Protein AF-0000000077734224 (afdb_homodimer)

Radius of gyration: 49.21 Å; Cα contacts (8 Å, |Δi|>4): 2728; chains: 2; bounding box: 134×152×150 Å

Foldseek 3Di:
DVVPVVPPVPPPVVPVCVVPPQKFKEWEAAPPPPPFIAIEIEHALPDQLVVVVCCVCPVVVQDQFLAEEEEAAFQDADDFDPVRLCQLLPQVLVLCQLGQYEYEDQQFPEHNCQSNLQSLLVVQVVDPDPRRHYAYEHEHELVQADPSVQVVPDHHHYYTYDHADPDRDDDHTHGHRSHRYYYYYYYPDPPDPDSRLVSVLSNLLVQQPAFDPPPDDDRAGRAYEYEYAAHELVCLVSLLSNVVSLHAYEQEAPNAHVSVVLVVCLVPVVPLDLVVQVVVNCVRPVPDDDDSVSSVVSSVSSNSNSVPVLRYDYDYPVPQDDDRPLLSRLVNRLSSQVVPDLELLSCLSSLLSCLSVLPLVCCVVRVLVVSHQDEQVSCLVVLLVCLLVLNQSVNVVSVVRHHDLQQNDFLLSLLVSLLSADCPFPSVVQLVVLVVVVVVVVCVVVVDPPPPPVPVRDRGHVVSVLVSLCVQQVQQSVQPQFQPPPPDDPDDDPDPPDDDGDHHDRGDGDPFRLLSSLVSCLSRLSLVNNVVSLLVGFPNLQSLLSSLSNLVVVLVVDPDPVVSVSSVPRPSLVVNLLLLVLVCVVPLLLSLCQQFEQDDNRNGDGSVRSCVSSVSLVNLLRPSNLVSLLCLQLFQWDSPQDVVLLVVCVVPVVCLPPVSIDGNPPPPPPPPCPDCPPCPDPVVLVCQSPVDPDDVPPVPDDPDPCPPVNVVVVVVVVSVCRSLLRLNSLLVQQLVVLVVLLVLLVCCLPPQPFAAPPRDDDPSVVVNVLLVVLVVVQLVCQQPVDPDPDDSVVSNVVQVVDVLSVLVVVLNVLLVVLVVQCNDNVRNVVSSVSSVVSSVSSVVSSLLSCLLPLVSVLVVVLVVVLVVVVVVLVVVLVVLLQVLQVVLCCQWFVLAPDPVVSCCSSHVQLVVVLVVPHPCCRLPVVNDDPDPADCDSVCCVPVVGHHGTDNPCSVVSVVSSVVSNCCRNPPSVVVSVVVSVVSCVVSVVCSSSSSSVSNVVSSLVSSPQDSHHPPVCVVVVVVQVVCVVVVVCPVPPSVSHDHGDPVVVVVSRVVSSVSSVVSVVVVVVVVCPDPVNVVVVVVVVVSVVVVVVVVVVVVVVVVVVVVVVVD/DVVPVVVVVPPPVVVVCVPPPQKFKEWEDAPPVPPFIAIEMEHALPDALVVVVCCVCPVVVDDQFLAEEEEAAQQDADDFDPVRLCQLLPQVLVLCQLGQYEYEDQQFCEHSCLSNLQSLLVVQVVDPDPRRHYAYEHEHELVQADPSVQVVPDHHHDYTYAHADPDHDDDHTHGRSSHRYYYYYYYPDPPDPDSRLVSVLSNLLVQQPAFDCPPDDDRDGRAYEYEYAAHELVCLVSLLSNVVSLHAYEQEDPSAHVSVLLVVCLVPVVPLDLVVQVVRNCVRPVPDDDDSVSSVVSSVSSNSSSVSVLRYDYDYCVPLPDDRPLVSRLVNRLSSQVVPDLELLSCVSSLLSCLSVVPVVCCVVRVPVVSHQDEQVSCLVVLLVNLLVLNQSVVVVSVVRHHDLQQNAFLLSLLVSLQSADCPFPSNVQLVVLVVVVVVVVCVPPVDPPPPPVPPRDRGHVVSVLVSLCVQQVQLSPQPQFAPPPPDDPDDDPDPPDDDGDHRDRGDGDPFRLLSSLVSCLSRLSLVNNVVSLLVGFPNLQSLLSSLRNLVVSLVVDPDPVSSVSSVPNPSLVVNQLLLVLVCVVPLLLSLCQQFEQDDNRNGDGSVRSCVSSVSLVNLLRPSNLVSLLCLQLFQWDSPQDVVLLVVCVVPVVCLPPPNIDGNPPPPPPPPVPDPPDCPDPVVLNCQSPVDPDPVPPVPDDPPPCPPVVVVVVVVVVSVCRSLLRLNSLLVQQLVVLVVLLVLLVCCLPPQPDAAPPVDDDPSVVVNVLQVVLVVVQLVCQQPVPPDPDDSVVSNVVQVVDPLSVLNVVLNVLLVVLVVQCNDRVRVVVSSVSSVVSSVSSVVSSLLSCLLPLVSNLVVVLVVVLVVLVVVLVVVLVVLLQVLQVVLCCQWFVLAPDPVVSCCRSHVQLVVVLVPPHPCCRLQVVNDDPDPADCDSVCCVPVVGHHGTDPPCSVVNVVSSVVSNCCSNPPSVVVSVVVSVVSCVVSVVVSSSSSSVSNVVSSLVSSPQDSHHPPVCVVVVVVQVVCVVVVVCPVPPSVSHDHRDPVSVVVSRVVSSVSSVVSVVVVVVVVCPDPVNVVVVVVVVVSVVVVVVVVVVVVVVVVVVVVVVVD

Secondary structure (DSSP, 8-state):
--SSTTTTTTTTHHHH-----SSEEEEEEESTTSS-EEEEEEEETT--HHHHHHIIIIIS-PPPPS-EEEEESTTS-----HHHHHIIIIIIHHHHHHHT-EEEE--BS-TTHHHHHHHHHHHHHH---SSS--EEEEEEEGGGBTTHHHHHTPPTTEEEEE-------SSSBPBPTT-SEEEEEEPSSTTS---HHHHHHHHHHHHHT-EE--SSSS-EE--EEEEE-S--TTHHHHHHHHHHTT--EEEETTS-HHHHHHHHHHH-GGG--HHHHHHHHHHH-TT----HHHHHHHHHHHHHHHHTGGGEEEE-TTTS-S--HHHHHHHHHHHHHHTT---GGGGHHHHHHHHHHT-HHHIIIIISSSSS---GGGGHHHHHHHHHTT-HHHHHHHHHTT--HHHH-BHHHHHHHHHT--TTSHHHHHHHHHHHHHHHHHHHHH---------SS----HHHHHHHHHHHHGGGGTTTT-B-TT---------------BPP-TTSBPS-HHHHHHHHHHHTT-HHHHHHHHHHSS-HHHHHHHHHHHHHHHHHH---HHHHHHHHH--HHHHHHHHHHHHHHH-HHHHHHHHHBPPTTTTT--HHHHHHHHT-HHHHTSHHHHHHHHHHHHTTB-TT--HHHHHHHHH-GGGGGTTTS-B-----------S---TTSHHHHHHHHH------TTTTS--S---HHHHHHHHHHHHHHHHHHSHHHHHHHHHHHHHHHHHHHHHHHHT--PPSTTT---HHHHHHHHHHHHHHHHHHHHHH---S---HHHHHHHHHTSHHHHHHHHHHHHHHHHHHHHTSSTTHHHHHHHHHHHHHHHHHGGGGGGGGSTTHHHHHHHHHHHHHHHHHHHHHHHHHHHHHHHHHHHHH-TT---HHHHHIIIIIHHHHHHTT---HHHH-TTT------B--HHHHHHH-PPBPPP-TTHHHHHHHHHHHHIIIIIIIHHHHHHHHHHHHHHHHHTHHHHHHHHHHHHHHHHHHS-SSPTTTHHHHHHHHHHHHHTT-------TT-B---HHHHHHHHHHHHHHHHHHHHHHHHHHHTSHHHHHHHHHHHHHHHHHHHHHHHHHHHHHHHHHHHH-/--STHHHHHHHHHHHH-----SSEEEEEEESTTSS-EEEEEEEETT--HHHHHHIIIIIS-PPPPS-EEEEESTTS-----HHHHHIIIIIIHHHHHHHT-EEEE--BS-TTHHHHHHHHHHHHHH---SSS--EEEEEEEGGGBTTHHHHHTPPTT-EEEE-------SSSBPBPTT-SEEEEEEPSSTTS---HHHHHHHHHHHHHH-EE--SSSS-EE--EEEEE-S--TTHHHHHHHHHHTT--EEEETTS-HHHHHHHHHHH-GGG--HHHHHHHHHHH-TT----HHHHHHHHHHHHHHHHTGGGEEEE-TTTS-S--HHHHHHHHHHHHHHTT---GGGGHHHHHHHHHHT-HHHIIIIISSSSSPPPGGGGHHHHHHHHHTT-HHHHHHHHHTT--HHHH-BHHHHHHHHHT--TTSHHHHHHHHHHHHHHHHHHHHH---------SS----HHHHHHHHHHHHGGGGTTTT-B-TT---------------BPP-TTSBPS-HHHHHHHHHHHTT-HHHHHHHHHHSS-HHHHHHHHHHHHHHHHHH---HHHHHHHHH--HHHHHHHHHHHHHHH-HHHHHHHHHBPPTTTTT--HHHHHHHHT-HHHHTSHHHHHHHHHHHHTTB-TT--HHHHHHHHH-GGGGGTTTS-B-----------S---TTSHHHHHHHHH------TTTTS--S---HHHHHHHHHHHHHHHHHHSHHHHHHHHHHHHHHHHHHHHHHHHT--PPSTTT---HHHHHHHHHHHHHHHHHHHHHH---S---HHHHHHHHHHSHHHHHHHHHHHHHHHHHHHHTSSTTHHHHHHHHHHHHHHHHHGGGGGGGGSTTHHHHHHHHHHHHHHHHHHHHHHHHHHHHHHHHHHHHH-TT---HHHHHIIIIIHHHHHHTT---HHHH-GGG------B--HHHHHHH-PPBPPP-TTHHHHHHHHHHHHIIIIIIIHHHHHHHHHHHHHHHHHTHHHHHHHHHHHHHHHHHHS-SSPTTTHHHHHHHHHHHHHTT-------TT-B---HHHHHHHHHHHHHHHHHHHHHHHHHHHTSHHHHHHHHHHHHHHHHHHHHHHHHHHHHHHHHHHHH-

pLDDT: mean 80.67, std 15.71, range [24.08, 97.19]

Nearest PDB structures (foldseek):
  7mbt-assembly1_A  TM=9.286E-01  e=2.823E-103  Danio rerio
  7mbp-assembly1_A  TM=9.260E-01  e=1.071E-102  Danio rerio
  8sl8-assembly1_B  TM=8.717E-01  e=1.552E-66  Rattus norvegicus
  6bqr-assembly1_A  TM=7.357E-01  e=4.841E-68  Homo sapiens
  8e6v-assembly1_A  TM=8.894E-01  e=6.600E-24  Homo sapiens

Solvent-accessible surface area (backbone atoms only — not comparable to full-atom values): 121397 Å² total; per-residue (Å²): 118,81,77,62,65,72,59,65,70,61,59,62,62,58,59,66,63,56,61,70,64,80,51,40,41,34,36,37,37,36,67,75,79,54,95,53,68,20,41,37,34,40,32,47,50,82,58,62,45,67,58,56,53,46,41,43,40,67,73,66,56,44,78,81,50,60,32,34,42,35,60,41,37,42,76,53,84,60,89,75,50,67,69,58,50,50,44,46,39,52,32,47,43,51,50,24,43,66,55,12,17,36,36,40,40,62,38,39,47,35,50,58,44,47,55,38,36,46,44,45,41,53,50,46,71,63,49,84,52,87,82,46,50,46,44,47,37,15,44,38,47,49,82,42,34,52,74,37,66,67,64,71,72,56,59,74,73,36,80,38,81,42,80,62,60,90,56,76,68,73,88,42,33,22,61,37,76,53,42,50,34,37,39,36,31,40,72,93,54,92,86,56,75,84,38,54,63,58,40,51,53,48,34,50,51,51,49,38,70,36,58,47,61,77,85,56,88,64,69,35,55,24,53,50,40,36,38,38,40,20,30,55,81,75,46,55,60,52,50,49,55,41,48,75,65,70,44,28,33,40,32,33,40,81,62,34,45,42,25,34,52,48,50,58,36,66,80,36,65,87,59,76,40,55,70,52,51,48,52,51,48,48,67,60,38,67,90,60,87,79,57,71,67,55,42,51,51,48,45,53,49,50,52,56,48,55,71,46,49,60,34,53,34,81,45,42,66,84,77,52,56,94,71,55,53,54,59,53,52,52,51,35,53,49,46,38,44,62,78,73,48,74,51,50,79,74,46,46,51,59,48,50,49,30,61,63,70,66,37,62,68,55,43,49,63,68,62,61,60,71,80,43,76,56,54,40,80,74,45,47,61,58,46,53,50,28,60,74,68,69,36,49,69,53,50,50,51,42,44,62,55,49,38,49,59,60,76,63,36,21,45,47,55,52,31,50,54,66,46,64,56,57,79,84,37,70,55,43,53,55,48,48,51,45,50,51,52,49,47,50,55,47,40,67,67,61,67,59,79,73,76,80,66,79,66,87,76,74,79,57,55,58,64,50,51,39,52,55,44,31,72,60,50,46,66,40,41,56,61,57,81,46,38,74,71,74,72,67,79,79,84,73,84,79,72,84,71,78,79,72,67,50,85,60,64,46,83,39,59,44,92,53,39,40,57,55,50,23,53,54,25,55,64,66,71,36,60,73,47,21,51,53,29,47,72,72,28,78,61,53,50,50,51,25,32,51,50,37,28,44,40,54,54,47,36,71,68,43,81,53,64,70,61,24,50,53,42,66,64,53,59,34,57,55,51,24,41,54,51,48,49,54,39,36,72,74,36,58,68,61,39,54,47,56,40,22,29,51,33,82,85,36,50,54,38,26,40,54,58,42,32,59,74,36,65,43,53,72,52,46,48,32,59,65,52,44,53,47,48,51,46,57,36,35,44,51,38,48,84,83,62,57,70,68,60,52,53,48,27,67,80,39,62,73,46,59,82,38,83,79,57,56,57,66,73,73,76,69,64,74,68,62,78,62,79,83,64,65,76,80,39,72,67,50,46,53,45,61,73,63,51,67,83,66,77,71,72,75,68,77,62,76,83,59,79,70,50,74,65,51,54,49,49,49,50,53,50,48,52,51,49,46,52,43,64,11,27,53,47,26,49,52,44,40,51,56,38,48,54,50,49,54,51,51,52,51,45,30,57,43,68,49,66,56,59,41,67,86,82,18,72,39,74,69,47,51,52,49,54,49,36,53,50,36,50,52,52,51,54,50,45,68,46,62,66,59,82,65,92,58,57,70,66,58,36,49,51,58,46,57,67,38,69,68,49,46,53,50,51,51,42,53,52,36,42,54,53,15,55,60,27,29,59,34,82,89,34,30,72,58,9,53,52,36,40,33,52,28,50,29,53,56,46,60,54,54,60,64,70,43,37,70,38,86,74,50,16,38,50,52,55,47,52,56,56,43,50,57,54,48,53,56,48,48,54,58,49,48,54,54,41,49,55,50,14,52,52,49,40,56,55,31,40,69,62,65,81,53,64,70,59,48,49,40,51,22,49,52,44,54,55,41,38,71,55,65,51,64,62,51,54,79,65,36,69,90,60,38,71,94,65,90,48,45,82,48,49,69,50,32,72,73,66,67,43,50,71,45,71,44,64,86,60,35,70,56,47,54,50,48,50,54,51,48,47,47,46,50,62,54,46,49,45,46,50,49,39,53,52,41,34,51,54,44,52,60,48,60,75,47,30,68,43,54,31,39,48,48,38,50,55,52,49,57,52,39,61,72,44,69,52,51,33,62,53,58,31,51,58,58,52,52,50,51,53,49,34,54,72,67,69,57,63,64,72,73,66,59,85,75,54,41,84,66,56,69,72,59,42,53,44,52,51,45,28,51,50,53,47,48,51,52,51,51,51,51,52,51,50,52,49,57,66,29,69,69,48,42,51,50,53,44,49,52,50,50,50,53,48,50,54,49,53,54,50,51,52,52,48,52,52,49,48,52,52,48,54,60,68,75,101,124,78,78,64,60,64,62,62,64,56,60,61,59,57,58,66,58,58,59,69,68,77,53,40,44,33,35,38,37,35,65,74,82,46,97,47,69,22,43,35,37,38,32,46,52,80,59,62,45,69,58,55,55,46,40,43,39,67,73,65,57,45,78,84,51,60,31,35,40,36,59,40,39,44,76,52,82,61,87,76,51,58,68,57,50,47,42,45,41,50,31,47,42,51,50,23,46,70,56,14,18,35,36,40,40,61,38,39,47,34,48,58,44,46,56,38,36,45,42,43,42,51,49,46,65,42,46,84,51,89,79,50,54,48,43,46,37,15,46,38,46,51,83,44,34,52,72,36,66,66,65,68,72,56,57,73,70,36,80,40,81,43,80,60,58,88,58,74,68,72,88,46,32,24,60,36,77,52,41,50,35,37,40,36,32,42,73,93,51,90,86,54,76,85,40,56,65,58,42,52,52,46,34,50,52,52,48,38,70,36,59,49,62,79,87,62,90,64,71,37,59,25,52,48,39,36,38,37,39,20,29,54,80,73,47,55,60,52,51,48,56,39,49,73,67,69,43,29,33,41,33,32,36,78,63,34,44,43,25,34,53,50,50,58,35,66,78,37,67,87,60,74,40,55,68,50,52,49,52,50,48,46,68,60,36,68,89,59,86,80,58,71,69,57,42,51,50,47,44,53,49,50,52,55,48,55,70,45,50,60,34,52,34,80,46,40,59,84,78,52,60,90,71,54,55,56,58,53,52,52,50,35,52,51,46,39,42,62,78,74,49,75,53,51,78,74,46,47,54,59,48,50,50,31,59,68,67,67,37,59,67,54,43,50,63,67,61,62,60,73,81,47,76,58,53,40,80,75,43,48,66,58,47,52,50,29,60,74,66,69,36,49,69,54,51,53,50,41,44,75,56,50,38,49,60,61,76,62,35,21,43,48,54,53,31,49,55,65,46,63,55,56,80,86,39,68,57,43,54,56,48,48,53,48,50,49,52,50,46,51,54,48,41,69,68,59,69,57,78,71,75,77,68,79,67,89,74,76,81,55,54,57,64,52,49,36,51,56,42,30,72,64,49,45,65,40,40,55,64,56,79,46,39,74,72,78,68,66,80,79,84,73,83,77,74,83,70,82,79,73,66,51,84,61,63,44,84,38,60,44,92,54,40,41,57,55,51,22,51,55,25,55,64,67,69,36,60,72,47,19,51,52,28,47,71,73,27,80,61,54,51,51,51,24,29,49,50,35,27,46,39,55,55,48,35,69,68,43,83,49,59,68,63,25,50,54,44,65,65,53,58,34,53,55,49,24,41,53,50,47,49,52,40,35,72,74,35,60,69,62,39,53,47,54,40,22,28,48,33,81,88,36,50,55,37,23,39,55,58,39,32,60,74,34,64,41,48,71,51,45,48,32,66,66,52,43,51,48,48,51,45,56,37,35,42,52,36,47,81,81,64,57,69,69,59,52,53,50,28,69,79,38,63,73,46,61,81,38,86,79,56,55,58,65,71,70,71,70,67,75,70,64,81,63,73,87,69,63,82,80,42,75,67,53,48,51,47,61,74,64,50,66,82,64,77,70,71,77,63,80,61,78,86,57,78,69,51,73,63,52,53,46,47,48,51,53,50,48,53,51,48,48,53,45,64,13,24,53,48,23,47,51,44,40,52,54,37,47,54,50,49,54,50,51,54,51,44,29,72,75,73,49,67,56,58,40,67,86,83,19,70,37,73,70,46,51,50,49,53,49,36,52,49,37,50,52,50,51,53,51,44,68,44,62,66,54,82,64,90,58,57,69,66,56,36,49,51,57,45,57,67,39,69,69,48,45,52,49,52,50,39,52,52,36,42,55,52,13,57,61,28,30,57,33,81,94,35,30,70,58,10,53,54,37,39,52,52,27,50,54,51,56,58,59,55,53,60,66,70,43,36,68,39,84,77,51,15,37,52,52,55,46,51,57,57,44,51,57,54,49,53,54,49,50,51,57,48,50,51,53,42,49,26,51,13,52,31,48,40,39,54,33,40,49,59,56,71,54,63,72,60,46,50,41,52,22,52,51,46,54,56,40,36,70,77,44,53,63,64,52,54,78,64,36,70,90,60,36,68,94,64,90,49,44,83,46,47,67,50,33,72,74,68,65,43,52,68,42,71,42,67,84,62,36,72,56,49,55,52,49,50,55,50,49,48,45,47,51,59,52,48,48,46,32,50,48,49,27,53,44,53,52,53,45,51,61,48,59,74,47,30,69,42,52,29,39,46,46,36,49,54,51,50,57,53,36,60,71,43,69,53,52,34,64,53,60,28,50,57,57,51,53,49,51,52,50,33,54,72,67,68,56,62,65,71,73,68,61,82,74,53,41,84,65,56,70,71,59,43,53,48,52,48,51,51,52,50,54,46,46,51,52,50,52,52,50,52,51,52,54,50,59,68,28,69,68,49,45,51,51,55,50,44,51,52,49,52,52,50,50,54,52,48,53,53,49,52,54,51,48,52,50,48,54,53,52,51,62,70,72,104

InterPro domains:
  IPR041491 TRPM, SLOG domain [PF18139] (39-266)
  IPR050927 Transient receptor potential cation channel M [PTHR13800] (25-1109)
  IPR056336 Calcium channel YVC1-like, C-terminal transmembrane domain [PF23317] (740-1031)
  IPR057366 TRPM-like domain [PF25508] (366-622)

Sequence (2222 aa):
MEEMEIKLCSTNKEEAFKRELPYCIGEIDFTASGKKRGKFIKVPSTTHPGIIFEVMLNKWKLPAPNLVVSLVGEEENFQMKPWLRDTLKKGLTKAAQSTGAWIFTSALRVGITRHLVQAVRDHALASTSSKVRVIAIGITSLRKIQHREILDNTKNESLVQYQSDDNIQGPLYSLDHNHSHFILVDHITPDEPDGTTKLRLTLEKHISEQRTGYGGTGSIEIPVLCLLVNGGPGTLERICSGLENSAPWLILAGSGGTADILAAFMNDPQLVMPEAVEKQFKEKFPAESFLWKDILQWTATIQNIISHQHLLTLHNFEQDGSEELDTVILKALVKACKSHSQEAQEYLDELKLAVAWNRVDIAKSEIFNGDVEWKSCDLEEVMMDALVNDKPEFVKLFIDNGANISEFLTYSRLQRLYCSISQKCLLYELLLKKHEESKLTLAGLTGQQHKEQKEICPLFTLSEVSRVLKDFLHDACKGFYQDLRYGGKKKSDKMNTKRLPGPLDMNQKSENPWRDLFVWAVLQNRHKMANYFWAMGPEGVASALAACKILKEMSRLETETEVAHLMKEAKYEQLAVELFSECYHNSEERAFALLVRKNQYWSKTTCLQLATEADAKSFFAHDGVQAFLTKIWWGDMSTNTRILKLICGFWCPFLIYTNLIAFSEEKQSKIEPEPFRELDSLDTERTLFFSKEEDRGNSKLEKQNPSENTAWATFMFTRWRKFWSAPVTVFMGNVIMYFAFLFLFTYVLLLDFKPPPPEGPSAKEIILYFWVFTLVLEEIRQSFYTDEDTNLMKKFKLYVEDNWNKCDMVTIFLFVIGVTCRMLNSTFQAGRTILAIDFMVFTLRLIHIFAIHKQLGPKIIIVERMMKDVFFFLFFLSVWLIAYGVTTQALLHPNDSRVEWIFRRVLYRPYLQIFGQIPLDEIDTSRMYPRNCTFNPLQIMQENLPSCPNSYANWLIILLLVIFLLVTNVLLMNLLIAMFSYTFQVVQGNADIFWKIQRYNLIVEYHGRPALAPPFIIINHITLVLRRIFNKTEHKKEHLERDLPVGLDQKIITWELVQKENYLVNVEQERKESNEERLKATSNKVDNLSKYLSGLKEQERRFKVMEAQVSMEEMEIKLCSTNKEEAFKRELPYCIGEIDFTASGKKRGKFIKVPSTTHPGIIFEVMLNKWKLPAPNLVVSLVGEEENFQMKPWLRDTLKKGLTKAAQSTGAWIFTSALRVGITRHLVQAVRDHALASTSSKVRVIAIGITSLRKIQHREILDNTKNESLVQYQSDDNIQGPLYSLDHNHSHFILVDHITPDEPDGTTKLRLTLEKHISEQRTGYGGTGSIEIPVLCLLVNGGPGTLERICSGLENSAPWLILAGSGGTADILAAFMNDPQLVMPEAVEKQFKEKFPAESFLWKDILQWTATIQNIISHQHLLTLHNFEQDGSEELDTVILKALVKACKSHSQEAQEYLDELKLAVAWNRVDIAKSEIFNGDVEWKSCDLEEVMMDALVNDKPEFVKLFIDNGANISEFLTYSRLQRLYCSISQKCLLYELLLKKHEESKLTLAGLTGQQHKEQKEICPLFTLSEVSRVLKDFLHDACKGFYQDLRYGGKKKSDKMNTKRLPGPLDMNQKSENPWRDLFVWAVLQNRHKMANYFWAMGPEGVASALAACKILKEMSRLETETEVAHLMKEAKYEQLAVELFSECYHNSEERAFALLVRKNQYWSKTTCLQLATEADAKSFFAHDGVQAFLTKIWWGDMSTNTRILKLICGFWCPFLIYTNLIAFSEEKQSKIEPEPFRELDSLDTERTLFFSKEEDRGNSKLEKQNPSENTAWATFMFTRWRKFWSAPVTVFMGNVIMYFAFLFLFTYVLLLDFKPPPPEGPSAKEIILYFWVFTLVLEEIRQSFYTDEDTNLMKKFKLYVEDNWNKCDMVTIFLFVIGVTCRMLNSTFQAGRTILAIDFMVFTLRLIHIFAIHKQLGPKIIIVERMMKDVFFFLFFLSVWLIAYGVTTQALLHPNDSRVEWIFRRVLYRPYLQIFGQIPLDEIDTSRMYPRNCTFNPLQIMQENLPSCPNSYANWLIILLLVIFLLVTNVLLMNLLIAMFSYTFQVVQGNADIFWKIQRYNLIVEYHGRPALAPPFIIINHITLVLRRIFNKTEHKKEHLERDLPVGLDQKIITWELVQKENYLVNVEQERKESNEERLKATSNKVDNLSKYLSGLKEQERRFKVMEAQVS

Structure (mmCIF, N/CA/C/O backbone):
data_AF-0000000077734224-model_v1
#
loop_
_entity.id
_entity.type
_entity.pdbx_description
1 polymer 'TRPM5 protein'
#
loop_
_atom_site.group_PDB
_atom_site.id
_atom_site.type_symbol
_atom_site.label_atom_id
_atom_site.label_alt_id
_atom_site.label_comp_id
_atom_site.label_asym_id
_atom_site.label_entity_id
_atom_site.label_seq_id
_atom_site.pdbx_PDB_ins_code
_atom_site.Cartn_x
_atom_site.Cartn_y
_atom_site.Cartn_z
_atom_site.occupancy
_atom_site.B_iso_or_equiv
_atom_site.auth_seq_id
_atom_site.auth_comp_id
_atom_site.auth_asym_id
_atom_site.auth_atom_id
_atom_site.pdbx_PDB_model_num
ATOM 1 N N . MET A 1 1 ? -67.375 -71.688 -18.953 1 24.08 1 MET A N 1
ATOM 2 C CA . MET A 1 1 ? -66.562 -72.938 -18.844 1 24.08 1 MET A CA 1
ATOM 3 C C . MET A 1 1 ? -65.125 -72.562 -19 1 24.08 1 MET A C 1
ATOM 5 O O . MET A 1 1 ? -64.25 -73.188 -18.344 1 24.08 1 MET A O 1
ATOM 9 N N . GLU A 1 2 ? -64.812 -71.812 -20.234 1 26.12 2 GLU A N 1
ATOM 10 C CA . GLU A 1 2 ? -63.406 -71.625 -20.578 1 26.12 2 GLU A CA 1
ATOM 11 C C . GLU A 1 2 ? -62.719 -70.75 -19.547 1 26.12 2 GLU A C 1
ATOM 13 O O . GLU A 1 2 ? -61.5 -70.688 -19.5 1 26.12 2 GLU A O 1
ATOM 18 N N . GLU A 1 3 ? -63.5 -69.688 -18.891 1 30.58 3 GLU A N 1
ATOM 19 C CA . GLU A 1 3 ? -63.031 -68.75 -17.922 1 30.58 3 GLU A CA 1
ATOM 20 C C . GLU A 1 3 ? -62.406 -69.375 -16.703 1 30.58 3 GLU A C 1
ATOM 22 O O . GLU A 1 3 ? -61.625 -68.812 -15.984 1 30.58 3 GLU A O 1
ATOM 27 N N . MET A 1 4 ? -63.031 -70.625 -16.375 1 29.48 4 MET A N 1
ATOM 28 C CA . MET A 1 4 ? -62.781 -71.25 -15.102 1 29.48 4 MET A CA 1
ATOM 29 C C . MET A 1 4 ? -61.344 -71.812 -15.023 1 29.48 4 MET A C 1
ATOM 31 O O . MET A 1 4 ? -60.844 -72.062 -13.938 1 29.48 4 MET A O 1
ATOM 35 N N . GLU A 1 5 ? -60.844 -72.375 -16.25 1 29.69 5 GLU A N 1
ATOM 36 C CA . GLU A 1 5 ? -59.625 -73.188 -16.188 1 29.69 5 GLU A CA 1
ATOM 37 C C . GLU A 1 5 ? -58.406 -72.375 -15.859 1 29.69 5 GLU A C 1
ATOM 39 O O . GLU A 1 5 ? -57.312 -72.938 -15.656 1 29.69 5 GLU A O 1
ATOM 44 N N . ILE A 1 6 ? -58.469 -70.938 -16.188 1 32.41 6 ILE A N 1
ATOM 45 C CA . ILE A 1 6 ? -57.281 -70.062 -16.016 1 32.41 6 ILE A CA 1
ATOM 46 C C . ILE A 1 6 ? -56.938 -70 -14.531 1 32.41 6 ILE A C 1
ATOM 48 O O . ILE A 1 6 ? -55.938 -69.375 -14.164 1 32.41 6 ILE A O 1
ATOM 52 N N . LYS A 1 7 ? -58 -70.25 -13.617 1 33.09 7 LYS A N 1
ATOM 53 C CA . LYS A 1 7 ? -57.875 -70.062 -12.18 1 33.09 7 LYS A CA 1
ATOM 54 C C . LYS A 1 7 ? -56.812 -71 -11.578 1 33.09 7 LYS A C 1
ATOM 56 O O . LYS A 1 7 ? -56.125 -70.625 -10.641 1 33.09 7 LYS A O 1
ATOM 61 N N . LEU A 1 8 ? -57 -72.312 -11.938 1 30.09 8 LEU A N 1
ATOM 62 C CA . LEU A 1 8 ? -56.438 -73.375 -11.062 1 30.09 8 LEU A CA 1
ATOM 63 C C . LEU A 1 8 ? -54.906 -73.375 -11.195 1 30.09 8 LEU A C 1
ATOM 65 O O . LEU A 1 8 ? -54.219 -73.938 -10.32 1 30.09 8 LEU A O 1
ATOM 69 N N . CYS A 1 9 ? -54.438 -73.25 -12.531 1 29.77 9 CYS A N 1
ATOM 70 C CA . CYS A 1 9 ? -53 -73.5 -12.703 1 29.77 9 CYS A CA 1
ATOM 71 C C . CYS A 1 9 ? -52.188 -72.5 -11.961 1 29.77 9 CYS A C 1
ATOM 73 O O . CYS A 1 9 ? -50.938 -72.5 -12.016 1 29.77 9 CYS A O 1
ATOM 75 N N . SER A 1 10 ? -52.75 -71.25 -11.688 1 31.38 10 SER A N 1
ATOM 76 C CA . SER A 1 10 ? -51.938 -70.188 -11.125 1 31.38 10 SER A CA 1
ATOM 77 C C . SER A 1 10 ? -51.531 -70.5 -9.695 1 31.38 10 SER A C 1
ATOM 79 O O . SER A 1 10 ? -50.625 -69.875 -9.156 1 31.38 10 SER A O 1
ATOM 81 N N . THR A 1 11 ? -52.438 -71.188 -8.922 1 33.22 11 THR A N 1
ATOM 82 C CA . THR A 1 11 ? -52.188 -71.188 -7.484 1 33.22 11 THR A CA 1
ATOM 83 C C . THR A 1 11 ? -51.031 -72.125 -7.137 1 33.22 11 THR A C 1
ATOM 85 O O . THR A 1 11 ? -50.344 -71.875 -6.137 1 33.22 11 THR A O 1
ATOM 88 N N . ASN A 1 12 ? -51.125 -73.375 -7.73 1 31.89 12 ASN A N 1
ATOM 89 C CA . ASN A 1 12 ? -50.25 -74.438 -7.137 1 31.89 12 ASN A CA 1
ATOM 90 C C . ASN A 1 12 ? -48.781 -74.125 -7.418 1 31.89 12 ASN A C 1
ATOM 92 O O . ASN A 1 12 ? -47.906 -74.875 -6.934 1 31.89 12 ASN A O 1
ATOM 96 N N . LYS A 1 13 ? -48.5 -73.688 -8.641 1 31.52 13 LYS A N 1
ATOM 97 C CA . LYS A 1 13 ? -47.062 -73.562 -8.984 1 31.52 13 LYS A CA 1
ATOM 98 C C . LYS A 1 13 ? -46.406 -72.5 -8.094 1 31.52 13 LYS A C 1
ATOM 100 O O . LYS A 1 13 ? -45.219 -72.188 -8.25 1 31.52 13 LYS A O 1
ATOM 105 N N . GLU A 1 14 ? -47.25 -71.688 -7.504 1 33.75 14 GLU A N 1
ATOM 106 C CA . GLU A 1 14 ? -46.594 -70.75 -6.613 1 33.75 14 GLU A CA 1
ATOM 107 C C . GLU A 1 14 ? -45.969 -71.438 -5.422 1 33.75 14 GLU A C 1
ATOM 109 O O . GLU A 1 14 ? -45.031 -70.938 -4.789 1 33.75 14 GLU A O 1
ATOM 114 N N . GLU A 1 15 ? -46.625 -72.562 -4.93 1 33.56 15 GLU A N 1
ATOM 115 C CA . GLU A 1 15 ? -46.062 -73.188 -3.73 1 33.56 15 GLU A CA 1
ATOM 116 C C . GLU A 1 15 ? -44.719 -73.875 -4.027 1 33.56 15 GLU A C 1
ATOM 118 O O . GLU A 1 15 ? -43.938 -74.062 -3.121 1 33.56 15 GLU A O 1
ATOM 123 N N . ALA A 1 16 ? -44.656 -74.75 -5.07 1 32.38 16 ALA A N 1
ATOM 124 C CA . ALA A 1 16 ? -43.469 -75.562 -5.285 1 32.38 16 ALA A CA 1
ATOM 125 C C . ALA A 1 16 ? -42.219 -74.75 -5.359 1 32.38 16 ALA A C 1
ATOM 127 O O . ALA A 1 16 ? -41.125 -75.25 -5.129 1 32.38 16 ALA A O 1
ATOM 128 N N . PHE A 1 17 ? -42.406 -73.75 -6.281 1 31.45 17 PHE A N 1
ATOM 129 C CA . PHE A 1 17 ? -41.156 -73 -6.355 1 31.45 17 PHE A CA 1
ATOM 130 C C . PHE A 1 17 ? -40.812 -72.375 -5.008 1 31.45 17 PHE A C 1
ATOM 132 O O . PHE A 1 17 ? -40.844 -71.188 -4.855 1 31.45 17 PHE A O 1
ATOM 139 N N . LYS A 1 18 ? -41.562 -72.75 -3.975 1 36.44 18 LYS A N 1
ATOM 140 C CA . LYS A 1 18 ? -40.781 -72.312 -2.812 1 36.44 18 LYS A CA 1
ATOM 141 C C . LYS A 1 18 ? -39.344 -72.875 -2.891 1 36.44 18 LYS A C 1
ATOM 143 O O . LYS A 1 18 ? -39.094 -74 -2.562 1 36.44 18 LYS A O 1
ATOM 148 N N . ARG A 1 19 ? -38.812 -72.625 -3.996 1 37.75 19 ARG A N 1
ATOM 149 C CA . ARG A 1 19 ? -37.375 -72.812 -4.219 1 37.75 19 ARG A CA 1
ATOM 150 C C . ARG A 1 19 ? -36.594 -72.562 -2.941 1 37.75 19 ARG A C 1
ATOM 152 O O . ARG A 1 19 ? -36.688 -71.5 -2.328 1 37.75 19 ARG A O 1
ATOM 159 N N . GLU A 1 20 ? -36.375 -73.5 -2.156 1 44.47 20 GLU A N 1
ATOM 160 C CA . GLU A 1 20 ? -35.406 -73.5 -1.066 1 44.47 20 GLU A CA 1
ATOM 161 C C . GLU A 1 20 ? -34.25 -72.562 -1.397 1 44.47 20 GLU A C 1
ATOM 163 O O . GLU A 1 20 ? -33.656 -72.625 -2.475 1 44.47 20 GLU A O 1
ATOM 168 N N . LEU A 1 21 ? -34.375 -71.312 -1.033 1 55.47 21 LEU A N 1
ATOM 169 C CA . LEU A 1 21 ? -33.281 -70.438 -1.272 1 55.47 21 LEU A CA 1
ATOM 170 C C . LEU A 1 21 ? -31.938 -71.125 -1.108 1 55.47 21 LEU A C 1
ATOM 172 O O . LEU A 1 21 ? -31.703 -71.812 -0.102 1 55.47 21 LEU A O 1
ATOM 176 N N . PRO A 1 22 ? -31.312 -71.438 -2.152 1 68.81 22 PRO A N 1
ATOM 177 C CA . PRO A 1 22 ? -30.047 -72.188 -2.143 1 68.81 22 PRO A CA 1
ATOM 178 C C . PRO A 1 22 ? -29.016 -71.625 -1.189 1 68.81 22 PRO A C 1
ATOM 180 O O . PRO A 1 22 ? -27.828 -72 -1.244 1 68.81 22 PRO A O 1
ATOM 183 N N . TYR A 1 23 ? -29.344 -70.625 -0.447 1 82.25 23 TYR A N 1
ATOM 184 C CA . TYR A 1 23 ? -28.406 -70.062 0.524 1 82.25 23 TYR A CA 1
ATOM 185 C C . TYR A 1 23 ? -29.062 -69.875 1.886 1 82.25 23 TYR A C 1
ATOM 187 O O . TYR A 1 23 ? -30.297 -69.875 1.991 1 82.25 23 TYR A O 1
ATOM 195 N N . CYS A 1 24 ? -28.453 -70.062 3.006 1 85.88 24 CYS A N 1
ATOM 196 C CA . CYS A 1 24 ? -28.891 -69.812 4.379 1 85.88 24 CYS A CA 1
ATOM 197 C C . CYS A 1 24 ? -28.297 -68.5 4.934 1 85.88 24 CYS A C 1
ATOM 199 O O . CYS A 1 24 ? -27.094 -68.25 4.785 1 85.88 24 CYS A O 1
ATOM 201 N N . ILE A 1 25 ? -29.156 -67.625 5.383 1 88.19 25 ILE A N 1
ATOM 202 C CA . ILE A 1 25 ? -28.703 -66.375 5.957 1 88.19 25 ILE A CA 1
ATOM 203 C C . ILE A 1 25 ? -28.875 -66.375 7.473 1 88.19 25 ILE A C 1
ATOM 205 O O . ILE A 1 25 ? -29.797 -67 7.988 1 88.19 25 ILE A O 1
ATOM 209 N N . GLY A 1 26 ? -27.969 -65.812 8.211 1 86.94 26 GLY A N 1
ATOM 210 C CA . GLY A 1 26 ? -28.078 -65.75 9.656 1 86.94 26 GLY A CA 1
ATOM 211 C C . GLY A 1 26 ? -27.172 -64.688 10.258 1 86.94 26 GLY A C 1
ATOM 212 O O . GLY A 1 26 ? -26.578 -63.875 9.539 1 86.94 26 GLY A O 1
ATOM 213 N N . GLU A 1 27 ? -27.219 -64.562 11.602 1 89.56 27 GLU A N 1
ATOM 214 C CA . GLU A 1 27 ? -26.375 -63.656 12.359 1 89.56 27 GLU A CA 1
ATOM 215 C C . GLU A 1 27 ? -25.5 -64.438 13.367 1 89.56 27 GLU A C 1
ATOM 217 O O . GLU A 1 27 ? -25.938 -65.438 13.914 1 89.56 27 GLU A O 1
ATOM 222 N N . ILE A 1 28 ? -24.297 -63.906 13.398 1 87.75 28 ILE A N 1
ATOM 223 C CA . ILE A 1 28 ? -23.359 -64.562 14.328 1 87.75 28 ILE A CA 1
ATOM 224 C C . ILE A 1 28 ? -23.141 -63.625 15.531 1 87.75 28 ILE A C 1
ATOM 226 O O . ILE A 1 28 ? -22.859 -62.438 15.383 1 87.75 28 ILE A O 1
ATOM 230 N N . ASP A 1 29 ? -23.359 -64.062 16.734 1 86.5 29 ASP A N 1
ATOM 231 C CA . ASP A 1 29 ? -23.047 -63.375 17.969 1 86.5 29 ASP A CA 1
ATOM 232 C C . ASP A 1 29 ? -21.75 -63.906 18.578 1 86.5 29 ASP A C 1
ATOM 234 O O . ASP A 1 29 ? -21.656 -65.062 18.969 1 86.5 29 ASP A O 1
ATOM 238 N N . PHE A 1 30 ? -20.75 -63.062 18.594 1 83.81 30 PHE A N 1
ATOM 239 C CA . PHE A 1 30 ? -19.453 -63.438 19.141 1 83.81 30 PHE A CA 1
ATOM 240 C C . PHE A 1 30 ? -19.438 -63.281 20.656 1 83.81 30 PHE A C 1
ATOM 242 O O . PHE A 1 30 ? -19.547 -62.156 21.172 1 83.81 30 PHE A O 1
ATOM 249 N N . THR A 1 31 ? -19.516 -64.188 21.562 1 72.81 31 THR A N 1
ATOM 250 C CA . THR A 1 31 ? -19.672 -64.188 23.016 1 72.81 31 THR A CA 1
ATOM 251 C C . THR A 1 31 ? -18.484 -63.5 23.688 1 72.81 31 THR A C 1
ATOM 253 O O . THR A 1 31 ? -18.625 -62.875 24.734 1 72.81 31 THR A O 1
ATOM 256 N N . ALA A 1 32 ? -17.281 -63.844 23.375 1 59.34 32 ALA A N 1
ATOM 257 C CA . ALA A 1 32 ? -16.125 -63.312 24.125 1 59.34 32 ALA A CA 1
ATOM 258 C C . ALA A 1 32 ? -16 -61.812 23.984 1 59.34 32 ALA A C 1
ATOM 260 O O . ALA A 1 32 ? -15.445 -61.156 24.859 1 59.34 32 ALA A O 1
ATOM 261 N N . SER A 1 33 ? -16.062 -61.312 22.891 1 57.66 33 SER A N 1
ATOM 262 C CA . SER A 1 33 ? -15.602 -59.938 22.719 1 57.66 33 SER A CA 1
ATOM 263 C C . SER A 1 33 ? -16.75 -58.938 22.844 1 57.66 33 SER A C 1
ATOM 265 O O . SER A 1 33 ? -16.609 -57.75 22.547 1 57.66 33 SER A O 1
ATOM 267 N N . GLY A 1 34 ? -17.594 -59.125 23.906 1 52.72 34 GLY A N 1
ATOM 268 C CA . GLY A 1 34 ? -18.766 -58.281 24.094 1 52.72 34 GLY A CA 1
ATOM 269 C C . GLY A 1 34 ? -19.641 -58.188 22.859 1 52.72 34 GLY A C 1
ATOM 270 O O . GLY A 1 34 ? -19.438 -58.906 21.891 1 52.72 34 GLY A O 1
ATOM 271 N N . LYS A 1 35 ? -20.516 -56.906 22.391 1 53.44 35 LYS A N 1
ATOM 272 C CA . LYS A 1 35 ? -21.703 -56.5 21.641 1 53.44 35 LYS A CA 1
ATOM 273 C C . LYS A 1 35 ? -21.484 -56.656 20.141 1 53.44 35 LYS A C 1
ATOM 275 O O . LYS A 1 35 ? -22.234 -56.094 19.344 1 53.44 35 LYS A O 1
ATOM 280 N N . LYS A 1 36 ? -20.578 -57.438 19.422 1 68.12 36 LYS A N 1
ATOM 281 C CA . LYS A 1 36 ? -20.578 -57.125 18 1 68.12 36 LYS A CA 1
ATOM 282 C C . LYS A 1 36 ? -21.234 -58.25 17.203 1 68.12 36 LYS A C 1
ATOM 284 O O . LYS A 1 36 ? -20.938 -59.438 17.406 1 68.12 36 LYS A O 1
ATOM 289 N N . ARG A 1 37 ? -22.359 -58.125 16.594 1 79.44 37 ARG A N 1
ATOM 290 C CA . ARG A 1 37 ? -23.094 -59.031 15.719 1 79.44 37 ARG A CA 1
ATOM 291 C C . ARG A 1 37 ? -22.625 -58.906 14.273 1 79.44 37 ARG A C 1
ATOM 293 O O . ARG A 1 37 ? -22.328 -57.781 13.812 1 79.44 37 ARG A O 1
ATOM 300 N N . GLY A 1 38 ? -22.219 -60.094 13.695 1 86.94 38 GLY A N 1
ATOM 301 C CA . GLY A 1 38 ? -21.906 -60.125 12.281 1 86.94 38 GLY A CA 1
ATOM 302 C C . GLY A 1 38 ? -22.938 -60.875 11.461 1 86.94 38 GLY A C 1
ATOM 303 O O . GLY A 1 38 ? -23.547 -61.844 11.961 1 86.94 38 GLY A O 1
ATOM 304 N N . LYS A 1 39 ? -23.234 -60.438 10.266 1 90.62 39 LYS A N 1
ATOM 305 C CA . LYS A 1 39 ? -24.156 -61.125 9.367 1 90.62 39 LYS A CA 1
ATOM 306 C C . LYS A 1 39 ? -23.422 -62.125 8.5 1 90.62 39 LYS A C 1
ATOM 308 O O . LYS A 1 39 ? -22.266 -61.938 8.133 1 90.62 39 LYS A O 1
ATOM 313 N N . PHE A 1 40 ? -24.047 -63.281 8.242 1 91.12 40 PHE A N 1
ATOM 314 C CA . PHE A 1 40 ? -23.391 -64.312 7.406 1 91.12 40 PHE A CA 1
ATOM 315 C C . PHE A 1 40 ? -24.375 -64.938 6.422 1 91.12 40 PHE A C 1
ATOM 317 O O . PHE A 1 40 ? -25.578 -64.875 6.637 1 91.12 40 PHE A O 1
ATOM 324 N N . ILE A 1 41 ? -23.844 -65.375 5.336 1 90.69 41 ILE A N 1
ATOM 325 C CA . ILE A 1 41 ? -24.578 -66.188 4.324 1 90.69 41 ILE A CA 1
ATOM 326 C C . ILE A 1 41 ? -23.844 -67.438 4.012 1 90.69 41 ILE A C 1
ATOM 328 O O . ILE A 1 41 ? -22.609 -67.438 3.908 1 90.69 41 ILE A O 1
ATOM 332 N N . LYS A 1 42 ? -24.484 -68.5 4.055 1 89.19 42 LYS A N 1
ATOM 333 C CA . LYS A 1 42 ? -23.922 -69.812 3.701 1 89.19 42 LYS A CA 1
ATOM 334 C C . LYS A 1 42 ? -24.359 -70.25 2.297 1 89.19 42 LYS A C 1
ATOM 336 O O . LYS A 1 42 ? -25.547 -70.312 2 1 89.19 42 LYS A O 1
ATOM 341 N N . VAL A 1 43 ? -23.391 -70.438 1.44 1 89.25 43 VAL A N 1
ATOM 342 C CA . VAL A 1 43 ? -23.672 -70.75 0.044 1 89.25 43 VAL A CA 1
ATOM 343 C C . VAL A 1 43 ? -22.859 -71.938 -0.397 1 89.25 43 VAL A C 1
ATOM 345 O O . VAL A 1 43 ? -21.719 -72.125 0.054 1 89.25 43 VAL A O 1
ATOM 348 N N . PRO A 1 44 ? -23.469 -72.75 -1.252 1 85.25 44 PRO A N 1
ATOM 349 C CA . PRO A 1 44 ? -22.656 -73.812 -1.842 1 85.25 44 PRO A CA 1
ATOM 350 C C . PRO A 1 44 ? -21.609 -73.312 -2.822 1 85.25 44 PRO A C 1
ATOM 352 O O . PRO A 1 44 ? -21.719 -72.125 -3.312 1 85.25 44 PRO A O 1
ATOM 355 N N . SER A 1 45 ? -20.531 -73.938 -3.055 1 84.06 45 SER A N 1
ATOM 356 C CA . SER A 1 45 ? -19.391 -73.562 -3.887 1 84.06 45 SER A CA 1
ATOM 357 C C . SER A 1 45 ? -19.828 -73.312 -5.328 1 84.06 45 SER A C 1
ATOM 359 O O . SER A 1 45 ? -19.172 -72.562 -6.074 1 84.06 45 SER A O 1
ATOM 361 N N . THR A 1 46 ? -21 -73.75 -5.816 1 81.38 46 THR A N 1
ATOM 362 C CA . THR A 1 46 ? -21.422 -73.688 -7.207 1 81.38 46 THR A CA 1
ATOM 363 C C . THR A 1 46 ? -22.484 -72.562 -7.375 1 81.38 46 THR A C 1
ATOM 365 O O . THR A 1 46 ? -23.062 -72.438 -8.453 1 81.38 46 THR A O 1
ATOM 368 N N . THR A 1 47 ? -22.656 -71.812 -6.387 1 87.12 47 THR A N 1
ATOM 369 C CA . THR A 1 47 ? -23.672 -70.75 -6.465 1 87.12 47 THR A CA 1
ATOM 370 C C . THR A 1 47 ? -23.234 -69.688 -7.434 1 87.12 47 THR A C 1
ATOM 372 O O . THR A 1 47 ? -22.047 -69.375 -7.531 1 87.12 47 THR A O 1
ATOM 375 N N . HIS A 1 48 ? -24.109 -69.25 -8.203 1 88.88 48 HIS A N 1
ATOM 376 C CA . HIS A 1 48 ? -23.844 -68.125 -9.109 1 88.88 48 HIS A CA 1
ATOM 377 C C . HIS A 1 48 ? -23.547 -66.812 -8.336 1 88.88 48 HIS A C 1
ATOM 379 O O . HIS A 1 48 ? -24.266 -66.5 -7.402 1 88.88 48 HIS A O 1
ATOM 385 N N . PRO A 1 49 ? -22.453 -66.125 -8.656 1 91.12 49 PRO A N 1
ATOM 386 C CA . PRO A 1 49 ? -22.031 -64.938 -7.93 1 91.12 49 PRO A CA 1
ATOM 387 C C . PRO A 1 49 ? -23.094 -63.844 -7.918 1 91.12 49 PRO A C 1
ATOM 389 O O . PRO A 1 49 ? -23.141 -63.031 -6.992 1 91.12 49 PRO A O 1
ATOM 392 N N . GLY A 1 50 ? -23.938 -63.719 -8.867 1 89.06 50 GLY A N 1
ATOM 393 C CA . GLY A 1 50 ? -25 -62.719 -8.906 1 89.06 50 GLY A CA 1
ATOM 394 C C . GLY A 1 50 ? -25.953 -62.812 -7.73 1 89.06 50 GLY A C 1
ATOM 395 O O . GLY A 1 50 ? -26.438 -61.812 -7.238 1 89.06 50 GLY A O 1
ATOM 396 N N . ILE A 1 51 ? -26.156 -64 -7.25 1 88.12 51 ILE A N 1
ATOM 397 C CA . ILE A 1 51 ? -27.031 -64.188 -6.109 1 88.12 51 ILE A CA 1
ATOM 398 C C . ILE A 1 51 ? -26.406 -63.625 -4.844 1 88.12 51 ILE A C 1
ATOM 400 O O . ILE A 1 51 ? -27.078 -62.969 -4.047 1 88.12 51 ILE A O 1
ATOM 404 N N . ILE A 1 52 ? -25.203 -63.875 -4.73 1 91 52 ILE A N 1
ATOM 405 C CA . ILE A 1 52 ? -24.484 -63.375 -3.564 1 91 52 ILE A CA 1
ATOM 406 C C . ILE A 1 52 ? -24.484 -61.844 -3.584 1 91 52 ILE A C 1
ATOM 408 O O . ILE A 1 52 ? -24.75 -61.219 -2.562 1 91 52 ILE A O 1
ATOM 412 N N . PHE A 1 53 ? -24.219 -61.281 -4.715 1 91.25 53 PHE A N 1
ATOM 413 C CA . PHE A 1 53 ? -24.156 -59.812 -4.855 1 91.25 53 PHE A CA 1
ATOM 414 C C . PHE A 1 53 ? -25.516 -59.188 -4.562 1 91.25 53 PHE A C 1
ATOM 416 O O . PHE A 1 53 ? -25.594 -58.156 -3.932 1 91.25 53 PHE A O 1
ATOM 423 N N . GLU A 1 54 ? -26.531 -59.844 -4.988 1 87.88 54 GLU A N 1
ATOM 424 C CA . GLU A 1 54 ? -27.891 -59.344 -4.738 1 87.88 54 GLU A CA 1
ATOM 425 C C . GLU A 1 54 ? -28.234 -59.406 -3.25 1 87.88 54 GLU A C 1
ATOM 427 O O . GLU A 1 54 ? -28.891 -58.5 -2.725 1 87.88 54 GLU A O 1
ATOM 432 N N . VAL A 1 55 ? -27.781 -60.406 -2.615 1 88.31 55 VAL A N 1
ATOM 433 C CA . VAL A 1 55 ? -28.016 -60.531 -1.179 1 88.31 55 VAL A CA 1
ATOM 434 C C . VAL A 1 55 ? -27.266 -59.406 -0.439 1 88.31 55 VAL A C 1
ATOM 436 O O . VAL A 1 55 ? -27.797 -58.844 0.514 1 88.31 55 VAL A O 1
ATOM 439 N N . MET A 1 56 ? -26.172 -59.156 -0.865 1 89.25 56 MET A N 1
ATOM 440 C CA . MET A 1 56 ? -25.359 -58.156 -0.215 1 89.25 56 MET A CA 1
ATOM 441 C C . MET A 1 56 ? -26 -56.781 -0.358 1 89.25 56 MET A C 1
ATOM 443 O O . MET A 1 56 ? -26 -55.969 0.587 1 89.25 56 MET A O 1
ATOM 447 N N . LEU A 1 57 ? -26.547 -56.438 -1.482 1 87.5 57 LEU A N 1
ATOM 448 C CA . LEU A 1 57 ? -27.109 -55.125 -1.738 1 87.5 57 LEU A CA 1
ATOM 449 C C . LEU A 1 57 ? -28.516 -55 -1.156 1 87.5 57 LEU A C 1
ATOM 451 O O . LEU A 1 57 ? -28.844 -54 -0.521 1 87.5 57 LEU A O 1
ATOM 455 N N . ASN A 1 58 ? -29.312 -56 -1.419 1 83.94 58 ASN A N 1
ATOM 456 C CA . ASN A 1 58 ? -30.734 -55.875 -1.109 1 83.94 58 ASN A CA 1
ATOM 457 C C . ASN A 1 58 ? -31.047 -56.406 0.288 1 83.94 58 ASN A C 1
ATOM 459 O O . ASN A 1 58 ? -31.812 -55.781 1.032 1 83.94 58 ASN A O 1
ATOM 463 N N . LYS A 1 59 ? -30.531 -57.562 0.668 1 83.38 59 LYS A N 1
ATOM 464 C CA . LYS A 1 59 ? -30.844 -58.125 1.969 1 83.38 59 LYS A CA 1
ATOM 465 C C . LYS A 1 59 ? -30.031 -57.5 3.08 1 83.38 59 LYS A C 1
ATOM 467 O O . LYS A 1 59 ? -30.578 -57.094 4.109 1 83.38 59 LYS A O 1
ATOM 472 N N . TRP A 1 60 ? -28.734 -57.375 2.818 1 87.69 60 TRP A N 1
ATOM 473 C CA . TRP A 1 60 ? -27.859 -56.719 3.809 1 87.69 60 TRP A CA 1
ATOM 474 C C . TRP A 1 60 ? -27.922 -55.219 3.689 1 87.69 60 TRP A C 1
ATOM 476 O O . TRP A 1 60 ? -27.469 -54.5 4.59 1 87.69 60 TRP A O 1
ATOM 486 N N . LYS A 1 61 ? -28.406 -54.656 2.59 1 82.44 61 LYS A N 1
ATOM 487 C CA . LYS A 1 61 ? -28.578 -53.219 2.34 1 82.44 61 LYS A CA 1
ATOM 488 C C . LYS A 1 61 ? -27.234 -52.5 2.398 1 82.44 61 LYS A C 1
ATOM 490 O O . LYS A 1 61 ? -27.125 -51.469 3.039 1 82.44 61 LYS A O 1
ATOM 495 N N . LEU A 1 62 ? -26.266 -53.156 1.873 1 85.06 62 LEU A N 1
ATOM 496 C CA . LEU A 1 62 ? -24.969 -52.5 1.773 1 85.06 62 LEU A CA 1
ATOM 497 C C . LEU A 1 62 ? -24.953 -51.531 0.597 1 85.06 62 LEU A C 1
ATOM 499 O O . LEU A 1 62 ? -25.5 -51.812 -0.465 1 85.06 62 LEU A O 1
ATOM 503 N N . PRO A 1 63 ? -24.469 -50.312 0.868 1 80.94 63 PRO A N 1
ATOM 504 C CA . PRO A 1 63 ? -24.344 -49.406 -0.274 1 80.94 63 PRO A CA 1
ATOM 505 C C . PRO A 1 63 ? -23.375 -49.938 -1.335 1 80.94 63 PRO A C 1
ATOM 507 O O . PRO A 1 63 ? -22.406 -50.625 -1.006 1 80.94 63 PRO A O 1
ATOM 510 N N . ALA A 1 64 ? -23.625 -49.656 -2.531 1 78.31 64 ALA A N 1
ATOM 511 C CA . ALA A 1 64 ? -22.75 -50.062 -3.615 1 78.31 64 ALA A CA 1
ATOM 512 C C . ALA A 1 64 ? -21.359 -49.469 -3.455 1 78.31 64 ALA A C 1
ATOM 514 O O . ALA A 1 64 ? -21.219 -48.281 -3.168 1 78.31 64 ALA A O 1
ATOM 515 N N . PRO A 1 65 ? -20.328 -50.281 -3.549 1 83.75 65 PRO A N 1
ATOM 516 C CA . PRO A 1 65 ? -18.953 -49.781 -3.361 1 83.75 65 PRO A CA 1
ATOM 517 C C . PRO A 1 65 ? -18.438 -49.031 -4.57 1 83.75 65 PRO A C 1
ATOM 519 O O . PRO A 1 65 ? -18.875 -49.25 -5.699 1 83.75 65 PRO A O 1
ATOM 522 N N . ASN A 1 66 ? -17.531 -48.125 -4.367 1 79.88 66 ASN A N 1
ATOM 523 C CA . ASN A 1 66 ? -16.844 -47.406 -5.434 1 79.88 66 ASN A CA 1
ATOM 524 C C . ASN A 1 66 ? -15.523 -48.062 -5.793 1 79.88 66 ASN A C 1
ATOM 526 O O . ASN A 1 66 ? -14.961 -47.812 -6.859 1 79.88 66 ASN A O 1
ATOM 530 N N . LEU A 1 67 ? -15.086 -48.875 -4.863 1 87.44 67 LEU A N 1
ATOM 531 C CA . LEU A 1 67 ? -13.844 -49.625 -5.035 1 87.44 67 LEU A CA 1
ATOM 532 C C . LEU A 1 67 ? -13.859 -50.906 -4.215 1 87.44 67 LEU A C 1
ATOM 534 O O . LEU A 1 67 ? -14.375 -50.906 -3.096 1 87.44 67 LEU A O 1
ATOM 538 N N . VAL A 1 68 ? -13.422 -51.969 -4.832 1 90.94 68 VAL A N 1
ATOM 539 C CA . VAL A 1 68 ? -13.297 -53.219 -4.109 1 90.94 68 VAL A CA 1
ATOM 540 C C . VAL A 1 68 ? -11.836 -53.656 -4.074 1 90.94 68 VAL A C 1
ATOM 542 O O . VAL A 1 68 ? -11.172 -53.719 -5.113 1 90.94 68 VAL A O 1
ATOM 545 N N . VAL A 1 69 ? -11.383 -53.875 -2.936 1 91.62 69 VAL A N 1
ATOM 546 C CA . VAL A 1 69 ? -10.016 -54.344 -2.768 1 91.62 69 VAL A CA 1
ATOM 547 C C . VAL A 1 69 ? -10.031 -55.75 -2.215 1 91.62 69 VAL A C 1
ATOM 549 O O . VAL A 1 69 ? -10.586 -56 -1.142 1 91.62 69 VAL A O 1
ATOM 552 N N . SER A 1 70 ? -9.492 -56.625 -2.934 1 92.62 70 SER A N 1
ATOM 553 C CA . SER A 1 70 ? -9.398 -58.031 -2.506 1 92.62 70 SER A CA 1
ATOM 554 C C . SER A 1 70 ? -7.988 -58.375 -2.039 1 92.62 70 SER A C 1
ATOM 556 O O . SER A 1 70 ? -7.035 -58.312 -2.818 1 92.62 70 SER A O 1
ATOM 558 N N . LEU A 1 71 ? -7.84 -58.812 -0.862 1 91.06 71 LEU A N 1
ATOM 559 C CA . LEU A 1 71 ? -6.539 -59.156 -0.292 1 91.06 71 LEU A CA 1
ATOM 560 C C . LEU A 1 71 ? -6.203 -60.625 -0.538 1 91.06 71 LEU A C 1
ATOM 562 O O . LEU A 1 71 ? -7.027 -61.5 -0.284 1 91.06 71 LEU A O 1
ATOM 566 N N . VAL A 1 72 ? -4.961 -60.844 -1.033 1 89.62 72 VAL A N 1
ATOM 567 C CA . VAL A 1 72 ? -4.5 -62.219 -1.305 1 89.62 72 VAL A CA 1
ATOM 568 C C . VAL A 1 72 ? -3.201 -62.469 -0.548 1 89.62 72 VAL A C 1
ATOM 570 O O . VAL A 1 72 ? -2.334 -61.594 -0.468 1 89.62 72 VAL A O 1
ATOM 573 N N . GLY A 1 73 ? -3.012 -63.594 0.056 1 80.44 73 GLY A N 1
ATOM 574 C CA . GLY A 1 73 ? -1.823 -64 0.787 1 80.44 73 GLY A CA 1
ATOM 575 C C . GLY A 1 73 ? -1.907 -63.719 2.273 1 80.44 73 GLY A C 1
ATOM 576 O O . GLY A 1 73 ? -0.883 -63.625 2.955 1 80.44 73 GLY A O 1
ATOM 577 N N . GLU A 1 74 ? -3.012 -63.594 2.838 1 75.88 74 GLU A N 1
ATOM 578 C CA . GLU A 1 74 ? -3.195 -63.156 4.215 1 75.88 74 GLU A CA 1
ATOM 579 C C . GLU A 1 74 ? -3.146 -64.312 5.191 1 75.88 74 GLU A C 1
ATOM 581 O O . GLU A 1 74 ? -2.914 -64.125 6.387 1 75.88 74 GLU A O 1
ATOM 586 N N . GLU A 1 75 ? -3.297 -65.5 4.664 1 71.06 75 GLU A N 1
ATOM 587 C CA . GLU A 1 75 ? -3.443 -66.688 5.551 1 71.06 75 GLU A CA 1
ATOM 588 C C . GLU A 1 75 ? -2.088 -67.125 6.062 1 71.06 75 GLU A C 1
ATOM 590 O O . GLU A 1 75 ? -2.016 -67.938 7.027 1 71.06 75 GLU A O 1
ATOM 595 N N . GLU A 1 76 ? -1.059 -66.625 5.492 1 69 76 GLU A N 1
ATOM 596 C CA . GLU A 1 76 ? 0.254 -67.125 5.891 1 69 76 GLU A CA 1
ATOM 597 C C . GLU A 1 76 ? 0.741 -66.438 7.168 1 69 76 GLU A C 1
ATOM 599 O O . GLU A 1 76 ? 0.472 -65.25 7.387 1 69 76 GLU A O 1
ATOM 604 N N . ASN A 1 77 ? 1.16 -67.312 8.086 1 65.94 77 ASN A N 1
ATOM 605 C CA . ASN A 1 77 ? 1.671 -66.75 9.344 1 65.94 77 ASN A CA 1
ATOM 606 C C . ASN A 1 77 ? 3.104 -66.25 9.211 1 65.94 77 ASN A C 1
ATOM 608 O O . ASN A 1 77 ? 4.039 -67.062 9.094 1 65.94 77 ASN A O 1
ATOM 612 N N . PHE A 1 78 ? 3.273 -65.062 8.773 1 71.19 78 PHE A N 1
ATOM 613 C CA . PHE A 1 78 ? 4.621 -64.562 8.68 1 71.19 78 PHE A CA 1
ATOM 614 C C . PHE A 1 78 ? 4.789 -63.344 9.625 1 71.19 78 PHE A C 1
ATOM 616 O O . PHE A 1 78 ? 3.801 -62.812 10.117 1 71.19 78 PHE A O 1
ATOM 623 N N . GLN A 1 79 ? 6.031 -63.156 9.984 1 71.06 79 GLN A N 1
ATOM 624 C CA . GLN A 1 79 ? 6.348 -61.969 10.805 1 71.06 79 GLN A CA 1
ATOM 625 C C . GLN A 1 79 ? 6.215 -60.688 10 1 71.06 79 GLN A C 1
ATOM 627 O O . GLN A 1 79 ? 6.93 -60.5 9.016 1 71.06 79 GLN A O 1
ATOM 632 N N . MET A 1 80 ? 5.242 -60 10.336 1 76.06 80 MET A N 1
ATOM 633 C CA . MET A 1 80 ? 4.93 -58.781 9.609 1 76.06 80 MET A CA 1
ATOM 634 C C . MET A 1 80 ? 5.953 -57.688 9.914 1 76.06 80 MET A C 1
ATOM 636 O O . MET A 1 80 ? 6.262 -57.406 11.078 1 76.06 80 MET A O 1
ATOM 640 N N . LYS A 1 81 ? 6.508 -57.188 8.891 1 80 81 LYS A N 1
ATOM 641 C CA . LYS A 1 81 ? 7.383 -56.031 9.047 1 80 81 LYS A CA 1
ATOM 642 C C . LYS A 1 81 ? 6.59 -54.812 9.438 1 80 81 LYS A C 1
ATOM 644 O O . LYS A 1 81 ? 5.434 -54.656 9.039 1 80 81 LYS A O 1
ATOM 649 N N . PRO A 1 82 ? 7.117 -54 10.156 1 79.75 82 PRO A N 1
ATOM 650 C CA . PRO A 1 82 ? 6.398 -52.844 10.656 1 79.75 82 PRO A CA 1
ATOM 651 C C . PRO A 1 82 ? 5.891 -51.938 9.531 1 79.75 82 PRO A C 1
ATOM 653 O O . PRO A 1 82 ? 4.785 -51.406 9.617 1 79.75 82 PRO A O 1
ATOM 656 N N . TRP A 1 83 ? 6.633 -51.719 8.461 1 82.12 83 TRP A N 1
ATOM 657 C CA . TRP A 1 83 ? 6.188 -50.844 7.383 1 82.12 83 TRP A CA 1
ATOM 658 C C . TRP A 1 83 ? 4.926 -51.406 6.719 1 82.12 83 TRP A C 1
ATOM 660 O O . TRP A 1 83 ? 4.059 -50.625 6.293 1 82.12 83 TRP A O 1
ATOM 670 N N . LEU A 1 84 ? 4.891 -52.625 6.656 1 82.56 84 LEU A N 1
ATOM 671 C CA . LEU A 1 84 ? 3.74 -53.281 6.039 1 82.56 84 LEU A CA 1
ATOM 672 C C . LEU A 1 84 ? 2.498 -53.125 6.91 1 82.56 84 LEU A C 1
ATOM 674 O O . LEU A 1 84 ? 1.403 -52.875 6.395 1 82.56 84 LEU A O 1
ATOM 678 N N . ARG A 1 85 ? 2.719 -53.25 8.133 1 80.81 85 ARG A N 1
ATOM 679 C CA . ARG A 1 85 ? 1.61 -53.062 9.062 1 80.81 85 ARG A CA 1
ATOM 680 C C . ARG A 1 85 ? 1.051 -51.656 8.977 1 80.81 85 ARG A C 1
ATOM 682 O O . ARG A 1 85 ? -0.166 -51.438 8.922 1 80.81 85 ARG A O 1
ATOM 689 N N . ASP A 1 86 ? 1.938 -50.75 8.93 1 80.81 86 ASP A N 1
ATOM 690 C CA . ASP A 1 86 ? 1.521 -49.344 8.891 1 80.81 86 ASP A CA 1
ATOM 691 C C . ASP A 1 86 ? 0.843 -49.031 7.562 1 80.81 86 ASP A C 1
ATOM 693 O O . ASP A 1 86 ? -0.126 -48.25 7.523 1 80.81 86 ASP A O 1
ATOM 697 N N . THR A 1 87 ? 1.315 -49.5 6.488 1 82.31 87 THR A N 1
ATOM 698 C CA . THR A 1 87 ? 0.756 -49.219 5.164 1 82.31 87 THR A CA 1
ATOM 699 C C . THR A 1 87 ? -0.646 -49.812 5.047 1 82.31 87 THR A C 1
ATOM 701 O O . THR A 1 87 ? -1.539 -49.219 4.465 1 82.31 87 THR A O 1
ATOM 704 N N . LEU A 1 88 ? -0.807 -50.875 5.625 1 82.56 88 LEU A N 1
ATOM 705 C CA . LEU A 1 88 ? -2.105 -51.531 5.492 1 82.56 88 LEU A CA 1
ATOM 706 C C . LEU A 1 88 ? -3.102 -50.969 6.504 1 82.56 88 LEU A C 1
ATOM 708 O O . LEU A 1 88 ? -4.273 -50.75 6.18 1 82.56 88 LEU A O 1
ATOM 712 N N . LYS A 1 89 ? -2.613 -50.75 7.629 1 80.69 89 LYS A N 1
ATOM 713 C CA . LYS A 1 89 ? -3.504 -50.25 8.664 1 80.69 89 LYS A CA 1
ATOM 714 C C . LYS A 1 89 ? -3.914 -48.812 8.367 1 80.69 89 LYS A C 1
ATOM 716 O O . LYS A 1 89 ? -5.102 -48.469 8.375 1 80.69 89 LYS A O 1
ATOM 721 N N . LYS A 1 90 ? -2.965 -48.094 8.055 1 80.44 90 LYS A N 1
ATOM 722 C CA . LYS A 1 90 ? -3.256 -46.656 7.867 1 80.44 90 LYS A CA 1
ATOM 723 C C . LYS A 1 90 ? -3.547 -46.344 6.402 1 80.44 90 LYS A C 1
ATOM 725 O O . LYS A 1 90 ? -4.516 -45.656 6.09 1 80.44 90 LYS A O 1
ATOM 730 N N . GLY A 1 91 ? -2.758 -46.812 5.52 1 81.06 91 GLY A N 1
ATOM 731 C CA . GLY A 1 91 ? -2.873 -46.469 4.105 1 81.06 91 GLY A CA 1
ATOM 732 C C . GLY A 1 91 ? -4.129 -47.062 3.465 1 81.06 91 GLY A C 1
ATOM 733 O O . GLY A 1 91 ? -4.883 -46.312 2.82 1 81.06 91 GLY A O 1
ATOM 734 N N . LEU A 1 92 ? -4.395 -48.188 3.701 1 82.19 92 LEU A N 1
ATOM 735 C CA . LEU A 1 92 ? -5.543 -48.844 3.076 1 82.19 92 LEU A CA 1
ATOM 736 C C . LEU A 1 92 ? -6.848 -48.344 3.693 1 82.19 92 LEU A C 1
ATOM 738 O O . LEU A 1 92 ? -7.84 -48.156 2.99 1 82.19 92 LEU A O 1
ATOM 742 N N . THR A 1 93 ? -6.824 -48.125 4.902 1 81.31 93 THR A N 1
ATOM 743 C CA . THR A 1 93 ? -8.039 -47.656 5.559 1 81.31 93 THR A CA 1
ATOM 744 C C . THR A 1 93 ? -8.391 -46.219 5.109 1 81.31 93 THR A C 1
ATOM 746 O O . THR A 1 93 ? -9.562 -45.906 4.906 1 81.31 93 THR A O 1
ATOM 749 N N . LYS A 1 94 ? -7.391 -45.531 5.004 1 79.38 94 LYS A N 1
ATOM 750 C CA . LYS A 1 94 ? -7.625 -44.156 4.535 1 79.38 94 LYS A CA 1
ATOM 751 C C . LYS A 1 94 ? -8.188 -44.156 3.115 1 79.38 94 LYS A C 1
ATOM 753 O O . LYS A 1 94 ? -9.109 -43.406 2.812 1 79.38 94 LYS A O 1
ATOM 758 N N . ALA A 1 95 ? -7.641 -44.906 2.295 1 79.62 95 ALA A N 1
ATOM 759 C CA . ALA A 1 95 ? -8.102 -45 0.914 1 79.62 95 ALA A CA 1
ATOM 760 C C . ALA A 1 95 ? -9.531 -45.531 0.853 1 79.62 95 ALA A C 1
ATOM 762 O O . ALA A 1 95 ? -10.336 -45.094 0.03 1 79.62 95 ALA A O 1
ATOM 763 N N . ALA A 1 96 ? -9.828 -46.375 1.752 1 81.5 96 ALA A N 1
ATOM 764 C CA . ALA A 1 96 ? -11.148 -47.031 1.766 1 81.5 96 ALA A CA 1
ATOM 765 C C . ALA A 1 96 ? -12.203 -46.094 2.359 1 81.5 96 ALA A C 1
ATOM 767 O O . ALA A 1 96 ? -13.352 -46.062 1.913 1 81.5 96 ALA A O 1
ATOM 768 N N . GLN A 1 97 ? -11.828 -45.344 3.277 1 76.25 97 GLN A N 1
ATOM 769 C CA . GLN A 1 97 ? -12.773 -44.469 3.949 1 76.25 97 GLN A CA 1
ATOM 770 C C . GLN A 1 97 ? -13.195 -43.312 3.039 1 76.25 97 GLN A C 1
ATOM 772 O O . GLN A 1 97 ? -14.359 -42.906 3.039 1 76.25 97 GLN A O 1
ATOM 777 N N . SER A 1 98 ? -12.297 -42.781 2.332 1 74.5 98 SER A N 1
ATOM 778 C CA . SER A 1 98 ? -12.594 -41.625 1.489 1 74.5 98 SER A CA 1
ATOM 779 C C . SER A 1 98 ? -13.477 -42 0.312 1 74.5 98 SER A C 1
ATOM 781 O O . SER A 1 98 ? -14.219 -41.188 -0.217 1 74.5 98 SER A O 1
ATOM 783 N N . THR A 1 99 ? -13.523 -43.281 -0.12 1 74.25 99 THR A N 1
ATOM 784 C CA . THR A 1 99 ? -14.281 -43.719 -1.287 1 74.25 99 THR A CA 1
ATOM 785 C C . THR A 1 99 ? -15.414 -44.656 -0.878 1 74.25 99 THR A C 1
ATOM 787 O O . THR A 1 99 ? -16.359 -44.844 -1.641 1 74.25 99 THR A O 1
ATOM 790 N N . GLY A 1 100 ? -15.578 -45.125 0.314 1 78.62 100 GLY A N 1
ATOM 791 C CA . GLY A 1 100 ? -16.516 -46.156 0.637 1 78.62 100 GLY A CA 1
ATOM 792 C C . GLY A 1 100 ? -16.219 -47.469 -0.081 1 78.62 100 GLY A C 1
ATOM 793 O O . GLY A 1 100 ? -17.062 -47.969 -0.84 1 78.62 100 GLY A O 1
ATOM 794 N N . ALA A 1 101 ? -15.172 -48.094 0.255 1 86.69 101 ALA A N 1
ATOM 795 C CA . ALA A 1 101 ? -14.688 -49.281 -0.435 1 86.69 101 ALA A CA 1
ATOM 796 C C . ALA A 1 101 ? -15.062 -50.531 0.335 1 86.69 101 ALA A C 1
ATOM 798 O O . ALA A 1 101 ? -15.383 -50.469 1.524 1 86.69 101 ALA A O 1
ATOM 799 N N . TRP A 1 102 ? -15.242 -51.688 -0.396 1 90.62 102 TRP A N 1
ATOM 800 C CA . TRP A 1 102 ? -15.352 -53.031 0.188 1 90.62 102 TRP A CA 1
ATOM 801 C C . TRP A 1 102 ? -14 -53.719 0.225 1 90.62 102 TRP A C 1
ATOM 803 O O . TRP A 1 102 ? -13.25 -53.688 -0.751 1 90.62 102 TRP A O 1
ATOM 813 N N . ILE A 1 103 ? -13.727 -54.281 1.325 1 91.19 103 ILE A N 1
ATOM 814 C CA . ILE A 1 103 ? -12.484 -55.031 1.447 1 91.19 103 ILE A CA 1
ATOM 815 C C . ILE A 1 103 ? -12.805 -56.5 1.618 1 91.19 103 ILE A C 1
ATOM 817 O O . ILE A 1 103 ? -13.516 -56.906 2.545 1 91.19 103 ILE A O 1
ATOM 821 N N . PHE A 1 104 ? -12.32 -57.344 0.731 1 92.12 104 PHE A N 1
ATOM 822 C CA . PHE A 1 104 ? -12.477 -58.781 0.816 1 92.12 104 PHE A CA 1
ATOM 823 C C . PHE A 1 104 ? -11.281 -59.438 1.511 1 92.12 104 PHE A C 1
ATOM 825 O O . PHE A 1 104 ? -10.133 -59.156 1.142 1 92.12 104 PHE A O 1
ATOM 832 N N . THR A 1 105 ? -11.562 -60.156 2.508 1 91.19 105 THR A N 1
ATOM 833 C CA . THR A 1 105 ? -10.523 -60.875 3.252 1 91.19 105 THR A CA 1
ATOM 834 C C . THR A 1 105 ? -10.922 -62.312 3.508 1 91.19 105 THR A C 1
ATOM 836 O O . THR A 1 105 ? -11.984 -62.75 3.082 1 91.19 105 THR A O 1
ATOM 839 N N . SER A 1 106 ? -10.016 -63.281 4.117 1 85.25 106 SER A N 1
ATOM 840 C CA . SER A 1 106 ? -10.281 -64.688 4.434 1 85.25 106 SER A CA 1
ATOM 841 C C . SER A 1 106 ? -11.172 -64.812 5.672 1 85.25 106 SER A C 1
ATOM 843 O O . SER A 1 106 ? -11.695 -65.875 5.953 1 85.25 106 SER A O 1
ATOM 845 N N . ALA A 1 107 ? -11.656 -63.844 6.398 1 86.69 107 ALA A N 1
ATOM 846 C CA . ALA A 1 107 ? -12.562 -63.812 7.547 1 86.69 107 ALA A CA 1
ATOM 847 C C . ALA A 1 107 ? -11.906 -64.438 8.781 1 86.69 107 ALA A C 1
ATOM 849 O O . ALA A 1 107 ? -12.438 -64.312 9.891 1 86.69 107 ALA A O 1
ATOM 850 N N . LEU A 1 108 ? -10.75 -65.062 8.586 1 84.19 108 LEU A N 1
ATOM 851 C CA . LEU A 1 108 ? -10.102 -65.812 9.656 1 84.19 108 LEU A CA 1
ATOM 852 C C . LEU A 1 108 ? -9.148 -64.938 10.445 1 84.19 108 LEU A C 1
ATOM 854 O O . LEU A 1 108 ? -8.641 -63.938 9.914 1 84.19 108 LEU A O 1
ATOM 858 N N . ARG A 1 109 ? -9.102 -65.312 11.656 1 81.38 109 ARG A N 1
ATOM 859 C CA . ARG A 1 109 ? -8.195 -64.562 12.516 1 81.38 109 ARG A CA 1
ATOM 860 C C . ARG A 1 109 ? -6.762 -65.062 12.383 1 81.38 109 ARG A C 1
ATOM 862 O O . ARG A 1 109 ? -6.238 -65.688 13.297 1 81.38 109 ARG A O 1
ATOM 869 N N . VAL A 1 110 ? -6.215 -64.812 11.219 1 77.94 110 VAL A N 1
ATOM 870 C CA . VAL A 1 110 ? -4.859 -65.312 10.961 1 77.94 110 VAL A CA 1
ATOM 871 C C . VAL A 1 110 ? -4.059 -64.188 10.242 1 77.94 110 VAL A C 1
ATOM 873 O O . VAL A 1 110 ? -4.609 -63.438 9.453 1 77.94 110 VAL A O 1
ATOM 876 N N . GLY A 1 111 ? -2.811 -64.062 10.695 1 75.88 111 GLY A N 1
ATOM 877 C CA . GLY A 1 111 ? -1.854 -63.25 9.961 1 75.88 111 GLY A CA 1
ATOM 878 C C . GLY A 1 111 ? -2.166 -61.75 10.023 1 75.88 111 GLY A C 1
ATOM 879 O O . GLY A 1 111 ? -2.455 -61.219 11.102 1 75.88 111 GLY A O 1
ATOM 880 N N . ILE A 1 112 ? -2.227 -61.125 8.773 1 79.5 112 ILE A N 1
ATOM 881 C CA . ILE A 1 112 ? -2.334 -59.688 8.641 1 79.5 112 ILE A CA 1
ATOM 882 C C . ILE A 1 112 ? -3.799 -59.25 8.719 1 79.5 112 ILE A C 1
ATOM 884 O O . ILE A 1 112 ? -4.105 -58.094 9.039 1 79.5 112 ILE A O 1
ATOM 888 N N . THR A 1 113 ? -4.695 -60.094 8.5 1 81.56 113 THR A N 1
ATOM 889 C CA . THR A 1 113 ? -6.121 -59.812 8.453 1 81.56 113 THR A CA 1
ATOM 890 C C . THR A 1 113 ? -6.621 -59.312 9.812 1 81.56 113 THR A C 1
ATOM 892 O O . THR A 1 113 ? -7.496 -58.438 9.883 1 81.56 113 THR A O 1
ATOM 895 N N . ARG A 1 114 ? -5.988 -59.812 10.82 1 78.31 114 ARG A N 1
ATOM 896 C CA . ARG A 1 114 ? -6.422 -59.406 12.164 1 78.31 114 ARG A CA 1
ATOM 897 C C . ARG A 1 114 ? -6.219 -57.938 12.391 1 78.31 114 ARG A C 1
ATOM 899 O O . ARG A 1 114 ? -7.109 -57.25 12.906 1 78.31 114 ARG A O 1
ATOM 906 N N . HIS A 1 115 ? -5.18 -57.531 11.922 1 78.38 115 HIS A N 1
ATOM 907 C CA . HIS A 1 115 ? -4.855 -56.125 12.141 1 78.38 115 HIS A CA 1
ATOM 908 C C . HIS A 1 115 ? -5.637 -55.219 11.195 1 78.38 115 HIS A C 1
ATOM 910 O O . HIS A 1 115 ? -6.055 -54.125 11.578 1 78.38 115 HIS A O 1
ATOM 916 N N . LEU A 1 116 ? -5.812 -55.594 10.07 1 85.69 116 LEU A N 1
ATOM 917 C CA . LEU A 1 116 ? -6.512 -54.781 9.07 1 85.69 116 LEU A CA 1
ATOM 918 C C . LEU A 1 116 ? -7.992 -54.656 9.422 1 85.69 116 LEU A C 1
ATOM 920 O O . LEU A 1 116 ? -8.539 -53.531 9.367 1 85.69 116 LEU A O 1
ATOM 924 N N . VAL A 1 117 ? -8.594 -55.656 9.766 1 85.75 117 VAL A N 1
ATOM 925 C CA . VAL A 1 117 ? -10.031 -55.625 10.008 1 85.75 117 VAL A CA 1
ATOM 926 C C . VAL A 1 117 ? -10.328 -54.875 11.305 1 85.75 117 VAL A C 1
ATOM 928 O O . VAL A 1 117 ? -11.367 -54.219 11.438 1 85.75 117 VAL A O 1
ATOM 931 N N . GLN A 1 118 ? -9.422 -55 12.164 1 82.94 118 GLN A N 1
ATOM 932 C CA . GLN A 1 118 ? -9.586 -54.188 13.367 1 82.94 118 GLN A CA 1
ATOM 933 C C . GLN A 1 118 ? -9.562 -52.719 13.047 1 82.94 118 GLN A C 1
ATOM 935 O O . GLN A 1 118 ? -10.352 -51.938 13.586 1 82.94 118 GLN A O 1
ATOM 940 N N . ALA A 1 119 ? -8.672 -52.375 12.211 1 84.12 119 ALA A N 1
ATOM 941 C CA . ALA A 1 119 ? -8.578 -50.969 11.805 1 84.12 119 ALA A CA 1
ATOM 942 C C . ALA A 1 119 ? -9.828 -50.531 11.047 1 84.12 119 ALA A C 1
ATOM 944 O O . ALA A 1 119 ? -10.305 -49.406 11.219 1 84.12 119 ALA A O 1
ATOM 945 N N . VAL A 1 120 ? -10.352 -51.312 10.273 1 85.44 120 VAL A N 1
ATOM 946 C CA . VAL A 1 120 ? -11.547 -51 9.492 1 85.44 120 VAL A CA 1
ATOM 947 C C . VAL A 1 120 ? -12.742 -50.844 10.43 1 85.44 120 VAL A C 1
ATOM 949 O O . VAL A 1 120 ? -13.57 -49.938 10.242 1 85.44 120 VAL A O 1
ATOM 952 N N . ARG A 1 121 ? -12.797 -51.625 11.375 1 81.5 121 ARG A N 1
ATOM 953 C CA . ARG A 1 121 ? -13.891 -51.531 12.344 1 81.5 121 ARG A CA 1
ATOM 954 C C . ARG A 1 121 ? -13.812 -50.25 13.141 1 81.5 121 ARG A C 1
ATOM 956 O O . ARG A 1 121 ? -14.828 -49.562 13.359 1 81.5 121 ARG A O 1
ATOM 963 N N . ASP A 1 122 ? -12.727 -49.969 13.516 1 79.75 122 ASP A N 1
ATOM 964 C CA . ASP A 1 122 ? -12.555 -48.719 14.273 1 79.75 122 ASP A CA 1
ATOM 965 C C . ASP A 1 122 ? -12.938 -47.5 13.438 1 79.75 122 ASP A C 1
ATOM 967 O O . ASP A 1 122 ? -13.57 -46.562 13.938 1 79.75 122 ASP A O 1
ATOM 971 N N . HIS A 1 123 ? -12.609 -47.469 12.273 1 79.19 123 HIS A N 1
ATOM 972 C CA . HIS A 1 123 ? -12.938 -46.344 11.398 1 79.19 123 HIS A CA 1
ATOM 973 C C . HIS A 1 123 ? -14.422 -46.312 11.07 1 79.19 123 HIS A C 1
ATOM 975 O O . HIS A 1 123 ? -15 -45.25 10.883 1 79.19 123 HIS A O 1
ATOM 981 N N . ALA A 1 124 ? -15.023 -47.406 10.93 1 75.69 124 ALA A N 1
ATOM 982 C CA . ALA A 1 124 ? -16.453 -47.5 10.656 1 75.69 124 ALA A CA 1
ATOM 983 C C . ALA A 1 124 ? -17.266 -46.969 11.836 1 75.69 124 ALA A C 1
ATOM 985 O O . ALA A 1 124 ? -18.297 -46.312 11.656 1 75.69 124 ALA A O 1
ATOM 986 N N . LEU A 1 125 ? -16.766 -47.188 12.953 1 74.62 125 LEU A N 1
ATOM 987 C CA . LEU A 1 125 ? -17.453 -46.719 14.148 1 74.62 125 LEU A CA 1
ATOM 988 C C . LEU A 1 125 ? -17.266 -45.188 14.312 1 74.62 125 LEU A C 1
ATOM 990 O O . LEU A 1 125 ? -18.141 -44.5 14.852 1 74.62 125 LEU A O 1
ATOM 994 N N . ALA A 1 126 ? -16.219 -44.75 13.766 1 73.62 126 ALA A N 1
ATOM 995 C CA . ALA A 1 126 ? -15.898 -43.344 13.914 1 73.62 126 ALA A CA 1
ATOM 996 C C . ALA A 1 126 ? -16.531 -42.531 12.805 1 73.62 126 ALA A C 1
ATOM 998 O O . ALA A 1 126 ? -16.672 -41.312 12.93 1 73.62 126 ALA A O 1
ATOM 999 N N . SER A 1 127 ? -16.797 -43.125 11.695 1 73 127 SER A N 1
ATOM 1000 C CA . SER A 1 127 ? -17.328 -42.375 10.562 1 73 127 SER A CA 1
ATOM 1001 C C . SER A 1 127 ? -18.734 -41.844 10.867 1 73 127 SER A C 1
ATOM 1003 O O . SER A 1 127 ? -19.562 -42.531 11.453 1 73 127 SER A O 1
ATOM 1005 N N . THR A 1 128 ? -18.891 -40.562 10.773 1 63.19 128 THR A N 1
ATOM 1006 C CA . THR A 1 128 ? -20.172 -39.906 11.031 1 63.19 128 THR A CA 1
ATOM 1007 C C . THR A 1 128 ? -21.016 -39.875 9.766 1 63.19 128 THR A C 1
ATOM 1009 O O . THR A 1 128 ? -22.203 -39.531 9.82 1 63.19 128 THR A O 1
ATOM 1012 N N . SER A 1 129 ? -20.359 -40.219 8.625 1 62.84 129 SER A N 1
ATOM 1013 C CA . SER A 1 129 ? -21.141 -40.125 7.391 1 62.84 129 SER A CA 1
ATOM 1014 C C . SER A 1 129 ? -21.812 -41.438 7.066 1 62.84 129 SER A C 1
ATOM 1016 O O . SER A 1 129 ? -21.203 -42.5 7.168 1 62.84 129 SER A O 1
ATOM 1018 N N . SER A 1 130 ? -23.141 -41.469 6.977 1 59.84 130 SER A N 1
ATOM 1019 C CA . SER A 1 130 ? -23.891 -42.688 6.664 1 59.84 130 SER A CA 1
ATOM 1020 C C . SER A 1 130 ? -23.703 -43.062 5.203 1 59.84 130 SER A C 1
ATOM 1022 O O . SER A 1 130 ? -23.938 -44.219 4.836 1 59.84 130 SER A O 1
ATOM 1024 N N . LYS A 1 131 ? -23.109 -42.156 4.406 1 60.06 131 LYS A N 1
ATOM 1025 C CA . LYS A 1 131 ? -23.094 -42.5 2.982 1 60.06 131 LYS A CA 1
ATOM 1026 C C . LYS A 1 131 ? -21.781 -43.156 2.586 1 60.06 131 LYS A C 1
ATOM 1028 O O . LYS A 1 131 ? -21.766 -44.062 1.728 1 60.06 131 LYS A O 1
ATOM 1033 N N . VAL A 1 132 ? -20.672 -42.75 3.242 1 65.94 132 VAL A N 1
ATOM 1034 C CA . VAL A 1 132 ? -19.391 -43.312 2.854 1 65.94 132 VAL A CA 1
ATOM 1035 C C . VAL A 1 132 ? -18.828 -44.156 3.99 1 65.94 132 VAL A C 1
ATOM 1037 O O . VAL A 1 132 ? -18.328 -43.625 4.984 1 65.94 132 VAL A O 1
ATOM 1040 N N . ARG A 1 133 ? -19.203 -45.562 3.93 1 75.12 133 ARG A N 1
ATOM 1041 C CA . ARG A 1 133 ? -18.734 -46.5 4.953 1 75.12 133 ARG A CA 1
ATOM 1042 C C . ARG A 1 133 ? -17.844 -47.562 4.348 1 75.12 133 ARG A C 1
ATOM 1044 O O . ARG A 1 133 ? -18.109 -48.062 3.246 1 75.12 133 ARG A O 1
ATOM 1051 N N . VAL A 1 134 ? -16.781 -47.844 5.027 1 84.75 134 VAL A N 1
ATOM 1052 C CA . VAL A 1 134 ? -15.914 -48.938 4.648 1 84.75 134 VAL A CA 1
ATOM 1053 C C . VAL A 1 134 ? -16.469 -50.25 5.227 1 84.75 134 VAL A C 1
ATOM 1055 O O . VAL A 1 134 ? -16.891 -50.281 6.383 1 84.75 134 VAL A O 1
ATOM 1058 N N . ILE A 1 135 ? -16.594 -51.281 4.379 1 86.75 135 ILE A N 1
ATOM 1059 C CA . ILE A 1 135 ? -17.156 -52.562 4.805 1 86.75 135 ILE A CA 1
ATOM 1060 C C . ILE A 1 135 ? -16.141 -53.688 4.57 1 86.75 135 ILE A C 1
ATOM 1062 O O . ILE A 1 135 ? -15.555 -53.781 3.49 1 86.75 135 ILE A O 1
ATOM 1066 N N . ALA A 1 136 ? -15.883 -54.438 5.57 1 90.06 136 ALA A N 1
ATOM 1067 C CA . ALA A 1 136 ? -15.016 -55.594 5.445 1 90.06 136 ALA A CA 1
ATOM 1068 C C . ALA A 1 136 ? -15.844 -56.875 5.324 1 90.06 136 ALA A C 1
ATOM 1070 O O . ALA A 1 136 ? -16.656 -57.188 6.203 1 90.06 136 ALA A O 1
ATOM 1071 N N . ILE A 1 137 ? -15.648 -57.625 4.281 1 91.88 137 ILE A N 1
ATOM 1072 C CA . ILE A 1 137 ? -16.375 -58.875 4.023 1 91.88 137 ILE A CA 1
ATOM 1073 C C . ILE A 1 137 ? -15.422 -60.062 4.055 1 91.88 137 ILE A C 1
ATOM 1075 O O . ILE A 1 137 ? -14.406 -60.062 3.352 1 91.88 137 ILE A O 1
ATOM 1079 N N . GLY A 1 138 ? -15.734 -60.969 4.871 1 91.81 138 GLY A N 1
ATOM 1080 C CA . GLY A 1 138 ? -14.922 -62.156 4.965 1 91.81 138 GLY A CA 1
ATOM 1081 C C . GLY A 1 138 ? -15.5 -63.312 4.18 1 91.81 138 GLY A C 1
ATOM 1082 O O . GLY A 1 138 ? -16.688 -63.625 4.297 1 91.81 138 GLY A O 1
ATOM 1083 N N . ILE A 1 139 ? -14.641 -63.969 3.395 1 92.06 139 ILE A N 1
ATOM 1084 C CA . ILE A 1 139 ? -15.039 -65.125 2.611 1 92.06 139 ILE A CA 1
ATOM 1085 C C . ILE A 1 139 ? -14.172 -66.312 2.994 1 92.06 139 ILE A C 1
ATOM 1087 O O . ILE A 1 139 ? -12.945 -66.25 2.92 1 92.06 139 ILE A O 1
ATOM 1091 N N . THR A 1 140 ? -14.734 -67.312 3.443 1 89.31 140 THR A N 1
ATOM 1092 C CA . THR A 1 140 ? -13.977 -68.5 3.83 1 89.31 140 THR A CA 1
ATOM 1093 C C . THR A 1 140 ? -14.812 -69.812 3.66 1 89.31 140 THR A C 1
ATOM 1095 O O . THR A 1 140 ? -16.016 -69.688 3.441 1 89.31 140 THR A O 1
ATOM 1098 N N . SER A 1 141 ? -14.07 -70.938 3.666 1 89 141 SER A N 1
ATOM 1099 C CA . SER A 1 141 ? -14.734 -72.25 3.619 1 89 141 SER A CA 1
ATOM 1100 C C . SER A 1 141 ? -15.117 -72.688 5.016 1 89 141 SER A C 1
ATOM 1102 O O . SER A 1 141 ? -14.406 -72.438 5.988 1 89 141 SER A O 1
ATOM 1104 N N . LEU A 1 142 ? -16.188 -73.438 5.145 1 86.75 142 LEU A N 1
ATOM 1105 C CA . LEU A 1 142 ? -16.641 -74 6.418 1 86.75 142 LEU A CA 1
ATOM 1106 C C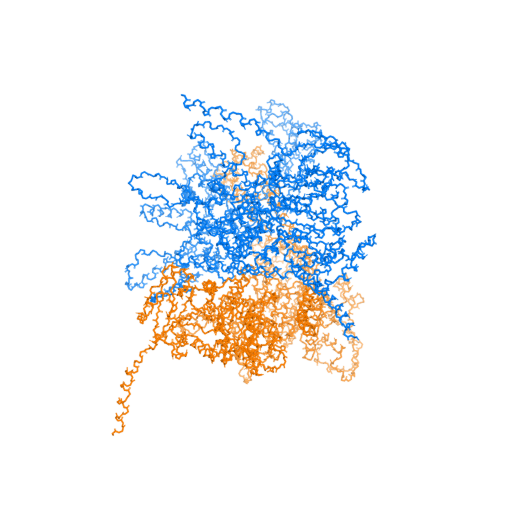 . LEU A 1 142 ? -15.664 -75.062 6.949 1 86.75 142 LEU A C 1
ATOM 1108 O O . LEU A 1 142 ? -15.555 -75.25 8.164 1 86.75 142 LEU A O 1
ATOM 1112 N N . ARG A 1 143 ? -14.852 -75.5 6.027 1 82.44 143 ARG A N 1
ATOM 1113 C CA . ARG A 1 143 ? -13.914 -76.562 6.387 1 82.44 143 ARG A CA 1
ATOM 1114 C C . ARG A 1 143 ? -12.727 -76 7.168 1 82.44 143 ARG A C 1
ATOM 1116 O O . ARG A 1 143 ? -12.055 -76.688 7.887 1 82.44 143 ARG A O 1
ATOM 1123 N N . LYS A 1 144 ? -12.531 -74.75 7.055 1 83.88 144 LYS A N 1
ATOM 1124 C CA . LYS A 1 144 ? -11.344 -74.125 7.672 1 83.88 144 LYS A CA 1
ATOM 1125 C C . LYS A 1 144 ? -11.695 -73.5 9 1 83.88 144 LYS A C 1
ATOM 1127 O O . LYS A 1 144 ? -10.812 -72.938 9.688 1 83.88 144 LYS A O 1
ATOM 1132 N N . ILE A 1 145 ? -12.922 -73.562 9.453 1 87.88 145 ILE A N 1
ATOM 1133 C CA . ILE A 1 145 ? -13.367 -72.875 10.641 1 87.88 145 ILE A CA 1
ATOM 1134 C C . ILE A 1 145 ? -13.375 -73.812 11.844 1 87.88 145 ILE A C 1
ATOM 1136 O O . ILE A 1 145 ? -13.773 -74.938 11.727 1 87.88 145 ILE A O 1
ATOM 1140 N N . GLN A 1 146 ? -12.945 -73.188 12.836 1 85.81 146 GLN A N 1
ATOM 1141 C CA . GLN A 1 146 ? -13.023 -73.875 14.086 1 85.81 146 GLN A CA 1
ATOM 1142 C C . GLN A 1 146 ? -14.461 -74 14.602 1 85.81 146 GLN A C 1
ATOM 1144 O O . GLN A 1 146 ? -15.203 -73 14.516 1 85.81 146 GLN A O 1
ATOM 1149 N N . HIS A 1 147 ? -14.898 -75.062 15.07 1 81.12 147 HIS A N 1
ATOM 1150 C CA . HIS A 1 147 ? -16.25 -75.312 15.562 1 81.12 147 HIS A CA 1
ATOM 1151 C C . HIS A 1 147 ? -17.281 -75.125 14.453 1 81.12 147 HIS A C 1
ATOM 1153 O O . HIS A 1 147 ? -18.281 -74.375 14.625 1 81.12 147 HIS A O 1
ATOM 1159 N N . ARG A 1 148 ? -16.984 -75.688 13.328 1 82.12 148 ARG A N 1
ATOM 1160 C CA . ARG A 1 148 ? -17.797 -75.562 12.125 1 82.12 148 ARG A CA 1
ATOM 1161 C C . ARG A 1 148 ? -19.188 -76.125 12.328 1 82.12 148 ARG A C 1
ATOM 1163 O O . ARG A 1 148 ? -20.141 -75.75 11.664 1 82.12 148 ARG A O 1
ATOM 1170 N N . GLU A 1 149 ? -19.328 -77.062 13.266 1 81.56 149 GLU A N 1
ATOM 1171 C CA . GLU A 1 149 ? -20.594 -77.75 13.477 1 81.56 149 GLU A CA 1
ATOM 1172 C C . GLU A 1 149 ? -21.703 -76.812 13.891 1 81.56 149 GLU A C 1
ATOM 1174 O O . GLU A 1 149 ? -22.875 -77 13.531 1 81.56 149 GLU A O 1
ATOM 1179 N N . ILE A 1 150 ? -21.172 -75.75 14.539 1 82 150 ILE A N 1
ATOM 1180 C CA . ILE A 1 150 ? -22.156 -74.812 15 1 82 150 ILE A CA 1
ATOM 1181 C C . ILE A 1 150 ? -22.75 -74.062 13.805 1 82 150 ILE A C 1
ATOM 1183 O O . ILE A 1 150 ? -23.922 -73.688 13.812 1 82 150 ILE A O 1
ATOM 1187 N N . LEU A 1 151 ? -21.984 -73.875 12.875 1 83.62 151 LEU A N 1
ATOM 1188 C CA . LEU A 1 151 ? -22.406 -73.125 11.719 1 83.62 151 LEU A CA 1
ATOM 1189 C C . LEU A 1 151 ? -23.031 -74 10.664 1 83.62 151 LEU A C 1
ATOM 1191 O O . LEU A 1 151 ? -23.875 -73.562 9.883 1 83.62 151 LEU A O 1
ATOM 1195 N N . ASP A 1 152 ? -22.703 -75.312 10.602 1 77.06 152 ASP A N 1
ATOM 1196 C CA . ASP A 1 152 ? -23.219 -76.25 9.609 1 77.06 152 ASP A CA 1
ATOM 1197 C C . ASP A 1 152 ? -24.703 -76.562 9.836 1 77.06 152 ASP A C 1
ATOM 1199 O O . ASP A 1 152 ? -25.469 -76.688 8.883 1 77.06 152 ASP A O 1
ATOM 1203 N N . ASN A 1 153 ? -25.062 -76.625 11.18 1 73.69 153 ASN A N 1
ATOM 1204 C CA . ASN A 1 153 ? -26.422 -77.062 11.508 1 73.69 153 ASN A CA 1
ATOM 1205 C C . ASN A 1 153 ? -27.359 -75.875 11.719 1 73.69 153 ASN A C 1
ATOM 1207 O O . ASN A 1 153 ? -28.422 -76.062 12.312 1 73.69 153 ASN A O 1
ATOM 1211 N N . THR A 1 154 ? -26.953 -74.688 11.141 1 74.62 154 THR A N 1
ATOM 1212 C CA . THR A 1 154 ? -27.766 -73.562 11.422 1 74.62 154 THR A CA 1
ATOM 1213 C C . THR A 1 154 ? -28.953 -73.438 10.461 1 74.62 154 THR A C 1
ATOM 1215 O O . THR A 1 154 ? -28.828 -73.75 9.273 1 74.62 154 THR A O 1
ATOM 1218 N N . LYS A 1 155 ? -30.172 -73.188 11.047 1 72.06 155 LYS A N 1
ATOM 1219 C CA . LYS A 1 155 ? -31.406 -73 10.289 1 72.06 155 LYS A CA 1
ATOM 1220 C C . LYS A 1 155 ? -31.484 -71.562 9.766 1 72.06 155 LYS A C 1
ATOM 1222 O O . LYS A 1 155 ? -30.734 -70.688 10.227 1 72.06 155 LYS A O 1
ATOM 1227 N N . ASN A 1 156 ? -32.188 -71.312 8.719 1 77.5 156 ASN A N 1
ATOM 1228 C CA . ASN A 1 156 ? -32.344 -70.062 8.055 1 77.5 156 ASN A CA 1
ATOM 1229 C C . ASN A 1 156 ? -32.812 -68.938 9.031 1 77.5 156 ASN A C 1
ATOM 1231 O O . ASN A 1 156 ? -33.719 -69.188 9.828 1 77.5 156 ASN A O 1
ATOM 1235 N N . GLU A 1 157 ? -32.094 -67.812 9.148 1 77.06 157 GLU A N 1
ATOM 1236 C CA . GLU A 1 157 ? -32.406 -66.562 9.906 1 77.06 157 GLU A CA 1
ATOM 1237 C C . GLU A 1 157 ? -32.219 -66.812 11.398 1 77.06 157 GLU A C 1
ATOM 1239 O O . GLU A 1 157 ? -32.938 -66.188 12.211 1 77.06 157 GLU A O 1
ATOM 1244 N N . SER A 1 158 ? -31.234 -67.625 11.773 1 79.19 158 SER A N 1
ATOM 1245 C CA . SER A 1 158 ? -31.031 -67.938 13.195 1 79.19 158 SER A CA 1
ATOM 1246 C C . SER A 1 158 ? -29.812 -67.188 13.727 1 79.19 158 SER A C 1
ATOM 1248 O O . SER A 1 158 ? -28.953 -66.812 12.961 1 79.19 158 SER A O 1
ATOM 1250 N N . LEU A 1 159 ? -29.812 -66.875 14.953 1 85.56 159 LEU A N 1
ATOM 1251 C CA . LEU A 1 159 ? -28.688 -66.312 15.695 1 85.56 159 LEU A CA 1
ATOM 1252 C C . LEU A 1 159 ? -27.781 -67.438 16.219 1 85.56 159 LEU A C 1
ATOM 1254 O O . LEU A 1 159 ? -28.25 -68.375 16.938 1 85.56 159 LEU A O 1
ATOM 1258 N N . VAL A 1 160 ? -26.609 -67.438 15.703 1 86.31 160 VAL A N 1
ATOM 1259 C CA . VAL A 1 160 ? -25.656 -68.438 16.109 1 86.31 160 VAL A CA 1
ATOM 1260 C C . VAL A 1 160 ? -24.641 -67.875 17.094 1 86.31 160 VAL A C 1
ATOM 1262 O O . VAL A 1 160 ? -24.125 -66.812 16.875 1 86.31 160 VAL A O 1
ATOM 1265 N N . GLN A 1 161 ? -24.469 -68.5 18.219 1 84.06 161 GLN A N 1
ATOM 1266 C CA . GLN A 1 161 ? -23.453 -68.062 19.188 1 84.06 161 GLN A CA 1
ATOM 1267 C C . GLN A 1 161 ? -22.109 -68.75 18.891 1 84.06 161 GLN A C 1
ATOM 1269 O O . GLN A 1 161 ? -22 -69.938 18.891 1 84.06 161 GLN A O 1
ATOM 1274 N N . TYR A 1 162 ? -21.172 -67.938 18.469 1 85.31 162 TYR A N 1
ATOM 1275 C CA . TYR A 1 162 ? -19.859 -68.438 18.094 1 85.31 162 TYR A CA 1
ATOM 1276 C C . TYR A 1 162 ? -18.781 -67.938 19.062 1 85.31 162 TYR A C 1
ATOM 1278 O O . TYR A 1 162 ? -18.719 -66.75 19.391 1 85.31 162 TYR A O 1
ATOM 1286 N N . GLN A 1 163 ? -18.047 -68.875 19.672 1 78 163 GLN A N 1
ATOM 1287 C CA . GLN A 1 163 ? -16.938 -68.562 20.562 1 78 163 GLN A CA 1
ATOM 1288 C C . GLN A 1 163 ? -15.625 -68.5 19.797 1 78 163 GLN A C 1
ATOM 1290 O O . GLN A 1 163 ? -15.188 -69.5 19.219 1 78 163 GLN A O 1
ATOM 1295 N N . SER A 1 164 ? -15.094 -67.25 19.609 1 76.88 164 SER A N 1
ATOM 1296 C CA . SER A 1 164 ? -13.836 -67.062 18.891 1 76.88 164 SER A CA 1
ATOM 1297 C C . SER A 1 164 ? -12.633 -67.312 19.781 1 76.88 164 SER A C 1
ATOM 1299 O O . SER A 1 164 ? -12.555 -66.75 20.891 1 76.88 164 SER A O 1
ATOM 1301 N N . ASP A 1 165 ? -11.82 -68.312 19.641 1 70.69 165 ASP A N 1
ATOM 1302 C CA . ASP A 1 165 ? -10.602 -68.625 20.406 1 70.69 165 ASP A CA 1
ATOM 1303 C C . ASP A 1 165 ? -9.383 -67.938 19.75 1 70.69 165 ASP A C 1
ATOM 1305 O O . ASP A 1 165 ? -9.344 -67.75 18.531 1 70.69 165 ASP A O 1
ATOM 1309 N N . ASP A 1 166 ? -8.539 -67.312 20.5 1 65.38 166 ASP A N 1
ATOM 1310 C CA . ASP A 1 166 ? -7.32 -66.688 20 1 65.38 166 ASP A CA 1
ATOM 1311 C C . ASP A 1 166 ? -6.273 -67.75 19.609 1 65.38 166 ASP A C 1
ATOM 1313 O O . ASP A 1 166 ? -5.078 -67.438 19.578 1 65.38 166 ASP A O 1
ATOM 1317 N N . ASN A 1 167 ? -6.602 -68.875 19.25 1 62.84 167 ASN A N 1
ATOM 1318 C CA . ASN A 1 167 ? -5.578 -69.875 18.891 1 62.84 167 ASN A CA 1
ATOM 1319 C C . ASN A 1 167 ? -5.043 -69.625 17.484 1 62.84 167 ASN A C 1
ATOM 1321 O O . ASN A 1 167 ? -5.797 -69.625 16.516 1 62.84 167 ASN A O 1
ATOM 1325 N N . ILE A 1 168 ? -3.869 -69.188 17.328 1 62.69 168 ILE A N 1
ATOM 1326 C CA . ILE A 1 168 ? -3.17 -68.75 16.109 1 62.69 168 ILE A CA 1
ATOM 1327 C C . ILE A 1 168 ? -2.633 -70 15.414 1 62.69 168 ILE A C 1
ATOM 1329 O O . ILE A 1 168 ? -2.223 -69.938 14.25 1 62.69 168 ILE A O 1
ATOM 1333 N N . GLN A 1 169 ? -2.523 -71.25 16.141 1 64.19 169 GLN A N 1
ATOM 1334 C CA . GLN A 1 169 ? -1.85 -72.438 15.539 1 64.19 169 GLN A CA 1
ATOM 1335 C C . GLN A 1 169 ? -2.838 -73.312 14.789 1 64.19 169 GLN A C 1
ATOM 1337 O O . GLN A 1 169 ? -3.928 -73.562 15.297 1 64.19 169 GLN A O 1
ATOM 1342 N N . GLY A 1 170 ? -2.844 -73.5 13.406 1 62.69 170 GLY A N 1
ATOM 1343 C CA . GLY A 1 170 ? -3.664 -74.25 12.484 1 62.69 170 GLY A CA 1
ATOM 1344 C C . GLY A 1 170 ? -3.789 -75.688 12.875 1 62.69 170 GLY A C 1
ATOM 1345 O O . GLY A 1 170 ? -3.338 -76.125 13.945 1 62.69 170 GLY A O 1
ATOM 1346 N N . PRO A 1 171 ? -4.73 -76.5 12.125 1 72.12 171 PRO A N 1
ATOM 1347 C CA . PRO A 1 171 ? -5.176 -76.25 10.75 1 72.12 171 PRO A CA 1
ATOM 1348 C C . PRO A 1 171 ? -6.5 -75.5 10.68 1 72.12 171 PRO A C 1
ATOM 1350 O O . PRO A 1 171 ? -6.855 -75 9.625 1 72.12 171 PRO A O 1
ATOM 1353 N N . LEU A 1 172 ? -7.227 -75.438 11.727 1 81.31 172 LEU A N 1
ATOM 1354 C CA . LEU A 1 172 ? -8.492 -74.75 11.742 1 81.31 172 LEU A CA 1
ATOM 1355 C C . LEU A 1 172 ? -8.359 -73.375 12.477 1 81.31 172 LEU A C 1
ATOM 1357 O O . LEU A 1 172 ? -7.645 -73.312 13.484 1 81.31 172 LEU A O 1
ATOM 1361 N N . TYR A 1 173 ? -8.93 -72.438 11.914 1 85.38 173 TYR A N 1
ATOM 1362 C CA . TYR A 1 173 ? -8.805 -71.125 12.492 1 85.38 173 TYR A CA 1
ATOM 1363 C C . TYR A 1 173 ? -10.164 -70.562 12.906 1 85.38 173 TYR A C 1
ATOM 1365 O O . TYR A 1 173 ? -11.195 -71 12.398 1 85.38 173 TYR A O 1
ATOM 1373 N N . SER A 1 174 ? -10.148 -69.625 13.82 1 86.44 174 SER A N 1
ATOM 1374 C CA . SER A 1 174 ? -11.383 -69 14.281 1 86.44 174 SER A CA 1
ATOM 1375 C C . SER A 1 174 ? -11.773 -67.812 13.406 1 86.44 174 SER A C 1
ATOM 1377 O O . SER A 1 174 ? -10.914 -67.188 12.727 1 86.44 174 SER A O 1
ATOM 1379 N N . LEU A 1 175 ? -13.023 -67.562 13.281 1 87 175 LEU A N 1
ATOM 1380 C CA . LEU A 1 175 ? -13.516 -66.375 12.578 1 87 175 LEU A CA 1
ATOM 1381 C C . LEU A 1 175 ? -13.156 -65.125 13.328 1 87 175 LEU A C 1
ATOM 1383 O O . LEU A 1 175 ? -13.164 -65.062 14.555 1 87 175 LEU A O 1
ATOM 1387 N N . ASP A 1 176 ? -12.742 -64.188 12.648 1 85.75 176 ASP A N 1
ATOM 1388 C CA . ASP A 1 176 ? -12.391 -62.906 13.25 1 85.75 176 ASP A CA 1
ATOM 1389 C C . ASP A 1 176 ? -13.641 -62.094 13.609 1 85.75 176 ASP A C 1
ATOM 1391 O O . ASP A 1 176 ? -14.469 -61.812 12.75 1 85.75 176 ASP A O 1
ATOM 1395 N N . HIS A 1 177 ? -13.805 -61.625 14.773 1 83.44 177 HIS A N 1
ATOM 1396 C CA . HIS A 1 177 ? -14.992 -60.969 15.289 1 83.44 177 HIS A CA 1
ATOM 1397 C C . HIS A 1 177 ? -15.078 -59.531 14.789 1 83.44 177 HIS A C 1
ATOM 1399 O O . HIS A 1 177 ? -16.094 -58.875 14.977 1 83.44 177 HIS A O 1
ATOM 1405 N N . ASN A 1 178 ? -14.109 -59.031 14.188 1 84.88 178 ASN A N 1
ATOM 1406 C CA . ASN A 1 178 ? -14.117 -57.656 13.758 1 84.88 178 ASN A CA 1
ATOM 1407 C C . ASN A 1 178 ? -14.773 -57.5 12.398 1 84.88 178 ASN A C 1
ATOM 1409 O O . ASN A 1 178 ? -15.094 -56.375 11.984 1 84.88 178 ASN A O 1
ATOM 1413 N N . HIS A 1 179 ? -14.992 -58.562 11.688 1 86.94 179 HIS A N 1
ATOM 1414 C CA . HIS A 1 179 ? -15.703 -58.5 10.422 1 86.94 179 HIS A CA 1
ATOM 1415 C C . HIS A 1 179 ? -17.188 -58.219 10.633 1 86.94 179 HIS A C 1
ATOM 1417 O O . HIS A 1 179 ? -17.766 -58.625 11.625 1 86.94 179 HIS A O 1
ATOM 1423 N N . SER A 1 180 ? -17.766 -57.5 9.742 1 85.88 180 SER A N 1
ATOM 1424 C CA . SER A 1 180 ? -19.188 -57.219 9.82 1 85.88 180 SER A CA 1
ATOM 1425 C C . SER A 1 180 ? -20.016 -58.219 9.039 1 85.88 180 SER A C 1
ATOM 1427 O O . SER A 1 180 ? -21.156 -58.531 9.398 1 85.88 180 SER A O 1
ATOM 1429 N N . HIS A 1 181 ? -19.484 -58.688 7.938 1 91.19 181 HIS A N 1
ATOM 1430 C CA . HIS A 1 181 ? -20.203 -59.625 7.074 1 91.19 181 HIS A CA 1
ATOM 1431 C C . HIS A 1 181 ? -19.344 -60.844 6.715 1 91.19 181 HIS A C 1
ATOM 1433 O O . HIS A 1 181 ? -18.141 -60.688 6.523 1 91.19 181 HIS A O 1
ATOM 1439 N N . PHE A 1 182 ? -20.031 -62 6.598 1 91.75 182 PHE A N 1
ATOM 1440 C CA . PHE A 1 182 ? -19.312 -63.25 6.312 1 91.75 182 PHE A CA 1
ATOM 1441 C C . PHE A 1 182 ? -20.016 -64 5.207 1 91.75 182 PHE A C 1
ATOM 1443 O O . PHE A 1 182 ? -21.25 -64.062 5.168 1 91.75 182 PHE A O 1
ATOM 1450 N N . ILE A 1 183 ? -19.219 -64.5 4.336 1 93 183 ILE A N 1
ATOM 1451 C CA . ILE A 1 183 ? -19.688 -65.438 3.322 1 93 183 ILE A CA 1
ATOM 1452 C C . ILE A 1 183 ? -19.062 -66.812 3.551 1 93 183 ILE A C 1
ATOM 1454 O O . ILE A 1 183 ? -17.859 -66.938 3.357 1 93 183 ILE A O 1
ATOM 1458 N N . LEU A 1 184 ? -19.844 -67.75 3.924 1 90.94 184 LEU A N 1
ATOM 1459 C CA . LEU A 1 184 ? -19.359 -69.062 4.227 1 90.94 184 LEU A CA 1
ATOM 1460 C C . LEU A 1 184 ? -19.703 -70.062 3.094 1 90.94 184 LEU A C 1
ATOM 1462 O O . LEU A 1 184 ? -20.875 -70.188 2.746 1 90.94 184 LEU A O 1
ATOM 1466 N N . VAL A 1 185 ? -18.672 -70.688 2.6 1 90.31 185 VAL A N 1
ATOM 1467 C CA . VAL A 1 185 ? -18.844 -71.562 1.464 1 90.31 185 VAL A CA 1
ATOM 1468 C C . VAL A 1 185 ? -18.953 -73 1.957 1 90.31 185 VAL A C 1
ATOM 1470 O O . VAL A 1 185 ? -18.094 -73.5 2.688 1 90.31 185 VAL A O 1
ATOM 1473 N N . ASP A 1 186 ? -20.047 -73.625 1.521 1 85 186 ASP A N 1
ATOM 1474 C CA . ASP A 1 186 ? -20.328 -75 1.919 1 85 186 ASP A CA 1
ATOM 1475 C C . ASP A 1 186 ? -20.016 -76 0.781 1 85 186 ASP A C 1
ATOM 1477 O O . ASP A 1 186 ? -20.344 -75.688 -0.377 1 85 186 ASP A O 1
ATOM 1481 N N . HIS A 1 187 ? -19.188 -77 1.105 1 79.19 187 HIS A N 1
ATOM 1482 C CA . HIS A 1 187 ? -18.891 -78.062 0.139 1 79.19 187 HIS A CA 1
ATOM 1483 C C . HIS A 1 187 ? -19.766 -79.25 0.372 1 79.19 187 HIS A C 1
ATOM 1485 O O . HIS A 1 187 ? -19.891 -79.75 1.502 1 79.19 187 HIS A O 1
ATOM 1491 N N . ILE A 1 188 ? -20.594 -79.75 -0.548 1 68.19 188 ILE A N 1
ATOM 1492 C CA . ILE A 1 188 ? -21.562 -80.812 -0.447 1 68.19 188 ILE A CA 1
ATOM 1493 C C . ILE A 1 188 ? -20.844 -82.125 -0.208 1 68.19 188 ILE A C 1
ATOM 1495 O O . ILE A 1 188 ? -21.266 -82.938 0.641 1 68.19 188 ILE A O 1
ATOM 1499 N N . THR A 1 189 ? -19.703 -82.375 -1.024 1 69.88 189 THR A N 1
ATOM 1500 C CA . THR A 1 189 ? -19 -83.688 -0.86 1 69.88 189 THR A CA 1
ATOM 1501 C C . THR A 1 189 ? -17.625 -83.438 -0.228 1 69.88 189 THR A C 1
ATOM 1503 O O . THR A 1 189 ? -16.953 -82.438 -0.525 1 69.88 189 THR A O 1
ATOM 1506 N N . PRO A 1 190 ? -17.281 -84.125 0.843 1 62.59 190 PRO A N 1
ATOM 1507 C CA . PRO A 1 190 ? -15.992 -83.938 1.524 1 62.59 190 PRO A CA 1
ATOM 1508 C C . PRO A 1 190 ? -14.797 -84.062 0.572 1 62.59 190 PRO A C 1
ATOM 1510 O O . PRO A 1 190 ? -13.742 -83.438 0.836 1 62.59 190 PRO A O 1
ATOM 1513 N N . ASP A 1 191 ? -14.812 -84.75 -0.569 1 64.38 191 ASP A N 1
ATOM 1514 C CA . ASP A 1 191 ? -13.672 -85 -1.443 1 64.38 191 ASP A CA 1
ATOM 1515 C C . ASP A 1 191 ? -13.594 -83.938 -2.543 1 64.38 191 ASP A C 1
ATOM 1517 O O . ASP A 1 191 ? -12.719 -84 -3.41 1 64.38 191 ASP A O 1
ATOM 1521 N N . GLU A 1 192 ? -14.453 -82.938 -2.473 1 65.75 192 GLU A N 1
ATOM 1522 C CA . GLU A 1 192 ? -14.445 -81.938 -3.514 1 65.75 192 GLU A CA 1
ATOM 1523 C C . GLU A 1 192 ? -13.359 -80.875 -3.26 1 65.75 192 GLU A C 1
ATOM 1525 O O . GLU A 1 192 ? -13.117 -80.5 -2.115 1 65.75 192 GLU A O 1
ATOM 1530 N N . PRO A 1 193 ? -12.562 -80.625 -4.348 1 67 193 PRO A N 1
ATOM 1531 C CA . PRO A 1 193 ? -11.531 -79.562 -4.156 1 67 193 PRO A CA 1
ATOM 1532 C C . PRO A 1 193 ? -12.102 -78.25 -3.695 1 67 193 PRO A C 1
ATOM 1534 O O . PRO A 1 193 ? -13.266 -77.938 -3.969 1 67 193 PRO A O 1
ATOM 1537 N N . ASP A 1 194 ? -11.414 -77.562 -2.818 1 73 194 ASP A N 1
ATOM 1538 C CA . ASP A 1 194 ? -11.836 -76.312 -2.221 1 73 194 ASP A CA 1
ATOM 1539 C C . ASP A 1 194 ? -12.203 -75.25 -3.293 1 73 194 ASP A C 1
ATOM 1541 O O . ASP A 1 194 ? -11.336 -74.812 -4.039 1 73 194 ASP A O 1
ATOM 1545 N N . GLY A 1 195 ? -13.492 -75.062 -3.545 1 79 195 GLY A N 1
ATOM 1546 C CA . GLY A 1 195 ? -14.016 -74.125 -4.555 1 79 195 GLY A CA 1
ATOM 1547 C C . GLY A 1 195 ? -14.156 -72.688 -4.059 1 79 195 GLY A C 1
ATOM 1548 O O . GLY A 1 195 ? -14.766 -71.875 -4.727 1 79 195 GLY A O 1
ATOM 1549 N N . THR A 1 196 ? -13.594 -72.438 -2.914 1 85.44 196 THR A N 1
ATOM 1550 C CA . THR A 1 196 ? -13.734 -71.062 -2.348 1 85.44 196 THR A CA 1
ATOM 1551 C C . THR A 1 196 ? -12.984 -70.062 -3.197 1 85.44 196 THR A C 1
ATOM 1553 O O . THR A 1 196 ? -13.484 -68.938 -3.43 1 85.44 196 THR A O 1
ATOM 1556 N N . THR A 1 197 ? -11.844 -70.375 -3.621 1 86.44 197 THR A N 1
ATOM 1557 C CA . THR A 1 197 ? -11.047 -69.5 -4.445 1 86.44 197 THR A CA 1
ATOM 1558 C C . THR A 1 197 ? -11.742 -69.188 -5.777 1 86.44 197 THR A C 1
ATOM 1560 O O . THR A 1 197 ? -11.75 -68.062 -6.258 1 86.44 197 THR A O 1
ATOM 1563 N N . LYS A 1 198 ? -12.32 -70.25 -6.32 1 87.69 198 LYS A N 1
ATOM 1564 C CA . LYS A 1 198 ? -13.039 -70.062 -7.578 1 87.69 198 LYS A CA 1
ATOM 1565 C C . LYS A 1 198 ? -14.266 -69.188 -7.387 1 87.69 198 LYS A C 1
ATOM 1567 O O . LYS A 1 198 ? -14.562 -68.312 -8.234 1 87.69 198 LYS A O 1
ATOM 1572 N N . LEU A 1 199 ? -14.93 -69.375 -6.316 1 89.62 199 LEU A N 1
ATOM 1573 C CA . LEU A 1 199 ? -16.094 -68.562 -6.031 1 89.62 199 LEU A CA 1
ATOM 1574 C C . LEU A 1 199 ? -15.672 -67.125 -5.832 1 89.62 199 LEU A C 1
ATOM 1576 O O . LEU A 1 199 ? -16.359 -66.188 -6.305 1 89.62 199 LEU A O 1
ATOM 1580 N N . ARG A 1 200 ? -14.68 -66.875 -5.117 1 90.44 200 ARG A N 1
ATOM 1581 C CA . ARG A 1 200 ? -14.18 -65.5 -4.887 1 90.44 200 ARG A CA 1
ATOM 1582 C C . ARG A 1 200 ? -13.812 -64.875 -6.199 1 90.44 200 ARG A C 1
ATOM 1584 O O . ARG A 1 200 ? -14.156 -63.688 -6.426 1 90.44 200 ARG A O 1
ATOM 1591 N N . LEU A 1 201 ? -13.172 -65.5 -7.055 1 90.88 201 LEU A N 1
ATOM 1592 C CA . LEU A 1 201 ? -12.75 -64.938 -8.344 1 90.88 201 LEU A CA 1
ATOM 1593 C C . LEU A 1 201 ? -13.953 -64.625 -9.219 1 90.88 201 LEU A C 1
ATOM 1595 O O . LEU A 1 201 ? -13.992 -63.594 -9.883 1 90.88 201 LEU A O 1
ATOM 1599 N N . THR A 1 202 ? -14.906 -65.5 -9.18 1 90.25 202 THR A N 1
ATOM 1600 C CA . THR A 1 202 ? -16.094 -65.25 -9.984 1 90.25 202 THR A CA 1
ATOM 1601 C C . THR A 1 202 ? -16.922 -64.062 -9.414 1 90.25 202 THR A C 1
ATOM 1603 O O . THR A 1 202 ? -17.547 -63.344 -10.156 1 90.25 202 THR A O 1
ATOM 1606 N N . LEU A 1 203 ? -16.906 -64.062 -8.141 1 91.94 203 LEU A N 1
ATOM 1607 C CA . LEU A 1 203 ? -17.594 -62.938 -7.504 1 91.94 203 LEU A CA 1
ATOM 1608 C C . LEU A 1 203 ? -16.922 -61.625 -7.848 1 91.94 203 LEU A C 1
ATOM 1610 O O . LEU A 1 203 ? -17.609 -60.656 -8.164 1 91.94 203 LEU A O 1
ATOM 1614 N N . GLU A 1 204 ? -15.633 -61.531 -7.746 1 92.19 204 GLU A N 1
ATOM 1615 C CA . GLU A 1 204 ? -14.883 -60.312 -8.109 1 92.19 204 GLU A CA 1
ATOM 1616 C C . GLU A 1 204 ? -15.133 -59.938 -9.562 1 92.19 204 GLU A C 1
ATOM 1618 O O . GLU A 1 204 ? -15.297 -58.75 -9.875 1 92.19 204 GLU A O 1
ATOM 1623 N N . LYS A 1 205 ? -15.133 -60.812 -10.398 1 90.19 205 LYS A N 1
ATOM 1624 C CA . LYS A 1 205 ? -15.398 -60.562 -11.812 1 90.19 205 LYS A CA 1
ATOM 1625 C C . LYS A 1 205 ? -16.828 -60.031 -12.008 1 90.19 205 LYS A C 1
ATOM 1627 O O . LYS A 1 205 ? -17.031 -59.094 -12.766 1 90.19 205 LYS A O 1
ATOM 1632 N N . HIS A 1 206 ? -17.734 -60.625 -11.359 1 88.94 206 HIS A N 1
ATOM 1633 C CA . HIS A 1 206 ? -19.109 -60.156 -11.469 1 88.94 206 HIS A CA 1
ATOM 1634 C C . HIS A 1 206 ? -19.266 -58.75 -10.969 1 88.94 206 HIS A C 1
ATOM 1636 O O . HIS A 1 206 ? -19.984 -57.938 -11.586 1 88.94 206 HIS A O 1
ATOM 1642 N N . ILE A 1 207 ? -18.688 -58.5 -9.961 1 89 207 ILE A N 1
ATOM 1643 C CA . ILE A 1 207 ? -18.766 -57.156 -9.383 1 89 207 ILE A CA 1
ATOM 1644 C C . ILE A 1 207 ? -18.141 -56.125 -10.328 1 89 207 ILE A C 1
ATOM 1646 O O . ILE A 1 207 ? -18.641 -55.031 -10.484 1 89 207 ILE A O 1
ATOM 1650 N N . SER A 1 208 ? -17.047 -56.406 -10.922 1 85.12 208 SER A N 1
ATOM 1651 C CA . SER A 1 208 ? -16.359 -55.531 -11.844 1 85.12 208 SER A CA 1
ATOM 1652 C C . SER A 1 208 ? -17.234 -55.188 -13.047 1 85.12 208 SER A C 1
ATOM 1654 O O . SER A 1 208 ? -17.047 -54.156 -13.68 1 85.12 208 SER A O 1
ATOM 1656 N N . GLU A 1 209 ? -18.188 -56.031 -13.297 1 81.62 209 GLU A N 1
ATOM 1657 C CA . GLU A 1 209 ? -19.047 -55.812 -14.461 1 81.62 209 GLU A CA 1
ATOM 1658 C C . GLU A 1 209 ? -20.328 -55.094 -14.078 1 81.62 209 GLU A C 1
ATOM 1660 O O . GLU A 1 209 ? -21.109 -54.719 -14.953 1 81.62 209 GLU A O 1
ATOM 1665 N N . GLN A 1 210 ? -20.484 -54.906 -12.805 1 79.69 210 GLN A N 1
ATOM 1666 C CA . GLN A 1 210 ? -21.703 -54.219 -12.359 1 79.69 210 GLN A CA 1
ATOM 1667 C C . GLN A 1 210 ? -21.547 -52.719 -12.453 1 79.69 210 GLN A C 1
ATOM 1669 O O . GLN A 1 210 ? -20.453 -52.188 -12.289 1 79.69 210 GLN A O 1
ATOM 1674 N N . ARG A 1 211 ? -22.547 -52.094 -12.898 1 68.31 211 ARG A N 1
ATOM 1675 C CA . ARG A 1 211 ? -22.562 -50.625 -13.023 1 68.31 211 ARG A CA 1
ATOM 1676 C C . ARG A 1 211 ? -23.375 -50 -11.898 1 68.31 211 ARG A C 1
ATOM 1678 O O . ARG A 1 211 ? -24.438 -50.531 -11.523 1 68.31 211 ARG A O 1
ATOM 1685 N N . THR A 1 212 ? -22.766 -49.438 -10.953 1 58.94 212 THR A N 1
ATOM 1686 C CA . THR A 1 212 ? -23.5 -48.781 -9.867 1 58.94 212 THR A CA 1
ATOM 1687 C C . THR A 1 212 ? -23.75 -47.312 -10.172 1 58.94 212 THR A C 1
ATOM 1689 O O . THR A 1 212 ? -22.938 -46.688 -10.852 1 58.94 212 THR A O 1
ATOM 1692 N N . GLY A 1 213 ? -24.859 -46.812 -10.336 1 46.66 213 GLY A N 1
ATOM 1693 C CA . GLY A 1 213 ? -25.297 -45.438 -10.523 1 46.66 213 GLY A CA 1
ATOM 1694 C C . GLY A 1 213 ? -24.891 -44.531 -9.391 1 46.66 213 GLY A C 1
ATOM 1695 O O . GLY A 1 213 ? -25.75 -44 -8.68 1 46.66 213 GLY A O 1
ATOM 1696 N N . TYR A 1 214 ? -23.875 -44.781 -8.68 1 37.75 214 TYR A N 1
ATOM 1697 C CA . TYR A 1 214 ? -23.641 -43.812 -7.609 1 37.75 214 TYR A CA 1
ATOM 1698 C C . TYR A 1 214 ? -23.406 -42.438 -8.18 1 37.75 214 TYR A C 1
ATOM 1700 O O . TYR A 1 214 ? -22.516 -42.25 -9.023 1 37.75 214 TYR A O 1
ATOM 1708 N N . GLY A 1 215 ? -24.312 -41.344 -7.684 1 40.56 215 GLY A N 1
ATOM 1709 C CA . GLY A 1 215 ? -24.75 -39.969 -7.824 1 40.56 215 GLY A CA 1
ATOM 1710 C C . GLY A 1 215 ? -25.234 -39.625 -9.219 1 40.56 215 GLY A C 1
ATOM 1711 O O . GLY A 1 215 ? -26.344 -39.125 -9.391 1 40.56 215 GLY A O 1
ATOM 1712 N N . GLY A 1 216 ? -24.328 -39.094 -10.117 1 36.53 216 GLY A N 1
ATOM 1713 C CA . GLY A 1 216 ? -24.797 -38.562 -11.398 1 36.53 216 GLY A CA 1
ATOM 1714 C C . GLY A 1 216 ? -25.156 -39.656 -12.375 1 36.53 216 GLY A C 1
ATOM 1715 O O . GLY A 1 216 ? -25.094 -40.844 -12.047 1 36.53 216 GLY A O 1
ATOM 1716 N N . THR A 1 217 ? -25.797 -39.406 -13.516 1 38.34 217 THR A N 1
ATOM 1717 C CA . THR A 1 217 ? -26.359 -40.125 -14.641 1 38.34 217 THR A CA 1
ATOM 1718 C C . THR A 1 217 ? -25.484 -41.312 -15.039 1 38.34 217 THR A C 1
ATOM 1720 O O . THR A 1 217 ? -25.922 -42.219 -15.734 1 38.34 217 THR A O 1
ATOM 1723 N N . GLY A 1 218 ? -24.203 -41.25 -15.18 1 41.56 218 GLY A N 1
ATOM 1724 C CA . GLY A 1 218 ? -23.531 -42.25 -16 1 41.56 218 GLY A CA 1
ATOM 1725 C C . GLY A 1 218 ? -23.125 -43.469 -15.234 1 41.56 218 GLY A C 1
ATOM 1726 O O . GLY A 1 218 ? -22.906 -43.406 -14.016 1 41.56 218 GLY A O 1
ATOM 1727 N N . SER A 1 219 ? -23.656 -44.719 -15.523 1 49.44 219 SER A N 1
ATOM 1728 C CA . SER A 1 219 ? -23.391 -46.062 -15.094 1 49.44 219 SER A CA 1
ATOM 1729 C C . SER A 1 219 ? -21.891 -46.344 -15.031 1 49.44 219 SER A C 1
ATOM 1731 O O . SER A 1 219 ? -21.188 -46.188 -16.031 1 49.44 219 SER A O 1
ATOM 1733 N N . ILE A 1 220 ? -21.219 -46.125 -13.867 1 57.91 220 ILE A N 1
ATOM 1734 C CA . ILE A 1 220 ? -19.797 -46.344 -13.695 1 57.91 220 ILE A CA 1
ATOM 1735 C C . ILE A 1 220 ? -19.547 -47.75 -13.211 1 57.91 220 ILE A C 1
ATOM 1737 O O . ILE A 1 220 ? -20.297 -48.281 -12.391 1 57.91 220 ILE A O 1
ATOM 1741 N N . GLU A 1 221 ? -18.656 -48.469 -13.859 1 74.06 221 GLU A N 1
ATOM 1742 C CA . GLU A 1 221 ? -18.234 -49.781 -13.445 1 74.06 221 GLU A CA 1
ATOM 1743 C C . GLU A 1 221 ? -17.438 -49.75 -12.141 1 74.06 221 GLU A C 1
ATOM 1745 O O . GLU A 1 221 ? -16.828 -48.719 -11.828 1 74.06 221 GLU A O 1
ATOM 1750 N N . ILE A 1 222 ? -17.578 -50.688 -11.312 1 81.25 222 ILE A N 1
ATOM 1751 C CA . ILE A 1 222 ? -16.875 -50.75 -10.031 1 81.25 222 ILE A CA 1
ATOM 1752 C C . ILE A 1 222 ? -15.484 -51.344 -10.234 1 81.25 222 ILE A C 1
ATOM 1754 O O . ILE A 1 222 ? -15.344 -52.5 -10.648 1 81.25 222 ILE A O 1
ATOM 1758 N N . PRO A 1 223 ? -14.484 -50.562 -10.031 1 86.19 223 PRO A N 1
ATOM 1759 C CA . PRO A 1 223 ? -13.133 -51.125 -10.156 1 86.19 223 PRO A CA 1
ATOM 1760 C C . PRO A 1 223 ? -12.797 -52.125 -9.039 1 86.19 223 PRO A C 1
ATOM 1762 O O . PRO A 1 223 ? -13.172 -51.906 -7.887 1 86.19 223 PRO A O 1
ATOM 1765 N N . VAL A 1 224 ? -12.203 -53.25 -9.438 1 89.88 224 VAL A N 1
ATOM 1766 C CA . VAL A 1 224 ? -11.766 -54.281 -8.484 1 89.88 224 VAL A CA 1
ATOM 1767 C C . VAL A 1 224 ? -10.242 -54.406 -8.539 1 89.88 224 VAL A C 1
ATOM 1769 O O . VAL A 1 224 ? -9.656 -54.5 -9.617 1 89.88 224 VAL A O 1
ATOM 1772 N N . LEU A 1 225 ? -9.625 -54.25 -7.43 1 92.38 225 LEU A N 1
ATOM 1773 C CA . LEU A 1 225 ? -8.18 -54.344 -7.34 1 92.38 225 LEU A CA 1
ATOM 1774 C C . LEU A 1 225 ? -7.781 -55.5 -6.426 1 92.38 225 LEU A C 1
ATOM 1776 O O . LEU A 1 225 ? -8.367 -55.688 -5.352 1 92.38 225 LEU A O 1
ATOM 1780 N N . CYS A 1 226 ? -6.859 -56.344 -6.871 1 93.06 226 CYS A N 1
ATOM 1781 C CA . CYS A 1 226 ? -6.312 -57.406 -6.051 1 93.06 226 CYS A CA 1
ATOM 1782 C C . CYS A 1 226 ? -4.965 -57 -5.461 1 93.06 226 CYS A C 1
ATOM 1784 O O . CYS A 1 226 ? -4.055 -56.625 -6.195 1 93.06 226 CYS A O 1
ATOM 1786 N N . LEU A 1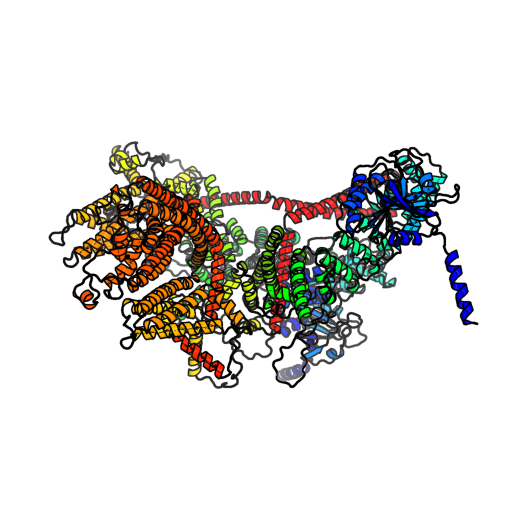 227 ? -4.883 -57.094 -4.215 1 92.75 227 LEU A N 1
ATOM 1787 C CA . LEU A 1 227 ? -3.664 -56.75 -3.494 1 92.75 227 LEU A CA 1
ATOM 1788 C C . LEU A 1 227 ? -2.951 -58 -2.986 1 92.75 227 LEU A C 1
ATOM 1790 O O . LEU A 1 227 ? -3.506 -58.75 -2.186 1 92.75 227 LEU A O 1
ATOM 1794 N N . LEU A 1 228 ? -1.709 -58.219 -3.467 1 92.31 228 LEU A N 1
ATOM 1795 C CA . LEU A 1 228 ? -0.942 -59.375 -3.059 1 92.31 228 LEU A CA 1
ATOM 1796 C C . LEU A 1 228 ? 0.068 -59.031 -1.976 1 92.31 228 LEU A C 1
ATOM 1798 O O . LEU A 1 228 ? 0.892 -58.125 -2.162 1 92.31 228 LEU A O 1
ATOM 1802 N N . VAL A 1 229 ? -0.073 -59.688 -0.891 1 88.75 229 VAL A N 1
ATOM 1803 C CA . VAL A 1 229 ? 0.866 -59.531 0.218 1 88.75 229 VAL A CA 1
ATOM 1804 C C . VAL A 1 229 ? 1.445 -60.906 0.581 1 88.75 229 VAL A C 1
ATOM 1806 O O . VAL A 1 229 ? 0.705 -61.844 0.918 1 88.75 229 VAL A O 1
ATOM 1809 N N . ASN A 1 230 ? 2.812 -61.031 0.463 1 86 230 ASN A N 1
ATOM 1810 C CA . ASN A 1 230 ? 3.51 -62.281 0.758 1 86 230 ASN A CA 1
ATOM 1811 C C . ASN A 1 230 ? 2.975 -63.438 -0.083 1 86 230 ASN A C 1
ATOM 1813 O O . ASN A 1 230 ? 3.246 -63.5 -1.282 1 86 230 ASN A O 1
ATOM 1817 N N . GLY A 1 231 ? 2.215 -64.375 0.276 1 85.38 231 GLY A N 1
ATOM 1818 C CA . GLY A 1 231 ? 1.56 -65.438 -0.444 1 85.38 231 GLY A CA 1
ATOM 1819 C C . GLY A 1 231 ? 2.41 -66.688 -0.543 1 85.38 231 GLY A C 1
ATOM 1820 O O . GLY A 1 231 ? 3.637 -66.625 -0.62 1 85.38 231 GLY A O 1
ATOM 1821 N N . GLY A 1 232 ? 1.842 -67.812 -0.576 1 82.44 232 GLY A N 1
ATOM 1822 C CA . GLY A 1 232 ? 2.488 -69.125 -0.751 1 82.44 232 GLY A CA 1
ATOM 1823 C C . GLY A 1 232 ? 2.592 -69.5 -2.203 1 82.44 232 GLY A C 1
ATOM 1824 O O . GLY A 1 232 ? 2.123 -68.812 -3.098 1 82.44 232 GLY A O 1
ATOM 1825 N N . PRO A 1 233 ? 3.215 -70.562 -2.539 1 83.81 233 PRO A N 1
ATOM 1826 C CA . PRO A 1 233 ? 3.381 -71.062 -3.916 1 83.81 233 PRO A CA 1
ATOM 1827 C C . PRO A 1 233 ? 2.049 -71.312 -4.609 1 83.81 233 PRO A C 1
ATOM 1829 O O . PRO A 1 233 ? 1.938 -71.188 -5.828 1 83.81 233 PRO A O 1
ATOM 1832 N N . GLY A 1 234 ? 1.028 -71.688 -3.863 1 80.38 234 GLY A N 1
ATOM 1833 C CA . GLY A 1 234 ? -0.281 -71.938 -4.438 1 80.38 234 GLY A CA 1
ATOM 1834 C C . GLY A 1 234 ? -0.974 -70.688 -4.941 1 80.38 234 GLY A C 1
ATOM 1835 O O . GLY A 1 234 ? -1.928 -70.75 -5.719 1 80.38 234 GLY A O 1
ATOM 1836 N N . THR A 1 235 ? -0.5 -69.562 -4.547 1 88.81 235 THR A N 1
ATOM 1837 C CA . THR A 1 235 ? -1.091 -68.312 -4.922 1 88.81 235 THR A CA 1
ATOM 1838 C C . THR A 1 235 ? -0.816 -68 -6.391 1 88.81 235 THR A C 1
ATOM 1840 O O . THR A 1 235 ? -1.534 -67.188 -7.008 1 88.81 235 THR A O 1
ATOM 1843 N N . LEU A 1 236 ? 0.143 -68.625 -7.02 1 90.81 236 LEU A N 1
ATOM 1844 C CA . LEU A 1 236 ? 0.498 -68.312 -8.414 1 90.81 236 LEU A CA 1
ATOM 1845 C C . LEU A 1 236 ? -0.635 -68.75 -9.352 1 90.81 236 LEU A C 1
ATOM 1847 O O . LEU A 1 236 ? -0.946 -68.062 -10.305 1 90.81 236 LEU A O 1
ATOM 1851 N N . GLU A 1 237 ? -1.232 -69.812 -9.023 1 87.12 237 GLU A N 1
ATOM 1852 C CA . GLU A 1 237 ? -2.354 -70.25 -9.852 1 87.12 237 GLU A CA 1
ATOM 1853 C C . GLU A 1 237 ? -3.541 -69.312 -9.719 1 87.12 237 GLU A C 1
ATOM 1855 O O . GLU A 1 237 ? -4.258 -69.062 -10.688 1 87.12 237 GLU A O 1
ATOM 1860 N N . ARG A 1 238 ? -3.705 -68.812 -8.562 1 87.94 238 ARG A N 1
ATOM 1861 C CA . ARG A 1 238 ? -4.773 -67.875 -8.328 1 87.94 238 ARG A CA 1
ATOM 1862 C C . ARG A 1 238 ? -4.539 -66.562 -9.125 1 87.94 238 ARG A C 1
ATOM 1864 O O . ARG A 1 238 ? -5.473 -66 -9.695 1 87.94 238 ARG A O 1
ATOM 1871 N N . ILE A 1 239 ? -3.375 -66.125 -9.117 1 91.81 239 ILE A N 1
ATOM 1872 C CA . ILE A 1 239 ? -3.027 -64.938 -9.852 1 91.81 239 ILE A CA 1
ATOM 1873 C C . ILE A 1 239 ? -3.264 -65.125 -11.344 1 91.81 239 ILE A C 1
ATOM 1875 O O . ILE A 1 239 ? -3.812 -64.25 -12.031 1 91.81 239 ILE A O 1
ATOM 1879 N N . CYS A 1 240 ? -2.877 -66.312 -11.812 1 90.38 240 CYS A N 1
ATOM 1880 C CA . CYS A 1 240 ? -3.057 -66.625 -13.227 1 90.38 240 CYS A CA 1
ATOM 1881 C C . CYS A 1 240 ? -4.535 -66.562 -13.602 1 90.38 240 CYS A C 1
ATOM 1883 O O . CYS A 1 240 ? -4.91 -66.062 -14.641 1 90.38 240 CYS A O 1
ATOM 1885 N N . SER A 1 241 ? -5.34 -67.125 -12.742 1 87.69 241 SER A N 1
ATOM 1886 C CA . SER A 1 241 ? -6.777 -67.125 -12.992 1 87.69 241 SER A CA 1
ATOM 1887 C C . SER A 1 241 ? -7.359 -65.75 -12.922 1 87.69 241 SER A C 1
ATOM 1889 O O . SER A 1 241 ? -8.273 -65.375 -13.672 1 87.69 241 SER A O 1
ATOM 1891 N N . GLY A 1 242 ? -6.887 -65.062 -12.023 1 88.81 242 GLY A N 1
ATOM 1892 C CA . GLY A 1 242 ? -7.336 -63.656 -11.898 1 88.81 242 GLY A CA 1
ATOM 1893 C C . GLY A 1 242 ? -6.973 -62.781 -13.094 1 88.81 242 GLY A C 1
ATOM 1894 O O . GLY A 1 242 ? -7.758 -61.938 -13.516 1 88.81 242 GLY A O 1
ATOM 1895 N N . LEU A 1 243 ? -5.836 -62.969 -13.609 1 89.94 243 LEU A N 1
ATOM 1896 C CA . LEU A 1 243 ? -5.363 -62.188 -14.758 1 89.94 243 LEU A CA 1
ATOM 1897 C C . LEU A 1 243 ? -6.156 -62.562 -16.016 1 89.94 243 LEU A C 1
ATOM 1899 O O . LEU A 1 243 ? -6.344 -61.719 -16.891 1 89.94 243 LEU A O 1
ATOM 1903 N N . GLU A 1 244 ? -6.578 -63.781 -16.062 1 85 244 GLU A N 1
ATOM 1904 C CA . GLU A 1 244 ? -7.422 -64.188 -17.188 1 85 244 GLU A CA 1
ATOM 1905 C C . GLU A 1 244 ? -8.758 -63.438 -17.172 1 85 244 GLU A C 1
ATOM 1907 O O . GLU A 1 244 ? -9.344 -63.188 -18.219 1 85 244 GLU A O 1
ATOM 1912 N N . ASN A 1 245 ? -9.117 -63.062 -15.984 1 85.44 245 ASN A N 1
ATOM 1913 C CA . ASN A 1 245 ? -10.328 -62.25 -15.844 1 85.44 245 ASN A CA 1
ATOM 1914 C C . ASN A 1 245 ? -10.047 -60.781 -15.984 1 85.44 245 ASN A C 1
ATOM 1916 O O . ASN A 1 245 ? -10.914 -59.938 -15.719 1 85.44 245 ASN A O 1
ATOM 1920 N N . SER A 1 246 ? -8.891 -60.344 -16.312 1 83.94 246 SER A N 1
ATOM 1921 C CA . SER A 1 246 ? -8.453 -58.969 -16.531 1 83.94 246 SER A CA 1
ATOM 1922 C C . SER A 1 246 ? -8.578 -58.125 -15.273 1 83.94 246 SER A C 1
ATOM 1924 O O . SER A 1 246 ? -9 -56.969 -15.336 1 83.94 246 SER A O 1
ATOM 1926 N N . ALA A 1 247 ? -8.383 -58.719 -14.188 1 88.31 247 ALA A N 1
ATOM 1927 C CA . ALA A 1 247 ? -8.367 -57.969 -12.938 1 88.31 247 ALA A CA 1
ATOM 1928 C C . ALA A 1 247 ? -6.984 -57.375 -12.664 1 88.31 247 ALA A C 1
ATOM 1930 O O . ALA A 1 247 ? -5.973 -58.094 -12.789 1 88.31 247 ALA A O 1
ATOM 1931 N N . PRO A 1 248 ? -6.926 -56.062 -12.32 1 92.25 248 PRO A N 1
ATOM 1932 C CA . PRO A 1 248 ? -5.625 -55.469 -12.008 1 92.25 248 PRO A CA 1
ATOM 1933 C C . PRO A 1 248 ? -5.059 -55.969 -10.68 1 92.25 248 PRO A C 1
ATOM 1935 O O . PRO A 1 248 ? -5.805 -56.156 -9.719 1 92.25 248 PRO A O 1
ATOM 1938 N N . TRP A 1 249 ? -3.693 -56.156 -10.609 1 92.44 249 TRP A N 1
ATOM 1939 C CA . TRP A 1 249 ? -3.02 -56.688 -9.422 1 92.44 249 TRP A CA 1
ATOM 1940 C C . TRP A 1 249 ? -1.958 -55.719 -8.93 1 92.44 249 TRP A C 1
ATOM 1942 O O . TRP A 1 249 ? -1.213 -55.125 -9.727 1 92.44 249 TRP A O 1
ATOM 1952 N N . LEU A 1 250 ? -1.996 -55.438 -7.723 1 92.75 250 LEU A N 1
ATOM 1953 C CA . LEU A 1 250 ? -0.954 -54.656 -7.059 1 92.75 250 LEU A CA 1
ATOM 1954 C C . LEU A 1 250 ? -0.096 -55.562 -6.168 1 92.75 250 LEU A C 1
ATOM 1956 O O . LEU A 1 250 ? -0.606 -56.188 -5.242 1 92.75 250 LEU A O 1
ATOM 1960 N N . ILE A 1 251 ? 1.175 -55.656 -6.469 1 92.12 251 ILE A N 1
ATOM 1961 C CA . ILE A 1 251 ? 2.094 -56.5 -5.738 1 92.12 251 ILE A CA 1
ATOM 1962 C C . ILE A 1 251 ? 2.994 -55.656 -4.84 1 92.12 251 ILE A C 1
ATOM 1964 O O . ILE A 1 251 ? 3.666 -54.75 -5.312 1 92.12 251 ILE A O 1
ATOM 1968 N N . LEU A 1 252 ? 2.996 -55.969 -3.621 1 89.25 252 LEU A N 1
ATOM 1969 C CA . LEU A 1 252 ? 3.842 -55.219 -2.674 1 89.25 252 LEU A CA 1
ATOM 1970 C C . LEU A 1 252 ? 5.188 -55.938 -2.512 1 89.25 252 LEU A C 1
ATOM 1972 O O . LEU A 1 252 ? 5.309 -56.906 -1.761 1 89.25 252 LEU A O 1
ATOM 1976 N N . ALA A 1 253 ? 6.109 -55.344 -3.143 1 87.19 253 ALA A N 1
ATOM 1977 C CA . ALA A 1 253 ? 7.453 -55.906 -3.051 1 87.19 253 ALA A CA 1
ATOM 1978 C C . ALA A 1 253 ? 8.039 -55.719 -1.656 1 87.19 253 ALA A C 1
ATOM 1980 O O . ALA A 1 253 ? 7.84 -54.688 -1.036 1 87.19 253 ALA A O 1
ATOM 1981 N N . GLY A 1 254 ? 8.727 -56.656 -1.063 1 82.75 254 GLY A N 1
ATOM 1982 C CA . GLY A 1 254 ? 9.336 -56.625 0.257 1 82.75 254 GLY A CA 1
ATOM 1983 C C . GLY A 1 254 ? 8.516 -57.344 1.319 1 82.75 254 GLY A C 1
ATOM 1984 O O . GLY A 1 254 ? 8.984 -57.5 2.445 1 82.75 254 GLY A O 1
ATOM 1985 N N . SER A 1 255 ? 7.234 -57.625 1.064 1 84 255 SER A N 1
ATOM 1986 C CA . SER A 1 255 ? 6.375 -58.312 2.023 1 84 255 SER A CA 1
ATOM 1987 C C . SER A 1 255 ? 6.785 -59.75 2.188 1 84 255 SER A C 1
ATOM 1989 O O . SER A 1 255 ? 6.395 -60.406 3.158 1 84 255 SER A O 1
ATOM 1991 N N . GLY A 1 256 ? 7.566 -60.375 1.169 1 82.31 256 GLY A N 1
ATOM 1992 C CA . GLY A 1 256 ? 8.07 -61.75 1.258 1 82.31 256 GLY A CA 1
ATOM 1993 C C . GLY A 1 256 ? 7.25 -62.719 0.455 1 82.31 256 GLY A C 1
ATOM 1994 O O . GLY A 1 256 ? 6.258 -62.344 -0.179 1 82.31 256 GLY A O 1
ATOM 1995 N N . GLY A 1 257 ? 7.703 -63.906 0.261 1 88.12 257 GLY A N 1
ATOM 1996 C CA . GLY A 1 257 ? 7 -65 -0.367 1 88.12 257 GLY A CA 1
ATOM 1997 C C . GLY A 1 257 ? 6.969 -64.938 -1.881 1 88.12 257 GLY A C 1
ATOM 1998 O O . GLY A 1 257 ? 7.988 -64.625 -2.512 1 88.12 257 GLY A O 1
ATOM 1999 N N . THR A 1 258 ? 5.727 -65.125 -2.34 1 89.44 258 THR A N 1
ATOM 2000 C CA . THR A 1 258 ? 5.535 -65.125 -3.785 1 89.44 258 THR A CA 1
ATOM 2001 C C . THR A 1 258 ? 5.594 -63.688 -4.34 1 89.44 258 THR A C 1
ATOM 2003 O O . THR A 1 258 ? 5.98 -63.469 -5.492 1 89.44 258 THR A O 1
ATOM 2006 N N . ALA A 1 259 ? 5.156 -62.688 -3.586 1 90.69 259 ALA A N 1
ATOM 2007 C CA . ALA A 1 259 ? 5.203 -61.312 -4.02 1 90.69 259 ALA A CA 1
ATOM 2008 C C . ALA A 1 259 ? 6.629 -60.906 -4.383 1 90.69 259 ALA A C 1
ATOM 2010 O O . ALA A 1 259 ? 6.852 -60.25 -5.41 1 90.69 259 ALA A O 1
ATOM 2011 N N . ASP A 1 260 ? 7.562 -61.281 -3.637 1 88.81 260 ASP A N 1
ATOM 2012 C CA . ASP A 1 260 ? 8.953 -60.938 -3.895 1 88.81 260 ASP A CA 1
ATOM 2013 C C . ASP A 1 260 ? 9.5 -61.719 -5.094 1 88.81 260 ASP A C 1
ATOM 2015 O O . ASP A 1 260 ? 10.352 -61.219 -5.828 1 88.81 260 ASP A O 1
ATOM 2019 N N . ILE A 1 261 ? 9.086 -63 -5.246 1 89.44 261 ILE A N 1
ATOM 2020 C CA . ILE A 1 261 ? 9.516 -63.781 -6.387 1 89.44 261 ILE A CA 1
ATOM 2021 C C . ILE A 1 261 ? 9.055 -63.125 -7.684 1 89.44 261 ILE A C 1
ATOM 2023 O O . ILE A 1 261 ? 9.836 -63 -8.633 1 89.44 261 ILE A O 1
ATOM 2027 N N . LEU A 1 262 ? 7.852 -62.75 -7.609 1 89.56 262 LEU A N 1
ATOM 2028 C CA . LEU A 1 262 ? 7.316 -62.094 -8.797 1 89.56 262 LEU A CA 1
ATOM 2029 C C . LEU A 1 262 ? 8.016 -60.75 -9.039 1 89.56 262 LEU A C 1
ATOM 2031 O O . LEU A 1 262 ? 8.266 -60.375 -10.188 1 89.56 262 LEU A O 1
ATOM 2035 N N . ALA A 1 263 ? 8.234 -60.062 -8.031 1 88.31 263 ALA A N 1
ATOM 2036 C CA . ALA A 1 263 ? 8.922 -58.75 -8.164 1 88.31 263 ALA A CA 1
ATOM 2037 C C . ALA A 1 263 ? 10.289 -58.938 -8.812 1 88.31 263 ALA A C 1
ATOM 2039 O O . ALA A 1 263 ? 10.719 -58.125 -9.617 1 88.31 263 ALA A O 1
ATOM 2040 N N . ALA A 1 264 ? 10.953 -59.938 -8.508 1 84.25 264 ALA A N 1
ATOM 2041 C CA . ALA A 1 264 ? 12.289 -60.219 -9.039 1 84.25 264 ALA A CA 1
ATOM 2042 C C . ALA A 1 264 ? 12.227 -60.5 -10.539 1 84.25 264 ALA A C 1
ATOM 2044 O O . ALA A 1 264 ? 13.109 -60.094 -11.297 1 84.25 264 ALA A O 1
ATOM 2045 N N . PHE A 1 265 ? 11.258 -61.188 -10.922 1 86.44 265 PHE A N 1
ATOM 2046 C CA . PHE A 1 265 ? 11.188 -61.625 -12.312 1 86.44 265 PHE A CA 1
ATOM 2047 C C . PHE A 1 265 ? 10.5 -60.562 -13.164 1 86.44 265 PHE A C 1
ATOM 2049 O O . PHE A 1 265 ? 10.688 -60.531 -14.383 1 86.44 265 PHE A O 1
ATOM 2056 N N . MET A 1 266 ? 9.672 -59.75 -12.625 1 85.56 266 MET A N 1
ATOM 2057 C CA . MET A 1 266 ? 9.008 -58.688 -13.375 1 85.56 266 MET A CA 1
ATOM 2058 C C . MET A 1 266 ? 10.016 -57.656 -13.852 1 85.56 266 MET A C 1
ATOM 2060 O O . MET A 1 266 ? 9.844 -57.062 -14.914 1 85.56 266 MET A O 1
ATOM 2064 N N . ASN A 1 267 ? 10.992 -57.438 -13.078 1 74.31 267 ASN A N 1
ATOM 2065 C CA . ASN A 1 267 ? 12.031 -56.469 -13.453 1 74.31 267 ASN A CA 1
ATOM 2066 C C . ASN A 1 267 ? 12.93 -57.031 -14.555 1 74.31 267 ASN A C 1
ATOM 2068 O O . ASN A 1 267 ? 13.477 -56.281 -15.352 1 74.31 267 ASN A O 1
ATOM 2072 N N . ASP A 1 268 ? 13.047 -58.438 -14.531 1 75.69 268 ASP A N 1
ATOM 2073 C CA . ASP A 1 268 ? 13.875 -59.125 -15.531 1 75.69 268 ASP A CA 1
ATOM 2074 C C . ASP A 1 268 ? 13.156 -60.312 -16.125 1 75.69 268 ASP A C 1
ATOM 2076 O O . ASP A 1 268 ? 13.445 -61.469 -15.773 1 75.69 268 ASP A O 1
ATOM 2080 N N . PRO A 1 269 ? 12.312 -60.062 -17.109 1 77.62 269 PRO A N 1
ATOM 2081 C CA . PRO A 1 269 ? 11.508 -61.156 -17.641 1 77.62 269 PRO A CA 1
ATOM 2082 C C . PRO A 1 269 ? 12.352 -62.219 -18.375 1 77.62 269 PRO A C 1
ATOM 2084 O O . PRO A 1 269 ? 11.938 -63.375 -18.484 1 77.62 269 PRO A O 1
ATOM 2087 N N . GLN A 1 270 ? 13.562 -61.844 -18.812 1 72.81 270 GLN A N 1
ATOM 2088 C CA . GLN A 1 270 ? 14.398 -62.781 -19.578 1 72.81 270 GLN A CA 1
ATOM 2089 C C . GLN A 1 270 ? 15.047 -63.812 -18.656 1 72.81 270 GLN A C 1
ATOM 2091 O O . GLN A 1 270 ? 15.469 -64.875 -19.109 1 72.81 270 GLN A O 1
ATOM 2096 N N . LEU A 1 271 ? 14.938 -63.562 -17.375 1 75.25 271 LEU A N 1
ATOM 2097 C CA . LEU A 1 271 ? 15.633 -64.438 -16.422 1 75.25 271 LEU A CA 1
ATOM 2098 C C . LEU A 1 271 ? 14.695 -65.5 -15.891 1 75.25 271 LEU A C 1
ATOM 2100 O O . LEU A 1 271 ? 15.078 -66.25 -15.008 1 75.25 271 LEU A O 1
ATOM 2104 N N . VAL A 1 272 ? 13.523 -65.625 -16.531 1 84.25 272 VAL A N 1
ATOM 2105 C CA . VAL A 1 272 ? 12.594 -66.625 -16.016 1 84.25 272 VAL A CA 1
ATOM 2106 C C . VAL A 1 272 ? 12.969 -68 -16.547 1 84.25 272 VAL A C 1
ATOM 2108 O O . VAL A 1 272 ? 12.43 -68.438 -17.562 1 84.25 272 VAL A O 1
ATOM 2111 N N . MET A 1 273 ? 14.016 -68.625 -15.953 1 85.44 273 MET A N 1
ATOM 2112 C CA . MET A 1 273 ? 14.469 -70 -16.25 1 85.44 273 MET A CA 1
ATOM 2113 C C . MET A 1 273 ? 14.234 -70.938 -15.047 1 85.44 273 MET A C 1
ATOM 2115 O O . MET A 1 273 ? 14.219 -70.438 -13.906 1 85.44 273 MET A O 1
ATOM 2119 N N . PRO A 1 274 ? 13.977 -72.125 -15.297 1 88.38 274 PRO A N 1
ATOM 2120 C CA . PRO A 1 274 ? 13.641 -73.062 -14.211 1 88.38 274 PRO A CA 1
ATOM 2121 C C . PRO A 1 274 ? 14.695 -73.062 -13.109 1 88.38 274 PRO A C 1
ATOM 2123 O O . PRO A 1 274 ? 14.352 -73.188 -11.93 1 88.38 274 PRO A O 1
ATOM 2126 N N . GLU A 1 275 ? 15.914 -72.938 -13.5 1 87 275 GLU A N 1
ATOM 2127 C CA . GLU A 1 275 ? 16.969 -72.938 -12.492 1 87 275 GLU A CA 1
ATOM 2128 C C . GLU A 1 275 ? 16.891 -71.688 -11.594 1 87 275 GLU A C 1
ATOM 2130 O O . GLU A 1 275 ? 17.094 -71.812 -10.383 1 87 275 GLU A O 1
ATOM 2135 N N . ALA A 1 276 ? 16.516 -70.625 -12.227 1 87.38 276 ALA A N 1
ATOM 2136 C CA . ALA A 1 276 ? 16.406 -69.375 -11.477 1 87.38 276 ALA A CA 1
ATOM 2137 C C . ALA A 1 276 ? 15.188 -69.375 -10.562 1 87.38 276 ALA A C 1
ATOM 2139 O O . ALA A 1 276 ? 15.234 -68.875 -9.445 1 87.38 276 ALA A O 1
ATOM 2140 N N . VAL A 1 277 ? 14.188 -69.938 -11 1 90.31 277 VAL A N 1
ATOM 2141 C CA . VAL A 1 277 ? 12.969 -70.062 -10.219 1 90.31 277 VAL A CA 1
ATOM 2142 C C . VAL A 1 277 ? 13.195 -70.938 -9.016 1 90.31 277 VAL A C 1
ATOM 2144 O O . VAL A 1 277 ? 12.734 -70.688 -7.91 1 90.31 277 VAL A O 1
ATOM 2147 N N . GLU A 1 278 ? 13.953 -72.062 -9.258 1 89.5 278 GLU A N 1
ATOM 2148 C CA . GLU A 1 278 ? 14.266 -72.938 -8.164 1 89.5 278 GLU A CA 1
ATOM 2149 C C . GLU A 1 278 ? 15.086 -72.25 -7.078 1 89.5 278 GLU A C 1
ATOM 2151 O O . GLU A 1 278 ? 14.812 -72.438 -5.887 1 89.5 278 GLU A O 1
ATOM 2156 N N . LYS A 1 279 ? 15.906 -71.5 -7.52 1 87.56 279 LYS A N 1
ATOM 2157 C CA . LYS A 1 279 ? 16.766 -70.812 -6.566 1 87.56 279 LYS A CA 1
ATOM 2158 C C . LYS A 1 279 ? 15.961 -69.812 -5.727 1 87.56 279 LYS A C 1
ATOM 2160 O O . LYS A 1 279 ? 16.172 -69.688 -4.516 1 87.56 279 LYS A O 1
ATOM 2165 N N . GLN A 1 280 ? 15.094 -69.062 -6.359 1 88.56 280 GLN A N 1
ATOM 2166 C CA . GLN A 1 280 ? 14.297 -68.125 -5.648 1 88.56 280 GLN A CA 1
ATOM 2167 C C . GLN A 1 280 ? 13.336 -68.75 -4.668 1 88.56 280 GLN A C 1
ATOM 2169 O O . GLN A 1 280 ? 13.133 -68.25 -3.555 1 88.56 280 GLN A O 1
ATOM 2174 N N . PHE A 1 281 ? 12.75 -69.812 -5 1 88.88 281 PHE A N 1
ATOM 2175 C CA . PHE A 1 281 ? 11.805 -70.5 -4.133 1 88.88 281 PHE A CA 1
ATOM 2176 C C . PHE A 1 281 ? 12.523 -71.125 -2.93 1 88.88 281 PHE A C 1
ATOM 2178 O O . PHE A 1 281 ? 11.969 -71.188 -1.828 1 88.88 281 PHE A O 1
ATOM 2185 N N . LYS A 1 282 ? 13.766 -71.562 -3.164 1 87.44 282 LYS A N 1
ATOM 2186 C CA . LYS A 1 282 ? 14.547 -72.125 -2.061 1 87.44 282 LYS A CA 1
ATOM 2187 C C . LYS A 1 282 ? 14.93 -71 -1.061 1 87.44 282 LYS A C 1
ATOM 2189 O O . LYS A 1 282 ? 14.977 -71.25 0.146 1 87.44 282 LYS A O 1
ATOM 2194 N N . GLU A 1 283 ? 15.102 -69.938 -1.575 1 86.56 283 GLU A N 1
ATOM 2195 C CA . GLU A 1 283 ? 15.508 -68.812 -0.718 1 86.56 283 GLU A CA 1
ATOM 2196 C C . GLU A 1 283 ? 14.328 -68.312 0.105 1 86.56 283 GLU A C 1
ATOM 2198 O O . GLU A 1 283 ? 14.477 -68 1.291 1 86.56 283 GLU A O 1
ATOM 2203 N N . LYS A 1 284 ? 13.203 -68.188 -0.483 1 86.75 284 LYS A N 1
ATOM 2204 C CA . LYS A 1 284 ? 12.062 -67.562 0.181 1 86.75 284 LYS A CA 1
ATOM 2205 C C . LYS A 1 284 ? 11.273 -68.562 1.001 1 86.75 284 LYS A C 1
ATOM 2207 O O . LYS A 1 284 ? 10.625 -68.25 1.985 1 86.75 284 LYS A O 1
ATOM 2212 N N . PHE A 1 285 ? 11.281 -69.875 0.54 1 86.31 285 PHE A N 1
ATOM 2213 C CA . PHE A 1 285 ? 10.609 -70.938 1.283 1 86.31 285 PHE A CA 1
ATOM 2214 C C . PHE A 1 285 ? 11.594 -72 1.689 1 86.31 285 PHE A C 1
ATOM 2216 O O . PHE A 1 285 ? 11.539 -73.125 1.182 1 86.31 285 PHE A O 1
ATOM 2223 N N . PRO A 1 286 ? 12.422 -71.75 2.656 1 82 286 PRO A N 1
ATOM 2224 C CA . PRO A 1 286 ? 13.477 -72.688 3.008 1 82 286 PRO A CA 1
ATOM 2225 C C . PRO A 1 286 ? 12.93 -73.938 3.654 1 82 286 PRO A C 1
ATOM 2227 O O . PRO A 1 286 ? 13.57 -75 3.6 1 82 286 PRO A O 1
ATOM 2230 N N . ALA A 1 287 ? 11.797 -73.875 4.273 1 77.81 287 ALA A N 1
ATOM 2231 C CA . ALA A 1 287 ? 11.266 -75 5.016 1 77.81 287 ALA A CA 1
ATOM 2232 C C . ALA A 1 287 ? 10.617 -76 4.078 1 77.81 287 ALA A C 1
ATOM 2234 O O . ALA A 1 287 ? 10.383 -77.188 4.461 1 77.81 287 ALA A O 1
ATOM 2235 N N . GLU A 1 288 ? 10.336 -75.75 2.82 1 77.62 288 GLU A N 1
ATOM 2236 C CA . GLU A 1 288 ? 9.594 -76.625 1.927 1 77.62 288 GLU A CA 1
ATOM 2237 C C . GLU A 1 288 ? 10.5 -77.188 0.838 1 77.62 288 GLU A C 1
ATOM 2239 O O . GLU A 1 288 ? 11.422 -76.5 0.378 1 77.62 288 GLU A O 1
ATOM 2244 N N . SER A 1 289 ? 10.523 -78.438 0.663 1 79.06 289 SER A N 1
ATOM 2245 C CA . SER A 1 289 ? 11.242 -79.062 -0.436 1 79.06 289 SER A CA 1
ATOM 2246 C C . SER A 1 289 ? 10.352 -79.25 -1.662 1 79.06 289 SER A C 1
ATOM 2248 O O . SER A 1 289 ? 9.203 -79.688 -1.548 1 79.06 289 SER A O 1
ATOM 2250 N N . PHE A 1 290 ? 10.742 -78.75 -2.783 1 84.75 290 PHE A N 1
ATOM 2251 C CA . PHE A 1 290 ? 9.914 -78.688 -3.98 1 84.75 290 PHE A CA 1
ATOM 2252 C C . PHE A 1 290 ? 10.422 -79.688 -5.02 1 84.75 290 PHE A C 1
ATOM 2254 O O . PHE A 1 290 ? 11.633 -79.875 -5.168 1 84.75 290 PHE A O 1
ATOM 2261 N N . LEU A 1 291 ? 9.461 -80.438 -5.668 1 86.31 291 LEU A N 1
ATOM 2262 C CA . LEU A 1 291 ? 9.773 -81.375 -6.762 1 86.31 291 LEU A CA 1
ATOM 2263 C C . LEU A 1 291 ? 10.078 -80.562 -8.039 1 86.31 291 LEU A C 1
ATOM 2265 O O . LEU A 1 291 ? 9.57 -79.5 -8.242 1 86.31 291 LEU A O 1
ATOM 2269 N N . TRP A 1 292 ? 10.883 -81.188 -8.891 1 87.56 292 TRP A N 1
ATOM 2270 C CA . TRP A 1 292 ? 11.289 -80.5 -10.133 1 87.56 292 TRP A CA 1
ATOM 2271 C C . TRP A 1 292 ? 10.102 -80.312 -11.062 1 87.56 292 TRP A C 1
ATOM 2273 O O . TRP A 1 292 ? 10.023 -79.312 -11.781 1 87.56 292 TRP A O 1
ATOM 2283 N N . LYS A 1 293 ? 9.109 -81.188 -10.984 1 88.5 293 LYS A N 1
ATOM 2284 C CA . LYS A 1 293 ? 7.914 -81.062 -11.805 1 88.5 293 LYS A CA 1
ATOM 2285 C C . LYS A 1 293 ? 7.117 -79.812 -11.43 1 88.5 293 LYS A C 1
ATOM 2287 O O . LYS A 1 293 ? 6.598 -79.125 -12.305 1 88.5 293 LYS A O 1
ATOM 2292 N N . ASP A 1 294 ? 7.109 -79.625 -10.195 1 88.06 294 ASP A N 1
ATOM 2293 C CA . ASP A 1 294 ? 6.395 -78.438 -9.719 1 88.06 294 ASP A CA 1
ATOM 2294 C C . ASP A 1 294 ? 7.113 -77.125 -10.141 1 88.06 294 ASP A C 1
ATOM 2296 O O . ASP A 1 294 ? 6.469 -76.125 -10.508 1 88.06 294 ASP A O 1
ATOM 2300 N N . ILE A 1 295 ? 8.422 -77.188 -10.172 1 90.5 295 ILE A N 1
ATOM 2301 C CA . ILE A 1 295 ? 9.219 -76 -10.547 1 90.5 295 ILE A CA 1
ATOM 2302 C C . ILE A 1 295 ? 8.992 -75.688 -12.023 1 90.5 295 ILE A C 1
ATOM 2304 O O . ILE A 1 295 ? 8.906 -74.5 -12.398 1 90.5 295 ILE A O 1
ATOM 2308 N N . LEU A 1 296 ? 8.898 -76.75 -12.82 1 89.5 296 LEU A N 1
ATOM 2309 C CA . LEU A 1 296 ? 8.648 -76.562 -14.242 1 89.5 296 LEU A CA 1
ATOM 2310 C C . LEU A 1 296 ? 7.262 -75.938 -14.469 1 89.5 296 LEU A C 1
ATOM 2312 O O . LEU A 1 296 ? 7.09 -75.062 -15.305 1 89.5 296 LEU A O 1
ATOM 2316 N N . GLN A 1 297 ? 6.375 -76.375 -13.75 1 90.25 297 GLN A N 1
ATOM 2317 C CA . GLN A 1 297 ? 5.02 -75.875 -13.875 1 90.25 297 GLN A CA 1
ATOM 2318 C C . GLN A 1 297 ? 4.945 -74.438 -13.406 1 90.25 297 GLN A C 1
ATOM 2320 O O . GLN A 1 297 ? 4.293 -73.562 -14.039 1 90.25 297 GLN A O 1
ATOM 2325 N N . TRP A 1 298 ? 5.578 -74.125 -12.32 1 90.88 298 TRP A N 1
ATOM 2326 C CA . TRP A 1 298 ? 5.574 -72.812 -11.789 1 90.88 298 TRP A CA 1
ATOM 2327 C C . TRP A 1 298 ? 6.309 -71.812 -12.727 1 90.88 298 TRP A C 1
ATOM 2329 O O . TRP A 1 298 ? 5.93 -70.688 -12.867 1 90.88 298 TRP A O 1
ATOM 2339 N N . THR A 1 299 ? 7.332 -72.25 -13.352 1 92.81 299 THR A N 1
ATOM 2340 C CA . THR A 1 299 ? 8.047 -71.438 -14.312 1 92.81 299 THR A CA 1
ATOM 2341 C C . THR A 1 299 ? 7.137 -71.062 -15.477 1 92.81 299 THR A C 1
ATOM 2343 O O . THR A 1 299 ? 7.133 -69.875 -15.922 1 92.81 299 THR A O 1
ATOM 2346 N N . ALA A 1 300 ? 6.402 -72.062 -15.883 1 90.94 300 ALA A N 1
ATOM 2347 C CA . ALA A 1 300 ? 5.461 -71.75 -16.969 1 90.94 300 ALA A CA 1
ATOM 2348 C C . ALA A 1 300 ? 4.383 -70.75 -16.5 1 90.94 300 ALA A C 1
ATOM 2350 O O . ALA A 1 300 ? 3.967 -69.875 -17.266 1 90.94 300 ALA A O 1
ATOM 2351 N N . THR A 1 301 ? 3.953 -70.938 -15.328 1 91.25 301 THR A N 1
ATOM 2352 C CA . THR A 1 301 ? 2.926 -70.062 -14.781 1 91.25 301 THR A CA 1
ATOM 2353 C C . THR A 1 301 ? 3.463 -68.625 -14.609 1 91.25 301 THR A C 1
ATOM 2355 O O . THR A 1 301 ? 2.762 -67.688 -14.898 1 91.25 301 THR A O 1
ATOM 2358 N N . ILE A 1 302 ? 4.602 -68.5 -14.156 1 92.44 302 ILE A N 1
ATOM 2359 C CA . ILE A 1 302 ? 5.211 -67.188 -13.953 1 92.44 302 ILE A CA 1
ATOM 2360 C C . ILE A 1 302 ? 5.414 -66.5 -15.297 1 92.44 302 ILE A C 1
ATOM 2362 O O . ILE A 1 302 ? 5.215 -65.25 -15.422 1 92.44 302 ILE A O 1
ATOM 2366 N N . GLN A 1 303 ? 5.781 -67.188 -16.297 1 91.06 303 GLN A N 1
ATOM 2367 C CA . GLN A 1 303 ? 5.93 -66.625 -17.625 1 91.06 303 GLN A CA 1
ATOM 2368 C C . GLN A 1 303 ? 4.594 -66.125 -18.156 1 91.06 303 GLN A C 1
ATOM 2370 O O . GLN A 1 303 ? 4.535 -65.062 -18.797 1 91.06 303 GLN A O 1
ATOM 2375 N N . ASN A 1 304 ? 3.621 -66.875 -17.859 1 89.88 304 ASN A N 1
ATOM 2376 C CA . ASN A 1 304 ? 2.291 -66.438 -18.266 1 89.88 304 ASN A CA 1
ATOM 2377 C C . ASN A 1 304 ? 1.877 -65.125 -17.516 1 89.88 304 ASN A C 1
ATOM 2379 O O . ASN A 1 304 ? 1.237 -64.25 -18.094 1 89.88 304 ASN A O 1
ATOM 2383 N N . ILE A 1 305 ? 2.166 -65.062 -16.312 1 91.38 305 ILE A N 1
ATOM 2384 C CA . ILE A 1 305 ? 1.835 -63.906 -15.5 1 91.38 305 ILE A CA 1
ATOM 2385 C C . ILE A 1 305 ? 2.574 -62.688 -16.031 1 91.38 305 ILE A C 1
ATOM 2387 O O . ILE A 1 305 ? 1.981 -61.625 -16.188 1 91.38 305 ILE A O 1
ATOM 2391 N N . ILE A 1 306 ? 3.771 -62.812 -16.312 1 88.69 306 ILE A N 1
ATOM 2392 C CA . ILE A 1 306 ? 4.605 -61.688 -16.734 1 88.69 306 ILE A CA 1
ATOM 2393 C C . ILE A 1 306 ? 4.176 -61.219 -18.125 1 88.69 306 ILE A C 1
ATOM 2395 O O . ILE A 1 306 ? 4.32 -60.062 -18.469 1 88.69 306 ILE A O 1
ATOM 2399 N N . SER A 1 307 ? 3.615 -62.156 -18.859 1 87.25 307 SER A N 1
ATOM 2400 C CA . SER A 1 307 ? 3.135 -61.75 -20.188 1 87.25 307 SER A CA 1
ATOM 2401 C C . SER A 1 307 ? 2.006 -60.75 -20.078 1 87.25 307 SER A C 1
ATOM 2403 O O . SER A 1 307 ? 1.771 -59.969 -21.016 1 87.25 307 SER A O 1
ATOM 2405 N N . HIS A 1 308 ? 1.306 -60.688 -18.969 1 87.06 308 HIS A N 1
ATOM 2406 C CA . HIS A 1 308 ? 0.276 -59.656 -18.719 1 87.06 308 HIS A CA 1
ATOM 2407 C C . HIS A 1 308 ? 0.825 -58.5 -17.906 1 87.06 308 HIS A C 1
ATOM 2409 O O . HIS A 1 308 ? 0.254 -58.125 -16.891 1 87.06 308 HIS A O 1
ATOM 2415 N N . GLN A 1 309 ? 1.75 -57.906 -18.359 1 84.56 309 GLN A N 1
ATOM 2416 C CA . GLN A 1 309 ? 2.451 -56.844 -17.625 1 84.56 309 GLN A CA 1
ATOM 2417 C C . GLN A 1 309 ? 1.573 -55.625 -17.453 1 84.56 309 GLN A C 1
ATOM 2419 O O . GLN A 1 309 ? 1.737 -54.875 -16.5 1 84.56 309 GLN A O 1
ATOM 2424 N N . HIS A 1 310 ? 0.64 -55.438 -18.234 1 85.19 310 HIS A N 1
ATOM 2425 C CA . HIS A 1 310 ? -0.198 -54.25 -18.188 1 85.19 310 HIS A CA 1
ATOM 2426 C C . HIS A 1 310 ? -1.169 -54.312 -17.016 1 85.19 310 HIS A C 1
ATOM 2428 O O . HIS A 1 310 ? -1.688 -53.281 -16.578 1 85.19 310 HIS A O 1
ATOM 2434 N N . LEU A 1 311 ? -1.372 -55.469 -16.438 1 90.06 311 LEU A N 1
ATOM 2435 C CA . LEU A 1 311 ? -2.297 -55.625 -15.312 1 90.06 311 LEU A CA 1
ATOM 2436 C C . LEU A 1 311 ? -1.541 -55.75 -13.992 1 90.06 311 LEU A C 1
ATOM 2438 O O . LEU A 1 311 ? -2.154 -55.812 -12.922 1 90.06 311 LEU A O 1
ATOM 2442 N N . LEU A 1 312 ? -0.221 -55.719 -14.109 1 90.75 312 LEU A N 1
ATOM 2443 C CA . LEU A 1 312 ? 0.592 -55.906 -12.914 1 90.75 312 LEU A CA 1
ATOM 2444 C C . LEU A 1 312 ? 1.331 -54.625 -12.547 1 90.75 312 LEU A C 1
ATOM 2446 O O . LEU A 1 312 ? 1.924 -53.969 -13.406 1 90.75 312 LEU A O 1
ATOM 2450 N N . THR A 1 313 ? 1.117 -54.188 -11.367 1 90.06 313 THR A N 1
ATOM 2451 C CA . THR A 1 313 ? 1.85 -53.031 -10.852 1 90.06 313 THR A CA 1
ATOM 2452 C C . THR A 1 313 ? 2.662 -53.438 -9.617 1 90.06 313 THR A C 1
ATOM 2454 O O . THR A 1 313 ? 2.135 -54.031 -8.688 1 90.06 313 THR A O 1
ATOM 2457 N N . LEU A 1 314 ? 3.953 -53.125 -9.703 1 88.5 314 LEU A N 1
ATOM 2458 C CA . LEU A 1 314 ? 4.871 -53.438 -8.617 1 88.5 314 LEU A CA 1
ATOM 2459 C C . LEU A 1 314 ? 5.246 -52.188 -7.84 1 88.5 314 LEU A C 1
ATOM 2461 O O . LEU A 1 314 ? 5.527 -51.156 -8.438 1 88.5 314 LEU A O 1
ATOM 2465 N N . HIS A 1 315 ? 5.086 -52.219 -6.555 1 84.81 315 HIS A N 1
ATOM 2466 C CA . HIS A 1 315 ? 5.488 -51.062 -5.75 1 84.81 315 HIS A CA 1
ATOM 2467 C C . HIS A 1 315 ? 6.25 -51.5 -4.504 1 84.81 315 HIS A C 1
ATOM 2469 O O . HIS A 1 315 ? 5.863 -52.469 -3.842 1 84.81 315 HIS A O 1
ATOM 2475 N N . ASN A 1 316 ? 7.383 -50.781 -4.305 1 79.38 316 ASN A N 1
ATOM 2476 C CA . ASN A 1 316 ? 8.195 -51.031 -3.115 1 79.38 316 ASN A CA 1
ATOM 2477 C C . ASN A 1 316 ? 8.164 -49.844 -2.166 1 79.38 316 ASN A C 1
ATOM 2479 O O . ASN A 1 316 ? 8.75 -48.781 -2.453 1 79.38 316 ASN A O 1
ATOM 2483 N N . PHE A 1 317 ? 7.551 -49.875 -1.065 1 73.06 317 PHE A N 1
ATOM 2484 C CA . PHE A 1 317 ? 7.379 -48.781 -0.131 1 73.06 317 PHE A CA 1
ATOM 2485 C C . PHE A 1 317 ? 8.68 -48.5 0.621 1 73.06 317 PHE A C 1
ATOM 2487 O O . PHE A 1 317 ? 8.883 -47.375 1.12 1 73.06 317 PHE A O 1
ATOM 2494 N N . GLU A 1 318 ? 9.547 -49.469 0.724 1 65.25 318 GLU A N 1
ATOM 2495 C CA . GLU A 1 318 ? 10.805 -49.25 1.425 1 65.25 318 GLU A CA 1
ATOM 2496 C C . GLU A 1 318 ? 11.719 -48.312 0.637 1 65.25 318 GLU A C 1
ATOM 2498 O O . GLU A 1 318 ? 12.367 -47.438 1.216 1 65.25 318 GLU A O 1
ATOM 2503 N N . GLN A 1 319 ? 11.75 -48.594 -0.689 1 60.94 319 GLN A N 1
ATOM 2504 C CA . GLN A 1 319 ? 12.672 -47.844 -1.534 1 60.94 319 GLN A CA 1
ATOM 2505 C C . GLN A 1 319 ? 12.023 -46.531 -2.043 1 60.94 319 GLN A C 1
ATOM 2507 O O . GLN A 1 319 ? 12.695 -45.531 -2.197 1 60.94 319 GLN A O 1
ATOM 2512 N N . ASP A 1 320 ? 10.805 -46.75 -2.42 1 60.19 320 ASP A N 1
ATOM 2513 C CA . ASP A 1 320 ? 10.18 -45.656 -3.145 1 60.19 320 ASP A CA 1
ATOM 2514 C C . ASP A 1 320 ? 9.539 -44.656 -2.18 1 60.19 320 ASP A C 1
ATOM 2516 O O . ASP A 1 320 ? 8.719 -45.031 -1.343 1 60.19 320 ASP A O 1
ATOM 2520 N N . GLY A 1 321 ? 10.258 -44.094 -1.289 1 57.16 321 GLY A N 1
ATOM 2521 C CA . GLY A 1 321 ? 9.938 -43.094 -0.293 1 57.16 321 GLY A CA 1
ATOM 2522 C C . GLY A 1 321 ? 8.445 -42.906 -0.083 1 57.16 321 GLY A C 1
ATOM 2523 O O . GLY A 1 321 ? 7.656 -43.781 -0.434 1 57.16 321 GLY A O 1
ATOM 2524 N N . SER A 1 322 ? 7.867 -41.594 -0.149 1 62.25 322 SER A N 1
ATOM 2525 C CA . SER A 1 322 ? 6.758 -40.906 0.516 1 62.25 322 SER A CA 1
ATOM 2526 C C . SER A 1 322 ? 5.473 -41.031 -0.291 1 62.25 322 SER A C 1
ATOM 2528 O O . SER A 1 322 ? 4.539 -40.25 -0.106 1 62.25 322 SER A O 1
ATOM 2530 N N . GLU A 1 323 ? 5.387 -42.094 -1.201 1 70.44 323 GLU A N 1
ATOM 2531 C CA . GLU A 1 323 ? 4.09 -42.094 -1.874 1 70.44 323 GLU A CA 1
ATOM 2532 C C . GLU A 1 323 ? 3.029 -42.781 -1.026 1 70.44 323 GLU A C 1
ATOM 2534 O O . GLU A 1 323 ? 3.312 -43.781 -0.363 1 70.44 323 GLU A O 1
ATOM 2539 N N . GLU A 1 324 ? 1.891 -42.25 -1.002 1 78.06 324 GLU A N 1
ATOM 2540 C CA . GLU A 1 324 ? 0.757 -42.812 -0.264 1 78.06 324 GLU A CA 1
ATOM 2541 C C . GLU A 1 324 ? 0.097 -43.938 -1.036 1 78.06 324 GLU A C 1
ATOM 2543 O O . GLU A 1 324 ? 0.226 -44.031 -2.26 1 78.06 324 GLU A O 1
ATOM 2548 N N . LEU A 1 325 ? -0.376 -44.969 -0.4 1 82.62 325 LEU A N 1
ATOM 2549 C CA . LEU A 1 325 ? -1 -46.156 -0.98 1 82.62 325 LEU A CA 1
ATOM 2550 C C . LEU A 1 325 ? -2.102 -45.75 -1.96 1 82.62 325 LEU A C 1
ATOM 2552 O O . LEU A 1 325 ? -2.326 -46.438 -2.955 1 82.62 325 LEU A O 1
ATOM 2556 N N . ASP A 1 326 ? -2.824 -44.719 -1.71 1 81.12 326 ASP A N 1
ATOM 2557 C CA . ASP A 1 326 ? -3.877 -44.281 -2.611 1 81.12 326 ASP A CA 1
ATOM 2558 C C . ASP A 1 326 ? -3.318 -43.969 -3.996 1 81.12 326 ASP A C 1
ATOM 2560 O O . ASP A 1 326 ? -3.939 -44.281 -5.012 1 81.12 326 ASP A O 1
ATOM 2564 N N . THR A 1 327 ? -2.221 -43.406 -3.99 1 85.25 327 THR A N 1
ATOM 2565 C CA . THR A 1 327 ? -1.589 -43.062 -5.258 1 85.25 327 THR A CA 1
ATOM 2566 C C . THR A 1 327 ? -1.197 -44.312 -6.035 1 85.25 327 THR A C 1
ATOM 2568 O O . THR A 1 327 ? -1.402 -44.375 -7.25 1 85.25 327 THR A O 1
ATOM 2571 N N . VAL A 1 328 ? -0.713 -45.312 -5.305 1 86.69 328 VAL A N 1
ATOM 2572 C CA . VAL A 1 328 ? -0.252 -46.531 -5.957 1 86.69 328 VAL A CA 1
ATOM 2573 C C . VAL A 1 328 ? -1.449 -47.312 -6.488 1 86.69 328 VAL A C 1
ATOM 2575 O O . VAL A 1 328 ? -1.382 -47.906 -7.57 1 86.69 328 VAL A O 1
ATOM 2578 N N . ILE A 1 329 ? -2.475 -47.312 -5.734 1 85.62 329 ILE A N 1
ATOM 2579 C CA . ILE A 1 329 ? -3.684 -48 -6.16 1 85.62 329 ILE A CA 1
ATOM 2580 C C . ILE A 1 329 ? -4.234 -47.344 -7.43 1 85.62 329 ILE A C 1
ATOM 2582 O O . ILE A 1 329 ? -4.582 -48.062 -8.383 1 85.62 329 ILE A O 1
ATOM 2586 N N . LEU A 1 330 ? -4.348 -46.062 -7.383 1 84.94 330 LEU A N 1
ATOM 2587 C CA . LEU A 1 330 ? -4.879 -45.344 -8.531 1 84.94 330 LEU A CA 1
ATOM 2588 C C . LEU A 1 330 ? -4 -45.562 -9.766 1 84.94 330 LEU A C 1
ATOM 2590 O O . LEU A 1 330 ? -4.512 -45.719 -10.875 1 84.94 330 LEU A O 1
ATOM 2594 N N . LYS A 1 331 ? -2.732 -45.625 -9.602 1 86.06 331 LYS A N 1
ATOM 2595 C CA . LYS A 1 331 ? -1.822 -45.875 -10.719 1 86.06 331 LYS A CA 1
ATOM 2596 C C . LYS A 1 331 ? -2.039 -47.25 -11.305 1 86.06 331 LYS A C 1
ATOM 2598 O O . LYS A 1 331 ? -1.977 -47.438 -12.523 1 86.06 331 LYS A O 1
ATOM 2603 N N . ALA A 1 332 ? -2.254 -48.188 -10.422 1 87.38 332 ALA A N 1
ATOM 2604 C CA . ALA A 1 332 ? -2.486 -49.562 -10.867 1 87.38 332 ALA A CA 1
ATOM 2605 C C . ALA A 1 332 ? -3.779 -49.656 -11.672 1 87.38 332 ALA A C 1
ATOM 2607 O O . ALA A 1 332 ? -3.828 -50.344 -12.688 1 87.38 332 ALA A O 1
ATOM 2608 N N . LEU A 1 333 ? -4.75 -48.969 -11.219 1 86.31 333 LEU A N 1
ATOM 2609 C CA . LEU A 1 333 ? -6.039 -49.031 -11.891 1 86.31 333 LEU A CA 1
ATOM 2610 C C . LEU A 1 333 ? -5.965 -48.344 -13.258 1 86.31 333 LEU A C 1
ATOM 2612 O O . LEU A 1 333 ? -6.527 -48.844 -14.234 1 86.31 333 LEU A O 1
ATOM 2616 N N . VAL A 1 334 ? -5.332 -47.25 -13.344 1 86.31 334 VAL A N 1
ATOM 2617 C CA . VAL A 1 334 ? -5.23 -46.5 -14.586 1 86.31 334 VAL A CA 1
ATOM 2618 C C . VAL A 1 334 ? -4.391 -47.281 -15.594 1 86.31 334 VAL A C 1
ATOM 2620 O O . VAL A 1 334 ? -4.699 -47.312 -16.781 1 86.31 334 VAL A O 1
ATOM 2623 N N . LYS A 1 335 ? -3.322 -47.875 -15.125 1 84.62 335 LYS A N 1
ATOM 2624 C CA . LYS A 1 335 ? -2.475 -48.688 -16 1 84.62 335 LYS A CA 1
ATOM 2625 C C . LYS A 1 335 ? -3.266 -49.844 -16.625 1 84.62 335 LYS A C 1
ATOM 2627 O O . LYS A 1 335 ? -3.068 -50.156 -17.797 1 84.62 335 LYS A O 1
ATOM 2632 N N . ALA A 1 336 ? -4.113 -50.375 -15.898 1 82.75 336 ALA A N 1
ATOM 2633 C CA . ALA A 1 336 ? -4.926 -51.5 -16.375 1 82.75 336 ALA A CA 1
ATOM 2634 C C . ALA A 1 336 ? -5.926 -51.031 -17.438 1 82.75 336 ALA A C 1
ATOM 2636 O O . ALA A 1 336 ? -6.25 -51.781 -18.359 1 82.75 336 ALA A O 1
ATOM 2637 N N . CYS A 1 337 ? -6.395 -49.844 -17.297 1 76.31 337 CYS A N 1
ATOM 2638 C CA . CYS A 1 337 ? -7.383 -49.312 -18.234 1 76.31 337 CYS A CA 1
ATOM 2639 C C . CYS A 1 337 ? -6.723 -48.875 -19.547 1 76.31 337 CYS A C 1
ATOM 2641 O O . CYS A 1 337 ? -7.336 -48.969 -20.609 1 76.31 337 CYS A O 1
ATOM 2643 N N . LYS A 1 338 ? -5.562 -48.281 -19.562 1 70.81 338 LYS A N 1
ATOM 2644 C CA . LYS A 1 338 ? -4.852 -47.75 -20.734 1 70.81 338 LYS A CA 1
ATOM 2645 C C . LYS A 1 338 ? -4.707 -48.844 -21.812 1 70.81 338 LYS A C 1
ATOM 2647 O O . LYS A 1 338 ? -4.797 -48.531 -23 1 70.81 338 LYS A O 1
ATOM 2652 N N . SER A 1 339 ? -4.492 -50.062 -21.422 1 62.5 339 SER A N 1
ATOM 2653 C CA . SER A 1 339 ? -4.227 -51.125 -22.375 1 62.5 339 SER A CA 1
ATOM 2654 C C . SER A 1 339 ? -5.5 -51.531 -23.109 1 62.5 339 SER A C 1
ATOM 2656 O O . SER A 1 339 ? -5.438 -52.062 -24.234 1 62.5 339 SER A O 1
ATOM 2658 N N . HIS A 1 340 ? -6.648 -51.188 -22.594 1 59.97 340 HIS A N 1
ATOM 2659 C CA . HIS A 1 340 ? -7.863 -51.75 -23.156 1 59.97 340 HIS A CA 1
ATOM 2660 C C . HIS A 1 340 ? -8.57 -50.75 -24.078 1 59.97 340 HIS A C 1
ATOM 2662 O O . HIS A 1 340 ? -9.141 -51.156 -25.094 1 59.97 340 HIS A O 1
ATOM 2668 N N . SER A 1 341 ? -8.703 -49.531 -23.609 1 63.28 341 SER A N 1
ATOM 2669 C CA . SER A 1 341 ? -9.547 -48.656 -24.406 1 63.28 341 SER A CA 1
ATOM 2670 C C . SER A 1 341 ? -8.984 -47.219 -24.422 1 63.28 341 SER A C 1
ATOM 2672 O O . SER A 1 341 ? -8.273 -46.812 -23.5 1 63.28 341 SER A O 1
ATOM 2674 N N . GLN A 1 342 ? -9.039 -46.688 -25.625 1 66.38 342 GLN A N 1
ATOM 2675 C CA . GLN A 1 342 ? -8.617 -45.281 -25.781 1 66.38 342 GLN A CA 1
ATOM 2676 C C . GLN A 1 342 ? -9.812 -44.344 -25.719 1 66.38 342 GLN A C 1
ATOM 2678 O O . GLN A 1 342 ? -9.672 -43.156 -25.969 1 66.38 342 GLN A O 1
ATOM 2683 N N . GLU A 1 343 ? -10.969 -44.906 -25.156 1 73.06 343 GLU A N 1
ATOM 2684 C CA . GLU A 1 343 ? -12.125 -44 -25.078 1 73.06 343 GLU A CA 1
ATOM 2685 C C . GLU A 1 343 ? -12.195 -43.312 -23.719 1 73.06 343 GLU A C 1
ATOM 2687 O O . GLU A 1 343 ? -11.875 -43.938 -22.688 1 73.06 343 GLU A O 1
ATOM 2692 N N . ALA A 1 344 ? -12.586 -42.094 -23.688 1 76.94 344 ALA A N 1
ATOM 2693 C CA . ALA A 1 344 ? -12.641 -41.281 -22.5 1 76.94 344 ALA A CA 1
ATOM 2694 C C . ALA A 1 344 ? -13.594 -41.875 -21.453 1 76.94 344 ALA A C 1
ATOM 2696 O O . ALA A 1 344 ? -13.336 -41.781 -20.25 1 76.94 344 ALA A O 1
ATOM 2697 N N . GLN A 1 345 ? -14.695 -42.531 -21.875 1 73.88 345 GLN A N 1
ATOM 2698 C CA . GLN A 1 345 ? -15.727 -43.031 -20.969 1 73.88 345 GLN A CA 1
ATOM 2699 C C . GLN A 1 345 ? -15.188 -44.156 -20.062 1 73.88 345 GLN A C 1
ATOM 2701 O O . GLN A 1 345 ? -15.695 -44.375 -18.969 1 73.88 345 GLN A O 1
ATOM 2706 N N . GLU A 1 346 ? -14.109 -44.719 -20.531 1 74.56 346 GLU A N 1
ATOM 2707 C CA . GLU A 1 346 ? -13.555 -45.812 -19.766 1 74.56 346 GLU A CA 1
ATOM 2708 C C . GLU A 1 346 ? -12.664 -45.312 -18.625 1 74.56 346 GLU A C 1
ATOM 2710 O O . GLU A 1 346 ? -12.43 -46.031 -17.656 1 74.56 346 GLU A O 1
ATOM 2715 N N . TYR A 1 347 ? -12.297 -44.062 -18.766 1 79.81 347 TYR A N 1
ATOM 2716 C CA . TYR A 1 347 ? -11.414 -43.531 -17.75 1 79.81 347 TYR A CA 1
ATOM 2717 C C . TYR A 1 347 ? -12.203 -42.719 -16.719 1 79.81 347 TYR A C 1
ATOM 2719 O O . TYR A 1 347 ? -11.625 -42.188 -15.766 1 79.81 347 TYR A O 1
ATOM 2727 N N . LEU A 1 348 ? -13.445 -42.625 -16.828 1 80.31 348 LEU A N 1
ATOM 2728 C CA . LEU A 1 348 ? -14.273 -41.781 -15.977 1 80.31 348 LEU A CA 1
ATOM 2729 C C . LEU A 1 348 ? -14.305 -42.312 -14.547 1 80.31 348 LEU A C 1
ATOM 2731 O O . LEU A 1 348 ? -14.344 -41.531 -13.594 1 80.31 348 LEU A O 1
ATOM 2735 N N . ASP A 1 349 ? -14.234 -43.562 -14.352 1 77.5 349 ASP A N 1
ATOM 2736 C CA . ASP A 1 349 ? -14.266 -44.125 -13.008 1 77.5 349 ASP A CA 1
ATOM 2737 C C . ASP A 1 349 ? -12.969 -43.812 -12.258 1 77.5 349 ASP A C 1
ATOM 2739 O O . ASP A 1 349 ? -13 -43.5 -11.062 1 77.5 349 ASP A O 1
ATOM 2743 N N . GLU A 1 350 ? -11.977 -44 -13.031 1 81.62 350 GLU A N 1
ATOM 2744 C CA . GLU A 1 350 ? -10.688 -43.688 -12.414 1 81.62 350 GLU A CA 1
ATOM 2745 C C . GLU A 1 350 ? -10.578 -42.188 -12.117 1 81.62 350 GLU A C 1
ATOM 2747 O O . GLU A 1 350 ? -9.984 -41.781 -11.117 1 81.62 350 GLU A O 1
ATOM 2752 N N . LEU A 1 351 ? -11.188 -41.438 -12.977 1 84.62 351 LEU A N 1
ATOM 2753 C CA . LEU A 1 351 ? -11.172 -40 -12.75 1 84.62 351 LEU A CA 1
ATOM 2754 C C . LEU A 1 351 ? -12.008 -39.656 -11.523 1 84.62 351 LEU A C 1
ATOM 2756 O O . LEU A 1 351 ? -11.633 -38.75 -10.758 1 84.62 351 LEU A O 1
ATOM 2760 N N . LYS A 1 352 ? -13.062 -40.25 -11.297 1 81.38 352 LYS A N 1
ATOM 2761 C CA . LYS A 1 352 ? -13.898 -40.031 -10.125 1 81.38 352 LYS A CA 1
ATOM 2762 C C . LYS A 1 352 ? -13.156 -40.406 -8.844 1 81.38 352 LYS A C 1
ATOM 2764 O O . LYS A 1 352 ? -13.297 -39.719 -7.82 1 81.38 352 LYS A O 1
ATOM 2769 N N . LEU A 1 353 ? -12.406 -41.438 -8.938 1 78.06 353 LEU A N 1
ATOM 2770 C CA . LEU A 1 353 ? -11.609 -41.844 -7.781 1 78.06 353 LEU A CA 1
ATOM 2771 C C . LEU A 1 353 ? -10.5 -40.844 -7.512 1 78.06 353 LEU A C 1
ATOM 2773 O O . LEU A 1 353 ? -10.188 -40.531 -6.355 1 78.06 353 LEU A O 1
ATOM 2777 N N . ALA A 1 354 ? -9.953 -40.375 -8.594 1 84.75 354 ALA A N 1
ATOM 2778 C CA . ALA A 1 354 ? -8.906 -39.375 -8.438 1 84.75 354 ALA A CA 1
ATOM 2779 C C . ALA A 1 354 ? -9.453 -38.125 -7.789 1 84.75 354 ALA A C 1
ATOM 2781 O O . ALA A 1 354 ? -8.766 -37.469 -6.98 1 84.75 354 ALA A O 1
ATOM 2782 N N . VAL A 1 355 ? -10.656 -37.719 -8.125 1 85.38 355 VAL A N 1
ATOM 2783 C CA . VAL A 1 355 ? -11.281 -36.531 -7.543 1 85.38 355 VAL A CA 1
ATOM 2784 C C . VAL A 1 355 ? -11.602 -36.781 -6.074 1 85.38 355 VAL A C 1
ATOM 2786 O O . VAL A 1 355 ? -11.375 -35.906 -5.223 1 85.38 355 VAL A O 1
ATOM 2789 N N . ALA A 1 356 ? -12.086 -37.906 -5.758 1 76.5 356 ALA A N 1
ATOM 2790 C CA . ALA A 1 356 ? -12.453 -38.25 -4.387 1 76.5 356 ALA A CA 1
ATOM 2791 C C . ALA A 1 356 ? -11.227 -38.25 -3.479 1 76.5 356 ALA A C 1
ATOM 2793 O O . ALA A 1 356 ? -11.297 -37.812 -2.328 1 76.5 356 ALA A O 1
ATOM 2794 N N . TRP A 1 357 ? -10.086 -38.75 -4.031 1 76.38 357 TRP A N 1
ATOM 2795 C CA . TRP A 1 357 ? -8.859 -38.844 -3.242 1 76.38 357 TRP A CA 1
ATOM 2796 C C . TRP A 1 357 ? -8.039 -37.562 -3.377 1 76.38 357 TRP A C 1
ATOM 2798 O O . TRP A 1 357 ? -7.004 -37.406 -2.717 1 76.38 357 TRP A O 1
ATOM 2808 N N . ASN A 1 358 ? -8.438 -36.531 -4.176 1 80.12 358 ASN A N 1
ATOM 2809 C CA . ASN A 1 358 ? -7.789 -35.25 -4.402 1 80.12 358 ASN A CA 1
ATOM 2810 C C . ASN A 1 358 ? -6.367 -35.438 -4.93 1 80.12 358 ASN A C 1
ATOM 2812 O O . ASN A 1 358 ? -5.43 -34.844 -4.395 1 80.12 358 ASN A O 1
ATOM 2816 N N . ARG A 1 359 ? -6.227 -36.406 -5.816 1 84.62 359 ARG A N 1
ATOM 2817 C CA . ARG A 1 359 ? -4.922 -36.656 -6.43 1 84.62 359 ARG A CA 1
ATOM 2818 C C . ARG A 1 359 ? -4.859 -36.031 -7.828 1 84.62 359 ARG A C 1
ATOM 2820 O O . ARG A 1 359 ? -5.004 -36.75 -8.828 1 84.62 359 ARG A O 1
ATOM 2827 N N . VAL A 1 360 ? -4.516 -34.781 -7.77 1 86.88 360 VAL A N 1
ATOM 2828 C CA . VAL A 1 360 ? -4.477 -34.031 -9.023 1 86.88 360 VAL A CA 1
ATOM 2829 C C . VAL A 1 360 ? -3.217 -34.406 -9.805 1 86.88 360 VAL A C 1
ATOM 2831 O O . VAL A 1 360 ? -3.207 -34.375 -11.031 1 86.88 360 VAL A O 1
ATOM 2834 N N . ASP A 1 361 ? -2.17 -34.844 -9.195 1 81.5 361 ASP A N 1
ATOM 2835 C CA . ASP A 1 361 ? -0.901 -35.188 -9.828 1 81.5 361 ASP A CA 1
ATOM 2836 C C . ASP A 1 361 ? -1.063 -36.406 -10.758 1 81.5 361 ASP A C 1
ATOM 2838 O O . ASP A 1 361 ? -0.6 -36.375 -11.898 1 81.5 361 ASP A O 1
ATOM 2842 N N . ILE A 1 362 ? -1.821 -37.406 -10.305 1 81.75 362 ILE A N 1
ATOM 2843 C CA . ILE A 1 362 ? -2.004 -38.625 -11.102 1 81.75 362 ILE A CA 1
ATOM 2844 C C . ILE A 1 362 ? -2.949 -38.344 -12.266 1 81.75 362 ILE A C 1
ATOM 2846 O O . ILE A 1 362 ? -2.768 -38.875 -13.359 1 81.75 362 ILE A O 1
ATOM 2850 N N . ALA A 1 363 ? -3.953 -37.5 -11.93 1 85.62 363 ALA A N 1
ATOM 2851 C CA . ALA A 1 363 ? -4.883 -37.156 -13.008 1 85.62 363 ALA A CA 1
ATOM 2852 C C . ALA A 1 363 ? -4.164 -36.406 -14.133 1 85.62 363 ALA A C 1
ATOM 2854 O O . ALA A 1 363 ? -4.426 -36.656 -15.312 1 85.62 363 ALA A O 1
ATOM 2855 N N . LYS A 1 364 ? -3.271 -35.656 -13.82 1 83.12 364 LYS A N 1
ATOM 2856 C CA . LYS A 1 364 ? -2.559 -34.844 -14.812 1 83.12 364 LYS A CA 1
ATOM 2857 C C . LYS A 1 364 ? -1.57 -35.688 -15.602 1 83.12 364 LYS A C 1
ATOM 2859 O O . LYS A 1 364 ? -1.477 -35.562 -16.828 1 83.12 364 LYS A O 1
ATOM 2864 N N . SER A 1 365 ? -0.889 -36.531 -14.898 1 78.19 365 SER A N 1
ATOM 2865 C CA . SER A 1 365 ? 0.199 -37.281 -15.531 1 78.19 365 SER A CA 1
ATOM 2866 C C . SER A 1 365 ? -0.317 -38.531 -16.234 1 78.19 365 SER A C 1
ATOM 2868 O O . SER A 1 365 ? 0.135 -38.875 -17.328 1 78.19 365 SER A O 1
ATOM 2870 N N . GLU A 1 366 ? -1.326 -39.188 -15.633 1 77.75 366 GLU A N 1
ATOM 2871 C CA . GLU A 1 366 ? -1.685 -40.5 -16.125 1 77.75 366 GLU A CA 1
ATOM 2872 C C . GLU A 1 366 ? -2.994 -40.469 -16.906 1 77.75 366 GLU A C 1
ATOM 2874 O O . GLU A 1 366 ? -3.188 -41.25 -17.844 1 77.75 366 GLU A O 1
ATOM 2879 N N . ILE A 1 367 ? -3.865 -39.625 -16.531 1 80.31 367 ILE A N 1
ATOM 2880 C CA . ILE A 1 367 ? -5.18 -39.656 -17.172 1 80.31 367 ILE A CA 1
ATOM 2881 C C . ILE A 1 367 ? -5.219 -38.656 -18.328 1 80.31 367 ILE A C 1
ATOM 2883 O O . ILE A 1 367 ? -5.598 -39 -19.438 1 80.31 367 ILE A O 1
ATOM 2887 N N . PHE A 1 368 ? -4.789 -37.438 -18.094 1 78.88 368 PHE A N 1
ATOM 2888 C CA . PHE A 1 368 ? -4.836 -36.406 -19.109 1 78.88 368 PHE A CA 1
ATOM 2889 C C . PHE A 1 368 ? -3.508 -36.312 -19.859 1 78.88 368 PHE A C 1
ATOM 2891 O O . PHE A 1 368 ? -2.863 -35.25 -19.875 1 78.88 368 PHE A O 1
ATOM 2898 N N . ASN A 1 369 ? -2.918 -37.375 -20.266 1 67.62 369 ASN A N 1
ATOM 2899 C CA . ASN A 1 369 ? -1.612 -37.438 -20.922 1 67.62 369 ASN A CA 1
ATOM 2900 C C . ASN A 1 369 ? -1.713 -37.125 -22.406 1 67.62 369 ASN A C 1
ATOM 2902 O O . ASN A 1 369 ? -0.709 -37.156 -23.125 1 67.62 369 ASN A O 1
ATOM 2906 N N . GLY A 1 370 ? -2.891 -36.625 -22.875 1 63.31 370 GLY A N 1
ATOM 2907 C CA . GLY A 1 370 ? -2.982 -36.219 -24.266 1 63.31 370 GLY A CA 1
ATOM 2908 C C . GLY A 1 370 ? -3.475 -37.312 -25.172 1 63.31 370 GLY A C 1
ATOM 2909 O O . GLY A 1 370 ? -3.834 -37.062 -26.328 1 63.31 370 GLY A O 1
ATOM 2910 N N . ASP A 1 371 ? -3.512 -38.625 -24.703 1 62.97 371 ASP A N 1
ATOM 2911 C CA . ASP A 1 371 ? -3.879 -39.75 -25.547 1 62.97 371 ASP A CA 1
ATOM 2912 C C . ASP A 1 371 ? -5.391 -39.844 -25.75 1 62.97 371 ASP A C 1
ATOM 2914 O O . ASP A 1 371 ? -5.867 -40.281 -26.797 1 62.97 371 ASP A O 1
ATOM 2918 N N . VAL A 1 372 ? -6.07 -39.375 -24.75 1 70.75 372 VAL A N 1
ATOM 2919 C CA . VAL A 1 372 ? -7.527 -39.469 -24.781 1 70.75 372 VAL A CA 1
ATOM 2920 C C . VAL A 1 372 ? -8.133 -38.094 -25.062 1 70.75 372 VAL A C 1
ATOM 2922 O O . VAL A 1 372 ? -7.676 -37.094 -24.531 1 70.75 372 VAL A O 1
ATOM 2925 N N . GLU A 1 373 ? -9.031 -38.031 -26.094 1 71 373 GLU A N 1
ATOM 2926 C CA . GLU A 1 373 ? -9.742 -36.781 -26.375 1 71 373 GLU A CA 1
ATOM 2927 C C . GLU A 1 373 ? -10.969 -36.625 -25.484 1 71 373 GLU A C 1
ATOM 2929 O O . GLU A 1 373 ? -11.867 -37.469 -25.5 1 71 373 GLU A O 1
ATOM 2934 N N . TRP A 1 374 ? -10.961 -35.719 -24.625 1 77.44 374 TRP A N 1
ATOM 2935 C CA . TRP A 1 374 ? -12.047 -35.438 -23.688 1 77.44 374 TRP A CA 1
ATOM 2936 C C . TRP A 1 374 ? -13.008 -34.406 -24.25 1 77.44 374 TRP A C 1
ATOM 2938 O O . TRP A 1 374 ? -12.578 -33.344 -24.719 1 77.44 374 TRP A O 1
ATOM 2948 N N . LYS A 1 375 ? -14.242 -34.812 -24.422 1 77.31 375 LYS A N 1
ATOM 2949 C CA . LYS A 1 375 ? -15.281 -33.844 -24.781 1 77.31 375 LYS A CA 1
ATOM 2950 C C . LYS A 1 375 ? -15.859 -33.156 -23.547 1 77.31 375 LYS A C 1
ATOM 2952 O O . LYS A 1 375 ? -15.75 -33.688 -22.438 1 77.31 375 LYS A O 1
ATOM 2957 N N . SER A 1 376 ? -16.438 -32.062 -23.719 1 83.62 376 SER A N 1
ATOM 2958 C CA . SER A 1 376 ? -16.984 -31.281 -22.609 1 83.62 376 SER A CA 1
ATOM 2959 C C . SER A 1 376 ? -18.125 -32.031 -21.922 1 83.62 376 SER A C 1
ATOM 2961 O O . SER A 1 376 ? -18.266 -31.984 -20.703 1 83.62 376 SER A O 1
ATOM 2963 N N . CYS A 1 377 ? -18.891 -32.719 -22.672 1 80.12 377 CYS A N 1
ATOM 2964 C CA . CYS A 1 377 ? -20.047 -33.438 -22.125 1 80.12 377 CYS A CA 1
ATOM 2965 C C . CYS A 1 377 ? -19.609 -34.594 -21.219 1 80.12 377 CYS A C 1
ATOM 2967 O O . CYS A 1 377 ? -20.344 -34.969 -20.312 1 80.12 377 CYS A O 1
ATOM 2969 N N . ASP A 1 378 ? -18.406 -35.125 -21.438 1 81.75 378 ASP A N 1
ATOM 2970 C CA . ASP A 1 378 ? -17.906 -36.219 -20.641 1 81.75 378 ASP A CA 1
ATOM 2971 C C . ASP A 1 378 ? -17.5 -35.781 -19.25 1 81.75 378 ASP A C 1
ATOM 2973 O O . ASP A 1 378 ? -17.547 -36.562 -18.297 1 81.75 378 ASP A O 1
ATOM 2977 N N . LEU A 1 379 ? -17.141 -34.562 -19.141 1 88.19 379 LEU A N 1
ATOM 2978 C CA . LEU A 1 379 ? -16.562 -34.094 -17.891 1 88.19 379 LEU A CA 1
ATOM 2979 C C . LEU A 1 379 ? -17.609 -33.375 -17.047 1 88.19 379 LEU A C 1
ATOM 2981 O O . LEU A 1 379 ? -17.297 -32.844 -15.969 1 88.19 379 LEU A O 1
ATOM 2985 N N . GLU A 1 380 ? -18.812 -33.344 -17.391 1 88.12 380 GLU A N 1
ATOM 2986 C CA . GLU A 1 380 ? -19.844 -32.562 -16.703 1 88.12 380 GLU A CA 1
ATOM 2987 C C . GLU A 1 380 ? -20.109 -33.125 -15.305 1 88.12 380 GLU A C 1
ATOM 2989 O O . GLU A 1 380 ? -20.203 -32.375 -14.336 1 88.12 380 GLU A O 1
ATOM 2994 N N . GLU A 1 381 ? -20.172 -34.375 -15.164 1 84.25 381 GLU A N 1
ATOM 2995 C CA . GLU A 1 381 ? -20.484 -34.969 -13.867 1 84.25 381 GLU A CA 1
ATOM 2996 C C . GLU A 1 381 ? -19.328 -34.812 -12.891 1 84.25 381 GLU A C 1
ATOM 2998 O O . GLU A 1 381 ? -19.531 -34.562 -11.711 1 84.25 381 GLU A O 1
ATOM 3003 N N . VAL A 1 382 ? -18.156 -35.094 -13.383 1 88.38 382 VAL A N 1
ATOM 3004 C CA . VAL A 1 382 ? -16.984 -34.969 -12.516 1 88.38 382 VAL A CA 1
ATOM 3005 C C . VAL A 1 382 ? -16.781 -33.5 -12.141 1 88.38 382 VAL A C 1
ATOM 3007 O O . VAL A 1 382 ? -16.312 -33.219 -11.039 1 88.38 382 VAL A O 1
ATOM 3010 N N . MET A 1 383 ? -17.188 -32.625 -13.016 1 92.31 383 MET A N 1
ATOM 3011 C CA . MET A 1 383 ? -17.094 -31.188 -12.711 1 92.31 383 MET A CA 1
ATOM 3012 C C . MET A 1 383 ? -18.047 -30.812 -11.57 1 92.31 383 MET A C 1
ATOM 3014 O O . MET A 1 383 ? -17.656 -30.078 -10.664 1 92.31 383 MET A O 1
ATOM 3018 N N . MET A 1 384 ? -19.219 -31.312 -11.609 1 90.88 384 MET A N 1
ATOM 3019 C CA . MET A 1 384 ? -20.188 -31.062 -10.547 1 90.88 384 MET A CA 1
ATOM 3020 C C . MET A 1 384 ? -19.672 -31.578 -9.211 1 90.88 384 MET A C 1
ATOM 3022 O O . MET A 1 384 ? -19.812 -30.906 -8.18 1 90.88 384 MET A O 1
ATOM 3026 N N . ASP A 1 385 ? -18.984 -32.719 -9.227 1 87.12 385 ASP A N 1
ATOM 3027 C CA . ASP A 1 385 ? -18.422 -33.281 -8.008 1 87.12 385 ASP A CA 1
ATOM 3028 C C . ASP A 1 385 ? -17.266 -32.469 -7.48 1 87.12 385 ASP A C 1
ATOM 3030 O O . ASP A 1 385 ? -17.109 -32.312 -6.266 1 87.12 385 ASP A O 1
ATOM 3034 N N . ALA A 1 386 ? -16.469 -32.062 -8.422 1 91.81 386 ALA A N 1
ATOM 3035 C CA . ALA A 1 386 ? -15.328 -31.234 -8.016 1 91.81 386 ALA A CA 1
ATOM 3036 C C . ALA A 1 386 ? -15.789 -29.906 -7.406 1 91.81 386 ALA A C 1
ATOM 3038 O O . ALA A 1 386 ? -15.188 -29.422 -6.445 1 91.81 386 ALA A O 1
ATOM 3039 N N . LEU A 1 387 ? -16.875 -29.312 -7.906 1 93.25 387 LEU A N 1
ATOM 3040 C CA . LEU A 1 387 ? -17.406 -28.047 -7.391 1 93.25 387 LEU A CA 1
ATOM 3041 C C . LEU A 1 387 ? -18.062 -28.25 -6.023 1 93.25 387 LEU A C 1
ATOM 3043 O O . LEU A 1 387 ? -17.797 -27.484 -5.09 1 93.25 387 LEU A O 1
ATOM 3047 N N . VAL A 1 388 ? -18.844 -29.281 -5.891 1 90.25 388 VAL A N 1
ATOM 3048 C CA . VAL A 1 388 ? -19.562 -29.547 -4.652 1 90.25 388 VAL A CA 1
ATOM 3049 C C . VAL A 1 388 ? -18.578 -29.875 -3.533 1 90.25 388 VAL A C 1
ATOM 3051 O O . VAL A 1 388 ? -18.781 -29.469 -2.387 1 90.25 388 VAL A O 1
ATOM 3054 N N . ASN A 1 389 ? -17.453 -30.547 -3.885 1 86.75 389 ASN A N 1
ATOM 3055 C CA . ASN A 1 389 ? -16.484 -30.969 -2.881 1 86.75 389 ASN A CA 1
ATOM 3056 C C . ASN A 1 389 ? -15.352 -29.953 -2.74 1 86.75 389 ASN A C 1
ATOM 3058 O O . ASN A 1 389 ? -14.367 -30.203 -2.031 1 86.75 389 ASN A O 1
ATOM 3062 N N . ASP A 1 390 ? -15.375 -28.812 -3.301 1 89.69 390 ASP A N 1
ATOM 3063 C CA . ASP A 1 390 ? -14.438 -27.688 -3.184 1 89.69 390 ASP A CA 1
ATOM 3064 C C . ASP A 1 390 ? -13.016 -28.125 -3.551 1 89.69 390 ASP A C 1
ATOM 3066 O O . ASP A 1 390 ? -12.094 -27.984 -2.742 1 89.69 390 ASP A O 1
ATOM 3070 N N . LYS A 1 391 ? -12.844 -28.688 -4.68 1 93 391 LYS A N 1
ATOM 3071 C CA . LYS A 1 391 ? -11.539 -29.047 -5.227 1 93 391 LYS A CA 1
ATOM 3072 C C . LYS A 1 391 ? -11.156 -28.141 -6.395 1 93 391 LYS A C 1
ATOM 3074 O O . LYS A 1 391 ? -11.352 -28.5 -7.555 1 93 391 LYS A O 1
ATOM 3079 N N . PRO A 1 392 ? -10.562 -27 -6.094 1 93.94 392 PRO A N 1
ATOM 3080 C CA . PRO A 1 392 ? -10.305 -26.016 -7.141 1 93.94 392 PRO A CA 1
ATOM 3081 C C . PRO A 1 392 ? -9.258 -26.484 -8.148 1 93.94 392 PRO A C 1
ATOM 3083 O O . PRO A 1 392 ? -9.352 -26.156 -9.336 1 93.94 392 PRO A O 1
ATOM 3086 N N . GLU A 1 393 ? -8.273 -27.328 -7.781 1 92.75 393 GLU A N 1
ATOM 3087 C CA . GLU A 1 393 ? -7.238 -27.781 -8.703 1 92.75 393 GLU A CA 1
ATOM 3088 C C . GLU A 1 393 ? -7.816 -28.688 -9.789 1 92.75 393 GLU A C 1
ATOM 3090 O O . GLU A 1 393 ? -7.371 -28.656 -10.938 1 92.75 393 GLU A O 1
ATOM 3095 N N . PHE A 1 394 ? -8.812 -29.469 -9.414 1 92.25 394 PHE A N 1
ATOM 3096 C CA . PHE A 1 394 ? -9.469 -30.312 -10.398 1 92.25 394 PHE A CA 1
ATOM 3097 C C . PHE A 1 394 ? -10.312 -29.484 -11.359 1 92.25 394 PHE A C 1
ATOM 3099 O O . PHE A 1 394 ? -10.383 -29.797 -12.555 1 92.25 394 PHE A O 1
ATOM 3106 N N . VAL A 1 395 ? -10.961 -28.5 -10.82 1 94 395 VAL A N 1
ATOM 3107 C CA . VAL A 1 395 ? -11.758 -27.641 -11.68 1 94 395 VAL A CA 1
ATOM 3108 C C . VAL A 1 395 ? -10.859 -26.984 -12.734 1 94 395 VAL A C 1
ATOM 3110 O O . VAL A 1 395 ? -11.211 -26.938 -13.914 1 94 395 VAL A O 1
ATOM 3113 N N . LYS A 1 396 ? -9.766 -26.562 -12.297 1 91.31 396 LYS A N 1
ATOM 3114 C CA . LYS A 1 396 ? -8.805 -25.969 -13.219 1 91.31 396 LYS A CA 1
ATOM 3115 C C . LYS A 1 396 ? -8.32 -26.984 -14.242 1 91.31 396 LYS A C 1
ATOM 3117 O O . LYS A 1 396 ? -8.203 -26.672 -15.43 1 91.31 396 LYS A O 1
ATOM 3122 N N . LEU A 1 397 ? -8.031 -28.172 -13.75 1 89.19 397 LEU A N 1
ATOM 3123 C CA . LEU A 1 397 ? -7.551 -29.234 -14.625 1 89.19 397 LEU A CA 1
ATOM 3124 C C . LEU A 1 397 ? -8.586 -29.562 -15.695 1 89.19 397 LEU A C 1
ATOM 3126 O O . LEU A 1 397 ? -8.234 -29.766 -16.859 1 89.19 397 LEU A O 1
ATOM 3130 N N . PHE A 1 398 ? -9.859 -29.594 -15.359 1 90.75 398 PHE A N 1
ATOM 3131 C CA . PHE A 1 398 ? -10.922 -29.938 -16.297 1 90.75 398 PHE A CA 1
ATOM 3132 C C . PHE A 1 398 ? -11.086 -28.844 -17.344 1 90.75 398 PHE A C 1
ATOM 3134 O O . PHE A 1 398 ? -11.281 -29.141 -18.531 1 90.75 398 PHE A O 1
ATOM 3141 N N . ILE A 1 399 ? -10.969 -27.641 -16.938 1 88.06 399 ILE A N 1
ATOM 3142 C CA . ILE A 1 399 ? -11.133 -26.531 -17.844 1 88.06 399 ILE A CA 1
ATOM 3143 C C . ILE A 1 399 ? -9.953 -26.484 -18.812 1 88.06 399 ILE A C 1
ATOM 3145 O O . ILE A 1 399 ? -10.125 -26.172 -20 1 88.06 399 ILE A O 1
ATOM 3149 N N . ASP A 1 400 ? -8.844 -26.828 -18.281 1 81.31 400 ASP A N 1
ATOM 3150 C CA . ASP A 1 400 ? -7.648 -26.828 -19.125 1 81.31 400 ASP A CA 1
ATOM 3151 C C . ASP A 1 400 ? -7.695 -27.969 -20.156 1 81.31 400 ASP A C 1
ATOM 3153 O O . ASP A 1 400 ? -7.047 -27.891 -21.203 1 81.31 400 ASP A O 1
ATOM 3157 N N . ASN A 1 401 ? -8.461 -28.953 -19.75 1 79.88 401 ASN A N 1
ATOM 3158 C CA . ASN A 1 401 ? -8.477 -30.125 -20.625 1 79.88 401 ASN A CA 1
ATOM 3159 C C . ASN A 1 401 ? -9.781 -30.219 -21.406 1 79.88 401 ASN A C 1
ATOM 3161 O O . ASN A 1 401 ? -10.258 -31.312 -21.703 1 79.88 401 ASN A O 1
ATOM 3165 N N . GLY A 1 402 ? -10.445 -29.078 -21.703 1 76.19 402 GLY A N 1
ATOM 3166 C CA . GLY A 1 402 ? -11.508 -29.062 -22.703 1 76.19 402 GLY A CA 1
ATOM 3167 C C . GLY A 1 402 ? -12.883 -28.797 -22.109 1 76.19 402 GLY A C 1
ATOM 3168 O O . GLY A 1 402 ? -13.859 -28.656 -22.844 1 76.19 402 GLY A O 1
ATOM 3169 N N . ALA A 1 403 ? -12.977 -28.734 -20.828 1 85.38 403 ALA A N 1
ATOM 3170 C CA . ALA A 1 403 ? -14.281 -28.422 -20.25 1 85.38 403 ALA A CA 1
ATOM 3171 C C . ALA A 1 403 ? -14.656 -26.969 -20.5 1 85.38 403 ALA A C 1
ATOM 3173 O O . ALA A 1 403 ? -13.836 -26.062 -20.312 1 85.38 403 ALA A O 1
ATOM 3174 N N . ASN A 1 404 ? -15.828 -26.781 -21.125 1 85.19 404 ASN A N 1
ATOM 3175 C CA . ASN A 1 404 ? -16.344 -25.438 -21.375 1 85.19 404 ASN A CA 1
ATOM 3176 C C . ASN A 1 404 ? -17.359 -25.031 -20.312 1 85.19 404 ASN A C 1
ATOM 3178 O O . ASN A 1 404 ? -18.438 -25.609 -20.234 1 85.19 404 ASN A O 1
ATOM 3182 N N . ILE A 1 405 ? -17.094 -24.016 -19.562 1 90.19 405 ILE A N 1
ATOM 3183 C CA . ILE A 1 405 ? -17.922 -23.594 -18.438 1 90.19 405 ILE A CA 1
ATOM 3184 C C . ILE A 1 405 ? -19.203 -22.953 -18.953 1 90.19 405 ILE A C 1
ATOM 3186 O O . ILE A 1 405 ? -20.25 -23.016 -18.297 1 90.19 405 ILE A O 1
ATOM 3190 N N . SER A 1 406 ? -19.203 -22.281 -20.125 1 86.69 406 SER A N 1
ATOM 3191 C CA . SER A 1 406 ? -20.391 -21.656 -20.672 1 86.69 406 SER A CA 1
ATOM 3192 C C . SER A 1 406 ? -21.438 -22.688 -21.078 1 86.69 406 SER A C 1
ATOM 3194 O O . SER A 1 406 ? -22.641 -22.438 -20.953 1 86.69 406 SER A O 1
ATOM 3196 N N . GLU A 1 407 ? -20.984 -23.797 -21.484 1 85.94 407 GLU A N 1
ATOM 3197 C CA . GLU A 1 407 ? -21.906 -24.891 -21.844 1 85.94 407 GLU A CA 1
ATOM 3198 C C . GLU A 1 407 ? -22.297 -25.703 -20.625 1 85.94 407 GLU A C 1
ATOM 3200 O O . GLU A 1 407 ? -23.406 -26.234 -20.562 1 85.94 407 GLU A O 1
ATOM 3205 N N . PHE A 1 408 ? -21.469 -25.812 -19.719 1 91.88 408 PHE A N 1
ATOM 3206 C CA . PHE A 1 408 ? -21.703 -26.609 -18.531 1 91.88 408 PHE A CA 1
ATOM 3207 C C . PHE A 1 408 ? -22.75 -25.969 -17.625 1 91.88 408 PHE A C 1
ATOM 3209 O O . PHE A 1 408 ? -23.656 -26.656 -17.141 1 91.88 408 PHE A O 1
ATOM 3216 N N . LEU A 1 409 ? -22.625 -24.625 -17.438 1 93.38 409 LEU A N 1
ATOM 3217 C CA . LEU A 1 409 ? -23.422 -24 -16.391 1 93.38 409 LEU A CA 1
ATOM 3218 C C . LEU A 1 409 ? -24.781 -23.578 -16.938 1 93.38 409 LEU A C 1
ATOM 3220 O O . LEU A 1 409 ? -24.906 -22.531 -17.594 1 93.38 409 LEU A O 1
ATOM 3224 N N . THR A 1 410 ? -25.797 -24.297 -16.734 1 91.44 410 THR A N 1
ATOM 3225 C CA . THR A 1 410 ? -27.188 -23.969 -16.969 1 91.44 410 THR A CA 1
ATOM 3226 C C . THR A 1 410 ? -27.859 -23.5 -15.672 1 91.44 410 THR A C 1
ATOM 3228 O O . THR A 1 410 ? -27.297 -23.656 -14.586 1 91.44 410 THR A O 1
ATOM 3231 N N . TYR A 1 411 ? -28.938 -22.906 -15.688 1 91.62 411 TYR A N 1
ATOM 3232 C CA . TYR A 1 411 ? -29.625 -22.406 -14.5 1 91.62 411 TYR A CA 1
ATOM 3233 C C . TYR A 1 411 ? -30.109 -23.578 -13.633 1 91.62 411 TYR A C 1
ATOM 3235 O O . TYR A 1 411 ? -30.141 -23.469 -12.406 1 91.62 411 TYR A O 1
ATOM 3243 N N . SER A 1 412 ? -30.375 -24.672 -14.242 1 90.31 412 SER A N 1
ATOM 3244 C CA . SER A 1 412 ? -30.766 -25.859 -13.477 1 90.31 412 SER A CA 1
ATOM 3245 C C . SER A 1 412 ? -29.594 -26.391 -12.664 1 90.31 412 SER A C 1
ATOM 3247 O O . SER A 1 412 ? -29.766 -26.766 -11.5 1 90.31 412 SER A O 1
ATOM 3249 N N . ARG A 1 413 ? -28.453 -26.422 -13.312 1 91.88 413 ARG A N 1
ATOM 3250 C CA . ARG A 1 413 ? -27.266 -26.906 -12.609 1 91.88 413 ARG A CA 1
ATOM 3251 C C . ARG A 1 413 ? -26.859 -25.922 -11.508 1 91.88 413 ARG A C 1
ATOM 3253 O O . ARG A 1 413 ? -26.359 -26.344 -10.461 1 91.88 413 ARG A O 1
ATOM 3260 N N . LEU A 1 414 ? -26.969 -24.641 -11.797 1 93.94 414 LEU A N 1
ATOM 3261 C CA . LEU A 1 414 ? -26.672 -23.625 -10.781 1 93.94 414 LEU A CA 1
ATOM 3262 C C . LEU A 1 414 ? -27.578 -23.797 -9.57 1 93.94 414 LEU A C 1
ATOM 3264 O O . LEU A 1 414 ? -27.141 -23.656 -8.43 1 93.94 414 LEU A O 1
ATOM 3268 N N . GLN A 1 415 ? -28.844 -24.062 -9.812 1 92.31 415 GLN A N 1
ATOM 3269 C CA . GLN A 1 415 ? -29.781 -24.297 -8.719 1 92.31 415 GLN A CA 1
ATOM 3270 C C . GLN A 1 415 ? -29.406 -25.547 -7.93 1 92.31 415 GLN A C 1
ATOM 3272 O O . GLN A 1 415 ? -29.531 -25.578 -6.707 1 92.31 415 GLN A O 1
ATOM 3277 N N . ARG A 1 416 ? -28.938 -26.547 -8.617 1 89.44 416 ARG A N 1
ATOM 3278 C CA . ARG A 1 416 ? -28.5 -27.766 -7.953 1 89.44 416 ARG A CA 1
ATOM 3279 C C . ARG A 1 416 ? -27.297 -27.5 -7.062 1 89.44 416 ARG A C 1
ATOM 3281 O O . ARG A 1 416 ? -27.156 -28.109 -6.004 1 89.44 416 ARG A O 1
ATOM 3288 N N . LEU A 1 417 ? -26.453 -26.672 -7.531 1 92.62 417 LEU A N 1
ATOM 3289 C CA . LEU A 1 417 ? -25.281 -26.297 -6.73 1 92.62 417 LEU A CA 1
ATOM 3290 C C . LEU A 1 417 ? -25.719 -25.625 -5.434 1 92.62 417 LEU A C 1
ATOM 3292 O O . LEU A 1 417 ? -25.156 -25.906 -4.367 1 92.62 417 LEU A O 1
ATOM 3296 N N . TYR A 1 418 ? -26.734 -24.75 -5.469 1 93.31 418 TYR A N 1
ATOM 3297 C CA . TYR A 1 418 ? -27.203 -24.062 -4.273 1 93.31 418 TYR A CA 1
ATOM 3298 C C . TYR A 1 418 ? -27.969 -25 -3.361 1 93.31 418 TYR A C 1
ATOM 3300 O O . TYR A 1 418 ? -28.078 -24.766 -2.156 1 93.31 418 TYR A O 1
ATOM 3308 N N . CYS A 1 419 ? -28.453 -26.031 -3.898 1 89 419 CYS A N 1
ATOM 3309 C CA . CYS A 1 419 ? -29.172 -27.016 -3.09 1 89 419 CYS A CA 1
ATOM 3310 C C . CYS A 1 419 ? -28.203 -27.984 -2.426 1 89 419 CYS A C 1
ATOM 3312 O O . CYS A 1 419 ? -28.547 -28.625 -1.433 1 89 419 CYS A O 1
ATOM 3314 N N . SER A 1 420 ? -26.984 -28.047 -2.977 1 87.06 420 SER A N 1
ATOM 3315 C CA . SER A 1 420 ? -26.016 -28.984 -2.439 1 87.06 420 SER A CA 1
ATOM 3316 C C . SER A 1 420 ? -25.172 -28.344 -1.346 1 87.06 420 SER A C 1
ATOM 3318 O O . SER A 1 420 ? -24.156 -28.906 -0.918 1 87.06 420 SER A O 1
ATOM 3320 N N . ILE A 1 421 ? -25.594 -27.297 -0.758 1 88.81 421 ILE A N 1
ATOM 3321 C CA . ILE A 1 421 ? -24.844 -26.578 0.271 1 88.81 421 ILE A CA 1
ATOM 3322 C C . ILE A 1 421 ? -25 -27.297 1.61 1 88.81 421 ILE A C 1
ATOM 3324 O O . ILE A 1 421 ? -26.047 -27.891 1.884 1 88.81 421 ILE A O 1
ATOM 3328 N N . SER A 1 422 ? -23.906 -27.266 2.361 1 84.38 422 SER A N 1
ATOM 3329 C CA . SER A 1 422 ? -23.906 -27.906 3.672 1 84.38 422 SER A CA 1
ATOM 3330 C C . SER A 1 422 ? -24.859 -27.188 4.629 1 84.38 422 SER A C 1
ATOM 3332 O O . SER A 1 422 ? -25 -25.969 4.578 1 84.38 422 SER A O 1
ATOM 3334 N N . GLN A 1 423 ? -25.453 -27.859 5.484 1 82.56 423 GLN A N 1
ATOM 3335 C CA . GLN A 1 423 ? -26.438 -27.328 6.422 1 82.56 423 GLN A CA 1
ATOM 3336 C C . GLN A 1 423 ? -25.766 -26.516 7.523 1 82.56 423 GLN A C 1
ATOM 3338 O O . GLN A 1 423 ? -26.406 -25.688 8.172 1 82.56 423 GLN A O 1
ATOM 3343 N N . LYS A 1 424 ? -24.516 -26.719 7.609 1 81.56 424 LYS A N 1
ATOM 3344 C CA . LYS A 1 424 ? -23.797 -26.016 8.68 1 81.56 424 LYS A CA 1
ATOM 3345 C C . LYS A 1 424 ? -23.344 -24.625 8.219 1 81.56 424 LYS A C 1
ATOM 3347 O O . LYS A 1 424 ? -22.969 -23.797 9.047 1 81.56 424 LYS A O 1
ATOM 3352 N N . CYS A 1 425 ? -23.625 -24.312 7.09 1 86.88 425 CYS A N 1
ATOM 3353 C CA . CYS A 1 425 ? -23.141 -23.062 6.543 1 86.88 425 CYS A CA 1
ATOM 3354 C C . CYS A 1 425 ? -24.172 -21.953 6.734 1 86.88 425 CYS A C 1
ATOM 3356 O O . CYS A 1 425 ? -25.375 -22.219 6.801 1 86.88 425 CYS A O 1
ATOM 3358 N N . LEU A 1 426 ? -23.75 -20.75 6.98 1 90.94 426 LEU A N 1
ATOM 3359 C CA . LEU A 1 426 ? -24.594 -19.578 7.172 1 90.94 426 LEU A CA 1
ATOM 3360 C C . LEU A 1 426 ? -25.531 -19.375 5.984 1 90.94 426 LEU A C 1
ATOM 3362 O O . LEU A 1 426 ? -26.688 -18.984 6.152 1 90.94 426 LEU A O 1
ATOM 3366 N N . LEU A 1 427 ? -25.062 -19.625 4.75 1 92.44 427 LEU A N 1
ATOM 3367 C CA . LEU A 1 427 ? -25.875 -19.438 3.553 1 92.44 427 LEU A CA 1
ATOM 3368 C C . LEU A 1 427 ? -27.125 -20.312 3.6 1 92.44 427 LEU A C 1
ATOM 3370 O O . LEU A 1 427 ? -28.188 -19.891 3.15 1 92.44 427 LEU A O 1
ATOM 3374 N N . TYR A 1 428 ? -26.953 -21.5 4.156 1 91 428 TYR A N 1
ATOM 3375 C CA . TYR A 1 428 ? -28.109 -22.391 4.273 1 91 428 TYR A CA 1
ATOM 3376 C C . TYR A 1 428 ? -29.188 -21.781 5.156 1 91 428 TYR A C 1
ATOM 3378 O O . TYR A 1 428 ? -30.375 -21.812 4.812 1 91 428 TYR A O 1
ATOM 3386 N N . GLU A 1 429 ? -28.781 -21.219 6.219 1 90.06 429 GLU A N 1
ATOM 3387 C CA . GLU A 1 429 ? -29.719 -20.578 7.141 1 90.06 429 GLU A CA 1
ATOM 3388 C C . GLU A 1 429 ? -30.406 -19.391 6.492 1 90.06 429 GLU A C 1
ATOM 3390 O O . GLU A 1 429 ? -31.609 -19.172 6.695 1 90.06 429 GLU A O 1
ATOM 3395 N N . LEU A 1 430 ? -29.703 -18.641 5.746 1 93.5 430 LEU A N 1
ATOM 3396 C CA . LEU A 1 430 ? -30.266 -17.453 5.094 1 93.5 430 LEU A CA 1
ATOM 3397 C C . LEU A 1 430 ? -31.266 -17.859 4.016 1 93.5 430 LEU A C 1
ATOM 3399 O O . LEU A 1 430 ? -32.312 -17.219 3.857 1 93.5 430 LEU A O 1
ATOM 3403 N N . LEU A 1 431 ? -30.906 -18.891 3.27 1 92.31 431 LEU A N 1
ATOM 3404 C CA . LEU A 1 431 ? -31.797 -19.359 2.217 1 92.31 431 LEU A CA 1
ATOM 3405 C C . LEU A 1 431 ? -33.031 -20.016 2.812 1 92.31 431 LEU A C 1
ATOM 3407 O O . LEU A 1 431 ? -34.156 -19.891 2.262 1 92.31 431 LEU A O 1
ATOM 3411 N N . LEU A 1 432 ? -32.844 -20.703 3.955 1 89.69 432 LEU A N 1
ATOM 3412 C CA . LEU A 1 432 ? -33.969 -21.312 4.633 1 89.69 432 LEU A CA 1
ATOM 3413 C C . LEU A 1 432 ? -34.969 -20.25 5.121 1 89.69 432 LEU A C 1
ATOM 3415 O O . LEU A 1 432 ? -36.188 -20.422 5.016 1 89.69 432 LEU A O 1
ATOM 3419 N N . LYS A 1 433 ? -34.406 -19.203 5.637 1 89.31 433 LYS A N 1
ATOM 3420 C CA . LYS A 1 433 ? -35.25 -18.125 6.109 1 89.31 433 LYS A CA 1
ATOM 3421 C C . LYS A 1 433 ? -36.062 -17.516 4.969 1 89.31 433 LYS A C 1
ATOM 3423 O O . LYS A 1 433 ? -37.281 -17.25 5.121 1 89.31 433 LYS A O 1
ATOM 3428 N N . LYS A 1 434 ? -35.438 -17.328 3.814 1 90.31 434 LYS A N 1
ATOM 3429 C CA . LYS A 1 434 ? -36.156 -16.766 2.666 1 90.31 434 LYS A CA 1
ATOM 3430 C C . LYS A 1 434 ? -37.156 -17.75 2.098 1 90.31 434 LYS A C 1
ATOM 3432 O O . LYS A 1 434 ? -38.219 -17.359 1.589 1 90.31 434 LYS A O 1
ATOM 3437 N N . HIS A 1 435 ? -36.781 -18.984 2.135 1 87 435 HIS A N 1
ATOM 3438 C CA . HIS A 1 435 ? -37.688 -20.031 1.675 1 87 435 HIS A CA 1
ATOM 3439 C C . HIS A 1 435 ? -38.938 -20.078 2.531 1 87 435 HIS A C 1
ATOM 3441 O O . HIS A 1 435 ? -40.031 -20.234 2.006 1 87 435 HIS A O 1
ATOM 3447 N N . GLU A 1 436 ? -38.781 -19.906 3.834 1 85.69 436 GLU A N 1
ATOM 3448 C CA . GLU A 1 436 ? -39.906 -19.891 4.75 1 85.69 436 GLU A CA 1
ATOM 3449 C C . GLU A 1 436 ? -40.781 -18.656 4.547 1 85.69 436 GLU A C 1
ATOM 3451 O O . GLU A 1 436 ? -42 -18.734 4.602 1 85.69 436 GLU A O 1
ATOM 3456 N N . GLU A 1 437 ? -40.125 -17.625 4.281 1 85.12 437 GLU A N 1
ATOM 3457 C CA . GLU A 1 437 ? -40.875 -16.391 4.012 1 85.12 437 GLU A CA 1
ATOM 3458 C C . GLU A 1 437 ? -41.719 -16.516 2.746 1 85.12 437 GLU A C 1
ATOM 3460 O O . GLU A 1 437 ? -42.844 -16.016 2.688 1 85.12 437 GLU A O 1
ATOM 3465 N N . SER A 1 438 ? -41.156 -17.125 1.734 1 79.75 438 SER A N 1
ATOM 3466 C CA . SER A 1 438 ? -41.875 -17.297 0.478 1 79.75 438 SER A CA 1
ATOM 3467 C C . SER A 1 438 ? -43.062 -18.266 0.642 1 79.75 438 SER A C 1
ATOM 3469 O O . SER A 1 438 ? -44.094 -18.094 0.018 1 79.75 438 SER A O 1
ATOM 3471 N N . LYS A 1 439 ? -42.875 -19.266 1.458 1 77.06 439 LYS A N 1
ATOM 3472 C CA . LYS A 1 439 ? -43.938 -20.219 1.727 1 77.06 439 LYS A CA 1
ATOM 3473 C C . LYS A 1 439 ? -45.094 -19.562 2.473 1 77.06 439 LYS A C 1
ATOM 3475 O O . LYS A 1 439 ? -46.281 -19.844 2.184 1 77.06 439 LYS A O 1
ATOM 3480 N N . LEU A 1 440 ? -44.656 -18.766 3.355 1 72 440 LEU A N 1
ATOM 3481 C CA . LEU A 1 440 ? -45.688 -18.062 4.121 1 72 440 LEU A CA 1
ATOM 3482 C C . LEU A 1 440 ? -46.469 -17.109 3.232 1 72 440 LEU A C 1
ATOM 3484 O O . LEU A 1 440 ? -47.688 -16.984 3.377 1 72 440 LEU A O 1
ATOM 3488 N N . THR A 1 441 ? -45.812 -16.5 2.299 1 68 441 THR A N 1
ATOM 3489 C CA . THR A 1 441 ? -46.5 -15.594 1.391 1 68 441 THR A CA 1
ATOM 3490 C C . THR A 1 441 ? -47.406 -16.359 0.439 1 68 441 THR A C 1
ATOM 3492 O O . THR A 1 441 ? -48.5 -15.906 0.127 1 68 441 THR A O 1
ATOM 3495 N N . LEU A 1 442 ? -46.906 -17.5 -0.016 1 62.81 442 LEU A N 1
ATOM 3496 C CA . LEU A 1 442 ? -47.719 -18.328 -0.913 1 62.81 442 LEU A CA 1
ATOM 3497 C C . LEU A 1 442 ? -48.875 -18.969 -0.16 1 62.81 442 LEU A C 1
ATOM 3499 O O . LEU A 1 442 ? -49.969 -19.094 -0.695 1 62.81 442 LEU A O 1
ATOM 3503 N N . ALA A 1 443 ? -48.594 -19.531 1.101 1 62.22 443 ALA A N 1
ATOM 3504 C CA . ALA A 1 443 ? -49.656 -20.094 1.931 1 62.22 443 ALA A CA 1
ATOM 3505 C C . ALA A 1 443 ? -50.719 -19.062 2.219 1 62.22 443 ALA A C 1
ATOM 3507 O O . ALA A 1 443 ? -51.906 -19.391 2.252 1 62.22 443 ALA A O 1
ATOM 3508 N N . GLY A 1 444 ? -50.281 -17.875 2.59 1 56.88 444 GLY A N 1
ATOM 3509 C CA . GLY A 1 444 ? -51.281 -16.859 2.793 1 56.88 444 GLY A CA 1
ATOM 3510 C C . GLY A 1 444 ? -52.125 -16.609 1.562 1 56.88 444 GLY A C 1
ATOM 3511 O O . GLY A 1 444 ? -53.312 -16.297 1.676 1 56.88 444 GLY A O 1
ATOM 3512 N N . LEU A 1 445 ? -51.531 -16.656 0.401 1 56.16 445 LEU A N 1
ATOM 3513 C CA . LEU A 1 445 ? -52.312 -16.391 -0.812 1 56.16 445 LEU A CA 1
ATOM 3514 C C . LEU A 1 445 ? -53.188 -17.578 -1.158 1 56.16 445 LEU A C 1
ATOM 3516 O O . LEU A 1 445 ? -54.312 -17.406 -1.662 1 56.16 445 LEU A O 1
ATOM 3520 N N . THR A 1 446 ? -52.594 -18.766 -1.171 1 51.88 446 THR A N 1
ATOM 3521 C CA . THR A 1 446 ? -53.438 -19.875 -1.617 1 51.88 446 THR A CA 1
ATOM 3522 C C . THR A 1 446 ? -54.219 -20.453 -0.45 1 51.88 446 THR A C 1
ATOM 3524 O O . THR A 1 446 ? -55.125 -21.281 -0.652 1 51.88 446 THR A O 1
ATOM 3527 N N . GLY A 1 447 ? -54.75 -19.984 0.638 1 49 447 GLY A N 1
ATOM 3528 C CA . GLY A 1 447 ? -55.562 -20.469 1.731 1 49 447 GLY A CA 1
ATOM 3529 C C . GLY A 1 447 ? -55.188 -21.859 2.191 1 49 447 GLY A C 1
ATOM 3530 O O . GLY A 1 447 ? -55.844 -22.422 3.078 1 49 447 GLY A O 1
ATOM 3531 N N . GLN A 1 448 ? -54.938 -22.906 1.326 1 44.91 448 GLN A N 1
ATOM 3532 C CA . GLN A 1 448 ? -54.844 -24.312 1.686 1 44.91 448 GLN A CA 1
ATOM 3533 C C . GLN A 1 448 ? -53.719 -24.547 2.664 1 44.91 448 GLN A C 1
ATOM 3535 O O . GLN A 1 448 ? -52.625 -23.969 2.521 1 44.91 448 GLN A O 1
ATOM 3540 N N . GLN A 1 449 ? -54.094 -25.016 3.926 1 42.59 449 GLN A N 1
ATOM 3541 C CA . GLN A 1 449 ? -53.25 -25.531 5 1 42.59 449 GLN A CA 1
ATOM 3542 C C . GLN A 1 449 ? -52.25 -26.531 4.469 1 42.59 449 GLN A C 1
ATOM 3544 O O . GLN A 1 449 ? -52.594 -27.656 4.137 1 42.59 449 GLN A O 1
ATOM 3549 N N . HIS A 1 450 ? -51.531 -26.406 3.553 1 37.78 450 HIS A N 1
ATOM 3550 C CA . HIS A 1 450 ? -50.562 -27.453 3.189 1 37.78 450 HIS A CA 1
ATOM 3551 C C . HIS A 1 450 ? -49.844 -27.969 4.418 1 37.78 450 HIS A C 1
ATOM 3553 O O . HIS A 1 450 ? -49.406 -27.188 5.273 1 37.78 450 HIS A O 1
ATOM 3559 N N . LYS A 1 451 ? -50.156 -29.266 4.973 1 39.59 451 LYS A N 1
ATOM 3560 C CA . LYS A 1 451 ? -49.5 -30.125 5.957 1 39.59 451 LYS A CA 1
ATOM 3561 C C . LYS A 1 451 ? -47.969 -29.906 5.945 1 39.59 451 LYS A C 1
ATOM 3563 O O . LYS A 1 451 ? -47.375 -29.719 4.887 1 39.59 451 LYS A O 1
ATOM 3568 N N . GLU A 1 452 ? -47.438 -29.609 7.102 1 43.25 452 GLU A N 1
ATOM 3569 C CA . GLU A 1 452 ? -46.062 -29.547 7.562 1 43.25 452 GLU A CA 1
ATOM 3570 C C . GLU A 1 452 ? -45.219 -30.656 6.941 1 43.25 452 GLU A C 1
ATOM 3572 O O . GLU A 1 452 ? -45.094 -31.734 7.523 1 43.25 452 GLU A O 1
ATOM 3577 N N . GLN A 1 453 ? -45.562 -31.328 5.898 1 36.84 453 GLN A N 1
ATOM 3578 C CA . GLN A 1 453 ? -44.531 -32.312 5.609 1 36.84 453 GLN A CA 1
ATOM 3579 C C . GLN A 1 453 ? -43.125 -31.719 5.754 1 36.84 453 GLN A C 1
ATOM 3581 O O . GLN A 1 453 ? -42.781 -30.75 5.086 1 36.84 453 GLN A O 1
ATOM 3586 N N . LYS A 1 454 ? -42.531 -31.938 6.898 1 43.78 454 LYS A N 1
ATOM 3587 C CA . LYS A 1 454 ? -41.094 -31.719 7.137 1 43.78 454 LYS A CA 1
ATOM 3588 C C . LYS A 1 454 ? -40.281 -32.062 5.895 1 43.78 454 LYS A C 1
ATOM 3590 O O . LYS A 1 454 ? -40.156 -33.219 5.531 1 43.78 454 LYS A O 1
ATOM 3595 N N . GLU A 1 455 ? -40.469 -31.422 4.848 1 48.53 455 GLU A N 1
ATOM 3596 C CA . GLU A 1 455 ? -39.625 -31.656 3.678 1 48.53 455 GLU A CA 1
ATOM 3597 C C . GLU A 1 455 ? -38.156 -31.766 4.07 1 48.53 455 GLU A C 1
ATOM 3599 O O . GLU A 1 455 ? -37.625 -30.891 4.77 1 48.53 455 GLU A O 1
ATOM 3604 N N . ILE A 1 456 ? -37.562 -32.906 4.195 1 52.56 456 ILE A N 1
ATOM 3605 C CA . ILE A 1 456 ? -36.219 -33.312 4.555 1 52.56 456 ILE A CA 1
ATOM 3606 C C . ILE A 1 456 ? -35.219 -32.344 3.941 1 52.56 456 ILE A C 1
ATOM 3608 O O . ILE A 1 456 ? -34.312 -31.859 4.629 1 52.56 456 ILE A O 1
ATOM 3612 N N . CYS A 1 457 ? -35.031 -32.25 2.543 1 60.53 457 CYS A N 1
ATOM 3613 C CA . CYS A 1 457 ? -34.062 -31.328 2.008 1 60.53 457 CYS A CA 1
ATOM 3614 C C . CYS A 1 457 ? -34.719 -30.266 1.15 1 60.53 457 CYS A C 1
ATOM 3616 O O . CYS A 1 457 ? -35.219 -30.547 0.063 1 60.53 457 CYS A O 1
ATOM 3618 N N . PRO A 1 458 ? -34.969 -28.953 1.724 1 74.06 458 PRO A N 1
ATOM 3619 C CA . PRO A 1 458 ? -35.625 -27.891 0.939 1 74.06 458 PRO A CA 1
ATOM 3620 C C . PRO A 1 458 ? -34.875 -27.594 -0.364 1 74.06 458 PRO A C 1
ATOM 3622 O O . PRO A 1 458 ? -33.656 -27.672 -0.41 1 74.06 458 PRO A O 1
ATOM 3625 N N . LEU A 1 459 ? -35.625 -27.734 -1.478 1 82.62 459 LEU A N 1
ATOM 3626 C CA . LEU A 1 459 ? -35.094 -27.312 -2.77 1 82.62 459 LEU A CA 1
ATOM 3627 C C . LEU A 1 459 ? -35.094 -25.781 -2.896 1 82.62 459 LEU A C 1
ATOM 3629 O O . LEU A 1 459 ? -36.156 -25.172 -2.885 1 82.62 459 LEU A O 1
ATOM 3633 N N . PHE A 1 460 ? -34.031 -25.172 -2.799 1 89.62 460 PHE A N 1
ATOM 3634 C CA . PHE A 1 460 ? -33.875 -23.719 -2.926 1 89.62 460 PHE A CA 1
ATOM 3635 C C . PHE A 1 460 ? -34 -23.297 -4.383 1 89.62 460 PHE A C 1
ATOM 3637 O O . PHE A 1 460 ? -33.5 -23.969 -5.281 1 89.62 460 PHE A O 1
ATOM 3644 N N . THR A 1 461 ? -34.719 -22.297 -4.645 1 87.81 461 THR A N 1
ATOM 3645 C CA . THR A 1 461 ? -34.844 -21.734 -5.984 1 87.81 461 THR A CA 1
ATOM 3646 C C . THR A 1 461 ? -33.906 -20.562 -6.184 1 87.81 461 THR A C 1
ATOM 3648 O O . THR A 1 461 ? -33.375 -20 -5.215 1 87.81 461 THR A O 1
ATOM 3651 N N . LEU A 1 462 ? -33.625 -20.172 -7.41 1 90.88 462 LEU A N 1
ATOM 3652 C CA . LEU A 1 462 ? -32.719 -19.078 -7.746 1 90.88 462 LEU A CA 1
ATOM 3653 C C . LEU A 1 462 ? -33.344 -17.734 -7.387 1 90.88 462 LEU A C 1
ATOM 3655 O O . LEU A 1 462 ? -32.625 -16.75 -7.16 1 90.88 462 LEU A O 1
ATOM 3659 N N . SER A 1 463 ? -34.594 -17.625 -7.336 1 86.06 463 SER A N 1
ATOM 3660 C CA . SER A 1 463 ? -35.25 -16.391 -6.918 1 86.06 463 SER A CA 1
ATOM 3661 C C . SER A 1 463 ? -34.969 -16.094 -5.445 1 86.06 463 SER A C 1
ATOM 3663 O O . SER A 1 463 ? -34.844 -14.93 -5.059 1 86.06 463 SER A O 1
ATOM 3665 N N . GLU A 1 464 ? -34.938 -17.156 -4.672 1 89.81 464 GLU A N 1
ATOM 3666 C CA . GLU A 1 464 ? -34.625 -16.984 -3.264 1 89.81 464 GLU A CA 1
ATOM 3667 C C . GLU A 1 464 ? -33.156 -16.516 -3.092 1 89.81 464 GLU A C 1
ATOM 3669 O O . GLU A 1 464 ? -32.875 -15.711 -2.205 1 89.81 464 GLU A O 1
ATOM 3674 N N . VAL A 1 465 ? -32.344 -17.047 -3.906 1 92 465 VAL A N 1
ATOM 3675 C CA . VAL A 1 465 ? -30.953 -16.625 -3.869 1 92 465 VAL A CA 1
ATOM 3676 C C . VAL A 1 465 ? -30.859 -15.141 -4.234 1 92 465 VAL A C 1
ATOM 3678 O O . VAL A 1 465 ? -30.078 -14.398 -3.633 1 92 465 VAL A O 1
ATOM 3681 N N . SER A 1 466 ? -31.578 -14.727 -5.227 1 90.06 466 SER A N 1
ATOM 3682 C CA . SER A 1 466 ? -31.562 -13.328 -5.645 1 90.06 466 SER A CA 1
ATOM 3683 C C . SER A 1 466 ? -32.062 -12.414 -4.527 1 90.06 466 SER A C 1
ATOM 3685 O O . SER A 1 466 ? -31.578 -11.297 -4.379 1 90.06 466 SER A O 1
ATOM 3687 N N . ARG A 1 467 ? -32.938 -12.852 -3.701 1 89 467 ARG A N 1
ATOM 3688 C CA . ARG A 1 467 ? -33.438 -12.062 -2.578 1 89 467 ARG A CA 1
ATOM 3689 C C . ARG A 1 467 ? -32.375 -11.914 -1.498 1 89 467 ARG A C 1
ATOM 3691 O O . ARG A 1 467 ? -32.281 -10.859 -0.863 1 89 467 ARG A O 1
ATOM 3698 N N . VAL A 1 468 ? -31.703 -12.945 -1.32 1 92.5 468 VAL A N 1
ATOM 3699 C CA . VAL A 1 468 ? -30.609 -12.867 -0.359 1 92.5 468 VAL A CA 1
ATOM 3700 C C . VAL A 1 468 ? -29.547 -11.891 -0.859 1 92.5 468 VAL A C 1
ATOM 3702 O O . VAL A 1 468 ? -29.016 -11.086 -0.085 1 92.5 468 VAL A O 1
ATOM 3705 N N . LEU A 1 469 ? -29.266 -11.961 -2.117 1 92.5 469 LEU A N 1
ATOM 3706 C CA . LEU A 1 469 ? -28.25 -11.086 -2.699 1 92.5 469 LEU A CA 1
ATOM 3707 C C . LEU A 1 469 ? -28.734 -9.633 -2.705 1 92.5 469 LEU A C 1
ATOM 3709 O O . LEU A 1 469 ? -27.922 -8.711 -2.592 1 92.5 469 LEU A O 1
ATOM 3713 N N . LYS A 1 470 ? -29.969 -9.422 -2.865 1 88 470 LYS A N 1
ATOM 3714 C CA . LYS A 1 470 ? -30.531 -8.078 -2.828 1 88 470 LYS A CA 1
ATOM 3715 C C . LYS A 1 470 ? -30.375 -7.449 -1.445 1 88 470 LYS A C 1
ATOM 3717 O O . LYS A 1 470 ? -30.156 -6.242 -1.325 1 88 470 LYS A O 1
ATOM 3722 N N . ASP A 1 471 ? -30.391 -8.258 -0.459 1 87.56 471 ASP A N 1
ATOM 3723 C CA . ASP A 1 471 ? -30.188 -7.766 0.899 1 87.56 471 ASP A CA 1
ATOM 3724 C C . ASP A 1 471 ? -28.734 -7.316 1.105 1 87.56 471 ASP A C 1
ATOM 3726 O O . ASP A 1 471 ? -28.484 -6.402 1.889 1 87.56 471 ASP A O 1
ATOM 3730 N N . PHE A 1 472 ? -27.891 -7.949 0.426 1 90.19 472 PHE A N 1
ATOM 3731 C CA . PHE A 1 472 ? -26.484 -7.629 0.607 1 90.19 472 PHE A CA 1
ATOM 3732 C C . PHE A 1 472 ? -26.047 -6.504 -0.332 1 90.19 472 PHE A C 1
ATOM 3734 O O . PHE A 1 472 ? -25.391 -5.551 0.09 1 90.19 472 PHE A O 1
ATOM 3741 N N . LEU A 1 473 ? -26.422 -6.59 -1.652 1 90.12 473 LEU A N 1
ATOM 3742 C CA . LEU A 1 473 ? -25.906 -5.695 -2.68 1 90.12 473 LEU A CA 1
ATOM 3743 C C . LEU A 1 473 ? -26.938 -4.637 -3.055 1 90.12 473 LEU A C 1
ATOM 3745 O O . LEU A 1 473 ? -26.625 -3.705 -3.805 1 90.12 473 LEU A O 1
ATOM 3749 N N . HIS A 1 474 ? -28.078 -4.68 -2.59 1 80.69 474 HIS A N 1
ATOM 3750 C CA . HIS A 1 474 ? -29.141 -3.715 -2.846 1 80.69 474 HIS A CA 1
ATOM 3751 C C . HIS A 1 474 ? -29.359 -3.518 -4.344 1 80.69 474 HIS A C 1
ATOM 3753 O O . HIS A 1 474 ? -29.672 -4.469 -5.059 1 80.69 474 HIS A O 1
ATOM 3759 N N . ASP A 1 475 ? -28.859 -2.438 -4.934 1 74.44 475 ASP A N 1
ATOM 3760 C CA . ASP A 1 475 ? -29.172 -2.09 -6.32 1 74.44 475 ASP A CA 1
ATOM 3761 C C . ASP A 1 475 ? -28.188 -2.77 -7.277 1 74.44 475 ASP A C 1
ATOM 3763 O O . ASP A 1 475 ? -28.469 -2.877 -8.477 1 74.44 475 ASP A O 1
ATOM 3767 N N . ALA A 1 476 ? -27.141 -3.23 -6.797 1 78.06 476 ALA A N 1
ATOM 3768 C CA . ALA A 1 476 ? -26.156 -3.844 -7.676 1 78.06 476 ALA A CA 1
ATOM 3769 C C . ALA A 1 476 ? -26.625 -5.211 -8.164 1 78.06 476 ALA A C 1
ATOM 3771 O O . ALA A 1 476 ? -26.078 -5.75 -9.133 1 78.06 476 ALA A O 1
ATOM 3772 N N . CYS A 1 477 ? -27.578 -5.777 -7.516 1 77 477 CYS A N 1
ATOM 3773 C CA . CYS A 1 477 ? -28.047 -7.102 -7.902 1 77 477 CYS A CA 1
ATOM 3774 C C . CYS A 1 477 ? -29.422 -7.027 -8.555 1 77 477 CYS A C 1
ATOM 3776 O O . CYS A 1 477 ? -30.094 -8.047 -8.734 1 77 477 CYS A O 1
ATOM 3778 N N . LYS A 1 478 ? -29.75 -5.871 -9.047 1 76.81 478 LYS A N 1
ATOM 3779 C CA . LYS A 1 478 ? -31.078 -5.77 -9.672 1 76.81 478 LYS A CA 1
ATOM 3780 C C . LYS A 1 478 ? -31.125 -6.555 -10.977 1 76.81 478 LYS A C 1
ATOM 3782 O O . LYS A 1 478 ? -30.266 -6.379 -11.852 1 76.81 478 LYS A O 1
ATOM 3787 N N . GLY A 1 479 ? -31.828 -7.637 -11 1 74.12 479 GLY A N 1
ATOM 3788 C CA . GLY A 1 479 ? -32 -8.359 -12.242 1 74.12 479 GLY A CA 1
ATOM 3789 C C . GLY A 1 479 ? -31.297 -9.695 -12.273 1 74.12 479 GLY A C 1
ATOM 3790 O O . GLY A 1 479 ? -31.344 -10.406 -13.281 1 74.12 479 GLY A O 1
ATOM 3791 N N . PHE A 1 480 ? -30.594 -9.984 -11.141 1 82.81 480 PHE A N 1
ATOM 3792 C CA . PHE A 1 480 ? -29.906 -11.266 -11.102 1 82.81 480 PHE A CA 1
ATOM 3793 C C . PHE A 1 480 ? -30.906 -12.414 -11.242 1 82.81 480 PHE A C 1
ATOM 3795 O O . PHE A 1 480 ? -31.906 -12.477 -10.516 1 82.81 480 PHE A O 1
ATOM 3802 N N . TYR A 1 481 ? -30.797 -13.242 -12.117 1 83.62 481 TYR A N 1
ATOM 3803 C CA . TYR A 1 481 ? -31.531 -14.484 -12.344 1 83.62 481 TYR A CA 1
ATOM 3804 C C . TYR A 1 481 ? -32.969 -14.203 -12.703 1 83.62 481 TYR A C 1
ATOM 3806 O O . TYR A 1 481 ? -33.875 -14.891 -12.242 1 83.62 481 TYR A O 1
ATOM 3814 N N . GLN A 1 482 ? -33.25 -13.023 -13.25 1 75.88 482 GLN A N 1
ATOM 3815 C CA . GLN A 1 482 ? -34.594 -12.688 -13.742 1 75.88 482 GLN A CA 1
ATOM 3816 C C . GLN A 1 482 ? -34.594 -12.477 -15.25 1 75.88 482 GLN A C 1
ATOM 3818 O O . GLN A 1 482 ? -33.594 -12.031 -15.82 1 75.88 482 GLN A O 1
ATOM 3823 N N . ASP A 1 483 ? -35.406 -13.25 -16.016 1 66.81 483 ASP A N 1
ATOM 3824 C CA . ASP A 1 483 ? -35.531 -13.078 -17.453 1 66.81 483 ASP A CA 1
ATOM 3825 C C . ASP A 1 483 ? -36.281 -11.797 -17.797 1 66.81 483 ASP A C 1
ATOM 3827 O O . ASP A 1 483 ? -37.469 -11.664 -17.469 1 66.81 483 ASP A O 1
ATOM 3831 N N . LEU A 1 484 ? -35.625 -10.758 -18.062 1 58.03 484 LEU A N 1
ATOM 3832 C CA . LEU A 1 484 ? -36.281 -9.5 -18.422 1 58.03 484 LEU A CA 1
ATOM 3833 C C . LEU A 1 484 ? -36.875 -9.594 -19.828 1 58.03 484 LEU A C 1
ATOM 3835 O O . LEU A 1 484 ? -37.625 -8.695 -20.25 1 58.03 484 LEU A O 1
ATOM 3839 N N . ARG A 1 485 ? -36.719 -10.492 -20.891 1 50.22 485 ARG A N 1
ATOM 3840 C CA . ARG A 1 485 ? -37.125 -10.484 -22.281 1 50.22 485 ARG A CA 1
ATOM 3841 C C . ARG A 1 485 ? -38.625 -10.703 -22.422 1 50.22 485 ARG A C 1
ATOM 3843 O O . ARG A 1 485 ? -39.219 -10.328 -23.438 1 50.22 485 ARG A O 1
ATOM 3850 N N . TYR A 1 486 ? -39.125 -11.578 -21.828 1 44.12 486 TYR A N 1
ATOM 3851 C CA . TYR A 1 486 ? -40.469 -11.922 -22.234 1 44.12 486 TYR A CA 1
ATOM 3852 C C . TYR A 1 486 ? -41.438 -10.773 -21.953 1 44.12 486 TYR A C 1
ATOM 3854 O O . TYR A 1 486 ? -42.656 -10.961 -21.984 1 44.12 486 TYR A O 1
ATOM 3862 N N . GLY A 1 487 ? -41.188 -9.656 -21.609 1 42.56 487 GLY A N 1
ATOM 3863 C CA . GLY A 1 487 ? -42.312 -8.75 -21.688 1 42.56 487 GLY A CA 1
ATOM 3864 C C . GLY A 1 487 ? -42.781 -8.461 -23.109 1 42.56 487 GLY A C 1
ATOM 3865 O O . GLY A 1 487 ? -42.188 -7.598 -23.781 1 42.56 487 GLY A O 1
ATOM 3866 N N . GLY A 1 488 ? -43.156 -9.461 -23.891 1 34.69 488 GLY A N 1
ATOM 3867 C CA . GLY A 1 488 ? -43.781 -9.102 -25.156 1 34.69 488 GLY A CA 1
ATOM 3868 C C . GLY A 1 488 ? -44.75 -7.941 -25.031 1 34.69 488 GLY A C 1
ATOM 3869 O O . GLY A 1 488 ? -45.188 -7.613 -23.922 1 34.69 488 GLY A O 1
ATOM 3870 N N . LYS A 1 489 ? -44.969 -7.324 -26.344 1 36.66 489 LYS A N 1
ATOM 3871 C CA . LYS A 1 489 ? -45.844 -6.266 -26.797 1 36.66 489 LYS A CA 1
ATOM 3872 C C . LYS A 1 489 ? -47.312 -6.598 -26.5 1 36.66 489 LYS A C 1
ATOM 3874 O O . LYS A 1 489 ? -48 -7.18 -27.328 1 36.66 489 LYS A O 1
ATOM 3879 N N . LYS A 1 490 ? -47.938 -7.254 -25.828 1 32.34 490 LYS A N 1
ATOM 3880 C CA . LYS A 1 490 ? -49.312 -6.898 -26.078 1 32.34 490 LYS A CA 1
ATOM 3881 C C . LYS A 1 490 ? -49.562 -5.402 -25.891 1 32.34 490 LYS A C 1
ATOM 3883 O O . LYS A 1 490 ? -49.031 -4.805 -24.938 1 32.34 490 LYS A O 1
ATOM 3888 N N . LYS A 1 491 ? -50.188 -4.711 -26.938 1 32.34 491 LYS A N 1
ATOM 3889 C CA . LYS A 1 491 ? -50.594 -3.322 -27.172 1 32.34 491 LYS A CA 1
ATOM 3890 C C . LYS A 1 491 ? -51.031 -2.65 -25.875 1 32.34 491 LYS A C 1
ATOM 3892 O O . LYS A 1 491 ? -50.562 -1.565 -25.547 1 32.34 491 LYS A O 1
ATOM 3897 N N . SER A 1 492 ? -52.562 -2.465 -25.953 1 29.05 492 SER A N 1
ATOM 3898 C CA . SER A 1 492 ? -53.344 -1.268 -25.688 1 29.05 492 SER A CA 1
ATOM 3899 C C . SER A 1 492 ? -53.344 -0.907 -24.219 1 29.05 492 SER A C 1
ATOM 3901 O O . SER A 1 492 ? -53.531 0.256 -23.844 1 29.05 492 SER A O 1
ATOM 3903 N N . ASP A 1 493 ? -54.031 -1.745 -23.344 1 31.48 493 ASP A N 1
ATOM 3904 C CA . ASP A 1 493 ? -54.625 -1.015 -22.234 1 31.48 493 ASP A CA 1
ATOM 3905 C C . ASP A 1 493 ? -53.531 -0.402 -21.344 1 31.48 493 ASP A C 1
ATOM 3907 O O . ASP A 1 493 ? -52.5 -1.021 -21.094 1 31.48 493 ASP A O 1
ATOM 3911 N N . LYS A 1 494 ? -53.469 0.923 -21.109 1 32.62 494 LYS A N 1
ATOM 3912 C CA . LYS A 1 494 ? -52.75 1.996 -20.422 1 32.62 494 LYS A CA 1
ATOM 3913 C C . LYS A 1 494 ? -52.281 1.54 -19.047 1 32.62 494 LYS A C 1
ATOM 3915 O O . LYS A 1 494 ? -51.594 2.279 -18.344 1 32.62 494 LYS A O 1
ATOM 3920 N N . MET A 1 495 ? -53.125 0.677 -18.391 1 31.08 495 MET A N 1
ATOM 3921 C CA . MET A 1 495 ? -52.875 0.798 -16.953 1 31.08 495 MET A CA 1
ATOM 3922 C C . MET A 1 495 ? -51.469 0.252 -16.609 1 31.08 495 MET A C 1
ATOM 3924 O O . MET A 1 495 ? -51.031 -0.71 -17.234 1 31.08 495 MET A O 1
ATOM 3928 N N . ASN A 1 496 ? -50.719 0.947 -15.75 1 33.16 496 ASN A N 1
ATOM 3929 C CA . ASN A 1 496 ? -49.375 0.956 -15.133 1 33.16 496 ASN A CA 1
ATOM 3930 C C . ASN A 1 496 ? -49 -0.433 -14.641 1 33.16 496 ASN A C 1
ATOM 3932 O O . ASN A 1 496 ? -48.938 -0.683 -13.438 1 33.16 496 ASN A O 1
ATOM 3936 N N . THR A 1 497 ? -49.5 -1.652 -15.117 1 34.97 497 THR A N 1
ATOM 3937 C CA . THR A 1 497 ? -49.156 -2.801 -14.297 1 34.97 497 THR A CA 1
ATOM 3938 C C . THR A 1 497 ? -47.656 -3.111 -14.43 1 34.97 497 THR A C 1
ATOM 3940 O O . THR A 1 497 ? -47.125 -3.154 -15.539 1 34.97 497 THR A O 1
ATOM 3943 N N . LYS A 1 498 ? -46.844 -2.965 -13.438 1 40.53 498 LYS A N 1
ATOM 3944 C CA . LYS A 1 498 ? -45.469 -3.416 -13.195 1 40.53 498 LYS A CA 1
ATOM 3945 C C . LYS A 1 498 ? -45.219 -4.789 -13.82 1 40.53 498 LYS A C 1
ATOM 3947 O O . LYS A 1 498 ? -46 -5.73 -13.57 1 40.53 498 LYS A O 1
ATOM 3952 N N . ARG A 1 499 ? -44.594 -4.875 -14.727 1 42.88 499 ARG A N 1
ATOM 3953 C CA . ARG A 1 499 ? -44.125 -6.039 -15.484 1 42.88 499 ARG A CA 1
ATOM 3954 C C . ARG A 1 499 ? -43.5 -7.074 -14.555 1 42.88 499 ARG A C 1
ATOM 3956 O O . ARG A 1 499 ? -42.5 -6.805 -13.906 1 42.88 499 ARG A O 1
ATOM 3963 N N . LEU A 1 500 ? -44.188 -8.062 -14.117 1 48.66 500 LEU A N 1
ATOM 3964 C CA . LEU A 1 500 ? -43.625 -9.117 -13.289 1 48.66 500 LEU A CA 1
ATOM 3965 C C . LEU A 1 500 ? -42.625 -9.953 -14.094 1 48.66 500 LEU A C 1
ATOM 3967 O O . LEU A 1 500 ? -42.906 -10.359 -15.219 1 48.66 500 LEU A O 1
ATOM 3971 N N . PRO A 1 501 ? -41.281 -9.922 -13.852 1 56.41 501 PRO A N 1
ATOM 3972 C CA . PRO A 1 501 ? -40.25 -10.734 -14.508 1 56.41 501 PRO A CA 1
ATOM 3973 C C . PRO A 1 501 ? -40.688 -12.195 -14.672 1 56.41 501 PRO A C 1
ATOM 3975 O O . PRO A 1 501 ? -41.438 -12.719 -13.852 1 56.41 501 PRO A O 1
ATOM 3978 N N . GLY A 1 502 ? -40.844 -12.688 -15.883 1 56.78 502 GLY A N 1
ATOM 3979 C CA . GLY A 1 502 ? -41.219 -14.062 -16.188 1 56.78 502 GLY A CA 1
ATOM 3980 C C . GLY A 1 502 ? -40.281 -15.078 -15.602 1 56.78 502 GLY A C 1
ATOM 3981 O O . GLY A 1 502 ? -39.188 -14.727 -15.117 1 56.78 502 GLY A O 1
ATOM 3982 N N . PRO A 1 503 ? -40.781 -16.406 -15.422 1 64.88 503 PRO A N 1
ATOM 3983 C CA . PRO A 1 503 ? -39.969 -17.469 -14.844 1 64.88 503 PRO A CA 1
ATOM 3984 C C . PRO A 1 503 ? -38.75 -17.844 -15.719 1 64.88 503 PRO A C 1
ATOM 3986 O O . PRO A 1 503 ? -38.844 -17.766 -16.953 1 64.88 503 PRO A O 1
ATOM 3989 N N . LEU A 1 504 ? -37.531 -17.922 -15.258 1 75.19 504 LEU A N 1
ATOM 3990 C CA . LEU A 1 504 ? -36.25 -18.281 -15.875 1 75.19 504 LEU A CA 1
ATOM 3991 C C . LEU A 1 504 ? -36.312 -19.703 -16.453 1 75.19 504 LEU A C 1
ATOM 3993 O O . LEU A 1 504 ? -36.844 -20.609 -15.82 1 75.19 504 LEU A O 1
ATOM 3997 N N . ASP A 1 505 ? -36.156 -19.797 -17.75 1 77.38 505 ASP A N 1
ATOM 3998 C CA . ASP A 1 505 ? -36 -21.125 -18.328 1 77.38 505 ASP A CA 1
ATOM 3999 C C . ASP A 1 505 ? -34.812 -21.859 -17.719 1 77.38 505 ASP A C 1
ATOM 4001 O O . ASP A 1 505 ? -33.656 -21.422 -17.859 1 77.38 505 ASP A O 1
ATOM 4005 N N . MET A 1 506 ? -35.062 -22.844 -17.031 1 82.62 506 MET A N 1
ATOM 4006 C CA . MET A 1 506 ? -34.062 -23.562 -16.25 1 82.62 506 MET A CA 1
ATOM 4007 C C . MET A 1 506 ? -33.062 -24.266 -17.156 1 82.62 506 MET A C 1
ATOM 4009 O O . MET A 1 506 ? -31.938 -24.562 -16.75 1 82.62 506 MET A O 1
ATOM 4013 N N . ASN A 1 507 ? -33.344 -24.5 -18.391 1 80.56 507 ASN A N 1
ATOM 4014 C CA . ASN A 1 507 ? -32.438 -25.203 -19.266 1 80.56 507 ASN A CA 1
ATOM 4015 C C . ASN A 1 507 ? -31.594 -24.234 -20.094 1 80.56 507 ASN A C 1
ATOM 4017 O O . ASN A 1 507 ? -30.703 -24.656 -20.844 1 80.56 507 ASN A O 1
ATOM 4021 N N . GLN A 1 508 ? -31.828 -23.062 -19.766 1 84.81 508 GLN A N 1
ATOM 4022 C CA . GLN A 1 508 ? -31.062 -22.062 -20.5 1 84.81 508 GLN A CA 1
ATOM 4023 C C . GLN A 1 508 ? -29.672 -21.875 -19.891 1 84.81 508 GLN A C 1
ATOM 4025 O O . GLN A 1 508 ? -29.5 -22.047 -18.672 1 84.81 508 GLN A O 1
ATOM 4030 N N . LYS A 1 509 ? -28.672 -21.656 -20.828 1 87.69 509 LYS A N 1
ATOM 4031 C CA . LYS A 1 509 ? -27.312 -21.375 -20.406 1 87.69 509 LYS A CA 1
ATOM 4032 C C . LYS A 1 509 ? -27.203 -20.031 -19.719 1 87.69 509 LYS A C 1
ATOM 4034 O O . LYS A 1 509 ? -27.953 -19.094 -20.047 1 87.69 509 LYS A O 1
ATOM 4039 N N . SER A 1 510 ? -26.391 -19.984 -18.719 1 87.62 510 SER A N 1
ATOM 4040 C CA . SER A 1 510 ? -26.172 -18.734 -17.984 1 87.62 510 SER A CA 1
ATOM 4041 C C . SER A 1 510 ? -25.516 -17.688 -18.859 1 87.62 510 SER A C 1
ATOM 4043 O O . SER A 1 510 ? -24.672 -18 -19.703 1 87.62 510 SER A O 1
ATOM 4045 N N . GLU A 1 511 ? -25.969 -16.484 -18.766 1 83 511 GLU A N 1
ATOM 4046 C CA . GLU A 1 511 ? -25.422 -15.391 -19.547 1 83 511 GLU A CA 1
ATOM 4047 C C . GLU A 1 511 ? -24 -15.062 -19.109 1 83 511 GLU A C 1
ATOM 4049 O O . GLU A 1 511 ? -23.156 -14.703 -19.938 1 83 511 GLU A O 1
ATOM 4054 N N . ASN A 1 512 ? -23.734 -15.172 -17.797 1 89.44 512 ASN A N 1
ATOM 4055 C CA . ASN A 1 512 ? -22.406 -14.938 -17.25 1 89.44 512 ASN A CA 1
ATOM 4056 C C . ASN A 1 512 ? -22 -16.031 -16.266 1 89.44 512 ASN A C 1
ATOM 4058 O O . ASN A 1 512 ? -22.016 -15.805 -15.055 1 89.44 512 ASN A O 1
ATOM 4062 N N . PRO A 1 513 ? -21.547 -17.109 -16.766 1 93.69 513 PRO A N 1
ATOM 4063 C CA . PRO A 1 513 ? -21.266 -18.266 -15.922 1 93.69 513 PRO A CA 1
ATOM 4064 C C . PRO A 1 513 ? -20.141 -18 -14.914 1 93.69 513 PRO A C 1
ATOM 4066 O O . PRO A 1 513 ? -20.219 -18.438 -13.766 1 93.69 513 PRO A O 1
ATOM 4069 N N . TRP A 1 514 ? -19.094 -17.281 -15.258 1 94 514 TRP A N 1
ATOM 4070 C CA . TRP A 1 514 ? -17.969 -17.031 -14.359 1 94 514 TRP A CA 1
ATOM 4071 C C . TRP A 1 514 ? -18.391 -16.188 -13.164 1 94 514 TRP A C 1
ATOM 4073 O O . TRP A 1 514 ? -18 -16.469 -12.031 1 94 514 TRP A O 1
ATOM 4083 N N . ARG A 1 515 ? -19.203 -15.203 -13.391 1 93.19 515 ARG A N 1
ATOM 4084 C CA . ARG A 1 515 ? -19.703 -14.359 -12.312 1 93.19 515 ARG A CA 1
ATOM 4085 C C . ARG A 1 515 ? -20.625 -15.148 -11.375 1 93.19 515 ARG A C 1
ATOM 4087 O O . ARG A 1 515 ? -20.531 -15.008 -10.156 1 93.19 515 ARG A O 1
ATOM 4094 N N . ASP A 1 516 ? -21.5 -15.953 -11.938 1 94.12 516 ASP A N 1
ATOM 4095 C CA . ASP A 1 516 ? -22.438 -16.719 -11.133 1 94.12 516 ASP A CA 1
ATOM 4096 C C . ASP A 1 516 ? -21.719 -17.734 -10.25 1 94.12 516 ASP A C 1
ATOM 4098 O O . ASP A 1 516 ? -22.062 -17.922 -9.086 1 94.12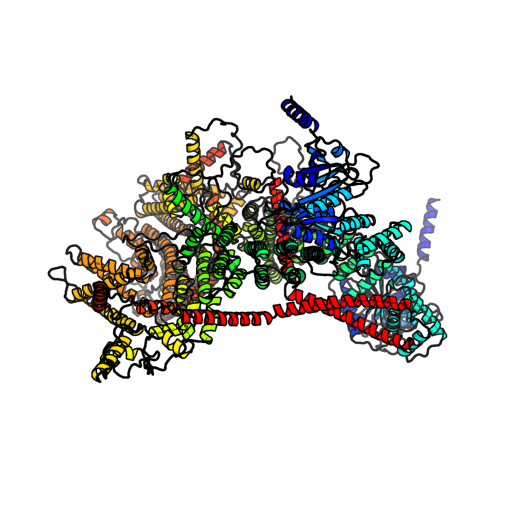 516 ASP A O 1
ATOM 4102 N N . LEU A 1 517 ? -20.719 -18.359 -10.828 1 95.94 517 LEU A N 1
ATOM 4103 C CA . LEU A 1 517 ? -19.938 -19.297 -10.039 1 95.94 517 LEU A CA 1
ATOM 4104 C C . LEU A 1 517 ? -19.094 -18.562 -9 1 95.94 517 LEU A C 1
ATOM 4106 O O . LEU A 1 517 ? -18.891 -19.062 -7.891 1 95.94 517 LEU A O 1
ATOM 4110 N N . PHE A 1 518 ? -18.703 -17.391 -9.383 1 96.38 518 PHE A N 1
ATOM 4111 C CA . PHE A 1 518 ? -17.938 -16.562 -8.461 1 96.38 518 PHE A CA 1
ATOM 4112 C C . PHE A 1 518 ? -18.766 -16.203 -7.242 1 96.38 518 PHE A C 1
ATOM 4114 O O . PHE A 1 518 ? -18.312 -16.344 -6.105 1 96.38 518 PHE A O 1
ATOM 4121 N N . VAL A 1 519 ? -19.938 -15.742 -7.461 1 95.88 519 VAL A N 1
ATOM 4122 C CA . VAL A 1 519 ? -20.828 -15.352 -6.379 1 95.88 519 VAL A CA 1
ATOM 4123 C C . VAL A 1 519 ? -21.188 -16.578 -5.527 1 95.88 519 VAL A C 1
ATOM 4125 O O . VAL A 1 519 ? -21.203 -16.484 -4.297 1 95.88 519 VAL A O 1
ATOM 4128 N N . TRP A 1 520 ? -21.406 -17.672 -6.195 1 95.5 520 TRP A N 1
ATOM 4129 C CA . TRP A 1 520 ? -21.703 -18.922 -5.492 1 95.5 520 TRP A CA 1
ATOM 4130 C C . TRP A 1 520 ? -20.547 -19.328 -4.578 1 95.5 520 TRP A C 1
ATOM 4132 O O . TRP A 1 520 ? -20.766 -19.719 -3.432 1 95.5 520 TRP A O 1
ATOM 4142 N N . ALA A 1 521 ? -19.328 -19.203 -5.043 1 95.56 521 ALA A N 1
ATOM 4143 C CA . ALA A 1 521 ? -18.141 -19.594 -4.266 1 95.56 521 ALA A CA 1
ATOM 4144 C C . ALA A 1 521 ? -17.922 -18.625 -3.104 1 95.56 521 ALA A C 1
ATOM 4146 O O . ALA A 1 521 ? -17.562 -19.047 -2.002 1 95.56 521 ALA A O 1
ATOM 4147 N N . VAL A 1 522 ? -18.188 -17.344 -3.303 1 94.88 522 VAL A N 1
ATOM 4148 C CA . VAL A 1 522 ? -17.984 -16.328 -2.27 1 94.88 522 VAL A CA 1
ATOM 4149 C C . VAL A 1 522 ? -19 -16.531 -1.146 1 94.88 522 VAL A C 1
ATOM 4151 O O . VAL A 1 522 ? -18.656 -16.422 0.034 1 94.88 522 VAL A O 1
ATOM 4154 N N . LEU A 1 523 ? -20.219 -16.859 -1.506 1 94.25 523 LEU A N 1
ATOM 4155 C CA . LEU A 1 523 ? -21.281 -17.031 -0.521 1 94.25 523 LEU A CA 1
ATOM 4156 C C . LEU A 1 523 ? -20.984 -18.25 0.367 1 94.25 523 LEU A C 1
ATOM 4158 O O . LEU A 1 523 ? -21.438 -18.297 1.514 1 94.25 523 LEU A O 1
ATOM 4162 N N . GLN A 1 524 ? -20.188 -19.203 -0.102 1 92.5 524 GLN A N 1
ATOM 4163 C CA . GLN A 1 524 ? -19.875 -20.422 0.658 1 92.5 524 GLN A CA 1
ATOM 4164 C C . GLN A 1 524 ? -18.5 -20.297 1.318 1 92.5 524 GLN A C 1
ATOM 4166 O O . GLN A 1 524 ? -18.016 -21.266 1.913 1 92.5 524 GLN A O 1
ATOM 4171 N N . ASN A 1 525 ? -17.812 -19.219 1.239 1 90.75 525 ASN A N 1
ATOM 4172 C CA . ASN A 1 525 ? -16.5 -18.938 1.835 1 90.75 525 ASN A CA 1
ATOM 4173 C C . ASN A 1 525 ? -15.43 -19.859 1.282 1 90.75 525 ASN A C 1
ATOM 4175 O O . ASN A 1 525 ? -14.594 -20.375 2.035 1 90.75 525 ASN A O 1
ATOM 4179 N N . ARG A 1 526 ? -15.578 -20.25 -0.014 1 92.62 526 ARG A N 1
ATOM 4180 C CA . ARG A 1 526 ? -14.539 -21 -0.725 1 92.62 526 ARG A CA 1
ATOM 4181 C C . ARG A 1 526 ? -13.602 -20.062 -1.476 1 92.62 526 ARG A C 1
ATOM 4183 O O . ARG A 1 526 ? -13.789 -19.812 -2.67 1 92.62 526 ARG A O 1
ATOM 4190 N N . HIS A 1 527 ? -12.625 -19.578 -0.844 1 91.94 527 HIS A N 1
ATOM 4191 C CA . HIS A 1 527 ? -11.836 -18.453 -1.342 1 91.94 527 HIS A CA 1
ATOM 4192 C C . HIS A 1 527 ? -10.898 -18.906 -2.457 1 91.94 527 HIS A C 1
ATOM 4194 O O . HIS A 1 527 ? -10.68 -18.156 -3.422 1 91.94 527 HIS A O 1
ATOM 4200 N N . LYS A 1 528 ? -10.305 -20.141 -2.424 1 92.31 528 LYS A N 1
ATOM 4201 C CA . LYS A 1 528 ? -9.422 -20.594 -3.494 1 92.31 528 LYS A CA 1
ATOM 4202 C C . LYS A 1 528 ? -10.18 -20.75 -4.805 1 92.31 528 LYS A C 1
ATOM 4204 O O . LYS A 1 528 ? -9.703 -20.328 -5.863 1 92.31 528 LYS A O 1
ATOM 4209 N N . MET A 1 529 ? -11.359 -21.312 -4.711 1 95.06 529 MET A N 1
ATOM 4210 C CA . MET A 1 529 ? -12.219 -21.484 -5.883 1 95.06 529 MET A CA 1
ATOM 4211 C C . MET A 1 529 ? -12.711 -20.125 -6.395 1 95.06 529 MET A C 1
ATOM 4213 O O . MET A 1 529 ? -12.742 -19.891 -7.605 1 95.06 529 MET A O 1
ATOM 4217 N N . ALA A 1 530 ? -13.062 -19.281 -5.473 1 95.5 530 ALA A N 1
ATOM 4218 C CA . ALA A 1 530 ? -13.555 -17.953 -5.848 1 95.5 530 ALA A CA 1
ATOM 4219 C C . ALA A 1 530 ? -12.477 -17.156 -6.562 1 95.5 530 ALA A C 1
ATOM 4221 O O . ALA A 1 530 ? -12.766 -16.438 -7.527 1 95.5 530 ALA A O 1
ATOM 4222 N N . ASN A 1 531 ? -11.258 -17.266 -6.066 1 94.06 531 ASN A N 1
ATOM 4223 C CA . ASN A 1 531 ? -10.164 -16.547 -6.703 1 94.06 531 ASN A CA 1
ATOM 4224 C C . ASN A 1 531 ? -9.93 -17.031 -8.133 1 94.06 531 ASN A C 1
ATOM 4226 O O . ASN A 1 531 ? -9.586 -16.234 -9.016 1 94.06 531 ASN A O 1
ATOM 4230 N N . TYR A 1 532 ? -10.102 -18.312 -8.328 1 94.44 532 TYR A N 1
ATOM 4231 C CA . TYR A 1 532 ? -9.953 -18.844 -9.68 1 94.44 532 TYR A CA 1
ATOM 4232 C C . TYR A 1 532 ? -11.047 -18.312 -10.602 1 94.44 532 TYR A C 1
ATOM 4234 O O . TYR A 1 532 ? -10.773 -17.906 -11.734 1 94.44 532 TYR A O 1
ATOM 4242 N N . PHE A 1 533 ? -12.281 -18.281 -10.156 1 96.31 533 PHE A N 1
ATOM 4243 C CA . PHE A 1 533 ? -13.383 -17.781 -10.969 1 96.31 533 PHE A CA 1
ATOM 4244 C C . PHE A 1 533 ? -13.234 -16.281 -11.211 1 96.31 533 PHE A C 1
ATOM 4246 O O . PHE A 1 533 ? -13.609 -15.781 -12.273 1 96.31 533 PHE A O 1
ATOM 4253 N N . TRP A 1 534 ? -12.75 -15.609 -10.219 1 95.62 534 TRP A N 1
ATOM 4254 C CA . TRP A 1 534 ? -12.477 -14.188 -10.367 1 95.62 534 TRP A CA 1
ATOM 4255 C C . TRP A 1 534 ? -11.438 -13.945 -11.453 1 95.62 534 TRP A C 1
ATOM 4257 O O . TRP A 1 534 ? -11.562 -13.016 -12.25 1 95.62 534 TRP A O 1
ATOM 4267 N N . ALA A 1 535 ? -10.391 -14.82 -11.5 1 93.56 535 ALA A N 1
ATOM 4268 C CA . ALA A 1 535 ? -9.32 -14.68 -12.477 1 93.56 535 ALA A CA 1
ATOM 4269 C C . ALA A 1 535 ? -9.844 -14.875 -13.898 1 93.56 535 ALA A C 1
ATOM 4271 O O . ALA A 1 535 ? -9.367 -14.227 -14.836 1 93.56 535 ALA A O 1
ATOM 4272 N N . MET A 1 536 ? -10.883 -15.68 -14.039 1 91.56 536 MET A N 1
ATOM 4273 C CA . MET A 1 536 ? -11.391 -16 -15.375 1 91.56 536 MET A CA 1
ATOM 4274 C C . MET A 1 536 ? -12.508 -15.039 -15.781 1 91.56 536 MET A C 1
ATOM 4276 O O . MET A 1 536 ? -12.742 -14.828 -16.969 1 91.56 536 MET A O 1
ATOM 4280 N N . GLY A 1 537 ? -13.102 -14.43 -14.875 1 91.25 537 GLY A N 1
ATOM 4281 C CA . GLY A 1 537 ? -14.258 -13.594 -15.156 1 91.25 537 GLY A CA 1
ATOM 4282 C C . GLY A 1 537 ? -13.883 -12.18 -15.562 1 91.25 537 GLY A C 1
ATOM 4283 O O . GLY A 1 537 ? -12.758 -11.727 -15.305 1 91.25 537 GLY A O 1
ATOM 4284 N N . PRO A 1 538 ? -14.852 -11.539 -16.266 1 90.69 538 PRO A N 1
ATOM 4285 C CA . PRO A 1 538 ? -14.617 -10.141 -16.656 1 90.69 538 PRO A CA 1
ATOM 4286 C C . PRO A 1 538 ? -14.922 -9.164 -15.523 1 90.69 538 PRO A C 1
ATOM 4288 O O . PRO A 1 538 ? -15.438 -9.562 -14.477 1 90.69 538 PRO A O 1
ATOM 4291 N N . GLU A 1 539 ? -14.586 -7.855 -15.617 1 94.38 539 GLU A N 1
ATOM 4292 C CA . GLU A 1 539 ? -14.805 -6.785 -14.648 1 94.38 539 GLU A CA 1
ATOM 4293 C C . GLU A 1 539 ? -14.266 -7.176 -13.273 1 94.38 539 GLU A C 1
ATOM 4295 O O . GLU A 1 539 ? -15.023 -7.27 -12.305 1 94.38 539 GLU A O 1
ATOM 4300 N N . GLY A 1 540 ? -13.016 -7.281 -13.234 1 95.06 540 GLY A N 1
ATOM 4301 C CA . GLY A 1 540 ? -12.336 -7.781 -12.047 1 95.06 540 GLY A CA 1
ATOM 4302 C C . GLY A 1 540 ? -12.438 -6.844 -10.859 1 95.06 540 GLY A C 1
ATOM 4303 O O . GLY A 1 540 ? -12.672 -7.281 -9.734 1 95.06 540 GLY A O 1
ATOM 4304 N N . VAL A 1 541 ? -12.375 -5.488 -11.039 1 96.62 541 VAL A N 1
ATOM 4305 C CA . VAL A 1 541 ? -12.398 -4.531 -9.938 1 96.62 541 VAL A CA 1
ATOM 4306 C C . VAL A 1 541 ? -13.797 -4.504 -9.312 1 96.62 541 VAL A C 1
ATOM 4308 O O . VAL A 1 541 ? -13.93 -4.574 -8.086 1 96.62 541 VAL A O 1
ATOM 4311 N N . ALA A 1 542 ? -14.82 -4.445 -10.125 1 95.88 542 ALA A N 1
ATOM 4312 C CA . ALA A 1 542 ? -16.188 -4.414 -9.633 1 95.88 542 ALA A CA 1
ATOM 4313 C C . ALA A 1 542 ? -16.547 -5.711 -8.914 1 95.88 542 ALA A C 1
ATOM 4315 O O . ALA A 1 542 ? -17.188 -5.688 -7.859 1 95.88 542 ALA A O 1
ATOM 4316 N N . SER A 1 543 ? -16.109 -6.855 -9.461 1 95.81 543 SER A N 1
ATOM 4317 C CA . SER A 1 543 ? -16.406 -8.148 -8.852 1 95.81 543 SER A CA 1
ATOM 4318 C C . SER A 1 543 ? -15.719 -8.289 -7.492 1 95.81 543 SER A C 1
ATOM 4320 O O . SER A 1 543 ? -16.297 -8.836 -6.555 1 95.81 543 SER A O 1
ATOM 4322 N N . ALA A 1 544 ? -14.523 -7.84 -7.363 1 96.56 544 ALA A N 1
ATOM 4323 C CA . ALA A 1 544 ? -13.812 -7.902 -6.09 1 96.56 544 ALA A CA 1
ATOM 4324 C C . ALA A 1 544 ? -14.484 -7.023 -5.043 1 96.56 544 ALA A C 1
ATOM 4326 O O . ALA A 1 544 ? -14.586 -7.402 -3.873 1 96.56 544 ALA A O 1
ATOM 4327 N N . LEU A 1 545 ? -14.953 -5.82 -5.453 1 96.06 545 LEU A N 1
ATOM 4328 C CA . LEU A 1 545 ? -15.633 -4.918 -4.527 1 96.06 545 LEU A CA 1
ATOM 4329 C C . LEU A 1 545 ? -16.984 -5.488 -4.109 1 96.06 545 LEU A C 1
ATOM 4331 O O . LEU A 1 545 ? -17.391 -5.344 -2.955 1 96.06 545 LEU A O 1
ATOM 4335 N N . ALA A 1 546 ? -17.672 -6.121 -5.039 1 95.06 546 ALA A N 1
ATOM 4336 C CA . ALA A 1 546 ? -18.938 -6.777 -4.699 1 95.06 546 ALA A CA 1
ATOM 4337 C C . ALA A 1 546 ? -18.719 -7.906 -3.699 1 95.06 546 ALA A C 1
ATOM 4339 O O . ALA A 1 546 ? -19.5 -8.086 -2.77 1 95.06 546 ALA A O 1
ATOM 4340 N N . ALA A 1 547 ? -17.641 -8.664 -3.881 1 95.31 547 ALA A N 1
ATOM 4341 C CA . ALA A 1 547 ? -17.328 -9.742 -2.953 1 95.31 547 ALA A CA 1
ATOM 4342 C C . ALA A 1 547 ? -16.969 -9.195 -1.572 1 95.31 547 ALA A C 1
ATOM 4344 O O . ALA A 1 547 ? -17.312 -9.805 -0.553 1 95.31 547 ALA A O 1
ATOM 4345 N N . CYS A 1 548 ? -16.312 -8.07 -1.554 1 94.75 548 CYS A N 1
ATOM 4346 C CA . CYS A 1 548 ? -15.977 -7.426 -0.286 1 94.75 548 CYS A CA 1
ATOM 4347 C C . CYS A 1 548 ? -17.25 -7.043 0.475 1 94.75 548 CYS A C 1
ATOM 4349 O O . CYS A 1 548 ? -17.328 -7.258 1.686 1 94.75 548 CYS A O 1
ATOM 4351 N N . LYS A 1 549 ? -18.219 -6.531 -0.233 1 94.44 549 LYS A N 1
ATOM 4352 C CA . LYS A 1 549 ? -19.484 -6.141 0.39 1 94.44 549 LYS A CA 1
ATOM 4353 C C . LYS A 1 549 ? -20.234 -7.355 0.924 1 94.44 549 LYS A C 1
ATOM 4355 O O . LYS A 1 549 ? -20.734 -7.336 2.051 1 94.44 549 LYS A O 1
ATOM 4360 N N . ILE A 1 550 ? -20.25 -8.398 0.166 1 94.06 550 ILE A N 1
ATOM 4361 C CA . ILE A 1 550 ? -20.969 -9.609 0.559 1 94.06 550 ILE A CA 1
ATOM 4362 C C . ILE A 1 550 ? -20.312 -10.203 1.807 1 94.06 550 ILE A C 1
ATOM 4364 O O . ILE A 1 550 ? -21 -10.555 2.768 1 94.06 550 ILE A O 1
ATOM 4368 N N . LEU A 1 551 ? -19.031 -10.289 1.84 1 93.56 551 LEU A N 1
ATOM 4369 C CA . LEU A 1 551 ? -18.328 -10.922 2.945 1 93.56 551 LEU A CA 1
ATOM 4370 C C . LEU A 1 551 ? -18.438 -10.086 4.215 1 93.56 551 LEU A C 1
ATOM 4372 O O . LEU A 1 551 ? -18.484 -10.633 5.32 1 93.56 551 LEU A O 1
ATOM 4376 N N . LYS A 1 552 ? -18.406 -8.773 4.062 1 91.75 552 LYS A N 1
ATOM 4377 C CA . LYS A 1 552 ? -18.562 -7.914 5.234 1 91.75 552 LYS A CA 1
ATOM 4378 C C . LYS A 1 552 ? -19.938 -8.086 5.871 1 91.75 552 LYS A C 1
ATOM 4380 O O . LYS A 1 552 ? -20.062 -8.156 7.098 1 91.75 552 LYS A O 1
ATOM 4385 N N . GLU A 1 553 ? -20.984 -8.219 5.051 1 91.44 553 GLU A N 1
ATOM 4386 C CA . GLU A 1 553 ? -22.328 -8.445 5.566 1 91.44 553 GLU A CA 1
ATOM 4387 C C . GLU A 1 553 ? -22.469 -9.852 6.156 1 91.44 553 GLU A C 1
ATOM 4389 O O . GLU A 1 553 ? -23.109 -10.031 7.191 1 91.44 553 GLU A O 1
ATOM 4394 N N . MET A 1 554 ? -21.797 -10.797 5.512 1 92.31 554 MET A N 1
ATOM 4395 C CA . MET A 1 554 ? -21.859 -12.164 6.008 1 92.31 554 MET A CA 1
ATOM 4396 C C . MET A 1 554 ? -21.094 -12.305 7.32 1 92.31 554 MET A C 1
ATOM 4398 O O . MET A 1 554 ? -21.516 -13.047 8.211 1 92.31 554 MET A O 1
ATOM 4402 N N . SER A 1 555 ? -19.984 -11.641 7.465 1 91.06 555 SER A N 1
ATOM 4403 C CA . SER A 1 555 ? -19.188 -11.703 8.688 1 91.06 555 SER A CA 1
ATOM 4404 C C . SER A 1 555 ? -19.953 -11.102 9.867 1 91.06 555 SER A C 1
ATOM 4406 O O . SER A 1 555 ? -19.781 -11.531 11.008 1 91.06 555 SER A O 1
ATOM 4408 N N . ARG 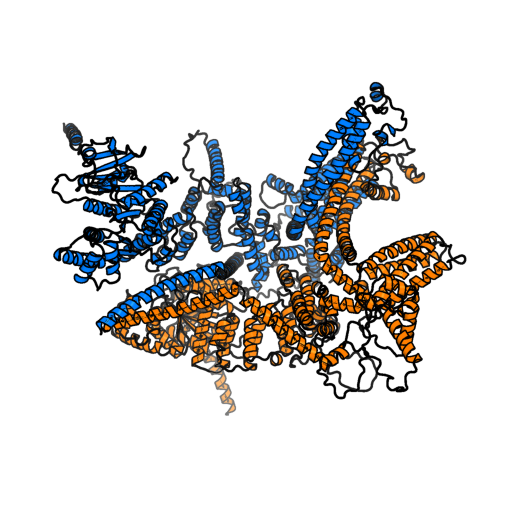A 1 556 ? -20.828 -10.141 9.594 1 89.38 556 ARG A N 1
ATOM 4409 C CA . ARG A 1 556 ? -21.625 -9.508 10.641 1 89.38 556 ARG A CA 1
ATOM 4410 C C . ARG A 1 556 ? -22.719 -10.445 11.133 1 89.38 556 ARG A C 1
ATOM 4412 O O . ARG A 1 556 ? -23.047 -10.461 12.32 1 89.38 556 ARG A O 1
ATOM 4419 N N . LEU A 1 557 ? -23.188 -11.312 10.195 1 90.56 557 LEU A N 1
ATOM 4420 C CA . LEU A 1 557 ? -24.297 -12.203 10.516 1 90.56 557 LEU A CA 1
ATOM 4421 C C . LEU A 1 557 ? -23.781 -13.523 11.086 1 90.56 557 LEU A C 1
ATOM 4423 O O . LEU A 1 557 ? -24.516 -14.227 11.781 1 90.56 557 LEU A O 1
ATOM 4427 N N . GLU A 1 558 ? -22.516 -13.781 10.906 1 89.69 558 GLU A N 1
ATOM 4428 C CA . GLU A 1 558 ? -21.953 -15.055 11.344 1 89.69 558 GLU A CA 1
ATOM 4429 C C . GLU A 1 558 ? -21.719 -15.062 12.852 1 89.69 558 GLU A C 1
ATOM 4431 O O . GLU A 1 558 ? -21.141 -14.125 13.406 1 89.69 558 GLU A O 1
ATOM 4436 N N . THR A 1 559 ? -22.234 -16.031 13.43 1 85.62 559 THR A N 1
ATOM 4437 C CA . THR A 1 559 ? -22.156 -16.125 14.883 1 85.62 559 THR A CA 1
ATOM 4438 C C . THR A 1 559 ? -20.875 -16.844 15.32 1 85.62 559 THR A C 1
ATOM 4440 O O . THR A 1 559 ? -20.359 -16.578 16.406 1 85.62 559 THR A O 1
ATOM 4443 N N . GLU A 1 560 ? -20.328 -17.75 14.375 1 86.62 560 GLU A N 1
ATOM 4444 C CA . GLU A 1 560 ? -19.094 -18.453 14.703 1 86.62 560 GLU A CA 1
ATOM 4445 C C . GLU A 1 560 ? -17.875 -17.531 14.492 1 86.62 560 GLU A C 1
ATOM 4447 O O . GLU A 1 560 ? -17.609 -17.094 13.375 1 86.62 560 GLU A O 1
ATOM 4452 N N . THR A 1 561 ? -17.141 -17.328 15.516 1 83.94 561 THR A N 1
ATOM 4453 C CA . THR A 1 561 ? -16.062 -16.344 15.523 1 83.94 561 THR A CA 1
ATOM 4454 C C . THR A 1 561 ? -14.938 -16.766 14.578 1 83.94 561 THR A C 1
ATOM 4456 O O . THR A 1 561 ? -14.344 -15.93 13.906 1 83.94 561 THR A O 1
ATOM 4459 N N . GLU A 1 562 ? -14.625 -18.094 14.555 1 83.62 562 GLU A N 1
ATOM 4460 C CA . GLU A 1 562 ? -13.523 -18.547 13.703 1 83.62 562 GLU A CA 1
ATOM 4461 C C . GLU A 1 562 ? -13.844 -18.328 12.227 1 83.62 562 GLU A C 1
ATOM 4463 O O . GLU A 1 562 ? -12.992 -17.891 11.461 1 83.62 562 GLU A O 1
ATOM 4468 N N . VAL A 1 563 ? -15.086 -18.641 11.891 1 84.62 563 VAL A N 1
ATOM 4469 C CA . VAL A 1 563 ? -15.5 -18.469 10.5 1 84.62 563 VAL A CA 1
ATOM 4470 C C . VAL A 1 563 ? -15.57 -16.984 10.148 1 84.62 563 VAL A C 1
ATOM 4472 O O . VAL A 1 563 ? -15.18 -16.594 9.047 1 84.62 563 VAL A O 1
ATOM 4475 N N . ALA A 1 564 ? -15.938 -16.266 11.086 1 86.38 564 ALA A N 1
ATOM 4476 C CA . ALA A 1 564 ? -15.992 -14.82 10.867 1 86.38 564 ALA A CA 1
ATOM 4477 C C . ALA A 1 564 ? -14.594 -14.242 10.656 1 86.38 564 ALA A C 1
ATOM 4479 O O . ALA A 1 564 ? -14.406 -13.344 9.828 1 86.38 564 ALA A O 1
ATOM 4480 N N . HIS A 1 565 ? -13.68 -14.805 11.445 1 85.38 565 HIS A N 1
ATOM 4481 C CA . HIS A 1 565 ? -12.305 -14.336 11.305 1 85.38 565 HIS A CA 1
ATOM 4482 C C . HIS A 1 565 ? -11.727 -14.719 9.945 1 85.38 565 HIS A C 1
ATOM 4484 O O . HIS A 1 565 ? -11 -13.938 9.336 1 85.38 565 HIS A O 1
ATOM 4490 N N . LEU A 1 566 ? -12.156 -15.828 9.445 1 82.44 566 LEU A N 1
ATOM 4491 C CA . LEU A 1 566 ? -11.703 -16.281 8.133 1 82.44 566 LEU A CA 1
ATOM 4492 C C . LEU A 1 566 ? -12.297 -15.406 7.031 1 82.44 566 LEU A C 1
ATOM 4494 O O . LEU A 1 566 ? -11.633 -15.133 6.027 1 82.44 566 LEU A O 1
ATOM 4498 N N . MET A 1 567 ? -13.43 -14.977 7.297 1 83.31 567 MET A N 1
ATOM 4499 C CA . MET A 1 567 ? -14.094 -14.109 6.324 1 83.31 567 MET A CA 1
ATOM 4500 C C . MET A 1 567 ? -13.43 -12.734 6.281 1 83.31 567 MET A C 1
ATOM 4502 O O . MET A 1 567 ? -13.297 -12.141 5.211 1 83.31 567 MET A O 1
ATOM 4506 N N . LYS A 1 568 ? -12.992 -12.367 7.391 1 78.75 568 LYS A N 1
ATOM 4507 C CA . LYS A 1 568 ? -12.344 -11.062 7.469 1 78.75 568 LYS A CA 1
ATOM 4508 C C . LYS A 1 568 ? -10.93 -11.125 6.895 1 78.75 568 LYS A C 1
ATOM 4510 O O . LYS A 1 568 ? -10.414 -10.117 6.395 1 78.75 568 LYS A O 1
ATOM 4515 N N . GLU A 1 569 ? -10.406 -12.297 6.91 1 77.56 569 GLU A N 1
ATOM 4516 C CA . GLU A 1 569 ? -9.047 -12.469 6.414 1 77.56 569 GLU A CA 1
ATOM 4517 C C . GLU A 1 569 ? -9.016 -12.555 4.891 1 77.56 569 GLU A C 1
ATOM 4519 O O . GLU A 1 569 ? -7.961 -12.391 4.273 1 77.56 569 GLU A O 1
ATOM 4524 N N . ALA A 1 570 ? -10.305 -12.734 4.348 1 76.31 570 ALA A N 1
ATOM 4525 C CA . ALA A 1 570 ? -10.344 -12.758 2.889 1 76.31 570 ALA A CA 1
ATOM 4526 C C . ALA A 1 570 ? -10.062 -11.375 2.309 1 76.31 570 ALA A C 1
ATOM 4528 O O . ALA A 1 570 ? -10.766 -10.414 2.625 1 76.31 570 ALA A O 1
ATOM 4529 N N . LYS A 1 571 ? -8.945 -11.094 1.671 1 84.62 571 LYS A N 1
ATOM 4530 C CA . LYS A 1 571 ? -8.422 -9.789 1.262 1 84.62 571 LYS A CA 1
ATOM 4531 C C . LYS A 1 571 ? -8.883 -9.438 -0.15 1 84.62 571 LYS A C 1
ATOM 4533 O O . LYS A 1 571 ? -8.062 -9.117 -1.013 1 84.62 571 LYS A O 1
ATOM 4538 N N . TYR A 1 572 ? -10.352 -9.43 -0.347 1 93 572 TYR A N 1
ATOM 4539 C CA . TYR A 1 572 ? -10.836 -9.039 -1.665 1 93 572 TYR A CA 1
ATOM 4540 C C . TYR A 1 572 ? -10.664 -7.539 -1.889 1 93 572 TYR A C 1
ATOM 4542 O O . TYR A 1 572 ? -10.523 -7.086 -3.027 1 93 572 TYR A O 1
ATOM 4550 N N . GLU A 1 573 ? -10.688 -6.793 -0.868 1 93.56 573 GLU A N 1
ATOM 4551 C CA . GLU A 1 573 ? -10.414 -5.363 -1.007 1 93.56 573 GLU A CA 1
ATOM 4552 C C . GLU A 1 573 ? -8.984 -5.121 -1.496 1 93.56 573 GLU A C 1
ATOM 4554 O O . GLU A 1 573 ? -8.758 -4.27 -2.357 1 93.56 573 GLU A O 1
ATOM 4559 N N . GLN A 1 574 ? -8.125 -5.918 -0.964 1 92.56 574 GLN A N 1
ATOM 4560 C CA . GLN A 1 574 ? -6.738 -5.797 -1.4 1 92.56 574 GLN A CA 1
ATOM 4561 C C . GLN A 1 574 ? -6.582 -6.219 -2.857 1 92.56 574 GLN A C 1
ATOM 4563 O O . GLN A 1 574 ? -5.773 -5.648 -3.592 1 92.56 574 GLN A O 1
ATOM 4568 N N . LEU A 1 575 ? -7.383 -7.199 -3.232 1 94.81 575 LEU A N 1
ATOM 4569 C CA . LEU A 1 575 ? -7.363 -7.641 -4.621 1 94.81 575 LEU A CA 1
ATOM 4570 C C . LEU A 1 575 ? -7.836 -6.531 -5.555 1 94.81 575 LEU A C 1
ATOM 4572 O O . LEU A 1 575 ? -7.27 -6.336 -6.633 1 94.81 575 LEU A O 1
ATOM 4576 N N . ALA A 1 576 ? -8.859 -5.836 -5.18 1 96.12 576 ALA A N 1
ATOM 4577 C CA . ALA A 1 576 ? -9.383 -4.73 -5.977 1 96.12 576 ALA A CA 1
ATOM 4578 C C . ALA A 1 576 ? -8.367 -3.594 -6.066 1 96.12 576 ALA A C 1
ATOM 4580 O O . ALA A 1 576 ? -8.172 -3.01 -7.133 1 96.12 576 ALA A O 1
ATOM 4581 N N . VAL A 1 577 ? -7.691 -3.283 -4.969 1 95.44 577 VAL A N 1
ATOM 4582 C CA . VAL A 1 577 ? -6.719 -2.195 -4.914 1 95.44 577 VAL A CA 1
ATOM 4583 C C . VAL A 1 577 ? -5.512 -2.539 -5.781 1 95.44 577 VAL A C 1
ATOM 4585 O O . VAL A 1 577 ? -5.023 -1.698 -6.539 1 95.44 577 VAL A O 1
ATOM 4588 N N . GLU A 1 578 ? -5.047 -3.793 -5.738 1 94.25 578 GLU A N 1
ATOM 4589 C CA . GLU A 1 578 ? -3.875 -4.207 -6.5 1 94.25 578 GLU A CA 1
ATOM 4590 C C . GLU A 1 578 ? -4.168 -4.23 -8 1 94.25 578 GLU A C 1
ATOM 4592 O O . GLU A 1 578 ? -3.332 -3.822 -8.805 1 94.25 578 GLU A O 1
ATOM 4597 N N . LEU A 1 579 ? -5.328 -4.715 -8.344 1 96.38 579 LEU A N 1
ATOM 4598 C CA . LEU A 1 579 ? -5.691 -4.703 -9.758 1 96.38 579 LEU A CA 1
ATOM 4599 C C . LEU A 1 579 ? -5.848 -3.271 -10.266 1 96.38 579 LEU A C 1
ATOM 4601 O O . LEU A 1 579 ? -5.383 -2.943 -11.359 1 96.38 579 LEU A O 1
ATOM 4605 N N . PHE A 1 580 ? -6.5 -2.424 -9.477 1 96.44 580 PHE A N 1
ATOM 4606 C CA . PHE A 1 580 ? -6.68 -1.036 -9.883 1 96.44 580 PHE A CA 1
ATOM 4607 C C . PHE A 1 580 ? -5.336 -0.319 -9.969 1 96.44 580 PHE A C 1
ATOM 4609 O O . PHE A 1 580 ? -5.145 0.545 -10.828 1 96.44 580 PHE A O 1
ATOM 4616 N N . SER A 1 581 ? -4.461 -0.663 -9.102 1 93.75 581 SER A N 1
ATOM 4617 C CA . SER A 1 581 ? -3.129 -0.068 -9.156 1 93.75 581 SER A CA 1
ATOM 4618 C C . SER A 1 581 ? -2.42 -0.41 -10.461 1 93.75 581 SER A C 1
ATOM 4620 O O . SER A 1 581 ? -1.773 0.448 -11.07 1 93.75 581 SER A O 1
ATOM 4622 N N . GLU A 1 582 ? -2.559 -1.658 -10.922 1 92.75 582 GLU A N 1
ATOM 4623 C CA . GLU A 1 582 ? -1.983 -2.072 -12.203 1 92.75 582 GLU A CA 1
ATOM 4624 C C . GLU A 1 582 ? -2.613 -1.311 -13.367 1 92.75 582 GLU A C 1
ATOM 4626 O O . GLU A 1 582 ? -1.922 -0.935 -14.312 1 92.75 582 GLU A O 1
ATOM 4631 N N . CYS A 1 583 ? -3.857 -1.065 -13.281 1 92.62 583 CYS A N 1
ATOM 4632 C CA . CYS A 1 583 ? -4.555 -0.317 -14.32 1 92.62 583 CYS A CA 1
ATOM 4633 C C . CYS A 1 583 ? -4.121 1.145 -14.328 1 92.62 583 CYS A C 1
ATOM 4635 O O . CYS A 1 583 ? -3.889 1.726 -15.383 1 92.62 583 CYS A O 1
ATOM 4637 N N . TYR A 1 584 ? -3.998 1.709 -13.164 1 91.75 584 TYR A N 1
ATOM 4638 C CA . TYR A 1 584 ? -3.621 3.113 -13.039 1 91.75 584 TYR A CA 1
ATOM 4639 C C . TYR A 1 584 ? -2.201 3.342 -13.539 1 91.75 584 TYR A C 1
ATOM 4641 O O . TYR A 1 584 ? -1.911 4.371 -14.156 1 91.75 584 TYR A O 1
ATOM 4649 N N . HIS A 1 585 ? -1.313 2.396 -13.273 1 84 585 HIS A N 1
ATOM 4650 C CA . HIS A 1 585 ? 0.074 2.518 -13.711 1 84 585 HIS A CA 1
ATOM 4651 C C . HIS A 1 585 ? 0.185 2.445 -15.227 1 84 585 HIS A C 1
ATOM 4653 O O . HIS A 1 585 ? 1.069 3.068 -15.82 1 84 585 HIS A O 1
ATOM 4659 N N . ASN A 1 586 ? -0.712 1.677 -15.844 1 85.81 586 ASN A N 1
ATOM 4660 C CA . ASN A 1 586 ? -0.678 1.552 -17.297 1 85.81 586 ASN A CA 1
ATOM 4661 C C . ASN A 1 586 ? -1.237 2.797 -17.984 1 85.81 586 ASN A C 1
ATOM 4663 O O . ASN A 1 586 ? -0.619 3.336 -18.906 1 85.81 586 ASN A O 1
ATOM 4667 N N . SER A 1 587 ? -2.43 3.189 -17.547 1 86.69 587 SER A N 1
ATOM 4668 C CA . SER A 1 587 ? -3.059 4.375 -18.125 1 86.69 587 SER A CA 1
ATOM 4669 C C . SER A 1 587 ? -3.92 5.102 -17.094 1 86.69 587 SER A C 1
ATOM 4671 O O . SER A 1 587 ? -4.867 4.523 -16.547 1 86.69 587 SER A O 1
ATOM 4673 N N . GLU A 1 588 ? -3.666 6.34 -16.922 1 87.38 588 GLU A N 1
ATOM 4674 C CA . GLU A 1 588 ? -4.426 7.129 -15.961 1 87.38 588 GLU A CA 1
ATOM 4675 C C . GLU A 1 588 ? -5.82 7.457 -16.484 1 87.38 588 GLU A C 1
ATOM 4677 O O . GLU A 1 588 ? -6.805 7.375 -15.75 1 87.38 588 GLU A O 1
ATOM 4682 N N . GLU A 1 589 ? -5.988 7.746 -17.75 1 85.31 589 GLU A N 1
ATOM 4683 C CA . GLU A 1 589 ? -7.262 8.156 -18.328 1 85.31 589 GLU A CA 1
ATOM 4684 C C . GLU A 1 589 ? -8.25 6.992 -18.359 1 85.31 589 GLU A C 1
ATOM 4686 O O . GLU A 1 589 ? -9.43 7.16 -18.031 1 85.31 589 GLU A O 1
ATOM 4691 N N . ARG A 1 590 ? -7.77 5.852 -18.766 1 90 590 ARG A N 1
ATOM 4692 C CA . ARG A 1 590 ? -8.656 4.691 -18.797 1 90 590 ARG A CA 1
ATOM 4693 C C . ARG A 1 590 ? -9.055 4.254 -17.391 1 90 590 ARG A C 1
ATOM 4695 O O . ARG A 1 590 ? -10.164 3.762 -17.188 1 90 590 ARG A O 1
ATOM 4702 N N . ALA A 1 591 ? -8.117 4.441 -16.5 1 92.81 591 ALA A N 1
ATOM 4703 C CA . ALA A 1 591 ? -8.43 4.098 -15.109 1 92.81 591 ALA A CA 1
ATOM 4704 C C . ALA A 1 591 ? -9.539 4.992 -14.562 1 92.81 591 ALA A C 1
ATOM 4706 O O . ALA A 1 591 ? -10.398 4.531 -13.812 1 92.81 591 ALA A O 1
ATOM 4707 N N . PHE A 1 592 ? -9.531 6.312 -14.93 1 91.31 592 PHE A N 1
ATOM 4708 C CA . PHE A 1 592 ? -10.594 7.227 -14.508 1 91.31 592 PHE A CA 1
ATOM 4709 C C . PHE A 1 592 ? -11.93 6.809 -15.094 1 91.31 592 PHE A C 1
ATOM 4711 O O . PHE A 1 592 ? -12.953 6.848 -14.414 1 91.31 592 PHE A O 1
ATOM 4718 N N . ALA A 1 593 ? -11.891 6.34 -16.328 1 90.5 593 ALA A N 1
ATOM 4719 C CA . ALA A 1 593 ? -13.117 5.887 -16.984 1 90.5 593 ALA A CA 1
ATOM 4720 C C . ALA A 1 593 ? -13.648 4.621 -16.312 1 90.5 593 ALA A C 1
ATOM 4722 O O . ALA A 1 593 ? -14.867 4.426 -16.234 1 90.5 593 ALA A O 1
ATOM 4723 N N . LEU A 1 594 ? -12.75 3.826 -15.852 1 93 594 LEU A N 1
ATOM 4724 C CA . LEU A 1 594 ? -13.133 2.576 -15.203 1 93 594 LEU A CA 1
ATOM 4725 C C . LEU A 1 594 ? -13.898 2.846 -13.906 1 93 594 LEU A C 1
ATOM 4727 O O . LEU A 1 594 ? -14.797 2.084 -13.547 1 93 594 LEU A O 1
ATOM 4731 N N . LEU A 1 595 ? -13.594 3.957 -13.219 1 93 595 LEU A N 1
ATOM 4732 C CA . LEU A 1 595 ? -14.219 4.285 -11.938 1 93 595 LEU A CA 1
ATOM 4733 C C . LEU A 1 595 ? -15.656 4.754 -12.141 1 93 595 LEU A C 1
ATOM 4735 O O . LEU A 1 595 ? -16.531 4.473 -11.312 1 93 595 LEU A O 1
ATOM 4739 N N . VAL A 1 596 ? -15.969 5.391 -13.289 1 92.06 596 VAL A N 1
ATOM 4740 C CA . VAL A 1 596 ? -17.266 6.039 -13.469 1 92.06 596 VAL A CA 1
ATOM 4741 C C . VAL A 1 596 ? -18.094 5.266 -14.492 1 92.06 596 VAL A C 1
ATOM 4743 O O . VAL A 1 596 ? -19.297 5.492 -14.617 1 92.06 596 VAL A O 1
ATOM 4746 N N . ARG A 1 597 ? -17.547 4.266 -15.055 1 91.25 597 ARG A N 1
ATOM 4747 C CA . ARG A 1 597 ? -18.266 3.492 -16.062 1 91.25 597 ARG A CA 1
ATOM 4748 C C . ARG A 1 597 ? -19.344 2.619 -15.422 1 91.25 597 ARG A C 1
ATOM 4750 O O . ARG A 1 597 ? -19.141 2.057 -14.352 1 91.25 597 ARG A O 1
ATOM 4757 N N . LYS A 1 598 ? -20.469 2.588 -16.125 1 89.88 598 LYS A N 1
ATOM 4758 C CA . LYS A 1 598 ? -21.531 1.674 -15.695 1 89.88 598 LYS A CA 1
ATOM 4759 C C . LYS A 1 598 ? -21.203 0.238 -16.109 1 89.88 598 LYS A C 1
ATOM 4761 O O . LYS A 1 598 ? -21.078 -0.06 -17.297 1 89.88 598 LYS A O 1
ATOM 4766 N N . ASN A 1 599 ? -21.109 -0.587 -15.094 1 89.88 599 ASN A N 1
ATOM 4767 C CA . ASN A 1 599 ? -20.734 -1.976 -15.352 1 89.88 599 ASN A CA 1
ATOM 4768 C C . ASN A 1 599 ? -21.875 -2.758 -15.977 1 89.88 599 ASN A C 1
ATOM 4770 O O . ASN A 1 599 ? -23.047 -2.529 -15.648 1 89.88 599 ASN A O 1
ATOM 4774 N N . GLN A 1 600 ? -21.578 -3.662 -16.812 1 85.56 600 GLN A N 1
ATOM 4775 C CA . GLN A 1 600 ? -22.578 -4.438 -17.531 1 85.56 600 GLN A CA 1
ATOM 4776 C C . GLN A 1 600 ? -23.078 -5.609 -16.703 1 85.56 600 GLN A C 1
ATOM 4778 O O . GLN A 1 600 ? -24.266 -5.957 -16.766 1 85.56 600 GLN A O 1
ATOM 4783 N N . TYR A 1 601 ? -22.25 -6.066 -15.859 1 85.44 601 TYR A N 1
ATOM 4784 C CA . TYR A 1 601 ? -22.578 -7.328 -15.211 1 85.44 601 TYR A CA 1
ATOM 4785 C C . TYR A 1 601 ? -23.016 -7.094 -13.766 1 85.44 601 TYR A C 1
ATOM 4787 O O . TYR A 1 601 ? -23.375 -8.039 -13.062 1 85.44 601 TYR A O 1
ATOM 4795 N N . TRP A 1 602 ? -23 -5.941 -13.273 1 89.88 602 TRP A N 1
ATOM 4796 C CA . TRP A 1 602 ? -23.422 -5.613 -11.914 1 89.88 602 TRP A CA 1
ATOM 4797 C C . TRP A 1 602 ? -24.5 -4.543 -11.914 1 89.88 602 TRP A C 1
ATOM 4799 O O . TRP A 1 602 ? -24.422 -3.574 -11.156 1 89.88 602 TRP A O 1
ATOM 4809 N N . SER A 1 603 ? -25.484 -4.715 -12.82 1 85.69 603 SER A N 1
ATOM 4810 C CA . SER A 1 603 ? -26.719 -3.934 -12.906 1 85.69 603 SER A CA 1
ATOM 4811 C C . SER A 1 603 ? -26.422 -2.443 -13.031 1 85.69 603 SER A C 1
ATOM 4813 O O . SER A 1 603 ? -27 -1.626 -12.305 1 85.69 603 SER A O 1
ATOM 4815 N N . LYS A 1 604 ? -25.359 -2.051 -13.758 1 85.31 604 LYS A N 1
ATOM 4816 C CA . LYS A 1 604 ? -25.031 -0.686 -14.164 1 85.31 604 LYS A CA 1
ATOM 4817 C C . LYS A 1 604 ? -24.578 0.144 -12.961 1 85.31 604 LYS A C 1
ATOM 4819 O O . LYS A 1 604 ? -24.859 1.341 -12.891 1 85.31 604 LYS A O 1
ATOM 4824 N N . THR A 1 605 ? -24.078 -0.526 -11.984 1 89.12 605 THR A N 1
ATOM 4825 C CA . THR A 1 605 ? -23.453 0.19 -10.875 1 89.12 605 THR A CA 1
ATOM 4826 C C . THR A 1 605 ? -22 0.52 -11.195 1 89.12 605 THR A C 1
ATOM 4828 O O . THR A 1 605 ? -21.344 -0.182 -11.977 1 89.12 605 THR A O 1
ATOM 4831 N N . THR A 1 606 ? -21.562 1.639 -10.719 1 92 606 THR A N 1
ATOM 4832 C CA . THR A 1 606 ? -20.172 2.035 -10.953 1 92 606 THR A CA 1
ATOM 4833 C C . THR A 1 606 ? -19.266 1.466 -9.875 1 92 606 THR A C 1
ATOM 4835 O O . THR A 1 606 ? -19.734 0.991 -8.836 1 92 606 THR A O 1
ATOM 4838 N N . CYS A 1 607 ? -18 1.445 -10.078 1 93.44 607 CYS A N 1
ATOM 4839 C CA . CYS A 1 607 ? -17.016 0.966 -9.102 1 93.44 607 CYS A CA 1
ATOM 4840 C C . CYS A 1 607 ? -17 1.847 -7.859 1 93.44 607 CYS A C 1
ATOM 4842 O O . CYS A 1 607 ? -16.859 1.349 -6.742 1 93.44 607 CYS A O 1
ATOM 4844 N N . LEU A 1 608 ? -17.25 3.156 -8.016 1 91.88 608 LEU A N 1
ATOM 4845 C CA . LEU A 1 608 ? -17.266 4.078 -6.887 1 91.88 608 LEU A CA 1
ATOM 4846 C C . LEU A 1 608 ? -18.484 3.832 -6.004 1 91.88 608 LEU A C 1
ATOM 4848 O O . LEU A 1 608 ? -18.375 3.883 -4.773 1 91.88 608 LEU A O 1
ATOM 4852 N N . GLN A 1 609 ? -19.562 3.557 -6.621 1 89.5 609 GLN A N 1
ATOM 4853 C CA . GLN A 1 609 ? -20.781 3.262 -5.855 1 89.5 609 GLN A CA 1
ATOM 4854 C C . GLN A 1 609 ? -20.625 1.955 -5.078 1 89.5 609 GLN A C 1
ATOM 4856 O O . GLN A 1 609 ? -21.031 1.869 -3.918 1 89.5 609 GLN A O 1
ATOM 4861 N N . LEU A 1 610 ? -20.062 0.953 -5.762 1 92.31 610 LEU A N 1
ATOM 4862 C CA . LEU A 1 610 ? -19.859 -0.327 -5.094 1 92.31 610 LEU A CA 1
ATOM 4863 C C . LEU A 1 610 ? -18.875 -0.183 -3.939 1 92.31 610 LEU A C 1
ATOM 4865 O O . LEU A 1 610 ? -19.047 -0.814 -2.893 1 92.31 610 LEU A O 1
ATOM 4869 N N . ALA A 1 611 ? -17.844 0.639 -4.125 1 93.62 611 ALA A N 1
ATOM 4870 C CA . ALA A 1 611 ? -16.844 0.873 -3.072 1 93.62 611 ALA A CA 1
ATOM 4871 C C . ALA A 1 611 ? -17.484 1.593 -1.883 1 93.62 611 ALA A C 1
ATOM 4873 O O . ALA A 1 611 ? -17.125 1.32 -0.731 1 93.62 611 ALA A O 1
ATOM 4874 N N . THR A 1 612 ? -18.422 2.52 -2.104 1 89.88 612 THR A N 1
ATOM 4875 C CA . THR A 1 612 ? -19.109 3.242 -1.033 1 89.88 612 THR A CA 1
ATOM 4876 C C . THR A 1 612 ? -20.016 2.309 -0.24 1 89.88 612 THR A C 1
ATOM 4878 O O . THR A 1 612 ? -20.047 2.355 0.991 1 89.88 612 THR A O 1
ATOM 4881 N N . GLU A 1 613 ? -20.672 1.416 -1.008 1 88 613 GLU A N 1
ATOM 4882 C CA . GLU A 1 613 ? -21.547 0.461 -0.342 1 88 613 GLU A CA 1
ATOM 4883 C C . GLU A 1 613 ? -20.75 -0.544 0.483 1 88 613 GLU A C 1
ATOM 4885 O O . GLU A 1 613 ? -21.203 -0.981 1.544 1 88 613 GLU A O 1
ATOM 4890 N N . ALA A 1 614 ? -19.594 -0.847 -0.012 1 91 614 ALA A N 1
ATOM 4891 C CA . ALA A 1 614 ? -18.734 -1.81 0.687 1 91 614 ALA A CA 1
ATOM 4892 C C . ALA A 1 614 ? -17.906 -1.123 1.761 1 91 614 ALA A C 1
ATOM 4894 O O . ALA A 1 614 ? -17.266 -1.789 2.576 1 91 614 ALA A O 1
ATOM 4895 N N . ASP A 1 615 ? -17.922 0.176 1.918 1 89.31 615 ASP A N 1
ATOM 4896 C CA . ASP A 1 615 ? -17.094 0.934 2.842 1 89.31 615 ASP A CA 1
ATOM 4897 C C . ASP A 1 615 ? -15.625 0.512 2.729 1 89.31 615 ASP A C 1
ATOM 4899 O O . ASP A 1 615 ? -15 0.153 3.729 1 89.31 615 ASP A O 1
ATOM 4903 N N . ALA A 1 616 ? -15.234 0.44 1.446 1 93.25 616 ALA A N 1
ATOM 4904 C CA . ALA A 1 616 ? -13.852 0.052 1.171 1 93.25 616 ALA A CA 1
ATOM 4905 C C . ALA A 1 616 ? -12.898 1.227 1.381 1 93.25 616 ALA A C 1
ATOM 4907 O O . ALA A 1 616 ? -12.57 1.944 0.433 1 93.25 616 ALA A O 1
ATOM 4908 N N . LYS A 1 617 ? -12.328 1.382 2.486 1 91.94 617 LYS A N 1
ATOM 4909 C CA . LYS A 1 617 ? -11.523 2.531 2.883 1 91.94 617 LYS A CA 1
ATOM 4910 C C . LYS A 1 617 ? -10.172 2.521 2.176 1 91.94 617 LYS A C 1
ATOM 4912 O O . LYS A 1 617 ? -9.68 3.566 1.745 1 91.94 617 LYS A O 1
ATOM 4917 N N . SER A 1 618 ? -9.578 1.36 2.033 1 91.81 618 SER A N 1
ATOM 4918 C CA . SER A 1 618 ? -8.273 1.269 1.377 1 91.81 618 SER A CA 1
ATOM 4919 C C . SER A 1 618 ? -8.383 1.598 -0.108 1 91.81 618 SER A C 1
ATOM 4921 O O . SER A 1 618 ? -7.445 2.141 -0.697 1 91.81 618 SER A O 1
ATOM 4923 N N . PHE A 1 619 ? -9.539 1.291 -0.705 1 95.31 619 PHE A N 1
ATOM 4924 C CA . PHE A 1 619 ? -9.758 1.582 -2.117 1 95.31 619 PHE A CA 1
ATOM 4925 C C . PHE A 1 619 ? -9.844 3.086 -2.354 1 95.31 619 PHE A C 1
ATOM 4927 O O . PHE A 1 619 ? -9.273 3.602 -3.318 1 95.31 619 PHE A O 1
ATOM 4934 N N . PHE A 1 620 ? -10.484 3.818 -1.491 1 93.5 620 PHE A N 1
ATOM 4935 C CA . PHE A 1 620 ? -10.617 5.266 -1.623 1 93.5 620 PHE A CA 1
ATOM 4936 C C . PHE A 1 620 ? -9.289 5.957 -1.351 1 93.5 620 PHE A C 1
ATOM 4938 O O . PHE A 1 620 ? -9.023 7.039 -1.882 1 93.5 620 PHE A O 1
ATOM 4945 N N . ALA A 1 621 ? -8.547 5.301 -0.575 1 91.94 621 ALA A N 1
ATOM 4946 C CA . ALA A 1 621 ? -7.266 5.898 -0.195 1 91.94 621 ALA A CA 1
ATOM 4947 C C . ALA A 1 621 ? -6.227 5.711 -1.295 1 91.94 621 ALA A C 1
ATOM 4949 O O . ALA A 1 621 ? -5.145 6.305 -1.243 1 91.94 621 ALA A O 1
ATOM 4950 N N . HIS A 1 622 ? -6.598 4.977 -2.311 1 91.69 622 HIS A N 1
ATOM 4951 C CA . HIS A 1 622 ? -5.664 4.754 -3.41 1 91.69 622 HIS A CA 1
ATOM 4952 C C . HIS A 1 622 ? -5.363 6.055 -4.148 1 91.69 622 HIS A C 1
ATOM 4954 O O . HIS A 1 622 ? -6.238 6.914 -4.285 1 91.69 622 HIS A O 1
ATOM 4960 N N . ASP A 1 623 ? -4.129 6.262 -4.684 1 88.69 623 ASP A N 1
ATOM 4961 C CA . ASP A 1 623 ? -3.682 7.492 -5.328 1 88.69 623 ASP A CA 1
ATOM 4962 C C . ASP A 1 623 ? -4.461 7.75 -6.617 1 88.69 623 ASP A C 1
ATOM 4964 O O . ASP A 1 623 ? -4.723 8.906 -6.969 1 88.69 623 ASP A O 1
ATOM 4968 N N . GLY A 1 624 ? -4.77 6.664 -7.301 1 91 624 GLY A N 1
ATOM 4969 C CA . GLY A 1 624 ? -5.531 6.844 -8.523 1 91 624 GLY A CA 1
ATOM 4970 C C . GLY A 1 624 ? -6.918 7.414 -8.281 1 91 624 GLY A C 1
ATOM 4971 O O . GLY A 1 624 ? -7.371 8.289 -9.023 1 91 624 GLY A O 1
ATOM 4972 N N . VAL A 1 625 ? -7.602 6.941 -7.266 1 93.5 625 VAL A N 1
ATOM 4973 C CA . VAL A 1 625 ? -8.938 7.43 -6.941 1 93.5 625 VAL A CA 1
ATOM 4974 C C . VAL A 1 625 ? -8.852 8.875 -6.449 1 93.5 625 VAL A C 1
ATOM 4976 O O . VAL A 1 625 ? -9.672 9.719 -6.828 1 93.5 625 VAL A O 1
ATOM 4979 N N . GLN A 1 626 ? -7.816 9.18 -5.664 1 90.62 626 GLN A N 1
ATOM 4980 C CA . GLN A 1 626 ? -7.645 10.531 -5.133 1 90.62 626 GLN A CA 1
ATOM 4981 C C . GLN A 1 626 ? -7.293 11.516 -6.246 1 90.62 626 GLN A C 1
ATOM 4983 O O . GLN A 1 626 ? -7.715 12.672 -6.211 1 90.62 626 GLN A O 1
ATOM 4988 N N . ALA A 1 627 ? -6.496 11.047 -7.188 1 89.19 627 ALA A N 1
ATOM 4989 C CA . ALA A 1 627 ? -6.188 11.898 -8.328 1 89.19 627 ALA A CA 1
ATOM 4990 C C . ALA A 1 627 ? -7.449 12.227 -9.125 1 89.19 627 ALA A C 1
ATOM 4992 O O . ALA A 1 627 ? -7.621 13.352 -9.594 1 89.19 627 ALA A O 1
ATOM 4993 N N . PHE A 1 628 ? -8.273 11.289 -9.227 1 92.31 628 PHE A N 1
ATOM 4994 C CA . PHE A 1 628 ? -9.547 11.5 -9.914 1 92.31 628 PHE A CA 1
ATOM 4995 C C . PHE A 1 628 ? -10.406 12.5 -9.156 1 92.31 628 PHE A C 1
ATOM 4997 O O . PHE A 1 628 ? -11 13.398 -9.766 1 92.31 628 PHE A O 1
ATOM 5004 N N . LEU A 1 629 ? -10.477 12.359 -7.887 1 91.19 629 LEU A N 1
ATOM 5005 C CA . LEU A 1 629 ? -11.289 13.25 -7.062 1 91.19 629 LEU A CA 1
ATOM 5006 C C . LEU A 1 629 ? -10.734 14.672 -7.09 1 91.19 629 LEU A C 1
ATOM 5008 O O . LEU A 1 629 ? -11.492 15.641 -7.055 1 91.19 629 LEU A O 1
ATOM 5012 N N . THR A 1 630 ? -9.453 14.82 -7.117 1 89.44 630 THR A N 1
ATOM 5013 C CA . THR A 1 630 ? -8.852 16.141 -7.223 1 89.44 630 THR A CA 1
ATOM 5014 C C . THR A 1 630 ? -9.211 16.797 -8.555 1 89.44 630 THR A C 1
ATOM 5016 O O . THR A 1 630 ? -9.461 18 -8.609 1 89.44 630 THR A O 1
ATOM 5019 N N . LYS A 1 631 ? -9.258 15.992 -9.555 1 87.38 631 LYS A N 1
ATOM 5020 C CA . LYS A 1 631 ? -9.648 16.516 -10.859 1 87.38 631 LYS A CA 1
ATOM 5021 C C . LYS A 1 631 ? -11.094 17 -10.852 1 87.38 631 LYS A C 1
ATOM 5023 O O . LYS A 1 631 ? -11.414 18.047 -11.414 1 87.38 631 LYS A O 1
ATOM 5028 N N . ILE A 1 632 ? -11.938 16.25 -10.219 1 88.56 632 ILE A N 1
ATOM 5029 C CA . ILE A 1 632 ? -13.344 16.625 -10.125 1 88.56 632 ILE A CA 1
ATOM 5030 C C . ILE A 1 632 ? -13.484 17.859 -9.227 1 88.56 632 ILE A C 1
ATOM 5032 O O . ILE A 1 632 ? -14.305 18.734 -9.492 1 88.56 632 ILE A O 1
ATOM 5036 N N . TRP A 1 633 ? -12.711 17.953 -8.188 1 90.12 633 TRP A N 1
ATOM 5037 C CA . TRP A 1 633 ? -12.773 19.047 -7.211 1 90.12 633 TRP A CA 1
ATOM 5038 C C . TRP A 1 633 ? -12.438 20.375 -7.859 1 90.12 633 TRP A C 1
ATOM 5040 O O . TRP A 1 633 ? -13.102 21.391 -7.602 1 90.12 633 TRP A O 1
ATOM 5050 N N . TRP A 1 634 ? -11.523 20.406 -8.766 1 89.44 634 TRP A N 1
ATOM 5051 C CA . TRP A 1 634 ? -11.07 21.656 -9.375 1 89.44 634 TRP A CA 1
ATOM 5052 C C . TRP A 1 634 ? -11.773 21.906 -10.711 1 89.44 634 TRP A C 1
ATOM 5054 O O . TRP A 1 634 ? -11.719 23 -11.25 1 89.44 634 TRP A O 1
ATOM 5064 N N . GLY A 1 635 ? -12.5 20.875 -11.133 1 86.19 635 GLY A N 1
ATOM 5065 C CA . GLY A 1 635 ? -13.188 21.031 -12.406 1 86.19 635 GLY A CA 1
ATOM 5066 C C . GLY A 1 635 ? -12.25 21.297 -13.562 1 86.19 635 GLY A C 1
ATOM 5067 O O . GLY A 1 635 ? -11.289 20.562 -13.773 1 86.19 635 GLY A O 1
ATOM 5068 N N . ASP A 1 636 ? -12.5 22.469 -14.211 1 84.38 636 ASP A N 1
ATOM 5069 C CA . ASP A 1 636 ? -11.695 22.812 -15.383 1 84.38 636 ASP A CA 1
ATOM 5070 C C . ASP A 1 636 ? -10.57 23.781 -15.008 1 84.38 636 ASP A C 1
ATOM 5072 O O . ASP A 1 636 ? -9.82 24.234 -15.875 1 84.38 636 ASP A O 1
ATOM 5076 N N . MET A 1 637 ? -10.469 23.984 -13.758 1 86 637 MET A N 1
ATOM 5077 C CA . MET A 1 637 ? -9.406 24.859 -13.289 1 86 637 MET A CA 1
ATOM 5078 C C . MET A 1 637 ? -8.133 24.062 -13 1 86 637 MET A C 1
ATOM 5080 O O . MET A 1 637 ? -8.195 22.859 -12.727 1 86 637 MET A O 1
ATOM 5084 N N . SER A 1 638 ? -7.043 24.781 -13.039 1 83.88 638 SER A N 1
ATOM 5085 C CA . SER A 1 638 ? -5.773 24.109 -12.766 1 83.88 638 SER A CA 1
ATOM 5086 C C . SER A 1 638 ? -5.672 23.703 -11.297 1 83.88 638 SER A C 1
ATOM 5088 O O . SER A 1 638 ? -6.117 24.438 -10.414 1 83.88 638 SER A O 1
ATOM 5090 N N . THR A 1 639 ? -5.098 22.609 -11.047 1 78.81 639 THR A N 1
ATOM 5091 C CA . THR A 1 639 ? -4.996 22.031 -9.703 1 78.81 639 THR A CA 1
ATOM 5092 C C . THR A 1 639 ? -3.998 22.828 -8.859 1 78.81 639 THR A C 1
ATOM 5094 O O . THR A 1 639 ? -4.012 22.734 -7.629 1 78.81 639 THR A O 1
ATOM 5097 N N . ASN A 1 640 ? -3.168 23.688 -9.484 1 76.06 640 ASN A N 1
ATOM 5098 C CA . ASN A 1 640 ? -2.137 24.406 -8.734 1 76.06 640 ASN A CA 1
ATOM 5099 C C . ASN A 1 640 ? -2.59 25.812 -8.344 1 76.06 640 ASN A C 1
ATOM 5101 O O . ASN A 1 640 ? -1.786 26.625 -7.883 1 76.06 640 ASN A O 1
ATOM 5105 N N . THR A 1 641 ? -3.893 26 -8.453 1 82.75 641 THR A N 1
ATOM 5106 C CA . THR A 1 641 ? -4.395 27.328 -8.102 1 82.75 641 THR A CA 1
ATOM 5107 C C . THR A 1 641 ? -4.434 27.5 -6.582 1 82.75 641 THR A C 1
ATOM 5109 O O . THR A 1 641 ? -4.848 26.594 -5.859 1 82.75 641 THR A O 1
ATOM 5112 N N . ARG A 1 642 ? -3.875 28.641 -6.141 1 85.5 642 ARG A N 1
ATOM 5113 C CA . ARG A 1 642 ? -3.887 28.938 -4.711 1 85.5 642 ARG A CA 1
ATOM 5114 C C . ARG A 1 642 ? -5.277 29.344 -4.246 1 85.5 642 ARG A C 1
ATOM 5116 O O . ARG A 1 642 ? -6.023 29.984 -4.996 1 85.5 642 ARG A O 1
ATOM 5123 N N . ILE A 1 643 ? -5.703 28.984 -3.068 1 86.81 643 ILE A N 1
ATOM 5124 C CA . ILE A 1 643 ? -7.027 29.234 -2.506 1 86.81 643 ILE A CA 1
ATOM 5125 C C . ILE A 1 643 ? -7.254 30.75 -2.377 1 86.81 643 ILE A C 1
ATOM 5127 O O . ILE A 1 643 ? -8.383 31.219 -2.543 1 86.81 643 ILE A O 1
ATOM 5131 N N . LEU A 1 644 ? -6.176 31.609 -2.158 1 88.25 644 LEU A N 1
ATOM 5132 C CA . LEU A 1 644 ? -6.309 33.062 -2.025 1 88.25 644 LEU A CA 1
ATOM 5133 C C . LEU A 1 644 ? -6.773 33.688 -3.336 1 88.25 644 LEU A C 1
ATOM 5135 O O . LEU A 1 644 ? -7.551 34.625 -3.33 1 88.25 644 LEU A O 1
ATOM 5139 N N . LYS A 1 645 ? -6.352 33.094 -4.465 1 87.88 645 LYS A N 1
ATOM 5140 C CA . LYS A 1 645 ? -6.789 33.594 -5.766 1 87.88 645 LYS A CA 1
ATOM 5141 C C . LYS A 1 645 ? -8.266 33.281 -6.004 1 87.88 645 LYS A C 1
ATOM 5143 O O . LYS A 1 645 ? -8.969 34.062 -6.645 1 87.88 645 LYS A O 1
ATOM 5148 N N . LEU A 1 646 ? -8.695 32.188 -5.422 1 88.56 646 LEU A N 1
ATOM 5149 C CA . LEU A 1 646 ? -10.102 31.828 -5.555 1 88.56 646 LEU A CA 1
ATOM 5150 C C . LEU A 1 646 ? -10.992 32.75 -4.734 1 88.56 646 LEU A C 1
ATOM 5152 O O . LEU A 1 646 ? -12.07 33.156 -5.184 1 88.56 646 LEU A O 1
ATOM 5156 N N . ILE A 1 647 ? -10.453 33.125 -3.506 1 89.19 647 ILE A N 1
ATOM 5157 C CA . ILE A 1 647 ? -11.211 34.031 -2.639 1 89.19 647 ILE A CA 1
ATOM 5158 C C . ILE A 1 647 ? -11.289 35.406 -3.27 1 89.19 647 ILE A C 1
ATOM 5160 O O . ILE A 1 647 ? -12.336 36.062 -3.232 1 89.19 647 ILE A O 1
ATOM 5164 N N . CYS A 1 648 ? -10.211 35.781 -3.932 1 88.62 648 CYS A N 1
ATOM 5165 C CA . CYS A 1 648 ? -10.203 37.062 -4.625 1 88.62 648 CYS A CA 1
ATOM 5166 C C . CYS A 1 648 ? -11.156 37.031 -5.82 1 88.62 648 CYS A C 1
ATOM 5168 O O . CYS A 1 648 ? -11.844 38 -6.086 1 88.62 648 CYS A O 1
ATOM 5170 N N . GLY A 1 649 ? -11.234 35.938 -6.504 1 87.56 649 GLY A N 1
ATOM 5171 C CA . GLY A 1 649 ? -12.164 35.812 -7.613 1 87.56 649 GLY A CA 1
ATOM 5172 C C . GLY A 1 649 ? -13.617 35.812 -7.18 1 87.56 649 GLY A C 1
ATOM 5173 O O . GLY A 1 649 ? -14.484 36.312 -7.895 1 87.56 649 GLY A O 1
ATOM 5174 N N . PHE A 1 650 ? -13.828 35.312 -5.949 1 87.06 650 PHE A N 1
ATOM 5175 C CA . PHE A 1 650 ? -15.188 35.25 -5.426 1 87.06 650 PHE A CA 1
ATOM 5176 C C . PHE A 1 650 ? -15.664 36.656 -5.062 1 87.06 650 PHE A C 1
ATOM 5178 O O . PHE A 1 650 ? -16.812 37.031 -5.32 1 87.06 650 PHE A O 1
ATOM 5185 N N . TRP A 1 651 ? -14.789 37.531 -4.496 1 87.62 651 TRP A N 1
ATOM 5186 C CA . TRP A 1 651 ? -15.141 38.875 -4.074 1 87.62 651 TRP A CA 1
ATOM 5187 C C . TRP A 1 651 ? -15.211 39.812 -5.27 1 87.62 651 TRP A C 1
ATOM 5189 O O . TRP A 1 651 ? -16.062 40.719 -5.309 1 87.62 651 TRP A O 1
ATOM 5199 N N . CYS A 1 652 ? -14.25 39.469 -6.188 1 90 652 CYS A N 1
ATOM 5200 C CA . CYS A 1 652 ? -14.242 40.25 -7.418 1 90 652 CYS A CA 1
ATOM 5201 C C . CYS A 1 652 ? -14.281 39.344 -8.641 1 90 652 CYS A C 1
ATOM 5203 O O . CYS A 1 652 ? -13.25 39.094 -9.266 1 90 652 CYS A O 1
ATOM 5205 N N . PRO A 1 653 ? -15.57 39 -9.148 1 88.06 653 PRO A N 1
ATOM 5206 C CA . PRO A 1 653 ? -15.719 38.031 -10.234 1 88.06 653 PRO A CA 1
ATOM 5207 C C . PRO A 1 653 ? -15.078 38.5 -11.539 1 88.06 653 PRO A C 1
ATOM 5209 O O . PRO A 1 653 ? -14.797 37.688 -12.422 1 88.06 653 PRO A O 1
ATOM 5212 N N . PHE A 1 654 ? -14.727 39.781 -11.641 1 85.81 654 PHE A N 1
ATOM 5213 C CA . PHE A 1 654 ? -14.117 40.281 -12.867 1 85.81 654 PHE A CA 1
ATOM 5214 C C . PHE A 1 654 ? -12.688 39.781 -13.016 1 85.81 654 PHE A C 1
ATOM 5216 O O . PHE A 1 654 ? -12.148 39.75 -14.117 1 85.81 654 PHE A O 1
ATOM 5223 N N . LEU A 1 655 ? -12.133 39.281 -11.961 1 87.31 655 LEU A N 1
ATOM 5224 C CA . LEU A 1 655 ? -10.758 38.812 -11.969 1 87.31 655 LEU A CA 1
ATOM 5225 C C . LEU A 1 655 ? -10.672 37.438 -12.641 1 87.31 655 LEU A C 1
ATOM 5227 O O . LEU A 1 655 ? -9.586 37 -13.023 1 87.31 655 LEU A O 1
ATOM 5231 N N . ILE A 1 656 ? -11.836 36.75 -12.898 1 86.62 656 ILE A N 1
ATOM 5232 C CA . ILE A 1 656 ? -11.875 35.438 -13.508 1 86.62 656 ILE A CA 1
ATOM 5233 C C . ILE A 1 656 ? -11.453 35.531 -14.969 1 86.62 656 ILE A C 1
ATOM 5235 O O . ILE A 1 656 ? -10.938 34.562 -15.539 1 86.62 656 ILE A O 1
ATOM 5239 N N . TYR A 1 657 ? -11.68 36.719 -15.469 1 83.44 657 TYR A N 1
ATOM 5240 C CA . TYR A 1 657 ? -11.391 36.906 -16.891 1 83.44 657 TYR A CA 1
ATOM 5241 C C . TYR A 1 657 ? -9.922 37.25 -17.109 1 83.44 657 TYR A C 1
ATOM 5243 O O . TYR A 1 657 ? -9.469 37.375 -18.25 1 83.44 657 TYR A O 1
ATOM 5251 N N . THR A 1 658 ? -9.227 37.312 -15.945 1 81.31 658 THR A N 1
ATOM 5252 C CA . THR A 1 658 ? -7.793 37.562 -16.031 1 81.31 658 THR A CA 1
ATOM 5253 C C . THR A 1 658 ? -7.004 36.281 -15.953 1 81.31 658 THR A C 1
ATOM 5255 O O . THR A 1 658 ? -7.59 35.188 -15.867 1 81.31 658 THR A O 1
ATOM 5258 N N . ASN A 1 659 ? -5.695 36.312 -16.125 1 78.69 659 ASN A N 1
ATOM 5259 C CA . ASN A 1 659 ? -4.824 35.125 -16.094 1 78.69 659 ASN A CA 1
ATOM 5260 C C . ASN A 1 659 ? -4.469 34.719 -14.664 1 78.69 659 ASN A C 1
ATOM 5262 O O . ASN A 1 659 ? -3.5 34 -14.445 1 78.69 659 ASN A O 1
ATOM 5266 N N . LEU A 1 660 ? -5.262 35.281 -13.828 1 81.56 660 LEU A N 1
ATOM 5267 C CA . LEU A 1 660 ? -4.984 34.906 -12.445 1 81.56 660 LEU A CA 1
ATOM 5268 C C . LEU A 1 660 ? -5.293 33.438 -12.203 1 81.56 660 LEU A C 1
ATOM 5270 O O . LEU A 1 660 ? -4.555 32.75 -11.484 1 81.56 660 LEU A O 1
ATOM 5274 N N . ILE A 1 661 ? -6.41 32.969 -12.867 1 85.75 661 ILE A N 1
ATOM 5275 C CA . ILE A 1 661 ? -6.797 31.562 -12.766 1 85.75 661 ILE A CA 1
ATOM 5276 C C . ILE A 1 661 ? -6.668 30.891 -14.125 1 85.75 661 ILE A C 1
ATOM 5278 O O . ILE A 1 661 ? -7.16 31.406 -15.133 1 85.75 661 ILE A O 1
ATOM 5282 N N . ALA A 1 662 ? -5.824 29.828 -14.07 1 81.25 662 ALA A N 1
ATOM 5283 C CA . ALA A 1 662 ? -5.59 29.094 -15.32 1 81.25 662 ALA A CA 1
ATOM 5284 C C . ALA A 1 662 ? -6.668 28.031 -15.539 1 81.25 662 ALA A C 1
ATOM 5286 O O . ALA A 1 662 ? -6.996 27.281 -14.625 1 81.25 662 ALA A O 1
ATOM 5287 N N . PHE A 1 663 ? -7.355 28.078 -16.672 1 81.62 663 PHE A N 1
ATOM 5288 C CA . PHE A 1 663 ? -8.383 27.109 -17.031 1 81.62 663 PHE A CA 1
ATOM 5289 C C . PHE A 1 663 ? -7.887 26.156 -18.109 1 81.62 663 PHE A C 1
ATOM 5291 O O . PHE A 1 663 ? -7.023 26.516 -18.906 1 81.62 663 PHE A O 1
ATOM 5298 N N . SER A 1 664 ? -7.945 24.875 -17.922 1 68.12 664 SER A N 1
ATOM 5299 C CA . SER A 1 664 ? -7.559 23.875 -18.922 1 68.12 664 SER A CA 1
ATOM 5300 C C . SER A 1 664 ? -8.188 24.172 -20.281 1 68.12 664 SER A C 1
ATOM 5302 O O . SER A 1 664 ? -9.375 24.5 -20.359 1 68.12 664 SER A O 1
ATOM 5304 N N . GLU A 1 665 ? -7.445 24.828 -21.203 1 57.34 665 GLU A N 1
ATOM 5305 C CA . GLU A 1 665 ? -7.93 25.188 -22.531 1 57.34 665 GLU A CA 1
ATOM 5306 C C . GLU A 1 665 ? -8.594 24 -23.203 1 57.34 665 GLU A C 1
ATOM 5308 O O . GLU A 1 665 ? -8.086 22.875 -23.141 1 57.34 665 GLU A O 1
ATOM 5313 N N . GLU A 1 666 ? -9.766 23.969 -23.375 1 50.53 666 GLU A N 1
ATOM 5314 C CA . GLU A 1 666 ? -10.43 23.062 -24.312 1 50.53 666 GLU A CA 1
ATOM 5315 C C . GLU A 1 666 ? -9.656 22.938 -25.609 1 50.53 666 GLU A C 1
ATOM 5317 O O . GLU A 1 666 ? -9.414 23.953 -26.297 1 50.53 666 GLU A O 1
ATOM 5322 N N . LYS A 1 667 ? -8.562 22.188 -25.797 1 42.19 667 LYS A N 1
ATOM 5323 C CA . LYS A 1 667 ? -8.086 21.953 -27.156 1 42.19 667 LYS A CA 1
ATOM 5324 C C . LYS A 1 667 ? -9.242 21.922 -28.141 1 42.19 667 LYS A C 1
ATOM 5326 O O . LYS A 1 667 ? -10.148 21.094 -28.031 1 42.19 667 LYS A O 1
ATOM 5331 N N . GLN A 1 668 ? -9.695 23.047 -28.484 1 38.09 668 GLN A N 1
ATOM 5332 C CA . GLN A 1 668 ? -10.547 23 -29.672 1 38.09 668 GLN A CA 1
ATOM 5333 C C . GLN A 1 668 ? -10.023 22 -30.688 1 38.09 668 GLN A C 1
ATOM 5335 O O . GLN A 1 668 ? -8.953 22.188 -31.266 1 38.09 668 GLN A O 1
ATOM 5340 N N . SER A 1 669 ? -10.047 20.859 -30.359 1 36.09 669 SER A N 1
ATOM 5341 C CA . SER A 1 669 ? -9.805 19.969 -31.5 1 36.09 669 SER A CA 1
ATOM 5342 C C . SER A 1 669 ? -10.461 20.516 -32.75 1 36.09 669 SER A C 1
ATOM 5344 O O . SER A 1 669 ? -11.68 20.703 -32.812 1 36.09 669 SER A O 1
ATOM 5346 N N . LYS A 1 670 ? -9.945 21.469 -33.469 1 35.38 670 LYS A N 1
ATOM 5347 C CA . LYS A 1 670 ? -10.406 21.531 -34.875 1 35.38 670 LYS A CA 1
ATOM 5348 C C . LYS A 1 670 ? -10.688 20.125 -35.406 1 35.38 670 LYS A C 1
ATOM 5350 O O . LYS A 1 670 ? -9.766 19.344 -35.625 1 35.38 670 LYS A O 1
ATOM 5355 N N . ILE A 1 671 ? -11.727 19.609 -35 1 35.38 671 ILE A N 1
ATOM 5356 C CA . ILE A 1 671 ? -12.234 18.453 -35.75 1 35.38 671 ILE A CA 1
ATOM 5357 C C . ILE A 1 671 ? -12.047 18.672 -37.25 1 35.38 671 ILE A C 1
ATOM 5359 O O . ILE A 1 671 ? -12.766 19.469 -37.844 1 35.38 671 ILE A O 1
ATOM 5363 N N . GLU A 1 672 ? -10.945 19.109 -37.75 1 35.47 672 GLU A N 1
ATOM 5364 C CA . GLU A 1 672 ? -11.016 18.766 -39.156 1 35.47 672 GLU A CA 1
ATOM 5365 C C . GLU A 1 672 ? -11.695 17.422 -39.375 1 35.47 672 GLU A C 1
ATOM 5367 O O . GLU A 1 672 ? -11.43 16.469 -38.625 1 35.47 672 GLU A O 1
ATOM 5372 N N . PRO A 1 673 ? -12.906 17.531 -40.031 1 32.53 673 PRO A N 1
ATOM 5373 C CA . PRO A 1 673 ? -13.523 16.266 -40.469 1 32.53 673 PRO A CA 1
ATOM 5374 C C . PRO A 1 673 ? -12.508 15.258 -40.969 1 32.53 673 PRO A C 1
ATOM 5376 O O . PRO A 1 673 ? -12.141 15.281 -42.156 1 32.53 673 PRO A O 1
ATOM 5379 N N . GLU A 1 674 ? -11.344 15.336 -40.656 1 35.5 674 GLU A N 1
ATOM 5380 C CA . GLU A 1 674 ? -10.734 14.219 -41.344 1 35.5 674 GLU A CA 1
ATOM 5381 C C . GLU A 1 674 ? -11.609 12.969 -41.281 1 35.5 674 GLU A C 1
ATOM 5383 O O . GLU A 1 674 ? -12.172 12.664 -40.219 1 35.5 674 GLU A O 1
ATOM 5388 N N . PRO A 1 675 ? -12.07 12.562 -42.531 1 33.53 675 PRO A N 1
ATOM 5389 C CA . PRO A 1 675 ? -12.969 11.414 -42.594 1 33.53 675 PRO A CA 1
ATOM 5390 C C . PRO A 1 675 ? -12.75 10.422 -41.469 1 33.53 675 PRO A C 1
ATOM 5392 O O . PRO A 1 675 ? -13.648 10.188 -40.656 1 33.53 675 PRO A O 1
ATOM 5395 N N . PHE A 1 676 ? -12.344 9.148 -41.938 1 32.59 676 PHE A N 1
ATOM 5396 C CA . PHE A 1 676 ? -12.383 7.82 -41.312 1 32.59 676 PHE A CA 1
ATOM 5397 C C . PHE A 1 676 ? -11.43 7.727 -40.156 1 32.59 676 PHE A C 1
ATOM 5399 O O . PHE A 1 676 ? -10.258 7.375 -40.312 1 32.59 676 PHE A O 1
ATOM 5406 N N . ARG A 1 677 ? -11.312 8.672 -39.406 1 38.16 677 ARG A N 1
ATOM 5407 C CA . ARG A 1 677 ? -10.438 8.461 -38.25 1 38.16 677 ARG A CA 1
ATOM 5408 C C . ARG A 1 677 ? -10.75 7.145 -37.562 1 38.16 677 ARG A C 1
ATOM 5410 O O . ARG A 1 677 ? -11.898 6.879 -37.188 1 38.16 677 ARG A O 1
ATOM 5417 N N . GLU A 1 678 ? -9.969 6.156 -37.688 1 39.91 678 GLU A N 1
ATOM 5418 C CA . GLU A 1 678 ? -10.078 4.828 -37.094 1 39.91 678 GLU A CA 1
ATOM 5419 C C . GLU A 1 678 ? -10.438 4.918 -35.625 1 39.91 678 GLU A C 1
ATOM 5421 O O . GLU A 1 678 ? -9.867 5.727 -34.875 1 39.91 678 GLU A O 1
ATOM 5426 N N . LEU A 1 679 ? -11.656 4.836 -35.188 1 41.34 679 LEU A N 1
ATOM 5427 C CA . LEU A 1 679 ? -12.156 4.672 -33.812 1 41.34 679 LEU A CA 1
ATOM 5428 C C . LEU A 1 679 ? -11.047 4.219 -32.875 1 41.34 679 LEU A C 1
ATOM 5430 O O . LEU A 1 679 ? -11.172 4.355 -31.672 1 41.34 679 LEU A O 1
ATOM 5434 N N . ASP A 1 680 ? -10.117 3.424 -33.406 1 48.44 680 ASP A N 1
ATOM 5435 C CA . ASP A 1 680 ? -9.211 2.676 -32.531 1 48.44 680 ASP A CA 1
ATOM 5436 C C . ASP A 1 680 ? -8.055 3.555 -32.062 1 48.44 680 ASP A C 1
ATOM 5438 O O . ASP A 1 680 ? -7.121 3.066 -31.422 1 48.44 680 ASP A O 1
ATOM 5442 N N . SER A 1 681 ? -7.957 4.805 -32.469 1 51.31 681 SER A N 1
ATOM 5443 C CA . SER A 1 681 ? -6.742 5.5 -32.062 1 51.31 681 SER A CA 1
ATOM 5444 C C . SER A 1 681 ? -6.883 6.082 -30.672 1 51.31 681 SER A C 1
ATOM 5446 O O . SER A 1 681 ? -7.996 6.328 -30.203 1 51.31 681 SER A O 1
ATOM 5448 N N . LEU A 1 682 ? -5.828 5.953 -29.922 1 57.62 682 LEU A N 1
ATOM 5449 C CA . LEU A 1 682 ? -5.695 6.48 -28.578 1 57.62 682 LEU A CA 1
ATOM 5450 C C . LEU A 1 682 ? -6.223 7.906 -28.484 1 57.62 682 LEU A C 1
ATOM 5452 O O . LEU A 1 682 ? -6.832 8.289 -27.484 1 57.62 682 LEU A O 1
ATOM 5456 N N . ASP A 1 683 ? -6.18 8.68 -29.516 1 54.22 683 ASP A N 1
ATOM 5457 C CA . ASP A 1 683 ? -6.602 10.078 -29.484 1 54.22 683 ASP A CA 1
ATOM 5458 C C . ASP A 1 683 ? -8.125 10.195 -29.516 1 54.22 683 ASP A C 1
ATOM 5460 O O . ASP A 1 683 ? -8.695 11.07 -28.859 1 54.22 683 ASP A O 1
ATOM 5464 N N . THR A 1 684 ? -8.695 9.266 -30.297 1 54.56 684 THR A N 1
ATOM 5465 C CA . THR A 1 684 ? -10.148 9.289 -30.328 1 54.56 684 THR A CA 1
ATOM 5466 C C . THR A 1 684 ? -10.719 8.914 -28.969 1 54.56 684 THR A C 1
ATOM 5468 O O . THR A 1 684 ? -11.742 9.461 -28.531 1 54.56 684 THR A O 1
ATOM 5471 N N . GLU A 1 685 ? -10.031 8.055 -28.375 1 62.38 685 GLU A N 1
ATOM 5472 C CA . GLU A 1 685 ? -10.477 7.637 -27.047 1 62.38 685 GLU A CA 1
ATOM 5473 C C . GLU A 1 685 ? -10.453 8.805 -26.062 1 62.38 685 GLU A C 1
ATOM 5475 O O . GLU A 1 685 ? -11.375 8.969 -25.266 1 62.38 685 GLU A O 1
ATOM 5480 N N . ARG A 1 686 ? -9.484 9.523 -26.219 1 60 686 ARG A N 1
ATOM 5481 C CA . ARG A 1 686 ? -9.352 10.648 -25.312 1 60 686 ARG A CA 1
ATOM 5482 C C . ARG A 1 686 ? -10.469 11.664 -25.516 1 60 686 ARG A C 1
ATOM 5484 O O . ARG A 1 686 ? -10.977 12.242 -24.547 1 60 686 ARG A O 1
ATOM 5491 N N . THR A 1 687 ? -10.859 11.781 -26.734 1 54.81 687 THR A N 1
ATOM 5492 C CA . THR A 1 687 ? -11.938 12.719 -27.016 1 54.81 687 THR A CA 1
ATOM 5493 C C . THR A 1 687 ? -13.266 12.195 -26.469 1 54.81 687 THR A C 1
ATOM 5495 O O . THR A 1 687 ? -14.078 12.969 -25.953 1 54.81 687 THR A O 1
ATOM 5498 N N . LEU A 1 688 ? -13.336 10.891 -26.547 1 54.72 688 LEU A N 1
ATOM 5499 C CA . LEU A 1 688 ? -14.594 10.305 -26.109 1 54.72 688 LEU A CA 1
ATOM 5500 C C . LEU A 1 688 ? -14.672 10.258 -24.578 1 54.72 688 LEU A C 1
ATOM 5502 O O . LEU A 1 688 ? -15.766 10.305 -24.016 1 54.72 688 LEU A O 1
ATOM 5506 N N . PHE A 1 689 ? -13.555 10.117 -24.031 1 57.53 689 PHE A N 1
ATOM 5507 C CA . PHE A 1 689 ? -13.539 10.062 -22.578 1 57.53 689 PHE A CA 1
ATOM 5508 C C . PHE A 1 689 ? -13.906 11.414 -21.984 1 57.53 689 PHE A C 1
ATOM 5510 O O . PHE A 1 689 ? -14.516 11.484 -20.906 1 57.53 689 PHE A O 1
ATOM 5517 N N . PHE A 1 690 ? -13.43 12.391 -22.766 1 54.84 690 PHE A N 1
ATOM 5518 C CA . PHE A 1 690 ? -13.602 13.719 -22.188 1 54.84 690 PHE A CA 1
ATOM 5519 C C . PHE A 1 690 ? -14.672 14.5 -22.953 1 54.84 690 PHE A C 1
ATOM 5521 O O . PHE A 1 690 ? -14.867 15.695 -22.703 1 54.84 690 PHE A O 1
ATOM 5528 N N . SER A 1 691 ? -15.109 13.906 -24.109 1 49.31 691 SER A N 1
ATOM 5529 C CA . SER A 1 691 ? -16.141 14.688 -24.797 1 49.31 691 SER A CA 1
ATOM 5530 C C . SER A 1 691 ? -17.375 14.852 -23.922 1 49.31 691 SER A C 1
ATOM 5532 O O . SER A 1 691 ? -17.938 13.867 -23.422 1 49.31 691 SER A O 1
ATOM 5534 N N . LYS A 1 692 ? -17.469 15.844 -23.328 1 45.91 692 LYS A N 1
ATOM 5535 C CA . LYS A 1 692 ? -18.734 16.328 -22.781 1 45.91 692 LYS A CA 1
ATOM 5536 C C . LYS A 1 692 ? -19.859 16.234 -23.812 1 45.91 692 LYS A C 1
ATOM 5538 O O . LYS A 1 692 ? -19.672 16.547 -24.984 1 45.91 692 LYS A O 1
ATOM 5543 N N . GLU A 1 693 ? -20.781 15.352 -23.719 1 39.03 693 GLU A N 1
ATOM 5544 C CA . GLU A 1 693 ? -22.031 15.367 -24.469 1 39.03 693 GLU A CA 1
ATOM 5545 C C . GLU A 1 693 ? -22.438 16.797 -24.828 1 39.03 693 GLU A C 1
ATOM 5547 O O . GLU A 1 693 ? -23.016 17.5 -24 1 39.03 693 GLU A O 1
ATOM 5552 N N . GLU A 1 694 ? -21.797 17.656 -25.359 1 38 694 GLU A N 1
ATOM 5553 C CA . GLU A 1 694 ? -22.484 18.812 -25.922 1 38 694 GLU A CA 1
ATOM 5554 C C . GLU A 1 694 ? -23.766 18.406 -26.625 1 38 694 GLU A C 1
ATOM 5556 O O . GLU A 1 694 ? -23.875 17.297 -27.156 1 38 694 GLU A O 1
ATOM 5561 N N . ASP A 1 695 ? -24.922 19.141 -26.344 1 37.34 695 ASP A N 1
ATOM 5562 C CA . ASP A 1 695 ? -26.234 19.234 -26.984 1 37.34 695 ASP A CA 1
ATOM 5563 C C . ASP A 1 695 ? -26.125 19.016 -28.484 1 37.34 695 ASP A C 1
ATOM 5565 O O . ASP A 1 695 ? -25.547 19.844 -29.203 1 37.34 695 ASP A O 1
ATOM 5569 N N . ARG A 1 696 ? -26 17.984 -29.078 1 35.75 696 ARG A N 1
ATOM 5570 C CA . ARG A 1 696 ? -26.312 17.734 -30.484 1 35.75 696 ARG A CA 1
ATOM 5571 C C . ARG A 1 696 ? -27.531 18.531 -30.922 1 35.75 696 ARG A C 1
ATOM 5573 O O . ARG A 1 696 ? -27.984 18.406 -32.062 1 35.75 696 ARG A O 1
ATOM 5580 N N . GLY A 1 697 ? -28.406 18.984 -29.953 1 31.44 697 GLY A N 1
ATOM 5581 C CA . GLY A 1 697 ? -29.516 19.562 -30.719 1 31.44 697 GLY A CA 1
ATOM 5582 C C . GLY A 1 697 ? -29.047 20.469 -31.844 1 31.44 697 GLY A C 1
ATOM 5583 O O . GLY A 1 697 ? -29.453 20.297 -33 1 31.44 697 GLY A O 1
ATOM 5584 N N . ASN A 1 698 ? -28.906 21.812 -31.516 1 30.48 698 ASN A N 1
ATOM 5585 C CA . ASN A 1 698 ? -29.031 22.906 -32.5 1 30.48 698 ASN A CA 1
ATOM 5586 C C . ASN A 1 698 ? -27.734 23.078 -33.281 1 30.48 698 ASN A C 1
ATOM 5588 O O . ASN A 1 698 ? -27.062 24.094 -33.188 1 30.48 698 ASN A O 1
ATOM 5592 N N . SER A 1 699 ? -26.922 22.141 -33.312 1 33.66 699 SER A N 1
ATOM 5593 C CA . SER A 1 699 ? -25.703 22.453 -34.062 1 33.66 699 SER A CA 1
ATOM 5594 C C . SER A 1 699 ? -26.016 22.766 -35.5 1 33.66 699 SER A C 1
ATOM 5596 O O . SER A 1 699 ? -25.109 22.906 -36.344 1 33.66 699 SER A O 1
ATOM 5598 N N . LYS A 1 700 ? -27.125 22.469 -36.062 1 32.75 700 LYS A N 1
ATOM 5599 C CA . LYS A 1 700 ? -27.312 22.922 -37.438 1 32.75 700 LYS A CA 1
ATOM 5600 C C . LYS A 1 700 ? -27.047 24.406 -37.562 1 32.75 700 LYS A C 1
ATOM 5602 O O . LYS A 1 700 ? -27.188 24.984 -38.656 1 32.75 700 LYS A O 1
ATOM 5607 N N . LEU A 1 701 ? -27.422 25.188 -36.531 1 30.23 701 LEU A N 1
ATOM 5608 C CA . LEU A 1 701 ? -27.453 26.547 -37.031 1 30.23 701 LEU A CA 1
ATOM 5609 C C . LEU A 1 701 ? -26.109 26.938 -37.625 1 30.23 701 LEU A C 1
ATOM 5611 O O . LEU A 1 701 ? -26.047 27.438 -38.75 1 30.23 701 LEU A O 1
ATOM 5615 N N . GLU A 1 702 ? -25.219 27.906 -36.906 1 31.91 702 GLU A N 1
ATOM 5616 C CA . GLU A 1 702 ? -24.594 29.078 -37.531 1 31.91 702 GLU A CA 1
ATOM 5617 C C . GLU A 1 702 ? -23.25 28.734 -38.156 1 31.91 702 GLU A C 1
ATOM 5619 O O . GLU A 1 702 ? -22.281 28.453 -37.438 1 31.91 702 GLU A O 1
ATOM 5624 N N . LYS A 1 703 ? -23.016 27.891 -39.062 1 35.34 703 LYS A N 1
ATOM 5625 C CA . LYS A 1 703 ? -21.844 28.031 -39.938 1 35.34 703 LYS A CA 1
ATOM 5626 C C . LYS A 1 703 ? -21.453 29.5 -40.094 1 35.34 703 LYS A C 1
ATOM 5628 O O . LYS A 1 703 ? -20.656 29.844 -40.969 1 35.34 703 LYS A O 1
ATOM 5633 N N . GLN A 1 704 ? -22.391 30.438 -39.875 1 34.5 704 GLN A N 1
ATOM 5634 C CA . GLN A 1 704 ? -21.922 31.766 -40.219 1 34.5 704 GLN A CA 1
ATOM 5635 C C . GLN A 1 704 ? -20.703 32.156 -39.375 1 34.5 704 GLN A C 1
ATOM 5637 O O . GLN A 1 704 ? -20.516 31.641 -38.281 1 34.5 704 GLN A O 1
ATOM 5642 N N . ASN A 1 705 ? -19.656 32.75 -39.906 1 39.34 705 ASN A N 1
ATOM 5643 C CA . ASN A 1 705 ? -18.469 33.406 -39.344 1 39.34 705 ASN A CA 1
ATOM 5644 C C . ASN A 1 705 ? -18.75 33.969 -37.938 1 39.34 705 ASN A C 1
ATOM 5646 O O . ASN A 1 705 ? -19.531 34.906 -37.812 1 39.34 705 ASN A O 1
ATOM 5650 N N . PRO A 1 706 ? -18.828 33.094 -36.844 1 47.06 706 PRO A N 1
ATOM 5651 C CA . PRO A 1 706 ? -19.234 33.719 -35.594 1 47.06 706 PRO A CA 1
ATOM 5652 C C . PRO A 1 706 ? -18.609 35.094 -35.375 1 47.06 706 PRO A C 1
ATOM 5654 O O . PRO A 1 706 ? -17.406 35.281 -35.656 1 47.06 706 PRO A O 1
ATOM 5657 N N . SER A 1 707 ? -19.203 36.156 -35.562 1 54.22 707 SER A N 1
ATOM 5658 C CA . SER A 1 707 ? -18.703 37.531 -35.312 1 54.22 707 SER A CA 1
ATOM 5659 C C . SER A 1 707 ? -17.859 37.562 -34.031 1 54.22 707 SER A C 1
ATOM 5661 O O . SER A 1 707 ? -17.984 36.688 -33.188 1 54.22 707 SER A O 1
ATOM 5663 N N . GLU A 1 708 ? -16.672 38.188 -34.094 1 61.75 708 GLU A N 1
ATOM 5664 C CA . GLU A 1 708 ? -15.719 38.438 -33 1 61.75 708 GLU A CA 1
ATOM 5665 C C . GLU A 1 708 ? -16.438 38.562 -31.672 1 61.75 708 GLU A C 1
ATOM 5667 O O . GLU A 1 708 ? -15.953 38.062 -30.656 1 61.75 708 GLU A O 1
ATOM 5672 N N . ASN A 1 709 ? -17.594 39.156 -31.766 1 66.81 709 ASN A N 1
ATOM 5673 C CA . ASN A 1 709 ? -18.328 39.406 -30.531 1 66.81 709 ASN A CA 1
ATOM 5674 C C . ASN A 1 709 ? -18.922 38.094 -29.969 1 66.81 709 ASN A C 1
ATOM 5676 O O . ASN A 1 709 ? -18.969 37.938 -28.75 1 66.81 709 ASN A O 1
ATOM 5680 N N . THR A 1 710 ? -19.234 37.219 -30.766 1 69.69 710 THR A N 1
ATOM 5681 C CA . THR A 1 710 ? -19.844 35.969 -30.281 1 69.69 710 THR A CA 1
ATOM 5682 C C . THR A 1 710 ? -18.781 35.062 -29.672 1 69.69 710 THR A C 1
ATOM 5684 O O . THR A 1 710 ? -19.047 34.375 -28.688 1 69.69 710 THR A O 1
ATOM 5687 N N . ALA A 1 711 ? -17.672 35.188 -30.312 1 73.94 711 ALA A N 1
ATOM 5688 C CA . ALA A 1 711 ? -16.578 34.406 -29.781 1 73.94 711 ALA A CA 1
ATOM 5689 C C . ALA A 1 711 ? -16.188 34.875 -28.375 1 73.94 711 ALA A C 1
ATOM 5691 O O . ALA A 1 711 ? -15.914 34.062 -27.5 1 73.94 711 ALA A O 1
ATOM 5692 N N . TRP A 1 712 ? -16.234 36.156 -28.297 1 77 712 TRP A N 1
ATOM 5693 C CA . TRP A 1 712 ? -15.883 36.719 -27 1 77 712 TRP A CA 1
ATOM 5694 C C . TRP A 1 712 ? -16.953 36.406 -25.969 1 77 712 TRP A C 1
ATOM 5696 O O . TRP A 1 712 ? -16.625 36.062 -24.828 1 77 712 TRP A O 1
ATOM 5706 N N . ALA A 1 713 ? -18.156 36.5 -26.422 1 76.94 713 ALA A N 1
ATOM 5707 C CA . ALA A 1 713 ? -19.234 36.188 -25.5 1 76.94 713 ALA A CA 1
ATOM 5708 C C . ALA A 1 713 ? -19.203 34.719 -25.078 1 76.94 713 ALA A C 1
ATOM 5710 O O . ALA A 1 713 ? -19.438 34.375 -23.922 1 76.94 713 ALA A O 1
ATOM 5711 N N . THR A 1 714 ? -18.875 33.938 -25.906 1 75.69 714 THR A N 1
ATOM 5712 C CA . THR A 1 714 ? -18.797 32.5 -25.594 1 75.69 714 THR A CA 1
ATOM 5713 C C . THR A 1 714 ? -17.641 32.219 -24.656 1 75.69 714 THR A C 1
ATOM 5715 O O . THR A 1 714 ? -17.766 31.422 -23.734 1 75.69 714 THR A O 1
ATOM 5718 N N . PHE A 1 715 ? -16.656 32.938 -24.906 1 77.62 715 PHE A N 1
ATOM 5719 C CA . PHE A 1 715 ? -15.492 32.781 -24.031 1 77.62 715 PHE A CA 1
ATOM 5720 C C . PHE A 1 715 ? -15.828 33.219 -22.609 1 77.62 715 PHE A C 1
ATOM 5722 O O . PHE A 1 715 ? -15.508 32.531 -21.656 1 77.62 715 PHE A O 1
ATOM 5729 N N . MET A 1 716 ? -16.5 34.375 -22.578 1 79.25 716 MET A N 1
ATOM 5730 C CA . MET A 1 716 ? -16.812 34.906 -21.25 1 79.25 716 MET A CA 1
ATOM 5731 C C . MET A 1 716 ? -17.812 34.031 -20.531 1 79.25 716 MET A C 1
ATOM 5733 O O . MET A 1 716 ? -17.656 33.781 -19.328 1 79.25 716 MET A O 1
ATOM 5737 N N . PHE A 1 717 ? -18.656 33.5 -21.219 1 81.62 717 PHE A N 1
ATOM 5738 C CA . PHE A 1 717 ? -19.672 32.688 -20.578 1 81.62 717 PHE A CA 1
ATOM 5739 C C . PHE A 1 717 ? -19.125 31.328 -20.203 1 81.62 717 PHE A C 1
ATOM 5741 O O . PHE A 1 717 ? -19.516 30.75 -19.172 1 81.62 717 PHE A O 1
ATOM 5748 N N . THR A 1 718 ? -18.281 30.875 -20.953 1 82.75 718 THR A N 1
ATOM 5749 C CA . THR A 1 718 ? -17.703 29.578 -20.656 1 82.75 718 THR A CA 1
ATOM 5750 C C . THR A 1 718 ? -16.812 29.656 -19.406 1 82.75 718 THR A C 1
ATOM 5752 O O . THR A 1 718 ? -16.859 28.766 -18.547 1 82.75 718 THR A O 1
ATOM 5755 N N . ARG A 1 719 ? -16.078 30.719 -19.328 1 85.62 719 ARG A N 1
ATOM 5756 C CA . ARG A 1 719 ? -15.219 30.859 -18.156 1 85.62 719 ARG A CA 1
ATOM 5757 C C . ARG A 1 719 ? -16.031 31.094 -16.891 1 85.62 719 ARG A C 1
ATOM 5759 O O . ARG A 1 719 ? -15.672 30.609 -15.82 1 85.62 719 ARG A O 1
ATOM 5766 N N . TRP A 1 720 ? -17.094 31.859 -17.094 1 86.12 720 TRP A N 1
ATOM 5767 C CA . TRP A 1 720 ? -18 32.094 -15.961 1 86.12 720 TRP A CA 1
ATOM 5768 C C . TRP A 1 720 ? -18.625 30.797 -15.469 1 86.12 720 TRP A C 1
ATOM 5770 O O . TRP A 1 720 ? -18.641 30.531 -14.266 1 86.12 720 TRP A O 1
ATOM 5780 N N . ARG A 1 721 ? -18.984 30.031 -16.359 1 84.56 721 ARG A N 1
ATOM 5781 C CA . ARG A 1 721 ? -19.609 28.75 -16 1 84.56 721 ARG A CA 1
ATOM 5782 C C . ARG A 1 721 ? -18.594 27.797 -15.406 1 84.56 721 ARG A C 1
ATOM 5784 O O . ARG A 1 721 ? -18.891 27.094 -14.438 1 84.56 721 ARG A O 1
ATOM 5791 N N . LYS A 1 722 ? -17.453 27.812 -15.898 1 86.88 722 LYS A N 1
ATOM 5792 C CA . LYS A 1 722 ? -16.406 26.906 -15.422 1 86.88 722 LYS A CA 1
ATOM 5793 C C . LYS A 1 722 ? -16 27.25 -13.992 1 86.88 722 LYS A C 1
ATOM 5795 O O . LYS A 1 722 ? -15.773 26.359 -13.172 1 86.88 722 LYS A O 1
ATOM 5800 N N . PHE A 1 723 ? -15.961 28.531 -13.742 1 89.06 723 PHE A N 1
ATOM 5801 C CA . PHE A 1 723 ? -15.539 28.969 -12.414 1 89.06 723 PHE A CA 1
ATOM 5802 C C . PHE A 1 723 ? -16.609 28.672 -11.383 1 89.06 723 PHE A C 1
ATOM 5804 O O . PHE A 1 723 ? -16.328 28.109 -10.312 1 89.06 723 PHE A O 1
ATOM 5811 N N . TRP A 1 724 ? -17.828 28.969 -11.664 1 88.19 724 TRP A N 1
ATOM 5812 C CA . TRP A 1 724 ? -18.891 28.906 -10.664 1 88.19 724 TRP A CA 1
ATOM 5813 C C . TRP A 1 724 ? -19.422 27.484 -10.539 1 88.19 724 TRP A C 1
ATOM 5815 O O . TRP A 1 724 ? -20.078 27.141 -9.547 1 88.19 724 TRP A O 1
ATOM 5825 N N . SER A 1 725 ? -19.156 26.609 -11.477 1 86.56 725 SER A N 1
ATOM 5826 C CA . SER A 1 725 ? -19.656 25.25 -11.406 1 86.56 725 SER A CA 1
ATOM 5827 C C . SER A 1 725 ? -18.641 24.312 -10.773 1 86.56 725 SER A C 1
ATOM 5829 O O . SER A 1 725 ? -18.953 23.156 -10.469 1 86.56 725 SER A O 1
ATOM 5831 N N . ALA A 1 726 ? -17.453 24.797 -10.508 1 90.25 726 ALA A N 1
ATOM 5832 C CA . ALA A 1 726 ? -16.438 23.969 -9.859 1 90.25 726 ALA A CA 1
ATOM 5833 C C . ALA A 1 726 ? -16.797 23.719 -8.398 1 90.25 726 ALA A C 1
ATOM 5835 O O . ALA A 1 726 ? -17.156 24.656 -7.676 1 90.25 726 ALA A O 1
ATOM 5836 N N . PRO A 1 727 ? -16.719 22.531 -7.945 1 91.62 727 PRO A N 1
ATOM 5837 C CA . PRO A 1 727 ? -17.094 22.203 -6.566 1 91.62 727 PRO A CA 1
ATOM 5838 C C . PRO A 1 727 ? -16.25 22.969 -5.539 1 91.62 727 PRO A C 1
ATOM 5840 O O . PRO A 1 727 ? -16.75 23.297 -4.461 1 91.62 727 PRO A O 1
ATOM 5843 N N . VAL A 1 728 ? -15.047 23.312 -5.859 1 91.94 728 VAL A N 1
ATOM 5844 C CA . VAL A 1 728 ? -14.211 24.047 -4.91 1 91.94 728 VAL A CA 1
ATOM 5845 C C . VAL A 1 728 ? -14.766 25.453 -4.711 1 91.94 728 VAL A C 1
ATOM 5847 O O . VAL A 1 728 ? -14.766 25.969 -3.594 1 91.94 728 VAL A O 1
ATOM 5850 N N . THR A 1 729 ? -15.219 26.094 -5.785 1 92.62 729 THR A N 1
ATOM 5851 C CA . THR A 1 729 ? -15.797 27.438 -5.691 1 92.62 729 THR A CA 1
ATOM 5852 C C . THR A 1 729 ? -17.141 27.391 -4.969 1 92.62 729 THR A C 1
ATOM 5854 O O . THR A 1 729 ? -17.469 28.312 -4.207 1 92.62 729 THR A O 1
ATOM 5857 N N . VAL A 1 730 ? -17.891 26.312 -5.23 1 92.5 730 VAL A N 1
ATOM 5858 C CA . VAL A 1 730 ? -19.172 26.156 -4.547 1 92.5 730 VAL A CA 1
ATOM 5859 C C . VAL A 1 730 ? -18.938 25.969 -3.051 1 92.5 730 VAL A C 1
ATOM 5861 O O . VAL A 1 730 ? -19.656 26.547 -2.227 1 92.5 730 VAL A O 1
ATOM 5864 N N . PHE A 1 731 ? -18.016 25.297 -2.703 1 93 731 PHE A N 1
ATOM 5865 C CA . PHE A 1 731 ? -17.672 25.062 -1.305 1 93 731 PHE A CA 1
ATOM 5866 C C . PHE A 1 731 ? -17.234 26.359 -0.629 1 93 731 PHE A C 1
ATOM 5868 O O . PHE A 1 731 ? -17.703 26.688 0.465 1 93 731 PHE A O 1
ATOM 5875 N N . MET A 1 732 ? -16.344 27.062 -1.234 1 91.69 732 MET A N 1
ATOM 5876 C CA . MET A 1 732 ? -15.836 28.328 -0.676 1 91.69 732 MET A CA 1
ATOM 5877 C C . MET A 1 732 ? -16.969 29.344 -0.532 1 91.69 732 MET A C 1
ATOM 5879 O O . MET A 1 732 ? -17.016 30.078 0.45 1 91.69 732 MET A O 1
ATOM 5883 N N . GLY A 1 733 ? -17.797 29.359 -1.555 1 92 733 GLY A N 1
ATOM 5884 C CA . GLY A 1 733 ? -18.953 30.234 -1.465 1 92 733 GLY A CA 1
ATOM 5885 C C . GLY A 1 733 ? -19.875 29.891 -0.316 1 92 733 GLY A C 1
ATOM 5886 O O . GLY A 1 733 ? -20.375 30.781 0.385 1 92 733 GLY A O 1
ATOM 5887 N N . ASN A 1 734 ? -20.062 28.625 -0.052 1 92.06 734 ASN A N 1
ATOM 5888 C CA . ASN A 1 734 ? -20.922 28.203 1.052 1 92.06 734 ASN A CA 1
ATOM 5889 C C . ASN A 1 734 ? -20.281 28.5 2.404 1 92.06 734 ASN A C 1
ATOM 5891 O O . ASN A 1 734 ? -20.969 28.812 3.371 1 92.06 734 ASN A O 1
ATOM 5895 N N . VAL A 1 735 ? -18.984 28.453 2.469 1 92.44 735 VAL A N 1
ATOM 5896 C CA . VAL A 1 735 ? -18.281 28.719 3.721 1 92.44 735 VAL A CA 1
ATOM 5897 C C . VAL A 1 735 ? -18.344 30.219 4.039 1 92.44 735 VAL A C 1
ATOM 5899 O O . VAL A 1 735 ? -18.688 30.609 5.164 1 92.44 735 VAL A O 1
ATOM 5902 N N . ILE A 1 736 ? -18.125 31.047 3.092 1 92.12 736 ILE A N 1
ATOM 5903 C CA . ILE A 1 736 ? -18.125 32.5 3.295 1 92.12 736 ILE A CA 1
ATOM 5904 C C . ILE A 1 736 ? -19.531 32.969 3.658 1 92.12 736 ILE A C 1
ATOM 5906 O O . ILE A 1 736 ? -19.719 33.719 4.598 1 92.12 736 ILE A O 1
ATOM 5910 N N . MET A 1 737 ? -20.5 32.469 2.973 1 93.56 737 MET A N 1
ATOM 5911 C CA . MET A 1 737 ? -21.875 32.875 3.229 1 93.56 737 MET A CA 1
ATOM 5912 C C . MET A 1 737 ? -22.375 32.312 4.555 1 93.56 737 MET A C 1
ATOM 5914 O O . MET A 1 737 ? -23.188 32.938 5.23 1 93.56 737 MET A O 1
ATOM 5918 N N . TYR A 1 738 ? -21.859 31.172 4.941 1 93.94 738 TYR A N 1
ATOM 5919 C CA . TYR A 1 738 ? -22.266 30.609 6.23 1 93.94 738 TYR A CA 1
ATOM 5920 C C . TYR A 1 738 ? -21.719 31.453 7.383 1 93.94 738 TYR A C 1
ATOM 5922 O O . TYR A 1 738 ? -22.422 31.656 8.375 1 93.94 738 TYR A O 1
ATOM 5930 N N . PHE A 1 739 ? -20.547 31.969 7.289 1 93.81 739 PHE A N 1
ATOM 5931 C CA . PHE A 1 739 ? -20 32.875 8.297 1 93.81 739 PHE A CA 1
ATOM 5932 C C . PHE A 1 739 ? -20.781 34.188 8.344 1 93.81 739 PHE A C 1
ATOM 5934 O O . PHE A 1 739 ? -21.047 34.719 9.422 1 93.81 739 PHE A O 1
ATOM 5941 N N . ALA A 1 740 ? -21.219 34.625 7.18 1 94.62 740 ALA A N 1
ATOM 5942 C CA . ALA A 1 740 ? -22.062 35.812 7.133 1 94.62 740 ALA A CA 1
ATOM 5943 C C . ALA A 1 740 ? -23.406 35.562 7.797 1 94.62 740 ALA A C 1
ATOM 5945 O O . ALA A 1 740 ? -23.938 36.438 8.492 1 94.62 740 ALA A O 1
ATOM 5946 N N . PHE A 1 741 ? -23.953 34.438 7.633 1 95.38 741 PHE A N 1
ATOM 5947 C CA . PHE A 1 741 ? -25.203 34.031 8.25 1 95.38 741 PHE A CA 1
ATOM 5948 C C . PHE A 1 741 ? -25.078 34.031 9.773 1 95.38 741 PHE A C 1
ATOM 5950 O O . PHE A 1 741 ? -25.953 34.531 10.477 1 95.38 741 PHE A O 1
ATOM 5957 N N . LEU A 1 742 ? -23.969 33.406 10.281 1 94.44 742 LEU A N 1
ATOM 5958 C CA . LEU A 1 742 ? -23.766 33.312 11.727 1 94.44 742 LEU A CA 1
ATOM 5959 C C . LEU A 1 742 ? -23.562 34.719 12.312 1 94.44 742 LEU A C 1
ATOM 5961 O O . LEU A 1 742 ? -24.031 35 13.414 1 94.44 742 LEU A O 1
ATOM 5965 N N . PHE A 1 743 ? -22.953 35.594 11.555 1 95 743 PHE A N 1
ATOM 5966 C CA . PHE A 1 743 ? -22.75 36.969 12.008 1 95 743 PHE A CA 1
ATOM 5967 C C . PHE A 1 743 ? -24.078 37.719 12.062 1 95 743 PHE A C 1
ATOM 5969 O O . PHE A 1 743 ? -24.328 38.469 13 1 95 743 PHE A O 1
ATOM 5976 N N . LEU A 1 744 ? -24.891 37.5 11.055 1 95.5 744 LEU A N 1
ATOM 5977 C CA . LEU A 1 744 ? -26.219 38.125 11.047 1 95.5 744 LEU A CA 1
ATOM 5978 C C . LEU A 1 744 ? -27.078 37.625 12.195 1 95.5 744 LEU A C 1
ATOM 5980 O O . LEU A 1 744 ? -27.766 38.406 12.859 1 95.5 744 LEU A O 1
ATOM 5984 N N . PHE A 1 745 ? -27 36.375 12.43 1 95.44 745 PHE A N 1
ATOM 5985 C CA . PHE A 1 745 ? -27.781 35.75 13.492 1 95.44 745 PHE A CA 1
ATOM 5986 C C . PHE A 1 745 ? -27.359 36.281 14.859 1 95.44 745 PHE A C 1
ATOM 5988 O O . PHE A 1 745 ? -28.203 36.562 15.703 1 95.44 745 PHE A O 1
ATOM 5995 N N . THR A 1 746 ? -26.078 36.438 15.094 1 93.69 746 THR A N 1
ATOM 5996 C CA . THR A 1 746 ? -25.547 36.969 16.344 1 93.69 746 THR A CA 1
ATOM 5997 C C . THR A 1 746 ? -25.969 38.406 16.516 1 93.69 746 THR A C 1
ATOM 5999 O O . THR A 1 746 ? -26.344 38.844 17.609 1 93.69 746 THR A O 1
ATOM 6002 N N . TYR A 1 747 ? -25.984 39.156 15.398 1 92.94 747 TYR A N 1
ATOM 6003 C CA . TYR A 1 747 ? -26.359 40.562 15.445 1 92.94 747 TYR A CA 1
ATOM 6004 C C . TYR A 1 747 ? -27.828 40.719 15.82 1 92.94 747 TYR A C 1
ATOM 6006 O O . TYR A 1 747 ? -28.172 41.562 16.641 1 92.94 747 TYR A O 1
ATOM 6014 N N . VAL A 1 748 ? -28.672 39.906 15.289 1 93.38 748 VAL A N 1
ATOM 6015 C CA . VAL A 1 748 ? -30.109 39.969 15.547 1 93.38 748 VAL A CA 1
ATOM 6016 C C . VAL A 1 748 ? -30.391 39.594 17 1 93.38 748 VAL A C 1
ATOM 6018 O O . VAL A 1 748 ? -31.172 40.25 17.688 1 93.38 748 VAL A O 1
ATOM 6021 N N . LEU A 1 749 ? -29.734 38.562 17.531 1 92.31 749 LEU A N 1
ATOM 6022 C CA . LEU A 1 749 ? -30.016 38.031 18.859 1 92.31 749 LEU A CA 1
ATOM 6023 C C . LEU A 1 749 ? -29.5 39 19.938 1 92.31 749 LEU A C 1
ATOM 6025 O O . LEU A 1 749 ? -30.141 39.156 20.969 1 92.31 749 LEU A O 1
ATOM 6029 N N . LEU A 1 750 ? -28.391 39.688 19.703 1 90.19 750 LEU A N 1
ATOM 6030 C CA . LEU A 1 750 ? -27.734 40.438 20.766 1 90.19 750 LEU A CA 1
ATOM 6031 C C . LEU A 1 750 ? -28.141 41.906 20.688 1 90.19 750 LEU A C 1
ATOM 6033 O O . LEU A 1 750 ? -28.281 42.562 21.719 1 90.19 750 LEU A O 1
ATOM 6037 N N . LEU A 1 751 ? -28.406 42.406 19.453 1 88.19 751 LEU A N 1
ATOM 6038 C CA . LEU A 1 751 ? -28.547 43.875 19.359 1 88.19 751 LEU A CA 1
ATOM 6039 C C . LEU A 1 751 ? -29.938 44.25 18.875 1 88.19 751 LEU A C 1
ATOM 6041 O O . LEU A 1 751 ? -30.469 45.281 19.266 1 88.19 751 LEU A O 1
ATOM 6045 N N . ASP A 1 752 ? -30.5 43.438 17.938 1 88.5 752 ASP A N 1
ATOM 6046 C CA . ASP A 1 752 ? -31.703 43.938 17.266 1 88.5 752 ASP A CA 1
ATOM 6047 C C . ASP A 1 752 ? -32.875 42.969 17.453 1 88.5 752 ASP A C 1
ATOM 6049 O O . ASP A 1 752 ? -33.531 42.562 16.484 1 88.5 752 ASP A O 1
ATOM 6053 N N . PHE A 1 753 ? -33.094 42.406 18.625 1 90.88 753 PHE A N 1
ATOM 6054 C CA . PHE A 1 753 ? -34.25 41.531 18.891 1 90.88 753 PHE A CA 1
ATOM 6055 C C . PHE A 1 753 ? -35.406 42.344 19.438 1 90.88 753 PHE A C 1
ATOM 6057 O O . PHE A 1 753 ? -35.594 42.438 20.656 1 90.88 753 PHE A O 1
ATOM 6064 N N . LYS A 1 754 ? -36.281 42.844 18.562 1 89.56 754 LYS A N 1
ATOM 6065 C CA . LYS A 1 754 ? -37.406 43.719 18.938 1 89.56 754 LYS A CA 1
ATOM 6066 C C . LYS A 1 754 ? -38.594 42.906 19.422 1 89.56 754 LYS A C 1
ATOM 6068 O O . LYS A 1 754 ? -38.688 41.688 19.156 1 89.56 754 LYS A O 1
ATOM 6073 N N . PRO A 1 755 ? -39.438 43.375 20.188 1 89.5 755 PRO A N 1
ATOM 6074 C CA . PRO A 1 755 ? -40.625 42.688 20.688 1 89.5 755 PRO A CA 1
ATOM 6075 C C . PRO A 1 755 ? -41.562 42.281 19.562 1 89.5 755 PRO A C 1
ATOM 6077 O O . PRO A 1 755 ? -41.344 42.625 18.391 1 89.5 755 PRO A O 1
ATOM 6080 N N . PRO A 1 756 ? -42.562 41.375 19.781 1 90.69 756 PRO A N 1
ATOM 6081 C CA . PRO A 1 756 ? -43.469 40.812 18.766 1 90.69 756 PRO A CA 1
ATOM 6082 C C . PRO A 1 756 ? -44.219 41.875 17.984 1 90.69 756 PRO A C 1
ATOM 6084 O O . PRO A 1 756 ? -44.188 43.062 18.359 1 90.69 756 PRO A O 1
ATOM 6087 N N . PRO A 1 757 ? -44.938 41.469 16.844 1 85.56 757 PRO A N 1
ATOM 6088 C CA . PRO A 1 757 ? -45.719 42.438 16.047 1 85.56 757 PRO A CA 1
ATOM 6089 C C . PRO A 1 757 ? -46.812 43.156 16.859 1 85.56 757 PRO A C 1
ATOM 6091 O O . PRO A 1 757 ? -47.406 42.531 17.75 1 85.56 757 PRO A O 1
ATOM 6094 N N . PRO A 1 758 ? -46.75 44.375 16.469 1 85.19 758 PRO A N 1
ATOM 6095 C CA . PRO A 1 758 ? -46.406 45.125 15.258 1 85.19 758 PRO A CA 1
ATOM 6096 C C . PRO A 1 758 ? -45.031 45.812 15.359 1 85.19 758 PRO A C 1
ATOM 6098 O O . PRO A 1 758 ? -44.531 46.344 14.367 1 85.19 758 PRO A O 1
ATOM 6101 N N . GLU A 1 759 ? -44.469 45.875 16.562 1 86.06 759 GLU A N 1
ATOM 6102 C CA . GLU A 1 759 ? -43.188 46.562 16.703 1 86.06 759 GLU A CA 1
ATOM 6103 C C . GLU A 1 759 ? -42.062 45.812 16.016 1 86.06 759 GLU A C 1
ATOM 6105 O O . GLU A 1 759 ? -41.125 46.438 15.508 1 86.06 759 GLU A O 1
ATOM 6110 N N . GLY A 1 760 ? -42.25 44.594 16.031 1 82.88 760 GLY A N 1
ATOM 6111 C CA . GLY A 1 760 ? -41.25 43.75 15.391 1 82.88 760 GLY A CA 1
ATOM 6112 C C . GLY A 1 760 ? -41.875 42.75 14.43 1 82.88 760 GLY A C 1
ATOM 6113 O O . GLY A 1 760 ? -43.094 42.688 14.281 1 82.88 760 GLY A O 1
ATOM 6114 N N . PRO A 1 761 ? -40.969 42.219 13.742 1 90.56 761 PRO A N 1
ATOM 6115 C CA . PRO A 1 761 ? -39.531 41.938 13.727 1 90.56 761 PRO A CA 1
ATOM 6116 C C . PRO A 1 761 ? -38.75 43 12.969 1 90.56 761 PRO A C 1
ATOM 6118 O O . PRO A 1 761 ? -39.312 43.719 12.133 1 90.56 761 PRO A O 1
ATOM 6121 N N . SER A 1 762 ? -37.562 43.219 13.305 1 92.62 762 SER A N 1
ATOM 6122 C CA . SER A 1 762 ? -36.656 44.156 12.609 1 92.62 762 SER A CA 1
ATOM 6123 C C . SER A 1 762 ? -36.406 43.688 11.18 1 92.62 762 SER A C 1
ATOM 6125 O O . SER A 1 762 ? -36.656 42.531 10.836 1 92.62 762 SER A O 1
ATOM 6127 N N . ALA A 1 763 ? -36 44.625 10.289 1 92.81 763 ALA A N 1
ATOM 6128 C CA . ALA A 1 763 ? -35.719 44.281 8.898 1 92.81 763 ALA A CA 1
ATOM 6129 C C . ALA A 1 763 ? -34.594 43.25 8.797 1 92.81 763 ALA A C 1
ATOM 6131 O O . ALA A 1 763 ? -34.625 42.375 7.93 1 92.81 763 ALA A O 1
ATOM 6132 N N . LYS A 1 764 ? -33.625 43.375 9.641 1 94.38 764 LYS A N 1
ATOM 6133 C CA . LYS A 1 764 ? -32.531 42.438 9.648 1 94.38 764 LYS A CA 1
ATOM 6134 C C . LYS A 1 764 ? -33 41.031 10.062 1 94.38 764 LYS A C 1
ATOM 6136 O O . LYS A 1 764 ? -32.5 40.031 9.555 1 94.38 764 LYS A O 1
ATOM 6141 N N . GLU A 1 765 ? -33.969 40.969 11 1 95.5 765 GLU A N 1
ATOM 6142 C CA . GLU A 1 765 ? -34.531 39.688 11.414 1 95.5 765 GLU A CA 1
ATOM 6143 C C . GLU A 1 765 ? -35.312 39.031 10.281 1 95.5 765 GLU A C 1
ATOM 6145 O O . GLU A 1 765 ? -35.344 37.812 10.141 1 95.5 765 GLU A O 1
ATOM 6150 N N . ILE A 1 766 ? -35.906 39.812 9.438 1 94.12 766 ILE A N 1
ATOM 6151 C CA . ILE A 1 766 ? -36.656 39.281 8.305 1 94.12 766 ILE A CA 1
ATOM 6152 C C . ILE A 1 766 ? -35.688 38.688 7.277 1 94.12 766 ILE A C 1
ATOM 6154 O O . ILE A 1 766 ? -36 37.688 6.637 1 94.12 766 ILE A O 1
ATOM 6158 N N . ILE A 1 767 ? -34.594 39.344 7.109 1 95.44 767 ILE A N 1
ATOM 6159 C CA . ILE A 1 767 ? -33.562 38.781 6.227 1 95.44 767 ILE A CA 1
ATOM 6160 C C . ILE A 1 767 ? -33.094 37.438 6.742 1 95.44 767 ILE A C 1
ATOM 6162 O O . ILE A 1 767 ? -32.844 36.5 5.957 1 95.44 767 ILE A O 1
ATOM 6166 N N . LEU A 1 768 ? -32.969 37.312 8.023 1 96 768 LEU A N 1
ATOM 6167 C CA . LEU A 1 768 ? -32.594 36.062 8.648 1 96 768 LEU A CA 1
ATOM 6168 C C . LEU A 1 768 ? -33.625 34.969 8.352 1 96 768 LEU A C 1
ATOM 6170 O O . LEU A 1 768 ? -33.281 33.844 8.055 1 96 768 LEU A O 1
ATOM 6174 N N . TYR A 1 769 ? -34.969 35.375 8.461 1 95.69 769 TYR A N 1
ATOM 6175 C CA . TYR A 1 769 ? -36.031 34.406 8.164 1 95.69 769 TYR A CA 1
ATOM 6176 C C . TYR A 1 769 ? -35.938 33.938 6.715 1 95.69 769 TYR A C 1
ATOM 6178 O O . TYR A 1 769 ? -36.094 32.75 6.438 1 95.69 769 TYR A O 1
ATOM 6186 N N . PHE A 1 770 ? -35.594 34.781 5.867 1 94.75 770 PHE A N 1
ATOM 6187 C CA . PHE A 1 770 ? -35.469 34.438 4.457 1 94.75 770 PHE A CA 1
ATOM 6188 C C . PHE A 1 770 ? -34.281 33.531 4.234 1 94.75 770 PHE A C 1
ATOM 6190 O O . PHE A 1 770 ? -34.344 32.594 3.441 1 94.75 770 PHE A O 1
ATOM 6197 N N . TRP A 1 771 ? -33.188 33.844 4.824 1 95.56 771 TRP A N 1
ATOM 6198 C CA . TRP A 1 771 ? -31.984 33.031 4.727 1 95.56 771 TRP A CA 1
ATOM 6199 C C . TRP A 1 771 ? -32.25 31.578 5.141 1 95.56 771 TRP A C 1
ATOM 6201 O O . TRP A 1 771 ? -31.891 30.641 4.43 1 95.56 771 TRP A O 1
ATOM 6211 N N . VAL A 1 772 ? -32.906 31.375 6.281 1 95.62 772 VAL A N 1
ATOM 6212 C CA . VAL A 1 772 ? -33.188 30.031 6.781 1 95.62 772 VAL A CA 1
ATOM 6213 C C . VAL A 1 772 ? -34.188 29.344 5.867 1 95.62 772 VAL A C 1
ATOM 6215 O O . VAL A 1 772 ? -34.125 28.125 5.656 1 95.62 772 VAL A O 1
ATOM 6218 N N . PHE A 1 773 ? -35.094 30.172 5.324 1 94.44 773 PHE A N 1
ATOM 6219 C CA . PHE A 1 773 ? -36.031 29.625 4.379 1 94.44 773 PHE A CA 1
ATOM 6220 C C . PHE A 1 773 ? -35.344 29 3.184 1 94.44 773 PHE A C 1
ATOM 6222 O O . PHE A 1 773 ? -35.688 27.906 2.742 1 94.44 773 PHE A O 1
ATOM 6229 N N . THR A 1 774 ? -34.312 29.594 2.641 1 94.12 774 THR A N 1
ATOM 6230 C CA . THR A 1 774 ? -33.562 29.062 1.513 1 94.12 774 THR A CA 1
ATOM 6231 C C . THR A 1 774 ? -32.781 27.812 1.927 1 94.12 774 THR A C 1
ATOM 6233 O O . THR A 1 774 ? -32.594 26.891 1.122 1 94.12 774 THR A O 1
ATOM 6236 N N . LEU A 1 775 ? -32.344 27.781 3.152 1 92.88 775 LEU A N 1
ATOM 6237 C CA . LEU A 1 775 ? -31.656 26.594 3.65 1 92.88 775 LEU A CA 1
ATOM 6238 C C . LEU A 1 775 ? -32.594 25.406 3.727 1 92.88 775 LEU A C 1
ATOM 6240 O O . LEU A 1 775 ? -32.219 24.266 3.422 1 92.88 775 LEU A O 1
ATOM 6244 N N . VAL A 1 776 ? -33.844 25.688 4.145 1 93 776 VAL A N 1
ATOM 6245 C CA . VAL A 1 776 ? -34.875 24.641 4.242 1 93 776 VAL A CA 1
ATOM 6246 C C . VAL A 1 776 ? -35.188 24.109 2.848 1 93 776 VAL A C 1
ATOM 6248 O O . VAL A 1 776 ? -35.375 22.906 2.656 1 93 776 VAL A O 1
ATOM 6251 N N . LEU A 1 777 ? -35.219 24.953 1.909 1 90.38 777 LEU A N 1
ATOM 6252 C CA . LEU A 1 777 ? -35.5 24.531 0.538 1 90.38 777 LEU A CA 1
ATOM 6253 C C . LEU A 1 777 ? -34.375 23.641 0.004 1 90.38 777 LEU A C 1
ATOM 6255 O O . LEU A 1 777 ? -34.656 22.688 -0.729 1 90.38 777 LEU A O 1
ATOM 6259 N N . GLU A 1 778 ? -33.188 23.953 0.279 1 88.81 778 GLU A N 1
ATOM 6260 C CA . GLU A 1 778 ? -32.062 23.125 -0.148 1 88.81 778 GLU A CA 1
ATOM 6261 C C . GLU A 1 778 ? -32.094 21.75 0.502 1 88.81 778 GLU A C 1
ATOM 6263 O O . GLU A 1 778 ? -31.781 20.75 -0.138 1 88.81 778 GLU A O 1
ATOM 6268 N N . GLU A 1 779 ? -32.5 21.656 1.787 1 88.56 779 GLU A N 1
ATOM 6269 C CA . GLU A 1 779 ? -32.625 20.359 2.467 1 88.56 779 GLU A CA 1
ATOM 6270 C C . GLU A 1 779 ? -33.719 19.516 1.857 1 88.56 779 GLU A C 1
ATOM 6272 O O . GLU A 1 779 ? -33.594 18.281 1.78 1 88.56 779 GLU A O 1
ATOM 6277 N N . ILE A 1 780 ? -34.719 20.188 1.467 1 85.81 780 ILE A N 1
ATOM 6278 C CA . ILE A 1 780 ? -35.812 19.469 0.83 1 85.81 780 ILE A CA 1
ATOM 6279 C C . ILE A 1 780 ? -35.375 18.953 -0.536 1 85.81 780 ILE A C 1
ATOM 6281 O O . ILE A 1 780 ? -35.719 17.828 -0.92 1 85.81 780 ILE A O 1
ATOM 6285 N N . ARG A 1 781 ? -34.656 19.641 -1.24 1 84.62 781 ARG A N 1
ATOM 6286 C CA . ARG A 1 781 ? -34.125 19.219 -2.539 1 84.62 781 ARG A CA 1
ATOM 6287 C C . ARG A 1 781 ? -33.219 18.016 -2.4 1 84.62 781 ARG A C 1
ATOM 6289 O O . ARG A 1 781 ? -33.281 17.078 -3.184 1 84.62 781 ARG A O 1
ATOM 6296 N N . GLN A 1 782 ? -32.281 18.078 -1.479 1 80.38 782 GLN A N 1
ATOM 6297 C CA . GLN A 1 782 ? -31.328 17 -1.267 1 80.38 782 GLN A CA 1
ATOM 6298 C C . GLN A 1 782 ? -32.031 15.695 -0.901 1 80.38 782 GLN A C 1
ATOM 6300 O O . GLN A 1 782 ? -31.594 14.609 -1.282 1 80.38 782 GLN A O 1
ATOM 6305 N N . SER A 1 783 ? -33.125 15.781 -0.143 1 77.56 783 SER A N 1
ATOM 6306 C CA . SER A 1 783 ? -33.844 14.594 0.317 1 77.56 783 SER A CA 1
ATOM 6307 C C . SER A 1 783 ? -34.688 13.977 -0.805 1 77.56 783 SER A C 1
ATOM 6309 O O . SER A 1 783 ? -34.781 12.758 -0.918 1 77.56 783 SER A O 1
ATOM 6311 N N . PHE A 1 784 ? -35.219 14.711 -1.694 1 69.31 784 PHE A N 1
ATOM 6312 C CA . PHE A 1 784 ? -36.219 14.18 -2.609 1 69.31 784 PHE A CA 1
ATOM 6313 C C . PHE A 1 784 ? -35.656 14.078 -4.023 1 69.31 784 PHE A C 1
ATOM 6315 O O . PHE A 1 784 ? -36.188 13.312 -4.844 1 69.31 784 PHE A O 1
ATOM 6322 N N . TYR A 1 785 ? -34.75 14.781 -4.434 1 60.19 785 TYR A N 1
ATOM 6323 C CA . TYR A 1 785 ? -34.406 14.844 -5.848 1 60.19 785 TYR A CA 1
ATOM 6324 C C . TYR A 1 785 ? -33.312 13.82 -6.195 1 60.19 785 TYR A C 1
ATOM 6326 O O . TYR A 1 785 ? -32.656 13.922 -7.227 1 60.19 785 TYR A O 1
ATOM 6334 N N . THR A 1 786 ? -33.156 12.805 -5.406 1 55.91 786 THR A N 1
ATOM 6335 C CA . THR A 1 786 ? -32.25 11.766 -5.906 1 55.91 786 THR A CA 1
ATOM 6336 C C . THR A 1 786 ? -33 10.867 -6.906 1 55.91 786 THR A C 1
ATOM 6338 O O . THR A 1 786 ? -34.188 10.633 -6.789 1 55.91 786 THR A O 1
ATOM 6341 N N . ASP A 1 787 ? -32.562 10.875 -8.188 1 51.44 787 ASP A N 1
ATOM 6342 C CA . ASP A 1 787 ? -33.125 10.281 -9.398 1 51.44 787 ASP A CA 1
ATOM 6343 C C . ASP A 1 787 ? -33.656 8.883 -9.133 1 51.44 787 ASP A C 1
ATOM 6345 O O . ASP A 1 787 ? -34.344 8.305 -9.984 1 51.44 787 ASP A O 1
ATOM 6349 N N . GLU A 1 788 ? -33.156 8.164 -8.156 1 52.22 788 GLU A N 1
ATOM 6350 C CA . GLU A 1 788 ? -33.531 6.75 -8.219 1 52.22 788 GLU A CA 1
ATOM 6351 C C . GLU A 1 788 ? -35 6.543 -7.805 1 52.22 788 GLU A C 1
ATOM 6353 O O . GLU A 1 788 ? -35.531 7.312 -7.008 1 52.22 788 GLU A O 1
ATOM 6358 N N . ASP A 1 789 ? -35.719 5.992 -8.734 1 51.56 789 ASP A N 1
ATOM 6359 C CA . ASP A 1 789 ? -37.094 5.523 -8.594 1 51.56 789 ASP A CA 1
ATOM 6360 C C . ASP A 1 789 ? -37.344 4.934 -7.207 1 51.56 789 ASP A C 1
ATOM 6362 O O . ASP A 1 789 ? -37.625 3.742 -7.074 1 51.56 789 ASP A O 1
ATOM 6366 N N . THR A 1 790 ? -36.625 5.254 -6.293 1 58.19 790 THR A N 1
ATOM 6367 C CA . THR A 1 790 ? -36.844 4.543 -5.035 1 58.19 790 THR A CA 1
ATOM 6368 C C . THR A 1 790 ? -37.969 5.188 -4.238 1 58.19 790 THR A C 1
ATOM 6370 O O . THR A 1 790 ? -38.344 6.328 -4.504 1 58.19 790 THR A O 1
ATOM 6373 N N . ASN A 1 791 ? -38.625 4.371 -3.473 1 65.25 791 ASN A N 1
ATOM 6374 C CA . ASN A 1 791 ? -39.656 4.676 -2.492 1 65.25 791 ASN A CA 1
ATOM 6375 C C . ASN A 1 791 ? -39.25 5.828 -1.58 1 65.25 791 ASN A C 1
ATOM 6377 O O . ASN A 1 791 ? -38.062 5.992 -1.273 1 65.25 791 ASN A O 1
ATOM 6381 N N . LEU A 1 792 ? -40.062 6.91 -1.497 1 72.31 792 LEU A N 1
ATOM 6382 C CA . LEU A 1 792 ? -39.875 8.102 -0.674 1 72.31 792 LEU A CA 1
ATOM 6383 C C . LEU A 1 792 ? -39.344 7.734 0.708 1 72.31 792 LEU A C 1
ATOM 6385 O O . LEU A 1 792 ? -38.5 8.438 1.261 1 72.31 792 LEU A O 1
ATOM 6389 N N . MET A 1 793 ? -39.812 6.633 1.188 1 76.94 793 MET A N 1
ATOM 6390 C CA . MET A 1 793 ? -39.406 6.223 2.527 1 76.94 793 MET A CA 1
ATOM 6391 C C . MET A 1 793 ? -37.938 5.805 2.539 1 76.94 793 MET A C 1
ATOM 6393 O O . MET A 1 793 ? -37.188 6.113 3.48 1 76.94 793 MET A O 1
ATOM 6397 N N . LYS A 1 794 ? -37.594 5.215 1.459 1 72.69 794 LYS A N 1
ATOM 6398 C CA . LYS A 1 794 ? -36.219 4.789 1.387 1 72.69 794 LYS A CA 1
ATOM 6399 C C . LYS A 1 794 ? -35.281 5.984 1.221 1 72.69 794 LYS A C 1
ATOM 6401 O O . LYS A 1 794 ? -34.188 6.008 1.789 1 72.69 794 LYS A O 1
ATOM 6406 N N . LYS A 1 795 ? -35.781 6.996 0.554 1 77.06 795 LYS A N 1
ATOM 6407 C CA . LYS A 1 795 ? -35 8.203 0.376 1 77.06 795 LYS A CA 1
ATOM 6408 C C . LYS A 1 795 ? -34.812 8.938 1.7 1 77.06 795 LYS A C 1
ATOM 6410 O O . LYS A 1 795 ? -33.719 9.422 1.998 1 77.06 795 LYS A O 1
ATOM 6415 N N . PHE A 1 796 ? -35.875 8.875 2.473 1 79.5 796 PHE A N 1
ATOM 6416 C CA . PHE A 1 796 ? -35.812 9.547 3.766 1 79.5 796 PHE A CA 1
ATOM 6417 C C . PHE A 1 796 ? -34.875 8.797 4.727 1 79.5 796 PHE A C 1
ATOM 6419 O O . PHE A 1 796 ? -34.156 9.414 5.492 1 79.5 796 PHE A O 1
ATOM 6426 N N . LYS A 1 797 ? -34.875 7.574 4.578 1 79.31 797 LYS A N 1
ATOM 6427 C CA . LYS A 1 797 ? -34.031 6.773 5.438 1 79.31 797 LYS A CA 1
ATOM 6428 C C . LYS A 1 797 ? -32.562 6.969 5.078 1 79.31 797 LYS A C 1
ATOM 6430 O O . LYS A 1 797 ? -31.703 7.051 5.965 1 79.31 797 LYS A O 1
ATOM 6435 N N . LEU A 1 798 ? -32.344 7.211 3.828 1 76.62 798 LEU A N 1
ATOM 6436 C CA . LEU A 1 798 ? -30.984 7.426 3.373 1 76.62 798 LEU A CA 1
ATOM 6437 C C . LEU A 1 798 ? -30.484 8.805 3.785 1 76.62 798 LEU A C 1
ATOM 6439 O O . LEU A 1 798 ? -29.312 8.961 4.141 1 76.62 798 LEU A O 1
ATOM 6443 N N . TYR A 1 799 ? -31.406 9.68 3.818 1 80.44 799 TYR A N 1
ATOM 6444 C CA . TYR A 1 799 ? -31.062 11.039 4.207 1 80.44 799 TYR A CA 1
ATOM 6445 C C . TYR A 1 799 ? -30.734 11.117 5.691 1 80.44 799 TYR A C 1
ATOM 6447 O O . TYR A 1 799 ? -29.781 11.797 6.09 1 80.44 799 TYR A O 1
ATOM 6455 N N . VAL A 1 800 ? -31.438 10.312 6.508 1 83.5 800 VAL A N 1
ATOM 6456 C CA . VAL A 1 800 ? -31.297 10.391 7.957 1 83.5 800 VAL A CA 1
ATOM 6457 C C . VAL A 1 800 ? -30.094 9.57 8.406 1 83.5 800 VAL A C 1
ATOM 6459 O O . VAL A 1 800 ? -29.625 9.703 9.539 1 83.5 800 VAL A O 1
ATOM 6462 N N . GLU A 1 801 ? -29.531 8.891 7.469 1 78.75 801 GLU A N 1
ATOM 6463 C CA . GLU A 1 801 ? -28.391 8.055 7.844 1 78.75 801 GLU A CA 1
ATOM 6464 C C . GLU A 1 801 ? -27.141 8.906 8.078 1 78.75 801 GLU A C 1
ATOM 6466 O O . GLU A 1 801 ? -26.266 8.531 8.859 1 78.75 801 GLU A O 1
ATOM 6471 N N . ASP A 1 802 ? -27.156 10.078 7.523 1 80.19 802 ASP A N 1
ATOM 6472 C CA . ASP A 1 802 ? -26.031 10.984 7.73 1 80.19 802 ASP A CA 1
ATOM 6473 C C . ASP A 1 802 ? -26.219 11.805 9.008 1 80.19 802 ASP A C 1
ATOM 6475 O O . ASP A 1 802 ? -27.25 12.438 9.195 1 80.19 802 ASP A O 1
ATOM 6479 N N . ASN A 1 803 ? -25.328 11.781 9.875 1 82 803 ASN A N 1
ATOM 6480 C CA . ASN A 1 803 ? -25.406 12.445 11.172 1 82 803 ASN A CA 1
ATOM 6481 C C . ASN A 1 803 ? -25.484 13.961 11.016 1 82 803 ASN A C 1
ATOM 6483 O O . ASN A 1 803 ? -26.109 14.641 11.836 1 82 803 ASN A O 1
ATOM 6487 N N . TRP A 1 804 ? -24.922 14.492 10.031 1 83.12 804 TRP A N 1
ATOM 6488 C CA . TRP A 1 804 ? -24.922 15.938 9.859 1 83.12 804 TRP A CA 1
ATOM 6489 C C . TRP A 1 804 ? -26.281 16.422 9.352 1 83.12 804 TRP A C 1
ATOM 6491 O O . TRP A 1 804 ? -26.703 17.547 9.641 1 83.12 804 TRP A O 1
ATOM 6501 N N . ASN A 1 805 ? -26.938 15.484 8.656 1 86.81 805 ASN A N 1
ATOM 6502 C CA . ASN A 1 805 ? -28.297 15.82 8.227 1 86.81 805 ASN A CA 1
ATOM 6503 C C . ASN A 1 805 ? -29.281 15.805 9.391 1 86.81 805 ASN A C 1
ATOM 6505 O O . ASN A 1 805 ? -30.25 16.562 9.406 1 86.81 805 ASN A O 1
ATOM 6509 N N . LYS A 1 806 ? -29.062 14.977 10.336 1 89 806 LYS A N 1
ATOM 6510 C CA . LYS A 1 806 ? -29.875 14.992 11.547 1 89 806 LYS A CA 1
ATOM 6511 C C . LYS A 1 806 ? -29.734 16.312 12.289 1 89 806 LYS A C 1
ATOM 6513 O O . LYS A 1 806 ? -30.719 16.859 12.797 1 89 806 LYS A O 1
ATOM 6518 N N . CYS A 1 807 ? -28.484 16.781 12.359 1 88.94 807 CYS A N 1
ATOM 6519 C CA . CYS A 1 807 ? -28.234 18.062 13 1 88.94 807 CYS A CA 1
ATOM 6520 C C . CYS A 1 807 ? -28.938 19.203 12.266 1 88.94 807 CYS A C 1
ATOM 6522 O O . CYS A 1 807 ? -29.5 20.094 12.898 1 88.94 807 CYS A O 1
ATOM 6524 N N . ASP A 1 808 ? -28.969 19.109 10.977 1 90.81 808 ASP A N 1
ATOM 6525 C CA . ASP A 1 808 ? -29.656 20.125 10.188 1 90.81 808 ASP A CA 1
ATOM 6526 C C . ASP A 1 808 ? -31.172 20.078 10.414 1 90.81 808 ASP A C 1
ATOM 6528 O O . ASP A 1 808 ? -31.828 21.109 10.484 1 90.81 808 ASP A O 1
ATOM 6532 N N . MET A 1 809 ? -31.75 18.875 10.602 1 91.88 809 MET A N 1
ATOM 6533 C CA . MET A 1 809 ? -33.188 18.734 10.875 1 91.88 809 MET A CA 1
ATOM 6534 C C . MET A 1 809 ? -33.531 19.328 12.234 1 91.88 809 MET A C 1
ATOM 6536 O O . MET A 1 809 ? -34.562 19.984 12.383 1 91.88 809 MET A O 1
ATOM 6540 N N . VAL A 1 810 ? -32.625 19.156 13.148 1 93.75 810 VAL A N 1
ATOM 6541 C CA . VAL A 1 810 ? -32.875 19.688 14.492 1 93.75 810 VAL A CA 1
ATOM 6542 C C . VAL A 1 810 ? -32.812 21.219 14.453 1 93.75 810 VAL A C 1
ATOM 6544 O O . VAL A 1 810 ? -33.625 21.891 15.102 1 93.75 810 VAL A O 1
ATOM 6547 N N . THR A 1 811 ? -31.906 21.797 13.695 1 95 811 THR A N 1
ATOM 6548 C CA . THR A 1 811 ? -31.781 23.25 13.609 1 95 811 THR A CA 1
ATOM 6549 C C . THR A 1 811 ? -33.031 23.859 12.961 1 95 811 THR A C 1
ATOM 6551 O O . THR A 1 811 ? -33.5 24.906 13.398 1 95 811 THR A O 1
ATOM 6554 N N . ILE A 1 812 ? -33.531 23.172 11.945 1 94.38 812 ILE A N 1
ATOM 6555 C CA . ILE A 1 812 ? -34.719 23.688 11.25 1 94.38 812 ILE A CA 1
ATOM 6556 C C . ILE A 1 812 ? -35.938 23.594 12.156 1 94.38 812 ILE A C 1
ATOM 6558 O O . ILE A 1 812 ? -36.75 24.531 12.242 1 94.38 812 ILE A O 1
ATOM 6562 N N . PHE A 1 813 ? -36.031 22.516 12.898 1 95.62 813 PHE A N 1
ATOM 6563 C CA . PHE A 1 813 ? -37.156 22.312 13.812 1 95.62 813 PHE A CA 1
ATOM 6564 C C . PHE A 1 813 ? -37.125 23.359 14.922 1 95.62 813 PHE A C 1
ATOM 6566 O O . PHE A 1 813 ? -38.188 23.938 15.258 1 95.62 813 PHE A O 1
ATOM 6573 N N . LEU A 1 814 ? -35.969 23.609 15.461 1 96.25 814 LEU A N 1
ATOM 6574 C CA . LEU A 1 814 ? -35.812 24.594 16.531 1 96.25 814 LEU A CA 1
ATOM 6575 C C . LEU A 1 814 ? -36.094 26 16.016 1 96.25 814 LEU A C 1
ATOM 6577 O O . LEU A 1 814 ? -36.719 26.812 16.703 1 96.25 814 LEU A O 1
ATOM 6581 N N . PHE A 1 815 ? -35.719 26.234 14.82 1 96.56 815 PHE A N 1
ATOM 6582 C CA . PHE A 1 815 ? -35.906 27.562 14.258 1 96.56 815 PHE A CA 1
ATOM 6583 C C . PHE A 1 815 ? -37.406 27.844 14.023 1 96.56 815 PHE A C 1
ATOM 6585 O O . PHE A 1 815 ? -37.875 28.922 14.32 1 96.56 815 PHE A O 1
ATOM 6592 N N . VAL A 1 816 ? -38.156 26.844 13.516 1 95.69 816 VAL A N 1
ATOM 6593 C CA . VAL A 1 816 ? -39.562 27 13.234 1 95.69 816 VAL A CA 1
ATOM 6594 C C . VAL A 1 816 ? -40.344 27.188 14.547 1 95.69 816 VAL A C 1
ATOM 6596 O O . VAL A 1 816 ? -41.219 28.062 14.648 1 95.69 816 VAL A O 1
ATOM 6599 N N . ILE A 1 817 ? -39.938 26.438 15.508 1 96 817 ILE A N 1
ATOM 6600 C CA . ILE A 1 817 ? -40.594 26.562 16.812 1 96 817 ILE A CA 1
ATOM 6601 C C . ILE A 1 817 ? -40.25 27.906 17.438 1 96 817 ILE A C 1
ATOM 6603 O O . ILE A 1 817 ? -41.125 28.562 18.031 1 96 817 ILE A O 1
ATOM 6607 N N . GLY A 1 818 ? -39 28.312 17.297 1 96.12 818 GLY A N 1
ATOM 6608 C CA . GLY A 1 818 ? -38.594 29.578 17.859 1 96.12 818 GLY A CA 1
ATOM 6609 C C . GLY A 1 818 ? -39.25 30.781 17.219 1 96.12 818 GLY A C 1
ATOM 6610 O O . GLY A 1 818 ? -39.719 31.688 17.922 1 96.12 818 GLY A O 1
ATOM 6611 N N . VAL A 1 819 ? -39.438 30.75 15.906 1 95.06 819 VAL A N 1
ATOM 6612 C CA . VAL A 1 819 ? -40.094 31.859 15.203 1 95.06 819 VAL A CA 1
ATOM 6613 C C . VAL A 1 819 ? -41.562 31.891 15.523 1 95.06 819 VAL A C 1
ATOM 6615 O O . VAL A 1 819 ? -42.156 32.969 15.672 1 95.06 819 VAL A O 1
ATOM 6618 N N . THR A 1 820 ? -42.25 30.719 15.703 1 94.69 820 THR A N 1
ATOM 6619 C CA . THR A 1 820 ? -43.656 30.656 16.031 1 94.69 820 THR A CA 1
ATOM 6620 C C . THR A 1 820 ? -43.906 31.203 17.438 1 94.69 820 THR A C 1
ATOM 6622 O O . THR A 1 820 ? -44.875 31.938 17.656 1 94.69 820 THR A O 1
ATOM 6625 N N . CYS A 1 821 ? -42.969 30.922 18.297 1 94.38 821 CYS A N 1
ATOM 6626 C CA . CYS A 1 821 ? -43.125 31.359 19.688 1 94.38 821 CYS A CA 1
ATOM 6627 C C . CYS A 1 821 ? -42.844 32.844 19.812 1 94.38 821 CYS A C 1
ATOM 6629 O O . CYS A 1 821 ? -43.5 33.531 20.594 1 94.38 821 CYS A O 1
ATOM 6631 N N . ARG A 1 822 ? -41.906 33.344 19.062 1 94.06 822 ARG A N 1
ATOM 6632 C CA . ARG A 1 822 ? -41.5 34.719 19.219 1 94.06 822 ARG A CA 1
ATOM 6633 C C . ARG A 1 822 ? -42.594 35.656 18.672 1 94.06 822 ARG A C 1
ATOM 6635 O O . ARG A 1 822 ? -42.656 36.812 19.094 1 94.06 822 ARG A O 1
ATOM 6642 N N . MET A 1 823 ? -43.562 35.188 17.828 1 93.06 823 MET A N 1
ATOM 6643 C CA . MET A 1 823 ? -44.594 36.031 17.203 1 93.06 823 MET A CA 1
ATOM 6644 C C . MET A 1 823 ? -45.75 36.281 18.172 1 93.06 823 MET A C 1
ATOM 6646 O O . MET A 1 823 ? -46.531 37.219 17.984 1 93.06 823 MET A O 1
ATOM 6650 N N . LEU A 1 824 ? -45.719 35.5 19.297 1 92.38 824 LEU A N 1
ATOM 6651 C CA . LEU A 1 824 ? -46.781 35.656 20.281 1 92.38 824 LEU A CA 1
ATOM 6652 C C . LEU A 1 824 ? -46.281 36.406 21.516 1 92.38 824 LEU A C 1
ATOM 6654 O O . LEU A 1 824 ? -45.156 36.188 21.938 1 92.38 824 LEU A O 1
ATOM 6658 N N . ASN A 1 825 ? -47.094 37.25 22.172 1 90.88 825 ASN A N 1
ATOM 6659 C CA . ASN A 1 825 ? -46.719 38.031 23.328 1 90.88 825 ASN A CA 1
ATOM 6660 C C . ASN A 1 825 ? -46.531 37.188 24.578 1 90.88 825 ASN A C 1
ATOM 6662 O O . ASN A 1 825 ? -45.625 37.438 25.391 1 90.88 825 ASN A O 1
ATOM 6666 N N . SER A 1 826 ? -47.312 36.094 24.703 1 90.88 826 SER A N 1
ATOM 6667 C CA . SER A 1 826 ? -47.25 35.219 25.891 1 90.88 826 SER A CA 1
ATOM 6668 C C . SER A 1 826 ? -46 34.344 25.875 1 90.88 826 SER A C 1
ATOM 6670 O O . SER A 1 826 ? -45.469 34 26.922 1 90.88 826 SER A O 1
ATOM 6672 N N . THR A 1 827 ? -45.5 34.094 24.688 1 93.19 827 THR A N 1
ATOM 6673 C CA . THR A 1 827 ? -44.406 33.156 24.578 1 93.19 827 THR A CA 1
ATOM 6674 C C . THR A 1 827 ? -43.156 33.812 24 1 93.19 827 THR A C 1
ATOM 6676 O O . THR A 1 827 ? -42.281 33.156 23.438 1 93.19 827 THR A O 1
ATOM 6679 N N . PHE A 1 828 ? -43.062 35.062 24.172 1 91.56 828 PHE A N 1
ATOM 6680 C CA . PHE A 1 828 ? -41.969 35.844 23.578 1 91.56 828 PHE A CA 1
ATOM 6681 C C . PHE A 1 828 ? -40.656 35.438 24.188 1 91.56 828 PHE A C 1
ATOM 6683 O O . PHE A 1 828 ? -39.656 35.25 23.484 1 91.56 828 PHE A O 1
ATOM 6690 N N . GLN A 1 829 ? -40.562 35.344 25.547 1 90.06 829 GLN A N 1
ATOM 6691 C CA . GLN A 1 829 ? -39.312 35 26.203 1 90.06 829 GLN A CA 1
ATOM 6692 C C . GLN A 1 829 ? -38.875 33.562 25.875 1 90.06 829 GLN A C 1
ATOM 6694 O O . GLN A 1 829 ? -37.688 33.281 25.75 1 90.06 829 GLN A O 1
ATOM 6699 N N . ALA A 1 830 ? -39.906 32.781 25.672 1 92.06 830 ALA A N 1
ATOM 6700 C CA . ALA A 1 830 ? -39.594 31.422 25.25 1 92.06 830 ALA A CA 1
ATOM 6701 C C . ALA A 1 830 ? -39.031 31.391 23.844 1 92.06 830 ALA A C 1
ATOM 6703 O O . ALA A 1 830 ? -38.156 30.594 23.531 1 92.06 830 ALA A O 1
ATOM 6704 N N . GLY A 1 831 ? -39.562 32.25 23.031 1 93.12 831 GLY A N 1
ATOM 6705 C CA . GLY A 1 831 ? -39.031 32.344 21.672 1 93.12 831 GLY A CA 1
ATOM 6706 C C . GLY A 1 831 ? -37.562 32.781 21.609 1 93.12 831 GLY A C 1
ATOM 6707 O O . GLY A 1 831 ? -36.781 32.188 20.859 1 93.12 831 GLY A O 1
ATOM 6708 N N . ARG A 1 832 ? -37.188 33.688 22.422 1 92.06 832 ARG A N 1
ATOM 6709 C CA . ARG A 1 832 ? -35.781 34.094 22.484 1 92.06 832 ARG A CA 1
ATOM 6710 C C . ARG A 1 832 ? -34.875 32.969 22.969 1 92.06 832 ARG A C 1
ATOM 6712 O O . ARG A 1 832 ? -33.781 32.781 22.453 1 92.06 832 ARG A O 1
ATOM 6719 N N . THR A 1 833 ? -35.344 32.25 23.969 1 93.56 833 THR A N 1
ATOM 6720 C CA . THR A 1 833 ? -34.562 31.125 24.516 1 93.56 833 THR A CA 1
ATOM 6721 C C . THR A 1 833 ? -34.344 30.047 23.469 1 93.56 833 THR A C 1
ATOM 6723 O O . THR A 1 833 ? -33.219 29.547 23.297 1 93.56 833 THR A O 1
ATOM 6726 N N . ILE A 1 834 ? -35.312 29.781 22.719 1 95.38 834 ILE A N 1
ATOM 6727 C CA . ILE A 1 834 ? -35.219 28.719 21.734 1 95.38 834 ILE A CA 1
ATOM 6728 C C . ILE A 1 834 ? -34.344 29.156 20.578 1 95.38 834 ILE A C 1
ATOM 6730 O O . ILE A 1 834 ? -33.531 28.359 20.047 1 95.38 834 ILE A O 1
ATOM 6734 N N . LEU A 1 835 ? -34.438 30.344 20.203 1 94.44 835 LEU A N 1
ATOM 6735 C CA . LEU A 1 835 ? -33.594 30.844 19.109 1 94.44 835 LEU A CA 1
ATOM 6736 C C . LEU A 1 835 ? -32.125 30.906 19.531 1 94.44 835 LEU A C 1
ATOM 6738 O O . LEU A 1 835 ? -31.234 30.719 18.703 1 94.44 835 LEU A O 1
ATOM 6742 N N . ALA A 1 836 ? -31.891 31.219 20.766 1 94.62 836 ALA A N 1
ATOM 6743 C CA . ALA A 1 836 ? -30.516 31.219 21.266 1 94.62 836 ALA A CA 1
ATOM 6744 C C . ALA A 1 836 ? -29.922 29.812 21.234 1 94.62 836 ALA A C 1
ATOM 6746 O O . ALA A 1 836 ? -28.75 29.641 20.859 1 94.62 836 ALA A O 1
ATOM 6747 N N . ILE A 1 837 ? -30.672 28.844 21.562 1 94.44 837 ILE A N 1
ATOM 6748 C CA . ILE A 1 837 ? -30.219 27.469 21.469 1 94.44 837 ILE A CA 1
ATOM 6749 C C . ILE A 1 837 ? -30 27.094 20.016 1 94.44 837 ILE A C 1
ATOM 6751 O O . ILE A 1 837 ? -29.062 26.344 19.688 1 94.44 837 ILE A O 1
ATOM 6755 N N . ASP A 1 838 ? -30.891 27.547 19.25 1 95.62 838 ASP A N 1
ATOM 6756 C CA . ASP A 1 838 ? -30.766 27.281 17.812 1 95.62 838 ASP A CA 1
ATOM 6757 C C . ASP A 1 838 ? -29.453 27.844 17.281 1 95.62 838 ASP A C 1
ATOM 6759 O O . ASP A 1 838 ? -28.797 27.203 16.453 1 95.62 838 ASP A O 1
ATOM 6763 N N . PHE A 1 839 ? -29.141 29.031 17.703 1 94.62 839 PHE A N 1
ATOM 6764 C CA . PHE A 1 839 ? -27.859 29.625 17.297 1 94.62 839 PHE A CA 1
ATOM 6765 C C . PHE A 1 839 ? -26.703 28.734 17.719 1 94.62 839 PHE A C 1
ATOM 6767 O O . PHE A 1 839 ? -25.734 28.578 16.969 1 94.62 839 PHE A O 1
ATOM 6774 N N . MET A 1 840 ? -26.75 28.234 18.891 1 94.12 840 MET A N 1
ATOM 6775 C CA . MET A 1 840 ? -25.688 27.359 19.375 1 94.12 840 MET A CA 1
ATOM 6776 C C . MET A 1 840 ? -25.516 26.141 18.469 1 94.12 840 MET A C 1
ATOM 6778 O O . MET A 1 840 ? -24.391 25.766 18.141 1 94.12 840 MET A O 1
ATOM 6782 N N . VAL A 1 841 ? -26.578 25.594 18.062 1 93.5 841 VAL A N 1
ATOM 6783 C CA . VAL A 1 841 ? -26.531 24.391 17.234 1 93.5 841 VAL A CA 1
ATOM 6784 C C . VAL A 1 841 ? -26 24.75 15.844 1 93.5 841 VAL A C 1
ATOM 6786 O O . VAL A 1 841 ? -25.234 24 15.25 1 93.5 841 VAL A O 1
ATOM 6789 N N . PHE A 1 842 ? -26.375 25.906 15.305 1 93.88 842 PHE A N 1
ATOM 6790 C CA . PHE A 1 842 ? -25.859 26.359 14.016 1 93.88 842 PHE A CA 1
ATOM 6791 C C . PHE A 1 842 ? -24.344 26.562 14.078 1 93.88 842 PHE A C 1
ATOM 6793 O O . PHE A 1 842 ? -23.641 26.281 13.109 1 93.88 842 PHE A O 1
ATOM 6800 N N . THR A 1 843 ? -23.922 27.109 15.148 1 93 843 THR A N 1
ATOM 6801 C CA . THR A 1 843 ? -22.484 27.375 15.297 1 93 843 THR A CA 1
ATOM 6802 C C . THR A 1 843 ? -21.703 26.062 15.375 1 93 843 THR A C 1
ATOM 6804 O O . THR A 1 843 ? -20.625 25.938 14.797 1 93 843 THR A O 1
ATOM 6807 N N . LEU A 1 844 ? -22.25 25.047 16.031 1 90.12 844 LEU A N 1
ATOM 6808 C CA . LEU A 1 844 ? -21.578 23.75 16.141 1 90.12 844 LEU A CA 1
ATOM 6809 C C . LEU A 1 844 ? -21.516 23.078 14.773 1 90.12 844 LEU A C 1
ATOM 6811 O O . LEU A 1 844 ? -20.625 22.25 14.539 1 90.12 844 LEU A O 1
ATOM 6815 N N . ARG A 1 845 ? -22.391 23.406 13.914 1 91.31 845 ARG A N 1
ATOM 6816 C CA . ARG A 1 845 ? -22.406 22.844 12.57 1 91.31 845 ARG A CA 1
ATOM 6817 C C . ARG A 1 845 ? -21.188 23.297 11.773 1 91.31 845 ARG A C 1
ATOM 6819 O O . ARG A 1 845 ? -20.812 22.656 10.789 1 91.31 845 ARG A O 1
ATOM 6826 N N . LEU A 1 846 ? -20.5 24.312 12.219 1 88.06 846 LEU A N 1
ATOM 6827 C CA . LEU A 1 846 ? -19.297 24.844 11.578 1 88.06 846 LEU A CA 1
ATOM 6828 C C . LEU A 1 846 ? -18.172 23.812 11.586 1 88.06 846 LEU A C 1
ATOM 6830 O O . LEU A 1 846 ? -17.312 23.828 10.711 1 88.06 846 LEU A O 1
ATOM 6834 N N . ILE A 1 847 ? -18.203 22.906 12.461 1 87.25 847 ILE A N 1
ATOM 6835 C CA . ILE A 1 847 ? -17.156 21.906 12.609 1 87.25 847 ILE A CA 1
ATOM 6836 C C . ILE A 1 847 ? -17.109 21.016 11.367 1 87.25 847 ILE A C 1
ATOM 6838 O O . ILE A 1 847 ? -16.047 20.578 10.945 1 87.25 847 ILE A O 1
ATOM 6842 N N . HIS A 1 848 ? -18.25 20.844 10.703 1 85.56 848 HIS A N 1
ATOM 6843 C CA . HIS A 1 848 ? -18.328 19.984 9.523 1 85.56 848 HIS A CA 1
ATOM 6844 C C . HIS A 1 848 ? -17.531 20.562 8.359 1 85.56 848 HIS A C 1
ATOM 6846 O O . HIS A 1 848 ? -16.953 19.797 7.57 1 85.56 848 HIS A O 1
ATOM 6852 N N . ILE A 1 849 ? -17.438 21.844 8.281 1 85 849 ILE A N 1
ATOM 6853 C CA . ILE A 1 849 ? -16.781 22.516 7.176 1 85 849 ILE A CA 1
ATOM 6854 C C . ILE A 1 849 ? -15.273 22.25 7.234 1 85 849 ILE A C 1
ATOM 6856 O O . ILE A 1 849 ? -14.609 22.188 6.199 1 85 849 ILE A O 1
ATOM 6860 N N . PHE A 1 850 ? -14.781 21.984 8.305 1 84.62 850 PHE A N 1
ATOM 6861 C CA . PHE A 1 850 ? -13.344 21.844 8.461 1 84.62 850 PHE A CA 1
ATOM 6862 C C . PHE A 1 850 ? -12.922 20.391 8.227 1 84.62 850 PHE A C 1
ATOM 6864 O O . PHE A 1 850 ? -11.75 20.047 8.375 1 84.62 850 PHE A O 1
ATOM 6871 N N . ALA A 1 851 ? -13.836 19.578 7.773 1 84.88 851 ALA A N 1
ATOM 6872 C CA . ALA A 1 851 ? -13.539 18.172 7.504 1 84.88 851 ALA A CA 1
ATOM 6873 C C . ALA A 1 851 ? -12.641 18.031 6.281 1 84.88 851 ALA A C 1
ATOM 6875 O O . ALA A 1 851 ? -11.93 17.031 6.141 1 84.88 851 ALA A O 1
ATOM 6876 N N . ILE A 1 852 ? -12.617 19.016 5.438 1 84.44 852 ILE A N 1
ATOM 6877 C CA . ILE A 1 852 ? -11.859 18.922 4.191 1 84.44 852 ILE A CA 1
ATOM 6878 C C . ILE A 1 852 ? -10.383 19.188 4.461 1 84.44 852 ILE A C 1
ATOM 6880 O O . ILE A 1 852 ? -9.523 18.781 3.674 1 84.44 852 ILE A O 1
ATOM 6884 N N . HIS A 1 853 ? -10.133 19.781 5.609 1 85.19 853 HIS A N 1
ATOM 6885 C CA . HIS A 1 853 ? -8.742 20.109 5.914 1 85.19 853 HIS A CA 1
ATOM 6886 C C . HIS A 1 853 ? -7.969 18.875 6.352 1 85.19 853 HIS A C 1
ATOM 6888 O O . HIS A 1 853 ? -8.445 18.094 7.18 1 85.19 853 HIS A O 1
ATOM 6894 N N . LYS A 1 854 ? -6.789 18.656 5.801 1 85.75 854 LYS A N 1
ATOM 6895 C CA . LYS A 1 854 ? -6.004 17.438 5.992 1 85.75 854 LYS A CA 1
ATOM 6896 C C . LYS A 1 854 ? -5.641 17.234 7.461 1 85.75 854 LYS A C 1
ATOM 6898 O O . LYS A 1 854 ? -5.57 16.094 7.941 1 85.75 854 LYS A O 1
ATOM 6903 N N . GLN A 1 855 ? -5.523 18.375 8.266 1 85.12 855 GLN A N 1
ATOM 6904 C CA . GLN A 1 855 ? -5.098 18.25 9.648 1 85.12 855 GLN A CA 1
ATOM 6905 C C . GLN A 1 855 ? -6.293 18.234 10.594 1 85.12 855 GLN A C 1
ATOM 6907 O O . GLN A 1 855 ? -6.297 17.516 11.602 1 85.12 855 GLN A O 1
ATOM 6912 N N . LEU A 1 856 ? -7.344 18.938 10.234 1 86.56 856 LEU A N 1
ATOM 6913 C CA . LEU A 1 856 ? -8.5 19.078 11.125 1 86.56 856 LEU A CA 1
ATOM 6914 C C . LEU A 1 856 ? -9.5 17.953 10.875 1 86.56 856 LEU A C 1
ATOM 6916 O O . LEU A 1 856 ? -10.234 17.562 11.781 1 86.56 856 LEU A O 1
ATOM 6920 N N . GLY A 1 857 ? -9.477 17.406 9.695 1 87.25 857 GLY A N 1
ATOM 6921 C CA . GLY A 1 857 ? -10.43 16.359 9.352 1 87.25 857 GLY A CA 1
ATOM 6922 C C . GLY A 1 857 ? -10.344 15.156 10.258 1 87.25 857 GLY A C 1
ATOM 6923 O O . GLY A 1 857 ? -11.312 14.812 10.945 1 87.25 857 GLY A O 1
ATOM 6924 N N . PRO A 1 858 ? -9.188 14.602 10.375 1 87.25 858 PRO A N 1
ATOM 6925 C CA . PRO A 1 858 ? -9.062 13.43 11.25 1 87.25 858 PRO A CA 1
ATOM 6926 C C . PRO A 1 858 ? -9.344 13.75 12.711 1 87.25 858 PRO A C 1
ATOM 6928 O O . PRO A 1 858 ? -9.789 12.875 13.461 1 87.25 858 PRO A O 1
ATOM 6931 N N . LYS A 1 859 ? -9.133 15 13.172 1 88.94 859 LYS A N 1
ATOM 6932 C CA . LYS A 1 859 ? -9.375 15.375 14.555 1 88.94 859 LYS A CA 1
ATOM 6933 C C . LYS A 1 859 ? -10.875 15.422 14.859 1 88.94 859 LYS A C 1
ATOM 6935 O O . LYS A 1 859 ? -11.289 15.18 16 1 88.94 859 LYS A O 1
ATOM 6940 N N . ILE A 1 860 ? -11.641 15.648 13.812 1 88 860 ILE A N 1
ATOM 6941 C CA . ILE A 1 860 ? -13.086 15.633 13.992 1 88 860 ILE A CA 1
ATOM 6942 C C . ILE A 1 860 ? -13.555 14.195 14.211 1 88 860 ILE A C 1
ATOM 6944 O O . ILE A 1 860 ? -14.438 13.938 15.047 1 88 860 ILE A O 1
ATOM 6948 N N . ILE A 1 861 ? -12.945 13.273 13.516 1 89 861 ILE A N 1
ATOM 6949 C CA . ILE A 1 861 ? -13.297 11.867 13.695 1 89 861 ILE A CA 1
ATOM 6950 C C . ILE A 1 861 ? -12.852 11.398 15.078 1 89 861 ILE A C 1
ATOM 6952 O O . ILE A 1 861 ? -13.539 10.602 15.719 1 89 861 ILE A O 1
ATOM 6956 N N . ILE A 1 862 ? -11.727 11.922 15.57 1 90.81 862 ILE A N 1
ATOM 6957 C CA . ILE A 1 862 ? -11.227 11.57 16.891 1 90.81 862 ILE A CA 1
ATOM 6958 C C . ILE A 1 862 ? -12.203 12.055 17.953 1 90.81 862 ILE A C 1
ATOM 6960 O O . ILE A 1 862 ? -12.547 11.312 18.875 1 90.81 862 ILE A O 1
ATOM 6964 N N . VAL A 1 863 ? -12.711 13.297 17.766 1 89 863 VAL A N 1
ATOM 6965 C CA . VAL A 1 863 ? -13.648 13.867 18.719 1 89 863 VAL A CA 1
ATOM 6966 C C . VAL A 1 863 ? -14.938 13.055 18.734 1 89 863 VAL A C 1
ATOM 6968 O O . VAL A 1 863 ? -15.516 12.805 19.797 1 89 863 VAL A O 1
ATOM 6971 N N . GLU A 1 864 ? -15.32 12.633 17.578 1 88.31 864 GLU A N 1
ATOM 6972 C CA . GLU A 1 864 ? -16.547 11.836 17.469 1 88.31 864 GLU A CA 1
ATOM 6973 C C . GLU A 1 864 ? -16.391 10.492 18.172 1 88.31 864 GLU A C 1
ATOM 6975 O O . GLU A 1 864 ? -17.297 10.047 18.875 1 88.31 864 GLU A O 1
ATOM 6980 N N . ARG A 1 865 ? -15.312 9.922 18.062 1 89.25 865 ARG A N 1
ATOM 6981 C CA . ARG A 1 865 ? -15.078 8.633 18.703 1 89.25 865 ARG A CA 1
ATOM 6982 C C . ARG A 1 865 ? -14.875 8.797 20.203 1 89.25 865 ARG A C 1
ATOM 6984 O O . ARG A 1 865 ? -15.266 7.93 20.984 1 89.25 865 ARG A O 1
ATOM 6991 N N . MET A 1 866 ? -14.305 9.867 20.609 1 90.88 866 MET A N 1
ATOM 6992 C CA . MET A 1 866 ? -14.07 10.133 22.031 1 90.88 866 MET A CA 1
ATOM 6993 C C . MET A 1 866 ? -15.375 10.438 22.75 1 90.88 866 MET A C 1
ATOM 6995 O O . MET A 1 866 ? -15.484 10.219 23.969 1 90.88 866 MET A O 1
ATOM 6999 N N . MET A 1 867 ? -16.406 10.945 22 1 89.19 867 MET A N 1
ATOM 7000 C CA . MET A 1 867 ? -17.703 11.203 22.594 1 89.19 867 MET A CA 1
ATOM 7001 C C . MET A 1 867 ? -18.328 9.914 23.109 1 89.19 867 MET A C 1
ATOM 7003 O O . MET A 1 867 ? -19.047 9.93 24.125 1 89.19 867 MET A O 1
ATOM 7007 N N . LYS A 1 868 ? -18.031 8.836 22.469 1 88.12 868 LYS A N 1
ATOM 7008 C CA . LYS A 1 868 ? -18.516 7.547 22.969 1 88.12 868 LYS A CA 1
ATOM 7009 C C . LYS A 1 868 ? -17.844 7.18 24.281 1 88.12 868 LYS A C 1
ATOM 7011 O O . LYS A 1 868 ? -18.484 6.637 25.188 1 88.12 868 LYS A O 1
ATOM 7016 N N . ASP A 1 869 ? -16.578 7.543 24.328 1 88.81 869 ASP A N 1
ATOM 7017 C CA . ASP A 1 869 ? -15.852 7.316 25.578 1 88.81 869 ASP A CA 1
ATOM 7018 C C . ASP A 1 869 ? -16.422 8.18 26.703 1 88.81 869 ASP A C 1
ATOM 7020 O O . ASP A 1 869 ? -16.5 7.738 27.844 1 88.81 869 ASP A O 1
ATOM 7024 N N . VAL A 1 870 ? -16.875 9.422 26.453 1 91.25 870 VAL A N 1
ATOM 7025 C CA . VAL A 1 870 ? -17.422 10.336 27.453 1 91.25 870 VAL A CA 1
ATOM 7026 C C . VAL A 1 870 ? -18.75 9.789 27.969 1 91.25 870 VAL A C 1
ATOM 7028 O O . VAL A 1 870 ? -19.078 9.93 29.156 1 91.25 870 VAL A O 1
ATOM 7031 N N . PHE A 1 871 ? -19.484 9.133 27.109 1 89.75 871 PHE A N 1
ATOM 7032 C CA . PHE A 1 871 ? -20.766 8.562 27.531 1 89.75 871 PHE A CA 1
ATOM 7033 C C . PHE A 1 871 ? -20.562 7.465 28.562 1 89.75 871 PHE A C 1
ATOM 7035 O O . PHE A 1 871 ? -21.312 7.375 29.531 1 89.75 871 PHE A O 1
ATOM 7042 N N . PHE A 1 872 ? -19.609 6.648 28.359 1 88.69 872 PHE A N 1
ATOM 7043 C CA . PHE A 1 872 ? -19.297 5.621 29.344 1 88.69 872 PHE A CA 1
ATOM 7044 C C . PHE A 1 872 ? -18.797 6.25 30.641 1 88.69 872 PHE A C 1
ATOM 7046 O O . PHE A 1 872 ? -19.156 5.797 31.734 1 88.69 872 PHE A O 1
ATOM 7053 N N . PHE A 1 873 ? -18.016 7.258 30.484 1 90 873 PHE A N 1
ATOM 7054 C CA . PHE A 1 873 ? -17.5 7.988 31.641 1 90 873 PHE A CA 1
ATOM 7055 C C . PHE A 1 873 ? -18.656 8.625 32.438 1 90 873 PHE A C 1
ATOM 7057 O O . PHE A 1 873 ? -18.672 8.562 33.656 1 90 873 PHE A O 1
ATOM 7064 N N . LEU A 1 874 ? -19.625 9.258 31.719 1 91.62 874 LEU A N 1
ATOM 7065 C CA . LEU A 1 874 ? -20.766 9.898 32.375 1 91.62 874 LEU A CA 1
ATOM 7066 C C . LEU A 1 874 ? -21.609 8.875 33.125 1 91.62 874 LEU A C 1
ATOM 7068 O O . LEU A 1 874 ? -22.188 9.188 34.156 1 91.62 874 LEU A O 1
ATOM 7072 N N . PHE A 1 875 ? -21.625 7.676 32.656 1 91.31 875 PHE A N 1
ATOM 7073 C CA . PHE A 1 875 ? -22.375 6.617 33.312 1 91.31 875 PHE A CA 1
ATOM 7074 C C . PHE A 1 875 ? -21.734 6.285 34.656 1 91.31 875 PHE A C 1
ATOM 7076 O O . PHE A 1 875 ? -22.438 6.219 35.688 1 91.31 875 PHE A O 1
ATOM 7083 N N . PHE A 1 876 ? -20.453 6.098 34.688 1 91.19 876 PHE A N 1
ATOM 7084 C CA . PHE A 1 876 ? -19.75 5.824 35.969 1 91.19 876 PHE A CA 1
ATOM 7085 C C . PHE A 1 876 ? -19.828 7.023 36.875 1 91.19 876 PHE A C 1
ATOM 7087 O O . PHE A 1 876 ? -20.016 6.863 38.094 1 91.19 876 PHE A O 1
ATOM 7094 N N . LEU A 1 877 ? -19.656 8.258 36.312 1 92.62 877 LEU A N 1
ATOM 7095 C CA . LEU A 1 877 ? -19.703 9.484 37.125 1 92.62 877 LEU A CA 1
ATOM 7096 C C . LEU A 1 877 ? -21.094 9.672 37.75 1 92.62 877 LEU A C 1
ATOM 7098 O O . LEU A 1 877 ? -21.203 10.102 38.906 1 92.62 877 LEU A O 1
ATOM 7102 N N . SER A 1 878 ? -22.156 9.336 36.969 1 92.94 878 SER A N 1
ATOM 7103 C CA . SER A 1 878 ? -23.516 9.523 37.469 1 92.94 878 SER A CA 1
ATOM 7104 C C . SER A 1 878 ? -23.781 8.648 38.688 1 92.94 878 SER A C 1
ATOM 7106 O O . SER A 1 878 ? -24.469 9.07 39.625 1 92.94 878 SER A O 1
ATOM 7108 N N . VAL A 1 879 ? -23.203 7.477 38.719 1 92.5 879 VAL A N 1
ATOM 7109 C CA . VAL A 1 879 ? -23.375 6.586 39.875 1 92.5 879 VAL A CA 1
ATOM 7110 C C . VAL A 1 879 ? -22.734 7.195 41.125 1 92.5 879 VAL A C 1
ATOM 7112 O O . VAL A 1 879 ? -23.344 7.223 42.188 1 92.5 879 VAL A O 1
ATOM 7115 N N . TRP A 1 880 ? -21.594 7.742 40.969 1 92.19 880 TRP A N 1
ATOM 7116 C CA . TRP A 1 880 ? -20.875 8.312 42.094 1 92.19 880 TRP A CA 1
ATOM 7117 C C . TRP A 1 880 ? -21.484 9.648 42.5 1 92.19 880 TRP A C 1
ATOM 7119 O O . TRP A 1 880 ? -21.516 9.977 43.688 1 92.19 880 TRP A O 1
ATOM 7129 N N . LEU A 1 881 ? -21.953 10.414 41.562 1 94.25 881 LEU A N 1
ATOM 7130 C CA . LEU A 1 881 ? -22.578 11.703 41.812 1 94.25 881 LEU A CA 1
ATOM 7131 C C . LEU A 1 881 ? -23.844 11.523 42.656 1 94.25 881 LEU A C 1
ATOM 7133 O O . LEU A 1 881 ? -24.078 12.25 43.625 1 94.25 881 LEU A O 1
ATOM 7137 N N . ILE A 1 882 ? -24.625 10.539 42.25 1 93.69 882 ILE A N 1
ATOM 7138 C CA . ILE A 1 882 ? -25.891 10.297 42.938 1 93.69 882 ILE A CA 1
ATOM 7139 C C . ILE A 1 882 ? -25.625 9.734 44.344 1 93.69 882 ILE A C 1
ATOM 7141 O O . ILE A 1 882 ? -26.281 10.117 45.312 1 93.69 882 ILE A O 1
ATOM 7145 N N . ALA A 1 883 ? -24.641 8.82 44.469 1 94 883 ALA A N 1
ATOM 7146 C CA . ALA A 1 883 ? -24.312 8.242 45.781 1 94 883 ALA A CA 1
ATOM 7147 C C . ALA A 1 883 ? -23.828 9.32 46.75 1 94 883 ALA A C 1
ATOM 7149 O O . ALA A 1 883 ? -24.312 9.406 47.875 1 94 883 ALA A O 1
ATOM 7150 N N . TYR A 1 884 ? -23 10.164 46.312 1 95.31 884 TYR A N 1
ATOM 7151 C CA . TYR A 1 884 ? -22.453 11.227 47.156 1 95.31 884 TYR A CA 1
ATOM 7152 C C . TYR A 1 884 ? -23.484 12.32 47.406 1 95.31 884 TYR A C 1
ATOM 7154 O O . TYR A 1 884 ? -23.641 12.789 48.531 1 95.31 884 TYR A O 1
ATOM 7162 N N . GLY A 1 885 ? -24.219 12.727 46.375 1 94.44 885 GLY A N 1
ATOM 7163 C CA . GLY A 1 885 ? -25.188 13.812 46.5 1 94.44 885 GLY A CA 1
ATOM 7164 C C . GLY A 1 885 ? -26.328 13.5 47.438 1 94.44 885 GLY A C 1
ATOM 7165 O O . GLY A 1 885 ? -26.672 14.305 48.281 1 94.44 885 GLY A O 1
ATOM 7166 N N . VAL A 1 886 ? -26.906 12.336 47.281 1 93.75 886 VAL A N 1
ATOM 7167 C CA . VAL A 1 886 ? -28.047 11.953 48.125 1 93.75 886 VAL A CA 1
ATOM 7168 C C . VAL A 1 886 ? -27.594 11.812 49.562 1 93.75 886 VAL A C 1
ATOM 7170 O O . VAL A 1 886 ? -28.297 12.25 50.5 1 93.75 886 VAL A O 1
ATOM 7173 N N . THR A 1 887 ? -26.406 11.281 49.812 1 93.62 887 THR A N 1
ATOM 7174 C CA . THR A 1 887 ? -25.906 11.086 51.156 1 93.62 887 THR A CA 1
ATOM 7175 C C . THR A 1 887 ? -25.625 12.422 51.844 1 93.62 887 THR A C 1
ATOM 7177 O O . THR A 1 887 ? -26 12.633 53 1 93.62 887 THR A O 1
ATOM 7180 N N . THR A 1 888 ? -25.031 13.32 51.094 1 92.56 888 THR A N 1
ATOM 7181 C CA . THR A 1 888 ? -24.688 14.617 51.688 1 92.56 888 THR A CA 1
ATOM 7182 C C . THR A 1 888 ? -25.953 15.445 51.938 1 92.56 888 THR A C 1
ATOM 7184 O O . THR A 1 888 ? -26.031 16.156 52.938 1 92.56 888 THR A O 1
ATOM 7187 N N . GLN A 1 889 ? -26.906 15.352 51.031 1 91.19 889 GLN A N 1
ATOM 7188 C CA . GLN A 1 889 ? -28.156 16.062 51.219 1 91.19 889 GLN A CA 1
ATOM 7189 C C . GLN A 1 889 ? -28.922 15.508 52.438 1 91.19 889 GLN A C 1
ATOM 7191 O O . GLN A 1 889 ? -29.484 16.266 53.219 1 91.19 889 GLN A O 1
ATOM 7196 N N . ALA A 1 890 ? -28.953 14.211 52.656 1 91.44 890 ALA A N 1
ATOM 7197 C CA . ALA A 1 890 ? -29.656 13.57 53.781 1 91.44 890 ALA A CA 1
ATOM 7198 C C . ALA A 1 890 ? -29.016 13.906 55.125 1 91.44 890 ALA A C 1
ATOM 7200 O O . ALA A 1 890 ? -29.688 14.008 56.125 1 91.44 890 ALA A O 1
ATOM 7201 N N . LEU A 1 891 ? -27.703 14.18 55.094 1 90.5 891 LEU A N 1
ATOM 7202 C CA . LEU A 1 891 ? -26.984 14.43 56.312 1 90.5 891 LEU A CA 1
ATOM 7203 C C . LEU A 1 891 ? -26.938 15.922 56.625 1 90.5 891 LEU A C 1
ATOM 7205 O O . LEU A 1 891 ? -27.047 16.312 57.812 1 90.5 891 LEU A O 1
ATOM 7209 N N . LEU A 1 892 ? -26.891 16.766 55.688 1 89.19 892 LEU A N 1
ATOM 7210 C CA . LEU A 1 892 ? -26.719 18.203 55.906 1 89.19 892 LEU A CA 1
ATOM 7211 C C . LEU A 1 892 ? -28.078 18.891 56.062 1 89.19 892 LEU A C 1
ATOM 7213 O O . LEU A 1 892 ? -28.234 19.781 56.875 1 89.19 892 LEU A O 1
ATOM 7217 N N . HIS A 1 893 ? -28.984 18.516 55.156 1 87.44 893 HIS A N 1
ATOM 7218 C CA . HIS A 1 893 ? -30.281 19.156 55.188 1 87.44 893 HIS A CA 1
ATOM 7219 C C . HIS A 1 893 ? -31.406 18.141 55.25 1 87.44 893 HIS A C 1
ATOM 7221 O O . HIS A 1 893 ? -32.188 18.016 54.281 1 87.44 893 HIS A O 1
ATOM 7227 N N . PRO A 1 894 ? -31.609 17.531 56.344 1 83.12 894 PRO A N 1
ATOM 7228 C CA . PRO A 1 894 ? -32.625 16.484 56.406 1 83.12 894 PRO A CA 1
ATOM 7229 C C . PRO A 1 894 ? -34.062 17.031 56.344 1 83.12 894 PRO A C 1
ATOM 7231 O O . PRO A 1 894 ? -34.969 16.344 55.906 1 83.12 894 PRO A O 1
ATOM 7234 N N . ASN A 1 895 ? -34.188 18.344 56.719 1 79.81 895 ASN A N 1
ATOM 7235 C CA . ASN A 1 895 ? -35.531 18.875 56.875 1 79.81 895 ASN A CA 1
ATOM 7236 C C . ASN A 1 895 ? -35.938 19.688 55.656 1 79.81 895 ASN A C 1
ATOM 7238 O O . ASN A 1 895 ? -37 20.281 55.625 1 79.81 895 ASN A O 1
ATOM 7242 N N . ASP A 1 896 ? -35.219 19.859 54.688 1 83.31 896 ASP A N 1
ATOM 7243 C CA . ASP A 1 896 ? -35.562 20.625 53.5 1 83.31 896 ASP A CA 1
ATOM 7244 C C . ASP A 1 896 ? -36.25 19.734 52.469 1 83.31 896 ASP A C 1
ATOM 7246 O O . ASP A 1 896 ? -35.625 18.859 51.875 1 83.31 896 ASP A O 1
ATOM 7250 N N . SER A 1 897 ? -37.562 19.891 52.188 1 80.31 897 SER A N 1
ATOM 7251 C CA . SER A 1 897 ? -38.312 19.031 51.281 1 80.31 897 SER A CA 1
ATOM 7252 C C . SER A 1 897 ? -38.562 19.719 49.938 1 80.31 897 SER A C 1
ATOM 7254 O O . SER A 1 897 ? -39.312 19.203 49.125 1 80.31 897 SER A O 1
ATOM 7256 N N . ARG A 1 898 ? -38.031 20.781 49.625 1 86.12 898 ARG A N 1
ATOM 7257 C CA . ARG A 1 898 ? -38.188 21.469 48.344 1 86.12 898 ARG A CA 1
ATOM 7258 C C . ARG A 1 898 ? -37.469 20.734 47.219 1 86.12 898 ARG A C 1
ATOM 7260 O O . ARG A 1 898 ? -36.219 20.594 47.281 1 86.12 898 ARG A O 1
ATOM 7267 N N . VAL A 1 899 ? -38.125 20.438 46.25 1 84.62 899 VAL A N 1
ATOM 7268 C CA . VAL A 1 899 ? -37.625 19.547 45.219 1 84.62 899 VAL A CA 1
ATOM 7269 C C . VAL A 1 899 ? -36.562 20.25 44.406 1 84.62 899 VAL A C 1
ATOM 7271 O O . VAL A 1 899 ? -35.562 19.641 44.031 1 84.62 899 VAL A O 1
ATOM 7274 N N . GLU A 1 900 ? -36.656 21.484 44.031 1 83.88 900 GLU A N 1
ATOM 7275 C CA . GLU A 1 900 ? -35.688 22.234 43.25 1 83.88 900 GLU A CA 1
ATOM 7276 C C . GLU A 1 900 ? -34.344 22.344 43.969 1 83.88 900 GLU A C 1
ATOM 7278 O O . GLU A 1 900 ? -33.312 22.188 43.344 1 83.88 900 GLU A O 1
ATOM 7283 N N . TRP A 1 901 ? -34.469 22.516 45.281 1 83.38 901 TRP A N 1
ATOM 7284 C CA . TRP A 1 901 ? -33.219 22.656 46.031 1 83.38 901 TRP A CA 1
ATOM 7285 C C . TRP A 1 901 ? -32.562 21.297 46.25 1 83.38 901 TRP A C 1
ATOM 7287 O O . TRP A 1 901 ? -31.328 21.188 46.281 1 83.38 901 TRP A O 1
ATOM 7297 N N . ILE A 1 902 ? -33.406 20.328 46.375 1 87.56 902 ILE A N 1
ATOM 7298 C CA . ILE A 1 902 ? -32.875 18.984 46.531 1 87.56 902 ILE A CA 1
ATOM 7299 C C . ILE A 1 902 ? -32.094 18.609 45.25 1 87.56 902 ILE A C 1
ATOM 7301 O O . ILE A 1 902 ? -30.984 18.078 45.344 1 87.56 902 ILE A O 1
ATOM 7305 N N . PHE A 1 903 ? -32.625 18.922 44.094 1 88.75 903 PHE A N 1
ATOM 7306 C CA . PHE A 1 903 ? -31.953 18.609 42.844 1 88.75 903 PHE A CA 1
ATOM 7307 C C . PHE A 1 903 ? -30.656 19.391 42.719 1 88.75 903 PHE A C 1
ATOM 7309 O O . PHE A 1 903 ? -29.656 18.844 42.219 1 88.75 903 PHE A O 1
ATOM 7316 N N . ARG A 1 904 ? -30.609 20.578 43.062 1 87.62 904 ARG A N 1
ATOM 7317 C CA . ARG A 1 904 ? -29.422 21.422 42.969 1 87.62 904 ARG A CA 1
ATOM 7318 C C . ARG A 1 904 ? -28.328 20.906 43.875 1 87.62 904 ARG A C 1
ATOM 7320 O O . ARG A 1 904 ? -27.156 20.875 43.5 1 87.62 904 ARG A O 1
ATOM 7327 N N . ARG A 1 905 ? -28.734 20.469 45.062 1 88.69 905 ARG A N 1
ATOM 7328 C CA . ARG A 1 905 ? -27.734 20.062 46.031 1 88.69 905 ARG A CA 1
ATOM 7329 C C . ARG A 1 905 ? -27.266 18.625 45.781 1 88.69 905 ARG A C 1
ATOM 7331 O O . ARG A 1 905 ? -26.141 18.266 46.094 1 88.69 905 ARG A O 1
ATOM 7338 N N . VAL A 1 906 ? -28.094 17.875 45.156 1 90.5 906 VAL A N 1
ATOM 7339 C CA . VAL A 1 906 ? -27.781 16.469 44.938 1 90.5 906 VAL A CA 1
ATOM 7340 C C . VAL A 1 906 ? -27 16.297 43.625 1 90.5 906 VAL A C 1
ATOM 7342 O O . VAL A 1 906 ? -26.094 15.477 43.531 1 90.5 906 VAL A O 1
ATOM 7345 N N . LEU A 1 907 ? -27.234 17.047 42.562 1 91.5 907 LEU A N 1
ATOM 7346 C CA . LEU A 1 907 ? -26.609 16.828 41.25 1 91.5 907 LEU A CA 1
ATOM 7347 C C . LEU A 1 907 ? -25.734 18.016 40.875 1 91.5 907 LEU A C 1
ATOM 7349 O O . LEU A 1 907 ? -24.547 17.828 40.562 1 91.5 907 LEU A O 1
ATOM 7353 N N . TYR A 1 908 ? -26.219 19.203 40.969 1 88.62 908 TYR A N 1
ATOM 7354 C CA . TYR A 1 908 ? -25.547 20.406 40.5 1 88.62 908 TYR A CA 1
ATOM 7355 C C . TYR A 1 908 ? -24.328 20.719 41.344 1 88.62 908 TYR A C 1
ATOM 7357 O O . TYR A 1 908 ? -23.234 20.953 40.812 1 88.62 908 TYR A O 1
ATOM 7365 N N . ARG A 1 909 ? -24.484 20.719 42.656 1 89.12 909 ARG A N 1
ATOM 7366 C CA . ARG A 1 909 ? -23.391 21.078 43.562 1 89.12 909 ARG A CA 1
ATOM 7367 C C . ARG A 1 909 ? -22.234 20.094 43.438 1 89.12 909 ARG A C 1
ATOM 7369 O O . ARG A 1 909 ? -21.094 20.484 43.219 1 89.12 909 ARG A O 1
ATOM 7376 N N . PRO A 1 910 ? -22.484 18.781 43.562 1 91.31 910 PRO A N 1
ATOM 7377 C CA . PRO A 1 910 ? -21.359 17.859 43.406 1 91.31 910 PRO A CA 1
ATOM 7378 C C . PRO A 1 910 ? -20.719 17.922 42.031 1 91.31 910 PRO A C 1
ATOM 7380 O O . PRO A 1 910 ? -19.5 17.719 41.906 1 91.31 910 PRO A O 1
ATOM 7383 N N . TYR A 1 911 ? -21.438 18.141 41.062 1 91.19 911 TYR A N 1
ATOM 7384 C CA . TYR A 1 911 ? -20.875 18.25 39.719 1 91.19 911 TYR A CA 1
ATOM 7385 C C . TYR A 1 911 ? -19.906 19.406 39.625 1 91.19 911 TYR A C 1
ATOM 7387 O O . TYR A 1 911 ? -18.828 19.281 39.062 1 91.19 911 TYR A O 1
ATOM 7395 N N . LEU A 1 912 ? -20.188 20.547 40.156 1 89.69 912 LEU A N 1
ATOM 7396 C CA . LEU A 1 912 ? -19.328 21.719 40.125 1 89.69 912 LEU A CA 1
ATOM 7397 C C . LEU A 1 912 ? -18.109 21.531 41 1 89.69 912 LEU A C 1
ATOM 7399 O O . LEU A 1 912 ? -17.078 22.188 40.812 1 89.69 912 LEU A O 1
ATOM 7403 N N . GLN A 1 913 ? -18.297 20.688 42.062 1 89.94 913 GLN A N 1
ATOM 7404 C CA . GLN A 1 913 ? -17.172 20.406 42.938 1 89.94 913 GLN A CA 1
ATOM 7405 C C . GLN A 1 913 ? -16.047 19.719 42.188 1 89.94 913 GLN A C 1
ATOM 7407 O O . GLN A 1 913 ? -14.867 19.906 42.5 1 89.94 913 GLN A O 1
ATOM 7412 N N . ILE A 1 914 ? -16.453 19.016 41.188 1 89.38 914 ILE A N 1
ATOM 7413 C CA . ILE A 1 914 ? -15.461 18.312 40.375 1 89.38 914 ILE A CA 1
ATOM 7414 C C . ILE A 1 914 ? -14.57 19.312 39.656 1 89.38 914 ILE A C 1
ATOM 7416 O O . ILE A 1 914 ? -13.391 19.047 39.406 1 89.38 914 ILE A O 1
ATOM 7420 N N . PHE A 1 915 ? -15.117 20.484 39.375 1 87.19 915 PHE A N 1
ATOM 7421 C CA . PHE A 1 915 ? -14.367 21.5 38.625 1 87.19 915 PHE A CA 1
ATOM 7422 C C . PHE A 1 915 ? -13.789 22.547 39.562 1 87.19 915 PHE A C 1
ATOM 7424 O O . PHE A 1 915 ? -13.445 23.656 39.156 1 87.19 915 PHE A O 1
ATOM 7431 N N . GLY A 1 916 ? -13.789 22.344 40.812 1 82.62 916 GLY A N 1
ATOM 7432 C CA . GLY A 1 916 ? -13.055 23.188 41.75 1 82.62 916 GLY A CA 1
ATOM 7433 C C . GLY A 1 916 ? -13.945 24.141 42.5 1 82.62 916 GLY A C 1
ATOM 7434 O O . GLY A 1 916 ? -13.477 24.875 43.375 1 82.62 916 GLY A O 1
ATOM 7435 N N . GLN A 1 917 ? -15.273 24.094 42.156 1 86.31 917 GLN A N 1
ATOM 7436 C CA . GLN A 1 917 ? -16.172 24.984 42.875 1 86.31 917 GLN A CA 1
ATOM 7437 C C . GLN A 1 917 ? -16.719 24.312 44.156 1 86.31 917 GLN A C 1
ATOM 7439 O O . GLN A 1 917 ? -17.859 23.828 44.156 1 86.31 917 GLN A O 1
ATOM 7444 N N . ILE A 1 918 ? -15.867 24.344 45.188 1 87.31 918 ILE A N 1
ATOM 7445 C CA . ILE A 1 918 ? -16.234 23.703 46.438 1 87.31 918 ILE A CA 1
ATOM 7446 C C . ILE A 1 918 ? -16.656 24.781 47.469 1 87.31 918 ILE A C 1
ATOM 7448 O O . ILE A 1 918 ? -15.812 25.516 47.969 1 87.31 918 ILE A O 1
ATOM 7452 N N . PRO A 1 919 ? -17.969 24.859 47.625 1 85.75 919 PRO A N 1
ATOM 7453 C CA . PRO A 1 919 ? -18.422 25.844 48.594 1 85.75 919 PRO A CA 1
ATOM 7454 C C . PRO A 1 919 ? -18.203 25.359 50.031 1 85.75 919 PRO A C 1
ATOM 7456 O O . PRO A 1 919 ? -19.141 24.906 50.688 1 85.75 919 PRO A O 1
ATOM 7459 N N . LEU A 1 920 ? -17.156 25.594 50.562 1 81.12 920 LEU A N 1
ATOM 7460 C CA . LEU A 1 920 ? -16.812 25.125 51.875 1 81.12 920 LEU A CA 1
ATOM 7461 C C . LEU A 1 920 ? -17.625 25.875 52.938 1 81.12 920 LEU A C 1
ATOM 7463 O O . LEU A 1 920 ? -17.891 25.328 54.031 1 81.12 920 LEU A O 1
ATOM 7467 N N . ASP A 1 921 ? -18.109 27.094 52.531 1 80.38 921 ASP A N 1
ATOM 7468 C CA . ASP A 1 921 ? -18.906 27.875 53.469 1 80.38 921 ASP A CA 1
ATOM 7469 C C . ASP A 1 921 ? -20.297 27.281 53.656 1 80.38 921 ASP A C 1
ATOM 7471 O O . ASP A 1 921 ? -20.953 27.531 54.656 1 80.38 921 ASP A O 1
ATOM 7475 N N . GLU A 1 922 ? -20.641 26.375 52.781 1 82 922 GLU A N 1
ATOM 7476 C CA . GLU A 1 922 ? -21.969 25.781 52.844 1 82 922 GLU A CA 1
ATOM 7477 C C . GLU A 1 922 ? -21.891 24.328 53.344 1 82 922 GLU A C 1
ATOM 7479 O O . GLU A 1 922 ? -22.875 23.797 53.875 1 82 922 GLU A O 1
ATOM 7484 N N . ILE A 1 923 ? -20.734 23.734 53.25 1 85.12 923 ILE A N 1
ATOM 7485 C CA . ILE A 1 923 ? -20.641 22.312 53.531 1 85.12 923 ILE A CA 1
ATOM 7486 C C . ILE A 1 923 ? -19.953 22.094 54.906 1 85.12 923 ILE A C 1
ATOM 7488 O O . ILE A 1 923 ? -20.391 21.266 55.688 1 85.12 923 ILE A O 1
ATOM 7492 N N . ASP A 1 924 ? -19.047 22.922 55.188 1 78.06 924 ASP A N 1
ATOM 7493 C CA . ASP A 1 924 ? -18.344 22.844 56.469 1 78.06 924 ASP A CA 1
ATOM 7494 C C . ASP A 1 924 ? -18.953 23.781 57.5 1 78.06 924 ASP A C 1
ATOM 7496 O O . ASP A 1 924 ? -18.781 25 57.438 1 78.06 924 ASP A O 1
ATOM 7500 N N . THR A 1 925 ? -19.609 23.281 58.469 1 79.69 925 THR A N 1
ATOM 7501 C CA . THR A 1 925 ? -20.344 24.062 59.469 1 79.69 925 THR A CA 1
ATOM 7502 C C . THR A 1 925 ? -19.375 24.906 60.281 1 79.69 925 THR A C 1
ATOM 7504 O O . THR A 1 925 ? -19.766 25.922 60.844 1 79.69 925 THR A O 1
ATOM 7507 N N . SER A 1 926 ? -18.141 24.438 60.312 1 71.56 926 SER A N 1
ATOM 7508 C CA . SER A 1 926 ? -17.188 25.219 61.094 1 71.56 926 SER A CA 1
ATOM 7509 C C . SER A 1 926 ? -16.844 26.531 60.406 1 71.56 926 SER A C 1
ATOM 7511 O O . SER A 1 926 ? -16.422 27.5 61.062 1 71.56 926 SER A O 1
ATOM 7513 N N . ARG A 1 927 ? -17.109 26.625 59.156 1 72.94 927 ARG A N 1
ATOM 7514 C CA . ARG A 1 927 ? -16.75 27.797 58.344 1 72.94 927 ARG A CA 1
ATOM 7515 C C . ARG A 1 927 ? -17.969 28.641 58.031 1 72.94 927 ARG A C 1
ATOM 7517 O O . ARG A 1 927 ? -17.859 29.703 57.406 1 72.94 927 ARG A O 1
ATOM 7524 N N . MET A 1 928 ? -19.062 28.156 58.375 1 73.38 928 MET A N 1
ATOM 7525 C CA . MET A 1 928 ? -20.312 28.812 58 1 73.38 928 MET A CA 1
ATOM 7526 C C . MET A 1 928 ? -20.531 30.094 58.781 1 73.38 928 MET A C 1
ATOM 7528 O O . MET A 1 928 ? -20.281 30.156 59.969 1 73.38 928 MET A O 1
ATOM 7532 N N . TYR A 1 929 ? -20.719 31.188 57.906 1 65.31 929 TYR A N 1
ATOM 7533 C CA . TYR A 1 929 ? -21.062 32.438 58.562 1 65.31 929 TYR A CA 1
ATOM 7534 C C . TYR A 1 929 ? -22.484 32.406 59.094 1 65.31 929 TYR A C 1
ATOM 7536 O O . TYR A 1 929 ? -23.359 31.734 58.562 1 65.31 929 TYR A O 1
ATOM 7544 N N . PRO A 1 930 ? -22.641 32.938 60.312 1 63.25 930 PRO A N 1
ATOM 7545 C CA . PRO A 1 930 ? -23.984 32.969 60.906 1 63.25 930 PRO A CA 1
ATOM 7546 C C . PRO A 1 930 ? -25.031 33.562 60 1 63.25 930 PRO A C 1
ATOM 7548 O O . PRO A 1 930 ? -24.906 34.719 59.594 1 63.25 930 PRO A O 1
ATOM 7551 N N . ARG A 1 931 ? -25.703 32.812 59.156 1 67.56 931 ARG A N 1
ATOM 7552 C CA . ARG A 1 931 ? -26.781 33.281 58.281 1 67.56 931 ARG A CA 1
ATOM 7553 C C . ARG A 1 931 ? -28.141 33.062 58.938 1 67.56 931 ARG A C 1
ATOM 7555 O O . ARG A 1 931 ? -28.25 32.312 59.906 1 67.56 931 ARG A O 1
ATOM 7562 N N . ASN A 1 932 ? -29.141 33.938 58.5 1 68.06 932 ASN A N 1
ATOM 7563 C CA . ASN A 1 932 ? -30.516 33.812 58.969 1 68.06 932 ASN A CA 1
ATOM 7564 C C . ASN A 1 932 ? -31.172 32.531 58.438 1 68.06 932 ASN A C 1
ATOM 7566 O O . ASN A 1 932 ? -31.656 32.531 57.312 1 68.06 932 ASN A O 1
ATOM 7570 N N . CYS A 1 933 ? -30.812 31.328 59.062 1 77.44 933 CYS A N 1
ATOM 7571 C CA . CYS A 1 933 ? -31.406 30.062 58.656 1 77.44 933 CYS A CA 1
ATOM 7572 C C . CYS A 1 933 ? -32.375 29.547 59.719 1 77.44 933 CYS A C 1
ATOM 7574 O O . CYS A 1 933 ? -32.438 30.078 60.844 1 77.44 933 CYS A O 1
ATOM 7576 N N . THR A 1 934 ? -33.344 28.875 59.25 1 77.12 934 THR A N 1
ATOM 7577 C CA . THR A 1 934 ? -34.344 28.312 60.156 1 77.12 934 THR A CA 1
ATOM 7578 C C . THR A 1 934 ? -34.375 26.797 60.125 1 77.12 934 THR A C 1
ATOM 7580 O O . THR A 1 934 ? -34.031 26.203 59.062 1 77.12 934 THR A O 1
ATOM 7583 N N . PHE A 1 935 ? -34.5 26.031 61.25 1 77 935 PHE A N 1
ATOM 7584 C CA . PHE A 1 935 ? -34.594 24.578 61.312 1 77 935 PHE A CA 1
ATOM 7585 C C . PHE A 1 935 ? -36.031 24.125 61.156 1 77 935 PHE A C 1
ATOM 7587 O O . PHE A 1 935 ? -36.312 22.922 61 1 77 935 PHE A O 1
ATOM 7594 N N . ASN A 1 936 ? -36.938 25.125 61.062 1 75.38 936 ASN A N 1
ATOM 7595 C CA . ASN A 1 936 ? -38.344 24.781 61 1 75.38 936 ASN A CA 1
ATOM 7596 C C . ASN A 1 936 ? -38.781 24.531 59.562 1 75.38 936 ASN A C 1
ATOM 7598 O O . ASN A 1 936 ? -38.719 25.422 58.719 1 75.38 936 ASN A O 1
ATOM 7602 N N . PRO A 1 937 ? -39.188 23.297 59.25 1 79.44 937 PRO A N 1
ATOM 7603 C CA . PRO A 1 937 ? -39.562 22.922 57.875 1 79.44 937 PRO A CA 1
ATOM 7604 C C . PRO A 1 937 ? -40.719 23.781 57.344 1 79.44 937 PRO A C 1
ATOM 7606 O O . PRO A 1 937 ? -40.781 24.062 56.156 1 79.44 937 PRO A O 1
ATOM 7609 N N . LEU A 1 938 ? -41.625 24.156 58.219 1 76.62 938 LEU A N 1
ATOM 7610 C CA . LEU A 1 938 ? -42.781 24.953 57.812 1 76.62 938 LEU A CA 1
ATOM 7611 C C . LEU A 1 938 ? -42.344 26.344 57.375 1 76.62 938 LEU A C 1
ATOM 7613 O O . LEU A 1 938 ? -42.844 26.891 56.375 1 76.62 938 LEU A O 1
ATOM 7617 N N . GLN A 1 939 ? -41.375 26.828 58.031 1 75.94 939 GLN A N 1
ATOM 7618 C CA . GLN A 1 939 ? -40.875 28.156 57.688 1 75.94 939 GLN A CA 1
ATOM 7619 C C . GLN A 1 939 ? -40.062 28.125 56.406 1 75.94 939 GLN A C 1
ATOM 7621 O O . GLN A 1 939 ? -40.125 29.062 55.594 1 75.94 939 GLN A O 1
ATOM 7626 N N . ILE A 1 940 ? -39.5 27.047 56.219 1 75.56 940 ILE A N 1
ATOM 7627 C CA . ILE A 1 940 ? -38.719 26.875 55 1 75.56 940 ILE A CA 1
ATOM 7628 C C . ILE A 1 940 ? -39.625 26.859 53.781 1 75.56 940 ILE A C 1
ATOM 7630 O O . ILE A 1 940 ? -39.312 27.484 52.75 1 75.56 940 ILE A O 1
ATOM 7634 N N . MET A 1 941 ? -40.688 26.188 53.875 1 77.06 941 MET A N 1
ATOM 7635 C CA . MET A 1 941 ? -41.625 26.031 52.75 1 77.06 941 MET A CA 1
ATOM 7636 C C . MET A 1 941 ? -42.406 27.328 52.5 1 77.06 941 MET A C 1
ATOM 7638 O O . MET A 1 941 ? -42.594 27.734 51.344 1 77.06 941 MET A O 1
ATOM 7642 N N . GLN A 1 942 ? -42.75 28.031 53.656 1 73.25 942 GLN A N 1
ATOM 7643 C CA . GLN A 1 942 ? -43.625 29.188 53.531 1 73.25 942 GLN A CA 1
ATOM 7644 C C . GLN A 1 942 ? -42.844 30.453 53.219 1 73.25 942 GLN A C 1
ATOM 7646 O O . GLN A 1 942 ? -43.219 31.25 52.375 1 73.25 942 GLN A O 1
ATOM 7651 N N . GLU A 1 943 ? -41.688 30.594 53.938 1 72.19 943 GLU A N 1
ATOM 7652 C CA . GLU A 1 943 ? -40.938 31.844 53.781 1 72.19 943 GLU A CA 1
ATOM 7653 C C . GLU A 1 943 ? -39.719 31.672 52.906 1 72.19 943 GLU A C 1
ATOM 7655 O O . GLU A 1 943 ? -39.031 32.656 52.562 1 72.19 943 GLU A O 1
ATOM 7660 N N . ASN A 1 944 ? -39.5 30.625 52.375 1 73.44 944 ASN A N 1
ATOM 7661 C CA . ASN A 1 944 ? -38.344 30.312 51.5 1 73.44 944 ASN A CA 1
ATOM 7662 C C . ASN A 1 944 ? -37.031 30.703 52.156 1 73.44 944 ASN A C 1
ATOM 7664 O O . ASN A 1 944 ? -36.156 31.297 51.5 1 73.44 944 ASN A O 1
ATOM 7668 N N . LEU A 1 945 ? -37 30.594 53.438 1 74.88 945 LEU A N 1
ATOM 7669 C CA . LEU A 1 945 ? -35.719 30.844 54.156 1 74.88 945 LEU A CA 1
ATOM 7670 C C . LEU A 1 945 ? -34.781 29.672 54 1 74.88 945 LEU A C 1
ATOM 7672 O O . LEU A 1 945 ? -35.219 28.516 53.906 1 74.88 945 LEU A O 1
ATOM 7676 N N . PRO A 1 946 ? -33.469 29.984 54.031 1 79.5 946 PRO A N 1
ATOM 7677 C CA . PRO A 1 946 ? -32.531 28.891 53.875 1 79.5 946 PRO A CA 1
ATOM 7678 C C . PRO A 1 946 ? -32.531 27.938 55.062 1 79.5 946 PRO A C 1
ATOM 7680 O O . PRO A 1 946 ? -32.781 28.359 56.188 1 79.5 946 PRO A O 1
ATOM 7683 N N . SER A 1 947 ? -32.406 26.641 54.781 1 80.44 947 SER A N 1
ATOM 7684 C CA . SER A 1 947 ? -32.375 25.594 55.812 1 80.44 947 SER A CA 1
ATOM 7685 C C . SER A 1 947 ? -31.016 25.562 56.5 1 80.44 947 SER A C 1
ATOM 7687 O O . SER A 1 947 ? -29.969 25.656 55.875 1 80.44 947 SER A O 1
ATOM 7689 N N . CYS A 1 948 ? -31.141 25.578 57.844 1 79.56 948 CYS A N 1
ATOM 7690 C CA . CYS A 1 948 ? -29.906 25.5 58.625 1 79.56 948 CYS A CA 1
ATOM 7691 C C . CYS A 1 948 ? -29.281 24.109 58.531 1 79.56 948 CYS A C 1
ATOM 7693 O O . CYS A 1 948 ? -30 23.109 58.562 1 79.56 948 CYS A O 1
ATOM 7695 N N . PRO A 1 949 ? -27.984 24 58.25 1 85.81 949 PRO A N 1
ATOM 7696 C CA . PRO A 1 949 ? -27.297 22.719 58.094 1 85.81 949 PRO A CA 1
ATOM 7697 C C . PRO A 1 949 ? -27.156 21.984 59.438 1 85.81 949 PRO A C 1
ATOM 7699 O O . PRO A 1 949 ? -27.062 22.625 60.5 1 85.81 949 PRO A O 1
ATOM 7702 N N . ASN A 1 950 ? -27.312 20.641 59.344 1 82.69 950 ASN A N 1
ATOM 7703 C CA . ASN A 1 950 ? -27.109 19.781 60.5 1 82.69 950 ASN A CA 1
ATOM 7704 C C . ASN A 1 950 ? -25.625 19.578 60.812 1 82.69 950 ASN A C 1
ATOM 7706 O O . ASN A 1 950 ? -24.875 19.156 59.938 1 82.69 950 ASN A O 1
ATOM 7710 N N . SER A 1 951 ? -25.094 19.859 61.969 1 82.06 951 SER A N 1
ATOM 7711 C CA . SER A 1 951 ? -23.688 19.812 62.312 1 82.06 951 SER A CA 1
ATOM 7712 C C . SER A 1 951 ? -23.312 18.453 62.906 1 82.06 951 SER A C 1
ATOM 7714 O O . SER A 1 951 ? -22.125 18.156 63.094 1 82.06 951 SER A O 1
ATOM 7716 N N . TYR A 1 952 ? -24.297 17.609 63.188 1 82 952 TYR A N 1
ATOM 7717 C CA . TYR A 1 952 ? -24.016 16.344 63.875 1 82 952 TYR A CA 1
ATOM 7718 C C . TYR A 1 952 ? -23 15.516 63.094 1 82 952 TYR A C 1
ATOM 7720 O O . TYR A 1 952 ? -21.984 15.07 63.625 1 82 952 TYR A O 1
ATOM 7728 N N . ALA A 1 953 ? -23.188 15.242 61.906 1 86.06 953 ALA A N 1
ATOM 7729 C CA . ALA A 1 953 ? -22.344 14.367 61.094 1 86.06 953 ALA A CA 1
ATOM 7730 C C . ALA A 1 953 ? -21.547 15.172 60.062 1 86.06 953 ALA A C 1
ATOM 7732 O O . ALA A 1 953 ? -21.344 14.711 58.938 1 86.06 953 ALA A O 1
ATOM 7733 N N . ASN A 1 954 ? -21.078 16.328 60.438 1 88.56 954 ASN A N 1
ATOM 7734 C CA . ASN A 1 954 ? -20.375 17.172 59.5 1 88.56 954 ASN A CA 1
ATOM 7735 C C . ASN A 1 954 ? -18.984 16.609 59.188 1 88.56 954 ASN A C 1
ATOM 7737 O O . ASN A 1 954 ? -18.484 16.766 58.062 1 88.56 954 ASN A O 1
ATOM 7741 N N . TRP A 1 955 ? -18.359 15.977 60.25 1 87.06 955 TRP A N 1
ATOM 7742 C CA . TRP A 1 955 ? -17.047 15.367 60 1 87.06 955 TRP A CA 1
ATOM 7743 C C . TRP A 1 955 ? -17.125 14.289 58.938 1 87.06 955 TRP A C 1
ATOM 7745 O O . TRP A 1 955 ? -16.203 14.125 58.125 1 87.06 955 TRP A O 1
ATOM 7755 N N . LEU A 1 956 ? -18.188 13.57 58.906 1 89.44 956 LEU A N 1
ATOM 7756 C CA . LEU A 1 956 ? -18.391 12.531 57.906 1 89.44 956 LEU A CA 1
ATOM 7757 C C . LEU A 1 956 ? -18.562 13.141 56.5 1 89.44 956 LEU A C 1
ATOM 7759 O O . LEU A 1 956 ? -18.109 12.578 55.5 1 89.44 956 LEU A O 1
ATOM 7763 N N . ILE A 1 957 ? -19.172 14.227 56.438 1 91.5 957 ILE A N 1
ATOM 7764 C CA . ILE A 1 957 ? -19.406 14.898 55.188 1 91.5 957 ILE A CA 1
ATOM 7765 C C . ILE A 1 957 ? -18.078 15.344 54.562 1 91.5 957 ILE A C 1
ATOM 7767 O O . ILE A 1 957 ? -17.859 15.227 53.375 1 91.5 957 ILE A O 1
ATOM 7771 N N . ILE A 1 958 ? -17.234 15.828 55.375 1 91 958 ILE A N 1
ATOM 7772 C CA . ILE A 1 958 ? -15.914 16.266 54.938 1 91 958 ILE A CA 1
ATOM 7773 C C . ILE A 1 958 ? -15.117 15.055 54.438 1 91 958 ILE A C 1
ATOM 7775 O O . ILE A 1 958 ? -14.438 15.133 53.406 1 91 958 ILE A O 1
ATOM 7779 N N . LEU A 1 959 ? -15.25 13.984 55.156 1 91.81 959 LEU A N 1
ATOM 7780 C CA . LEU A 1 959 ? -14.578 12.766 54.719 1 91.81 959 LEU A CA 1
ATOM 7781 C C . LEU A 1 959 ? -15.141 12.281 53.375 1 91.81 959 LEU A C 1
ATOM 7783 O O . LEU A 1 959 ? -14.398 11.82 52.5 1 91.81 959 LEU A O 1
ATOM 7787 N N . LEU A 1 960 ? -16.391 12.312 53.25 1 93.69 960 LEU A N 1
ATOM 7788 C CA . LEU A 1 960 ? -17.047 11.891 52 1 93.69 960 LEU A CA 1
ATOM 7789 C C . LEU A 1 960 ? -16.641 12.797 50.844 1 93.69 960 LEU A C 1
ATOM 7791 O O . LEU A 1 960 ? -16.484 12.336 49.719 1 93.69 960 LEU A O 1
ATOM 7795 N N . LEU A 1 961 ? -16.484 14.078 51.156 1 93.56 961 LEU A N 1
ATOM 7796 C CA . LEU A 1 961 ? -16.031 15.016 50.125 1 93.56 961 LEU A CA 1
ATOM 7797 C C . LEU A 1 961 ? -14.641 14.648 49.656 1 93.56 961 LEU A C 1
ATOM 7799 O O . LEU A 1 961 ? -14.375 14.664 48.438 1 93.56 961 LEU A O 1
ATOM 7803 N N . VAL A 1 962 ? -13.781 14.273 50.562 1 91.69 962 VAL A N 1
ATOM 7804 C CA . VAL A 1 962 ? -12.414 13.906 50.219 1 91.69 962 VAL A CA 1
ATOM 7805 C C . VAL A 1 962 ? -12.43 12.641 49.344 1 91.69 962 VAL A C 1
ATOM 7807 O O . VAL A 1 962 ? -11.734 12.57 48.344 1 91.69 962 VAL A O 1
ATOM 7810 N N . ILE A 1 963 ? -13.227 11.703 49.688 1 92.31 963 ILE A N 1
ATOM 7811 C CA . ILE A 1 963 ? -13.328 10.461 48.938 1 92.31 963 ILE A CA 1
ATOM 7812 C C . ILE A 1 963 ? -13.938 10.742 47.562 1 92.31 963 ILE A C 1
ATOM 7814 O O . ILE A 1 963 ? -13.484 10.188 46.562 1 92.31 963 ILE A O 1
ATOM 7818 N N . PHE A 1 964 ? -14.875 11.555 47.594 1 94.06 964 PHE A N 1
ATOM 7819 C CA . PHE A 1 964 ? -15.547 11.898 46.344 1 94.06 964 PHE A CA 1
ATOM 7820 C C . PHE A 1 964 ? -14.578 12.547 45.344 1 94.06 964 PHE A C 1
ATOM 7822 O O . PHE A 1 964 ? -14.539 12.18 44.188 1 94.06 964 PHE A O 1
ATOM 7829 N N . LEU A 1 965 ? -13.805 13.383 45.812 1 93.56 965 LEU A N 1
ATOM 7830 C CA . LEU A 1 965 ? -12.844 14.062 44.969 1 93.56 965 LEU A CA 1
ATOM 7831 C C . LEU A 1 965 ? -11.727 13.117 44.531 1 93.56 965 LEU A C 1
ATOM 7833 O O . LEU A 1 965 ? -11.203 13.227 43.406 1 93.56 965 LEU A O 1
ATOM 7837 N N . LEU A 1 966 ? -11.367 12.195 45.406 1 91.5 966 LEU A N 1
ATOM 7838 C CA . LEU A 1 966 ? -10.359 11.203 45.062 1 91.5 966 LEU A CA 1
ATOM 7839 C C . LEU A 1 966 ? -10.852 10.305 43.906 1 91.5 966 LEU A C 1
ATOM 7841 O O . LEU A 1 966 ? -10.109 10.023 42.969 1 91.5 966 LEU A O 1
ATOM 7845 N N . VAL A 1 967 ? -12.023 9.945 43.969 1 91.44 967 VAL A N 1
ATOM 7846 C CA . VAL A 1 967 ? -12.57 9.023 42.969 1 91.44 967 VAL A CA 1
ATOM 7847 C C . VAL A 1 967 ? -12.844 9.766 41.656 1 91.44 967 VAL A C 1
ATOM 7849 O O . VAL A 1 967 ? -12.516 9.281 40.594 1 91.44 967 VAL A O 1
ATOM 7852 N N . THR A 1 968 ? -13.43 10.898 41.75 1 92.19 968 THR A N 1
ATOM 7853 C CA . THR A 1 968 ? -13.852 11.586 40.531 1 92.19 968 THR A CA 1
ATOM 7854 C C . THR A 1 968 ? -12.672 12.289 39.844 1 92.19 968 THR A C 1
ATOM 7856 O O . THR A 1 968 ? -12.422 12.094 38.656 1 92.19 968 THR A O 1
ATOM 7859 N N . ASN A 1 969 ? -11.82 13.031 40.594 1 89.25 969 ASN A N 1
ATOM 7860 C CA . ASN A 1 969 ? -10.766 13.844 40 1 89.25 969 ASN A CA 1
ATOM 7861 C C . ASN A 1 969 ? -9.484 13.047 39.781 1 89.25 969 ASN A C 1
ATOM 7863 O O . ASN A 1 969 ? -8.727 13.305 38.844 1 89.25 969 ASN A O 1
ATOM 7867 N N . VAL A 1 970 ? -9.281 12.047 40.594 1 86.88 970 VAL A N 1
ATOM 7868 C CA . VAL A 1 970 ? -8.016 11.328 40.469 1 86.88 970 VAL A CA 1
ATOM 7869 C C . VAL A 1 970 ? -8.219 10.031 39.688 1 86.88 970 VAL A C 1
ATOM 7871 O O . VAL A 1 970 ? -7.504 9.75 38.719 1 86.88 970 VAL A O 1
ATOM 7874 N N . LEU A 1 971 ? -9.188 9.336 40 1 88.69 971 LEU A N 1
ATOM 7875 C CA . LEU A 1 971 ? -9.352 8.031 39.375 1 88.69 971 LEU A CA 1
ATOM 7876 C C . LEU A 1 971 ? -10.102 8.164 38.031 1 88.69 971 LEU A C 1
ATOM 7878 O O . LEU A 1 971 ? -9.594 7.762 37 1 88.69 971 LEU A O 1
ATOM 7882 N N . LEU A 1 972 ? -11.297 8.695 38.062 1 90.75 972 LEU A N 1
ATOM 7883 C CA . LEU A 1 972 ? -12.164 8.703 36.906 1 90.75 972 LEU A CA 1
ATOM 7884 C C . LEU A 1 972 ? -11.602 9.617 35.812 1 90.75 972 LEU A C 1
ATOM 7886 O O . LEU A 1 972 ? -11.648 9.281 34.625 1 90.75 972 LEU A O 1
ATOM 7890 N N . MET A 1 973 ? -11.102 10.727 36.188 1 89.44 973 MET A N 1
ATOM 7891 C CA . MET A 1 973 ? -10.531 11.625 35.188 1 89.44 973 MET A CA 1
ATOM 7892 C C . MET A 1 973 ? -9.305 11 34.531 1 89.44 973 MET A C 1
ATOM 7894 O O . MET A 1 973 ? -9.102 11.148 33.312 1 89.44 973 MET A O 1
ATOM 7898 N N . ASN A 1 974 ? -8.5 10.312 35.25 1 85.94 974 ASN A N 1
ATOM 7899 C CA . ASN A 1 974 ? -7.32 9.672 34.688 1 85.94 974 ASN A CA 1
ATOM 7900 C C . ASN A 1 974 ? -7.699 8.461 33.844 1 85.94 974 ASN A C 1
ATOM 7902 O O . ASN A 1 974 ? -7.008 8.141 32.875 1 85.94 974 ASN A O 1
ATOM 7906 N N . LEU A 1 975 ? -8.695 7.793 34.25 1 88.31 975 LEU A N 1
ATOM 7907 C CA . LEU A 1 975 ? -9.203 6.723 33.406 1 88.31 975 LEU A CA 1
ATOM 7908 C C . LEU A 1 975 ? -9.672 7.273 32.062 1 88.31 975 LEU A C 1
ATOM 7910 O O . LEU A 1 975 ? -9.43 6.668 31.016 1 88.31 975 LEU A O 1
ATOM 7914 N N . LEU A 1 976 ? -10.32 8.328 32.125 1 88.81 976 LEU A N 1
ATOM 7915 C CA . LEU A 1 976 ? -10.805 8.961 30.906 1 88.81 976 LEU A CA 1
ATOM 7916 C C . LEU A 1 976 ? -9.641 9.406 30.016 1 88.81 976 LEU A C 1
ATOM 7918 O O . LEU A 1 976 ? -9.688 9.234 28.797 1 88.81 976 LEU A O 1
ATOM 7922 N N . ILE A 1 977 ? -8.641 9.953 30.625 1 88.94 977 ILE A N 1
ATOM 7923 C CA . ILE A 1 977 ? -7.453 10.383 29.891 1 88.94 977 ILE A CA 1
ATOM 7924 C C . ILE A 1 977 ? -6.797 9.172 29.219 1 88.94 977 ILE A C 1
ATOM 7926 O O . ILE A 1 977 ? -6.371 9.25 28.062 1 88.94 977 ILE A O 1
ATOM 7930 N N . ALA A 1 978 ? -6.715 8.062 29.891 1 87.19 978 ALA A N 1
ATOM 7931 C CA . ALA A 1 978 ? -6.129 6.844 29.344 1 87.19 978 ALA A CA 1
ATOM 7932 C C . ALA A 1 978 ? -6.941 6.328 28.172 1 87.19 978 ALA A C 1
ATOM 7934 O O . ALA A 1 978 ? -6.379 5.906 27.156 1 87.19 978 ALA A O 1
ATOM 7935 N N . MET A 1 979 ? -8.219 6.363 28.312 1 90.31 979 MET A N 1
ATOM 7936 C CA . MET A 1 979 ? -9.102 5.93 27.234 1 90.31 979 MET A CA 1
ATOM 7937 C C . MET A 1 979 ? -8.938 6.828 26.016 1 90.31 979 MET A C 1
ATOM 7939 O O . MET A 1 979 ? -8.891 6.344 24.875 1 90.31 979 MET A O 1
ATOM 7943 N N . PHE A 1 980 ? -8.859 8.07 26.25 1 89.75 980 PHE A N 1
ATOM 7944 C CA . PHE A 1 980 ? -8.711 9.031 25.172 1 89.75 980 PHE A CA 1
ATOM 7945 C C . PHE A 1 980 ? -7.367 8.859 24.469 1 89.75 980 PHE A C 1
ATOM 7947 O O . PHE A 1 980 ? -7.277 8.977 23.25 1 89.75 980 PHE A O 1
ATOM 7954 N N . SER A 1 981 ? -6.336 8.602 25.234 1 88.62 981 SER A N 1
ATOM 7955 C CA . SER A 1 981 ? -5.016 8.391 24.641 1 88.62 981 SER A CA 1
ATOM 7956 C C . SER A 1 981 ? -5.012 7.16 23.734 1 88.62 981 SER A C 1
ATOM 7958 O O . SER A 1 981 ? -4.398 7.176 22.672 1 88.62 981 SER A O 1
ATOM 7960 N N . TYR A 1 982 ? -5.719 6.188 24.156 1 89.25 982 TYR A N 1
ATOM 7961 C CA . TYR A 1 982 ? -5.809 4.977 23.359 1 89.25 982 TYR A CA 1
ATOM 7962 C C . TYR A 1 982 ? -6.582 5.23 22.062 1 89.25 982 TYR A C 1
ATOM 7964 O O . TYR A 1 982 ? -6.137 4.844 20.984 1 89.25 982 TYR A O 1
ATOM 7972 N N . THR A 1 983 ? -7.68 5.805 22.172 1 90.25 983 THR A N 1
ATOM 7973 C CA . THR A 1 983 ? -8.5 6.102 21 1 90.25 983 THR A CA 1
ATOM 7974 C C . THR A 1 983 ? -7.75 7.016 20.031 1 90.25 983 THR A C 1
ATOM 7976 O O . THR A 1 983 ? -7.824 6.836 18.812 1 90.25 983 THR A O 1
ATOM 7979 N N . PHE A 1 984 ? -7.086 7.953 20.547 1 88.94 984 PHE A N 1
ATOM 7980 C CA . PHE A 1 984 ? -6.324 8.883 19.719 1 88.94 984 PHE A CA 1
ATOM 7981 C C . PHE A 1 984 ? -5.254 8.141 18.922 1 88.94 984 PHE A C 1
ATOM 7983 O O . PHE A 1 984 ? -5.062 8.406 17.734 1 88.94 984 PHE A O 1
ATOM 7990 N N . GLN A 1 985 ? -4.582 7.301 19.609 1 88 985 GLN A N 1
ATOM 7991 C CA . GLN A 1 985 ? -3.486 6.582 18.969 1 88 985 GLN A CA 1
ATOM 7992 C C . GLN A 1 985 ? -3.998 5.695 17.828 1 88 985 GLN A C 1
ATOM 7994 O O . GLN A 1 985 ? -3.379 5.617 16.766 1 88 985 GLN A O 1
ATOM 7999 N N . VAL A 1 986 ? -5.082 5.098 18 1 87.81 986 VAL A N 1
ATOM 8000 C CA . VAL A 1 986 ? -5.648 4.195 17 1 87.81 986 VAL A CA 1
ATOM 8001 C C . VAL A 1 986 ? -6.102 4.992 15.773 1 87.81 986 VAL A C 1
ATOM 8003 O O . VAL A 1 986 ? -5.855 4.59 14.641 1 87.81 986 VAL A O 1
ATOM 8006 N N . VAL A 1 987 ? -6.719 6.086 15.906 1 88.56 987 VAL A N 1
ATOM 8007 C CA . VAL A 1 987 ? -7.242 6.875 14.797 1 88.56 987 VAL A CA 1
ATOM 8008 C C . VAL A 1 987 ? -6.102 7.633 14.117 1 88.56 987 VAL A C 1
ATOM 8010 O O . VAL A 1 987 ? -6.074 7.754 12.891 1 88.56 987 VAL A O 1
ATOM 8013 N N . GLN A 1 988 ? -5.137 8.102 14.93 1 86.75 988 GLN A N 1
ATOM 8014 C CA . GLN A 1 988 ? -4.016 8.844 14.367 1 86.75 988 GLN A CA 1
ATOM 8015 C C . GLN A 1 988 ? -3.137 7.945 13.5 1 86.75 988 GLN A C 1
ATOM 8017 O O . GLN A 1 988 ? -2.561 8.398 12.508 1 86.75 988 GLN A O 1
ATOM 8022 N N . GLY A 1 989 ? -3.045 6.73 13.852 1 85 989 GLY A N 1
ATOM 8023 C CA . GLY A 1 989 ? -2.285 5.789 13.039 1 85 989 GLY A CA 1
ATOM 8024 C C . GLY A 1 989 ? -2.879 5.57 11.664 1 85 989 GLY A C 1
ATOM 8025 O O . GLY A 1 989 ? -2.15 5.316 10.703 1 85 989 GLY A O 1
ATOM 8026 N N . ASN A 1 990 ? -4.172 5.793 11.453 1 87.69 990 ASN A N 1
ATOM 8027 C CA . ASN A 1 990 ? -4.875 5.645 10.18 1 87.69 990 ASN A CA 1
ATOM 8028 C C . ASN A 1 990 ? -5.531 6.949 9.75 1 87.69 990 ASN A C 1
ATOM 8030 O O . ASN A 1 990 ? -6.582 6.938 9.102 1 87.69 990 ASN A O 1
ATOM 8034 N N . ALA A 1 991 ? -4.934 8.047 10.156 1 88 991 ALA A N 1
ATOM 8035 C CA . ALA A 1 991 ? -5.559 9.344 9.945 1 88 991 ALA A CA 1
ATOM 8036 C C . ALA A 1 991 ? -5.672 9.664 8.453 1 88 991 ALA A C 1
ATOM 8038 O O . ALA A 1 991 ? -6.68 10.227 8.008 1 88 991 ALA A O 1
ATOM 8039 N N . ASP A 1 992 ? -4.727 9.188 7.688 1 87.19 992 ASP A N 1
ATOM 8040 C CA . ASP A 1 992 ? -4.723 9.508 6.262 1 87.19 992 ASP A CA 1
ATOM 8041 C C . ASP A 1 992 ? -5.852 8.781 5.535 1 87.19 992 ASP A C 1
ATOM 8043 O O . ASP A 1 992 ? -6.512 9.359 4.668 1 87.19 992 ASP A O 1
ATOM 8047 N N . ILE A 1 993 ? -6.121 7.617 5.887 1 89.88 993 ILE A N 1
ATOM 8048 C CA . ILE A 1 993 ? -7.172 6.824 5.258 1 89.88 993 ILE A CA 1
ATOM 8049 C C . ILE A 1 993 ? -8.539 7.418 5.598 1 89.88 993 ILE A C 1
ATOM 8051 O O . ILE A 1 993 ? -9.398 7.559 4.723 1 89.88 993 ILE A O 1
ATOM 8055 N N . PHE A 1 994 ? -8.734 7.863 6.801 1 89.31 994 PHE A N 1
ATOM 8056 C CA . PHE A 1 994 ? -10 8.43 7.227 1 89.31 994 PHE A CA 1
ATOM 8057 C C . PHE A 1 994 ? -10.242 9.781 6.562 1 89.31 994 PHE A C 1
ATOM 8059 O O . PHE A 1 994 ? -11.367 10.094 6.172 1 89.31 994 PHE A O 1
ATOM 8066 N N . TRP A 1 995 ? -9.258 10.516 6.477 1 90.12 995 TRP A N 1
ATOM 8067 C CA . TRP A 1 995 ? -9.391 11.82 5.84 1 90.12 995 TRP A CA 1
ATOM 8068 C C . TRP A 1 995 ? -9.766 11.672 4.367 1 90.12 995 TRP A C 1
ATOM 8070 O O . TRP A 1 995 ? -10.609 12.414 3.857 1 90.12 995 TRP A O 1
ATOM 8080 N N . LYS A 1 996 ? -9.188 10.734 3.707 1 90.5 996 LYS A N 1
ATOM 8081 C CA . LYS A 1 996 ? -9.438 10.539 2.281 1 90.5 996 LYS A CA 1
ATOM 8082 C C . LYS A 1 996 ? -10.875 10.086 2.033 1 90.5 996 LYS A C 1
ATOM 8084 O O . LYS A 1 996 ? -11.492 10.469 1.033 1 90.5 996 LYS A O 1
ATOM 8089 N N . ILE A 1 997 ? -11.406 9.352 2.898 1 90.5 997 ILE A N 1
ATOM 8090 C CA . ILE A 1 997 ? -12.797 8.945 2.766 1 90.5 997 ILE A CA 1
ATOM 8091 C C . ILE A 1 997 ? -13.711 10.141 3.021 1 90.5 997 ILE A C 1
ATOM 8093 O O . ILE A 1 997 ? -14.734 10.305 2.35 1 90.5 997 ILE A O 1
ATOM 8097 N N . GLN A 1 998 ? -13.391 10.922 4.023 1 88.94 998 GLN A N 1
ATOM 8098 C CA . GLN A 1 998 ? -14.172 12.125 4.309 1 88.94 998 GLN A CA 1
ATOM 8099 C C . GLN A 1 998 ? -14.125 13.102 3.143 1 88.94 998 GLN A C 1
ATOM 8101 O O . GLN A 1 998 ? -15.125 13.758 2.834 1 88.94 998 GLN A O 1
ATOM 8106 N N . ARG A 1 999 ? -13 13.133 2.621 1 89.75 999 ARG A N 1
ATOM 8107 C CA . ARG A 1 999 ? -12.836 13.992 1.452 1 89.75 999 ARG A CA 1
ATOM 8108 C C . ARG A 1 999 ? -13.75 13.547 0.313 1 89.75 999 ARG A C 1
ATOM 8110 O O . ARG A 1 999 ? -14.359 14.383 -0.356 1 89.75 999 ARG A O 1
ATOM 8117 N N . TYR A 1 1000 ? -13.898 12.258 0.095 1 91.5 1000 TYR A N 1
ATOM 8118 C CA . TYR A 1 1000 ? -14.789 11.742 -0.94 1 91.5 1000 TYR A CA 1
ATOM 8119 C C . TYR A 1 1000 ? -16.234 12.156 -0.682 1 91.5 1000 TYR A C 1
ATOM 8121 O O . TYR A 1 1000 ? -16.922 12.633 -1.589 1 91.5 1000 TYR A O 1
ATOM 8129 N N . ASN A 1 1001 ? -16.609 11.984 0.486 1 87.38 1001 ASN A N 1
ATOM 8130 C CA . ASN A 1 1001 ? -18 12.312 0.829 1 87.38 1001 ASN A CA 1
ATOM 8131 C C . ASN A 1 1001 ? -18.281 13.797 0.645 1 87.38 1001 ASN A C 1
ATOM 8133 O O . ASN A 1 1001 ? -19.359 14.172 0.175 1 87.38 1001 ASN A O 1
ATOM 8137 N N . LEU A 1 1002 ? -17.359 14.578 1.002 1 89 1002 LEU A N 1
ATOM 8138 C CA . LEU A 1 1002 ? -17.547 16.016 0.881 1 89 1002 LEU A CA 1
ATOM 8139 C C . LEU A 1 1002 ? -17.562 16.453 -0.583 1 89 1002 LEU A C 1
ATOM 8141 O O . LEU A 1 1002 ? -18.359 17.297 -0.982 1 89 1002 LEU A O 1
ATOM 8145 N N . ILE A 1 1003 ? -16.734 15.836 -1.392 1 89.38 1003 ILE A N 1
ATOM 8146 C CA . ILE A 1 1003 ? -16.656 16.203 -2.801 1 89.38 1003 ILE A CA 1
ATOM 8147 C C . ILE A 1 1003 ? -17.922 15.766 -3.523 1 89.38 1003 ILE A C 1
ATOM 8149 O O . ILE A 1 1003 ? -18.453 16.5 -4.363 1 89.38 1003 ILE A O 1
ATOM 8153 N N . VAL A 1 1004 ? -18.438 14.609 -3.178 1 87.19 1004 VAL A N 1
ATOM 8154 C CA . VAL A 1 1004 ? -19.656 14.125 -3.805 1 87.19 1004 VAL A CA 1
ATOM 8155 C C . VAL A 1 1004 ? -20.828 15.023 -3.42 1 87.19 1004 VAL A C 1
ATOM 8157 O O . VAL A 1 1004 ? -21.688 15.312 -4.246 1 87.19 1004 VAL A O 1
ATOM 8160 N N . GLU A 1 1005 ? -20.844 15.484 -2.221 1 84.69 1005 GLU A N 1
ATOM 8161 C CA . GLU A 1 1005 ? -21.906 16.359 -1.744 1 84.69 1005 GLU A CA 1
ATOM 8162 C C . GLU A 1 1005 ? -21.891 17.703 -2.479 1 84.69 1005 GLU A C 1
ATOM 8164 O O . GLU A 1 1005 ? -22.938 18.172 -2.949 1 84.69 1005 GLU A O 1
ATOM 8169 N N . TYR A 1 1006 ? -20.766 18.281 -2.672 1 88.25 1006 TYR A N 1
ATOM 8170 C CA . TYR A 1 1006 ? -20.703 19.625 -3.246 1 88.25 1006 TYR A CA 1
ATOM 8171 C C . TYR A 1 1006 ? -20.688 19.562 -4.77 1 88.25 1006 TYR A C 1
ATOM 8173 O O . TYR A 1 1006 ? -20.922 20.562 -5.441 1 88.25 1006 TYR A O 1
ATOM 8181 N N . HIS A 1 1007 ? -20.375 18.422 -5.23 1 85.75 1007 HIS A N 1
ATOM 8182 C CA . HIS A 1 1007 ? -20.531 18.234 -6.672 1 85.75 1007 HIS A CA 1
ATOM 8183 C C . HIS A 1 1007 ? -22 18.219 -7.074 1 85.75 1007 HIS A C 1
ATOM 8185 O O . HIS A 1 1007 ? -22.344 18.688 -8.164 1 85.75 1007 HIS A O 1
ATOM 8191 N N . GLY A 1 1008 ? -22.844 17.766 -6.191 1 82.12 1008 GLY A N 1
ATOM 8192 C CA . GLY A 1 1008 ? -24.266 17.719 -6.473 1 82.12 1008 GLY A CA 1
ATOM 8193 C C . GLY A 1 1008 ? -25 18.969 -6.078 1 82.12 1008 GLY A C 1
ATOM 8194 O O . GLY A 1 1008 ? -26.125 19.203 -6.527 1 82.12 1008 GLY A O 1
ATOM 8195 N N . ARG A 1 1009 ? -24.312 19.875 -5.379 1 85.88 1009 ARG A N 1
ATOM 8196 C CA . ARG A 1 1009 ? -24.938 21.109 -4.91 1 85.88 1009 ARG A CA 1
ATOM 8197 C C . ARG A 1 1009 ? -24.938 22.172 -6.008 1 85.88 1009 ARG A C 1
ATOM 8199 O O . ARG A 1 1009 ? -24.016 22.234 -6.82 1 85.88 1009 ARG A O 1
ATOM 8206 N N . PRO A 1 1010 ? -25.984 22.953 -6.023 1 86.88 1010 PRO A N 1
ATOM 8207 C CA . PRO A 1 1010 ? -26.031 24.031 -7.016 1 86.88 1010 PRO A CA 1
ATOM 8208 C C . PRO A 1 1010 ? -24.906 25.062 -6.824 1 86.88 1010 PRO A C 1
ATOM 8210 O O . PRO A 1 1010 ? -24.281 25.094 -5.762 1 86.88 1010 PRO A O 1
ATOM 8213 N N . ALA A 1 1011 ? -24.688 25.922 -7.754 1 86.5 1011 ALA A N 1
ATOM 8214 C CA . ALA A 1 1011 ? -23.531 26.812 -7.824 1 86.5 1011 ALA A CA 1
ATOM 8215 C C . ALA A 1 1011 ? -23.625 27.938 -6.797 1 86.5 1011 ALA A C 1
ATOM 8217 O O . ALA A 1 1011 ? -22.641 28.297 -6.172 1 86.5 1011 ALA A O 1
ATOM 8218 N N . LEU A 1 1012 ? -24.781 28.438 -6.516 1 89.5 1012 LEU A N 1
ATOM 8219 C CA . LEU A 1 1012 ? -24.906 29.578 -5.613 1 89.5 1012 LEU A CA 1
ATOM 8220 C C . LEU A 1 1012 ? -25.156 29.125 -4.184 1 89.5 1012 LEU A C 1
ATOM 8222 O O . LEU A 1 1012 ? -25.75 28.062 -3.961 1 89.5 1012 LEU A O 1
ATOM 8226 N N . ALA A 1 1013 ? -24.641 29.859 -3.285 1 91.31 1013 ALA A N 1
ATOM 8227 C CA . ALA A 1 1013 ? -24.812 29.562 -1.864 1 91.31 1013 ALA A CA 1
ATOM 8228 C C . ALA A 1 1013 ? -26.062 30.234 -1.311 1 91.31 1013 ALA A C 1
ATOM 8230 O O . ALA A 1 1013 ? -26.578 31.188 -1.908 1 91.31 1013 ALA A O 1
ATOM 8231 N N . PRO A 1 1014 ? -26.594 29.734 -0.27 1 91.94 1014 PRO A N 1
ATOM 8232 C CA . PRO A 1 1014 ? -27.719 30.422 0.375 1 91.94 1014 PRO A CA 1
ATOM 8233 C C . PRO A 1 1014 ? -27.344 31.812 0.876 1 91.94 1014 PRO A C 1
ATOM 8235 O O . PRO A 1 1014 ? -26.25 32 1.413 1 91.94 1014 PRO A O 1
ATOM 8238 N N . PRO A 1 1015 ? -28.219 32.781 0.685 1 92.69 1015 PRO A N 1
ATOM 8239 C CA . PRO A 1 1015 ? -29.641 32.75 0.315 1 92.69 1015 PRO A CA 1
ATOM 8240 C C . PRO A 1 1015 ? -29.859 32.875 -1.192 1 92.69 1015 PRO A C 1
ATOM 8242 O O . PRO A 1 1015 ? -30.984 32.75 -1.667 1 92.69 1015 PRO A O 1
ATOM 8245 N N . PHE A 1 1016 ? -28.797 33 -1.906 1 90.88 1016 PHE A N 1
ATOM 8246 C CA . PHE A 1 1016 ? -28.891 33.219 -3.344 1 90.88 1016 PHE A CA 1
ATOM 8247 C C . PHE A 1 1016 ? -29.203 31.922 -4.074 1 90.88 1016 PHE A C 1
ATOM 8249 O O . PHE A 1 1016 ? -29.422 31.922 -5.285 1 90.88 1016 PHE A O 1
ATOM 8256 N N . ILE A 1 1017 ? -29.219 30.844 -3.371 1 92.19 1017 ILE A N 1
ATOM 8257 C CA . ILE A 1 1017 ? -29.469 29.516 -3.945 1 92.19 1017 ILE A CA 1
ATOM 8258 C C . ILE A 1 1017 ? -30.891 29.469 -4.512 1 92.19 1017 ILE A C 1
ATOM 8260 O O . ILE A 1 1017 ? -31.188 28.609 -5.355 1 92.19 1017 ILE A O 1
ATOM 8264 N N . ILE A 1 1018 ? -31.797 30.375 -4.109 1 89.44 1018 ILE A N 1
ATOM 8265 C CA . ILE A 1 1018 ? -33.188 30.406 -4.535 1 89.44 1018 ILE A CA 1
ATOM 8266 C C . ILE A 1 1018 ? -33.25 30.625 -6.047 1 89.44 1018 ILE A C 1
ATOM 8268 O O . ILE A 1 1018 ? -34.156 30.109 -6.715 1 89.44 1018 ILE A O 1
ATOM 8272 N N . ILE A 1 1019 ? -32.281 31.281 -6.539 1 88.69 1019 ILE A N 1
ATOM 8273 C CA . ILE A 1 1019 ? -32.25 31.531 -7.977 1 88.69 1019 ILE A CA 1
ATOM 8274 C C . ILE A 1 1019 ? -32.062 30.219 -8.727 1 88.69 1019 ILE A C 1
ATOM 8276 O O . ILE A 1 1019 ? -32.688 29.984 -9.742 1 88.69 1019 ILE A O 1
ATOM 8280 N N . ASN A 1 1020 ? -31.25 29.391 -8.227 1 87.75 1020 ASN A N 1
ATOM 8281 C CA . ASN A 1 1020 ? -31.016 28.094 -8.836 1 87.75 1020 ASN A CA 1
ATOM 8282 C C . ASN A 1 1020 ? -32.25 27.188 -8.711 1 87.75 1020 ASN A C 1
ATOM 8284 O O . ASN A 1 1020 ? -32.562 26.422 -9.625 1 87.75 1020 ASN A O 1
ATOM 8288 N N . HIS A 1 1021 ? -32.906 27.297 -7.605 1 86.81 1021 HIS A N 1
ATOM 8289 C CA . HIS A 1 1021 ? -34.125 26.5 -7.418 1 86.81 1021 HIS A CA 1
ATOM 8290 C C . HIS A 1 1021 ? -35.25 26.953 -8.352 1 86.81 1021 HIS A C 1
ATOM 8292 O O . HIS A 1 1021 ? -35.969 26.125 -8.898 1 86.81 1021 HIS A O 1
ATOM 8298 N N . ILE A 1 1022 ? -35.344 28.203 -8.492 1 87.69 1022 ILE A N 1
ATOM 8299 C CA . ILE A 1 1022 ? -36.344 28.75 -9.398 1 87.69 1022 ILE A CA 1
ATOM 8300 C C . ILE A 1 1022 ? -36.031 28.312 -10.828 1 87.69 1022 ILE A C 1
ATOM 8302 O O . ILE A 1 1022 ? -36.938 27.953 -11.586 1 87.69 1022 ILE A O 1
ATOM 8306 N N . THR A 1 1023 ? -34.781 28.281 -11.164 1 85.19 1023 THR A N 1
ATOM 8307 C CA . THR A 1 1023 ? -34.375 27.859 -12.5 1 85.19 1023 THR A CA 1
ATOM 8308 C C . THR A 1 1023 ? -34.656 26.375 -12.711 1 85.19 1023 THR A C 1
ATOM 8310 O O . THR A 1 1023 ? -35.031 25.969 -13.805 1 85.19 1023 THR A O 1
ATOM 8313 N N . LEU A 1 1024 ? -34.438 25.578 -11.711 1 82.88 1024 LEU A N 1
ATOM 8314 C CA . LEU A 1 1024 ? -34.688 24.141 -11.781 1 82.88 1024 LEU A CA 1
ATOM 8315 C C . LEU A 1 1024 ? -36.188 23.875 -11.977 1 82.88 1024 LEU A C 1
ATOM 8317 O O . LEU A 1 1024 ? -36.562 23 -12.766 1 82.88 1024 LEU A O 1
ATOM 8321 N N . VAL A 1 1025 ? -37.062 24.625 -11.289 1 83.31 1025 VAL A N 1
ATOM 8322 C CA . VAL A 1 1025 ? -38.5 24.438 -11.391 1 83.31 1025 VAL A CA 1
ATOM 8323 C C . VAL A 1 1025 ? -39 24.906 -12.766 1 83.31 1025 VAL A C 1
ATOM 8325 O O . VAL A 1 1025 ? -39.844 24.266 -13.375 1 83.31 1025 VAL A O 1
ATOM 8328 N N . LEU A 1 1026 ? -38.344 25.906 -13.211 1 83.12 1026 LEU A N 1
ATOM 8329 C CA . LEU A 1 1026 ? -38.719 26.406 -14.531 1 83.12 1026 LEU A CA 1
ATOM 8330 C C . LEU A 1 1026 ? -38.281 25.422 -15.617 1 83.12 1026 LEU A C 1
ATOM 8332 O O . LEU A 1 1026 ? -39.031 25.219 -16.578 1 83.12 1026 LEU A O 1
ATOM 8336 N N . ARG A 1 1027 ? -37.125 24.828 -15.461 1 80.25 1027 ARG A N 1
ATOM 8337 C CA . ARG A 1 1027 ? -36.656 23.828 -16.406 1 80.25 1027 ARG A CA 1
ATOM 8338 C C . ARG A 1 1027 ? -37.562 22.594 -16.406 1 80.25 1027 ARG A C 1
ATOM 8340 O O . ARG A 1 1027 ? -37.781 21.984 -17.438 1 80.25 1027 ARG A O 1
ATOM 8347 N N . ARG A 1 1028 ? -38 22.156 -15.227 1 75.81 1028 ARG A N 1
ATOM 8348 C CA . ARG A 1 1028 ? -38.906 21 -15.102 1 75.81 1028 ARG A CA 1
ATOM 8349 C C . ARG A 1 1028 ? -40.25 21.297 -15.758 1 75.81 1028 ARG A C 1
ATOM 8351 O O . ARG A 1 1028 ? -40.844 20.422 -16.406 1 75.81 1028 ARG A O 1
ATOM 8358 N N . ILE A 1 1029 ? -40.719 22.469 -15.578 1 76.62 1029 ILE A N 1
ATOM 8359 C CA . ILE A 1 1029 ? -42.031 22.859 -16.141 1 76.62 1029 ILE A CA 1
ATOM 8360 C C . ILE A 1 1029 ? -41.938 22.922 -17.656 1 76.62 1029 ILE A C 1
ATOM 8362 O O . ILE A 1 1029 ? -42.844 22.484 -18.359 1 76.62 1029 ILE A O 1
ATOM 8366 N N . PHE A 1 1030 ? -40.781 23.344 -18.156 1 75.06 1030 PHE A N 1
ATOM 8367 C CA . PHE A 1 1030 ? -40.625 23.484 -19.594 1 75.06 1030 PHE A CA 1
ATOM 8368 C C . PHE A 1 1030 ? -40.094 22.203 -20.219 1 75.06 1030 PHE A C 1
ATOM 8370 O O . PHE A 1 1030 ? -39.781 22.156 -21.406 1 75.06 1030 PHE A O 1
ATOM 8377 N N . ASN A 1 1031 ? -40.312 20.875 -19.578 1 61.47 1031 ASN A N 1
ATOM 8378 C CA . ASN A 1 1031 ? -39.969 19.516 -20 1 61.47 1031 ASN A CA 1
ATOM 8379 C C . ASN A 1 1031 ? -38.531 19.453 -20.562 1 61.47 1031 ASN A C 1
ATOM 8381 O O . ASN A 1 1031 ? -38.312 18.75 -21.547 1 61.47 1031 ASN A O 1
ATOM 8385 N N . LYS A 1 1032 ? -37.781 20.312 -20.406 1 55.75 1032 LYS A N 1
ATOM 8386 C CA . LYS A 1 1032 ? -36.375 20.234 -20.844 1 55.75 1032 LYS A CA 1
ATOM 8387 C C . LYS A 1 1032 ? -35.5 19.531 -19.812 1 55.75 1032 LYS A C 1
ATOM 8389 O O . LYS A 1 1032 ? -34.594 20.156 -19.25 1 55.75 1032 LYS A O 1
ATOM 8394 N N . THR A 1 1033 ? -36.156 18.562 -19.203 1 51.78 1033 THR A N 1
ATOM 8395 C CA . THR A 1 1033 ? -35.438 17.922 -18.109 1 51.78 1033 THR A CA 1
ATOM 8396 C C . THR A 1 1033 ? -34.125 17.312 -18.594 1 51.78 1033 THR A C 1
ATOM 8398 O O . THR A 1 1033 ? -34.125 16.359 -19.375 1 51.78 1033 THR A O 1
ATOM 8401 N N . GLU A 1 1034 ? -33.25 18.125 -18.953 1 48.28 1034 GLU A N 1
ATOM 8402 C CA . GLU A 1 1034 ? -31.922 17.547 -19.141 1 48.28 1034 GLU A CA 1
ATOM 8403 C C . GLU A 1 1034 ? -31.531 16.656 -17.969 1 48.28 1034 GLU A C 1
ATOM 8405 O O . GLU A 1 1034 ? -31.625 17.078 -16.812 1 48.28 1034 GLU A O 1
ATOM 8410 N N . HIS A 1 1035 ? -32 15.43 -17.969 1 43.66 1035 HIS A N 1
ATOM 8411 C CA . HIS A 1 1035 ? -31.547 14.516 -16.922 1 43.66 1035 HIS A CA 1
ATOM 8412 C C . HIS A 1 1035 ? -30.141 14.875 -16.453 1 43.66 1035 HIS A C 1
ATOM 8414 O O . HIS A 1 1035 ? -29.219 14.969 -17.266 1 43.66 1035 HIS A O 1
ATOM 8420 N N . LYS A 1 1036 ? -30.047 15.773 -15.695 1 44.34 1036 LYS A N 1
ATOM 8421 C CA . LYS A 1 1036 ? -28.734 16 -15.086 1 44.34 1036 LYS A CA 1
ATOM 8422 C C . LYS A 1 1036 ? -28 14.695 -14.852 1 44.34 1036 LYS A C 1
ATOM 8424 O O . LYS A 1 1036 ? -28.5 13.812 -14.148 1 44.34 1036 LYS A O 1
ATOM 8429 N N . LYS A 1 1037 ? -27.406 14.062 -15.789 1 45.28 1037 LYS A N 1
ATOM 8430 C CA . LYS A 1 1037 ? -26.5 12.922 -15.672 1 45.28 1037 LYS A CA 1
ATOM 8431 C C . LYS A 1 1037 ? -25.734 12.969 -14.352 1 45.28 1037 LYS A C 1
ATOM 8433 O O . LYS A 1 1037 ? -25.125 13.984 -14.023 1 45.28 1037 LYS A O 1
ATOM 8438 N N . GLU A 1 1038 ? -26.25 12.367 -13.414 1 51.97 1038 GLU A N 1
ATOM 8439 C CA . GLU A 1 1038 ? -25.516 12.141 -12.172 1 51.97 1038 GLU A CA 1
ATOM 8440 C C . GLU A 1 1038 ? -24.016 12 -12.438 1 51.97 1038 GLU A C 1
ATOM 8442 O O . GLU A 1 1038 ? -23.594 11.18 -13.258 1 51.97 1038 GLU A O 1
ATOM 8447 N N . HIS A 1 1039 ? -23.172 13.031 -12.305 1 57.44 1039 HIS A N 1
ATOM 8448 C CA . HIS A 1 1039 ? -21.828 13.445 -12.711 1 57.44 1039 HIS A CA 1
ATOM 8449 C C . HIS A 1 1039 ? -20.797 12.367 -12.383 1 57.44 1039 HIS A C 1
ATOM 8451 O O . HIS A 1 1039 ? -19.719 12.352 -12.961 1 57.44 1039 HIS A O 1
ATOM 8457 N N . LEU A 1 1040 ? -21.125 11.328 -11.477 1 75.56 1040 LEU A N 1
ATOM 8458 C CA . LEU A 1 1040 ? -20.047 10.375 -11.328 1 75.56 1040 LEU A CA 1
ATOM 8459 C C . LEU A 1 1040 ? -20.391 9.047 -11.992 1 75.56 1040 LEU A C 1
ATOM 8461 O O . LEU A 1 1040 ? -20 7.98 -11.5 1 75.56 1040 LEU A O 1
ATOM 8465 N N . GLU A 1 1041 ? -21.438 9.125 -13.055 1 81.69 1041 GLU A N 1
ATOM 8466 C CA . GLU A 1 1041 ? -21.781 7.965 -13.867 1 81.69 1041 GLU A CA 1
ATOM 8467 C C . GLU A 1 1041 ? -21.734 8.297 -15.352 1 81.69 1041 GLU A C 1
ATOM 8469 O O . GLU A 1 1041 ? -22.25 9.336 -15.781 1 81.69 1041 GLU A O 1
ATOM 8474 N N . ARG A 1 1042 ? -20.984 7.531 -16.062 1 82.25 1042 ARG A N 1
ATOM 8475 C CA . ARG A 1 1042 ? -20.844 7.738 -17.5 1 82.25 1042 ARG A CA 1
ATOM 8476 C C . ARG A 1 1042 ? -21.219 6.484 -18.266 1 82.25 1042 ARG A C 1
ATOM 8478 O O . ARG A 1 1042 ? -20.828 5.375 -17.906 1 82.25 1042 ARG A O 1
ATOM 8485 N N . ASP A 1 1043 ? -22.062 6.621 -19.203 1 82.88 1043 ASP A N 1
ATOM 8486 C CA . ASP A 1 1043 ? -22.375 5.547 -20.141 1 82.88 1043 ASP A CA 1
ATOM 8487 C C . ASP A 1 1043 ? -21.484 5.617 -21.375 1 82.88 1043 ASP A C 1
ATOM 8489 O O . ASP A 1 1043 ? -21.531 6.586 -22.125 1 82.88 1043 ASP A O 1
ATOM 8493 N N . LEU A 1 1044 ? -20.688 4.715 -21.547 1 84.88 1044 LEU A N 1
ATOM 8494 C CA . LEU A 1 1044 ? -19.766 4.672 -22.688 1 84.88 1044 LEU A CA 1
ATOM 8495 C C . LEU A 1 1044 ? -20.406 3.939 -23.859 1 84.88 1044 LEU A C 1
ATOM 8497 O O . LEU A 1 1044 ? -21.203 3.023 -23.672 1 84.88 1044 LEU A O 1
ATOM 8501 N N . PRO A 1 1045 ? -20.078 4.418 -25 1 82.69 1045 PRO A N 1
ATOM 8502 C CA . PRO A 1 1045 ? -20.531 3.664 -26.172 1 82.69 1045 PRO A CA 1
ATOM 8503 C C . PRO A 1 1045 ? -20.031 2.221 -26.172 1 82.69 1045 PRO A C 1
ATOM 8505 O O . PRO A 1 1045 ? -19 1.921 -25.578 1 82.69 1045 PRO A O 1
ATOM 8508 N N . VAL A 1 1046 ? -20.75 1.361 -26.844 1 82.31 1046 VAL A N 1
ATOM 8509 C CA . VAL A 1 1046 ? -20.531 -0.081 -26.781 1 82.31 1046 VAL A CA 1
ATOM 8510 C C . VAL A 1 1046 ? -19.109 -0.413 -27.25 1 82.31 1046 VAL A C 1
ATOM 8512 O O . VAL A 1 1046 ? -18.438 -1.252 -26.656 1 82.31 1046 VAL A O 1
ATOM 8515 N N . GLY A 1 1047 ? -18.609 0.265 -28.25 1 76.75 1047 GLY A N 1
ATOM 8516 C CA . GLY A 1 1047 ? -17.281 -0.011 -28.75 1 76.75 1047 GLY A CA 1
ATOM 8517 C C . GLY A 1 1047 ? -16.188 0.354 -27.766 1 76.75 1047 GLY A C 1
ATOM 8518 O O . GLY A 1 1047 ? -15.242 -0.416 -27.562 1 76.75 1047 GLY A O 1
ATOM 8519 N N . LEU A 1 1048 ? -16.328 1.444 -27.141 1 83.19 1048 LEU A N 1
ATOM 8520 C CA . LEU A 1 1048 ? -15.352 1.896 -26.156 1 83.19 1048 LEU A CA 1
ATOM 8521 C C . LEU A 1 1048 ? -15.461 1.089 -24.875 1 83.19 1048 LEU A C 1
ATOM 8523 O O . LEU A 1 1048 ? -14.453 0.817 -24.219 1 83.19 1048 LEU A O 1
ATOM 8527 N N . ASP A 1 1049 ? -16.656 0.704 -24.594 1 87.94 1049 ASP A N 1
ATOM 8528 C CA . ASP A 1 1049 ? -16.875 -0.099 -23.391 1 87.94 1049 ASP A CA 1
ATOM 8529 C C . ASP A 1 1049 ? -16.188 -1.46 -23.516 1 87.94 1049 ASP A C 1
ATOM 8531 O O . ASP A 1 1049 ? -15.57 -1.942 -22.562 1 87.94 1049 ASP A O 1
ATOM 8535 N N . GLN A 1 1050 ? -16.312 -2.029 -24.672 1 83.81 1050 GLN A N 1
ATOM 8536 C CA . GLN A 1 1050 ? -15.68 -3.324 -24.891 1 83.81 1050 GLN A CA 1
ATOM 8537 C C . GLN A 1 1050 ? -14.156 -3.201 -24.859 1 83.81 1050 GLN A C 1
ATOM 8539 O O . GLN A 1 1050 ? -13.461 -4.109 -24.406 1 83.81 1050 GLN A O 1
ATOM 8544 N N . LYS A 1 1051 ? -13.711 -2.098 -25.266 1 84.25 1051 LYS A N 1
ATOM 8545 C CA . LYS A 1 1051 ? -12.266 -1.864 -25.234 1 84.25 1051 LYS A CA 1
ATOM 8546 C C . LYS A 1 1051 ? -11.758 -1.755 -23.797 1 84.25 1051 LYS A C 1
ATOM 8548 O O . LYS A 1 1051 ? -10.695 -2.285 -23.469 1 84.25 1051 LYS A O 1
ATOM 8553 N N . ILE A 1 1052 ? -12.547 -1.089 -23 1 90 1052 ILE A N 1
ATOM 8554 C CA . ILE A 1 1052 ? -12.141 -0.908 -21.609 1 90 1052 ILE A CA 1
ATOM 8555 C C . ILE A 1 1052 ? -12.203 -2.244 -20.875 1 90 1052 ILE A C 1
ATOM 8557 O O . ILE A 1 1052 ? -11.344 -2.545 -20.047 1 90 1052 ILE A O 1
ATOM 8561 N N . ILE A 1 1053 ? -13.172 -3.061 -21.219 1 90.31 1053 ILE A N 1
ATOM 8562 C CA . ILE A 1 1053 ? -13.32 -4.363 -20.578 1 90.31 1053 ILE A CA 1
ATOM 8563 C C . ILE A 1 1053 ? -12.148 -5.266 -20.969 1 90.31 1053 ILE A C 1
ATOM 8565 O O . ILE A 1 1053 ? -11.57 -5.949 -20.109 1 90.31 1053 ILE A O 1
ATOM 8569 N N . THR A 1 1054 ? -11.797 -5.238 -22.219 1 86.12 1054 THR A N 1
ATOM 8570 C CA . THR A 1 1054 ? -10.688 -6.055 -22.688 1 86.12 1054 THR A CA 1
ATOM 8571 C C . THR A 1 1054 ? -9.359 -5.559 -22.125 1 86.12 1054 THR A C 1
ATOM 8573 O O . THR A 1 1054 ? -8.484 -6.355 -21.781 1 86.12 1054 THR A O 1
ATOM 8576 N N . TRP A 1 1055 ? -9.266 -4.223 -22.062 1 89.81 1055 TRP A N 1
ATOM 8577 C CA . TRP A 1 1055 ? -8.078 -3.633 -21.469 1 89.81 1055 TRP A CA 1
ATOM 8578 C C . TRP A 1 1055 ? -7.926 -4.062 -20.016 1 89.81 1055 TRP A C 1
ATOM 8580 O O . TRP A 1 1055 ? -6.828 -4.422 -19.578 1 89.81 1055 TRP A O 1
ATOM 8590 N N . GLU A 1 1056 ? -8.961 -4.051 -19.266 1 93.56 1056 GLU A N 1
ATOM 8591 C CA . GLU A 1 1056 ? -8.922 -4.484 -17.875 1 93.56 1056 GLU A CA 1
ATOM 8592 C C . GLU A 1 1056 ? -8.57 -5.961 -17.766 1 93.56 1056 GLU A C 1
ATOM 8594 O O . GLU A 1 1056 ? -7.848 -6.367 -16.844 1 93.56 1056 GLU A O 1
ATOM 8599 N N . LEU A 1 1057 ? -9.062 -6.77 -18.688 1 90.31 1057 LEU A N 1
ATOM 8600 C CA . LEU A 1 1057 ? -8.797 -8.203 -18.672 1 90.31 1057 LEU A CA 1
ATOM 8601 C C . LEU A 1 1057 ? -7.32 -8.492 -18.922 1 90.31 1057 LEU A C 1
ATOM 8603 O O . LEU A 1 1057 ? -6.742 -9.375 -18.281 1 90.31 1057 LEU A O 1
ATOM 8607 N N . VAL A 1 1058 ? -6.719 -7.762 -19.781 1 87.25 1058 VAL A N 1
ATOM 8608 C CA . VAL A 1 1058 ? -5.305 -7.953 -20.078 1 87.25 1058 VAL A CA 1
ATOM 8609 C C . VAL A 1 1058 ? -4.457 -7.527 -18.891 1 87.25 1058 VAL A C 1
ATOM 8611 O O . VAL A 1 1058 ? -3.471 -8.188 -18.547 1 87.25 1058 VAL A O 1
ATOM 8614 N N . GLN A 1 1059 ? -4.871 -6.414 -18.281 1 91.12 1059 GLN A N 1
ATOM 8615 C CA . GLN A 1 1059 ? -4.125 -5.965 -17.109 1 91.12 1059 GLN A CA 1
ATOM 8616 C C . GLN A 1 1059 ? -4.27 -6.953 -15.953 1 91.12 1059 GLN A C 1
ATOM 8618 O O . GLN A 1 1059 ? -3.344 -7.133 -15.164 1 91.12 1059 GLN A O 1
ATOM 8623 N N . LYS A 1 1060 ? -5.422 -7.539 -15.789 1 92.38 1060 LYS A N 1
ATOM 8624 C CA . LYS A 1 1060 ? -5.625 -8.578 -14.789 1 92.38 1060 LYS A CA 1
ATOM 8625 C C . LYS A 1 1060 ? -4.703 -9.766 -15.031 1 92.38 1060 LYS A C 1
ATOM 8627 O O . LYS A 1 1060 ? -4.129 -10.32 -14.094 1 92.38 1060 LYS A O 1
ATOM 8632 N N . GLU A 1 1061 ? -4.523 -10.156 -16.25 1 86.81 1061 GLU A N 1
ATOM 8633 C CA . GLU A 1 1061 ? -3.631 -11.258 -16.594 1 86.81 1061 GLU A CA 1
ATOM 8634 C C . GLU A 1 1061 ? -2.18 -10.922 -16.266 1 86.81 1061 GLU A C 1
ATOM 8636 O O . GLU A 1 1061 ? -1.43 -11.773 -15.789 1 86.81 1061 GLU A O 1
ATOM 8641 N N . ASN A 1 1062 ? -1.859 -9.711 -16.562 1 83.88 1062 ASN A N 1
ATOM 8642 C CA . ASN A 1 1062 ? -0.512 -9.273 -16.203 1 83.88 1062 ASN A CA 1
ATOM 8643 C C . ASN A 1 1062 ? -0.283 -9.312 -14.703 1 83.88 1062 ASN A C 1
ATOM 8645 O O . ASN A 1 1062 ? 0.786 -9.719 -14.242 1 83.88 1062 ASN A O 1
ATOM 8649 N N . TYR A 1 1063 ? -1.247 -8.812 -14 1 91.25 1063 TYR A N 1
ATOM 8650 C CA . TYR A 1 1063 ? -1.161 -8.836 -12.547 1 91.25 1063 TYR A CA 1
ATOM 8651 C C . TYR A 1 1063 ? -0.988 -10.258 -12.031 1 91.25 1063 TYR A C 1
ATOM 8653 O O . TYR A 1 1063 ? -0.148 -10.516 -11.164 1 91.25 1063 TYR A O 1
ATOM 8661 N N . LEU A 1 1064 ? -1.765 -11.195 -12.594 1 90.38 1064 LEU A N 1
ATOM 8662 C CA . LEU A 1 1064 ? -1.734 -12.578 -12.141 1 90.38 1064 LEU A CA 1
ATOM 8663 C C . LEU A 1 1064 ? -0.409 -13.242 -12.5 1 90.38 1064 LEU A C 1
ATOM 8665 O O . LEU A 1 1064 ? 0.099 -14.078 -11.75 1 90.38 1064 LEU A O 1
ATOM 8669 N N . VAL A 1 1065 ? 0.176 -12.922 -13.609 1 84.12 1065 VAL A N 1
ATOM 8670 C CA . VAL A 1 1065 ? 1.476 -13.453 -14.016 1 84.12 1065 VAL A CA 1
ATOM 8671 C C . VAL A 1 1065 ? 2.553 -12.953 -13.047 1 84.12 1065 VAL A C 1
ATOM 8673 O O . VAL A 1 1065 ? 3.438 -13.719 -12.656 1 84.12 1065 VAL A O 1
ATOM 8676 N N . ASN A 1 1066 ? 2.377 -11.734 -12.641 1 85.31 1066 ASN A N 1
ATOM 8677 C CA . ASN A 1 1066 ? 3.342 -11.172 -11.703 1 85.31 1066 ASN A CA 1
ATOM 8678 C C . ASN A 1 1066 ? 3.234 -11.828 -10.328 1 85.31 1066 ASN A C 1
ATOM 8680 O O . ASN A 1 1066 ? 4.25 -12.062 -9.672 1 85.31 1066 ASN A O 1
ATOM 8684 N N . VAL A 1 1067 ? 2.049 -12.055 -10.008 1 90.12 1067 VAL A N 1
ATOM 8685 C CA . VAL A 1 1067 ? 1.828 -12.695 -8.711 1 90.12 1067 VAL A CA 1
ATOM 8686 C C . VAL A 1 1067 ? 2.379 -14.117 -8.742 1 90.12 1067 VAL A C 1
ATOM 8688 O O . VAL A 1 1067 ? 2.965 -14.586 -7.762 1 90.12 1067 VAL A O 1
ATOM 8691 N N . GLU A 1 1068 ? 2.17 -14.828 -9.805 1 84.94 1068 GLU A N 1
ATOM 8692 C CA . GLU A 1 1068 ? 2.674 -16.188 -9.938 1 84.94 1068 GLU A CA 1
ATOM 8693 C C . GLU A 1 1068 ? 4.199 -16.219 -9.984 1 84.94 1068 GLU A C 1
ATOM 8695 O O . GLU A 1 1068 ? 4.828 -17.125 -9.43 1 84.94 1068 GLU A O 1
ATOM 8700 N N . GLN A 1 1069 ? 4.758 -15.266 -10.586 1 81.19 1069 GLN A N 1
ATOM 8701 C CA . GLN A 1 1069 ? 6.215 -15.172 -10.641 1 81.19 1069 GLN A CA 1
ATOM 8702 C C . GLN A 1 1069 ? 6.805 -14.891 -9.266 1 81.19 1069 GLN A C 1
ATOM 8704 O O . GLN A 1 1069 ? 7.832 -15.461 -8.898 1 81.19 1069 GLN A O 1
ATOM 8709 N N . GLU A 1 1070 ? 6.145 -14.07 -8.562 1 87.31 1070 GLU A N 1
ATOM 8710 C CA . GLU A 1 1070 ? 6.598 -13.789 -7.203 1 87.31 1070 GLU A CA 1
ATOM 8711 C C . GLU A 1 1070 ? 6.477 -15.016 -6.309 1 87.31 1070 GLU A C 1
ATOM 8713 O O . GLU A 1 1070 ? 7.316 -15.242 -5.434 1 87.31 1070 GLU A O 1
ATOM 8718 N N . ARG A 1 1071 ? 5.465 -15.758 -6.52 1 87.88 1071 ARG A N 1
ATOM 8719 C CA . ARG A 1 1071 ? 5.273 -16.984 -5.758 1 87.88 1071 ARG A CA 1
ATOM 8720 C C . ARG A 1 1071 ? 6.344 -18.016 -6.102 1 87.88 1071 ARG A C 1
ATOM 8722 O O . ARG A 1 1071 ? 6.883 -18.672 -5.215 1 87.88 1071 ARG A O 1
ATOM 8729 N N . LYS A 1 1072 ? 6.68 -18.125 -7.332 1 81 1072 LYS A N 1
ATOM 8730 C CA . LYS A 1 1072 ? 7.695 -19.078 -7.781 1 81 1072 LYS A CA 1
ATOM 8731 C C . LYS A 1 1072 ? 9.078 -18.688 -7.25 1 81 1072 LYS A C 1
ATOM 8733 O O . LYS A 1 1072 ? 9.898 -19.562 -6.965 1 81 1072 LYS A O 1
ATOM 8738 N N . GLU A 1 1073 ? 9.156 -17.375 -7.031 1 80.81 1073 GLU A N 1
ATOM 8739 C CA . GLU A 1 1073 ? 10.461 -16.891 -6.586 1 80.81 1073 GLU A CA 1
ATOM 8740 C C . GLU A 1 1073 ? 10.539 -16.844 -5.062 1 80.81 1073 GLU A C 1
ATOM 8742 O O . GLU A 1 1073 ? 11.602 -16.578 -4.496 1 80.81 1073 GLU A O 1
ATOM 8747 N N . SER A 1 1074 ? 9.547 -17.266 -4.539 1 86.62 1074 SER A N 1
ATOM 8748 C CA . SER A 1 1074 ? 9.555 -17.297 -3.082 1 86.62 1074 SER A CA 1
ATOM 8749 C C . SER A 1 1074 ? 10.461 -18.406 -2.557 1 86.62 1074 SER A C 1
ATOM 8751 O O . SER A 1 1074 ? 10.68 -19.406 -3.238 1 86.62 1074 SER A O 1
ATOM 8753 N N . ASN A 1 1075 ? 11.023 -18.25 -1.396 1 86.25 1075 ASN A N 1
ATOM 8754 C CA . ASN A 1 1075 ? 11.938 -19.203 -0.785 1 86.25 1075 ASN A CA 1
ATOM 8755 C C . ASN A 1 1075 ? 11.25 -20.531 -0.5 1 86.25 1075 ASN A C 1
ATOM 8757 O O . ASN A 1 1075 ? 11.859 -21.594 -0.646 1 86.25 1075 ASN A O 1
ATOM 8761 N N . GLU A 1 1076 ? 10.055 -20.453 -0.189 1 87.75 1076 GLU A N 1
ATOM 8762 C CA . GLU A 1 1076 ? 9.312 -21.672 0.125 1 87.75 1076 GLU A CA 1
ATOM 8763 C C . GLU A 1 1076 ? 9.102 -22.516 -1.121 1 87.75 1076 GLU A C 1
ATOM 8765 O O . GLU A 1 1076 ? 9.312 -23.734 -1.088 1 87.75 1076 GLU A O 1
ATOM 8770 N N . GLU A 1 1077 ? 8.703 -21.922 -2.225 1 86.31 1077 GLU A N 1
ATOM 8771 C CA . GLU A 1 1077 ? 8.477 -22.672 -3.457 1 86.31 1077 GLU A CA 1
ATOM 8772 C C . GLU A 1 1077 ? 9.797 -23.141 -4.066 1 86.31 1077 GLU A C 1
ATOM 8774 O O . GLU A 1 1077 ? 9.859 -24.219 -4.668 1 86.31 1077 GLU A O 1
ATOM 8779 N N . ARG A 1 1078 ? 10.805 -22.438 -3.928 1 85.88 1078 ARG A N 1
ATOM 8780 C CA . ARG A 1 1078 ? 12.117 -22.844 -4.418 1 85.88 1078 ARG A CA 1
ATOM 8781 C C . ARG A 1 1078 ? 12.641 -24.031 -3.639 1 85.88 1078 ARG A C 1
ATOM 8783 O O . ARG A 1 1078 ? 13.266 -24.938 -4.211 1 85.88 1078 ARG A O 1
ATOM 8790 N N . LEU A 1 1079 ? 12.492 -24.016 -2.354 1 87.81 1079 LEU A N 1
ATOM 8791 C CA . LEU A 1 1079 ? 12.906 -25.141 -1.522 1 87.81 1079 LEU A CA 1
ATOM 8792 C C . LEU A 1 1079 ? 12.133 -26.406 -1.889 1 87.81 1079 LEU A C 1
ATOM 8794 O O . LEU A 1 1079 ? 12.703 -27.5 -1.942 1 87.81 1079 LEU A O 1
ATOM 8798 N N . LYS A 1 1080 ? 10.867 -26.234 -2.174 1 85.44 1080 LYS A N 1
ATOM 8799 C CA . LYS A 1 1080 ? 10.039 -27.375 -2.57 1 85.44 1080 LYS A CA 1
ATOM 8800 C C . LYS A 1 1080 ? 10.484 -27.922 -3.92 1 85.44 1080 LYS A C 1
ATOM 8802 O O . LYS A 1 1080 ? 10.586 -29.141 -4.09 1 85.44 1080 LYS A O 1
ATOM 8807 N N . ALA A 1 1081 ? 10.695 -27.047 -4.891 1 82.88 1081 ALA A N 1
ATOM 8808 C CA . ALA A 1 1081 ? 11.133 -27.484 -6.215 1 82.88 1081 ALA A CA 1
ATOM 8809 C C . ALA A 1 1081 ? 12.5 -28.156 -6.145 1 82.88 1081 ALA A C 1
ATOM 8811 O O . ALA A 1 1081 ? 12.734 -29.172 -6.816 1 82.88 1081 ALA A O 1
ATOM 8812 N N . THR A 1 1082 ? 13.398 -27.625 -5.293 1 84.88 1082 THR A N 1
ATOM 8813 C CA . THR A 1 1082 ? 14.727 -28.203 -5.137 1 84.88 1082 THR A CA 1
ATOM 8814 C C . THR A 1 1082 ? 14.641 -29.562 -4.449 1 84.88 1082 THR A C 1
ATOM 8816 O O . THR A 1 1082 ? 15.367 -30.5 -4.812 1 84.88 1082 THR A O 1
ATOM 8819 N N . SER A 1 1083 ? 13.75 -29.641 -3.531 1 83.88 1083 SER A N 1
ATOM 8820 C CA . SER A 1 1083 ? 13.578 -30.922 -2.844 1 83.88 1083 SER A CA 1
ATOM 8821 C C . SER A 1 1083 ? 13.055 -31.984 -3.791 1 83.88 1083 SER A C 1
ATOM 8823 O O . SER A 1 1083 ? 13.5 -33.125 -3.75 1 83.88 1083 SER A O 1
ATOM 8825 N N . ASN A 1 1084 ? 12.109 -31.594 -4.598 1 80.38 1084 ASN A N 1
ATOM 8826 C CA . ASN A 1 1084 ? 11.578 -32.531 -5.574 1 80.38 1084 ASN A CA 1
ATOM 8827 C C . ASN A 1 1084 ? 12.641 -32.969 -6.582 1 80.38 1084 ASN A C 1
ATOM 8829 O O . ASN A 1 1084 ? 12.695 -34.125 -6.988 1 80.38 1084 ASN A O 1
ATOM 8833 N N . LYS A 1 1085 ? 13.492 -32.094 -7.035 1 81.44 1085 LYS A N 1
ATOM 8834 C CA . LYS A 1 1085 ? 14.555 -32.406 -7.988 1 81.44 1085 LYS A CA 1
ATOM 8835 C C . LYS A 1 1085 ? 15.602 -33.312 -7.359 1 81.44 1085 LYS A C 1
ATOM 8837 O O . LYS A 1 1085 ? 16.141 -34.219 -8.023 1 81.44 1085 LYS A O 1
ATOM 8842 N N . VAL A 1 1086 ? 15.828 -33.094 -6.121 1 83.88 1086 VAL A N 1
ATOM 8843 C CA . VAL A 1 1086 ? 16.781 -33.938 -5.406 1 83.88 1086 VAL A CA 1
ATOM 8844 C C . VAL A 1 1086 ? 16.219 -35.344 -5.246 1 83.88 1086 VAL A C 1
ATOM 8846 O O . VAL A 1 1086 ? 16.953 -36.312 -5.363 1 83.88 1086 VAL A O 1
ATOM 8849 N N . ASP A 1 1087 ? 14.977 -35.344 -5.023 1 77.56 1087 ASP A N 1
ATOM 8850 C CA . ASP A 1 1087 ? 14.336 -36.656 -4.91 1 77.56 1087 ASP A CA 1
ATOM 8851 C C . ASP A 1 1087 ? 14.398 -37.406 -6.234 1 77.56 1087 ASP A C 1
ATOM 8853 O O . ASP A 1 1087 ? 14.625 -38.625 -6.258 1 77.56 1087 ASP A O 1
ATOM 8857 N N . ASN A 1 1088 ? 14.148 -36.719 -7.309 1 75.94 1088 ASN A N 1
ATOM 8858 C CA . ASN A 1 1088 ? 14.234 -37.344 -8.625 1 75.94 1088 ASN A CA 1
ATOM 8859 C C . ASN A 1 1088 ? 15.656 -37.781 -8.945 1 75.94 1088 ASN A C 1
ATOM 8861 O O . ASN A 1 1088 ? 15.867 -38.844 -9.555 1 75.94 1088 ASN A O 1
ATOM 8865 N N . LEU A 1 1089 ? 16.578 -36.969 -8.477 1 80 1089 LEU A N 1
ATOM 8866 C CA . LEU A 1 1089 ? 17.984 -37.312 -8.68 1 80 1089 LEU A CA 1
ATOM 8867 C C . LEU A 1 1089 ? 18.375 -38.562 -7.859 1 80 1089 LEU A C 1
ATOM 8869 O O . LEU A 1 1089 ? 19.125 -39.406 -8.336 1 80 1089 LEU A O 1
ATOM 8873 N N . SER A 1 1090 ? 17.812 -38.594 -6.777 1 76.94 1090 SER A N 1
ATOM 8874 C CA . SER A 1 1090 ? 18.109 -39.719 -5.93 1 76.94 1090 SER A CA 1
ATOM 8875 C C . SER A 1 1090 ? 17.516 -41 -6.52 1 76.94 1090 SER A C 1
ATOM 8877 O O . SER A 1 1090 ? 18.141 -42.062 -6.445 1 76.94 1090 SER A O 1
ATOM 8879 N N . LYS A 1 1091 ? 16.391 -40.938 -7.094 1 73.25 1091 LYS A N 1
ATOM 8880 C CA . LYS A 1 1091 ? 15.773 -42.062 -7.742 1 73.25 1091 LYS A CA 1
ATOM 8881 C C . LYS A 1 1091 ? 16.594 -42.531 -8.945 1 73.25 1091 LYS A C 1
ATOM 8883 O O . LYS A 1 1091 ? 16.75 -43.719 -9.18 1 73.25 1091 LYS A O 1
ATOM 8888 N N . TYR A 1 1092 ? 17.078 -41.562 -9.609 1 73.56 1092 TYR A N 1
ATOM 8889 C CA . TYR A 1 1092 ? 17.891 -41.875 -10.781 1 73.56 1092 TYR A CA 1
ATOM 8890 C C . TYR A 1 1092 ? 19.219 -42.531 -10.367 1 73.56 1092 TYR A C 1
ATOM 8892 O O . TYR A 1 1092 ? 19.688 -43.469 -11.016 1 73.56 1092 TYR A O 1
ATOM 8900 N N . LEU A 1 1093 ? 19.781 -41.969 -9.328 1 74.75 1093 LEU A N 1
ATOM 8901 C CA . LEU A 1 1093 ? 21.047 -42.5 -8.852 1 74.75 1093 LEU A CA 1
ATOM 8902 C C . LEU A 1 1093 ? 20.891 -43.938 -8.367 1 74.75 1093 LEU A C 1
ATOM 8904 O O . LEU A 1 1093 ? 21.797 -44.781 -8.531 1 74.75 1093 LEU A O 1
ATOM 8908 N N . SER A 1 1094 ? 19.75 -44.25 -7.898 1 71 1094 SER A N 1
ATOM 8909 C CA . SER A 1 1094 ? 19.484 -45.625 -7.484 1 71 1094 SER A CA 1
ATOM 8910 C C . SER A 1 1094 ? 19.375 -46.562 -8.688 1 71 1094 SER A C 1
ATOM 8912 O O . SER A 1 1094 ? 19.797 -47.719 -8.633 1 71 1094 SER A O 1
ATOM 8914 N N . GLY A 1 1095 ? 18.859 -45.969 -9.766 1 68.69 1095 GLY A N 1
ATOM 8915 C CA . GLY A 1 1095 ? 18.781 -46.75 -10.992 1 68.69 1095 GLY A CA 1
ATOM 8916 C C . GLY A 1 1095 ? 20.156 -47.031 -11.602 1 68.69 1095 GLY A C 1
ATOM 8917 O O . GLY A 1 1095 ? 20.391 -48.125 -12.117 1 68.69 1095 GLY A O 1
ATOM 8918 N N . LEU A 1 1096 ? 21 -46.031 -11.422 1 72.62 1096 LEU A N 1
ATOM 8919 C CA . LEU A 1 1096 ? 22.344 -46.219 -11.945 1 72.62 1096 LEU A CA 1
ATOM 8920 C C . LEU A 1 1096 ? 23.109 -47.25 -11.133 1 72.62 1096 LEU A C 1
ATOM 8922 O O . LEU A 1 1096 ? 23.938 -48 -11.688 1 72.62 1096 LEU A O 1
ATOM 8926 N N . LYS A 1 1097 ? 22.766 -47.344 -9.914 1 68.5 1097 LYS A N 1
ATOM 8927 C CA . LYS A 1 1097 ? 23.406 -48.375 -9.078 1 68.5 1097 LYS A CA 1
ATOM 8928 C C . LYS A 1 1097 ? 22.984 -49.781 -9.492 1 68.5 1097 LYS A C 1
ATOM 8930 O O . LYS A 1 1097 ? 23.797 -50.688 -9.508 1 68.5 1097 LYS A O 1
ATOM 8935 N N . GLU A 1 1098 ? 21.766 -49.812 -9.906 1 65.5 1098 GLU A N 1
ATOM 8936 C CA . GLU A 1 1098 ? 21.281 -51.094 -10.367 1 65.5 1098 GLU A CA 1
ATOM 8937 C C . GLU A 1 1098 ? 21.906 -51.5 -11.703 1 65.5 1098 GLU A C 1
ATOM 8939 O O . GLU A 1 1098 ? 22.219 -52.656 -11.93 1 65.5 1098 GLU A O 1
ATOM 8944 N N . GLN A 1 1099 ? 22.156 -50.531 -12.453 1 68.94 1099 GLN A N 1
ATOM 8945 C CA . GLN A 1 1099 ? 22.797 -50.781 -13.734 1 68.94 1099 GLN A CA 1
ATOM 8946 C C . GLN A 1 1099 ? 24.25 -51.219 -13.547 1 68.94 1099 GLN A C 1
ATOM 8948 O O . GLN A 1 1099 ? 24.75 -52.094 -14.266 1 68.94 1099 GLN A O 1
ATOM 8953 N N . GLU A 1 1100 ? 24.844 -50.594 -12.609 1 69.25 1100 GLU A N 1
ATOM 8954 C CA . GLU A 1 1100 ? 26.219 -50.969 -12.305 1 69.25 1100 GLU A CA 1
ATOM 8955 C C . GLU A 1 1100 ? 26.312 -52.438 -11.859 1 69.25 1100 GLU A C 1
ATOM 8957 O O . GLU A 1 1100 ? 27.25 -53.156 -12.227 1 69.25 1100 GLU A O 1
ATOM 8962 N N . ARG A 1 1101 ? 25.344 -52.938 -11.289 1 65.44 1101 ARG A N 1
ATOM 8963 C CA . ARG A 1 1101 ? 25.312 -54.344 -10.859 1 65.44 1101 ARG A CA 1
ATOM 8964 C C . ARG A 1 1101 ? 25.141 -55.281 -12.055 1 65.44 1101 ARG A C 1
ATOM 8966 O O . ARG A 1 1101 ? 25.766 -56.344 -12.117 1 65.44 1101 ARG A O 1
ATOM 8973 N N . ARG A 1 1102 ? 24.406 -54.812 -12.953 1 66.69 1102 ARG A N 1
ATOM 8974 C CA . ARG A 1 1102 ? 24.172 -55.594 -14.148 1 66.69 1102 ARG A CA 1
ATOM 8975 C C . ARG A 1 1102 ? 25.438 -55.688 -15.008 1 66.69 1102 ARG A C 1
ATOM 8977 O O . ARG A 1 1102 ? 25.75 -56.75 -15.562 1 66.69 1102 ARG A O 1
ATOM 8984 N N . PHE A 1 1103 ? 26.047 -54.562 -15.031 1 70.5 1103 PHE A N 1
ATOM 8985 C CA . PHE A 1 1103 ? 27.281 -54.531 -15.805 1 70.5 1103 PHE A CA 1
ATOM 8986 C C . PHE A 1 1103 ? 28.328 -55.469 -15.203 1 70.5 1103 PHE A C 1
ATOM 8988 O O . PHE A 1 1103 ? 29.078 -56.094 -15.93 1 70.5 1103 PHE A O 1
ATOM 8995 N N . LYS A 1 1104 ? 28.25 -55.531 -13.992 1 66.19 1104 LYS A N 1
ATOM 8996 C CA . LYS A 1 1104 ? 29.188 -56.438 -13.336 1 66.19 1104 LYS A CA 1
ATOM 8997 C C . LYS A 1 1104 ? 28.875 -57.906 -13.648 1 66.19 1104 LYS A C 1
ATOM 8999 O O . LYS A 1 1104 ? 29.781 -58.688 -13.883 1 66.19 1104 LYS A O 1
ATOM 9004 N N . VAL A 1 1105 ? 27.641 -58.188 -13.828 1 62.97 1105 VAL A N 1
ATOM 9005 C CA . VAL A 1 1105 ? 27.234 -59.562 -14.148 1 62.97 1105 VAL A CA 1
ATOM 9006 C C . VAL A 1 1105 ? 27.594 -59.875 -15.602 1 62.97 1105 VAL A C 1
ATOM 9008 O O . VAL A 1 1105 ? 28.078 -60.969 -15.898 1 62.97 1105 VAL A O 1
ATOM 9011 N N . MET A 1 1106 ? 27.5 -58.938 -16.422 1 69 1106 MET A N 1
ATOM 9012 C CA . MET A 1 1106 ? 27.828 -59.156 -17.828 1 69 1106 MET A CA 1
ATOM 9013 C C . MET A 1 1106 ? 29.344 -59.312 -18.031 1 69 1106 MET A C 1
ATOM 9015 O O . MET A 1 1106 ? 29.781 -60.125 -18.828 1 69 1106 MET A O 1
ATOM 9019 N N . GLU A 1 1107 ? 29.938 -58.406 -17.312 1 66.06 1107 GLU A N 1
ATOM 9020 C CA . GLU A 1 1107 ? 31.391 -58.5 -17.375 1 66.06 1107 GLU A CA 1
ATOM 9021 C C . GLU A 1 1107 ? 31.859 -59.906 -16.938 1 66.06 1107 GLU A C 1
ATOM 9023 O O . GLU A 1 1107 ? 32.75 -60.469 -17.547 1 66.06 1107 GLU A O 1
ATOM 9028 N N . ALA A 1 1108 ? 31.125 -60.5 -16.094 1 61.72 1108 ALA A N 1
ATOM 9029 C CA . ALA A 1 1108 ? 31.469 -61.844 -15.602 1 61.72 1108 ALA A CA 1
ATOM 9030 C C . ALA A 1 1108 ? 31.156 -62.906 -16.641 1 61.72 1108 ALA A C 1
ATOM 9032 O O . ALA A 1 1108 ? 31.891 -63.906 -16.766 1 61.72 1108 ALA A O 1
ATOM 9033 N N . GLN A 1 1109 ? 30.219 -62.594 -17.469 1 60.19 1109 GLN A N 1
ATOM 9034 C CA . GLN A 1 1109 ? 29.828 -63.562 -18.5 1 60.19 1109 GLN A CA 1
ATOM 9035 C C . GLN A 1 1109 ? 30.781 -63.5 -19.703 1 60.19 1109 GLN A C 1
ATOM 9037 O O . GLN A 1 1109 ? 31.078 -64.562 -20.312 1 60.19 1109 GLN A O 1
ATOM 9042 N N . VAL A 1 1110 ? 31.266 -62.375 -20 1 63.16 1110 VAL A N 1
ATOM 9043 C CA . VAL A 1 1110 ? 32.125 -62.219 -21.172 1 63.16 1110 VAL A CA 1
ATOM 9044 C C . VAL A 1 1110 ? 33.562 -62.656 -20.828 1 63.16 1110 VAL A C 1
ATOM 9046 O O . VAL A 1 1110 ? 34.25 -63.25 -21.656 1 63.16 1110 VAL A O 1
ATOM 9049 N N . SER A 1 1111 ? 33.844 -62.656 -19.562 1 53.41 1111 SER A N 1
ATOM 9050 C CA . SER A 1 1111 ? 35.188 -63.125 -19.188 1 53.41 1111 SER A CA 1
ATOM 9051 C C . SER A 1 1111 ? 35.219 -64.625 -19.156 1 53.41 1111 SER A C 1
ATOM 9053 O O . SER A 1 1111 ? 36.25 -65.25 -19.5 1 53.41 1111 SER A O 1
ATOM 9055 N N . MET B 1 1 ? 17.891 18.391 -85.938 1 24.41 1 MET B N 1
ATOM 9056 C CA . MET B 1 1 ? 17.125 17.156 -86.188 1 24.41 1 MET B CA 1
ATOM 9057 C C . MET B 1 1 ? 17.094 16.328 -84.875 1 24.41 1 MET B C 1
ATOM 9059 O O . MET B 1 1 ? 16.141 15.57 -84.688 1 24.41 1 MET B O 1
ATOM 9063 N N . GLU B 1 2 ? 18.328 16.188 -84.188 1 27.34 2 GLU B N 1
ATOM 9064 C CA . GLU B 1 2 ? 18.625 15.266 -83.062 1 27.34 2 GLU B CA 1
ATOM 9065 C C . GLU B 1 2 ? 17.812 15.602 -81.812 1 27.34 2 GLU B C 1
ATOM 9067 O O . GLU B 1 2 ? 17.562 14.727 -81 1 27.34 2 GLU B O 1
ATOM 9072 N N . GLU B 1 3 ? 17.562 16.922 -81.5 1 30.88 3 GLU B N 1
ATOM 9073 C CA . GLU B 1 3 ? 16.891 17.438 -80.312 1 30.88 3 GLU B CA 1
ATOM 9074 C C . GLU B 1 3 ? 15.445 16.938 -80.25 1 30.88 3 GLU B C 1
ATOM 9076 O O . GLU B 1 3 ? 14.859 16.844 -79.125 1 30.88 3 GLU B O 1
ATOM 9081 N N . MET B 1 4 ? 14.828 16.828 -81.438 1 30.25 4 MET B N 1
ATOM 9082 C CA . MET B 1 4 ? 13.383 16.594 -81.5 1 30.25 4 MET B CA 1
ATOM 9083 C C . MET B 1 4 ? 13.031 15.219 -81 1 30.25 4 MET B C 1
ATOM 9085 O O . MET B 1 4 ? 11.875 14.953 -80.688 1 30.25 4 MET B O 1
ATOM 9089 N N . GLU B 1 5 ? 13.945 14.195 -81.312 1 29.62 5 GLU B N 1
ATOM 9090 C CA . GLU B 1 5 ? 13.508 12.812 -81.125 1 29.62 5 GLU B CA 1
ATOM 9091 C C . GLU B 1 5 ? 13.359 12.461 -79.625 1 29.62 5 GLU B C 1
ATOM 9093 O O . GLU B 1 5 ? 12.797 11.414 -79.312 1 29.62 5 GLU B O 1
ATOM 9098 N N . ILE B 1 6 ? 14.086 13.227 -78.688 1 31.47 6 ILE B N 1
ATOM 9099 C CA . ILE B 1 6 ? 14.141 12.766 -77.312 1 31.47 6 ILE B CA 1
ATOM 9100 C C . ILE B 1 6 ? 12.781 12.961 -76.688 1 31.47 6 ILE B C 1
ATOM 9102 O O . ILE B 1 6 ? 12.5 12.344 -75.625 1 31.47 6 ILE B O 1
ATOM 9106 N N . LYS B 1 7 ? 12.062 14.078 -77.125 1 33.25 7 LYS B N 1
ATOM 9107 C CA . LYS B 1 7 ? 10.812 14.422 -76.5 1 33.25 7 LYS B CA 1
ATOM 9108 C C . LYS B 1 7 ? 9.742 13.359 -76.75 1 33.25 7 LYS B C 1
ATOM 9110 O O . LYS B 1 7 ? 8.734 13.305 -76 1 33.25 7 LYS B O 1
ATOM 9115 N N . LEU B 1 8 ? 9.734 12.883 -78 1 29.61 8 LEU B N 1
ATOM 9116 C CA . LEU B 1 8 ? 8.57 12.078 -78.375 1 29.61 8 LEU B CA 1
ATOM 9117 C C . LEU B 1 8 ? 8.531 10.789 -77.562 1 29.61 8 LEU B C 1
ATOM 9119 O O . LEU B 1 8 ? 7.473 10.164 -77.438 1 29.61 8 LEU B O 1
ATOM 9123 N N . CYS B 1 9 ? 9.781 10.188 -77.312 1 30.33 9 CYS B N 1
ATOM 9124 C CA . CYS B 1 9 ? 9.75 8.875 -76.688 1 30.33 9 CYS B CA 1
ATOM 9125 C C . CYS B 1 9 ? 9.273 8.969 -75.25 1 30.33 9 CYS B C 1
ATOM 9127 O O . CYS B 1 9 ? 9.195 7.957 -74.562 1 30.33 9 CYS B O 1
ATOM 9129 N N . SER B 1 10 ? 9.406 10.148 -74.625 1 32.22 10 SER B N 1
ATOM 9130 C CA . SER B 1 10 ? 9.148 10.234 -73.188 1 32.22 10 SER B CA 1
ATOM 9131 C C . SER B 1 10 ? 7.656 10.109 -72.875 1 32.22 10 SER B C 1
ATOM 9133 O O . SER B 1 10 ? 7.27 9.766 -71.75 1 32.22 10 SER B O 1
ATOM 9135 N N . THR B 1 11 ? 6.809 10.734 -73.75 1 32.91 11 THR B N 1
ATOM 9136 C CA . THR B 1 11 ? 5.418 10.875 -73.312 1 32.91 11 THR B CA 1
ATOM 9137 C C . THR B 1 11 ? 4.719 9.516 -73.312 1 32.91 11 THR B C 1
ATOM 9139 O O . THR B 1 11 ? 3.787 9.297 -72.5 1 32.91 11 THR B O 1
ATOM 9142 N N . ASN B 1 12 ? 4.902 8.789 -74.438 1 31.19 12 ASN B N 1
ATOM 9143 C CA . ASN B 1 12 ? 4 7.656 -74.625 1 31.19 12 ASN B CA 1
ATOM 9144 C C . ASN B 1 12 ? 4.293 6.559 -73.625 1 31.19 12 ASN B C 1
ATOM 9146 O O . ASN B 1 12 ? 3.559 5.57 -73.5 1 31.19 12 ASN B O 1
ATOM 9150 N N . LYS B 1 13 ? 5.598 6.355 -73.312 1 30.73 13 LYS B N 1
ATOM 9151 C CA . LYS B 1 13 ? 5.953 5.266 -72.375 1 30.73 13 LYS B CA 1
ATOM 9152 C C . LYS B 1 13 ? 5.398 5.504 -71 1 30.73 13 LYS B C 1
ATOM 9154 O O . LYS B 1 13 ? 5.566 4.672 -70.062 1 30.73 13 LYS B O 1
ATOM 9159 N N . GLU B 1 14 ? 5.141 6.727 -70.688 1 33.41 14 GLU B N 1
ATOM 9160 C CA . GLU B 1 14 ? 4.555 6.934 -69.375 1 33.41 14 GLU B CA 1
ATOM 9161 C C . GLU B 1 14 ? 3.146 6.359 -69.312 1 33.41 14 GLU B C 1
ATOM 9163 O O . GLU B 1 14 ? 2.67 6.012 -68.188 1 33.41 14 GLU B O 1
ATOM 9168 N N . GLU B 1 15 ? 2.344 6.461 -70.375 1 32.31 15 GLU B N 1
ATOM 9169 C CA . GLU B 1 15 ? 0.973 5.969 -70.25 1 32.31 15 GLU B CA 1
ATOM 9170 C C . GLU B 1 15 ? 0.942 4.449 -70.125 1 32.31 15 GLU B C 1
ATOM 9172 O O . GLU B 1 15 ? 0.012 3.898 -69.5 1 32.31 15 GLU B O 1
ATOM 9177 N N . ALA B 1 16 ? 1.632 3.719 -71.125 1 32.09 16 ALA B N 1
ATOM 9178 C CA . ALA B 1 16 ? 1.547 2.26 -71.125 1 32.09 16 ALA B CA 1
ATOM 9179 C C . ALA B 1 16 ? 1.896 1.688 -69.75 1 32.09 16 ALA B C 1
ATOM 9181 O O . ALA B 1 16 ? 1.55 0.546 -69.438 1 32.09 16 ALA B O 1
ATOM 9182 N N . PHE B 1 17 ? 3.006 2.268 -69.25 1 30.36 17 PHE B N 1
ATOM 9183 C CA . PHE B 1 17 ? 3.289 1.646 -68 1 30.36 17 PHE B CA 1
ATOM 9184 C C . PHE B 1 17 ? 2.178 1.94 -67 1 30.36 17 PHE B C 1
ATOM 9186 O O . PHE B 1 17 ? 2.387 2.672 -66 1 30.36 17 PHE B O 1
ATOM 9193 N N . LYS B 1 18 ? 1.135 2.641 -67.438 1 34.59 18 LYS B N 1
ATOM 9194 C CA . LYS B 1 18 ? 0.099 2.439 -66.438 1 34.59 18 LYS B CA 1
ATOM 9195 C C . LYS B 1 18 ? -0.01 0.969 -66 1 34.59 18 LYS B C 1
ATOM 9197 O O . LYS B 1 18 ? -0.641 0.178 -66.75 1 34.59 18 LYS B O 1
ATOM 9202 N N . ARG B 1 19 ? 1.074 0.412 -65.812 1 36.03 19 ARG B N 1
ATOM 9203 C CA . ARG B 1 19 ? 1.273 -0.912 -65.25 1 36.03 19 ARG B CA 1
ATOM 9204 C C . ARG B 1 19 ? 0.16 -1.25 -64.25 1 36.03 19 ARG B C 1
ATOM 9206 O O . ARG B 1 19 ? -0.091 -0.497 -63.281 1 36.03 19 ARG B O 1
ATOM 9213 N N . GLU B 1 20 ? -0.929 -1.752 -64.562 1 42.88 20 GLU B N 1
ATOM 9214 C CA . GLU B 1 20 ? -1.921 -2.416 -63.719 1 42.88 20 GLU B CA 1
ATOM 9215 C C . GLU B 1 20 ? -1.292 -2.943 -62.438 1 42.88 20 GLU B C 1
ATOM 9217 O O . GLU B 1 20 ? -0.249 -3.6 -62.469 1 42.88 20 GLU B O 1
ATOM 9222 N N . LEU B 1 21 ? -1.351 -2.131 -61.5 1 55.06 21 LEU B N 1
ATOM 9223 C CA . LEU B 1 21 ? -0.79 -2.609 -60.219 1 55.06 21 LEU B CA 1
ATOM 9224 C C . LEU B 1 21 ? -1.024 -4.105 -60.062 1 55.06 21 LEU B C 1
ATOM 9226 O O . LEU B 1 21 ? -2.15 -4.582 -60.219 1 55.06 21 LEU B O 1
ATOM 9230 N N . PRO B 1 22 ? -0.029 -4.852 -60.156 1 68.31 22 PRO B N 1
ATOM 9231 C CA . PRO B 1 22 ? -0.118 -6.312 -60.125 1 68.31 22 PRO B CA 1
ATOM 9232 C C . PRO B 1 22 ? -0.751 -6.828 -58.844 1 68.31 22 PRO B C 1
ATOM 9234 O O . PRO B 1 22 ? -0.687 -8.031 -58.562 1 68.31 22 PRO B O 1
ATOM 9237 N N . TYR B 1 23 ? -1.185 -5.906 -58 1 82 23 TYR B N 1
ATOM 9238 C CA . TYR B 1 23 ? -1.839 -6.391 -56.812 1 82 23 TYR B CA 1
ATOM 9239 C C . TYR B 1 23 ? -3.143 -5.645 -56.562 1 82 23 TYR B C 1
ATOM 9241 O O . TYR B 1 23 ? -3.377 -4.578 -57.125 1 82 23 TYR B O 1
ATOM 9249 N N . CYS B 1 24 ? -4.152 -6.164 -55.938 1 86.06 24 CYS B N 1
ATOM 9250 C CA . CYS B 1 24 ? -5.43 -5.59 -55.531 1 86.06 24 CYS B CA 1
ATOM 9251 C C . CYS B 1 24 ? -5.492 -5.445 -54.031 1 86.06 24 CYS B C 1
ATOM 9253 O O . CYS B 1 24 ? -5.141 -6.375 -53.281 1 86.06 24 CYS B O 1
ATOM 9255 N N . ILE B 1 25 ? -5.75 -4.254 -53.594 1 88.06 25 ILE B N 1
ATOM 9256 C CA . ILE B 1 25 ? -5.859 -3.988 -52.156 1 88.06 25 ILE B CA 1
ATOM 9257 C C . ILE B 1 25 ? -7.324 -3.766 -51.781 1 88.06 25 ILE B C 1
ATOM 9259 O O . ILE B 1 25 ? -8.102 -3.25 -52.594 1 88.06 25 ILE B O 1
ATOM 9263 N N . GLY B 1 26 ? -7.75 -4.238 -50.656 1 86 26 GLY B N 1
ATOM 9264 C CA . GLY B 1 26 ? -9.102 -4.023 -50.156 1 86 26 GLY B CA 1
ATOM 9265 C C . GLY B 1 26 ? -9.234 -4.23 -48.656 1 86 26 GLY B C 1
ATOM 9266 O O . GLY B 1 26 ? -8.234 -4.406 -47.969 1 86 26 GLY B O 1
ATOM 9267 N N . GLU B 1 27 ? -10.477 -4.043 -48.156 1 88.62 27 GLU B N 1
ATOM 9268 C CA . GLU B 1 27 ? -10.812 -4.27 -46.75 1 88.62 27 GLU B CA 1
ATOM 9269 C C . GLU B 1 27 ? -11.898 -5.328 -46.594 1 88.62 27 GLU B C 1
ATOM 9271 O O . GLU B 1 27 ? -12.789 -5.426 -47.438 1 88.62 27 GLU B O 1
ATOM 9276 N N . ILE B 1 28 ? -11.688 -6.152 -45.594 1 87 28 ILE B N 1
ATOM 9277 C CA . ILE B 1 28 ? -12.648 -7.215 -45.312 1 87 28 ILE B CA 1
ATOM 9278 C C . ILE B 1 28 ? -13.469 -6.875 -44.094 1 87 28 ILE B C 1
ATOM 9280 O O . ILE B 1 28 ? -12.914 -6.531 -43.031 1 87 28 ILE B O 1
ATOM 9284 N N . ASP B 1 29 ? -14.773 -6.812 -44.094 1 84.31 29 ASP B N 1
ATOM 9285 C CA . ASP B 1 29 ? -15.68 -6.648 -42.969 1 84.31 29 ASP B CA 1
ATOM 9286 C C . ASP B 1 29 ? -16.266 -7.992 -42.531 1 84.31 29 ASP B C 1
ATOM 9288 O O . ASP B 1 29 ? -17 -8.625 -43.312 1 84.31 29 ASP B O 1
ATOM 9292 N N . PHE B 1 30 ? -15.875 -8.406 -41.344 1 80.81 30 PHE B N 1
ATOM 9293 C CA . PHE B 1 30 ? -16.375 -9.672 -40.844 1 80.81 30 PHE B CA 1
ATOM 9294 C C . PHE B 1 30 ? -17.734 -9.492 -40.188 1 80.81 30 PHE B C 1
ATOM 9296 O O . PHE B 1 30 ? -17.859 -8.797 -39.156 1 80.81 30 PHE B O 1
ATOM 9303 N N . THR B 1 31 ? -18.875 -9.836 -40.656 1 63.53 31 THR B N 1
ATOM 9304 C CA . THR B 1 31 ? -20.25 -9.602 -40.25 1 63.53 31 THR B CA 1
ATOM 9305 C C . THR B 1 31 ? -20.516 -10.227 -38.875 1 63.53 31 THR B C 1
ATOM 9307 O O . THR B 1 31 ? -21.312 -9.711 -38.094 1 63.53 31 THR B O 1
ATOM 9310 N N . ALA B 1 32 ? -20.188 -11.438 -38.719 1 54.34 32 ALA B N 1
ATOM 9311 C CA . ALA B 1 32 ? -20.625 -12.148 -37.5 1 54.34 32 ALA B CA 1
ATOM 9312 C C . ALA B 1 32 ? -20.047 -11.516 -36.25 1 54.34 32 ALA B C 1
ATOM 9314 O O . ALA B 1 32 ? -20.656 -11.555 -35.188 1 54.34 32 ALA B O 1
ATOM 9315 N N . SER B 1 33 ? -18.859 -11.406 -36.25 1 51.97 33 SER B N 1
ATOM 9316 C CA . SER B 1 33 ? -18.25 -11.117 -34.969 1 51.97 33 SER B CA 1
ATOM 9317 C C . SER B 1 33 ? -18.203 -9.617 -34.688 1 51.97 33 SER B C 1
ATOM 9319 O O . SER B 1 33 ? -17.578 -9.172 -33.719 1 51.97 33 SER B O 1
ATOM 9321 N N . GLY B 1 34 ? -19.266 -8.969 -35.156 1 49.72 34 GLY B N 1
ATOM 9322 C CA . GLY B 1 34 ? -19.312 -7.523 -35 1 49.72 34 GLY B CA 1
ATOM 9323 C C . GLY B 1 34 ? -18.203 -6.816 -35.75 1 49.72 34 GLY B C 1
ATOM 9324 O O . GLY B 1 34 ? -17.438 -7.449 -36.5 1 49.72 34 GLY B O 1
ATOM 9325 N N . LYS B 1 35 ? -17.578 -5.418 -35.344 1 51.94 35 LYS B N 1
ATOM 9326 C CA . LYS B 1 35 ? -16.922 -4.25 -35.906 1 51.94 35 LYS B CA 1
ATOM 9327 C C . LYS B 1 35 ? -15.477 -4.562 -36.281 1 51.94 35 LYS B C 1
ATOM 9329 O O . LYS B 1 35 ? -14.633 -3.664 -36.312 1 51.94 35 LYS B O 1
ATOM 9334 N N . LYS B 1 36 ? -15.008 -5.84 -36.719 1 62.91 36 LYS B N 1
ATOM 9335 C CA . LYS B 1 36 ? -13.57 -5.773 -36.938 1 62.91 36 LYS B CA 1
ATOM 9336 C C . LYS B 1 36 ? -13.242 -5.785 -38.406 1 62.91 36 LYS B C 1
ATOM 9338 O O . LYS B 1 36 ? -13.773 -6.605 -39.156 1 62.91 36 LYS B O 1
ATOM 9343 N N . ARG B 1 37 ? -12.75 -4.723 -39 1 75.06 37 ARG B N 1
ATOM 9344 C CA . ARG B 1 37 ? -12.289 -4.617 -40.406 1 75.06 37 ARG B CA 1
ATOM 9345 C C . ARG B 1 37 ? -10.828 -5.027 -40.5 1 75.06 37 ARG B C 1
ATOM 9347 O O . ARG B 1 37 ? -10.023 -4.754 -39.625 1 75.06 37 ARG B O 1
ATOM 9354 N N . GLY B 1 38 ? -10.578 -6.027 -41.406 1 85.12 38 GLY B N 1
ATOM 9355 C CA . GLY B 1 38 ? -9.219 -6.398 -41.719 1 85.12 38 GLY B CA 1
ATOM 9356 C C . GLY B 1 38 ? -8.797 -5.938 -43.125 1 85.12 38 GLY B C 1
ATOM 9357 O O . GLY B 1 38 ? -9.633 -5.816 -44.031 1 85.12 38 GLY B O 1
ATOM 9358 N N . LYS B 1 39 ? -7.527 -5.523 -43.281 1 88.81 39 LYS B N 1
ATOM 9359 C CA . LYS B 1 39 ? -6.984 -5.129 -44.594 1 88.81 39 LYS B CA 1
ATOM 9360 C C . LYS B 1 39 ? -6.402 -6.328 -45.312 1 88.81 39 LYS B C 1
ATOM 9362 O O . LYS B 1 39 ? -5.875 -7.254 -44.688 1 88.81 39 LYS B O 1
ATOM 9367 N N . PHE B 1 40 ? -6.594 -6.371 -46.656 1 90.75 40 PHE B N 1
ATOM 9368 C CA . PHE B 1 40 ? -6.035 -7.492 -47.406 1 90.75 40 PHE B CA 1
ATOM 9369 C C . PHE B 1 40 ? -5.398 -7.008 -48.688 1 90.75 40 PHE B C 1
ATOM 9371 O O . PHE B 1 40 ? -5.715 -5.918 -49.188 1 90.75 40 PHE B O 1
ATOM 9378 N N . ILE B 1 41 ? -4.441 -7.742 -49.219 1 90.5 41 ILE B N 1
ATOM 9379 C CA . ILE B 1 41 ? -3.799 -7.551 -50.5 1 90.5 41 ILE B CA 1
ATOM 9380 C C . ILE B 1 41 ? -3.828 -8.859 -51.312 1 90.5 41 ILE B C 1
ATOM 9382 O O . ILE B 1 41 ? -3.611 -9.938 -50.75 1 90.5 41 ILE B O 1
ATOM 9386 N N . LYS B 1 42 ? -4.277 -8.836 -52.438 1 90.44 42 LYS B N 1
ATOM 9387 C CA . LYS B 1 42 ? -4.277 -9.977 -53.344 1 90.44 42 LYS B CA 1
ATOM 9388 C C . LYS B 1 42 ? -3.127 -9.898 -54.344 1 90.44 42 LYS B C 1
ATOM 9390 O O . LYS B 1 42 ? -2.998 -8.906 -55.062 1 90.44 42 LYS B O 1
ATOM 9395 N N . VAL B 1 43 ? -2.303 -10.859 -54.312 1 89.5 43 VAL B N 1
ATOM 9396 C CA . VAL B 1 43 ? -1.116 -10.852 -55.156 1 89.5 43 VAL B CA 1
ATOM 9397 C C . VAL B 1 43 ? -0.992 -12.195 -55.875 1 89.5 43 VAL B C 1
ATOM 9399 O O . VAL B 1 43 ? -1.354 -13.234 -55.344 1 89.5 43 VAL B O 1
ATOM 9402 N N . PRO B 1 44 ? -0.477 -12.07 -57.094 1 86 44 PRO B N 1
ATOM 9403 C CA . PRO B 1 44 ? -0.168 -13.336 -57.781 1 86 44 PRO B CA 1
ATOM 9404 C C . PRO B 1 44 ? 1.034 -14.055 -57.156 1 86 44 PRO B C 1
ATOM 9406 O O . PRO B 1 44 ? 1.846 -13.422 -56.469 1 86 44 PRO B O 1
ATOM 9409 N N . SER B 1 45 ? 1.191 -15.328 -57.312 1 85.44 45 SER B N 1
ATOM 9410 C CA . SER B 1 45 ? 2.229 -16.156 -56.719 1 85.44 45 SER B CA 1
ATOM 9411 C C . SER B 1 45 ? 3.617 -15.742 -57.188 1 85.44 45 SER B C 1
ATOM 9413 O O . SER B 1 45 ? 4.613 -15.984 -56.5 1 85.44 45 SER B O 1
ATOM 9415 N N . THR B 1 46 ? 3.764 -14.984 -58.281 1 82.75 46 THR B N 1
ATOM 9416 C CA . THR B 1 46 ? 5.062 -14.656 -58.844 1 82.75 46 THR B CA 1
ATOM 9417 C C . THR B 1 46 ? 5.441 -13.211 -58.531 1 82.75 46 THR B C 1
ATOM 9419 O O . THR B 1 46 ? 6.465 -12.711 -59 1 82.75 46 THR B O 1
ATOM 9422 N N . THR B 1 47 ? 4.785 -12.641 -57.719 1 87.62 47 THR B N 1
ATOM 9423 C CA . THR B 1 47 ? 5.074 -11.25 -57.375 1 87.62 47 THR B CA 1
ATOM 9424 C C . THR B 1 47 ? 6.375 -11.148 -56.562 1 87.62 47 THR B C 1
ATOM 9426 O O . THR B 1 47 ? 6.688 -12.023 -55.781 1 87.62 47 THR B O 1
ATOM 9429 N N . HIS B 1 48 ? 7.133 -10.18 -56.875 1 89 48 HIS B N 1
ATOM 9430 C CA . HIS B 1 48 ? 8.367 -9.93 -56.125 1 89 48 HIS B CA 1
ATOM 9431 C C . HIS B 1 48 ? 8.062 -9.508 -54.688 1 89 48 HIS B C 1
ATOM 9433 O O . HIS B 1 48 ? 7.203 -8.656 -54.438 1 89 48 HIS B O 1
ATOM 9439 N N . PRO B 1 49 ? 8.742 -10.125 -53.688 1 91.44 49 PRO B N 1
ATOM 9440 C CA . PRO B 1 49 ? 8.477 -9.852 -52.281 1 91.44 49 PRO B CA 1
ATOM 9441 C C . PRO B 1 49 ? 8.688 -8.383 -51.906 1 91.44 49 PRO B C 1
ATOM 9443 O O . PRO B 1 49 ? 8.062 -7.879 -50.969 1 91.44 49 PRO B O 1
ATOM 9446 N N . GLY B 1 50 ? 9.5 -7.691 -52.562 1 89.12 50 GLY B N 1
ATOM 9447 C CA . GLY B 1 50 ? 9.734 -6.281 -52.312 1 89.12 50 GLY B CA 1
ATOM 9448 C C . GLY B 1 50 ? 8.492 -5.43 -52.469 1 89.12 50 GLY B C 1
ATOM 9449 O O . GLY B 1 50 ? 8.297 -4.461 -51.719 1 89.12 50 GLY B O 1
ATOM 9450 N N . ILE B 1 51 ? 7.676 -5.816 -53.312 1 90.31 51 ILE B N 1
ATOM 9451 C CA . ILE B 1 51 ? 6.438 -5.086 -53.562 1 90.31 51 ILE B CA 1
ATOM 9452 C C . ILE B 1 51 ? 5.496 -5.273 -52.375 1 90.31 51 ILE B C 1
ATOM 9454 O O . ILE B 1 51 ? 4.863 -4.316 -51.906 1 90.31 51 ILE B O 1
ATOM 9458 N N . ILE B 1 52 ? 5.426 -6.418 -51.906 1 91.38 52 ILE B N 1
ATOM 9459 C CA . ILE B 1 52 ? 4.562 -6.707 -50.781 1 91.38 52 ILE B CA 1
ATOM 9460 C C . ILE B 1 52 ? 5.055 -5.949 -49.562 1 91.38 52 ILE B C 1
ATOM 9462 O O . ILE B 1 52 ? 4.262 -5.359 -48.812 1 91.38 52 ILE B O 1
ATOM 9466 N N . PHE B 1 53 ? 6.324 -5.992 -49.344 1 91.12 53 PHE B N 1
ATOM 9467 C CA . PHE B 1 53 ? 6.918 -5.332 -48.188 1 91.12 53 PHE B CA 1
ATOM 9468 C C . PHE B 1 53 ? 6.691 -3.826 -48.25 1 91.12 53 PHE B C 1
ATOM 9470 O O . PHE B 1 53 ? 6.43 -3.191 -47.219 1 91.12 53 PHE B O 1
ATOM 9477 N N . GLU B 1 54 ? 6.738 -3.293 -49.375 1 88.06 54 GLU B N 1
ATOM 9478 C CA . GLU B 1 54 ? 6.504 -1.862 -49.562 1 88.06 54 GLU B CA 1
ATOM 9479 C C . GLU B 1 54 ? 5.047 -1.503 -49.281 1 88.06 54 GLU B C 1
ATOM 9481 O O . GLU B 1 54 ? 4.758 -0.443 -48.719 1 88.06 54 GLU B O 1
ATOM 9486 N N . VAL B 1 55 ? 4.195 -2.354 -49.688 1 88.88 55 VAL B N 1
ATOM 9487 C CA . VAL B 1 55 ? 2.779 -2.123 -49.438 1 88.88 55 VAL B CA 1
ATOM 9488 C C . VAL B 1 55 ? 2.512 -2.172 -47.938 1 88.88 55 VAL B C 1
ATOM 9490 O O . VAL B 1 55 ? 1.721 -1.382 -47.406 1 88.88 55 VAL B O 1
ATOM 9493 N N . MET B 1 56 ? 3.137 -3.025 -47.312 1 89.88 56 MET B N 1
ATOM 9494 C CA . MET B 1 56 ? 2.934 -3.178 -45.875 1 89.88 56 MET B CA 1
ATOM 9495 C C . MET B 1 56 ? 3.424 -1.945 -45.125 1 89.88 56 MET B C 1
ATOM 9497 O O . MET B 1 56 ? 2.781 -1.496 -44.188 1 89.88 56 MET B O 1
ATOM 9501 N N . LEU B 1 57 ? 4.488 -1.393 -45.531 1 87.31 57 LEU B N 1
ATOM 9502 C CA . LEU B 1 57 ? 5.078 -0.267 -44.812 1 87.31 57 LEU B CA 1
ATOM 9503 C C . LEU B 1 57 ? 4.414 1.044 -45.219 1 87.31 57 LEU B C 1
ATOM 9505 O O . LEU B 1 57 ? 4.102 1.878 -44.375 1 87.31 57 LEU B O 1
ATOM 9509 N N . ASN B 1 58 ? 4.219 1.222 -46.469 1 82.31 58 ASN B N 1
ATOM 9510 C CA . ASN B 1 58 ? 3.809 2.533 -46.938 1 82.31 58 ASN B CA 1
ATOM 9511 C C . ASN B 1 58 ? 2.291 2.643 -47.062 1 82.31 58 ASN B C 1
ATOM 9513 O O . ASN B 1 58 ? 1.708 3.664 -46.688 1 82.31 58 ASN B O 1
ATOM 9517 N N . LYS B 1 59 ? 1.662 1.612 -47.625 1 82.44 59 LYS B N 1
ATOM 9518 C CA . LYS B 1 59 ? 0.217 1.694 -47.812 1 82.44 59 LYS B CA 1
ATOM 9519 C C . LYS B 1 59 ? -0.53 1.38 -46.531 1 82.44 59 LYS B C 1
ATOM 9521 O O . LYS B 1 59 ? -1.462 2.094 -46.156 1 82.44 59 LYS B O 1
ATOM 9526 N N . TRP B 1 60 ? -0.083 0.3 -45.938 1 86.62 60 TRP B N 1
ATOM 9527 C CA . TRP B 1 60 ? -0.723 -0.075 -44.688 1 86.62 60 TRP B CA 1
ATOM 9528 C C . TRP B 1 60 ? -0.148 0.726 -43.5 1 86.62 60 TRP B C 1
ATOM 9530 O O . TRP B 1 60 ? -0.736 0.769 -42.438 1 86.62 60 TRP B O 1
ATOM 9540 N N . LYS B 1 61 ? 1.011 1.381 -43.625 1 80.94 61 LYS B N 1
ATOM 9541 C CA . LYS B 1 61 ? 1.667 2.217 -42.625 1 80.94 61 LYS B CA 1
ATOM 9542 C C . LYS B 1 61 ? 1.978 1.421 -41.375 1 80.94 61 LYS B C 1
ATOM 9544 O O . LYS B 1 61 ? 1.696 1.876 -40.25 1 80.94 61 LYS B O 1
ATOM 9549 N N . LEU B 1 62 ? 2.377 0.178 -41.594 1 84.75 62 LEU B N 1
ATOM 9550 C CA . LEU B 1 62 ? 2.816 -0.623 -40.438 1 84.75 62 LEU B CA 1
ATOM 9551 C C . LEU B 1 62 ? 4.23 -0.236 -40.031 1 84.75 62 LEU B C 1
ATOM 9553 O O . LEU B 1 62 ? 5.082 0.038 -40.875 1 84.75 62 LEU B O 1
ATOM 9557 N N . PRO B 1 63 ? 4.363 -0.037 -38.719 1 79.25 63 PRO B N 1
ATOM 9558 C CA . PRO B 1 63 ? 5.742 0.213 -38.281 1 79.25 63 PRO B CA 1
ATOM 9559 C C . PRO B 1 63 ? 6.676 -0.955 -38.594 1 79.25 63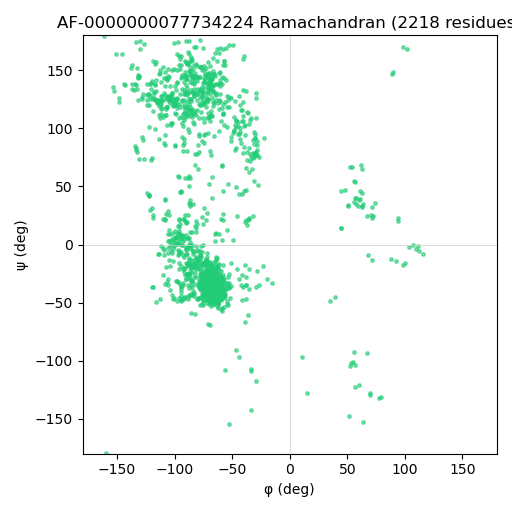 PRO B C 1
ATOM 9561 O O . PRO B 1 63 ? 6.25 -2.113 -38.562 1 79.25 63 PRO B O 1
ATOM 9564 N N . ALA B 1 64 ? 7.918 -0.643 -38.844 1 80 64 ALA B N 1
ATOM 9565 C CA . ALA B 1 64 ? 8.898 -1.69 -39.125 1 80 64 ALA B CA 1
ATOM 9566 C C . ALA B 1 64 ? 9.086 -2.596 -37.906 1 80 64 ALA B C 1
ATOM 9568 O O . ALA B 1 64 ? 9.188 -2.113 -36.781 1 80 64 ALA B O 1
ATOM 9569 N N . PRO B 1 65 ? 9.023 -3.922 -38.062 1 84.75 65 PRO B N 1
ATOM 9570 C CA . PRO B 1 65 ? 9.148 -4.859 -36.969 1 84.75 65 PRO B CA 1
ATOM 9571 C C . PRO B 1 65 ? 10.586 -5.004 -36.469 1 84.75 65 PRO B C 1
ATOM 9573 O O . PRO B 1 65 ? 11.523 -4.805 -37.219 1 84.75 65 PRO B O 1
ATOM 9576 N N . ASN B 1 66 ? 10.766 -5.297 -35.25 1 80.25 66 ASN B N 1
ATOM 9577 C CA . ASN B 1 66 ? 12.07 -5.613 -34.656 1 80.25 66 ASN B CA 1
ATOM 9578 C C . ASN B 1 66 ? 12.344 -7.113 -34.688 1 80.25 66 ASN B C 1
ATOM 9580 O O . ASN B 1 66 ? 13.492 -7.539 -34.531 1 80.25 66 ASN B O 1
ATOM 9584 N N . LEU B 1 67 ? 11.32 -7.832 -34.812 1 87.56 67 LEU B N 1
ATOM 9585 C CA . LEU B 1 67 ? 11.391 -9.289 -34.875 1 87.56 67 LEU B CA 1
ATOM 9586 C C . LEU B 1 67 ? 10.211 -9.852 -35.656 1 87.56 67 LEU B C 1
ATOM 9588 O O . LEU B 1 67 ? 9.094 -9.352 -35.562 1 87.56 67 LEU B O 1
ATOM 9592 N N . VAL B 1 68 ? 10.562 -10.742 -36.562 1 91.38 68 VAL B N 1
ATOM 9593 C CA . VAL B 1 68 ? 9.5 -11.43 -37.281 1 91.38 68 VAL B CA 1
ATOM 9594 C C . VAL B 1 68 ? 9.5 -12.914 -36.938 1 91.38 68 VAL B C 1
ATOM 9596 O O . VAL B 1 68 ? 10.531 -13.578 -37 1 91.38 68 VAL B O 1
ATOM 9599 N N . VAL B 1 69 ? 8.414 -13.367 -36.469 1 91.94 69 VAL B N 1
ATOM 9600 C CA . VAL B 1 69 ? 8.258 -14.781 -36.156 1 91.94 69 VAL B CA 1
ATOM 9601 C C . VAL B 1 69 ? 7.289 -15.438 -37.125 1 91.94 69 VAL B C 1
ATOM 9603 O O . VAL B 1 69 ? 6.137 -15.008 -37.25 1 91.94 69 VAL B O 1
ATOM 9606 N N . SER B 1 70 ? 7.75 -16.344 -37.844 1 92.94 70 SER B N 1
ATOM 9607 C CA . SER B 1 70 ? 6.926 -17.078 -38.781 1 92.94 70 SER B CA 1
ATOM 9608 C C . SER B 1 70 ? 6.531 -18.438 -38.25 1 92.94 70 SER B C 1
ATOM 9610 O O . SER B 1 70 ? 7.398 -19.266 -37.969 1 92.94 70 SER B O 1
ATOM 9612 N N . LEU B 1 71 ? 5.293 -18.734 -38.094 1 91.81 71 LEU B N 1
ATOM 9613 C CA . LEU B 1 71 ? 4.793 -19.984 -37.562 1 91.81 71 LEU B CA 1
ATOM 9614 C C . LEU B 1 71 ? 4.586 -21.016 -38.656 1 91.81 71 LEU B C 1
ATOM 9616 O O . LEU B 1 71 ? 3.977 -20.703 -39.688 1 91.81 71 LEU B O 1
ATOM 9620 N N . VAL B 1 72 ? 5.16 -22.219 -38.438 1 90.69 72 VAL B N 1
ATOM 9621 C CA . VAL B 1 72 ? 5.027 -23.297 -39.406 1 90.69 72 VAL B CA 1
ATOM 9622 C C . VAL B 1 72 ? 4.375 -24.5 -38.719 1 90.69 72 VAL B C 1
ATOM 9624 O O . VAL B 1 72 ? 4.68 -24.828 -37.594 1 90.69 72 VAL B O 1
ATOM 9627 N N . GLY B 1 73 ? 3.459 -25.188 -39.344 1 83 73 GLY B N 1
ATOM 9628 C CA . GLY B 1 73 ? 2.771 -26.375 -38.844 1 83 73 GLY B CA 1
ATOM 9629 C C . GLY B 1 73 ? 1.458 -26.062 -38.156 1 83 73 GLY B C 1
ATOM 9630 O O . GLY B 1 73 ? 0.945 -26.875 -37.375 1 83 73 GLY B O 1
ATOM 9631 N N . GLU B 1 74 ? 0.845 -25 -38.344 1 77.25 74 GLU B N 1
ATOM 9632 C CA . GLU B 1 74 ? -0.322 -24.516 -37.594 1 77.25 74 GLU B CA 1
ATOM 9633 C C . GLU B 1 74 ? -1.614 -25.062 -38.188 1 77.25 74 GLU B C 1
ATOM 9635 O O . GLU B 1 74 ? -2.654 -25.078 -37.531 1 77.25 74 GLU B O 1
ATOM 9640 N N . GLU B 1 75 ? -1.607 -25.594 -39.438 1 71.94 75 GLU B N 1
ATOM 9641 C CA . GLU B 1 75 ? -2.828 -25.969 -40.156 1 71.94 75 GLU B CA 1
ATOM 9642 C C . GLU B 1 75 ? -3.312 -27.344 -39.688 1 71.94 75 GLU B C 1
ATOM 9644 O O . GLU B 1 75 ? -4.461 -27.719 -39.938 1 71.94 75 GLU B O 1
ATOM 9649 N N . GLU B 1 76 ? -2.529 -28 -38.969 1 69.69 76 GLU B N 1
ATOM 9650 C CA . GLU B 1 76 ? -2.926 -29.359 -38.594 1 69.69 76 GLU B CA 1
ATOM 9651 C C . GLU B 1 76 ? -3.854 -29.344 -37.375 1 69.69 76 GLU B C 1
ATOM 9653 O O . GLU B 1 76 ? -3.705 -28.516 -36.5 1 69.69 76 GLU B O 1
ATOM 9658 N N . ASN B 1 77 ? -4.98 -30.031 -37.562 1 65.31 77 ASN B N 1
ATOM 9659 C CA . ASN B 1 77 ? -5.949 -30.109 -36.469 1 65.31 77 ASN B CA 1
ATOM 9660 C C . ASN B 1 77 ? -5.52 -31.125 -35.438 1 65.31 77 ASN B C 1
ATOM 9662 O O . ASN B 1 77 ? -5.652 -32.344 -35.625 1 65.31 77 ASN B O 1
ATOM 9666 N N . PHE B 1 78 ? -4.652 -30.781 -34.625 1 68.31 78 PHE B N 1
ATOM 9667 C CA . PHE B 1 78 ? -4.266 -31.688 -33.531 1 68.31 78 PHE B CA 1
ATOM 9668 C C . PHE B 1 78 ? -4.75 -31.156 -32.188 1 68.31 78 PHE B C 1
ATOM 9670 O O . PHE B 1 78 ? -5.125 -29.984 -32.062 1 68.31 78 PHE B O 1
ATOM 9677 N N . GLN B 1 79 ? -4.945 -32.125 -31.344 1 64.62 79 GLN B N 1
ATOM 9678 C CA . GLN B 1 79 ? -5.312 -31.75 -29.984 1 64.62 79 GLN B CA 1
ATOM 9679 C C . GLN B 1 79 ? -4.148 -31.062 -29.281 1 64.62 79 GLN B C 1
ATOM 9681 O O . GLN B 1 79 ? -3.092 -31.656 -29.078 1 64.62 79 GLN B O 1
ATOM 9686 N N . MET B 1 80 ? -4.316 -29.859 -29.047 1 73.56 80 MET B N 1
ATOM 9687 C CA . MET B 1 80 ? -3.258 -29.047 -28.469 1 73.56 80 MET B CA 1
ATOM 9688 C C . MET B 1 80 ? -3.076 -29.375 -26.984 1 73.56 80 MET B C 1
ATOM 9690 O O . MET B 1 80 ? -4.051 -29.422 -26.234 1 73.56 80 MET B O 1
ATOM 9694 N N . LYS B 1 81 ? -1.871 -29.75 -26.625 1 73.75 81 LYS B N 1
ATOM 9695 C CA . LYS B 1 81 ? -1.532 -29.922 -25.203 1 73.75 81 LYS B CA 1
ATOM 9696 C C . LYS B 1 81 ? -1.599 -28.578 -24.469 1 73.75 81 LYS B C 1
ATOM 9698 O O . LYS B 1 81 ? -1.314 -27.531 -25.047 1 73.75 81 LYS B O 1
ATOM 9703 N N . PRO B 1 82 ? -2 -28.594 -23.297 1 70.69 82 PRO B N 1
ATOM 9704 C CA . PRO B 1 82 ? -2.174 -27.344 -22.547 1 70.69 82 PRO B CA 1
ATOM 9705 C C . PRO B 1 82 ? -0.885 -26.547 -22.438 1 70.69 82 PRO B C 1
ATOM 9707 O O . PRO B 1 82 ? -0.917 -25.312 -22.5 1 70.69 82 PRO B O 1
ATOM 9710 N N . TRP B 1 83 ? 0.253 -27.234 -22.281 1 75.94 83 TRP B N 1
ATOM 9711 C CA . TRP B 1 83 ? 1.498 -26.484 -22.156 1 75.94 83 TRP B CA 1
ATOM 9712 C C . TRP B 1 83 ? 1.806 -25.703 -23.422 1 75.94 83 TRP B C 1
ATOM 9714 O O . TRP B 1 83 ? 2.355 -24.609 -23.359 1 75.94 83 TRP B O 1
ATOM 9724 N N . LEU B 1 84 ? 1.47 -26.297 -24.484 1 79.19 84 LEU B N 1
ATOM 9725 C CA . LEU B 1 84 ? 1.72 -25.641 -25.766 1 79.19 84 LEU B CA 1
ATOM 9726 C C . LEU B 1 84 ? 0.831 -24.422 -25.938 1 79.19 84 LEU B C 1
ATOM 9728 O O . LEU B 1 84 ? 1.281 -23.391 -26.438 1 79.19 84 LEU B O 1
ATOM 9732 N N . ARG B 1 85 ? -0.345 -24.578 -25.516 1 77.81 85 ARG B N 1
ATOM 9733 C CA . ARG B 1 85 ? -1.276 -23.453 -25.594 1 77.81 85 ARG B CA 1
ATOM 9734 C C . ARG B 1 85 ? -0.794 -22.281 -24.75 1 77.81 85 ARG B C 1
ATOM 9736 O O . ARG B 1 85 ? -0.81 -21.141 -25.188 1 77.81 85 ARG B O 1
ATOM 9743 N N . ASP B 1 86 ? -0.344 -22.609 -23.625 1 76.44 86 ASP B N 1
ATOM 9744 C CA . ASP B 1 86 ? 0.105 -21.562 -22.703 1 76.44 86 ASP B CA 1
ATOM 9745 C C . ASP B 1 86 ? 1.385 -20.906 -23.203 1 76.44 86 ASP B C 1
ATOM 9747 O O . ASP B 1 86 ? 1.566 -19.688 -23.047 1 76.44 86 ASP B O 1
ATOM 9751 N N . THR B 1 87 ? 2.209 -21.656 -23.688 1 80.81 87 THR B N 1
ATOM 9752 C CA . THR B 1 87 ? 3.473 -21.125 -24.188 1 80.81 87 THR B CA 1
ATOM 9753 C C . THR B 1 87 ? 3.236 -20.203 -25.375 1 80.81 87 THR B C 1
ATOM 9755 O O . THR B 1 87 ? 3.881 -19.156 -25.484 1 80.81 87 THR B O 1
ATOM 9758 N N . LEU B 1 88 ? 2.35 -20.547 -26.125 1 83.06 88 LEU B N 1
ATOM 9759 C CA . LEU B 1 88 ? 2.121 -19.734 -27.328 1 83.06 88 LEU B CA 1
ATOM 9760 C C . LEU B 1 88 ? 1.241 -18.531 -27 1 83.06 88 LEU B C 1
ATOM 9762 O O . LEU B 1 88 ? 1.484 -17.438 -27.5 1 83.06 88 LEU B O 1
ATOM 9766 N N . LYS B 1 89 ? 0.292 -18.781 -26.25 1 78.44 89 LYS B N 1
ATOM 9767 C CA . LYS B 1 89 ? -0.623 -17.688 -25.906 1 78.44 89 LYS B CA 1
ATOM 9768 C C . LYS B 1 89 ? 0.056 -16.656 -25.016 1 78.44 89 LYS B C 1
ATOM 9770 O O . LYS B 1 89 ? -0.022 -15.453 -25.281 1 78.44 89 LYS B O 1
ATOM 9775 N N . LYS B 1 90 ? 0.726 -17.156 -24.094 1 76.44 90 LYS B N 1
ATOM 9776 C CA . LYS B 1 90 ? 1.317 -16.234 -23.125 1 76.44 90 LYS B CA 1
ATOM 9777 C C . LYS B 1 90 ? 2.768 -15.922 -23.484 1 76.44 90 LYS B C 1
ATOM 9779 O O . LYS B 1 90 ? 3.182 -14.766 -23.469 1 76.44 90 LYS B O 1
ATOM 9784 N N . GLY B 1 91 ? 3.512 -16.922 -23.797 1 78.69 91 GLY B N 1
ATOM 9785 C CA . GLY B 1 91 ? 4.934 -16.75 -24.047 1 78.69 91 GLY B CA 1
ATOM 9786 C C . GLY B 1 91 ? 5.227 -15.969 -25.312 1 78.69 91 GLY B C 1
ATOM 9787 O O . GLY B 1 91 ? 5.973 -14.984 -25.281 1 78.69 91 GLY B O 1
ATOM 9788 N N . LEU B 1 92 ? 4.602 -16.297 -26.344 1 82.38 92 LEU B N 1
ATOM 9789 C CA . LEU B 1 92 ? 4.875 -15.648 -27.609 1 82.38 92 LEU B CA 1
ATOM 9790 C C . LEU B 1 92 ? 4.312 -14.234 -27.641 1 82.38 92 LEU B C 1
ATOM 9792 O O . LEU B 1 92 ? 4.934 -13.32 -28.188 1 82.38 92 LEU B O 1
ATOM 9796 N N . THR B 1 93 ? 3.209 -14.07 -27.062 1 79.94 93 THR B N 1
ATOM 9797 C CA . THR B 1 93 ? 2.596 -12.742 -27.047 1 79.94 93 THR B CA 1
ATOM 9798 C C . THR B 1 93 ? 3.418 -11.773 -26.203 1 79.94 93 THR B C 1
ATOM 9800 O O . THR B 1 93 ? 3.562 -10.602 -26.547 1 79.94 93 THR B O 1
ATOM 9803 N N . LYS B 1 94 ? 3.871 -12.305 -25.156 1 77.25 94 LYS B N 1
ATOM 9804 C CA . LYS B 1 94 ? 4.719 -11.469 -24.312 1 77.25 94 LYS B CA 1
ATOM 9805 C C . LYS B 1 94 ? 5.988 -11.047 -25.047 1 77.25 94 LYS B C 1
ATOM 9807 O O . LYS B 1 94 ? 6.41 -9.891 -24.969 1 77.25 94 LYS B O 1
ATOM 9812 N N . ALA B 1 95 ? 6.594 -11.953 -25.672 1 78.94 95 ALA B N 1
ATOM 9813 C CA . ALA B 1 95 ? 7.809 -11.672 -26.438 1 78.94 95 ALA B CA 1
ATOM 9814 C C . ALA B 1 95 ? 7.531 -10.695 -27.578 1 78.94 95 ALA B C 1
ATOM 9816 O O . ALA B 1 95 ? 8.359 -9.828 -27.875 1 78.94 95 ALA B O 1
ATOM 9817 N N . ALA B 1 96 ? 6.375 -10.805 -28.109 1 81.62 96 ALA B N 1
ATOM 9818 C CA . ALA B 1 96 ? 6.023 -9.969 -29.25 1 81.62 96 ALA B CA 1
ATOM 9819 C C . ALA B 1 96 ? 5.645 -8.555 -28.797 1 81.62 96 ALA B C 1
ATOM 9821 O O . ALA B 1 96 ? 5.938 -7.578 -29.484 1 81.62 96 ALA B O 1
ATOM 9822 N N . GLN B 1 97 ? 5.023 -8.469 -27.719 1 76 97 GLN B N 1
ATOM 9823 C CA . GLN B 1 97 ? 4.566 -7.176 -27.219 1 76 97 GLN B CA 1
ATOM 9824 C C . GLN B 1 97 ? 5.742 -6.309 -26.781 1 76 97 GLN B C 1
ATOM 9826 O O . GLN B 1 97 ? 5.727 -5.09 -26.984 1 76 97 GLN B O 1
ATOM 9831 N N . SER B 1 98 ? 6.684 -6.887 -26.156 1 73.56 98 SER B N 1
ATOM 9832 C CA . SER B 1 98 ? 7.82 -6.129 -25.656 1 73.56 98 SER B CA 1
ATOM 9833 C C . SER B 1 98 ? 8.695 -5.617 -26.797 1 73.56 98 SER B C 1
ATOM 9835 O O . SER B 1 98 ? 9.383 -4.605 -26.641 1 73.56 98 SER B O 1
ATOM 9837 N N . THR B 1 99 ? 8.719 -6.203 -28 1 74.94 99 THR B N 1
ATOM 9838 C CA . THR B 1 99 ? 9.586 -5.824 -29.109 1 74.94 99 THR B CA 1
ATOM 9839 C C . THR B 1 99 ? 8.773 -5.262 -30.266 1 74.94 99 THR B C 1
ATOM 9841 O O . THR B 1 99 ? 9.32 -4.598 -31.156 1 74.94 99 THR B O 1
ATOM 9844 N N . GLY B 1 100 ? 7.555 -5.297 -30.297 1 79.62 100 GLY B N 1
ATOM 9845 C CA . GLY B 1 100 ? 6.809 -4.953 -31.484 1 79.62 100 GLY B CA 1
ATOM 9846 C C . GLY B 1 100 ? 7.094 -5.883 -32.656 1 79.62 100 GLY B C 1
ATOM 9847 O O . GLY B 1 100 ? 7.543 -5.438 -33.719 1 79.62 100 GLY B O 1
ATOM 9848 N N . ALA B 1 101 ? 6.738 -7.109 -32.531 1 87.44 101 ALA B N 1
ATOM 9849 C CA . ALA B 1 101 ? 7.062 -8.148 -33.531 1 87.44 101 ALA B CA 1
ATOM 9850 C C . ALA B 1 101 ? 5.891 -8.391 -34.469 1 87.44 101 ALA B C 1
ATOM 9852 O O . ALA B 1 101 ? 4.754 -8.023 -34.156 1 87.44 101 ALA B O 1
ATOM 9853 N N . TRP B 1 102 ? 6.258 -8.805 -35.75 1 90.94 102 TRP B N 1
ATOM 9854 C CA . TRP B 1 102 ? 5.273 -9.328 -36.688 1 90.94 102 TRP B CA 1
ATOM 9855 C C . TRP B 1 102 ? 5.168 -10.844 -36.594 1 90.94 102 TRP B C 1
ATOM 9857 O O . TRP B 1 102 ? 6.184 -11.539 -36.5 1 90.94 102 TRP B O 1
ATOM 9867 N N . ILE B 1 103 ? 3.996 -11.297 -36.531 1 91.56 103 ILE B N 1
ATOM 9868 C CA . ILE B 1 103 ? 3.785 -12.742 -36.5 1 91.56 103 ILE B CA 1
ATOM 9869 C C . ILE B 1 103 ? 3.121 -13.188 -37.781 1 91.56 103 ILE B C 1
ATOM 9871 O O . ILE B 1 103 ? 2.041 -12.703 -38.156 1 91.56 103 ILE B O 1
ATOM 9875 N N . PHE B 1 104 ? 3.773 -14.008 -38.562 1 92.5 104 PHE B N 1
ATOM 9876 C CA . PHE B 1 104 ? 3.223 -14.578 -39.781 1 92.5 104 PHE B CA 1
ATOM 9877 C C . PHE B 1 104 ? 2.504 -15.891 -39.5 1 92.5 104 PHE B C 1
ATOM 9879 O O . PHE B 1 104 ? 3.059 -16.781 -38.844 1 92.5 104 PHE B O 1
ATOM 9886 N N . THR B 1 105 ? 1.248 -15.977 -39.844 1 91.56 105 THR B N 1
ATOM 9887 C CA . THR B 1 105 ? 0.451 -17.188 -39.656 1 91.56 105 THR B CA 1
ATOM 9888 C C . THR B 1 105 ? -0.28 -17.547 -40.969 1 91.56 105 THR B C 1
ATOM 9890 O O . THR B 1 105 ? -0.138 -16.875 -41.969 1 91.56 105 THR B O 1
ATOM 9893 N N . SER B 1 106 ? -1.078 -18.766 -41.125 1 86.12 106 SER B N 1
ATOM 9894 C CA . SER B 1 106 ? -1.835 -19.203 -42.312 1 86.12 106 SER B CA 1
ATOM 9895 C C . SER B 1 106 ? -3.135 -18.422 -42.438 1 86.12 106 SER B C 1
ATOM 9897 O O . SER B 1 106 ? -3.781 -18.484 -43.5 1 86.12 106 SER B O 1
ATOM 9899 N N . ALA B 1 107 ? -3.594 -17.5 -41.625 1 86.69 107 ALA B N 1
ATOM 9900 C CA . ALA B 1 107 ? -4.766 -16.625 -41.688 1 86.69 107 ALA B CA 1
ATOM 9901 C C . ALA B 1 107 ? -6.051 -17.422 -41.469 1 86.69 107 ALA B C 1
ATOM 9903 O O . ALA B 1 107 ? -7.125 -16.844 -41.281 1 86.69 107 ALA B O 1
ATOM 9904 N N . LEU B 1 108 ? -5.996 -18.766 -41.531 1 85.75 108 LEU B N 1
ATOM 9905 C CA . LEU B 1 108 ? -7.172 -19.625 -41.469 1 85.75 108 LEU B CA 1
ATOM 9906 C C . LEU B 1 108 ? -7.523 -19.938 -40 1 85.75 108 LEU B C 1
ATOM 9908 O O . LEU B 1 108 ? -6.652 -19.906 -39.125 1 85.75 108 LEU B O 1
ATOM 9912 N N . ARG B 1 109 ? -8.797 -20.047 -39.781 1 80.75 109 ARG B N 1
ATOM 9913 C CA . ARG B 1 109 ? -9.273 -20.406 -38.469 1 80.75 109 ARG B CA 1
ATOM 9914 C C . ARG B 1 109 ? -9.156 -21.906 -38.219 1 80.75 109 ARG B C 1
ATOM 9916 O O . ARG B 1 109 ? -10.156 -22.625 -38.188 1 80.75 109 ARG B O 1
ATOM 9923 N N . VAL B 1 110 ? -7.918 -22.328 -38.188 1 77.44 110 VAL B N 1
ATOM 9924 C CA . VAL B 1 110 ? -7.684 -23.766 -37.969 1 77.44 110 VAL B CA 1
ATOM 9925 C C . VAL B 1 110 ? -6.582 -23.969 -36.938 1 77.44 110 VAL B C 1
ATOM 9927 O O . VAL B 1 110 ? -5.645 -23.172 -36.844 1 77.44 110 VAL B O 1
ATOM 9930 N N . GLY B 1 111 ? -6.793 -24.906 -36.062 1 75.12 111 GLY B N 1
ATOM 9931 C CA . GLY B 1 111 ? -5.746 -25.375 -35.156 1 75.12 111 GLY B CA 1
ATOM 9932 C C . GLY B 1 111 ? -5.363 -24.359 -34.094 1 75.12 111 GLY B C 1
ATOM 9933 O O . GLY B 1 111 ? -6.234 -23.766 -33.469 1 75.12 111 GLY B O 1
ATOM 9934 N N . ILE B 1 112 ? -4.004 -24.141 -34 1 78.5 112 ILE B N 1
ATOM 9935 C CA . ILE B 1 112 ? -3.414 -23.344 -32.938 1 78.5 112 ILE B CA 1
ATOM 9936 C C . ILE B 1 112 ? -3.529 -21.859 -33.281 1 78.5 112 ILE B C 1
ATOM 9938 O O . ILE B 1 112 ? -3.484 -21 -32.406 1 78.5 112 ILE B O 1
ATOM 9942 N N . THR B 1 113 ? -3.703 -21.516 -34.469 1 81.5 113 THR B N 1
ATOM 9943 C CA . THR B 1 113 ? -3.725 -20.125 -34.938 1 81.5 113 THR B CA 1
ATOM 9944 C C . THR B 1 113 ? -4.902 -19.375 -34.344 1 81.5 113 THR B C 1
ATOM 9946 O O . THR B 1 113 ? -4.797 -18.172 -34.062 1 81.5 113 THR B O 1
ATOM 9949 N N . ARG B 1 114 ? -5.914 -20.094 -34.094 1 77.06 114 ARG B N 1
ATOM 9950 C CA . ARG B 1 114 ? -7.102 -19.438 -33.562 1 77.06 114 ARG B CA 1
ATOM 9951 C C . ARG B 1 114 ? -6.816 -18.859 -32.188 1 77.06 114 ARG B C 1
ATOM 9953 O O . ARG B 1 114 ? -7.195 -17.719 -31.891 1 77.06 114 ARG B O 1
ATOM 9960 N N . HIS B 1 115 ? -6.141 -19.594 -31.422 1 76.44 115 HIS B N 1
ATOM 9961 C CA . HIS B 1 115 ? -5.871 -19.156 -30.062 1 76.44 115 HIS B CA 1
ATOM 9962 C C . HIS B 1 115 ? -4.785 -18.094 -30.031 1 76.44 115 HIS B C 1
ATOM 9964 O O . HIS B 1 115 ? -4.844 -17.156 -29.219 1 76.44 115 HIS B O 1
ATOM 9970 N N . LEU B 1 116 ? -3.896 -18.234 -30.828 1 84.81 116 LEU B N 1
ATOM 9971 C CA . LEU B 1 116 ? -2.777 -17.312 -30.859 1 84.81 116 LEU B CA 1
ATOM 9972 C C . LEU B 1 116 ? -3.23 -15.93 -31.359 1 84.81 116 LEU B C 1
ATOM 9974 O O . LEU B 1 116 ? -2.891 -14.914 -30.75 1 84.81 116 LEU B O 1
ATOM 9978 N N . VAL B 1 117 ? -3.963 -15.898 -32.375 1 84.81 117 VAL B N 1
ATOM 9979 C CA . VAL B 1 117 ? -4.336 -14.625 -33 1 84.81 117 VAL B CA 1
ATOM 9980 C C . VAL B 1 117 ? -5.34 -13.906 -32.094 1 84.81 117 VAL B C 1
ATOM 9982 O O . VAL B 1 117 ? -5.359 -12.672 -32.031 1 84.81 117 VAL B O 1
ATOM 9985 N N . GLN B 1 118 ? -6.09 -14.711 -31.453 1 80.81 118 GLN B N 1
ATOM 9986 C CA . GLN B 1 118 ? -6.988 -14.086 -30.484 1 80.81 118 GLN B CA 1
ATOM 9987 C C . GLN B 1 118 ? -6.207 -13.375 -29.391 1 80.81 118 GLN B C 1
ATOM 9989 O O . GLN B 1 118 ? -6.57 -12.273 -28.969 1 80.81 118 GLN B O 1
ATOM 9994 N N . ALA B 1 119 ? -5.242 -14.023 -28.938 1 81.19 119 ALA B N 1
ATOM 9995 C CA . ALA B 1 119 ? -4.406 -13.422 -27.906 1 81.19 119 ALA B CA 1
ATOM 9996 C C . ALA B 1 119 ? -3.703 -12.172 -28.422 1 81.19 119 ALA B C 1
ATOM 9998 O O . ALA B 1 119 ? -3.561 -11.188 -27.703 1 81.19 119 ALA B O 1
ATOM 9999 N N . VAL B 1 120 ? -3.314 -12.188 -29.609 1 84.75 120 VAL B N 1
ATOM 10000 C CA . VAL B 1 120 ? -2.621 -11.047 -30.203 1 84.75 120 VAL B CA 1
ATOM 10001 C C . VAL B 1 120 ? -3.584 -9.875 -30.359 1 84.75 120 VAL B C 1
ATOM 10003 O O . VAL B 1 120 ? -3.211 -8.727 -30.109 1 84.75 120 VAL B O 1
ATOM 10006 N N . ARG B 1 121 ? -4.73 -10.164 -30.719 1 80.88 121 ARG B N 1
ATOM 10007 C CA . ARG B 1 121 ? -5.738 -9.117 -30.859 1 80.88 121 ARG B CA 1
ATOM 10008 C C . ARG B 1 121 ? -6.043 -8.477 -29.5 1 80.88 121 ARG B C 1
ATOM 10010 O O . ARG B 1 121 ? -6.16 -7.25 -29.406 1 80.88 121 ARG B O 1
ATOM 10017 N N . ASP B 1 122 ? -6.219 -9.266 -28.594 1 78 122 ASP B N 1
ATOM 10018 C CA . ASP B 1 122 ? -6.516 -8.75 -27.266 1 78 122 ASP B CA 1
ATOM 10019 C C . ASP B 1 122 ? -5.383 -7.863 -26.75 1 78 122 ASP B C 1
ATOM 10021 O O . ASP B 1 122 ? -5.633 -6.828 -26.125 1 78 122 ASP B O 1
ATOM 10025 N N . HIS B 1 123 ? -4.285 -8.211 -26.984 1 77.94 123 HIS B N 1
ATOM 10026 C CA . HIS B 1 123 ? -3.141 -7.43 -26.531 1 77.94 123 HIS B CA 1
ATOM 10027 C C . HIS B 1 123 ? -2.994 -6.148 -27.344 1 77.94 123 HIS B C 1
ATOM 10029 O O . HIS B 1 123 ? -2.504 -5.137 -26.844 1 77.94 123 HIS B O 1
ATOM 10035 N N . ALA B 1 124 ? -3.348 -6.211 -28.578 1 76.25 124 ALA B N 1
ATOM 10036 C CA . ALA B 1 124 ? -3.287 -5.02 -29.422 1 76.25 124 ALA B CA 1
ATOM 10037 C C . ALA B 1 124 ? -4.312 -3.982 -28.984 1 76.25 124 ALA B C 1
ATOM 10039 O O . ALA B 1 124 ? -4.043 -2.779 -29.016 1 76.25 124 ALA B O 1
ATOM 10040 N N . LEU B 1 125 ? -5.434 -4.504 -28.578 1 73.31 125 LEU B N 1
ATOM 10041 C CA . LEU B 1 125 ? -6.48 -3.611 -28.094 1 73.31 125 LEU B CA 1
ATOM 10042 C C . LEU B 1 125 ? -6.102 -3.014 -26.734 1 73.31 125 LEU B C 1
ATOM 10044 O O . LEU B 1 125 ? -6.52 -1.902 -26.406 1 73.31 125 LEU B O 1
ATOM 10048 N N . ALA B 1 126 ? -5.336 -3.746 -26.078 1 75 126 ALA B N 1
ATOM 10049 C CA . ALA B 1 126 ? -4.969 -3.334 -24.719 1 75 126 ALA B CA 1
ATOM 10050 C C . ALA B 1 126 ? -3.732 -2.441 -24.734 1 75 126 ALA B C 1
ATOM 10052 O O . ALA B 1 126 ? -3.455 -1.734 -23.766 1 75 126 ALA B O 1
ATOM 10053 N N . SER B 1 127 ? -3.027 -2.439 -25.781 1 75.69 127 SER B N 1
ATOM 10054 C CA . SER B 1 127 ? -1.775 -1.689 -25.797 1 75.69 127 SER B CA 1
ATOM 10055 C C . SER B 1 127 ? -2.031 -0.188 -25.859 1 75.69 127 SER B C 1
ATOM 10057 O O . SER B 1 127 ? -2.949 0.267 -26.547 1 75.69 127 SER B O 1
ATOM 10059 N N . THR B 1 128 ? -1.488 0.586 -24.984 1 67.06 128 THR B N 1
ATOM 10060 C CA . THR B 1 128 ? -1.64 2.033 -24.875 1 67.06 128 THR B CA 1
ATOM 10061 C C . THR B 1 128 ? -0.537 2.748 -25.656 1 67.06 128 THR B C 1
ATOM 10063 O O . THR B 1 128 ? -0.585 3.967 -25.828 1 67.06 128 THR B O 1
ATOM 10066 N N . SER B 1 129 ? 0.46 1.884 -26.078 1 64.5 129 SER B N 1
ATOM 10067 C CA . SER B 1 129 ? 1.546 2.533 -26.797 1 64.5 129 SER B CA 1
ATOM 10068 C C . SER B 1 129 ? 1.303 2.496 -28.297 1 64.5 129 SER B C 1
ATOM 10070 O O . SER B 1 129 ? 0.861 1.478 -28.844 1 64.5 129 SER B O 1
ATOM 10072 N N . SER B 1 130 ? 1.3 3.637 -28.906 1 60.5 130 SER B N 1
ATOM 10073 C CA . SER B 1 130 ? 1.136 3.705 -30.344 1 60.5 130 SER B CA 1
ATOM 10074 C C . SER B 1 130 ? 2.391 3.225 -31.062 1 60.5 130 SER B C 1
ATOM 10076 O O . SER B 1 130 ? 2.34 2.871 -32.25 1 60.5 130 SER B O 1
ATOM 10078 N N . LYS B 1 131 ? 3.455 3.082 -30.328 1 61.19 131 LYS B N 1
ATOM 10079 C CA . LYS B 1 131 ? 4.707 2.791 -31.016 1 61.19 131 LYS B CA 1
ATOM 10080 C C . LYS B 1 131 ? 4.973 1.29 -31.062 1 61.19 131 LYS B C 1
ATOM 10082 O O . LYS B 1 131 ? 5.488 0.777 -32.062 1 61.19 131 LYS B O 1
ATOM 10087 N N . VAL B 1 132 ? 4.699 0.615 -29.984 1 66 132 VAL B N 1
ATOM 10088 C CA . VAL B 1 132 ? 5.023 -0.807 -29.922 1 66 132 VAL B CA 1
ATOM 10089 C C . VAL B 1 132 ? 3.738 -1.631 -29.984 1 66 132 VAL B C 1
ATOM 10091 O O . VAL B 1 132 ? 3 -1.708 -29 1 66 132 VAL B O 1
ATOM 10094 N N . ARG B 1 133 ? 3.412 -2.066 -31.344 1 75.06 133 ARG B N 1
ATOM 10095 C CA . ARG B 1 133 ? 2.213 -2.881 -31.516 1 75.06 133 ARG B CA 1
ATOM 10096 C C . ARG B 1 133 ? 2.547 -4.23 -32.125 1 75.06 133 ARG B C 1
ATOM 10098 O O . ARG B 1 133 ? 3.418 -4.316 -33 1 75.06 133 ARG B O 1
ATOM 10105 N N . VAL B 1 134 ? 2.014 -5.242 -31.578 1 83.88 134 VAL B N 1
ATOM 10106 C CA . VAL B 1 134 ? 2.127 -6.566 -32.188 1 83.88 134 VAL B CA 1
ATOM 10107 C C . VAL B 1 134 ? 1.115 -6.711 -33.312 1 83.88 134 VAL B C 1
ATOM 10109 O O . VAL B 1 134 ? -0.034 -6.281 -33.188 1 83.88 134 VAL B O 1
ATOM 10112 N N . ILE B 1 135 ? 1.631 -7.156 -34.5 1 86.62 135 ILE B N 1
ATOM 10113 C CA . ILE B 1 135 ? 0.776 -7.277 -35.688 1 86.62 135 ILE B CA 1
ATOM 10114 C C . ILE B 1 135 ? 0.779 -8.727 -36.188 1 86.62 135 ILE B C 1
ATOM 10116 O O . ILE B 1 135 ? 1.839 -9.344 -36.312 1 86.62 135 ILE B O 1
ATOM 10120 N N . ALA B 1 136 ? -0.396 -9.266 -36.312 1 90.12 136 ALA B N 1
ATOM 10121 C CA . ALA B 1 136 ? -0.531 -10.594 -36.906 1 90.12 136 ALA B CA 1
ATOM 10122 C C . ALA B 1 136 ? -0.907 -10.516 -38.375 1 90.12 136 ALA B C 1
ATOM 10124 O O . ALA B 1 136 ? -1.919 -9.906 -38.719 1 90.12 136 ALA B O 1
ATOM 10125 N N . ILE B 1 137 ? -0.093 -11.062 -39.281 1 92 137 ILE B N 1
ATOM 10126 C CA . ILE B 1 137 ? -0.314 -11.062 -40.719 1 92 137 ILE B CA 1
ATOM 10127 C C . ILE B 1 137 ? -0.599 -12.477 -41.219 1 92 137 ILE B C 1
ATOM 10129 O O . ILE B 1 137 ? 0.181 -13.398 -40.938 1 92 137 ILE B O 1
ATOM 10133 N N . GLY B 1 138 ? -1.73 -12.641 -41.812 1 92.19 138 GLY B N 1
ATOM 10134 C CA . GLY B 1 138 ? -2.088 -13.938 -42.375 1 92.19 138 GLY B CA 1
ATOM 10135 C C . GLY B 1 138 ? -1.778 -14.062 -43.844 1 92.19 138 GLY B C 1
ATOM 10136 O O . GLY B 1 138 ? -2.111 -13.172 -44.625 1 92.19 138 GLY B O 1
ATOM 10137 N N . ILE B 1 139 ? -1.099 -15.133 -44.219 1 92.56 139 ILE B N 1
ATOM 10138 C CA . ILE B 1 139 ? -0.769 -15.414 -45.594 1 92.56 139 ILE B CA 1
ATOM 10139 C C . ILE B 1 139 ? -1.407 -16.734 -46.031 1 92.56 139 ILE B C 1
ATOM 10141 O O . ILE B 1 139 ? -1.178 -17.766 -45.406 1 92.56 139 ILE B O 1
ATOM 10145 N N . THR B 1 140 ? -2.273 -16.719 -46.906 1 90.12 140 THR B N 1
ATOM 10146 C CA . THR B 1 140 ? -2.92 -17.938 -47.344 1 90.12 140 THR B CA 1
ATOM 10147 C C . THR B 1 140 ? -3.246 -17.859 -48.844 1 90.12 140 THR B C 1
ATOM 10149 O O . THR B 1 140 ? -3.148 -16.781 -49.438 1 90.12 140 THR B O 1
ATOM 10152 N N . SER B 1 141 ? -3.533 -19.047 -49.406 1 89.94 141 SER B N 1
ATOM 10153 C CA . SER B 1 141 ? -3.961 -19.141 -50.812 1 89.94 141 SER B CA 1
ATOM 10154 C C . SER B 1 141 ? -5.469 -18.953 -50.938 1 89.94 141 SER B C 1
ATOM 10156 O O . SER B 1 141 ? -6.227 -19.375 -50.062 1 89.94 141 SER B O 1
ATOM 10158 N N . LEU B 1 142 ? -5.918 -18.422 -52.031 1 87.56 142 LEU B N 1
ATOM 10159 C CA . LEU B 1 142 ? -7.336 -18.203 -52.281 1 87.56 142 LEU B CA 1
ATOM 10160 C C . LEU B 1 142 ? -8.062 -19.531 -52.469 1 87.56 142 LEU B C 1
ATOM 10162 O O . LEU B 1 142 ? -9.258 -19.641 -52.188 1 87.56 142 LEU B O 1
ATOM 10166 N N . ARG B 1 143 ? -7.258 -20.516 -52.719 1 83.69 143 ARG B N 1
ATOM 10167 C CA . ARG B 1 143 ? -7.828 -21.844 -53 1 83.69 143 ARG B CA 1
ATOM 10168 C C . ARG B 1 143 ? -8.266 -22.531 -51.688 1 83.69 143 ARG B C 1
ATOM 10170 O O . ARG B 1 143 ? -9.109 -23.422 -51.719 1 83.69 143 ARG B O 1
ATOM 10177 N N . LYS B 1 144 ? -7.738 -22.141 -50.656 1 85.31 144 LYS B N 1
ATOM 10178 C CA . LYS B 1 144 ? -8 -22.812 -49.375 1 85.31 144 LYS B CA 1
ATOM 10179 C C . LYS B 1 144 ? -9.094 -22.109 -48.594 1 85.31 144 LYS B C 1
ATOM 10181 O O . LYS B 1 144 ? -9.516 -22.578 -47.531 1 85.31 144 LYS B O 1
ATOM 10186 N N . ILE B 1 145 ? -9.641 -21.047 -49.156 1 88.12 145 ILE B N 1
ATOM 10187 C CA . ILE B 1 145 ? -10.594 -20.219 -48.406 1 88.12 145 ILE B CA 1
ATOM 10188 C C . ILE B 1 145 ? -12.016 -20.625 -48.781 1 88.12 145 ILE B C 1
ATOM 10190 O O . ILE B 1 145 ? -12.312 -20.875 -49.938 1 88.12 145 ILE B O 1
ATOM 10194 N N . GLN B 1 146 ? -12.727 -20.609 -47.688 1 86.25 146 GLN B N 1
ATOM 10195 C CA . GLN B 1 146 ? -14.148 -20.844 -47.938 1 86.25 146 GLN B CA 1
ATOM 10196 C C . GLN B 1 146 ? -14.812 -19.609 -48.531 1 86.25 146 GLN B C 1
ATOM 10198 O O . GLN B 1 146 ? -14.516 -18.484 -48.156 1 86.25 146 GLN B O 1
ATOM 10203 N N . HIS B 1 147 ? -15.656 -19.703 -49.469 1 81.62 147 HIS B N 1
ATOM 10204 C CA . HIS B 1 147 ? -16.344 -18.625 -50.156 1 81.62 147 HIS B CA 1
ATOM 10205 C C . HIS B 1 147 ? -15.344 -17.719 -50.906 1 81.62 147 HIS B C 1
ATOM 10207 O O . HIS B 1 147 ? -15.391 -16.5 -50.75 1 81.62 147 HIS B O 1
ATOM 10213 N N . ARG B 1 148 ? -14.438 -18.328 -51.562 1 83.19 148 ARG B N 1
ATOM 10214 C CA . ARG B 1 148 ? -13.352 -17.625 -52.219 1 83.19 148 ARG B CA 1
ATOM 10215 C C . ARG B 1 148 ? -13.883 -16.719 -53.312 1 83.19 148 ARG B C 1
ATOM 10217 O O . ARG B 1 148 ? -13.227 -15.75 -53.719 1 83.19 148 ARG B O 1
ATOM 10224 N N . GLU B 1 149 ? -15.07 -16.969 -53.781 1 81.62 149 GLU B N 1
ATOM 10225 C CA . GLU B 1 149 ? -15.633 -16.219 -54.906 1 81.62 149 GLU B CA 1
ATOM 10226 C C . GLU B 1 149 ? -15.836 -14.742 -54.531 1 81.62 149 GLU B C 1
ATOM 10228 O O . GLU B 1 149 ? -15.68 -13.859 -55.375 1 81.62 149 GLU B O 1
ATOM 10233 N N . ILE B 1 150 ? -16.047 -14.648 -53.281 1 82.75 150 ILE B N 1
ATOM 10234 C CA . ILE B 1 150 ? -16.281 -13.281 -52.812 1 82.75 150 ILE B CA 1
ATOM 10235 C C . ILE B 1 150 ? -14.992 -12.469 -52.906 1 82.75 150 ILE B C 1
ATOM 10237 O O . ILE B 1 150 ? -15.016 -11.273 -53.219 1 82.75 150 ILE B O 1
ATOM 10241 N N . LEU B 1 151 ? -13.953 -13.141 -52.719 1 84.19 151 LEU B N 1
ATOM 10242 C CA . LEU B 1 151 ? -12.664 -12.461 -52.688 1 84.19 151 LEU B CA 1
ATOM 10243 C C . LEU B 1 151 ? -12.023 -12.43 -54.062 1 84.19 151 LEU B C 1
ATOM 10245 O O . LEU B 1 151 ? -11.18 -11.57 -54.344 1 84.19 151 LEU B O 1
ATOM 10249 N N . ASP B 1 152 ? -12.383 -13.359 -54.938 1 79.38 152 ASP B N 1
ATOM 10250 C CA . ASP B 1 152 ? -11.797 -13.453 -56.281 1 79.38 152 ASP B CA 1
ATOM 10251 C C . ASP B 1 152 ? -12.266 -12.289 -57.156 1 79.38 152 ASP B C 1
ATOM 10253 O O . ASP B 1 152 ? -11.484 -11.766 -57.969 1 79.38 152 ASP B O 1
ATOM 10257 N N . ASN B 1 153 ? -13.539 -11.922 -56.938 1 73.75 153 ASN B N 1
ATOM 10258 C CA . ASN B 1 153 ? -14.125 -10.938 -57.844 1 73.75 153 ASN B CA 1
ATOM 10259 C C . ASN B 1 153 ? -14.047 -9.531 -57.281 1 73.75 153 ASN B C 1
ATOM 10261 O O . ASN B 1 153 ? -14.766 -8.633 -57.719 1 73.75 153 ASN B O 1
ATOM 10265 N N . THR B 1 154 ? -13.102 -9.359 -56.344 1 75.5 154 THR B N 1
ATOM 10266 C CA . THR B 1 154 ? -13.086 -8.055 -55.719 1 75.5 154 THR B CA 1
ATOM 10267 C C . THR B 1 154 ? -12.305 -7.047 -56.562 1 75.5 154 THR B C 1
ATOM 10269 O O . THR B 1 154 ? -11.281 -7.387 -57.156 1 75.5 154 THR B O 1
ATOM 10272 N N . LYS B 1 155 ? -12.961 -5.844 -56.719 1 74.19 155 LYS B N 1
ATOM 10273 C CA . LYS B 1 155 ? -12.336 -4.707 -57.375 1 74.19 155 LYS B CA 1
ATOM 10274 C C . LYS B 1 155 ? -11.406 -3.959 -56.438 1 74.19 155 LYS B C 1
ATOM 10276 O O . LYS B 1 155 ? -11.469 -4.152 -55.219 1 74.19 155 LYS B O 1
ATOM 10281 N N . ASN B 1 156 ? -10.492 -3.344 -56.938 1 78.38 156 ASN B N 1
ATOM 10282 C CA . ASN B 1 156 ? -9.5 -2.598 -56.188 1 78.38 156 ASN B CA 1
ATOM 10283 C C . ASN B 1 156 ? -10.156 -1.607 -55.219 1 78.38 156 ASN B C 1
ATOM 10285 O O . ASN B 1 156 ? -11.086 -0.893 -55.594 1 78.38 156 ASN B O 1
ATOM 10289 N N . GLU B 1 157 ? -9.789 -1.646 -53.906 1 76.69 157 GLU B N 1
ATOM 10290 C CA . GLU B 1 157 ? -10.148 -0.746 -52.844 1 76.69 157 GLU B CA 1
ATOM 10291 C C . GLU B 1 157 ? -11.617 -0.913 -52.438 1 76.69 157 GLU B C 1
ATOM 10293 O O . GLU B 1 157 ? -12.266 0.05 -52.031 1 76.69 157 GLU B O 1
ATOM 10298 N N . SER B 1 158 ? -12.109 -2.148 -52.562 1 78.44 158 SER B N 1
ATOM 10299 C CA . SER B 1 158 ? -13.516 -2.367 -52.219 1 78.44 158 SER B CA 1
ATOM 10300 C C . SER B 1 158 ? -13.648 -3.021 -50.844 1 78.44 158 SER B C 1
ATOM 10302 O O . SER B 1 158 ? -12.688 -3.588 -50.344 1 78.44 158 SER B O 1
ATOM 10304 N N . LEU B 1 159 ? -14.727 -2.723 -50.219 1 83.31 159 LEU B N 1
ATOM 10305 C CA . LEU B 1 159 ? -15.109 -3.377 -48.969 1 83.31 159 LEU B CA 1
ATOM 10306 C C . LEU B 1 159 ? -15.859 -4.672 -49.25 1 83.31 159 LEU B C 1
ATOM 10308 O O . LEU B 1 159 ? -16.875 -4.668 -49.938 1 83.31 159 LEU B O 1
ATOM 10312 N N . VAL B 1 160 ? -15.25 -5.703 -48.844 1 85.81 160 VAL B N 1
ATOM 10313 C CA . VAL B 1 160 ? -15.859 -7.012 -49.062 1 85.81 160 VAL B CA 1
ATOM 10314 C C . VAL B 1 160 ? -16.484 -7.516 -47.781 1 85.81 160 VAL B C 1
ATOM 10316 O O . VAL B 1 160 ? -15.891 -7.406 -46.688 1 85.81 160 VAL B O 1
ATOM 10319 N N . GLN B 1 161 ? -17.688 -7.957 -47.781 1 83.12 161 GLN B N 1
ATOM 10320 C CA . GLN B 1 161 ? -18.359 -8.562 -46.625 1 83.12 161 GLN B CA 1
ATOM 10321 C C . GLN B 1 161 ? -18.141 -10.07 -46.594 1 83.12 161 GLN B C 1
ATOM 10323 O O . GLN B 1 161 ? -18.531 -10.781 -47.531 1 83.12 161 GLN B O 1
ATOM 10328 N N . TYR B 1 162 ? -17.375 -10.531 -45.625 1 83.75 162 TYR B N 1
ATOM 10329 C CA . TYR B 1 162 ? -17.016 -11.938 -45.469 1 83.75 162 TYR B CA 1
ATOM 10330 C C . TYR B 1 162 ? -17.656 -12.547 -44.25 1 83.75 162 TYR B C 1
ATOM 10332 O O . TYR B 1 162 ? -17.609 -11.961 -43.156 1 83.75 162 TYR B O 1
ATOM 10340 N N . GLN B 1 163 ? -18.422 -13.641 -44.344 1 76.94 163 GLN B N 1
ATOM 10341 C CA . GLN B 1 163 ? -19.016 -14.359 -43.219 1 76.94 163 GLN B CA 1
ATOM 10342 C C . GLN B 1 163 ? -18.141 -15.523 -42.781 1 76.94 163 GLN B C 1
ATOM 10344 O O . GLN B 1 163 ? -17.875 -16.438 -43.562 1 76.94 163 GLN B O 1
ATOM 10349 N N . SER B 1 164 ? -17.531 -15.375 -41.594 1 75.44 164 SER B N 1
ATOM 10350 C CA . SER B 1 164 ? -16.656 -16.422 -41.062 1 75.44 164 SER B CA 1
ATOM 10351 C C . SER B 1 164 ? -17.469 -17.5 -40.375 1 75.44 164 SER B C 1
ATOM 10353 O O . SER B 1 164 ? -18.359 -17.203 -39.562 1 75.44 164 SER B O 1
ATOM 10355 N N . ASP B 1 165 ? -17.516 -18.75 -40.844 1 65.44 165 ASP B N 1
ATOM 10356 C CA . ASP B 1 165 ? -18.172 -19.875 -40.219 1 65.44 165 ASP B CA 1
ATOM 10357 C C . ASP B 1 165 ? -17.234 -20.625 -39.281 1 65.44 165 ASP B C 1
ATOM 10359 O O . ASP B 1 165 ? -16.016 -20.641 -39.5 1 65.44 165 ASP B O 1
ATOM 10363 N N . ASP B 1 166 ? -17.688 -21.016 -38.125 1 61.97 166 ASP B N 1
ATOM 10364 C CA . ASP B 1 166 ? -16.875 -21.75 -37.156 1 61.97 166 ASP B CA 1
ATOM 10365 C C . ASP B 1 166 ? -16.703 -23.203 -37.562 1 61.97 166 ASP B C 1
ATOM 10367 O O . ASP B 1 166 ? -16.391 -24.062 -36.75 1 61.97 166 ASP B O 1
ATOM 10371 N N . ASN B 1 167 ? -16.844 -23.5 -38.844 1 60.28 167 ASN B N 1
ATOM 10372 C CA . ASN B 1 167 ? -16.688 -24.906 -39.25 1 60.28 167 ASN B CA 1
ATOM 10373 C C . ASN B 1 167 ? -15.211 -25.312 -39.25 1 60.28 167 ASN B C 1
ATOM 10375 O O . ASN B 1 167 ? -14.414 -24.75 -40 1 60.28 167 ASN B O 1
ATOM 10379 N N . ILE B 1 168 ? -14.805 -26.125 -38.312 1 60.56 168 ILE B N 1
ATOM 10380 C CA . ILE B 1 168 ? -13.43 -26.562 -38.125 1 60.56 168 ILE B CA 1
ATOM 10381 C C . ILE B 1 168 ? -13.117 -27.703 -39.094 1 60.56 168 ILE B C 1
ATOM 10383 O O . ILE B 1 168 ? -11.945 -28.078 -39.25 1 60.56 168 ILE B O 1
ATOM 10387 N N . GLN B 1 169 ? -14.156 -28.406 -39.719 1 61.69 169 GLN B N 1
ATOM 10388 C CA . GLN B 1 169 ? -13.852 -29.578 -40.531 1 61.69 169 GLN B CA 1
ATOM 10389 C C . GLN B 1 169 ? -13.555 -29.219 -41.969 1 61.69 169 GLN B C 1
ATOM 10391 O O . GLN B 1 169 ? -14.266 -28.391 -42.562 1 61.69 169 GLN B O 1
ATOM 10396 N N . GLY B 1 170 ? -12.258 -29.391 -42.531 1 62.91 170 GLY B N 1
ATOM 10397 C CA . GLY B 1 170 ? -11.773 -29.141 -43.875 1 62.91 170 GLY B CA 1
ATOM 10398 C C . GLY B 1 170 ? -12.633 -29.75 -44.969 1 62.91 170 GLY B C 1
ATOM 10399 O O . GLY B 1 170 ? -13.719 -30.281 -44.688 1 62.91 170 GLY B O 1
ATOM 10400 N N . PRO B 1 171 ? -12.336 -29.406 -46.344 1 71.69 171 PRO B N 1
ATOM 10401 C CA . PRO B 1 171 ? -11.016 -29 -46.844 1 71.69 171 PRO B CA 1
ATOM 10402 C C . PRO B 1 171 ? -10.867 -27.484 -46.906 1 71.69 171 PRO B C 1
ATOM 10404 O O . PRO B 1 171 ? -9.742 -26.969 -47 1 71.69 171 PRO B O 1
ATOM 10407 N N . LEU B 1 172 ? -11.914 -26.75 -46.938 1 81.81 172 LEU B N 1
ATOM 10408 C CA . LEU B 1 172 ? -11.844 -25.297 -46.969 1 81.81 172 LEU B CA 1
ATOM 10409 C C . LEU B 1 172 ? -12.086 -24.703 -45.594 1 81.81 172 LEU B C 1
ATOM 10411 O O . LEU B 1 172 ? -12.906 -25.203 -44.812 1 81.81 172 LEU B O 1
ATOM 10415 N N . TYR B 1 173 ? -11.258 -23.797 -45.375 1 85 173 TYR B N 1
ATOM 10416 C CA . TYR B 1 173 ? -11.352 -23.188 -44.062 1 85 173 TYR B CA 1
ATOM 10417 C C . TYR B 1 173 ? -11.734 -21.719 -44.156 1 85 173 TYR B C 1
ATOM 10419 O O . TYR B 1 173 ? -11.523 -21.094 -45.188 1 85 173 TYR B O 1
ATOM 10427 N N . SER B 1 174 ? -12.289 -21.172 -43.125 1 86.06 174 SER B N 1
ATOM 10428 C CA . SER B 1 174 ? -12.664 -19.766 -43.062 1 86.06 174 SER B CA 1
ATOM 10429 C C . SER B 1 174 ? -11.5 -18.906 -42.594 1 86.06 174 SER B C 1
ATOM 10431 O O . SER B 1 174 ? -10.594 -19.391 -41.906 1 86.06 174 SER B O 1
ATOM 10433 N N . LEU B 1 175 ? -11.492 -17.672 -43 1 86.31 175 LEU B N 1
ATOM 10434 C CA . LEU B 1 175 ? -10.508 -16.703 -42.531 1 86.31 175 LEU B CA 1
ATOM 10435 C C . LEU B 1 175 ? -10.758 -16.344 -41.062 1 86.31 175 LEU B C 1
ATOM 10437 O O . LEU B 1 175 ? -11.906 -16.266 -40.625 1 86.31 175 LEU B O 1
ATOM 10441 N N . ASP B 1 176 ? -9.734 -16.312 -40.344 1 84.62 176 ASP B N 1
ATOM 10442 C CA . ASP B 1 176 ? -9.859 -15.93 -38.938 1 84.62 176 ASP B CA 1
ATOM 10443 C C . ASP B 1 176 ? -10.094 -14.43 -38.781 1 84.62 176 ASP B C 1
ATOM 10445 O O . ASP B 1 176 ? -9.281 -13.625 -39.25 1 84.62 176 ASP B O 1
ATOM 10449 N N . HIS B 1 177 ? -11.086 -13.977 -38.188 1 79.06 177 HIS B N 1
ATOM 10450 C CA . HIS B 1 177 ? -11.5 -12.578 -38.031 1 79.06 177 HIS B CA 1
ATOM 10451 C C . HIS B 1 177 ? -10.602 -11.82 -37.062 1 79.06 177 HIS B C 1
ATOM 10453 O O . HIS B 1 177 ? -10.672 -10.594 -36.969 1 79.06 177 HIS B O 1
ATOM 10459 N N . ASN B 1 178 ? -9.727 -12.5 -36.406 1 81.25 178 ASN B N 1
ATOM 10460 C CA . ASN B 1 178 ? -8.891 -11.836 -35.438 1 81.25 178 ASN B CA 1
ATOM 10461 C C . ASN B 1 178 ? -7.629 -11.258 -36.062 1 81.25 178 ASN B C 1
ATOM 10463 O O . ASN B 1 178 ? -6.941 -10.438 -35.438 1 81.25 178 ASN B O 1
ATOM 10467 N N . HIS B 1 179 ? -7.352 -11.648 -37.25 1 85.62 179 HIS B N 1
ATOM 10468 C CA . HIS B 1 179 ? -6.203 -11.078 -37.969 1 85.62 179 HIS B CA 1
ATOM 10469 C C . HIS B 1 179 ? -6.469 -9.633 -38.375 1 85.62 179 HIS B C 1
ATOM 10471 O O . HIS B 1 179 ? -7.609 -9.273 -38.656 1 85.62 179 HIS B O 1
ATOM 10477 N N . SER B 1 180 ? -5.473 -8.852 -38.406 1 84 180 SER B N 1
ATOM 10478 C CA . SER B 1 180 ? -5.605 -7.465 -38.812 1 84 180 SER B CA 1
ATOM 10479 C C . SER B 1 180 ? -5.285 -7.312 -40.312 1 84 180 SER B C 1
ATOM 10481 O O . SER B 1 180 ? -5.84 -6.441 -40.969 1 84 180 SER B O 1
ATOM 10483 N N . HIS B 1 181 ? -4.32 -8.086 -40.812 1 90.31 181 HIS B N 1
ATOM 10484 C CA . HIS B 1 181 ? -3.879 -7.973 -42.188 1 90.31 181 HIS B CA 1
ATOM 10485 C C . HIS B 1 181 ? -3.814 -9.344 -42.875 1 90.31 181 HIS B C 1
ATOM 10487 O O . HIS B 1 181 ? -3.445 -10.336 -42.219 1 90.31 181 HIS B O 1
ATOM 10493 N N . PHE B 1 182 ? -4.164 -9.328 -44.188 1 91.94 182 PHE B N 1
ATOM 10494 C CA . PHE B 1 182 ? -4.188 -10.578 -44.938 1 91.94 182 PHE B CA 1
ATOM 10495 C C . PHE B 1 182 ? -3.459 -10.422 -46.281 1 91.94 182 PHE B C 1
ATOM 10497 O O . PHE B 1 182 ? -3.572 -9.383 -46.938 1 91.94 182 PHE B O 1
ATOM 10504 N N . ILE B 1 183 ? -2.666 -11.359 -46.531 1 92.88 183 ILE B N 1
ATOM 10505 C CA . ILE B 1 183 ? -2.051 -11.477 -47.844 1 92.88 183 ILE B CA 1
ATOM 10506 C C . ILE B 1 183 ? -2.623 -12.688 -48.594 1 92.88 183 ILE B C 1
ATOM 10508 O O . ILE B 1 183 ? -2.348 -13.828 -48.219 1 92.88 183 ILE B O 1
ATOM 10512 N N . LEU B 1 184 ? -3.387 -12.461 -49.594 1 91.56 184 LEU B N 1
ATOM 10513 C CA . LEU B 1 184 ? -4.035 -13.516 -50.344 1 91.56 184 LEU B CA 1
ATOM 10514 C C . LEU B 1 184 ? -3.297 -13.766 -51.656 1 91.56 184 LEU B C 1
ATOM 10516 O O . LEU B 1 184 ? -3.148 -12.859 -52.469 1 91.56 184 LEU B O 1
ATOM 10520 N N . VAL B 1 185 ? -2.92 -15.016 -51.812 1 90.75 185 VAL B N 1
ATOM 10521 C CA . VAL B 1 185 ? -2.145 -15.383 -53 1 90.75 185 VAL B CA 1
ATOM 10522 C C . VAL B 1 185 ? -3.07 -15.977 -54.062 1 90.75 185 VAL B C 1
ATOM 10524 O O . VAL B 1 185 ? -3.807 -16.938 -53.781 1 90.75 185 VAL B O 1
ATOM 10527 N N . ASP B 1 186 ? -3.002 -15.375 -55.219 1 86.19 186 ASP B N 1
ATOM 10528 C CA . ASP B 1 186 ? -3.826 -15.805 -56.344 1 86.19 186 ASP B CA 1
ATOM 10529 C C . ASP B 1 186 ? -3.012 -16.625 -57.344 1 86.19 186 ASP B C 1
ATOM 10531 O O . ASP B 1 186 ? -1.86 -16.297 -57.625 1 86.19 186 ASP B O 1
ATOM 10535 N N . HIS B 1 187 ? -3.57 -17.812 -57.719 1 80.31 187 HIS B N 1
ATOM 10536 C CA . HIS B 1 187 ? -2.957 -18.656 -58.719 1 80.31 187 HIS B CA 1
ATOM 10537 C C . HIS B 1 187 ? -3.664 -18.484 -60.062 1 80.31 187 HIS B C 1
ATOM 10539 O O . HIS B 1 187 ? -4.895 -18.562 -60.156 1 80.31 187 HIS B O 1
ATOM 10545 N N . ILE B 1 188 ? -2.99 -18.109 -61.125 1 68.44 188 ILE B N 1
ATOM 10546 C CA . ILE B 1 188 ? -3.529 -17.797 -62.438 1 68.44 188 ILE B CA 1
ATOM 10547 C C . ILE B 1 188 ? -4.082 -19.062 -63.062 1 68.44 188 ILE B C 1
ATOM 10549 O O . ILE B 1 188 ? -5.18 -19.047 -63.625 1 68.44 188 ILE B O 1
ATOM 10553 N N . THR B 1 189 ? -3.248 -20.188 -62.969 1 70.62 189 THR B N 1
ATOM 10554 C CA . THR B 1 189 ? -3.713 -21.422 -63.594 1 70.62 189 THR B CA 1
ATOM 10555 C C . THR B 1 189 ? -4.09 -22.438 -62.5 1 70.62 189 THR B C 1
ATOM 10557 O O . THR B 1 189 ? -3.443 -22.516 -61.469 1 70.62 189 THR B O 1
ATOM 10560 N N . PRO B 1 190 ? -5.273 -23.031 -62.594 1 63.69 190 PRO B N 1
ATOM 10561 C CA . PRO B 1 190 ? -5.727 -24 -61.594 1 63.69 190 PRO B CA 1
ATOM 10562 C C . PRO B 1 190 ? -4.727 -25.141 -61.375 1 63.69 190 PRO B C 1
ATOM 10564 O O . PRO B 1 190 ? -4.688 -25.734 -60.312 1 63.69 190 PRO B O 1
ATOM 10567 N N . ASP B 1 191 ? -3.863 -25.531 -62.406 1 64.75 191 ASP B N 1
ATOM 10568 C CA . ASP B 1 191 ? -2.994 -26.703 -62.312 1 64.75 191 ASP B CA 1
ATOM 10569 C C . ASP B 1 191 ? -1.619 -26.312 -61.75 1 64.75 191 ASP B C 1
ATOM 10571 O O . ASP B 1 191 ? -0.734 -27.172 -61.625 1 64.75 191 ASP B O 1
ATOM 10575 N N . GLU B 1 192 ? -1.491 -25.109 -61.375 1 67 192 GLU B N 1
ATOM 10576 C CA . GLU B 1 192 ? -0.196 -24.672 -60.875 1 67 192 GLU B CA 1
ATOM 10577 C C . GLU B 1 192 ? 0 -25.094 -59.406 1 67 192 GLU B C 1
ATOM 10579 O O . GLU B 1 192 ? -0.944 -25.062 -58.625 1 67 192 GLU B O 1
ATOM 10584 N N . PRO B 1 193 ? 1.208 -25.656 -59.094 1 69.56 193 PRO B N 1
ATOM 10585 C CA . PRO B 1 193 ? 1.459 -26.031 -57.719 1 69.56 193 PRO B CA 1
ATOM 10586 C C . PRO B 1 193 ? 1.354 -24.828 -56.75 1 69.56 193 PRO B C 1
ATOM 10588 O O . PRO B 1 193 ? 1.554 -23.688 -57.188 1 69.56 193 PRO B O 1
ATOM 10591 N N . ASP B 1 194 ? 0.891 -25.031 -55.625 1 74.94 194 ASP B N 1
ATOM 10592 C CA . ASP B 1 194 ? 0.659 -24 -54.625 1 74.94 194 ASP B CA 1
ATOM 10593 C C . ASP B 1 194 ? 1.942 -23.234 -54.312 1 74.94 194 ASP B C 1
ATOM 10595 O O . ASP B 1 194 ? 2.898 -23.781 -53.781 1 74.94 194 ASP B O 1
ATOM 10599 N N . GLY B 1 195 ? 2.1 -22.031 -54.844 1 79.62 195 GLY B N 1
ATOM 10600 C CA . GLY B 1 195 ? 3.268 -21.188 -54.719 1 79.62 195 GLY B CA 1
ATOM 10601 C C . GLY B 1 195 ? 3.229 -20.328 -53.469 1 79.62 195 GLY B C 1
ATOM 10602 O O . GLY B 1 195 ? 4.043 -19.406 -53.281 1 79.62 195 GLY B O 1
ATOM 10603 N N . THR B 1 196 ? 2.303 -20.578 -52.562 1 86.19 196 THR B N 1
ATOM 10604 C CA . THR B 1 196 ? 2.176 -19.766 -51.344 1 86.19 196 THR B CA 1
ATOM 10605 C C . THR B 1 196 ? 3.379 -19.953 -50.438 1 86.19 196 THR B C 1
ATOM 10607 O O . THR B 1 196 ? 3.879 -18.984 -49.844 1 86.19 196 THR B O 1
ATOM 10610 N N . THR B 1 197 ? 3.814 -21.156 -50.312 1 87.19 197 THR B N 1
ATOM 10611 C CA . THR B 1 197 ? 4.961 -21.438 -49.438 1 87.19 197 THR B CA 1
ATOM 10612 C C . THR B 1 197 ? 6.227 -20.797 -50 1 87.19 197 THR B C 1
ATOM 10614 O O . THR B 1 197 ? 7.035 -20.25 -49.25 1 87.19 197 THR B O 1
ATOM 10617 N N . LYS B 1 198 ? 6.352 -20.797 -51.312 1 88.19 198 LYS B N 1
ATOM 10618 C CA . LYS B 1 198 ? 7.516 -20.172 -51.938 1 88.19 198 LYS B CA 1
ATOM 10619 C C . LYS B 1 198 ? 7.488 -18.656 -51.719 1 88.19 198 LYS B C 1
ATOM 10621 O O . LYS B 1 198 ? 8.523 -18.031 -51.469 1 88.19 198 LYS B O 1
ATOM 10626 N N . LEU B 1 199 ? 6.359 -18.109 -51.906 1 90.25 199 LEU B N 1
ATOM 10627 C CA . LEU B 1 199 ? 6.23 -16.672 -51.688 1 90.25 199 LEU B CA 1
ATOM 10628 C C . LEU B 1 199 ? 6.547 -16.312 -50.25 1 90.25 199 LEU B C 1
ATOM 10630 O O . LEU B 1 199 ? 7.203 -15.297 -50 1 90.25 199 LEU B O 1
ATOM 10634 N N . ARG B 1 200 ? 6.031 -17.031 -49.312 1 91.5 200 ARG B N 1
ATOM 10635 C CA . ARG B 1 200 ? 6.297 -16.797 -47.906 1 91.5 200 ARG B CA 1
ATOM 10636 C C . ARG B 1 200 ? 7.793 -16.859 -47.594 1 91.5 200 ARG B C 1
ATOM 10638 O O . ARG B 1 200 ? 8.328 -16.016 -46.875 1 91.5 200 ARG B O 1
ATOM 10645 N N . LEU B 1 201 ? 8.453 -17.797 -48.156 1 91.5 201 LEU B N 1
ATOM 10646 C CA . LEU B 1 201 ? 9.883 -17.969 -47.938 1 91.5 201 LEU B CA 1
ATOM 10647 C C . LEU B 1 201 ? 10.672 -16.812 -48.531 1 91.5 201 LEU B C 1
ATOM 10649 O O . LEU B 1 201 ? 11.625 -16.312 -47.938 1 91.5 201 LEU B O 1
ATOM 10653 N N . THR B 1 202 ? 10.258 -16.375 -49.656 1 91 202 THR B N 1
ATOM 10654 C CA . THR B 1 202 ? 10.961 -15.281 -50.312 1 91 202 THR B CA 1
ATOM 10655 C C . THR B 1 202 ? 10.695 -13.969 -49.562 1 91 202 THR B C 1
ATOM 10657 O O . THR B 1 202 ? 11.57 -13.102 -49.5 1 91 202 THR B O 1
ATOM 10660 N N . LEU B 1 203 ? 9.523 -13.883 -49.156 1 92.56 203 LEU B N 1
ATOM 10661 C CA . LEU B 1 203 ? 9.203 -12.695 -48.375 1 92.56 203 LEU B CA 1
ATOM 10662 C C . LEU B 1 203 ? 10.016 -12.641 -47.094 1 92.56 203 LEU B C 1
ATOM 10664 O O . LEU B 1 203 ? 10.523 -11.586 -46.688 1 92.56 203 LEU B O 1
ATOM 10668 N N . GLU B 1 204 ? 10.117 -13.75 -46.344 1 92.88 204 GLU B N 1
ATOM 10669 C CA . GLU B 1 204 ? 10.914 -13.836 -45.125 1 92.88 204 GLU B CA 1
ATOM 10670 C C . GLU B 1 204 ? 12.383 -13.508 -45.406 1 92.88 204 GLU B C 1
ATOM 10672 O O . GLU B 1 204 ? 13.023 -12.805 -44.594 1 92.88 204 GLU B O 1
ATOM 10677 N N . LYS B 1 205 ? 12.867 -14 -46.438 1 90.56 205 LYS B N 1
ATOM 10678 C CA . LYS B 1 205 ? 14.25 -13.711 -46.812 1 90.56 205 LYS B CA 1
ATOM 10679 C C . LYS B 1 205 ? 14.438 -12.234 -47.125 1 90.56 205 LYS B C 1
ATOM 10681 O O . LYS B 1 205 ? 15.422 -11.617 -46.688 1 90.56 205 LYS B O 1
ATOM 10686 N N . HIS B 1 206 ? 13.523 -11.68 -47.812 1 89.81 206 HIS B N 1
ATOM 10687 C CA . HIS B 1 206 ? 13.617 -10.266 -48.156 1 89.81 206 HIS B CA 1
ATOM 10688 C C . HIS B 1 206 ? 13.586 -9.398 -46.906 1 89.81 206 HIS B C 1
ATOM 10690 O O . HIS B 1 206 ? 14.328 -8.414 -46.812 1 89.81 206 HIS B O 1
ATOM 10696 N N . ILE B 1 207 ? 12.758 -9.711 -46.031 1 90 207 ILE B N 1
ATOM 10697 C CA . ILE B 1 207 ? 12.625 -8.938 -44.812 1 90 207 ILE B CA 1
ATOM 10698 C C . ILE B 1 207 ? 13.906 -9.047 -44 1 90 207 ILE B C 1
ATOM 10700 O O . ILE B 1 207 ? 14.344 -8.07 -43.375 1 90 207 ILE B O 1
ATOM 10704 N N . SER B 1 208 ? 14.5 -10.195 -43.938 1 86.12 208 SER B N 1
ATOM 10705 C CA . SER B 1 208 ? 15.727 -10.414 -43.188 1 86.12 208 SER B CA 1
ATOM 10706 C C . SER B 1 208 ? 16.859 -9.555 -43.719 1 86.12 208 SER B C 1
ATOM 10708 O O . SER B 1 208 ? 17.812 -9.234 -43 1 86.12 208 SER B O 1
ATOM 10710 N N . GLU B 1 209 ? 16.719 -9.141 -44.938 1 83.38 209 GLU B N 1
ATOM 10711 C CA . GLU B 1 209 ? 17.781 -8.375 -45.562 1 83.38 209 GLU B CA 1
ATOM 10712 C C . GLU B 1 209 ? 17.531 -6.875 -45.469 1 83.38 209 GLU B C 1
ATOM 10714 O O . GLU B 1 209 ? 18.406 -6.062 -45.781 1 83.38 209 GLU B O 1
ATOM 10719 N N . GLN B 1 210 ? 16.359 -6.586 -45 1 82.12 210 GLN B N 1
ATOM 10720 C CA . GLN B 1 210 ? 16.016 -5.168 -44.875 1 82.12 210 GLN B CA 1
ATOM 10721 C C . GLN B 1 210 ? 16.609 -4.559 -43.625 1 82.12 210 GLN B C 1
ATOM 10723 O O . GLN B 1 210 ? 16.734 -5.242 -42.594 1 82.12 210 GLN B O 1
ATOM 10728 N N . ARG B 1 211 ? 17.062 -3.375 -43.75 1 70.44 211 ARG B N 1
ATOM 10729 C CA . ARG B 1 211 ? 17.641 -2.66 -42.625 1 70.44 211 ARG B CA 1
ATOM 10730 C C . ARG B 1 211 ? 16.703 -1.556 -42.125 1 70.44 211 ARG B C 1
ATOM 10732 O O . ARG B 1 211 ? 16.094 -0.851 -42.938 1 70.44 211 ARG B O 1
ATOM 10739 N N . THR B 1 212 ? 16.016 -1.73 -41.062 1 60.62 212 THR B N 1
ATOM 10740 C CA . THR B 1 212 ? 15.109 -0.706 -40.531 1 60.62 212 THR B CA 1
ATOM 10741 C C . THR B 1 212 ? 15.828 0.206 -39.562 1 60.62 212 THR B C 1
ATOM 10743 O O . THR B 1 212 ? 16.75 -0.227 -38.844 1 60.62 212 THR B O 1
ATOM 10746 N N . GLY B 1 213 ? 15.969 1.413 -39.719 1 46.88 213 GLY B N 1
ATOM 10747 C CA . GLY B 1 213 ? 16.516 2.463 -38.875 1 46.88 213 GLY B CA 1
ATOM 10748 C C . GLY B 1 213 ? 15.789 2.617 -37.562 1 46.88 213 GLY B C 1
ATOM 10749 O O . GLY B 1 213 ? 15.211 3.67 -37.281 1 46.88 213 GLY B O 1
ATOM 10750 N N . TYR B 1 214 ? 15.102 1.666 -37.062 1 38.09 214 TYR B N 1
ATOM 10751 C CA . TYR B 1 214 ? 14.383 1.963 -35.812 1 38.09 214 TYR B CA 1
ATOM 10752 C C . TYR B 1 214 ? 15.352 2.316 -34.719 1 38.09 214 TYR B C 1
ATOM 10754 O O . TYR B 1 214 ? 16.25 1.534 -34.375 1 38.09 214 TYR B O 1
ATOM 10762 N N . GLY B 1 215 ? 15.203 3.629 -34.094 1 41.31 215 GLY B N 1
ATOM 10763 C CA . GLY B 1 215 ? 15.703 4.648 -33.188 1 41.31 215 GLY B CA 1
ATOM 10764 C C . GLY B 1 215 ? 17 5.285 -33.656 1 41.31 215 GLY B C 1
ATOM 10765 O O . GLY B 1 215 ? 17.109 6.516 -33.688 1 41.31 215 GLY B O 1
ATOM 10766 N N . GLY B 1 216 ? 18.219 4.703 -33.156 1 35.88 216 GLY B N 1
ATOM 10767 C CA . GLY B 1 216 ? 19.516 5.336 -33.375 1 35.88 216 GLY B CA 1
ATOM 10768 C C . GLY B 1 216 ? 20.031 5.105 -34.781 1 35.88 216 GLY B C 1
ATOM 10769 O O . GLY B 1 216 ? 19.359 4.48 -35.625 1 35.88 216 GLY B O 1
ATOM 10770 N N . THR B 1 217 ? 21.188 5.684 -35.188 1 37.91 217 THR B N 1
ATOM 10771 C CA . THR B 1 217 ? 22.016 5.77 -36.375 1 37.91 217 THR B CA 1
ATOM 10772 C C . THR B 1 217 ? 22.109 4.41 -37.062 1 37.91 217 THR B C 1
ATOM 10774 O O . THR B 1 217 ? 22.5 4.328 -38.25 1 37.91 217 THR B O 1
ATOM 10777 N N . GLY B 1 218 ? 22.375 3.291 -36.438 1 41.59 218 GLY B N 1
ATOM 10778 C CA . GLY B 1 218 ? 22.938 2.164 -37.188 1 41.59 218 GLY B CA 1
ATOM 10779 C C . GLY B 1 218 ? 21.875 1.254 -37.781 1 41.59 218 GLY B C 1
ATOM 10780 O O . GLY B 1 218 ? 20.766 1.174 -37.25 1 41.59 218 GLY B O 1
ATOM 10781 N N . SER B 1 219 ? 21.766 1.077 -39.094 1 50.84 219 SER B N 1
ATOM 10782 C CA . SER B 1 219 ? 21 0.192 -39.969 1 50.84 219 SER B CA 1
ATOM 10783 C C . SER B 1 219 ? 20.984 -1.235 -39.438 1 50.84 219 SER B C 1
ATOM 10785 O O . SER B 1 219 ? 22.031 -1.852 -39.25 1 50.84 219 SER B O 1
ATOM 10787 N N . ILE B 1 220 ? 20 -1.661 -38.5 1 59.44 220 ILE B N 1
ATOM 10788 C CA . ILE B 1 220 ? 19.906 -3.006 -37.938 1 59.44 220 ILE B CA 1
ATOM 10789 C C . ILE B 1 220 ? 19.031 -3.881 -38.844 1 59.44 220 ILE B C 1
ATOM 10791 O O . ILE B 1 220 ? 18.016 -3.422 -39.344 1 59.44 220 ILE B O 1
ATOM 10795 N N . GLU B 1 221 ? 19.578 -5.047 -39.125 1 75.5 221 GLU B N 1
ATOM 10796 C CA . GLU B 1 221 ? 18.812 -6.039 -39.875 1 75.5 221 GLU B CA 1
ATOM 10797 C C . GLU B 1 221 ? 17.688 -6.613 -39.031 1 75.5 221 GLU B C 1
ATOM 10799 O O . GLU B 1 221 ? 17.766 -6.637 -37.812 1 75.5 221 GLU B O 1
ATOM 10804 N N . ILE B 1 222 ? 16.594 -6.941 -39.625 1 82.44 222 ILE B N 1
ATOM 10805 C CA . ILE B 1 222 ? 15.438 -7.5 -38.938 1 82.44 222 ILE B CA 1
ATOM 10806 C C . ILE B 1 222 ? 15.594 -9.008 -38.812 1 82.44 222 ILE B C 1
ATOM 10808 O O . ILE B 1 222 ? 15.617 -9.727 -39.812 1 82.44 222 ILE B O 1
ATOM 10812 N N . PRO B 1 223 ? 15.773 -9.492 -37.625 1 86.69 223 PRO B N 1
ATOM 10813 C CA . PRO B 1 223 ? 15.859 -10.945 -37.438 1 86.69 223 PRO B CA 1
ATOM 10814 C C . PRO B 1 223 ? 14.531 -11.648 -37.719 1 86.69 223 PRO B C 1
ATOM 10816 O O . PRO B 1 223 ? 13.469 -11.148 -37.344 1 86.69 223 PRO B O 1
ATOM 10819 N N . VAL B 1 224 ? 14.672 -12.734 -38.5 1 90.62 224 VAL B N 1
ATOM 10820 C CA . VAL B 1 224 ? 13.508 -13.555 -38.812 1 90.62 224 VAL B CA 1
ATOM 10821 C C . VAL B 1 224 ? 13.68 -14.945 -38.219 1 90.62 224 VAL B C 1
ATOM 10823 O O . VAL B 1 224 ? 14.719 -15.578 -38.375 1 90.62 224 VAL B O 1
ATOM 10826 N N . LEU B 1 225 ? 12.734 -15.344 -37.406 1 92.56 225 LEU B N 1
ATOM 10827 C CA . LEU B 1 225 ? 12.766 -16.656 -36.781 1 92.56 225 LEU B CA 1
ATOM 10828 C C . LEU B 1 225 ? 11.586 -17.516 -37.25 1 92.56 225 LEU B C 1
ATOM 10830 O O . LEU B 1 225 ? 10.453 -17.016 -37.312 1 92.56 225 LEU B O 1
ATOM 10834 N N . CYS B 1 226 ? 11.906 -18.719 -37.625 1 93.69 226 CYS B N 1
ATOM 10835 C CA . CYS B 1 226 ? 10.859 -19.672 -37.969 1 93.69 226 CYS B CA 1
ATOM 10836 C C . CYS B 1 226 ? 10.578 -20.625 -36.812 1 93.69 226 CYS B C 1
ATOM 10838 O O . CYS B 1 226 ? 11.492 -21.25 -36.281 1 93.69 226 CYS B O 1
ATOM 10840 N N . LEU B 1 227 ? 9.359 -20.688 -36.406 1 93.12 227 LEU B N 1
ATOM 10841 C CA . LEU B 1 227 ? 8.93 -21.531 -35.312 1 93.12 227 LEU B CA 1
ATOM 10842 C C . LEU B 1 227 ? 8.125 -22.734 -35.812 1 93.12 227 LEU B C 1
ATOM 10844 O O . LEU B 1 227 ? 7.07 -22.562 -36.406 1 93.12 227 LEU B O 1
ATOM 10848 N N . LEU B 1 228 ? 8.68 -23.922 -35.531 1 92.81 228 LEU B N 1
ATOM 10849 C CA . LEU B 1 228 ? 8.008 -25.125 -36 1 92.81 228 LEU B CA 1
ATOM 10850 C C . LEU B 1 228 ? 7.211 -25.766 -34.844 1 92.81 228 LEU B C 1
ATOM 10852 O O . LEU B 1 228 ? 7.766 -26.047 -33.781 1 92.81 228 LEU B O 1
ATOM 10856 N N . VAL B 1 229 ? 5.941 -25.906 -35.062 1 89.19 229 VAL B N 1
ATOM 10857 C CA . VAL B 1 229 ? 5.051 -26.594 -34.125 1 89.19 229 VAL B CA 1
ATOM 10858 C C . VAL B 1 229 ? 4.332 -27.734 -34.844 1 89.19 229 VAL B C 1
ATOM 10860 O O . VAL B 1 229 ? 3.643 -27.516 -35.844 1 89.19 229 VAL B O 1
ATOM 10863 N N . ASN B 1 230 ? 4.477 -29 -34.281 1 86.69 230 ASN B N 1
ATOM 10864 C CA . ASN B 1 230 ? 3.889 -30.188 -34.875 1 86.69 230 ASN B CA 1
ATOM 10865 C C . ASN B 1 230 ? 4.258 -30.328 -36.344 1 86.69 230 ASN B C 1
ATOM 10867 O O . ASN B 1 230 ? 5.422 -30.562 -36.688 1 86.69 230 ASN B O 1
ATOM 10871 N N . GLY B 1 231 ? 3.572 -30.109 -37.344 1 86.44 231 GLY B N 1
ATOM 10872 C CA . GLY B 1 231 ? 3.836 -30.109 -38.781 1 86.44 231 GLY B CA 1
ATOM 10873 C C . GLY B 1 231 ? 3.633 -31.469 -39.438 1 86.44 231 GLY B C 1
ATOM 10874 O O . GLY B 1 231 ? 3.885 -32.5 -38.812 1 86.44 231 GLY B O 1
ATOM 10875 N N . GLY B 1 232 ? 3.209 -31.5 -40.625 1 83.69 232 GLY B N 1
ATOM 10876 C CA . GLY B 1 232 ? 3.041 -32.688 -41.406 1 83.69 232 GLY B CA 1
ATOM 10877 C C . GLY B 1 232 ? 4.293 -33.094 -42.156 1 83.69 232 GLY B C 1
ATOM 10878 O O . GLY B 1 232 ? 5.309 -32.406 -42.094 1 83.69 232 GLY B O 1
ATOM 10879 N N . PRO B 1 233 ? 4.324 -34.156 -42.812 1 85.31 233 PRO B N 1
ATOM 10880 C CA . PRO B 1 233 ? 5.496 -34.625 -43.562 1 85.31 233 PRO B CA 1
ATOM 10881 C C . PRO B 1 233 ? 5.914 -33.656 -44.656 1 85.31 233 PRO B C 1
ATOM 10883 O O . PRO B 1 233 ? 7.102 -33.531 -44.969 1 85.31 233 PRO B O 1
ATOM 10886 N N . GLY B 1 234 ? 4.988 -32.875 -45.156 1 82.69 234 GLY B N 1
ATOM 10887 C CA . GLY B 1 234 ? 5.301 -31.906 -46.219 1 82.69 234 GLY B CA 1
ATOM 10888 C C . GLY B 1 234 ? 6.098 -30.719 -45.688 1 82.69 234 GLY B C 1
ATOM 10889 O O . GLY B 1 234 ? 6.703 -29.984 -46.469 1 82.69 234 GLY B O 1
ATOM 10890 N N . THR B 1 235 ? 6.16 -30.578 -44.438 1 89.81 235 THR B N 1
ATOM 10891 C CA . THR B 1 235 ? 6.859 -29.453 -43.812 1 89.81 235 THR B CA 1
ATOM 10892 C C . THR B 1 235 ? 8.375 -29.641 -43.906 1 89.81 235 THR B C 1
ATOM 10894 O O . THR B 1 235 ? 9.133 -28.672 -43.812 1 89.81 235 THR B O 1
ATOM 10897 N N . LEU B 1 236 ? 8.867 -30.875 -44.188 1 91.44 236 LEU B N 1
ATOM 10898 C CA . LEU B 1 236 ? 10.297 -31.141 -44.25 1 91.44 236 LEU B CA 1
ATOM 10899 C C . LEU B 1 236 ? 10.922 -30.422 -45.438 1 91.44 236 LEU B C 1
ATOM 10901 O O . LEU B 1 236 ? 12.016 -29.859 -45.344 1 91.44 236 LEU B O 1
ATOM 10905 N N . GLU B 1 237 ? 10.211 -30.406 -46.5 1 88.12 237 GLU B N 1
ATOM 10906 C CA . GLU B 1 237 ? 10.719 -29.688 -47.688 1 88.12 237 GLU B CA 1
ATOM 10907 C C . GLU B 1 237 ? 10.766 -28.188 -47.438 1 88.12 237 GLU B C 1
ATOM 10909 O O . GLU B 1 237 ? 11.68 -27.516 -47.906 1 88.12 237 GLU B O 1
ATOM 10914 N N . ARG B 1 238 ? 9.836 -27.703 -46.719 1 89.12 238 ARG B N 1
ATOM 10915 C CA . ARG B 1 238 ? 9.812 -26.281 -46.375 1 89.12 238 ARG B CA 1
ATOM 10916 C C . ARG B 1 238 ? 10.992 -25.922 -45.5 1 89.12 238 ARG B C 1
ATOM 10918 O O . ARG B 1 238 ? 11.602 -24.859 -45.656 1 89.12 238 ARG B O 1
ATOM 10925 N N . ILE B 1 239 ? 11.273 -26.75 -44.594 1 92.75 239 ILE B N 1
ATOM 10926 C CA . ILE B 1 239 ? 12.391 -26.5 -43.688 1 92.75 239 ILE B CA 1
ATOM 10927 C C . ILE B 1 239 ? 13.703 -26.5 -44.438 1 92.75 239 ILE B C 1
ATOM 10929 O O . ILE B 1 239 ? 14.562 -25.656 -44.219 1 92.75 239 ILE B O 1
ATOM 10933 N N . CYS B 1 240 ? 13.812 -27.438 -45.375 1 91.19 240 CYS B N 1
ATOM 10934 C CA . CYS B 1 240 ? 15.031 -27.5 -46.188 1 91.19 240 CYS B CA 1
ATOM 10935 C C . CYS B 1 240 ? 15.219 -26.234 -47 1 91.19 240 CYS B C 1
ATOM 10937 O O . CYS B 1 240 ? 16.328 -25.703 -47.094 1 91.19 240 CYS B O 1
ATOM 10939 N N . SER B 1 241 ? 14.141 -25.75 -47.531 1 88.44 241 SER B N 1
ATOM 10940 C CA . SER B 1 241 ? 14.211 -24.531 -48.312 1 88.44 241 SER B CA 1
ATOM 10941 C C . SER B 1 241 ? 14.523 -23.328 -47.438 1 88.44 241 SER B C 1
ATOM 10943 O O . SER B 1 241 ? 15.219 -22.391 -47.844 1 88.44 241 SER B O 1
ATOM 10945 N N . GLY B 1 242 ? 13.977 -23.312 -46.312 1 89.44 242 GLY B N 1
ATOM 10946 C CA . GLY B 1 242 ? 14.242 -22.234 -45.375 1 89.44 242 GLY B CA 1
ATOM 10947 C C . GLY B 1 242 ? 15.688 -22.203 -44.906 1 89.44 242 GLY B C 1
ATOM 10948 O O . GLY B 1 242 ? 16.25 -21.125 -44.719 1 89.44 242 GLY B O 1
ATOM 10949 N N . LEU B 1 243 ? 16.203 -23.359 -44.688 1 90.12 243 LEU B N 1
ATOM 10950 C CA . LEU B 1 243 ? 17.578 -23.453 -44.219 1 90.12 243 LEU B CA 1
ATOM 10951 C C . LEU B 1 243 ? 18.562 -23.016 -45.312 1 90.12 243 LEU B C 1
ATOM 10953 O O . LEU B 1 243 ? 19.641 -22.484 -45 1 90.12 243 LEU B O 1
ATOM 10957 N N . GLU B 1 244 ? 18.156 -23.234 -46.5 1 86.31 244 GLU B N 1
ATOM 10958 C CA . GLU B 1 244 ? 18.984 -22.766 -47.594 1 86.31 244 GLU B CA 1
ATOM 10959 C C . GLU B 1 244 ? 19.062 -21.234 -47.625 1 86.31 244 GLU B C 1
ATOM 10961 O O . GLU B 1 244 ? 20.078 -20.672 -48.062 1 86.31 244 GLU B O 1
ATOM 10966 N N . ASN B 1 245 ? 18.094 -20.641 -47.125 1 86.56 245 ASN B N 1
ATOM 10967 C CA . ASN B 1 245 ? 18.078 -19.188 -47.031 1 86.56 245 ASN B CA 1
ATOM 10968 C C . ASN B 1 245 ? 18.703 -18.703 -45.719 1 86.56 245 ASN B C 1
ATOM 10970 O O . ASN B 1 245 ? 18.609 -17.516 -45.375 1 86.56 245 ASN B O 1
ATOM 10974 N N . SER B 1 246 ? 19.266 -19.531 -44.906 1 84.94 246 SER B N 1
ATOM 10975 C CA . SER B 1 246 ? 19.969 -19.25 -43.656 1 84.94 246 SER B CA 1
ATOM 10976 C C . SER B 1 246 ? 19.031 -18.641 -42.625 1 84.94 246 SER B C 1
ATOM 10978 O O . SER B 1 246 ? 19.391 -17.703 -41.906 1 84.94 246 SER B O 1
ATOM 10980 N N . ALA B 1 247 ? 17.844 -19.078 -42.656 1 88.81 247 ALA B N 1
ATOM 10981 C CA . ALA B 1 247 ? 16.906 -18.625 -41.656 1 88.81 247 ALA B CA 1
ATOM 10982 C C . ALA B 1 247 ? 16.969 -19.531 -40.406 1 88.81 247 ALA B C 1
ATOM 10984 O O . ALA B 1 247 ? 17 -20.75 -40.531 1 88.81 247 ALA B O 1
ATOM 10985 N N . PRO B 1 248 ? 17.094 -18.953 -39.188 1 92.31 248 PRO B N 1
ATOM 10986 C CA . PRO B 1 248 ? 17.109 -19.781 -37.969 1 92.31 248 PRO B CA 1
ATOM 10987 C C . PRO B 1 248 ? 15.766 -20.422 -37.656 1 92.31 248 PRO B C 1
ATOM 10989 O O . PRO B 1 248 ? 14.719 -19.797 -37.875 1 92.31 248 PRO B O 1
ATOM 10992 N N . TRP B 1 249 ? 15.812 -21.688 -37.219 1 93.06 249 TRP B N 1
ATOM 10993 C CA . TRP B 1 249 ? 14.602 -22.453 -36.906 1 93.06 249 TRP B CA 1
ATOM 10994 C C . TRP B 1 249 ? 14.555 -22.859 -35.438 1 93.06 249 TRP B C 1
ATOM 10996 O O . TRP B 1 249 ? 15.57 -23.281 -34.875 1 93.06 249 TRP B O 1
ATOM 11006 N N . LEU B 1 250 ? 13.469 -22.609 -34.812 1 93.25 250 LEU B N 1
ATOM 11007 C CA . LEU B 1 250 ? 13.203 -23.109 -33.469 1 93.25 250 LEU B CA 1
ATOM 11008 C C . LEU B 1 250 ? 12.172 -24.219 -33.5 1 93.25 250 LEU B C 1
ATOM 11010 O O . LEU B 1 250 ? 11.039 -24.031 -33.938 1 93.25 250 LEU B O 1
ATOM 11014 N N . ILE B 1 251 ? 12.594 -25.375 -33.094 1 92.69 251 ILE B N 1
ATOM 11015 C CA . ILE B 1 251 ? 11.734 -26.562 -33.094 1 92.69 251 ILE B CA 1
ATOM 11016 C C . ILE B 1 251 ? 11.25 -26.875 -31.688 1 92.69 251 ILE B C 1
ATOM 11018 O O . ILE B 1 251 ? 12.062 -27.047 -30.781 1 92.69 251 ILE B O 1
ATOM 11022 N N . LEU B 1 252 ? 9.984 -26.953 -31.516 1 89.44 252 LEU B N 1
ATOM 11023 C CA . LEU B 1 252 ? 9.414 -27.266 -30.219 1 89.44 252 LEU B CA 1
ATOM 11024 C C . LEU B 1 252 ? 9.188 -28.766 -30.078 1 89.44 252 LEU B C 1
ATOM 11026 O O . LEU B 1 252 ? 8.164 -29.297 -30.531 1 89.44 252 LEU B O 1
ATOM 11030 N N . ALA B 1 253 ? 10.094 -29.312 -29.359 1 87.75 253 ALA B N 1
ATOM 11031 C CA . ALA B 1 253 ? 9.984 -30.75 -29.141 1 87.75 253 ALA B CA 1
ATOM 11032 C C . ALA B 1 253 ? 8.789 -31.078 -28.234 1 87.75 253 ALA B C 1
ATOM 11034 O O . ALA B 1 253 ? 8.508 -30.359 -27.281 1 87.75 253 ALA B O 1
ATOM 11035 N N . GLY B 1 254 ? 8.031 -32.125 -28.484 1 80.69 254 GLY B N 1
ATOM 11036 C CA . GLY B 1 254 ? 6.871 -32.531 -27.719 1 80.69 254 GLY B CA 1
ATOM 11037 C C . GLY B 1 254 ? 5.555 -32.094 -28.328 1 80.69 254 GLY B C 1
ATOM 11038 O O . GLY B 1 254 ? 4.488 -32.531 -27.891 1 80.69 254 GLY B O 1
ATOM 11039 N N . SER B 1 255 ? 5.496 -31.141 -29.234 1 82.94 255 SER B N 1
ATOM 11040 C CA . SER B 1 255 ? 4.285 -30.656 -29.891 1 82.94 255 SER B CA 1
ATOM 11041 C C . SER B 1 255 ? 3.713 -31.703 -30.828 1 82.94 255 SER B C 1
ATOM 11043 O O . SER B 1 255 ? 2.551 -31.625 -31.234 1 82.94 255 SER B O 1
ATOM 11045 N N . GLY B 1 256 ? 4.566 -32.781 -31.266 1 81 256 GLY B N 1
ATOM 11046 C CA . GLY B 1 256 ? 4.113 -33.875 -32.125 1 81 256 GLY B CA 1
ATOM 11047 C C .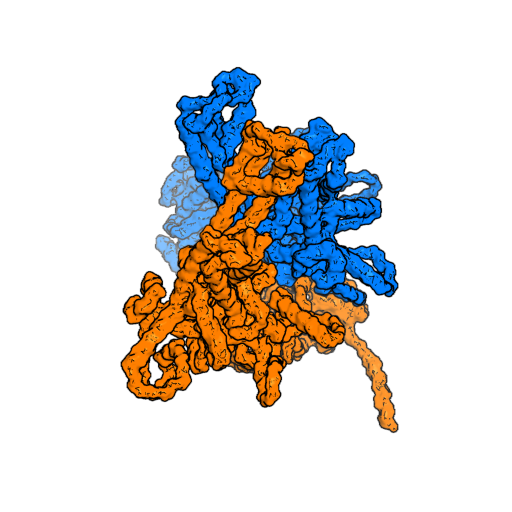 GLY B 1 256 ? 4.461 -33.688 -33.594 1 81 256 GLY B C 1
ATOM 11048 O O . GLY B 1 256 ? 5.066 -32.688 -33.969 1 81 256 GLY B O 1
ATOM 11049 N N . GLY B 1 257 ? 4.301 -34.625 -34.375 1 87.75 257 GLY B N 1
ATOM 11050 C CA . GLY B 1 257 ? 4.469 -34.594 -35.812 1 87.75 257 GLY B CA 1
ATOM 11051 C C . GLY B 1 257 ? 5.922 -34.625 -36.25 1 87.75 257 GLY B C 1
ATOM 11052 O O . GLY B 1 257 ? 6.711 -35.406 -35.719 1 87.75 257 GLY B O 1
ATOM 11053 N N . THR B 1 258 ? 6.16 -33.688 -37.156 1 90.12 258 THR B N 1
ATOM 11054 C CA . THR B 1 258 ? 7.5 -33.594 -37.719 1 90.12 258 THR B CA 1
ATOM 11055 C C . THR B 1 258 ? 8.484 -33 -36.719 1 90.12 258 THR B C 1
ATOM 11057 O O . THR B 1 258 ? 9.68 -33.312 -36.75 1 90.12 258 THR B O 1
ATOM 11060 N N . ALA B 1 259 ? 8.031 -32.094 -35.875 1 91 259 ALA B N 1
ATOM 11061 C CA . ALA B 1 259 ? 8.898 -31.484 -34.875 1 91 259 ALA B CA 1
ATOM 11062 C C . ALA B 1 259 ? 9.523 -32.562 -33.969 1 91 259 ALA B C 1
ATOM 11064 O O . ALA B 1 259 ? 10.719 -32.5 -33.656 1 91 259 ALA B O 1
ATOM 11065 N N . ASP B 1 260 ? 8.766 -33.562 -33.625 1 88.69 260 ASP B N 1
ATOM 11066 C CA . ASP B 1 260 ? 9.266 -34.625 -32.75 1 88.69 260 ASP B CA 1
ATOM 11067 C C . ASP B 1 260 ? 10.203 -35.562 -33.531 1 88.69 260 ASP B C 1
ATOM 11069 O O . ASP B 1 260 ? 11.148 -36.094 -32.938 1 88.69 260 ASP B O 1
ATOM 11073 N N . ILE B 1 261 ? 9.953 -35.781 -34.781 1 90 261 ILE B N 1
ATOM 11074 C CA . ILE B 1 261 ? 10.812 -36.625 -35.625 1 90 261 ILE B CA 1
ATOM 11075 C C . ILE B 1 261 ? 12.195 -36 -35.719 1 90 261 ILE B C 1
ATOM 11077 O O . ILE B 1 261 ? 13.211 -36.688 -35.562 1 90 261 ILE B O 1
ATOM 11081 N N . LEU B 1 262 ? 12.133 -34.719 -35.969 1 90.12 262 LEU B N 1
ATOM 11082 C CA . LEU B 1 262 ? 13.406 -34.031 -36.094 1 90.12 262 LEU B CA 1
ATOM 11083 C C . LEU B 1 262 ? 14.141 -34 -34.75 1 90.12 262 LEU B C 1
ATOM 11085 O O . LEU B 1 262 ? 15.367 -34.125 -34.719 1 90.12 262 LEU B O 1
ATOM 11089 N N . ALA B 1 263 ? 13.406 -33.844 -33.719 1 88.69 263 ALA B N 1
ATOM 11090 C CA . ALA B 1 263 ? 14.016 -33.812 -32.406 1 88.69 263 ALA B CA 1
ATOM 11091 C C . ALA B 1 263 ? 14.703 -35.156 -32.094 1 88.69 263 ALA B C 1
ATOM 11093 O O . ALA B 1 263 ? 15.766 -35.188 -31.453 1 88.69 263 ALA B O 1
ATOM 11094 N N . ALA B 1 264 ? 14.148 -36.25 -32.531 1 84.38 264 ALA B N 1
ATOM 11095 C CA . ALA B 1 264 ? 14.703 -37.562 -32.281 1 84.38 264 ALA B CA 1
ATOM 11096 C C . ALA B 1 264 ? 16.016 -37.75 -33.031 1 84.38 264 ALA B C 1
ATOM 11098 O O . ALA B 1 264 ? 16.953 -38.375 -32.531 1 84.38 264 ALA B O 1
ATOM 11099 N N . PHE B 1 265 ? 16.125 -37.219 -34.188 1 87.5 265 PHE B N 1
ATOM 11100 C CA . PHE B 1 265 ? 17.297 -37.469 -35.031 1 87.5 265 PHE B CA 1
ATOM 11101 C C . PHE B 1 265 ? 18.359 -36.406 -34.75 1 87.5 265 PHE B C 1
ATOM 11103 O O . PHE B 1 265 ? 19.547 -36.625 -35.031 1 87.5 265 PHE B O 1
ATOM 11110 N N . MET B 1 266 ? 17.984 -35.281 -34.312 1 86.5 266 MET B N 1
ATOM 11111 C CA . MET B 1 266 ? 18.969 -34.219 -34 1 86.5 266 MET B CA 1
ATOM 11112 C C . MET B 1 266 ? 19.859 -34.625 -32.844 1 86.5 266 MET B C 1
ATOM 11114 O O . MET B 1 266 ? 21.031 -34.25 -32.781 1 86.5 266 MET B O 1
ATOM 11118 N N . ASN B 1 267 ? 19.297 -35.344 -31.969 1 75.94 267 ASN B N 1
ATOM 11119 C CA . ASN B 1 267 ? 20.062 -35.812 -30.812 1 75.94 267 ASN B CA 1
ATOM 11120 C C . ASN B 1 267 ? 21.016 -36.938 -31.188 1 75.94 267 ASN B C 1
ATOM 11122 O O . ASN B 1 267 ? 22.047 -37.125 -30.562 1 75.94 267 ASN B O 1
ATOM 11126 N N . ASP B 1 268 ? 20.547 -37.75 -32.312 1 78.19 268 ASP B N 1
ATOM 11127 C CA . ASP B 1 268 ? 21.375 -38.875 -32.781 1 78.19 268 ASP B CA 1
ATOM 11128 C C . ASP B 1 268 ? 21.469 -38.844 -34.312 1 78.19 268 ASP B C 1
ATOM 11130 O O . ASP B 1 268 ? 20.797 -39.656 -34.969 1 78.19 268 ASP B O 1
ATOM 11134 N N . PRO B 1 269 ? 22.422 -38.062 -34.812 1 80.19 269 PRO B N 1
ATOM 11135 C CA . PRO B 1 269 ? 22.484 -37.938 -36.281 1 80.19 269 PRO B CA 1
ATOM 11136 C C . PRO B 1 269 ? 22.906 -39.219 -36.938 1 80.19 269 PRO B C 1
ATOM 11138 O O . PRO B 1 269 ? 22.609 -39.438 -38.125 1 80.19 269 PRO B O 1
ATOM 11141 N N . GLN B 1 270 ? 23.578 -40.125 -36.219 1 77.12 270 GLN B N 1
ATOM 11142 C CA . GLN B 1 270 ? 24.078 -41.344 -36.812 1 77.12 270 GLN B CA 1
ATOM 11143 C C . GLN B 1 270 ? 22.969 -42.375 -37 1 77.12 270 GLN B C 1
ATOM 11145 O O . GLN B 1 270 ? 23.094 -43.281 -37.812 1 77.12 270 GLN B O 1
ATOM 11150 N N . LEU B 1 271 ? 21.828 -42.062 -36.438 1 78 271 LEU B N 1
ATOM 11151 C CA . LEU B 1 271 ? 20.734 -43.031 -36.469 1 78 271 LEU B CA 1
ATOM 11152 C C . LEU B 1 271 ? 19.781 -42.719 -37.625 1 78 271 LEU B C 1
ATOM 11154 O O . LEU B 1 271 ? 18.766 -43.406 -37.781 1 78 271 LEU B O 1
ATOM 11158 N N . VAL B 1 272 ? 20.219 -41.781 -38.469 1 87.19 272 VAL B N 1
ATOM 11159 C CA . VAL B 1 272 ? 19.312 -41.438 -39.562 1 87.19 272 VAL B CA 1
ATOM 11160 C C . VAL B 1 272 ? 19.406 -42.469 -40.688 1 87.19 272 VAL B C 1
ATOM 11162 O O . VAL B 1 272 ? 20.172 -42.312 -41.625 1 87.19 272 VAL B O 1
ATOM 11165 N N . MET B 1 273 ? 18.766 -43.594 -40.469 1 87.31 273 MET B N 1
ATOM 11166 C CA . MET B 1 273 ? 18.656 -44.688 -41.469 1 87.31 273 MET B CA 1
ATOM 11167 C C . MET B 1 273 ? 17.219 -44.844 -41.906 1 87.31 273 MET B C 1
ATOM 11169 O O . MET B 1 273 ? 16.281 -44.531 -41.156 1 87.31 273 MET B O 1
ATOM 11173 N N . PRO B 1 274 ? 17.031 -45.188 -43.094 1 89.75 274 PRO B N 1
ATOM 11174 C CA . PRO B 1 274 ? 15.68 -45.281 -43.656 1 89.75 274 PRO B CA 1
ATOM 11175 C C . PRO B 1 274 ? 14.75 -46.156 -42.812 1 89.75 274 PRO B C 1
ATOM 11177 O O . PRO B 1 274 ? 13.57 -45.812 -42.656 1 89.75 274 PRO B O 1
ATOM 11180 N N . GLU B 1 275 ? 15.281 -47.125 -42.219 1 86.81 275 GLU B N 1
ATOM 11181 C CA . GLU B 1 275 ? 14.445 -47.969 -41.375 1 86.81 275 GLU B CA 1
ATOM 11182 C C . GLU B 1 275 ? 13.992 -47.25 -40.125 1 86.81 275 GLU B C 1
ATOM 11184 O O . GLU B 1 275 ? 12.852 -47.375 -39.688 1 86.81 275 GLU B O 1
ATOM 11189 N N . ALA B 1 276 ? 14.906 -46.469 -39.594 1 87.56 276 ALA B N 1
ATOM 11190 C CA . ALA B 1 276 ? 14.586 -45.688 -38.375 1 87.56 276 ALA B CA 1
ATOM 11191 C C . ALA B 1 276 ? 13.586 -44.594 -38.688 1 87.56 276 ALA B C 1
ATOM 11193 O O . ALA B 1 276 ? 12.711 -44.281 -37.875 1 87.56 276 ALA B O 1
ATOM 11194 N N . VAL B 1 277 ? 13.742 -44.062 -39.812 1 90.75 277 VAL B N 1
ATOM 11195 C CA . VAL B 1 277 ? 12.844 -42.969 -40.219 1 90.75 277 VAL B CA 1
ATOM 11196 C C . VAL B 1 277 ? 11.438 -43.531 -40.438 1 90.75 277 VAL B C 1
ATOM 11198 O O . VAL B 1 277 ? 10.445 -42.906 -40.094 1 90.75 277 VAL B O 1
ATOM 11201 N N . GLU B 1 278 ? 11.375 -44.656 -41.062 1 89.38 278 GLU B N 1
ATOM 11202 C CA . GLU B 1 278 ? 10.086 -45.312 -41.281 1 89.38 278 GLU B CA 1
ATOM 11203 C C . GLU B 1 278 ? 9.383 -45.625 -39.969 1 89.38 278 GLU B C 1
ATOM 11205 O O . GLU B 1 278 ? 8.172 -45.406 -39.844 1 89.38 278 GLU B O 1
ATOM 11210 N N . LYS B 1 279 ? 10.109 -46 -39.031 1 86.12 279 LYS B N 1
ATOM 11211 C CA . LYS B 1 279 ? 9.539 -46.312 -37.75 1 86.12 279 LYS B CA 1
ATOM 11212 C C . LYS B 1 279 ? 8.984 -45.094 -37.062 1 86.12 279 LYS B C 1
ATOM 11214 O O . LYS B 1 279 ? 7.906 -45.125 -36.438 1 86.12 279 LYS B O 1
ATOM 11219 N N . GLN B 1 280 ? 9.711 -44.062 -37.125 1 88.06 280 GLN B N 1
ATOM 11220 C CA . GLN B 1 280 ? 9.281 -42.812 -36.469 1 88.06 280 GLN B CA 1
ATOM 11221 C C . GLN B 1 280 ? 8.031 -42.25 -37.156 1 88.06 280 GLN B C 1
ATOM 11223 O O . GLN B 1 280 ? 7.133 -41.75 -36.469 1 88.06 280 GLN B O 1
ATOM 11228 N N . PHE B 1 281 ? 7.953 -42.281 -38.406 1 88.69 281 PHE B N 1
ATOM 11229 C CA . PHE B 1 281 ? 6.809 -41.75 -39.125 1 88.69 281 PHE B CA 1
ATOM 11230 C C . PHE B 1 281 ? 5.562 -42.562 -38.875 1 88.69 281 PHE B C 1
ATOM 11232 O O . PHE B 1 281 ? 4.449 -42.031 -38.812 1 88.69 281 PHE B O 1
ATOM 11239 N N . LYS B 1 282 ? 5.762 -43.844 -38.688 1 85.25 282 LYS B N 1
ATOM 11240 C CA . LYS B 1 282 ? 4.633 -44.719 -38.375 1 85.25 282 LYS B CA 1
ATOM 11241 C C . LYS B 1 282 ? 4.094 -44.438 -36.969 1 85.25 282 LYS B C 1
ATOM 11243 O O . LYS B 1 282 ? 2.887 -44.531 -36.75 1 85.25 282 LYS B O 1
ATOM 11248 N N . GLU B 1 283 ? 4.98 -44.094 -36.188 1 81.88 283 GLU B N 1
ATOM 11249 C CA . GLU B 1 283 ? 4.59 -43.844 -34.781 1 81.88 283 GLU B CA 1
ATOM 11250 C C . GLU B 1 283 ? 3.842 -42.5 -34.688 1 81.88 283 GLU B C 1
ATOM 11252 O O . GLU B 1 283 ? 2.854 -42.406 -33.938 1 81.88 283 GLU B O 1
ATOM 11257 N N . LYS B 1 284 ? 4.273 -41.531 -35.375 1 83 284 LYS B N 1
ATOM 11258 C CA . LYS B 1 284 ? 3.725 -40.188 -35.188 1 83 284 LYS B CA 1
ATOM 11259 C C . LYS B 1 284 ? 2.535 -39.969 -36.125 1 83 284 LYS B C 1
ATOM 11261 O O . LYS B 1 284 ? 1.673 -39.125 -35.844 1 83 284 LYS B O 1
ATOM 11266 N N . PHE B 1 285 ? 2.551 -40.625 -37.281 1 83.12 285 PHE B N 1
ATOM 11267 C CA . PHE B 1 285 ? 1.436 -40.531 -38.219 1 83.12 285 PHE B CA 1
ATOM 11268 C C . PHE B 1 285 ? 0.805 -41.875 -38.5 1 83.12 285 PHE B C 1
ATOM 11270 O O . PHE B 1 285 ? 0.912 -42.406 -39.594 1 83.12 285 PHE B O 1
ATOM 11277 N N . PRO B 1 286 ? 0.055 -42.438 -37.531 1 75.69 286 PRO B N 1
ATOM 11278 C CA . PRO B 1 286 ? -0.466 -43.781 -37.656 1 75.69 286 PRO B CA 1
ATOM 11279 C C . PRO B 1 286 ? -1.544 -43.906 -38.75 1 75.69 286 PRO B C 1
ATOM 11281 O O . PRO B 1 286 ? -1.761 -44.969 -39.312 1 75.69 286 PRO B O 1
ATOM 11284 N N . ALA B 1 287 ? -2.195 -42.812 -39 1 71.56 287 ALA B N 1
ATOM 11285 C CA . ALA B 1 287 ? -3.316 -42.844 -39.938 1 71.56 287 ALA B CA 1
ATOM 11286 C C . ALA B 1 287 ? -2.826 -42.844 -41.375 1 71.56 287 ALA B C 1
ATOM 11288 O O . ALA B 1 287 ? -3.564 -43.219 -42.281 1 71.56 287 ALA B O 1
ATOM 11289 N N . GLU B 1 288 ? -1.553 -42.5 -41.656 1 77.62 288 GLU B N 1
ATOM 11290 C CA . GLU B 1 288 ? -1.078 -42.344 -43.031 1 77.62 288 GLU B CA 1
ATOM 11291 C C . GLU B 1 288 ? -0.139 -43.5 -43.406 1 77.62 288 GLU B C 1
ATOM 11293 O O . GLU B 1 288 ? 0.606 -44 -42.562 1 77.62 288 GLU B O 1
ATOM 11298 N N . SER B 1 289 ? -0.411 -44.125 -44.5 1 80.31 289 SER B N 1
ATOM 11299 C CA . SER B 1 289 ? 0.505 -45.125 -45.031 1 80.31 289 SER B CA 1
ATOM 11300 C C . SER B 1 289 ? 1.496 -44.5 -46 1 80.31 289 SER B C 1
ATOM 11302 O O . SER B 1 289 ? 1.112 -43.688 -46.875 1 80.31 289 SER B O 1
ATOM 11304 N N . PHE B 1 290 ? 2.705 -44.75 -45.812 1 85.38 290 PHE B N 1
ATOM 11305 C CA . PHE B 1 290 ? 3.744 -44.094 -46.594 1 85.38 290 PHE B CA 1
ATOM 11306 C C . PHE B 1 290 ? 4.445 -45.094 -47.531 1 85.38 290 PHE B C 1
ATOM 11308 O O . PHE B 1 290 ? 4.645 -46.25 -47.156 1 85.38 290 PHE B O 1
ATOM 11315 N N . LEU B 1 291 ? 4.75 -44.625 -48.812 1 85.81 291 LEU B N 1
ATOM 11316 C CA . LEU B 1 291 ? 5.516 -45.406 -49.75 1 85.81 291 LEU B CA 1
ATOM 11317 C C . LEU B 1 291 ? 7 -45.406 -49.438 1 85.81 291 LEU B C 1
ATOM 11319 O O . LEU B 1 291 ? 7.496 -44.438 -48.844 1 85.81 291 LEU B O 1
ATOM 11323 N N . TRP B 1 292 ? 7.719 -46.438 -49.812 1 88.06 292 TRP B N 1
ATOM 11324 C CA . TRP B 1 292 ? 9.141 -46.562 -49.5 1 88.06 292 TRP B CA 1
ATOM 11325 C C . TRP B 1 292 ? 9.945 -45.5 -50.219 1 88.06 292 TRP B C 1
ATOM 11327 O O . TRP B 1 292 ? 10.938 -45 -49.688 1 88.06 292 TRP B O 1
ATOM 11337 N N . LYS B 1 293 ? 9.5 -45.062 -51.375 1 89 293 LYS B N 1
ATOM 11338 C CA . LYS B 1 293 ? 10.18 -44.031 -52.125 1 89 293 LYS B CA 1
ATOM 11339 C C . LYS B 1 293 ? 10.156 -42.688 -51.344 1 89 293 LYS B C 1
ATOM 11341 O O . LYS B 1 293 ? 11.141 -41.969 -51.344 1 89 293 LYS B O 1
ATOM 11346 N N . ASP B 1 294 ? 9.078 -42.5 -50.812 1 90.5 294 ASP B N 1
ATOM 11347 C CA . ASP B 1 294 ? 8.938 -41.281 -50.031 1 90.5 294 ASP B CA 1
ATOM 11348 C C . ASP B 1 294 ? 9.828 -41.312 -48.781 1 90.5 294 ASP B C 1
ATOM 11350 O O . ASP B 1 294 ? 10.406 -40.281 -48.406 1 90.5 294 ASP B O 1
ATOM 11354 N N . ILE B 1 295 ? 9.984 -42.438 -48.188 1 91.19 295 ILE B N 1
ATOM 11355 C CA . ILE B 1 295 ? 10.797 -42.594 -46.969 1 91.19 295 ILE B CA 1
ATOM 11356 C C . ILE B 1 295 ? 12.266 -42.344 -47.312 1 91.19 295 ILE B C 1
ATOM 11358 O O . ILE B 1 295 ? 12.984 -41.719 -46.531 1 91.19 295 ILE B O 1
ATOM 11362 N N . LEU B 1 296 ? 12.68 -42.844 -48.5 1 91.69 296 LEU B N 1
ATOM 11363 C CA . LEU B 1 296 ? 14.055 -42.625 -48.906 1 91.69 296 LEU B CA 1
ATOM 11364 C C . LEU B 1 296 ? 14.305 -41.125 -49.156 1 91.69 296 LEU B C 1
ATOM 11366 O O . LEU B 1 296 ? 15.359 -40.594 -48.812 1 91.69 296 LEU B O 1
ATOM 11370 N N . GLN B 1 297 ? 13.383 -40.562 -49.75 1 91.38 297 GLN B N 1
ATOM 11371 C CA . GLN B 1 297 ? 13.516 -39.125 -50 1 91.38 297 GLN B CA 1
ATOM 11372 C C . GLN B 1 297 ? 13.539 -38.312 -48.719 1 91.38 297 GLN B C 1
ATOM 11374 O O . GLN B 1 297 ? 14.328 -37.375 -48.562 1 91.38 297 GLN B O 1
ATOM 11379 N N . TRP B 1 298 ? 12.703 -38.656 -47.812 1 92.12 298 TRP B N 1
ATOM 11380 C CA . TRP B 1 298 ? 12.648 -37.938 -46.531 1 92.12 298 TRP B CA 1
ATOM 11381 C C . TRP B 1 298 ? 13.914 -38.188 -45.719 1 92.12 298 TRP B C 1
ATOM 11383 O O . TRP B 1 298 ? 14.367 -37.281 -45 1 92.12 298 TRP B O 1
ATOM 11393 N N . THR B 1 299 ? 14.43 -39.344 -45.812 1 93.31 299 THR B N 1
ATOM 11394 C CA . THR B 1 299 ? 15.68 -39.625 -45.125 1 93.31 299 THR B CA 1
ATOM 11395 C C . THR B 1 299 ? 16.797 -38.75 -45.625 1 93.31 299 THR B C 1
ATOM 11397 O O . THR B 1 299 ? 17.578 -38.188 -44.844 1 93.31 299 THR B O 1
ATOM 11400 N N . ALA B 1 300 ? 16.812 -38.594 -46.906 1 91.69 300 ALA B N 1
ATOM 11401 C CA . ALA B 1 300 ? 17.812 -37.688 -47.469 1 91.69 300 ALA B CA 1
ATOM 11402 C C . ALA B 1 300 ? 17.578 -36.25 -47.062 1 91.69 300 ALA B C 1
ATOM 11404 O O . ALA B 1 300 ? 18.531 -35.5 -46.781 1 91.69 300 ALA B O 1
ATOM 11405 N N . THR B 1 301 ? 16.391 -35.906 -47.031 1 92.25 301 THR B N 1
ATOM 11406 C CA . THR B 1 301 ? 16.047 -34.531 -46.625 1 92.25 301 THR B CA 1
ATOM 11407 C C . THR B 1 301 ? 16.391 -34.312 -45.156 1 92.25 301 THR B C 1
ATOM 11409 O O . THR B 1 301 ? 16.891 -33.219 -44.812 1 92.25 301 THR B O 1
ATOM 11412 N N . ILE B 1 302 ? 16.125 -35.188 -44.312 1 93.38 302 ILE B N 1
ATOM 11413 C CA . ILE B 1 302 ? 16.422 -35.062 -42.875 1 93.38 302 ILE B CA 1
ATOM 11414 C C . ILE B 1 302 ? 17.938 -34.969 -42.656 1 93.38 302 ILE B C 1
ATOM 11416 O O . ILE B 1 302 ? 18.406 -34.219 -41.812 1 93.38 302 ILE B O 1
ATOM 11420 N N . GLN B 1 303 ? 18.688 -35.75 -43.438 1 91.81 303 GLN B N 1
ATOM 11421 C CA . GLN B 1 303 ? 20.141 -35.656 -43.344 1 91.81 303 GLN B CA 1
ATOM 11422 C C . GLN B 1 303 ? 20.656 -34.281 -43.75 1 91.81 303 GLN B C 1
ATOM 11424 O O . GLN B 1 303 ? 21.578 -33.75 -43.125 1 91.81 303 GLN B O 1
ATOM 11429 N N . ASN B 1 304 ? 20.031 -33.75 -44.688 1 91 304 ASN B N 1
ATOM 11430 C CA . ASN B 1 304 ? 20.406 -32.406 -45.094 1 91 304 ASN B CA 1
ATOM 11431 C C . ASN B 1 304 ? 20.062 -31.375 -44.031 1 91 304 ASN B C 1
ATOM 11433 O O . ASN B 1 304 ? 20.812 -30.422 -43.844 1 91 304 ASN B O 1
ATOM 11437 N N . ILE B 1 305 ? 18.969 -31.5 -43.438 1 92.56 305 ILE B N 1
ATOM 11438 C CA . ILE B 1 305 ? 18.531 -30.594 -42.406 1 92.56 305 ILE B CA 1
ATOM 11439 C C . ILE B 1 305 ? 19.5 -30.656 -41.219 1 92.56 305 ILE B C 1
ATOM 11441 O O . ILE B 1 305 ? 19.922 -29.641 -40.688 1 92.56 305 ILE B O 1
ATOM 11445 N N . ILE B 1 306 ? 19.844 -31.859 -40.875 1 89.69 306 ILE B N 1
ATOM 11446 C CA . ILE B 1 306 ? 20.688 -32.062 -39.688 1 89.69 306 ILE B CA 1
ATOM 11447 C C . ILE B 1 306 ? 22.094 -31.547 -39.969 1 89.69 306 ILE B C 1
ATOM 11449 O O . ILE B 1 306 ? 22.797 -31.125 -39.062 1 89.69 306 ILE B O 1
ATOM 11453 N N . SER B 1 307 ? 22.469 -31.5 -41.219 1 88.06 307 SER B N 1
ATOM 11454 C CA . SER B 1 307 ? 23.781 -30.984 -41.562 1 88.06 307 SER B CA 1
ATOM 11455 C C . SER B 1 307 ? 23.891 -29.5 -41.25 1 88.06 307 SER B C 1
ATOM 11457 O O . SER B 1 307 ? 24.984 -28.984 -41.031 1 88.06 307 SER B O 1
ATOM 11459 N N . HIS B 1 308 ? 22.766 -28.812 -41.188 1 88.25 308 HIS B N 1
ATOM 11460 C CA . HIS B 1 308 ? 22.75 -27.406 -40.781 1 88.25 308 HIS B CA 1
ATOM 11461 C C . HIS B 1 308 ? 22.422 -27.25 -39.312 1 88.25 308 HIS B C 1
ATOM 11463 O O . HIS B 1 308 ? 21.516 -26.516 -38.938 1 88.25 308 HIS B O 1
ATOM 11469 N N . GLN B 1 309 ? 23.141 -27.797 -38.469 1 85.44 309 GLN B N 1
ATOM 11470 C CA . GLN B 1 309 ? 22.859 -27.844 -37.031 1 85.44 309 GLN B CA 1
ATOM 11471 C C . GLN B 1 309 ? 22.984 -26.453 -36.406 1 85.44 309 GLN B C 1
ATOM 11473 O O . GLN B 1 309 ? 22.344 -26.172 -35.406 1 85.44 309 GLN B O 1
ATOM 11478 N N . HIS B 1 310 ? 23.672 -25.609 -37.031 1 85.69 310 HIS B N 1
ATOM 11479 C CA . HIS B 1 310 ? 23.922 -24.297 -36.438 1 85.69 310 HIS B CA 1
ATOM 11480 C C . HIS B 1 310 ? 22.688 -23.406 -36.562 1 85.69 310 HIS B C 1
ATOM 11482 O O . HIS B 1 310 ? 22.547 -22.422 -35.844 1 85.69 310 HIS B O 1
ATOM 11488 N N . LEU B 1 311 ? 21.75 -23.75 -37.438 1 90.75 311 LEU B N 1
ATOM 11489 C CA . LEU B 1 311 ? 20.547 -22.953 -37.625 1 90.75 311 LEU B CA 1
ATOM 11490 C C . LEU B 1 311 ? 19.344 -23.594 -36.938 1 90.75 311 LEU B C 1
ATOM 11492 O O . LEU B 1 311 ? 18.25 -23 -36.906 1 90.75 311 LEU B O 1
ATOM 11496 N N . LEU B 1 312 ? 19.625 -24.734 -36.312 1 91 312 LEU B N 1
ATOM 11497 C CA . LEU B 1 312 ? 18.516 -25.469 -35.688 1 91 312 LEU B CA 1
ATOM 11498 C C . LEU B 1 312 ? 18.656 -25.469 -34.188 1 91 312 LEU B C 1
ATOM 11500 O O . LEU B 1 312 ? 19.734 -25.75 -33.656 1 91 312 LEU B O 1
ATOM 11504 N N . THR B 1 313 ? 17.609 -24.969 -33.5 1 90.69 313 THR B N 1
ATOM 11505 C CA . THR B 1 313 ? 17.562 -25.031 -32.062 1 90.69 313 THR B CA 1
ATOM 11506 C C . THR B 1 313 ? 16.359 -25.844 -31.578 1 90.69 313 THR B C 1
ATOM 11508 O O . THR B 1 313 ? 15.234 -25.609 -32.031 1 90.69 313 THR B O 1
ATOM 11511 N N . LEU B 1 314 ? 16.672 -26.828 -30.781 1 89.12 314 LEU B N 1
ATOM 11512 C CA . LEU B 1 314 ? 15.648 -27.719 -30.25 1 89.12 314 LEU B CA 1
ATOM 11513 C C . LEU B 1 314 ? 15.359 -27.391 -28.781 1 89.12 314 LEU B C 1
ATOM 11515 O O . LEU B 1 314 ? 16.297 -27.172 -28 1 89.12 314 LEU B O 1
ATOM 11519 N N . HIS B 1 315 ? 14.062 -27.188 -28.453 1 84.69 315 HIS B N 1
ATOM 11520 C CA . HIS B 1 315 ? 13.719 -26.938 -27.047 1 84.69 315 HIS B CA 1
ATOM 11521 C C . HIS B 1 315 ? 12.469 -27.719 -26.656 1 84.69 315 HIS B C 1
ATOM 11523 O O . HIS B 1 315 ? 11.5 -27.781 -27.406 1 84.69 315 HIS B O 1
ATOM 11529 N N . ASN B 1 316 ? 12.586 -28.344 -25.5 1 79.75 316 ASN B N 1
ATOM 11530 C CA . ASN B 1 316 ? 11.461 -29.062 -24.922 1 79.75 316 ASN B CA 1
ATOM 11531 C C . ASN B 1 316 ? 10.953 -28.391 -23.656 1 79.75 316 ASN B C 1
ATOM 11533 O O . ASN B 1 316 ? 11.609 -28.438 -22.609 1 79.75 316 ASN B O 1
ATOM 11537 N N . PHE B 1 317 ? 9.836 -27.859 -23.656 1 69.94 317 PHE B N 1
ATOM 11538 C CA . PHE B 1 317 ? 9.297 -27.125 -22.531 1 69.94 317 PHE B CA 1
ATOM 11539 C C . PHE B 1 317 ? 8.781 -28.062 -21.453 1 69.94 317 PHE B C 1
ATOM 11541 O O . PHE B 1 317 ? 8.68 -27.688 -20.281 1 69.94 317 PHE B O 1
ATOM 11548 N N . GLU B 1 318 ? 8.391 -29.219 -21.812 1 63.31 318 GLU B N 1
ATOM 11549 C CA . GLU B 1 318 ? 7.895 -30.156 -20.828 1 63.31 318 GLU B CA 1
ATOM 11550 C C . GLU B 1 318 ? 9 -30.578 -19.859 1 63.31 318 GLU B C 1
ATOM 11552 O O . GLU B 1 318 ? 8.781 -30.688 -18.656 1 63.31 318 GLU B O 1
ATOM 11557 N N . GLN B 1 319 ? 10.148 -30.891 -20.516 1 58.53 319 GLN B N 1
ATOM 11558 C CA . GLN B 1 319 ? 11.258 -31.391 -19.719 1 58.53 319 GLN B CA 1
ATOM 11559 C C . GLN B 1 319 ? 12.07 -30.25 -19.109 1 58.53 319 GLN B C 1
ATOM 11561 O O . GLN B 1 319 ? 12.57 -30.359 -17.984 1 58.53 319 GLN B O 1
ATOM 11566 N N . ASP B 1 320 ? 12.219 -29.297 -20.047 1 57.12 320 ASP B N 1
ATOM 11567 C CA . ASP B 1 320 ? 13.172 -28.266 -19.656 1 57.12 320 ASP B CA 1
ATOM 11568 C C . ASP B 1 320 ? 12.484 -27.156 -18.859 1 57.12 320 ASP B C 1
ATOM 11570 O O . ASP B 1 320 ? 11.586 -26.484 -19.359 1 57.12 320 ASP B O 1
ATOM 11574 N N . GLY B 1 321 ? 11.711 -27.547 -17.812 1 54.94 321 GLY B N 1
ATOM 11575 C CA . GLY B 1 321 ? 10.938 -26.781 -16.859 1 54.94 321 GLY B CA 1
ATOM 11576 C C . GLY B 1 321 ? 10.789 -25.312 -17.219 1 54.94 321 GLY B C 1
ATOM 11577 O O . GLY B 1 321 ? 9.922 -24.953 -18.031 1 54.94 321 GLY B O 1
ATOM 11578 N N . SER B 1 322 ? 11.656 -24.328 -16.641 1 61.06 322 SER B N 1
ATOM 11579 C CA . SER B 1 322 ? 11.383 -22.984 -16.141 1 61.06 322 SER B CA 1
ATOM 11580 C C . SER B 1 322 ? 11.812 -21.922 -17.156 1 61.06 322 SER B C 1
ATOM 11582 O O . SER B 1 322 ? 11.797 -20.734 -16.844 1 61.06 322 SER B O 1
ATOM 11584 N N . GLU B 1 323 ? 12.18 -22.375 -18.469 1 68.69 323 GLU B N 1
ATOM 11585 C CA . GLU B 1 323 ? 12.672 -21.25 -19.266 1 68.69 323 GLU B CA 1
ATOM 11586 C C . GLU B 1 323 ? 11.531 -20.578 -20.031 1 68.69 323 GLU B C 1
ATOM 11588 O O . GLU B 1 323 ? 10.602 -21.25 -20.469 1 68.69 323 GLU B O 1
ATOM 11593 N N . GLU B 1 324 ? 11.633 -19.281 -20.125 1 77.38 324 GLU B N 1
ATOM 11594 C CA . GLU B 1 324 ? 10.656 -18.484 -20.859 1 77.38 324 GLU B CA 1
ATOM 11595 C C . GLU B 1 324 ? 10.938 -18.5 -22.359 1 77.38 324 GLU B C 1
ATOM 11597 O O . GLU B 1 324 ? 12.07 -18.75 -22.766 1 77.38 324 GLU B O 1
ATOM 11602 N N . LEU B 1 325 ? 9.969 -18.484 -23.188 1 83.19 325 LEU B N 1
ATOM 11603 C CA . LEU B 1 325 ? 10.078 -18.547 -24.641 1 83.19 325 LEU B CA 1
ATOM 11604 C C . LEU B 1 325 ? 11 -17.453 -25.156 1 83.19 325 LEU B C 1
ATOM 11606 O O . LEU B 1 325 ? 11.688 -17.641 -26.172 1 83.19 325 LEU B O 1
ATOM 11610 N N . ASP B 1 326 ? 11.062 -16.312 -24.562 1 82.31 326 ASP B N 1
ATOM 11611 C CA . ASP B 1 326 ? 11.938 -15.227 -24.984 1 82.31 326 ASP B CA 1
ATOM 11612 C C . ASP B 1 326 ? 13.406 -15.641 -24.906 1 82.31 326 ASP B C 1
ATOM 11614 O O . ASP B 1 326 ? 14.195 -15.312 -25.797 1 82.31 326 ASP B O 1
ATOM 11618 N N . THR B 1 327 ? 13.719 -16.406 -23.922 1 85.19 327 THR B N 1
ATOM 11619 C CA . THR B 1 327 ? 15.094 -16.859 -23.734 1 85.19 327 THR B CA 1
ATOM 11620 C C . THR B 1 327 ? 15.477 -17.859 -24.828 1 85.19 327 THR B C 1
ATOM 11622 O O . THR B 1 327 ? 16.578 -17.781 -25.375 1 85.19 327 THR B O 1
ATOM 11625 N N . VAL B 1 328 ? 14.555 -18.688 -25.156 1 87 328 VAL B N 1
ATOM 11626 C CA . VAL B 1 328 ? 14.836 -19.719 -26.156 1 87 328 VAL B CA 1
ATOM 11627 C C . VAL B 1 328 ? 14.953 -19.094 -27.531 1 87 328 VAL B C 1
ATOM 11629 O O . VAL B 1 328 ? 15.797 -19.5 -28.344 1 87 328 VAL B O 1
ATOM 11632 N N . ILE B 1 329 ? 14.133 -18.109 -27.797 1 86.62 329 ILE B N 1
ATOM 11633 C CA . ILE B 1 329 ? 14.18 -17.422 -29.094 1 86.62 329 ILE B CA 1
ATOM 11634 C C . ILE B 1 329 ? 15.516 -16.703 -29.234 1 86.62 329 ILE B C 1
ATOM 11636 O O . ILE B 1 329 ? 16.156 -16.766 -30.281 1 86.62 329 ILE B O 1
ATOM 11640 N N . LEU B 1 330 ? 15.914 -16 -28.219 1 85.88 330 LEU B N 1
ATOM 11641 C CA . LEU B 1 330 ? 17.172 -15.258 -28.25 1 85.88 330 LEU B CA 1
ATOM 11642 C C . LEU B 1 330 ? 18.359 -16.203 -28.406 1 85.88 330 LEU B C 1
ATOM 11644 O O . LEU B 1 330 ? 19.297 -15.898 -29.141 1 85.88 330 LEU B O 1
ATOM 11648 N N . LYS B 1 331 ? 18.297 -17.359 -27.75 1 86.56 331 LYS B N 1
ATOM 11649 C CA . LYS B 1 331 ? 19.359 -18.344 -27.891 1 86.56 331 LYS B CA 1
ATOM 11650 C C . LYS B 1 331 ? 19.438 -18.859 -29.312 1 86.56 331 LYS B C 1
ATOM 11652 O O . LYS B 1 331 ? 20.531 -19.094 -29.844 1 86.56 331 LYS B O 1
ATOM 11657 N N . ALA B 1 332 ? 18.297 -19.031 -29.875 1 88.31 332 ALA B N 1
ATOM 11658 C CA . ALA B 1 332 ? 18.25 -19.516 -31.25 1 88.31 332 ALA B CA 1
ATOM 11659 C C . ALA B 1 332 ? 18.828 -18.484 -32.219 1 88.31 332 ALA B C 1
ATOM 11661 O O . ALA B 1 332 ? 19.562 -18.844 -33.156 1 88.31 332 ALA B O 1
ATOM 11662 N N . LEU B 1 333 ? 18.578 -17.266 -32.031 1 87 333 LEU B N 1
ATOM 11663 C CA . LEU B 1 333 ? 19.062 -16.203 -32.906 1 87 333 LEU B CA 1
ATOM 11664 C C . LEU B 1 333 ? 20.562 -16.016 -32.75 1 87 333 LEU B C 1
ATOM 11666 O O . LEU B 1 333 ? 21.266 -15.805 -33.75 1 87 333 LEU B O 1
ATOM 11670 N N . VAL B 1 334 ? 21.062 -16.078 -31.562 1 87 334 VAL B N 1
ATOM 11671 C CA . VAL B 1 334 ? 22.484 -15.883 -31.312 1 87 334 VAL B CA 1
ATOM 11672 C C . VAL B 1 334 ? 23.266 -17.047 -31.875 1 87 334 VAL B C 1
ATOM 11674 O O . VAL B 1 334 ? 24.359 -16.875 -32.438 1 87 334 VAL B O 1
ATOM 11677 N N . LYS B 1 335 ? 22.734 -18.25 -31.703 1 85.38 335 LYS B N 1
ATOM 11678 C CA . LYS B 1 335 ? 23.375 -19.438 -32.25 1 85.38 335 LYS B CA 1
ATOM 11679 C C . LYS B 1 335 ? 23.5 -19.344 -33.781 1 85.38 335 LYS B C 1
ATOM 11681 O O . LYS B 1 335 ? 24.516 -19.75 -34.344 1 85.38 335 LYS B O 1
ATOM 11686 N N . ALA B 1 336 ? 22.547 -18.812 -34.375 1 84.31 336 ALA B N 1
ATOM 11687 C CA . ALA B 1 336 ? 22.547 -18.656 -35.844 1 84.31 336 ALA B CA 1
ATOM 11688 C C . ALA B 1 336 ? 23.578 -17.625 -36.281 1 84.31 336 ALA B C 1
ATOM 11690 O O . ALA B 1 336 ? 24.172 -17.734 -37.344 1 84.31 336 ALA B O 1
ATOM 11691 N N . CYS B 1 337 ? 23.828 -16.609 -35.531 1 77.56 337 CYS B N 1
ATOM 11692 C CA . CYS B 1 337 ? 24.766 -15.555 -35.844 1 77.56 337 CYS B CA 1
ATOM 11693 C C . CYS B 1 337 ? 26.203 -16 -35.625 1 77.56 337 CYS B C 1
ATOM 11695 O O . CYS B 1 337 ? 27.125 -15.562 -36.312 1 77.56 337 CYS B O 1
ATOM 11697 N N . LYS B 1 338 ? 26.516 -16.75 -34.594 1 73.25 338 LYS B N 1
ATOM 11698 C CA . LYS B 1 338 ? 27.859 -17.188 -34.219 1 73.25 338 LYS B CA 1
ATOM 11699 C C . LYS B 1 338 ? 28.547 -17.906 -35.375 1 73.25 338 LYS B C 1
ATOM 11701 O O . LYS B 1 338 ? 29.75 -17.75 -35.594 1 73.25 338 LYS B O 1
ATOM 11706 N N . SER B 1 339 ? 27.828 -18.609 -36.125 1 65.38 339 SER B N 1
ATOM 11707 C CA . SER B 1 339 ? 28.422 -19.406 -37.188 1 65.38 339 SER B CA 1
ATOM 11708 C C . SER B 1 339 ? 28.828 -18.547 -38.375 1 65.38 339 SER B C 1
ATOM 11710 O O . SER B 1 339 ? 29.719 -18.906 -39.156 1 65.38 339 SER B O 1
ATOM 11712 N N . HIS B 1 340 ? 28.297 -17.328 -38.438 1 62.25 340 HIS B N 1
ATOM 11713 C CA . HIS B 1 340 ? 28.516 -16.562 -39.688 1 62.25 340 HIS B CA 1
ATOM 11714 C C . HIS B 1 340 ? 29.594 -15.516 -39.5 1 62.25 340 HIS B C 1
ATOM 11716 O O . HIS B 1 340 ? 30.359 -15.234 -40.438 1 62.25 340 HIS B O 1
ATOM 11722 N N . SER B 1 341 ? 29.547 -14.805 -38.375 1 66.19 341 SER B N 1
ATOM 11723 C CA . SER B 1 341 ? 30.484 -13.68 -38.312 1 66.19 341 SER B CA 1
ATOM 11724 C C . SER B 1 341 ? 31.016 -13.492 -36.906 1 66.19 341 SER B C 1
ATOM 11726 O O . SER B 1 341 ? 30.375 -13.883 -35.938 1 66.19 341 SER B O 1
ATOM 11728 N N . GLN B 1 342 ? 32.312 -13.227 -36.875 1 68.75 342 GLN B N 1
ATOM 11729 C CA . GLN B 1 342 ? 32.969 -12.93 -35.594 1 68.75 342 GLN B CA 1
ATOM 11730 C C . GLN B 1 342 ? 33.062 -11.43 -35.375 1 68.75 342 GLN B C 1
ATOM 11732 O O . GLN B 1 342 ? 33.719 -10.984 -34.406 1 68.75 342 GLN B O 1
ATOM 11737 N N . GLU B 1 343 ? 32.281 -10.68 -36.188 1 77.44 343 GLU B N 1
ATOM 11738 C CA . GLU B 1 343 ? 32.344 -9.234 -36 1 77.44 343 GLU B CA 1
ATOM 11739 C C . GLU B 1 343 ? 31.25 -8.766 -35 1 77.44 343 GLU B C 1
ATOM 11741 O O . GLU B 1 343 ? 30.141 -9.289 -35 1 77.44 343 GLU B O 1
ATOM 11746 N N . ALA B 1 344 ? 31.609 -7.844 -34.156 1 78.88 344 ALA B N 1
ATOM 11747 C CA . ALA B 1 344 ? 30.734 -7.324 -33.125 1 78.88 344 ALA B CA 1
ATOM 11748 C C . ALA B 1 344 ? 29.469 -6.715 -33.719 1 78.88 344 ALA B C 1
ATOM 11750 O O . ALA B 1 344 ? 28.391 -6.82 -33.156 1 78.88 344 ALA B O 1
ATOM 11751 N N . GLN B 1 345 ? 29.547 -6.121 -34.938 1 75.56 345 GLN B N 1
ATOM 11752 C CA . GLN B 1 345 ? 28.438 -5.406 -35.531 1 75.56 345 GLN B CA 1
ATOM 11753 C C . GLN B 1 345 ? 27.297 -6.363 -35.906 1 75.56 345 GLN B C 1
ATOM 11755 O O . GLN B 1 345 ? 26.141 -5.965 -35.969 1 75.56 345 GLN B O 1
ATOM 11760 N N . GLU B 1 346 ? 27.703 -7.578 -36 1 75.38 346 GLU B N 1
ATOM 11761 C CA . GLU B 1 346 ? 26.703 -8.562 -36.406 1 75.38 346 GLU B CA 1
ATOM 11762 C C . GLU B 1 346 ? 25.875 -9.039 -35.219 1 75.38 346 GLU B C 1
ATOM 11764 O O . GLU B 1 346 ? 24.766 -9.531 -35.375 1 75.38 346 GLU B O 1
ATOM 11769 N N . TYR B 1 347 ? 26.469 -8.742 -34.031 1 80.19 347 TYR B N 1
ATOM 11770 C CA . TYR B 1 347 ? 25.766 -9.203 -32.812 1 80.19 347 TYR B CA 1
ATOM 11771 C C . TYR B 1 347 ? 24.938 -8.078 -32.219 1 80.19 347 TYR B C 1
ATOM 11773 O O . TYR B 1 347 ? 24.281 -8.266 -31.188 1 80.19 347 TYR B O 1
ATOM 11781 N N . LEU B 1 348 ? 24.922 -6.953 -32.812 1 80.44 348 LEU B N 1
ATOM 11782 C CA . LEU B 1 348 ? 24.281 -5.781 -32.219 1 80.44 348 LEU B CA 1
ATOM 11783 C C . LEU B 1 348 ? 22.766 -5.938 -32.188 1 80.44 348 LEU B C 1
ATOM 11785 O O . LEU B 1 348 ? 22.094 -5.469 -31.266 1 80.44 348 LEU B O 1
ATOM 11789 N N . ASP B 1 349 ? 22.219 -6.617 -33.125 1 77.62 349 ASP B N 1
ATOM 11790 C CA . ASP B 1 349 ? 20.781 -6.812 -33.156 1 77.62 349 ASP B CA 1
ATOM 11791 C C . ASP B 1 349 ? 20.328 -7.746 -32.031 1 77.62 349 ASP B C 1
ATOM 11793 O O . ASP B 1 349 ? 19.297 -7.5 -31.391 1 77.62 349 ASP B O 1
ATOM 11797 N N . GLU B 1 350 ? 21.141 -8.727 -31.938 1 82.31 350 GLU B N 1
ATOM 11798 C CA . GLU B 1 350 ? 20.812 -9.672 -30.875 1 82.31 350 GLU B CA 1
ATOM 11799 C C . GLU B 1 350 ? 21.016 -9.039 -29.5 1 82.31 350 GLU B C 1
ATOM 11801 O O . GLU B 1 350 ? 20.266 -9.32 -28.562 1 82.31 350 GLU B O 1
ATOM 11806 N N . LEU B 1 351 ? 21.953 -8.219 -29.469 1 84.38 351 LEU B N 1
ATOM 11807 C CA . LEU B 1 351 ? 22.188 -7.52 -28.203 1 84.38 351 LEU B CA 1
ATOM 11808 C C . LEU B 1 351 ? 21.047 -6.555 -27.891 1 84.38 351 LEU B C 1
ATOM 11810 O O . LEU B 1 351 ? 20.641 -6.422 -26.734 1 84.38 351 LEU B O 1
ATOM 11814 N N . LYS B 1 352 ? 20.516 -5.906 -28.844 1 81.69 352 LYS B N 1
ATOM 11815 C CA . LYS B 1 352 ? 19.375 -5.008 -28.656 1 81.69 352 LYS B CA 1
ATOM 11816 C C . LYS B 1 352 ? 18.141 -5.77 -28.188 1 81.69 352 LYS B C 1
ATOM 11818 O O . LYS B 1 352 ? 17.375 -5.266 -27.359 1 81.69 352 LYS B O 1
ATOM 11823 N N . LEU B 1 353 ? 18.031 -6.918 -28.734 1 77.88 353 LEU B N 1
ATOM 11824 C CA . LEU B 1 353 ? 16.922 -7.758 -28.312 1 77.88 353 LEU B CA 1
ATOM 11825 C C . LEU B 1 353 ? 17.109 -8.227 -26.859 1 77.88 353 LEU B C 1
ATOM 11827 O O . LEU B 1 353 ? 16.156 -8.305 -26.094 1 77.88 353 LEU B O 1
ATOM 11831 N N . ALA B 1 354 ? 18.297 -8.539 -26.578 1 84.62 354 ALA B N 1
ATOM 11832 C CA . ALA B 1 354 ? 18.594 -8.961 -25.203 1 84.62 354 ALA B CA 1
ATOM 11833 C C . ALA B 1 354 ? 18.297 -7.844 -24.219 1 84.62 354 ALA B C 1
ATOM 11835 O O . ALA B 1 354 ? 17.828 -8.102 -23.109 1 84.62 354 ALA B O 1
ATOM 11836 N N . VAL B 1 355 ? 18.609 -6.633 -24.594 1 85.94 355 VAL B N 1
ATOM 11837 C CA . VAL B 1 355 ? 18.344 -5.488 -23.734 1 85.94 355 VAL B CA 1
ATOM 11838 C C . VAL B 1 355 ? 16.844 -5.266 -23.609 1 85.94 355 VAL B C 1
ATOM 11840 O O . VAL B 1 355 ? 16.328 -5.008 -22.516 1 85.94 355 VAL B O 1
ATOM 11843 N N . ALA B 1 356 ? 16.125 -5.375 -24.672 1 77.06 356 ALA B N 1
ATOM 11844 C CA . ALA B 1 356 ? 14.68 -5.16 -24.672 1 77.06 356 ALA B CA 1
ATOM 11845 C C . ALA B 1 356 ? 13.969 -6.191 -23.797 1 77.06 356 ALA B C 1
ATOM 11847 O O . ALA B 1 356 ? 13 -5.867 -23.109 1 77.06 356 ALA B O 1
ATOM 11848 N N . TRP B 1 357 ? 14.523 -7.418 -23.828 1 76.19 357 TRP B N 1
ATOM 11849 C CA . TRP B 1 357 ? 13.906 -8.492 -23.062 1 76.19 357 TRP B CA 1
ATOM 11850 C C . TRP B 1 357 ? 14.539 -8.609 -21.688 1 76.19 357 TRP B C 1
ATOM 11852 O O . TRP B 1 357 ? 14.117 -9.43 -20.859 1 76.19 357 TRP B O 1
ATOM 11862 N N . ASN B 1 358 ? 15.523 -7.801 -21.328 1 79.5 358 ASN B N 1
ATOM 11863 C CA . ASN B 1 358 ? 16.219 -7.762 -20.047 1 79.5 358 ASN B CA 1
ATOM 11864 C C . ASN B 1 358 ? 16.828 -9.117 -19.703 1 79.5 358 ASN B C 1
ATOM 11866 O O . ASN B 1 358 ? 16.625 -9.633 -18.594 1 79.5 358 ASN B O 1
ATOM 11870 N N . ARG B 1 359 ? 17.375 -9.766 -20.719 1 85.44 359 ARG B N 1
ATOM 11871 C CA . ARG B 1 359 ? 18.047 -11.039 -20.5 1 85.44 359 ARG B CA 1
ATOM 11872 C C . ARG B 1 359 ? 19.562 -10.859 -20.422 1 85.44 359 ARG B C 1
ATOM 11874 O O . ARG B 1 359 ? 20.266 -11.133 -21.391 1 85.44 359 ARG B O 1
ATOM 11881 N N . VAL B 1 360 ? 19.984 -10.562 -19.266 1 88.25 360 VAL B N 1
ATOM 11882 C CA . VAL B 1 360 ? 21.391 -10.305 -19.031 1 88.25 360 VAL B CA 1
ATOM 11883 C C . VAL B 1 360 ? 22.172 -11.625 -18.984 1 88.25 360 VAL B C 1
ATOM 11885 O O . VAL B 1 360 ? 23.344 -11.672 -19.344 1 88.25 360 VAL B O 1
ATOM 11888 N N . ASP B 1 361 ? 21.562 -12.695 -18.625 1 82.38 361 ASP B N 1
ATOM 11889 C CA . ASP B 1 361 ? 22.203 -14.008 -18.516 1 82.38 361 ASP B CA 1
ATOM 11890 C C . ASP B 1 361 ? 22.672 -14.492 -19.891 1 82.38 361 ASP B C 1
ATOM 11892 O O . ASP B 1 361 ? 23.812 -14.938 -20.031 1 82.38 361 ASP B O 1
ATOM 11896 N N . ILE B 1 362 ? 21.828 -14.289 -20.875 1 84.06 362 ILE B N 1
ATOM 11897 C CA . ILE B 1 362 ? 22.188 -14.758 -22.219 1 84.06 362 ILE B CA 1
ATOM 11898 C C . ILE B 1 362 ? 23.25 -13.852 -22.812 1 84.06 362 ILE B C 1
ATOM 11900 O O . ILE B 1 362 ? 24.141 -14.32 -23.531 1 84.06 362 ILE B O 1
ATOM 11904 N N . ALA B 1 363 ? 23.094 -12.547 -22.516 1 87.12 363 ALA B N 1
ATOM 11905 C CA . ALA B 1 363 ? 24.109 -11.625 -23.031 1 87.12 363 ALA B CA 1
ATOM 11906 C C . ALA B 1 363 ? 25.484 -11.945 -22.453 1 87.12 363 ALA B C 1
ATOM 11908 O O . ALA B 1 363 ? 26.484 -11.898 -23.172 1 87.12 363 ALA B O 1
ATOM 11909 N N . LYS B 1 364 ? 25.562 -12.352 -21.266 1 87.31 364 LYS B N 1
ATOM 11910 C CA . LYS B 1 364 ? 26.812 -12.641 -20.594 1 87.31 364 LYS B CA 1
ATOM 11911 C C . LYS B 1 364 ? 27.406 -13.961 -21.078 1 87.31 364 LYS B C 1
ATOM 11913 O O . LYS B 1 364 ? 28.609 -14.047 -21.344 1 87.31 364 LYS B O 1
ATOM 11918 N N . SER B 1 365 ? 26.531 -14.922 -21.219 1 83.12 365 SER B N 1
ATOM 11919 C CA . SER B 1 365 ? 27.016 -16.266 -21.516 1 83.12 365 SER B CA 1
ATOM 11920 C C . SER B 1 365 ? 27.219 -16.453 -23.016 1 83.12 365 SER B C 1
ATOM 11922 O O . SER B 1 365 ? 28.203 -17.078 -23.453 1 83.12 365 SER B O 1
ATOM 11924 N N . GLU B 1 366 ? 26.359 -15.82 -23.828 1 82.44 366 GLU B N 1
ATOM 11925 C CA . GLU B 1 366 ? 26.359 -16.172 -25.234 1 82.44 366 GLU B CA 1
ATOM 11926 C C . GLU B 1 366 ? 26.953 -15.055 -26.078 1 82.44 366 GLU B C 1
ATOM 11928 O O . GLU B 1 366 ? 27.547 -15.312 -27.125 1 82.44 366 GLU B O 1
ATOM 11933 N N . ILE B 1 367 ? 26.766 -13.844 -25.719 1 83.88 367 ILE B N 1
ATOM 11934 C CA . ILE B 1 367 ? 27.203 -12.742 -26.578 1 83.88 367 ILE B CA 1
ATOM 11935 C C . ILE B 1 367 ? 28.594 -12.273 -26.156 1 83.88 367 ILE B C 1
ATOM 11937 O O . ILE B 1 367 ? 29.484 -12.164 -26.984 1 83.88 367 ILE B O 1
ATOM 11941 N N . PHE B 1 368 ? 28.828 -12.055 -24.844 1 85.38 368 PHE B N 1
ATOM 11942 C CA . PHE B 1 368 ? 30.109 -11.57 -24.344 1 85.38 368 PHE B CA 1
ATOM 11943 C C . PHE B 1 368 ? 30.984 -12.734 -23.891 1 85.38 368 PHE B C 1
ATOM 11945 O O . PHE B 1 368 ? 31.406 -12.789 -22.734 1 85.38 368 PHE B O 1
ATOM 11952 N N . ASN B 1 369 ? 31.094 -13.812 -24.656 1 76.88 369 ASN B N 1
ATOM 11953 C CA . ASN B 1 369 ? 31.828 -15.023 -24.312 1 76.88 369 ASN B CA 1
ATOM 11954 C C . ASN B 1 369 ? 33.312 -14.875 -24.578 1 76.88 369 ASN B C 1
ATOM 11956 O O . ASN B 1 369 ? 34.094 -15.828 -24.406 1 76.88 369 ASN B O 1
ATOM 11960 N N . GLY B 1 370 ? 33.844 -13.656 -24.797 1 73.69 370 GLY B N 1
ATOM 11961 C CA . GLY B 1 370 ? 35.281 -13.477 -24.984 1 73.69 370 GLY B CA 1
ATOM 11962 C C . GLY B 1 370 ? 35.75 -13.625 -26.422 1 73.69 370 GLY B C 1
ATOM 11963 O O . GLY B 1 370 ? 36.844 -13.234 -26.766 1 73.69 370 GLY B O 1
ATOM 11964 N N . ASP B 1 371 ? 34.844 -14.164 -27.344 1 74.31 371 ASP B N 1
ATOM 11965 C CA . ASP B 1 371 ? 35.219 -14.422 -28.719 1 74.31 371 ASP B CA 1
ATOM 11966 C C . ASP B 1 371 ? 35.219 -13.133 -29.547 1 74.31 371 ASP B C 1
ATOM 11968 O O . ASP B 1 371 ? 35.969 -12.992 -30.516 1 74.31 371 ASP B O 1
ATOM 11972 N N . VAL B 1 372 ? 34.344 -12.219 -29.172 1 79.5 372 VAL B N 1
ATOM 11973 C CA . VAL B 1 372 ? 34.156 -10.992 -29.938 1 79.5 372 VAL B CA 1
ATOM 11974 C C . VAL B 1 372 ? 34.781 -9.812 -29.188 1 79.5 372 VAL B C 1
ATOM 11976 O O . VAL B 1 372 ? 34.625 -9.703 -27.969 1 79.5 372 VAL B O 1
ATOM 11979 N N . GLU B 1 373 ? 35.625 -9.078 -29.859 1 80 373 GLU B N 1
ATOM 11980 C CA . GLU B 1 373 ? 36.219 -7.883 -29.266 1 80 373 GLU B CA 1
ATOM 11981 C C . GLU B 1 373 ? 35.281 -6.68 -29.438 1 80 373 GLU B C 1
ATOM 11983 O O . GLU B 1 373 ? 34.969 -6.293 -30.562 1 80 373 GLU B O 1
ATOM 11988 N N . TRP B 1 374 ? 34.812 -6.133 -28.406 1 85.44 374 TRP B N 1
ATOM 11989 C CA . TRP B 1 374 ? 33.875 -5.012 -28.422 1 85.44 374 TRP B CA 1
ATOM 11990 C C . TRP B 1 374 ? 34.625 -3.691 -28.203 1 85.44 374 TRP B C 1
ATOM 11992 O O . TRP B 1 374 ? 35.438 -3.572 -27.297 1 85.44 374 TRP B O 1
ATOM 12002 N N . LYS B 1 375 ? 34.469 -2.803 -29.141 1 84.44 375 LYS B N 1
ATOM 12003 C CA . LYS B 1 375 ? 34.969 -1.444 -28.969 1 84.44 375 LYS B CA 1
ATOM 12004 C C . LYS B 1 375 ? 33.938 -0.557 -28.281 1 84.44 375 LYS B C 1
ATOM 12006 O O . LYS B 1 375 ? 32.75 -0.864 -28.297 1 84.44 375 LYS B O 1
ATOM 12011 N N . SER B 1 376 ? 34.406 0.449 -27.703 1 87.25 376 SER B N 1
ATOM 12012 C CA . SER B 1 376 ? 33.531 1.358 -26.984 1 87.25 376 SER B CA 1
ATOM 12013 C C . SER B 1 376 ? 32.5 2.014 -27.922 1 87.25 376 SER B C 1
ATOM 12015 O O . SER B 1 376 ? 31.359 2.248 -27.547 1 87.25 376 SER B O 1
ATOM 12017 N N . CYS B 1 377 ? 32.875 2.283 -29.141 1 82.75 377 CYS B N 1
ATOM 12018 C CA . CYS B 1 377 ? 32.031 2.975 -30.094 1 82.75 377 CYS B CA 1
ATOM 12019 C C . CYS B 1 377 ? 30.875 2.078 -30.531 1 82.75 377 CYS B C 1
ATOM 12021 O O . CYS B 1 377 ? 29.812 2.57 -30.922 1 82.75 377 CYS B O 1
ATOM 12023 N N . ASP B 1 378 ? 31.109 0.765 -30.469 1 83.81 378 ASP B N 1
ATOM 12024 C CA . ASP B 1 378 ? 30.078 -0.175 -30.891 1 83.81 378 ASP B CA 1
ATOM 12025 C C . ASP B 1 378 ? 28.938 -0.243 -29.875 1 83.81 378 ASP B C 1
ATOM 12027 O O . ASP B 1 378 ? 27.781 -0.525 -30.234 1 83.81 378 ASP B O 1
ATOM 12031 N N . LEU B 1 379 ? 29.234 0.046 -28.656 1 88.62 379 LEU B N 1
ATOM 12032 C CA . LEU B 1 379 ? 28.266 -0.171 -27.578 1 88.62 379 LEU B CA 1
ATOM 12033 C C . LEU B 1 379 ? 27.562 1.126 -27.219 1 88.62 379 LEU B C 1
ATOM 12035 O O . LEU B 1 379 ? 26.719 1.148 -26.312 1 88.62 379 LEU B O 1
ATOM 12039 N N . GLU B 1 380 ? 27.75 2.189 -27.891 1 88.38 380 GLU B N 1
ATOM 12040 C CA . GLU B 1 380 ? 27.203 3.492 -27.531 1 88.38 380 GLU B CA 1
ATOM 12041 C C . GLU B 1 380 ? 25.688 3.508 -27.656 1 88.38 380 GLU B C 1
ATOM 12043 O O . GLU B 1 380 ? 24.984 4.004 -26.781 1 88.38 380 GLU B O 1
ATOM 12048 N N . GLU B 1 381 ? 25.156 2.947 -28.672 1 84.31 381 GLU B N 1
ATOM 12049 C CA . GLU B 1 381 ? 23.719 2.977 -28.906 1 84.31 381 GLU B CA 1
ATOM 12050 C C . GLU B 1 381 ? 22.984 2.078 -27.906 1 84.31 381 GLU B C 1
ATOM 12052 O O . GLU B 1 381 ? 21.922 2.441 -27.406 1 84.31 381 GLU B O 1
ATOM 12057 N N . VAL B 1 382 ? 23.531 0.933 -27.672 1 88.44 382 VAL B N 1
ATOM 12058 C CA . VAL B 1 382 ? 22.891 0.005 -26.734 1 88.44 382 VAL B CA 1
ATOM 12059 C C . VAL B 1 382 ? 23.016 0.544 -25.312 1 88.44 382 VAL B C 1
ATOM 12061 O O . VAL B 1 382 ? 22.125 0.318 -24.484 1 88.44 382 VAL B O 1
ATOM 12064 N N . MET B 1 383 ? 24.078 1.283 -25.109 1 92.06 383 MET B N 1
ATOM 12065 C CA . MET B 1 383 ? 24.234 1.918 -23.797 1 92.06 383 MET B CA 1
ATOM 12066 C C . MET B 1 383 ? 23.141 2.969 -23.578 1 92.06 383 MET B C 1
ATOM 12068 O O . MET B 1 383 ? 22.562 3.041 -22.5 1 92.06 383 MET B O 1
ATOM 12072 N N . MET B 1 384 ? 22.859 3.715 -24.562 1 91.19 384 MET B N 1
ATOM 12073 C CA . MET B 1 384 ? 21.797 4.723 -24.484 1 91.19 384 MET B CA 1
ATOM 12074 C C . MET B 1 384 ? 20.438 4.07 -24.234 1 91.19 384 MET B C 1
ATOM 12076 O O . MET B 1 384 ? 19.656 4.559 -23.406 1 91.19 384 MET B O 1
ATOM 12080 N N . ASP B 1 385 ? 20.203 2.912 -24.812 1 87.62 385 ASP B N 1
ATOM 12081 C CA . ASP B 1 385 ? 18.953 2.195 -24.641 1 87.62 385 ASP B CA 1
ATOM 12082 C C . ASP B 1 385 ? 18.844 1.598 -23.234 1 87.62 385 ASP B C 1
ATOM 12084 O O . ASP B 1 385 ? 17.766 1.579 -22.641 1 87.62 385 ASP B O 1
ATOM 12088 N N . ALA B 1 386 ? 19.953 1.098 -22.812 1 91.56 386 ALA B N 1
ATOM 12089 C CA . ALA B 1 386 ? 19.969 0.516 -21.469 1 91.56 386 ALA B CA 1
ATOM 12090 C C . ALA B 1 386 ? 19.703 1.582 -20.422 1 91.56 386 ALA B C 1
ATOM 12092 O O . ALA B 1 386 ? 19.031 1.324 -19.422 1 91.56 386 ALA B O 1
ATOM 12093 N N . LEU B 1 387 ? 20.25 2.779 -20.641 1 93.38 387 LEU B N 1
ATOM 12094 C CA . LEU B 1 387 ? 20.062 3.871 -19.688 1 93.38 387 LEU B CA 1
ATOM 12095 C C . LEU B 1 387 ? 18.625 4.387 -19.734 1 93.38 387 LEU B C 1
ATOM 12097 O O . LEU B 1 387 ? 17.984 4.566 -18.703 1 93.38 387 LEU B O 1
ATOM 12101 N N . VAL B 1 388 ? 18.094 4.574 -20.906 1 90.5 388 VAL B N 1
ATOM 12102 C CA . VAL B 1 388 ? 16.75 5.125 -21.078 1 90.5 388 VAL B CA 1
ATOM 12103 C C . VAL B 1 388 ? 15.711 4.145 -20.531 1 90.5 388 VAL B C 1
ATOM 12105 O O . VAL B 1 388 ? 14.719 4.551 -19.922 1 90.5 388 VAL B O 1
ATOM 12108 N N . ASN B 1 389 ? 16.016 2.852 -20.625 1 86.56 389 ASN B N 1
ATOM 12109 C CA . ASN B 1 389 ? 15.07 1.836 -20.172 1 86.56 389 ASN B CA 1
ATOM 12110 C C . ASN B 1 389 ? 15.383 1.347 -18.766 1 86.56 389 ASN B C 1
ATOM 12112 O O . ASN B 1 389 ? 14.773 0.388 -18.281 1 86.56 389 ASN B O 1
ATOM 12116 N N . ASP B 1 390 ? 16.25 1.937 -18.047 1 89.38 390 ASP B N 1
ATOM 12117 C CA . ASP B 1 390 ? 16.594 1.673 -16.641 1 89.38 390 ASP B CA 1
ATOM 12118 C C . ASP B 1 390 ? 16.984 0.211 -16.438 1 89.38 390 ASP B C 1
ATOM 12120 O O . ASP B 1 390 ? 16.359 -0.495 -15.641 1 89.38 390 ASP B O 1
ATOM 12124 N N . LYS B 1 391 ? 17.938 -0.264 -17.188 1 93.19 391 LYS B N 1
ATOM 12125 C CA . LYS B 1 391 ? 18.5 -1.598 -17.031 1 93.19 391 LYS B CA 1
ATOM 12126 C C . LYS B 1 391 ? 19.922 -1.525 -16.469 1 93.19 391 LYS B C 1
ATOM 12128 O O . LYS B 1 391 ? 20.906 -1.602 -17.234 1 93.19 391 LYS B O 1
ATOM 12133 N N . PRO B 1 392 ? 20.031 -1.503 -15.156 1 94.12 392 PRO B N 1
ATOM 12134 C CA . PRO B 1 392 ? 21.344 -1.28 -14.547 1 94.12 392 PRO B CA 1
ATOM 12135 C C . PRO B 1 392 ? 22.297 -2.455 -14.758 1 94.12 392 PRO B C 1
ATOM 12137 O O . PRO B 1 392 ? 23.5 -2.252 -14.914 1 94.12 392 PRO B O 1
ATOM 12140 N N . GLU B 1 393 ? 21.844 -3.666 -14.852 1 93.06 393 GLU B N 1
ATOM 12141 C CA . GLU B 1 393 ? 22.719 -4.828 -15.023 1 93.06 393 GLU B CA 1
ATOM 12142 C C . GLU B 1 393 ? 23.391 -4.816 -16.391 1 93.06 393 GLU B C 1
ATOM 12144 O O . GLU B 1 393 ? 24.547 -5.234 -16.531 1 93.06 393 GLU B O 1
ATOM 12149 N N . PHE B 1 394 ? 22.688 -4.316 -17.391 1 92.75 394 PHE B N 1
ATOM 12150 C CA . PHE B 1 394 ? 23.281 -4.211 -18.719 1 92.75 394 PHE B CA 1
ATOM 12151 C C . PHE B 1 394 ? 24.328 -3.107 -18.75 1 92.75 394 PHE B C 1
ATOM 12153 O O . PHE B 1 394 ? 25.359 -3.246 -19.422 1 92.75 394 PHE B O 1
ATOM 12160 N N . VAL B 1 395 ? 24.047 -2.029 -18.094 1 94.56 395 VAL B N 1
ATOM 12161 C CA . VAL B 1 395 ? 25.031 -0.946 -18.031 1 94.56 395 VAL B CA 1
ATOM 12162 C C . VAL B 1 395 ? 26.328 -1.45 -17.406 1 94.56 395 VAL B C 1
ATOM 12164 O O . VAL B 1 395 ? 27.422 -1.174 -17.906 1 94.56 395 VAL B O 1
ATOM 12167 N N . LYS B 1 396 ? 26.172 -2.18 -16.328 1 93.88 396 LYS B N 1
ATOM 12168 C CA . LYS B 1 396 ? 27.344 -2.764 -15.672 1 93.88 396 LYS B CA 1
ATOM 12169 C C . LYS B 1 396 ? 28.062 -3.729 -16.609 1 93.88 396 LYS B C 1
ATOM 12171 O O . LYS B 1 396 ? 29.297 -3.725 -16.688 1 93.88 396 LYS B O 1
ATOM 12176 N N . LEU B 1 397 ? 27.281 -4.52 -17.328 1 92.12 397 LEU B N 1
ATOM 12177 C CA . LEU B 1 397 ? 27.844 -5.488 -18.266 1 92.12 397 LEU B CA 1
ATOM 12178 C C . LEU B 1 397 ? 28.625 -4.789 -19.375 1 92.12 397 LEU B C 1
ATOM 12180 O O . LEU B 1 397 ? 29.703 -5.234 -19.75 1 92.12 397 LEU B O 1
ATOM 12184 N N . PHE B 1 398 ? 28.172 -3.695 -19.922 1 93.31 398 PHE B N 1
ATOM 12185 C CA . PHE B 1 398 ? 28.828 -2.973 -21 1 93.31 398 PHE B CA 1
ATOM 12186 C C . PHE B 1 398 ? 30.125 -2.324 -20.531 1 93.31 398 PHE B C 1
ATOM 12188 O O . PHE B 1 398 ? 31.125 -2.342 -21.234 1 93.31 398 PHE B O 1
ATOM 12195 N N . ILE B 1 399 ? 30.078 -1.77 -19.344 1 92.38 399 ILE B N 1
ATOM 12196 C CA . ILE B 1 399 ? 31.266 -1.115 -18.781 1 92.38 399 ILE B CA 1
ATOM 12197 C C . ILE B 1 399 ? 32.344 -2.156 -18.5 1 92.38 399 ILE B C 1
ATOM 12199 O O . ILE B 1 399 ? 33.531 -1.909 -18.734 1 92.38 399 ILE B O 1
ATOM 12203 N N . ASP B 1 400 ? 31.953 -3.309 -18.016 1 88.88 400 ASP B N 1
ATOM 12204 C CA . ASP B 1 400 ? 32.906 -4.379 -17.719 1 88.88 400 ASP B CA 1
ATOM 12205 C C . ASP B 1 400 ? 33.5 -4.941 -19 1 88.88 400 ASP B C 1
ATOM 12207 O O . ASP B 1 400 ? 34.594 -5.512 -18.984 1 88.88 400 ASP B O 1
ATOM 12211 N N . ASN B 1 401 ? 32.75 -4.742 -20.094 1 87.06 401 ASN B N 1
ATOM 12212 C CA . ASN B 1 401 ? 33.219 -5.34 -21.344 1 87.06 401 ASN B CA 1
ATOM 12213 C C . ASN B 1 401 ? 33.75 -4.285 -22.297 1 87.06 401 ASN B C 1
ATOM 12215 O O . ASN B 1 401 ? 33.656 -4.438 -23.516 1 87.06 401 ASN B O 1
ATOM 12219 N N . GLY B 1 402 ? 34.219 -3.15 -21.781 1 82.81 402 GLY B N 1
ATOM 12220 C CA . GLY B 1 402 ? 35.031 -2.266 -22.625 1 82.81 402 GLY B CA 1
ATOM 12221 C C . GLY B 1 402 ? 34.375 -0.923 -22.875 1 82.81 402 GLY B C 1
ATOM 12222 O O . GLY B 1 402 ? 34.969 -0.029 -23.469 1 82.81 402 GLY B O 1
ATOM 12223 N N . ALA B 1 403 ? 33.156 -0.728 -22.484 1 89.44 403 ALA B N 1
ATOM 12224 C CA . ALA B 1 403 ? 32.531 0.581 -22.688 1 89.44 403 ALA B CA 1
ATOM 12225 C C . ALA B 1 403 ? 33.125 1.618 -21.75 1 89.44 403 ALA B C 1
ATOM 12227 O O . ALA B 1 403 ? 33.281 1.364 -20.547 1 89.44 403 ALA B O 1
ATOM 12228 N N . ASN B 1 404 ? 33.656 2.688 -22.297 1 90.38 404 ASN B N 1
ATOM 12229 C CA . ASN B 1 404 ? 34.188 3.785 -21.516 1 90.38 404 ASN B CA 1
ATOM 12230 C C . ASN B 1 404 ? 33.188 4.914 -21.328 1 90.38 404 ASN B C 1
ATOM 12232 O O . ASN B 1 404 ? 32.812 5.574 -22.312 1 90.38 404 ASN B O 1
ATOM 12236 N N . ILE B 1 405 ? 32.812 5.215 -20.109 1 92.44 405 ILE B N 1
ATOM 12237 C CA . ILE B 1 405 ? 31.766 6.176 -19.797 1 92.44 405 ILE B CA 1
ATOM 12238 C C . ILE B 1 405 ? 32.25 7.594 -20.078 1 92.44 405 ILE B C 1
ATOM 12240 O O . ILE B 1 405 ? 31.469 8.477 -20.438 1 92.44 405 ILE B O 1
ATOM 12244 N N . SER B 1 406 ? 33.594 7.871 -19.875 1 89.5 406 SER B N 1
ATOM 12245 C CA . SER B 1 406 ? 34.156 9.203 -20.109 1 89.5 406 SER B CA 1
ATOM 12246 C C . SER B 1 406 ? 34.094 9.57 -21.578 1 89.5 406 SER B C 1
ATOM 12248 O O . SER B 1 406 ? 33.906 10.742 -21.922 1 89.5 406 SER B O 1
ATOM 12250 N N . GLU B 1 407 ? 34.219 8.594 -22.391 1 89 407 GLU B N 1
ATOM 12251 C CA . GLU B 1 407 ? 34.125 8.836 -23.828 1 89 407 GLU B CA 1
ATOM 12252 C C . GLU B 1 407 ? 32.688 8.828 -24.312 1 89 407 GLU B C 1
ATOM 12254 O O . GLU B 1 407 ? 32.344 9.492 -25.297 1 89 407 GLU B O 1
ATOM 12259 N N . PHE B 1 408 ? 31.906 8.109 -23.719 1 91.88 408 PHE B N 1
ATOM 12260 C CA . PHE B 1 408 ? 30.516 7.949 -24.125 1 91.88 408 PHE B CA 1
ATOM 12261 C C . PHE B 1 408 ? 29.703 9.211 -23.828 1 91.88 408 PHE B C 1
ATOM 12263 O O . PHE B 1 408 ? 28.938 9.672 -24.656 1 91.88 408 PHE B O 1
ATOM 12270 N N . LEU B 1 409 ? 29.891 9.797 -22.594 1 94.12 409 LEU B N 1
ATOM 12271 C CA . LEU B 1 409 ? 28.984 10.836 -22.125 1 94.12 409 LEU B CA 1
ATOM 12272 C C . LEU B 1 409 ? 29.438 12.211 -22.609 1 94.12 409 LEU B C 1
ATOM 12274 O O . LEU B 1 409 ? 30.344 12.805 -22.031 1 94.12 409 LEU B O 1
ATOM 12278 N N . THR B 1 410 ? 28.906 12.68 -23.656 1 91.69 410 THR B N 1
ATOM 12279 C CA . THR B 1 410 ? 29.031 14.055 -24.141 1 91.69 410 THR B CA 1
ATOM 12280 C C . THR B 1 410 ? 27.859 14.906 -23.656 1 91.69 410 THR B C 1
ATOM 12282 O O . THR B 1 410 ? 26.875 14.375 -23.156 1 91.69 410 THR B O 1
ATOM 12285 N N . TYR B 1 411 ? 27.922 16.156 -23.672 1 92 411 TYR B N 1
ATOM 12286 C CA . TYR B 1 411 ? 26.844 17.031 -23.219 1 92 411 TYR B CA 1
ATOM 12287 C C . TYR B 1 411 ? 25.625 16.891 -24.125 1 92 411 TYR B C 1
ATOM 12289 O O . TYR B 1 411 ? 24.484 17.031 -23.672 1 92 411 TYR B O 1
ATOM 12297 N N . SER B 1 412 ? 25.828 16.594 -25.375 1 90.75 412 SER B N 1
ATOM 12298 C CA . SER B 1 412 ? 24.703 16.359 -26.281 1 90.75 412 SER B CA 1
ATOM 12299 C C . SER B 1 412 ? 23.938 15.109 -25.891 1 90.75 412 SER B C 1
ATOM 12301 O O . SER B 1 412 ? 22.703 15.102 -25.922 1 90.75 412 SER B O 1
ATOM 12303 N N . ARG B 1 413 ? 24.703 14.094 -25.547 1 92.25 413 ARG B N 1
ATOM 12304 C CA . ARG B 1 413 ? 24.047 12.852 -25.141 1 92.25 413 ARG B CA 1
ATOM 12305 C C . ARG B 1 413 ? 23.344 13.008 -23.797 1 92.25 413 ARG B C 1
ATOM 12307 O O . ARG B 1 413 ? 22.297 12.406 -23.562 1 92.25 413 ARG B O 1
ATOM 12314 N N . LEU B 1 414 ? 24 13.719 -22.891 1 93.94 414 LEU B N 1
ATOM 12315 C CA . LEU B 1 414 ? 23.375 13.984 -21.609 1 93.94 414 LEU B CA 1
ATOM 12316 C C . LEU B 1 414 ? 22.062 14.734 -21.797 1 93.94 414 LEU B C 1
ATOM 12318 O O . LEU B 1 414 ? 21.062 14.453 -21.109 1 93.94 414 LEU B O 1
ATOM 12322 N N . GLN B 1 415 ? 22.062 15.695 -22.719 1 92.69 415 GLN B N 1
ATOM 12323 C CA . GLN B 1 415 ? 20.844 16.422 -23.016 1 92.69 415 GLN B CA 1
ATOM 12324 C C . GLN B 1 415 ? 19.781 15.508 -23.609 1 92.69 415 GLN B C 1
ATOM 12326 O O . GLN B 1 415 ? 18.594 15.641 -23.312 1 92.69 415 GLN B O 1
ATOM 12331 N N . ARG B 1 416 ? 20.188 14.586 -24.406 1 90.12 416 ARG B N 1
ATOM 12332 C CA . ARG B 1 416 ? 19.266 13.617 -25 1 90.12 416 ARG B CA 1
ATOM 12333 C C . ARG B 1 416 ? 18.656 12.734 -23.922 1 90.12 416 ARG B C 1
ATOM 12335 O O . ARG B 1 416 ? 17.5 12.328 -24.016 1 90.12 416 ARG B O 1
ATOM 12342 N N . LEU B 1 417 ? 19.422 12.383 -22.938 1 93 417 LEU B N 1
ATOM 12343 C CA . LEU B 1 417 ? 18.922 11.586 -21.828 1 93 417 LEU B CA 1
ATOM 12344 C C . LEU B 1 417 ? 17.828 12.328 -21.078 1 93 417 LEU B C 1
ATOM 12346 O O . LEU B 1 417 ? 16.812 11.742 -20.703 1 93 417 LEU B O 1
ATOM 12350 N N . TYR B 1 418 ? 17.984 13.625 -20.844 1 93.44 418 TYR B N 1
ATOM 12351 C CA . TYR B 1 418 ? 16.984 14.414 -20.141 1 93.44 418 TYR B CA 1
ATOM 12352 C C . TYR B 1 418 ? 15.75 14.641 -21 1 93.44 418 TYR B C 1
ATOM 12354 O O . TYR B 1 418 ? 14.664 14.891 -20.484 1 93.44 418 TYR B O 1
ATOM 12362 N N . CYS B 1 419 ? 15.875 14.531 -22.266 1 89.56 419 CYS B N 1
ATOM 12363 C CA . CYS B 1 419 ? 14.734 14.695 -23.156 1 89.56 419 CYS B CA 1
ATOM 12364 C C . CYS B 1 419 ? 13.945 13.391 -23.281 1 89.56 419 CYS B C 1
ATOM 12366 O O . CYS B 1 419 ? 12.773 13.406 -23.672 1 89.56 419 CYS B O 1
ATOM 12368 N N . SER B 1 420 ? 14.57 12.312 -22.953 1 87.31 420 SER B N 1
ATOM 12369 C CA . SER B 1 420 ? 13.914 11.016 -23.078 1 87.31 420 SER B CA 1
ATOM 12370 C C . SER B 1 420 ? 13.172 10.641 -21.797 1 87.31 420 SER B C 1
ATOM 12372 O O . SER B 1 420 ? 12.75 9.492 -21.625 1 87.31 420 SER B O 1
ATOM 12374 N N . ILE B 1 421 ? 12.883 11.555 -20.938 1 88.25 421 ILE B N 1
ATOM 12375 C CA . ILE B 1 421 ? 12.203 11.281 -19.688 1 88.25 421 ILE B CA 1
ATOM 12376 C C . ILE B 1 421 ? 10.703 11.094 -19.938 1 88.25 421 ILE B C 1
ATOM 12378 O O . ILE B 1 421 ? 10.141 11.719 -20.844 1 88.25 421 ILE B O 1
ATOM 12382 N N . SER B 1 422 ? 10.172 10.188 -19.156 1 80.94 422 SER B N 1
ATOM 12383 C CA . SER B 1 422 ? 8.75 9.914 -19.297 1 80.94 422 SER B CA 1
ATOM 12384 C C . SER B 1 422 ? 7.91 11.117 -18.875 1 80.94 422 SER B C 1
ATOM 12386 O O . SER B 1 422 ? 8.273 11.836 -17.938 1 80.94 422 SER B O 1
ATOM 12388 N N . GLN B 1 423 ? 6.82 11.281 -19.453 1 77.38 423 GLN B N 1
ATOM 12389 C CA . GLN B 1 423 ? 5.953 12.422 -19.188 1 77.38 423 GLN B CA 1
ATOM 12390 C C . GLN B 1 423 ? 5.234 12.273 -17.859 1 77.38 423 GLN B C 1
ATOM 12392 O O . GLN B 1 423 ? 4.754 13.258 -17.281 1 77.38 423 GLN B O 1
ATOM 12397 N N . LYS B 1 424 ? 5.246 11.062 -17.375 1 75.25 424 LYS B N 1
ATOM 12398 C CA . LYS B 1 424 ? 4.52 10.828 -16.125 1 75.25 424 LYS B CA 1
ATOM 12399 C C . LYS B 1 424 ? 5.406 11.102 -14.914 1 75.25 424 LYS B C 1
ATOM 12401 O O . LYS B 1 424 ? 4.91 11.203 -13.789 1 75.25 424 LYS B O 1
ATOM 12406 N N . CYS B 1 425 ? 6.602 11.453 -15.164 1 84.31 425 CYS B N 1
ATOM 12407 C CA . CYS B 1 425 ? 7.539 11.648 -14.062 1 84.31 425 CYS B CA 1
ATOM 12408 C C . CYS B 1 425 ? 7.516 13.094 -13.586 1 84.31 425 CYS B C 1
ATOM 12410 O O . CYS B 1 425 ? 7.203 14.008 -14.352 1 84.31 425 CYS B O 1
ATOM 12412 N N . LEU B 1 426 ? 7.707 13.336 -12.312 1 88.38 426 LEU B N 1
ATOM 12413 C CA . LEU B 1 426 ? 7.746 14.656 -11.688 1 88.38 426 LEU B CA 1
ATOM 12414 C C . LEU B 1 426 ? 8.805 15.531 -12.344 1 88.38 426 LEU B C 1
ATOM 12416 O O . LEU B 1 426 ? 8.594 16.734 -12.531 1 88.38 426 LEU B O 1
ATOM 12420 N N . LEU B 1 427 ? 9.969 14.938 -12.688 1 91.88 427 LEU B N 1
ATOM 12421 C CA . LEU B 1 427 ? 11.047 15.703 -13.297 1 91.88 427 LEU B CA 1
ATOM 12422 C C . LEU B 1 427 ? 10.586 16.344 -14.602 1 91.88 427 LEU B C 1
ATOM 12424 O O . LEU B 1 427 ? 10.977 17.469 -14.914 1 91.88 427 LEU B O 1
ATOM 12428 N N . TYR B 1 428 ? 9.742 15.672 -15.312 1 90 428 TYR B N 1
ATOM 12429 C CA . TYR B 1 428 ? 9.227 16.219 -16.562 1 90 428 TYR B CA 1
ATOM 12430 C C . TYR B 1 428 ? 8.406 17.484 -16.312 1 90 428 TYR B C 1
ATOM 12432 O O . TYR B 1 428 ? 8.562 18.484 -17.016 1 90 428 TYR B O 1
ATOM 12440 N N . GLU B 1 429 ? 7.602 17.438 -15.352 1 86.94 429 GLU B N 1
ATOM 12441 C CA . GLU B 1 429 ? 6.773 18.594 -15 1 86.94 429 GLU B CA 1
ATOM 12442 C C . GLU B 1 429 ? 7.633 19.781 -14.562 1 86.94 429 GLU B C 1
ATOM 12444 O O . GLU B 1 429 ? 7.332 20.922 -14.898 1 86.94 429 GLU B O 1
ATOM 12449 N N . LEU B 1 430 ? 8.656 19.5 -13.805 1 91.94 430 LEU B N 1
ATOM 12450 C CA . LEU B 1 430 ? 9.531 20.562 -13.32 1 91.94 430 LEU B CA 1
ATOM 12451 C C . LEU B 1 430 ? 10.305 21.188 -14.477 1 91.94 430 LEU B C 1
ATOM 12453 O O . LEU B 1 430 ? 10.484 22.406 -14.508 1 91.94 430 LEU B O 1
ATOM 12457 N N . LEU B 1 431 ? 10.734 20.359 -15.375 1 91.94 431 LEU B N 1
ATOM 12458 C CA . LEU B 1 431 ? 11.469 20.859 -16.516 1 91.94 431 LEU B CA 1
ATOM 12459 C C . LEU B 1 431 ? 10.547 21.641 -17.469 1 91.94 431 LEU B C 1
ATOM 12461 O O . LEU B 1 431 ? 10.953 22.641 -18.062 1 91.94 431 LEU B O 1
ATOM 12465 N N . LEU B 1 432 ? 9.328 21.188 -17.578 1 87.81 432 LEU B N 1
ATOM 12466 C CA . LEU B 1 432 ? 8.359 21.875 -18.422 1 87.81 432 LEU B CA 1
ATOM 12467 C C . LEU B 1 432 ? 8.047 23.266 -17.875 1 87.81 432 LEU B C 1
ATOM 12469 O O . LEU B 1 432 ? 7.918 24.234 -18.625 1 87.81 432 LEU B O 1
ATOM 12473 N N . LYS B 1 433 ? 7.898 23.344 -16.609 1 85.25 433 LYS B N 1
ATOM 12474 C CA . LYS B 1 433 ? 7.645 24.625 -15.969 1 85.25 433 LYS B CA 1
ATOM 12475 C C . LYS B 1 433 ? 8.789 25.609 -16.234 1 85.25 433 LYS B C 1
ATOM 12477 O O . LYS B 1 433 ? 8.547 26.781 -16.562 1 85.25 433 LYS B O 1
ATOM 12482 N N . LYS B 1 434 ? 10.039 25.094 -16.094 1 88.44 434 LYS B N 1
ATOM 12483 C CA . LYS B 1 434 ? 11.188 25.953 -16.344 1 88.44 434 LYS B CA 1
ATOM 12484 C C . LYS B 1 434 ? 11.305 26.312 -17.828 1 88.44 434 LYS B C 1
ATOM 12486 O O . LYS B 1 434 ? 11.75 27.406 -18.172 1 88.44 434 LYS B O 1
ATOM 12491 N N . HIS B 1 435 ? 10.938 25.375 -18.625 1 85.81 435 HIS B N 1
ATOM 12492 C CA . HIS B 1 435 ? 10.961 25.625 -20.062 1 85.81 435 HIS B CA 1
ATOM 12493 C C . HIS B 1 435 ? 9.961 26.719 -20.453 1 85.81 435 HIS B C 1
ATOM 12495 O O . HIS B 1 435 ? 10.266 27.578 -21.266 1 85.81 435 HIS B O 1
ATOM 12501 N N . GLU B 1 436 ? 8.781 26.719 -19.828 1 82.19 436 GLU B N 1
ATOM 12502 C CA . GLU B 1 436 ? 7.758 27.734 -20.094 1 82.19 436 GLU B CA 1
ATOM 12503 C C . GLU B 1 436 ? 8.18 29.094 -19.547 1 82.19 436 GLU B C 1
ATOM 12505 O O . GLU B 1 436 ? 7.93 30.125 -20.188 1 82.19 436 GLU B O 1
ATOM 12510 N N . GLU B 1 437 ? 8.797 29.062 -18.469 1 80.88 437 GLU B N 1
ATOM 12511 C CA . GLU B 1 437 ? 9.297 30.312 -17.906 1 80.88 437 GLU B CA 1
ATOM 12512 C C . GLU B 1 437 ? 10.352 30.938 -18.812 1 80.88 437 GLU B C 1
ATOM 12514 O O . GLU B 1 437 ? 10.391 32.156 -18.953 1 80.88 437 GLU B O 1
ATOM 12519 N N . SER B 1 438 ? 11.18 30.062 -19.312 1 77.75 438 SER B N 1
ATOM 12520 C CA . SER B 1 438 ? 12.227 30.562 -20.203 1 77.75 438 SER B CA 1
ATOM 12521 C C . SER B 1 438 ? 11.641 31.109 -21.5 1 77.75 438 SER B C 1
ATOM 12523 O O . SER B 1 438 ? 12.148 32.094 -22.047 1 77.75 438 SER B O 1
ATOM 12525 N N . LYS B 1 439 ? 10.594 30.516 -21.969 1 75 439 LYS B N 1
ATOM 12526 C CA . LYS B 1 439 ? 9.93 30.969 -23.188 1 75 439 LYS B CA 1
ATOM 12527 C C . LYS B 1 439 ? 9.258 32.312 -22.969 1 75 439 LYS B C 1
ATOM 12529 O O . LYS B 1 439 ? 9.305 33.188 -23.828 1 75 439 LYS B O 1
ATOM 12534 N N . LEU B 1 440 ? 8.656 32.406 -21.828 1 67.81 440 LEU B N 1
ATOM 12535 C CA . LEU B 1 440 ? 7.996 33.656 -21.516 1 67.81 440 LEU B CA 1
ATOM 12536 C C . LEU B 1 440 ? 9.008 34.781 -21.375 1 67.81 440 LEU B C 1
ATOM 12538 O O . LEU B 1 440 ? 8.75 35.906 -21.812 1 67.81 440 LEU B O 1
ATOM 12542 N N . THR B 1 441 ? 10.141 34.438 -20.828 1 64.38 441 THR B N 1
ATOM 12543 C CA . THR B 1 441 ? 11.172 35.469 -20.672 1 64.38 441 THR B CA 1
ATOM 12544 C C . THR B 1 441 ? 11.75 35.844 -22.031 1 64.38 441 THR B C 1
ATOM 12546 O O . THR B 1 441 ? 12.031 37.031 -22.266 1 64.38 441 THR B O 1
ATOM 12549 N N . LEU B 1 442 ? 11.906 34.812 -22.844 1 60.56 442 LEU B N 1
ATOM 12550 C CA . LEU B 1 442 ? 12.43 35.094 -24.172 1 60.56 442 LEU B CA 1
ATOM 12551 C C . LEU B 1 442 ? 11.391 35.844 -25.031 1 60.56 442 LEU B C 1
ATOM 12553 O O . LEU B 1 442 ? 11.742 36.75 -25.797 1 60.56 442 LEU B O 1
ATOM 12557 N N . ALA B 1 443 ? 10.094 35.406 -24.938 1 60.41 443 ALA B N 1
ATOM 12558 C CA . ALA B 1 443 ? 9.023 36.094 -25.656 1 60.41 443 ALA B CA 1
ATOM 12559 C C . ALA B 1 443 ? 8.906 37.531 -25.219 1 60.41 443 ALA B C 1
ATOM 12561 O O . ALA B 1 443 ? 8.617 38.406 -26.016 1 60.41 443 ALA B O 1
ATOM 12562 N N . GLY B 1 444 ? 8.945 37.75 -23.891 1 54.38 444 GLY B N 1
ATOM 12563 C CA . GLY B 1 444 ? 8.922 39.156 -23.438 1 54.38 444 GLY B CA 1
ATOM 12564 C C . GLY B 1 444 ? 10.062 39.969 -24.016 1 54.38 444 GLY B C 1
ATOM 12565 O O . GLY B 1 444 ? 9.891 41.156 -24.281 1 54.38 444 GLY B O 1
ATOM 12566 N N . LEU B 1 445 ? 11.219 39.375 -24.172 1 54.75 445 LEU B N 1
ATOM 12567 C CA . LEU B 1 445 ? 12.367 40.125 -24.672 1 54.75 445 LEU B CA 1
ATOM 12568 C C . LEU B 1 445 ? 12.273 40.312 -26.188 1 54.75 445 LEU B C 1
ATOM 12570 O O . LEU B 1 445 ? 12.672 41.344 -26.719 1 54.75 445 LEU B O 1
ATOM 12574 N N . THR B 1 446 ? 12.078 39.219 -26.844 1 49.38 446 THR B N 1
ATOM 12575 C CA . THR B 1 446 ? 12.156 39.375 -28.281 1 49.38 446 THR B CA 1
ATOM 12576 C C . THR B 1 446 ? 10.805 39.781 -28.859 1 49.38 446 THR B C 1
ATOM 12578 O O . THR B 1 446 ? 10.703 40.125 -30.031 1 49.38 446 THR B O 1
ATOM 12581 N N . GLY B 1 447 ? 9.836 40.594 -28.422 1 45.5 447 GLY B N 1
ATOM 12582 C CA . GLY B 1 447 ? 8.594 41.094 -28.969 1 45.5 447 GLY B CA 1
ATOM 12583 C C . GLY B 1 447 ? 7.879 40.094 -29.844 1 45.5 447 GLY B C 1
ATOM 12584 O O . GLY B 1 447 ? 6.828 40.406 -30.422 1 45.5 447 GLY B O 1
ATOM 12585 N N . GLN B 1 448 ? 8.508 39.406 -30.828 1 41.22 448 GLN B N 1
ATOM 12586 C CA . GLN B 1 448 ? 7.855 38.594 -31.875 1 41.22 448 GLN B CA 1
ATOM 12587 C C . GLN B 1 448 ? 6.988 37.5 -31.266 1 41.22 448 GLN B C 1
ATOM 12589 O O . GLN B 1 448 ? 7.387 36.844 -30.281 1 41.22 448 GLN B O 1
ATOM 12594 N N . GLN B 1 449 ? 5.668 37.656 -31.469 1 40.31 449 GLN B N 1
ATOM 12595 C CA . GLN B 1 449 ? 4.602 36.688 -31.219 1 40.31 449 GLN B CA 1
ATOM 12596 C C . GLN B 1 449 ? 5.012 35.312 -31.656 1 40.31 449 GLN B C 1
ATOM 12598 O O . GLN B 1 449 ? 5.02 35 -32.844 1 40.31 449 GLN B O 1
ATOM 12603 N N . HIS B 1 450 ? 6.066 34.781 -31.469 1 37.06 450 HIS B N 1
ATOM 12604 C CA . HIS B 1 450 ? 6.328 33.438 -31.953 1 37.06 450 HIS B CA 1
ATOM 12605 C C . HIS B 1 450 ? 5.098 32.531 -31.797 1 37.06 450 HIS B C 1
ATOM 12607 O O . HIS B 1 450 ? 4.438 32.562 -30.766 1 37.06 450 HIS B O 1
ATOM 12613 N N . LYS B 1 451 ? 4.383 32.281 -32.938 1 37.16 451 LYS B N 1
ATOM 12614 C CA . LYS B 1 451 ? 3.311 31.312 -33.156 1 37.16 451 LYS B CA 1
ATOM 12615 C C . LYS B 1 451 ? 3.477 30.094 -32.25 1 37.16 451 LYS B C 1
ATOM 12617 O O . LYS B 1 451 ? 4.582 29.562 -32.125 1 37.16 451 LYS B O 1
ATOM 12622 N N . GLU B 1 452 ? 2.691 29.891 -31.281 1 41.66 452 GLU B N 1
ATOM 12623 C CA . GLU B 1 452 ? 2.4 28.766 -30.406 1 41.66 452 GLU B CA 1
ATOM 12624 C C . GLU B 1 452 ? 2.588 27.438 -31.125 1 41.66 452 GLU B C 1
ATOM 12626 O O . GLU B 1 452 ? 1.636 26.891 -31.688 1 41.66 452 GLU B O 1
ATOM 12631 N N . GLN B 1 453 ? 3.387 27.312 -32.156 1 36.84 453 GLN B N 1
ATOM 12632 C CA . GLN B 1 453 ? 3.414 25.922 -32.625 1 36.84 453 GLN B CA 1
ATOM 12633 C C . GLN B 1 453 ? 3.518 24.953 -31.438 1 36.84 453 GLN B C 1
ATOM 12635 O O . GLN B 1 453 ? 4.43 25.078 -30.609 1 36.84 453 GLN B O 1
ATOM 12640 N N . LYS B 1 454 ? 2.457 24.469 -31 1 42 454 LYS B N 1
ATOM 12641 C CA . LYS B 1 454 ? 2.332 23.359 -30.047 1 42 454 LYS B CA 1
ATOM 12642 C C . LYS B 1 454 ? 3.463 22.359 -30.234 1 42 454 LYS B C 1
ATOM 12644 O O . LYS B 1 454 ? 3.496 21.625 -31.234 1 42 454 LYS B O 1
ATOM 12649 N N . GLU B 1 455 ? 4.695 22.578 -30.031 1 48.47 455 GLU B N 1
ATOM 12650 C CA . GLU B 1 455 ? 5.789 21.609 -30.125 1 48.47 455 GLU B CA 1
ATOM 12651 C C . GLU B 1 455 ? 5.457 20.312 -29.391 1 48.47 455 GLU B C 1
ATOM 12653 O O . GLU B 1 455 ? 5.055 20.344 -28.234 1 48.47 455 GLU B O 1
ATOM 12658 N N . ILE B 1 456 ? 5.098 19.219 -29.984 1 52.44 456 ILE B N 1
ATOM 12659 C CA . ILE B 1 456 ? 4.762 17.859 -29.594 1 52.44 456 ILE B CA 1
ATOM 12660 C C . ILE B 1 456 ? 5.645 17.422 -28.438 1 52.44 456 ILE B C 1
ATOM 12662 O O . ILE B 1 456 ? 5.152 16.859 -27.453 1 52.44 456 ILE B O 1
ATOM 12666 N N . CYS B 1 457 ? 7.031 17.391 -28.625 1 60.38 457 CYS B N 1
ATOM 12667 C CA . CYS B 1 457 ? 7.902 16.984 -27.531 1 60.38 457 CYS B CA 1
ATOM 12668 C C . CYS B 1 457 ? 8.914 18.078 -27.203 1 60.38 457 CYS B C 1
ATOM 12670 O O . CYS B 1 457 ? 9.797 18.375 -28.016 1 60.38 457 CYS B O 1
ATOM 12672 N N . PRO B 1 458 ? 8.719 18.969 -26.062 1 72.56 458 PRO B N 1
ATOM 12673 C CA . PRO B 1 458 ? 9.672 20.016 -25.719 1 72.56 458 PRO B CA 1
ATOM 12674 C C . PRO B 1 458 ? 11.094 19.5 -25.547 1 72.56 458 PRO B C 1
ATOM 12676 O O . PRO B 1 458 ? 11.297 18.406 -25 1 72.56 458 PRO B O 1
ATOM 12679 N N . LEU B 1 459 ? 12.039 19.984 -26.391 1 82.81 459 LEU B N 1
ATOM 12680 C CA . LEU B 1 459 ? 13.461 19.688 -26.188 1 82.81 459 LEU B CA 1
ATOM 12681 C C . LEU B 1 459 ? 14.016 20.453 -24.984 1 82.81 459 LEU B C 1
ATOM 12683 O O . LEU B 1 459 ? 14.047 21.672 -24.984 1 82.81 459 LEU B O 1
ATOM 12687 N N . PHE B 1 460 ? 14.312 19.828 -23.922 1 89.62 460 PHE B N 1
ATOM 12688 C CA . PHE B 1 460 ? 14.867 20.422 -22.703 1 89.62 460 PHE B CA 1
ATOM 12689 C C . PHE B 1 460 ? 16.359 20.703 -22.875 1 89.62 460 PHE B C 1
ATOM 12691 O O . PHE B 1 460 ? 17.094 19.906 -23.453 1 89.62 460 PHE B O 1
ATOM 12698 N N . THR B 1 461 ? 16.781 21.781 -22.516 1 88.38 461 THR B N 1
ATOM 12699 C CA . THR B 1 461 ? 18.188 22.156 -22.547 1 88.38 461 THR B CA 1
ATOM 12700 C C . THR B 1 461 ? 18.844 21.906 -21.188 1 88.38 461 THR B C 1
ATOM 12702 O O . THR B 1 461 ? 18.156 21.766 -20.172 1 88.38 461 THR B O 1
ATOM 12705 N N . LEU B 1 462 ? 20.156 21.797 -21.125 1 91.19 462 LEU B N 1
ATOM 12706 C CA . LEU B 1 462 ? 20.906 21.547 -19.891 1 91.19 462 LEU B CA 1
ATOM 12707 C C . LEU B 1 462 ? 20.859 22.766 -18.969 1 91.19 462 LEU B C 1
ATOM 12709 O O . LEU B 1 462 ? 21.016 22.641 -17.75 1 91.19 462 LEU B O 1
ATOM 12713 N N . SER B 1 463 ? 20.688 23.891 -19.5 1 86.56 463 SER B N 1
ATOM 12714 C CA . SER B 1 463 ? 20.562 25.078 -18.672 1 86.56 463 SER B CA 1
ATOM 12715 C C . SER B 1 463 ? 19.281 25.031 -17.828 1 86.56 463 SER B C 1
ATOM 12717 O O . SER B 1 463 ? 19.281 25.484 -16.672 1 86.56 463 SER B O 1
ATOM 12719 N N . GLU B 1 464 ? 18.25 24.5 -18.406 1 90.19 464 GLU B N 1
ATOM 12720 C CA . GLU B 1 464 ? 17 24.328 -17.656 1 90.19 464 GLU B CA 1
ATOM 12721 C C . GLU B 1 464 ? 17.172 23.312 -16.531 1 90.19 464 GLU B C 1
ATOM 12723 O O . GLU B 1 464 ? 16.594 23.469 -15.453 1 90.19 464 GLU B O 1
ATOM 12728 N N . VAL B 1 465 ? 17.953 22.328 -16.812 1 92.38 465 VAL B N 1
ATOM 12729 C CA . VAL B 1 465 ? 18.234 21.328 -15.773 1 92.38 465 VAL B CA 1
ATOM 12730 C C . VAL B 1 465 ? 19 21.984 -14.633 1 92.38 465 VAL B C 1
ATOM 12732 O O . VAL B 1 465 ? 18.75 21.688 -13.461 1 92.38 465 VAL B O 1
ATOM 12735 N N . SER B 1 466 ? 19.969 22.781 -15.016 1 90.31 466 SER B N 1
ATOM 12736 C CA . SER B 1 466 ? 20.766 23.469 -13.992 1 90.31 466 SER B CA 1
ATOM 12737 C C . SER B 1 466 ? 19.891 24.359 -13.133 1 90.31 466 SER B C 1
ATOM 12739 O O . SER B 1 466 ? 20.125 24.5 -11.93 1 90.31 466 SER B O 1
ATOM 12741 N N . ARG B 1 467 ? 18.859 24.922 -13.672 1 89.12 467 ARG B N 1
ATOM 12742 C CA . ARG B 1 467 ? 17.953 25.781 -12.914 1 89.12 467 ARG B CA 1
ATOM 12743 C C . ARG B 1 467 ? 17.109 24.953 -11.945 1 89.12 467 ARG B C 1
ATOM 12745 O O . ARG B 1 467 ? 16.828 25.406 -10.836 1 89.12 467 ARG B O 1
ATOM 12752 N N . VAL B 1 468 ? 16.719 23.812 -12.383 1 92.44 468 VAL B N 1
ATOM 12753 C CA . VAL B 1 468 ? 15.969 22.922 -11.492 1 92.44 468 VAL B CA 1
ATOM 12754 C C . VAL B 1 468 ? 16.859 22.484 -10.336 1 92.44 468 VAL B C 1
ATOM 12756 O O . VAL B 1 468 ? 16.422 22.453 -9.188 1 92.44 468 VAL B O 1
ATOM 12759 N N . LEU B 1 469 ? 18.094 22.188 -10.656 1 92.94 469 LEU B N 1
ATOM 12760 C CA . LEU B 1 469 ? 19.031 21.734 -9.625 1 92.94 469 LEU B CA 1
ATOM 12761 C C . LEU B 1 469 ? 19.375 22.891 -8.672 1 92.94 469 LEU B C 1
ATOM 12763 O O . LEU B 1 469 ? 19.625 22.656 -7.492 1 92.94 469 LEU B O 1
ATOM 12767 N N . LYS B 1 470 ? 19.438 24.047 -9.195 1 88.31 470 LYS B N 1
ATOM 12768 C CA . LYS B 1 470 ? 19.703 25.219 -8.352 1 88.31 470 LYS B CA 1
ATOM 12769 C C . LYS B 1 470 ? 18.578 25.422 -7.336 1 88.31 470 LYS B C 1
ATOM 12771 O O . LYS B 1 470 ? 18.844 25.844 -6.207 1 88.31 470 LYS B O 1
ATOM 12776 N N . ASP B 1 471 ? 17.359 25.078 -7.73 1 87.56 471 ASP B N 1
ATOM 12777 C CA . ASP B 1 471 ? 16.219 25.188 -6.809 1 87.56 471 ASP B CA 1
ATOM 12778 C C . ASP B 1 471 ? 16.344 24.172 -5.676 1 87.56 471 ASP B C 1
ATOM 12780 O O . ASP B 1 471 ? 15.898 24.422 -4.559 1 87.56 471 ASP B O 1
ATOM 12784 N N . PHE B 1 472 ? 16.984 23.078 -5.961 1 90.38 472 PHE B N 1
ATOM 12785 C CA . PHE B 1 472 ? 17.078 22.031 -4.949 1 90.38 472 PHE B CA 1
ATOM 12786 C C . PHE B 1 472 ? 18.344 22.203 -4.113 1 90.38 472 PHE B C 1
ATOM 12788 O O . PHE B 1 472 ? 18.297 22.141 -2.883 1 90.38 472 PHE B O 1
ATOM 12795 N N . LEU B 1 473 ? 19.484 22.422 -4.805 1 91 473 LEU B N 1
ATOM 12796 C CA . LEU B 1 473 ? 20.781 22.406 -4.133 1 91 473 LEU B CA 1
ATOM 12797 C C . LEU B 1 473 ? 21.297 23.812 -3.891 1 91 473 LEU B C 1
ATOM 12799 O O . LEU B 1 473 ? 22.297 24.016 -3.217 1 91 473 LEU B O 1
ATOM 12803 N N . HIS B 1 474 ? 20.703 24.828 -4.371 1 80.69 474 HIS B N 1
ATOM 12804 C CA . HIS B 1 474 ? 21.062 26.234 -4.191 1 80.69 474 HIS B CA 1
ATOM 12805 C C . HIS B 1 474 ? 22.5 26.484 -4.598 1 80.69 474 HIS B C 1
ATOM 12807 O O . HIS B 1 474 ? 22.875 26.25 -5.75 1 80.69 474 HIS B O 1
ATOM 12813 N N . ASP B 1 475 ? 23.391 26.578 -3.693 1 74.81 475 ASP B N 1
ATOM 12814 C CA . ASP B 1 475 ? 24.766 26.984 -3.982 1 74.81 475 ASP B CA 1
ATOM 12815 C C . ASP B 1 475 ? 25.625 25.781 -4.348 1 74.81 475 ASP B C 1
ATOM 12817 O O . ASP B 1 475 ? 26.703 25.938 -4.949 1 74.81 475 ASP B O 1
ATOM 12821 N N . ALA B 1 476 ? 25.188 24.625 -4.008 1 79.12 476 ALA B N 1
ATOM 12822 C CA . ALA B 1 476 ? 25.984 23.438 -4.305 1 79.12 476 ALA B CA 1
ATOM 12823 C C . ALA B 1 476 ? 26 23.141 -5.801 1 79.12 476 ALA B C 1
ATOM 12825 O O . ALA B 1 476 ? 26.844 22.375 -6.281 1 79.12 476 ALA B O 1
ATOM 12826 N N . CYS B 1 477 ? 25.109 23.719 -6.508 1 76.75 477 CYS B N 1
ATOM 12827 C CA . CYS B 1 477 ? 25.047 23.438 -7.938 1 76.75 477 CYS B CA 1
ATOM 12828 C C . CYS B 1 477 ? 25.484 24.641 -8.75 1 76.75 477 CYS B C 1
ATOM 12830 O O . CYS B 1 477 ? 25.266 24.688 -9.961 1 76.75 477 CYS B O 1
ATOM 12832 N N . LYS B 1 478 ? 26.234 25.531 -8.148 1 77.38 478 LYS B N 1
ATOM 12833 C CA . LYS B 1 478 ? 26.672 26.703 -8.898 1 77.38 478 LYS B CA 1
ATOM 12834 C C . LYS B 1 478 ? 27.672 26.328 -9.984 1 77.38 478 LYS B C 1
ATOM 12836 O O . LYS B 1 478 ? 28.672 25.656 -9.703 1 77.38 478 LYS B O 1
ATOM 12841 N N . GLY B 1 479 ? 27.328 26.422 -11.195 1 74.69 479 GLY B N 1
ATOM 12842 C CA . GLY B 1 479 ? 28.266 26.188 -12.273 1 74.69 479 GLY B CA 1
ATOM 12843 C C . GLY B 1 479 ? 28 24.906 -13.031 1 74.69 479 GLY B C 1
ATOM 12844 O O . GLY B 1 479 ? 28.75 24.562 -13.953 1 74.69 479 GLY B O 1
ATOM 12845 N N . PHE B 1 480 ? 26.969 24.141 -12.516 1 82.94 480 PHE B N 1
ATOM 12846 C CA . PHE B 1 480 ? 26.672 22.906 -13.227 1 82.94 480 PHE B CA 1
ATOM 12847 C C . PHE B 1 480 ? 26.328 23.188 -14.688 1 82.94 480 PHE B C 1
ATOM 12849 O O . PHE B 1 480 ? 25.484 24.031 -14.984 1 82.94 480 PHE B O 1
ATOM 12856 N N . TYR B 1 481 ? 26.984 22.688 -15.594 1 84.25 481 TYR B N 1
ATOM 12857 C CA . TYR B 1 481 ? 26.734 22.688 -17.031 1 84.25 481 TYR B CA 1
ATOM 12858 C C . TYR B 1 481 ? 26.969 24.078 -17.625 1 84.25 481 TYR B C 1
ATOM 12860 O O . TYR B 1 481 ? 26.203 24.516 -18.484 1 84.25 481 TYR B O 1
ATOM 12868 N N . GLN B 1 482 ? 27.75 24.922 -16.984 1 76.75 482 GLN B N 1
ATOM 12869 C CA . GLN B 1 482 ? 28.125 26.234 -17.516 1 76.75 482 GLN B CA 1
ATOM 12870 C C . GLN B 1 482 ? 29.609 26.297 -17.828 1 76.75 482 GLN B C 1
ATOM 12872 O O . GLN B 1 482 ? 30.422 25.625 -17.172 1 76.75 482 GLN B O 1
ATOM 12877 N N . ASP B 1 483 ? 30.047 26.641 -19.094 1 66.62 483 ASP B N 1
ATOM 12878 C CA . ASP B 1 483 ? 31.453 26.766 -19.453 1 66.62 483 ASP B CA 1
ATOM 12879 C C . ASP B 1 483 ? 32.062 28.031 -18.859 1 66.62 483 ASP B C 1
ATOM 12881 O O . ASP B 1 483 ? 31.656 29.141 -19.203 1 66.62 483 ASP B O 1
ATOM 12885 N N . LEU B 1 484 ? 32.688 27.969 -17.75 1 57.19 484 LEU B N 1
ATOM 12886 C CA . LEU B 1 484 ? 33.344 29.125 -17.156 1 57.19 484 LEU B CA 1
ATOM 12887 C C . LEU B 1 484 ? 34.562 29.516 -17.953 1 57.19 484 LEU B C 1
ATOM 12889 O O . LEU B 1 484 ? 35.156 30.594 -17.719 1 57.19 484 LEU B O 1
ATOM 12893 N N . ARG B 1 485 ? 35.406 28.844 -18.875 1 52.38 485 ARG B N 1
ATOM 12894 C CA . ARG B 1 485 ? 36.688 29.078 -19.5 1 52.38 485 ARG B CA 1
ATOM 12895 C C . ARG B 1 485 ? 36.625 30.266 -20.453 1 52.38 485 ARG B C 1
ATOM 12897 O O . ARG B 1 485 ? 37.656 30.922 -20.703 1 52.38 485 ARG B O 1
ATOM 12904 N N . TYR B 1 486 ? 35.688 30.266 -21.203 1 45.03 486 TYR B N 1
ATOM 12905 C CA . TYR B 1 486 ? 35.906 31.25 -22.266 1 45.03 486 TYR B CA 1
ATOM 12906 C C . TYR B 1 486 ? 35.969 32.656 -21.688 1 45.03 486 TYR B C 1
ATOM 12908 O O . TYR B 1 486 ? 35.875 33.656 -22.438 1 45.03 486 TYR B O 1
ATOM 12916 N N . GLY B 1 487 ? 36.031 32.969 -20.484 1 41.25 487 GLY B N 1
ATOM 12917 C CA . GLY B 1 487 ? 36.344 34.375 -20.266 1 41.25 487 GLY B CA 1
ATOM 12918 C C . GLY B 1 487 ? 37.75 34.719 -20.625 1 41.25 487 GLY B C 1
ATOM 12919 O O . GLY B 1 487 ? 38.656 34.594 -19.797 1 41.25 487 GLY B O 1
ATOM 12920 N N . GLY B 1 488 ? 38.25 34.406 -21.797 1 35.59 488 GLY B N 1
ATOM 12921 C CA . GLY B 1 488 ? 39.562 34.938 -22.094 1 35.59 488 GLY B CA 1
ATOM 12922 C C . GLY B 1 488 ? 39.781 36.375 -21.609 1 35.59 488 GLY B C 1
ATOM 12923 O O . GLY B 1 488 ? 38.812 37.062 -21.328 1 35.59 488 GLY B O 1
ATOM 12924 N N . LYS B 1 489 ? 41.25 36.719 -21.547 1 39 489 LYS B N 1
ATOM 12925 C CA . LYS B 1 489 ? 42.031 37.906 -21.203 1 39 489 LYS B CA 1
ATOM 12926 C C . LYS B 1 489 ? 41.594 39.125 -22.031 1 39 489 LYS B C 1
ATOM 12928 O O . LYS B 1 489 ? 42.25 39.5 -23 1 39 489 LYS B O 1
ATOM 12933 N N . LYS B 1 490 ? 40.719 39.438 -22.734 1 35.72 490 LYS B N 1
ATOM 12934 C CA . LYS B 1 490 ? 40.969 40.812 -23.109 1 35.72 490 LYS B CA 1
ATOM 12935 C C . LYS B 1 490 ? 41.219 41.656 -21.859 1 35.72 490 LYS B C 1
ATOM 12937 O O . LYS B 1 490 ? 40.5 41.531 -20.859 1 35.72 490 LYS B O 1
ATOM 12942 N N . LYS B 1 491 ? 42.406 42.406 -21.812 1 33.81 491 LYS B N 1
ATOM 12943 C CA . LYS B 1 491 ? 42.969 43.375 -20.891 1 33.81 491 LYS B CA 1
ATOM 12944 C C . LYS B 1 491 ? 41.906 44.219 -20.234 1 33.81 491 LYS B C 1
ATOM 12946 O O . LYS B 1 491 ? 41.844 44.344 -19.016 1 33.81 491 LYS B O 1
ATOM 12951 N N . SER B 1 492 ? 41.938 45.625 -20.812 1 29.08 492 SER B N 1
ATOM 12952 C CA . SER B 1 492 ? 41.938 46.906 -20.156 1 29.08 492 SER B CA 1
ATOM 12953 C C . SER B 1 492 ? 40.594 47.219 -19.516 1 29.08 492 SER B C 1
ATOM 12955 O O . SER B 1 492 ? 40.531 48.031 -18.578 1 29.08 492 SER B O 1
ATOM 12957 N N . ASP B 1 493 ? 39.562 47.438 -20.359 1 32.38 493 ASP B N 1
ATOM 12958 C CA . ASP B 1 493 ? 38.625 48.406 -19.828 1 32.38 493 ASP B CA 1
ATOM 12959 C C . ASP B 1 493 ? 37.938 47.844 -18.594 1 32.38 493 ASP B C 1
ATOM 12961 O O . ASP B 1 493 ? 37.562 46.688 -18.531 1 32.38 493 ASP B O 1
ATOM 12965 N N . LYS B 1 494 ? 38.062 48.469 -17.391 1 33.28 494 LYS B N 1
ATOM 12966 C CA . LYS B 1 494 ? 37.688 48.406 -15.984 1 33.28 494 LYS B CA 1
ATOM 12967 C C . LYS B 1 494 ? 36.25 47.906 -15.82 1 33.28 494 LYS B C 1
ATOM 12969 O O . LYS B 1 494 ? 35.781 47.719 -14.695 1 33.28 494 LYS B O 1
ATOM 12974 N N . MET B 1 495 ? 35.312 48.281 -16.781 1 31.42 495 MET B N 1
ATOM 12975 C CA . MET B 1 495 ? 33.969 48.25 -16.203 1 31.42 495 MET B CA 1
ATOM 12976 C C . MET B 1 495 ? 33.562 46.812 -15.859 1 31.42 495 MET B C 1
ATOM 12978 O O . MET B 1 495 ? 33.938 45.875 -16.562 1 31.42 495 MET B O 1
ATOM 12982 N N . ASN B 1 496 ? 33.031 46.562 -14.641 1 32.38 496 ASN B N 1
ATOM 12983 C CA . ASN B 1 496 ? 32.469 45.5 -13.828 1 32.38 496 ASN B CA 1
ATOM 12984 C C . ASN B 1 496 ? 31.594 44.562 -14.672 1 32.38 496 ASN B C 1
ATOM 12986 O O . ASN B 1 496 ? 30.391 44.469 -14.43 1 32.38 496 ASN B O 1
ATOM 12990 N N . THR B 1 497 ? 31.656 44.438 -16.125 1 35.91 497 THR B N 1
ATOM 12991 C CA . THR B 1 497 ? 30.516 43.75 -16.672 1 35.91 497 THR B CA 1
ATOM 12992 C C . THR B 1 497 ? 30.531 42.281 -16.266 1 35.91 497 THR B C 1
ATOM 12994 O O . THR B 1 497 ? 31.562 41.625 -16.328 1 35.91 497 THR B O 1
ATOM 12997 N N . LYS B 1 498 ? 29.594 41.75 -15.469 1 43.88 498 LYS B N 1
ATOM 12998 C CA . LYS B 1 498 ? 29.188 40.375 -15.133 1 43.88 498 LYS B CA 1
ATOM 12999 C C . LYS B 1 498 ? 29.438 39.438 -16.297 1 43.88 498 LYS B C 1
ATOM 13001 O O . LYS B 1 498 ? 28.969 39.688 -17.422 1 43.88 498 LYS B O 1
ATOM 13006 N N . ARG B 1 499 ? 30.422 38.75 -16.453 1 45.16 499 ARG B N 1
ATOM 13007 C CA . ARG B 1 499 ? 30.828 37.656 -17.344 1 45.16 499 ARG B CA 1
ATOM 13008 C C . ARG B 1 499 ? 29.688 36.688 -17.594 1 45.16 499 ARG B C 1
ATOM 13010 O O . ARG B 1 499 ? 29.234 36 -16.656 1 45.16 499 ARG B O 1
ATOM 13017 N N . LEU B 1 500 ? 28.734 36.844 -18.516 1 50.66 500 LEU B N 1
ATOM 13018 C CA . LEU B 1 500 ? 27.688 35.875 -18.828 1 50.66 500 LEU B CA 1
ATOM 13019 C C . LEU B 1 500 ? 28.281 34.562 -19.281 1 50.66 500 LEU B C 1
ATOM 13021 O O . LEU B 1 500 ? 29.172 34.531 -20.141 1 50.66 500 LEU B O 1
ATOM 13025 N N . PRO B 1 501 ? 28.297 33.406 -18.5 1 56.25 501 PRO B N 1
ATOM 13026 C CA . PRO B 1 501 ? 28.75 32.062 -18.859 1 56.25 501 PRO B CA 1
ATOM 13027 C C . PRO B 1 501 ? 28.406 31.703 -20.312 1 56.25 501 PRO B C 1
ATOM 13029 O O . PRO B 1 501 ? 27.391 32.156 -20.844 1 56.25 501 PRO B O 1
ATOM 13032 N N . GLY B 1 502 ? 29.406 31.531 -21.203 1 56.44 502 GLY B N 1
ATOM 13033 C CA . GLY B 1 502 ? 29.234 31.172 -22.594 1 56.44 502 GLY B CA 1
ATOM 13034 C C . GLY B 1 502 ? 28.469 29.859 -22.781 1 56.44 502 GLY B C 1
ATOM 13035 O O . GLY B 1 502 ? 28.25 29.125 -21.812 1 56.44 502 GLY B O 1
ATOM 13036 N N . PRO B 1 503 ? 27.844 29.641 -24.016 1 65.5 503 PRO B N 1
ATOM 13037 C CA . PRO B 1 503 ? 27.078 28.422 -24.328 1 65.5 503 PRO B CA 1
ATOM 13038 C C . PRO B 1 503 ? 27.938 27.172 -24.328 1 65.5 503 PRO B C 1
ATOM 13040 O O . PRO B 1 503 ? 29.109 27.219 -24.703 1 65.5 503 PRO B O 1
ATOM 13043 N N . LEU B 1 504 ? 27.656 26.109 -23.578 1 75.69 504 LEU B N 1
ATOM 13044 C CA . LEU B 1 504 ? 28.297 24.797 -23.484 1 75.69 504 LEU B CA 1
ATOM 13045 C C . LEU B 1 504 ? 28.422 24.141 -24.844 1 75.69 504 LEU B C 1
ATOM 13047 O O . LEU B 1 504 ? 27.484 24.188 -25.641 1 75.69 504 LEU B O 1
ATOM 13051 N N . ASP B 1 505 ? 29.672 23.875 -25.297 1 76.31 505 ASP B N 1
ATOM 13052 C CA . ASP B 1 505 ? 29.859 23.078 -26.484 1 76.31 505 ASP B CA 1
ATOM 13053 C C . ASP B 1 505 ? 29.219 21.703 -26.328 1 76.31 505 ASP B C 1
ATOM 13055 O O . ASP B 1 505 ? 29.625 20.906 -25.484 1 76.31 505 ASP B O 1
ATOM 13059 N N . MET B 1 506 ? 28.266 21.484 -27.031 1 83.75 506 MET B N 1
ATOM 13060 C CA . MET B 1 506 ? 27.453 20.281 -26.891 1 83.75 506 MET B CA 1
ATOM 13061 C C . MET B 1 506 ? 28.234 19.047 -27.281 1 83.75 506 MET B C 1
ATOM 13063 O O . MET B 1 506 ? 27.922 17.938 -26.844 1 83.75 506 MET B O 1
ATOM 13067 N N . ASN B 1 507 ? 29.281 19.141 -28.016 1 81.12 507 ASN B N 1
ATOM 13068 C CA . ASN B 1 507 ? 30.047 17.953 -28.438 1 81.12 507 ASN B CA 1
ATOM 13069 C C . ASN B 1 507 ? 31.219 17.688 -27.516 1 81.12 507 ASN B C 1
ATOM 13071 O O . ASN B 1 507 ? 31.906 16.672 -27.656 1 81.12 507 ASN B O 1
ATOM 13075 N N . GLN B 1 508 ? 31.281 18.453 -26.5 1 85.75 508 GLN B N 1
ATOM 13076 C CA . GLN B 1 508 ? 32.375 18.25 -25.547 1 85.75 508 GLN B CA 1
ATOM 13077 C C . GLN B 1 508 ? 32 17.172 -24.531 1 85.75 508 GLN B C 1
ATOM 13079 O O . GLN B 1 508 ? 30.844 17 -24.188 1 85.75 508 GLN B O 1
ATOM 13084 N N . LYS B 1 509 ? 33.125 16.406 -24.188 1 89.06 509 LYS B N 1
ATOM 13085 C CA . LYS B 1 509 ? 32.969 15.367 -23.172 1 89.06 509 LYS B CA 1
ATOM 13086 C C . LYS B 1 509 ? 32.719 15.977 -21.797 1 89.06 509 LYS B C 1
ATOM 13088 O O . LYS B 1 509 ? 33.219 17.078 -21.5 1 89.06 509 LYS B O 1
ATOM 13093 N N . SER B 1 510 ? 31.922 15.32 -21.031 1 88.31 510 SER B N 1
ATOM 13094 C CA . SER B 1 510 ? 31.609 15.781 -19.672 1 88.31 510 SER B CA 1
ATOM 13095 C C . SER B 1 510 ? 32.844 15.703 -18.781 1 88.31 510 SER B C 1
ATOM 13097 O O . SER B 1 510 ? 33.656 14.781 -18.891 1 88.31 510 SER B O 1
ATOM 13099 N N . GLU B 1 511 ? 33.062 16.688 -18.016 1 84.62 511 GLU B N 1
ATOM 13100 C CA . GLU B 1 511 ? 34.188 16.734 -17.094 1 84.62 511 GLU B CA 1
ATOM 13101 C C . GLU B 1 511 ? 34.062 15.68 -16 1 84.62 511 GLU B C 1
ATOM 13103 O O . GLU B 1 511 ? 35.062 15.094 -15.578 1 84.62 511 GLU B O 1
ATOM 13108 N N . ASN B 1 512 ? 32.906 15.422 -15.531 1 90.81 512 ASN B N 1
ATOM 13109 C CA . ASN B 1 512 ? 32.594 14.414 -14.523 1 90.81 512 ASN B CA 1
ATOM 13110 C C . ASN B 1 512 ? 31.406 13.555 -14.914 1 90.81 512 ASN B C 1
ATOM 13112 O O . ASN B 1 512 ? 30.312 13.711 -14.359 1 90.81 512 ASN B O 1
ATOM 13116 N N . PRO B 1 513 ? 31.609 12.609 -15.734 1 94.06 513 PRO B N 1
ATOM 13117 C CA . PRO B 1 513 ? 30.5 11.82 -16.281 1 94.06 513 PRO B CA 1
ATOM 13118 C C . PRO B 1 513 ? 29.766 11.008 -15.203 1 94.06 513 PRO B C 1
ATOM 13120 O O . PRO B 1 513 ? 28.547 10.906 -15.234 1 94.06 513 PRO B O 1
ATOM 13123 N N . TRP B 1 514 ? 30.484 10.453 -14.164 1 94.56 514 TRP B N 1
ATOM 13124 C CA . TRP B 1 514 ? 29.844 9.633 -13.141 1 94.56 514 TRP B CA 1
ATOM 13125 C C . TRP B 1 514 ? 28.891 10.461 -12.281 1 94.56 514 TRP B C 1
ATOM 13127 O O . TRP B 1 514 ? 27.797 10.008 -11.961 1 94.56 514 TRP B O 1
ATOM 13137 N N . ARG B 1 515 ? 29.281 11.609 -11.945 1 93.25 515 ARG B N 1
ATOM 13138 C CA . ARG B 1 515 ? 28.422 12.492 -11.156 1 93.25 515 ARG B CA 1
ATOM 13139 C C . ARG B 1 515 ? 27.188 12.914 -11.953 1 93.25 515 ARG B C 1
ATOM 13141 O O . ARG B 1 515 ? 26.078 12.938 -11.414 1 93.25 515 ARG B O 1
ATOM 13148 N N . ASP B 1 516 ? 27.391 13.281 -13.211 1 94.38 516 ASP B N 1
ATOM 13149 C CA . ASP B 1 516 ? 26.281 13.734 -14.039 1 94.38 516 ASP B CA 1
ATOM 13150 C C . ASP B 1 516 ? 25.25 12.625 -14.242 1 94.38 516 ASP B C 1
ATOM 13152 O O . ASP B 1 516 ? 24.047 12.867 -14.203 1 94.38 516 ASP B O 1
ATOM 13156 N N . LEU B 1 517 ? 25.719 11.422 -14.438 1 96.06 517 LEU B N 1
ATOM 13157 C CA . LEU B 1 517 ? 24.812 10.297 -14.578 1 96.06 517 LEU B CA 1
ATOM 13158 C C . LEU B 1 517 ? 24.141 9.953 -13.25 1 96.06 517 LEU B C 1
ATOM 13160 O O . LEU B 1 517 ? 22.984 9.539 -13.211 1 96.06 517 LEU B O 1
ATOM 13164 N N . PHE B 1 518 ? 24.938 10.117 -12.18 1 96.25 518 PHE B N 1
ATOM 13165 C CA . PHE B 1 518 ? 24.391 9.891 -10.852 1 96.25 518 PHE B CA 1
ATOM 13166 C C . PHE B 1 518 ? 23.234 10.836 -10.57 1 96.25 518 PHE B C 1
ATOM 13168 O O . PHE B 1 518 ? 22.172 10.406 -10.125 1 96.25 518 PHE B O 1
ATOM 13175 N N . VAL B 1 519 ? 23.422 12.078 -10.875 1 95.62 519 VAL B N 1
ATOM 13176 C CA . VAL B 1 519 ? 22.391 13.086 -10.656 1 95.62 519 VAL B CA 1
ATOM 13177 C C . VAL B 1 519 ? 21.188 12.805 -11.562 1 95.62 519 VAL B C 1
ATOM 13179 O O . VAL B 1 519 ? 20.047 12.914 -11.133 1 95.62 519 VAL B O 1
ATOM 13182 N N . TRP B 1 520 ? 21.469 12.461 -12.773 1 95.44 520 TRP B N 1
ATOM 13183 C CA . TRP B 1 520 ? 20.406 12.125 -13.719 1 95.44 520 TRP B CA 1
ATOM 13184 C C . TRP B 1 520 ? 19.562 10.953 -13.203 1 95.44 520 TRP B C 1
ATOM 13186 O O . TRP B 1 520 ? 18.344 10.977 -13.281 1 95.44 520 TRP B O 1
ATOM 13196 N N . ALA B 1 521 ? 20.203 9.945 -12.656 1 95.31 521 ALA B N 1
ATOM 13197 C CA . ALA B 1 521 ? 19.516 8.75 -12.164 1 95.31 521 ALA B CA 1
ATOM 13198 C C . ALA B 1 521 ? 18.719 9.062 -10.898 1 95.31 521 ALA B C 1
ATOM 13200 O O . ALA B 1 521 ? 17.609 8.562 -10.719 1 95.31 521 ALA B O 1
ATOM 13201 N N . VAL B 1 522 ? 19.281 9.891 -10.023 1 95 522 VAL B N 1
ATOM 13202 C CA . VAL B 1 522 ? 18.609 10.25 -8.781 1 95 522 VAL B CA 1
ATOM 13203 C C . VAL B 1 522 ? 17.344 11.062 -9.086 1 95 522 VAL B C 1
ATOM 13205 O O . VAL B 1 522 ? 16.312 10.859 -8.461 1 95 522 VAL B O 1
ATOM 13208 N N . LEU B 1 523 ? 17.438 11.945 -10.07 1 94.25 523 LEU B N 1
ATOM 13209 C CA . LEU B 1 523 ? 16.312 12.797 -10.422 1 94.25 523 LEU B CA 1
ATOM 13210 C C . LEU B 1 523 ? 15.172 11.977 -11.008 1 94.25 523 LEU B C 1
ATOM 13212 O O . LEU B 1 523 ? 14.008 12.375 -10.922 1 94.25 523 LEU B O 1
ATOM 13216 N N . GLN B 1 524 ? 15.461 10.812 -11.523 1 92.62 524 GLN B N 1
ATOM 13217 C CA . GLN B 1 524 ? 14.445 9.953 -12.125 1 92.62 524 GLN B CA 1
ATOM 13218 C C . GLN B 1 524 ? 14.031 8.836 -11.164 1 92.62 524 GLN B C 1
ATOM 13220 O O . GLN B 1 524 ? 13.258 7.949 -11.539 1 92.62 524 GLN B O 1
ATOM 13225 N N . ASN B 1 525 ? 14.484 8.828 -9.969 1 90.38 525 ASN B N 1
ATOM 13226 C CA . ASN B 1 525 ? 14.18 7.852 -8.93 1 90.38 525 ASN B CA 1
ATOM 13227 C C . ASN B 1 525 ? 14.578 6.441 -9.352 1 90.38 525 ASN B C 1
ATOM 13229 O O . ASN B 1 525 ? 13.836 5.484 -9.125 1 90.38 525 ASN B O 1
ATOM 13233 N N . ARG B 1 526 ? 15.672 6.348 -10.156 1 93.06 526 ARG B N 1
ATOM 13234 C CA . ARG B 1 526 ? 16.281 5.062 -10.5 1 93.06 526 ARG B CA 1
ATOM 13235 C C . ARG B 1 526 ? 17.375 4.699 -9.516 1 93.06 526 ARG B C 1
ATOM 13237 O O . ARG B 1 526 ? 18.562 4.945 -9.773 1 93.06 526 ARG B O 1
ATOM 13244 N N . HIS B 1 527 ? 17.078 4.066 -8.453 1 91.94 527 HIS B N 1
ATOM 13245 C CA . HIS B 1 527 ? 17.969 3.922 -7.305 1 91.94 527 HIS B CA 1
ATOM 13246 C C . HIS B 1 527 ? 19.031 2.857 -7.562 1 91.94 527 HIS B C 1
ATOM 13248 O O . HIS B 1 527 ? 20.188 3.012 -7.16 1 91.94 527 HIS B O 1
ATOM 13254 N N . LYS B 1 528 ? 18.734 1.761 -8.234 1 92.25 528 LYS B N 1
ATOM 13255 C CA . LYS B 1 528 ? 19.75 0.744 -8.523 1 92.25 528 LYS B CA 1
ATOM 13256 C C . LYS B 1 528 ? 20.828 1.291 -9.445 1 92.25 528 LYS B C 1
ATOM 13258 O O . LYS B 1 528 ? 22.016 1.054 -9.227 1 92.25 528 LYS B O 1
ATOM 13263 N N . MET B 1 529 ? 20.375 2.037 -10.445 1 94.94 529 MET B N 1
ATOM 13264 C CA . MET B 1 529 ? 21.328 2.664 -11.367 1 94.94 529 MET B CA 1
ATOM 13265 C C . MET B 1 529 ? 22.125 3.752 -10.664 1 94.94 529 MET B C 1
ATOM 13267 O O . MET B 1 529 ? 23.344 3.865 -10.875 1 94.94 529 MET B O 1
ATOM 13271 N N . ALA B 1 530 ? 21.453 4.512 -9.828 1 95.5 530 ALA B N 1
ATOM 13272 C CA . ALA B 1 530 ? 22.125 5.586 -9.102 1 95.5 530 ALA B CA 1
ATOM 13273 C C . ALA B 1 530 ? 23.172 5.027 -8.141 1 95.5 530 ALA B C 1
ATOM 13275 O O . ALA B 1 530 ? 24.25 5.605 -7.984 1 95.5 530 ALA B O 1
ATOM 13276 N N . ASN B 1 531 ? 22.875 3.924 -7.473 1 94.19 531 ASN B N 1
ATOM 13277 C CA . ASN B 1 531 ? 23.828 3.305 -6.559 1 94.19 531 ASN B CA 1
ATOM 13278 C C . ASN B 1 531 ? 25.078 2.818 -7.293 1 94.19 531 ASN B C 1
ATOM 13280 O O . ASN B 1 531 ? 26.172 2.889 -6.758 1 94.19 531 ASN B O 1
ATOM 13284 N N . TYR B 1 532 ? 24.828 2.324 -8.539 1 95 532 TYR B N 1
ATOM 13285 C CA . TYR B 1 532 ? 25.984 1.893 -9.328 1 95 532 TYR B CA 1
ATOM 13286 C C . TYR B 1 532 ? 26.859 3.08 -9.703 1 95 532 TYR B C 1
ATOM 13288 O O . TYR B 1 532 ? 28.078 3.008 -9.602 1 95 532 TYR B O 1
ATOM 13296 N N . PHE B 1 533 ? 26.297 4.176 -10.125 1 96.56 533 PHE B N 1
ATOM 13297 C CA . PHE B 1 533 ? 27.078 5.355 -10.492 1 96.56 533 PHE B CA 1
ATOM 13298 C C . PHE B 1 533 ? 27.75 5.969 -9.273 1 96.56 533 PHE B C 1
ATOM 13300 O O . PHE B 1 533 ? 28.844 6.516 -9.367 1 96.56 533 PHE B O 1
ATOM 13307 N N . TRP B 1 534 ? 27.031 5.906 -8.133 1 95.75 534 TRP B N 1
ATOM 13308 C CA . TRP B 1 534 ? 27.609 6.379 -6.879 1 95.75 534 TRP B CA 1
ATOM 13309 C C . TRP B 1 534 ? 28.844 5.566 -6.512 1 95.75 534 TRP B C 1
ATOM 13311 O O . TRP B 1 534 ? 29.844 6.121 -6.059 1 95.75 534 TRP B O 1
ATOM 13321 N N . ALA B 1 535 ? 28.766 4.238 -6.719 1 94.56 535 ALA B N 1
ATOM 13322 C CA . ALA B 1 535 ? 29.891 3.359 -6.387 1 94.56 535 ALA B CA 1
ATOM 13323 C C . ALA B 1 535 ? 31.109 3.67 -7.254 1 94.56 535 ALA B C 1
ATOM 13325 O O . ALA B 1 535 ? 32.25 3.574 -6.793 1 94.56 535 ALA B O 1
ATOM 13326 N N . MET B 1 536 ? 30.922 4.129 -8.516 1 93.5 536 MET B N 1
ATOM 13327 C CA . MET B 1 536 ? 32.031 4.367 -9.453 1 93.5 536 MET B CA 1
ATOM 13328 C C . MET B 1 536 ? 32.531 5.801 -9.336 1 93.5 536 MET B C 1
ATOM 13330 O O . MET B 1 536 ? 33.688 6.082 -9.68 1 93.5 536 MET B O 1
ATOM 13334 N N . GLY B 1 537 ? 31.781 6.684 -8.828 1 92.62 537 GLY B N 1
ATOM 13335 C CA . GLY B 1 537 ? 32.125 8.094 -8.781 1 92.62 537 GLY B CA 1
ATOM 13336 C C . GLY B 1 537 ? 32.969 8.469 -7.574 1 92.62 537 GLY B C 1
ATOM 13337 O O . GLY B 1 537 ? 33 7.727 -6.59 1 92.62 537 GLY B O 1
ATOM 13338 N N . PRO B 1 538 ? 33.656 9.625 -7.727 1 92.12 538 PRO B N 1
ATOM 13339 C CA . PRO B 1 538 ? 34.438 10.109 -6.59 1 92.12 538 PRO B CA 1
ATOM 13340 C C . PRO B 1 538 ? 33.594 10.898 -5.582 1 92.12 538 PRO B C 1
ATOM 13342 O O . PRO B 1 538 ? 32.438 11.18 -5.836 1 92.12 538 PRO B O 1
ATOM 13345 N N . GLU B 1 539 ? 34.125 11.242 -4.355 1 95.19 539 GLU B N 1
ATOM 13346 C CA . GLU B 1 539 ? 33.438 11.992 -3.287 1 95.19 539 GLU B CA 1
ATOM 13347 C C . GLU B 1 539 ? 32.125 11.359 -2.916 1 95.19 539 GLU B C 1
ATOM 13349 O O . GLU B 1 539 ? 31.062 11.984 -3.068 1 95.19 539 GLU B O 1
ATOM 13354 N N . GLY B 1 540 ? 32.188 10.234 -2.371 1 95.25 540 GLY B N 1
ATOM 13355 C CA . GLY B 1 540 ? 31.031 9.414 -2.082 1 95.25 540 GLY B CA 1
ATOM 13356 C C . GLY B 1 540 ? 30.125 10.008 -1.009 1 95.25 540 GLY B C 1
ATOM 13357 O O . GLY B 1 540 ? 28.906 10 -1.141 1 95.25 540 GLY B O 1
ATOM 13358 N N . VAL B 1 541 ? 30.688 10.586 0.106 1 96.88 541 VAL B N 1
ATOM 13359 C CA . VAL B 1 541 ? 29.891 11.109 1.211 1 96.88 541 VAL B CA 1
ATOM 13360 C C . VAL B 1 541 ? 29.125 12.344 0.749 1 96.88 541 VAL B C 1
ATOM 13362 O O . VAL B 1 541 ? 27.922 12.461 0.996 1 96.88 541 VAL B O 1
ATOM 13365 N N . ALA B 1 542 ? 29.797 13.242 0.028 1 95.62 542 ALA B N 1
ATOM 13366 C CA . ALA B 1 542 ? 29.156 14.453 -0.464 1 95.62 542 ALA B CA 1
ATOM 13367 C C . ALA B 1 542 ? 28.062 14.125 -1.477 1 95.62 542 ALA B C 1
ATOM 13369 O O . ALA B 1 542 ? 26.984 14.727 -1.449 1 95.62 542 ALA B O 1
ATOM 13370 N N . SER B 1 543 ? 28.344 13.188 -2.377 1 95.75 543 SER B N 1
ATOM 13371 C CA . SER B 1 543 ? 27.359 12.805 -3.385 1 95.75 543 SER B CA 1
ATOM 13372 C C . SER B 1 543 ? 26.125 12.172 -2.746 1 95.75 543 SER B C 1
ATOM 13374 O O . SER B 1 543 ? 25 12.422 -3.184 1 95.75 543 SER B O 1
ATOM 13376 N N . ALA B 1 544 ? 26.297 11.359 -1.731 1 96.62 544 ALA B N 1
ATOM 13377 C CA . ALA B 1 544 ? 25.172 10.734 -1.036 1 96.62 544 ALA B CA 1
ATOM 13378 C C . ALA B 1 544 ? 24.312 11.789 -0.328 1 96.62 544 ALA B C 1
ATOM 13380 O O . ALA B 1 544 ? 23.094 11.688 -0.312 1 96.62 544 ALA B O 1
ATOM 13381 N N . LEU B 1 545 ? 24.969 12.742 0.296 1 96.19 545 LEU B N 1
ATOM 13382 C CA . LEU B 1 545 ? 24.234 13.805 0.985 1 96.19 545 LEU B CA 1
ATOM 13383 C C . LEU B 1 545 ? 23.5 14.695 -0.009 1 96.19 545 LEU B C 1
ATOM 13385 O O . LEU B 1 545 ? 22.391 15.148 0.269 1 96.19 545 LEU B O 1
ATOM 13389 N N . ALA B 1 546 ? 24.141 14.969 -1.165 1 95.06 546 ALA B N 1
ATOM 13390 C CA . ALA B 1 546 ? 23.469 15.734 -2.209 1 95.06 546 ALA B CA 1
ATOM 13391 C C . ALA B 1 546 ? 22.234 14.992 -2.717 1 95.06 546 ALA B C 1
ATOM 13393 O O . ALA B 1 546 ? 21.188 15.609 -2.965 1 95.06 546 ALA B O 1
ATOM 13394 N N . ALA B 1 547 ? 22.344 13.727 -2.885 1 95.31 547 ALA B N 1
ATOM 13395 C CA . ALA B 1 547 ? 21.219 12.922 -3.324 1 95.31 547 ALA B CA 1
ATOM 13396 C C . ALA B 1 547 ? 20.094 12.922 -2.281 1 95.31 547 ALA B C 1
ATOM 13398 O O . ALA B 1 547 ? 18.906 12.914 -2.629 1 95.31 547 ALA B O 1
ATOM 13399 N N . CYS B 1 548 ? 20.484 12.883 -1.042 1 95 548 CYS B N 1
ATOM 13400 C CA . CYS B 1 548 ? 19.5 12.953 0.034 1 95 548 CYS B CA 1
ATOM 13401 C C . CYS B 1 548 ? 18.703 14.25 -0.044 1 95 548 CYS B C 1
ATOM 13403 O O . CYS B 1 548 ? 17.469 14.234 0.108 1 95 548 CYS B O 1
ATOM 13405 N N . LYS B 1 549 ? 19.359 15.336 -0.318 1 94.62 549 LYS B N 1
ATOM 13406 C CA . LYS B 1 549 ? 18.703 16.641 -0.418 1 94.62 549 LYS B CA 1
ATOM 13407 C C . LYS B 1 549 ? 17.766 16.688 -1.618 1 94.62 549 LYS B C 1
ATOM 13409 O O . LYS B 1 549 ? 16.625 17.141 -1.504 1 94.62 549 LYS B O 1
ATOM 13414 N N . ILE B 1 550 ? 18.203 16.188 -2.703 1 94.06 550 ILE B N 1
ATOM 13415 C CA . ILE B 1 550 ? 17.406 16.188 -3.92 1 94.06 550 ILE B CA 1
ATOM 13416 C C . ILE B 1 550 ? 16.141 15.359 -3.707 1 94.06 550 ILE B C 1
ATOM 13418 O O . ILE B 1 550 ? 15.039 15.797 -4.047 1 94.06 550 ILE B O 1
ATOM 13422 N N . LEU B 1 551 ? 16.281 14.203 -3.143 1 93.25 551 LEU B N 1
ATOM 13423 C CA . LEU B 1 551 ? 15.164 13.289 -2.98 1 93.25 551 LEU B CA 1
ATOM 13424 C C . LEU B 1 551 ? 14.164 13.82 -1.958 1 93.25 551 LEU B C 1
ATOM 13426 O O . LEU B 1 551 ? 12.961 13.602 -2.086 1 93.25 551 LEU B O 1
ATOM 13430 N N . LYS B 1 552 ? 14.672 14.453 -0.916 1 92.25 552 LYS B N 1
ATOM 13431 C CA . LYS B 1 552 ? 13.766 15.031 0.075 1 92.25 552 LYS B CA 1
ATOM 13432 C C . LYS B 1 552 ? 12.914 16.141 -0.539 1 92.25 552 LYS B C 1
ATOM 13434 O O . LYS B 1 552 ? 11.719 16.234 -0.271 1 92.25 552 LYS B O 1
ATOM 13439 N N . GLU B 1 553 ? 13.492 16.969 -1.406 1 91.31 553 GLU B N 1
ATOM 13440 C CA . GLU B 1 553 ? 12.742 18.031 -2.076 1 91.31 553 GLU B CA 1
ATOM 13441 C C . GLU B 1 553 ? 11.781 17.469 -3.109 1 91.31 553 GLU B C 1
ATOM 13443 O O . GLU B 1 553 ? 10.656 17.938 -3.25 1 91.31 553 GLU B O 1
ATOM 13448 N N . MET B 1 554 ? 12.258 16.438 -3.758 1 91.75 554 MET B N 1
ATOM 13449 C CA . MET B 1 554 ? 11.398 15.805 -4.758 1 91.75 554 MET B CA 1
ATOM 13450 C C . MET B 1 554 ? 10.219 15.109 -4.098 1 91.75 554 MET B C 1
ATOM 13452 O O . MET B 1 554 ? 9.109 15.109 -4.637 1 91.75 554 MET B O 1
ATOM 13456 N N . SER B 1 555 ? 10.43 14.461 -2.984 1 89.62 555 SER B N 1
ATOM 13457 C CA . SER B 1 555 ? 9.367 13.773 -2.268 1 89.62 555 SER B CA 1
ATOM 13458 C C . SER B 1 555 ? 8.305 14.75 -1.774 1 89.62 555 SER B C 1
ATOM 13460 O O . SER B 1 555 ? 7.125 14.398 -1.687 1 89.62 555 SER B O 1
ATOM 13462 N N . ARG B 1 556 ? 8.711 15.969 -1.471 1 86.88 556 ARG B N 1
ATOM 13463 C CA . ARG B 1 556 ? 7.777 16.984 -1.008 1 86.88 556 ARG B CA 1
ATOM 13464 C C . ARG B 1 556 ? 6.895 17.484 -2.148 1 86.88 556 ARG B C 1
ATOM 13466 O O . ARG B 1 556 ? 5.711 17.766 -1.947 1 86.88 556 ARG B O 1
ATOM 13473 N N . LEU B 1 557 ? 7.441 17.469 -3.348 1 86.69 557 LEU B N 1
ATOM 13474 C CA . LEU B 1 557 ? 6.727 18 -4.504 1 86.69 557 LEU B CA 1
ATOM 13475 C C . LEU B 1 557 ? 5.879 16.906 -5.16 1 86.69 557 LEU B C 1
ATOM 13477 O O . LEU B 1 557 ? 4.926 17.219 -5.883 1 86.69 557 LEU B O 1
ATOM 13481 N N . GLU B 1 558 ? 6.156 15.672 -4.848 1 86.31 558 GLU B N 1
ATOM 13482 C CA . GLU B 1 558 ? 5.465 14.555 -5.484 1 86.31 558 GLU B CA 1
ATOM 13483 C C . GLU B 1 558 ? 4.059 14.383 -4.918 1 86.31 558 GLU B C 1
ATOM 13485 O O . GLU B 1 558 ? 3.869 14.383 -3.701 1 86.31 558 GLU B O 1
ATOM 13490 N N . THR B 1 559 ? 3.121 14.359 -5.809 1 76.06 559 THR B N 1
ATOM 13491 C CA . THR B 1 559 ? 1.722 14.266 -5.41 1 76.06 559 THR B CA 1
ATOM 13492 C C . THR B 1 559 ? 1.309 12.805 -5.227 1 76.06 559 THR B C 1
ATOM 13494 O O . THR B 1 559 ? 0.402 12.508 -4.449 1 76.06 559 THR B O 1
ATOM 13497 N N . GLU B 1 560 ? 2.039 11.859 -5.945 1 78.38 560 GLU B N 1
ATOM 13498 C CA . GLU B 1 560 ? 1.717 10.445 -5.797 1 78.38 560 GLU B CA 1
ATOM 13499 C C . GLU B 1 560 ? 2.346 9.867 -4.535 1 78.38 560 GLU B C 1
ATOM 13501 O O . GLU B 1 560 ? 3.566 9.906 -4.367 1 78.38 560 GLU B O 1
ATOM 13506 N N . THR B 1 561 ? 1.586 9.289 -3.693 1 75.5 561 THR B N 1
ATOM 13507 C CA . THR B 1 561 ? 2.031 8.828 -2.385 1 75.5 561 THR B CA 1
ATOM 13508 C C . THR B 1 561 ? 2.973 7.633 -2.523 1 75.5 561 THR B C 1
ATOM 13510 O O . THR B 1 561 ? 3.953 7.52 -1.786 1 75.5 561 THR B O 1
ATOM 13513 N N . GLU B 1 562 ? 2.641 6.766 -3.469 1 76.62 562 GLU B N 1
ATOM 13514 C CA . GLU B 1 562 ? 3.48 5.578 -3.59 1 76.62 562 GLU B CA 1
ATOM 13515 C C . GLU B 1 562 ? 4.895 5.945 -4.035 1 76.62 562 GLU B C 1
ATOM 13517 O O . GLU B 1 562 ? 5.875 5.426 -3.498 1 76.62 562 GLU B O 1
ATOM 13522 N N . VAL B 1 563 ? 4.926 6.848 -4.961 1 79.62 563 VAL B N 1
ATOM 13523 C CA . VAL B 1 563 ? 6.23 7.27 -5.465 1 79.62 563 VAL B CA 1
ATOM 13524 C C . VAL B 1 563 ? 6.969 8.062 -4.387 1 79.62 563 VAL B C 1
ATOM 13526 O O . VAL B 1 563 ? 8.18 7.918 -4.223 1 79.62 563 VAL B O 1
ATOM 13529 N N . ALA B 1 564 ? 6.254 8.773 -3.645 1 82.12 564 ALA B N 1
ATOM 13530 C CA . ALA B 1 564 ? 6.863 9.531 -2.551 1 82.12 564 ALA B CA 1
ATOM 13531 C C . ALA B 1 564 ? 7.41 8.594 -1.477 1 82.12 564 ALA B C 1
ATOM 13533 O O . ALA B 1 564 ? 8.477 8.844 -0.916 1 82.12 564 ALA B O 1
ATOM 13534 N N . HIS B 1 565 ? 6.703 7.531 -1.238 1 81.88 565 HIS B N 1
ATOM 13535 C CA . HIS B 1 565 ? 7.164 6.559 -0.256 1 81.88 565 HIS B CA 1
ATOM 13536 C C . HIS B 1 565 ? 8.43 5.852 -0.73 1 81.88 565 HIS B C 1
ATOM 13538 O O . HIS B 1 565 ? 9.344 5.605 0.062 1 81.88 565 HIS B O 1
ATOM 13544 N N . LEU B 1 566 ? 8.461 5.605 -2.01 1 80 566 LEU B N 1
ATOM 13545 C CA . LEU B 1 566 ? 9.656 4.977 -2.57 1 80 566 LEU B CA 1
ATOM 13546 C C . LEU B 1 566 ? 10.859 5.906 -2.477 1 80 566 LEU B C 1
ATOM 13548 O O . LEU B 1 566 ? 11.977 5.457 -2.244 1 80 566 LEU B O 1
ATOM 13552 N N . MET B 1 567 ? 10.594 7.156 -2.578 1 84.25 567 MET B N 1
ATOM 13553 C CA . MET B 1 567 ? 11.672 8.141 -2.482 1 84.25 567 MET B CA 1
ATOM 13554 C C . MET B 1 567 ? 12.172 8.258 -1.048 1 84.25 567 MET B C 1
ATOM 13556 O O . MET B 1 567 ? 13.375 8.414 -0.817 1 84.25 567 MET B O 1
ATOM 13560 N N . LYS B 1 568 ? 11.273 8.055 -0.2 1 78.44 568 LYS B N 1
ATOM 13561 C CA . LYS B 1 568 ? 11.656 8.148 1.206 1 78.44 568 LYS B CA 1
ATOM 13562 C C . LYS B 1 568 ? 12.391 6.891 1.661 1 78.44 568 LYS B C 1
ATOM 13564 O O . LYS B 1 568 ? 13.211 6.945 2.574 1 78.44 568 LYS B O 1
ATOM 13569 N N . GLU B 1 569 ? 12.094 5.84 0.963 1 76.62 569 GLU B N 1
ATOM 13570 C CA . GLU B 1 569 ? 12.727 4.574 1.327 1 76.62 569 GLU B CA 1
ATOM 13571 C C . GLU B 1 569 ? 14.148 4.488 0.772 1 76.62 569 GLU B C 1
ATOM 13573 O O . GLU B 1 569 ? 14.938 3.648 1.208 1 76.62 569 GLU B O 1
ATOM 13578 N N . ALA B 1 570 ? 14.367 5.477 -0.163 1 78.56 570 ALA B N 1
ATOM 13579 C CA . ALA B 1 570 ? 15.734 5.488 -0.668 1 78.56 570 ALA B CA 1
ATOM 13580 C C . ALA B 1 570 ? 16.719 5.934 0.414 1 78.56 570 ALA B C 1
ATOM 13582 O O . ALA B 1 570 ? 16.594 7.035 0.955 1 78.56 570 ALA B O 1
ATOM 13583 N N . LYS B 1 571 ? 17.531 5.113 1.026 1 84.69 571 LYS B N 1
ATOM 13584 C CA . LYS B 1 571 ? 18.375 5.324 2.207 1 84.69 571 LYS B CA 1
ATOM 13585 C C . LYS B 1 571 ? 19.734 5.871 1.822 1 84.69 571 LYS B C 1
ATOM 13587 O O . LYS B 1 571 ? 20.766 5.301 2.191 1 84.69 571 LYS B O 1
ATOM 13592 N N . TYR B 1 572 ? 19.734 7.09 1.079 1 93.12 572 TYR B N 1
ATOM 13593 C CA . TYR B 1 572 ? 21.031 7.691 0.759 1 93.12 572 TYR B CA 1
ATOM 13594 C C . TYR B 1 572 ? 21.672 8.297 2.002 1 93.12 572 TYR B C 1
ATOM 13596 O O . TYR B 1 572 ? 22.891 8.375 2.096 1 93.12 572 TYR B O 1
ATOM 13604 N N . GLU B 1 573 ? 20.938 8.727 2.916 1 93.88 573 GLU B N 1
ATOM 13605 C CA . GLU B 1 573 ? 21.5 9.203 4.18 1 93.88 573 GLU B CA 1
ATOM 13606 C C . GLU B 1 573 ? 22.219 8.086 4.922 1 93.88 573 GLU B C 1
ATOM 13608 O O . GLU B 1 573 ? 23.297 8.305 5.488 1 93.88 573 GLU B O 1
ATOM 13613 N N . GLN B 1 574 ? 21.656 6.961 4.875 1 93.12 574 GLN B N 1
ATOM 13614 C CA . GLN B 1 574 ? 22.297 5.816 5.52 1 93.12 574 GLN B CA 1
ATOM 13615 C C . GLN B 1 574 ? 23.578 5.43 4.797 1 93.12 574 GLN B C 1
ATOM 13617 O O . GLN B 1 574 ? 24.547 5.004 5.43 1 93.12 574 GLN B O 1
ATOM 13622 N N . LEU B 1 575 ? 23.5 5.625 3.504 1 94.75 575 LEU B N 1
ATOM 13623 C CA . LEU B 1 575 ? 24.703 5.355 2.729 1 94.75 575 LEU B CA 1
ATOM 13624 C C . LEU B 1 575 ? 25.828 6.309 3.119 1 94.75 575 LEU B C 1
ATOM 13626 O O . LEU B 1 575 ? 26.984 5.902 3.229 1 94.75 575 LEU B O 1
ATOM 13630 N N . ALA B 1 576 ? 25.531 7.559 3.295 1 96.38 576 ALA B N 1
ATOM 13631 C CA . ALA B 1 576 ? 26.516 8.555 3.709 1 96.38 576 ALA B CA 1
ATOM 13632 C C . ALA B 1 576 ? 27.031 8.25 5.109 1 96.38 576 ALA B C 1
ATOM 13634 O O . ALA B 1 576 ? 28.234 8.367 5.367 1 96.38 576 ALA B O 1
ATOM 13635 N N . VAL B 1 577 ? 26.188 7.801 6.027 1 96.31 577 VAL B N 1
ATOM 13636 C CA . VAL B 1 577 ? 26.578 7.516 7.406 1 96.31 577 VAL B CA 1
ATOM 13637 C C . VAL B 1 577 ? 27.469 6.281 7.449 1 96.31 577 VAL B C 1
ATOM 13639 O O . VAL B 1 577 ? 28.484 6.273 8.148 1 96.31 577 VAL B O 1
ATOM 13642 N N . GLU B 1 578 ? 27.141 5.273 6.688 1 95.25 578 GLU B N 1
ATOM 13643 C CA . GLU B 1 578 ? 27.906 4.039 6.699 1 95.25 578 GLU B CA 1
ATOM 13644 C C . GLU B 1 578 ? 29.281 4.238 6.07 1 95.25 578 GLU B C 1
ATOM 13646 O O . GLU B 1 578 ? 30.281 3.711 6.566 1 95.25 578 GLU B O 1
ATOM 13651 N N . LEU B 1 579 ? 29.281 4.973 4.973 1 96.62 579 LEU B N 1
ATOM 13652 C CA . LEU B 1 579 ? 30.578 5.262 4.371 1 96.62 579 LEU B CA 1
ATOM 13653 C C . LEU B 1 579 ? 31.438 6.113 5.301 1 96.62 579 LEU B C 1
ATOM 13655 O O . LEU B 1 579 ? 32.625 5.855 5.465 1 96.62 579 LEU B O 1
ATOM 13659 N N . PHE B 1 580 ? 30.828 7.129 5.895 1 97.19 580 PHE B N 1
ATOM 13660 C CA . PHE B 1 580 ? 31.578 7.977 6.82 1 97.19 580 PHE B CA 1
ATOM 13661 C C . PHE B 1 580 ? 32.031 7.18 8.039 1 97.19 580 PHE B C 1
ATOM 13663 O O . PHE B 1 580 ? 33.094 7.43 8.578 1 97.19 580 PHE B O 1
ATOM 13670 N N . SER B 1 581 ? 31.219 6.297 8.453 1 96.31 581 SER B N 1
ATOM 13671 C CA . SER B 1 581 ? 31.594 5.449 9.578 1 96.31 581 SER B CA 1
ATOM 13672 C C . SER B 1 581 ? 32.844 4.621 9.25 1 96.31 581 SER B C 1
ATOM 13674 O O . SER B 1 581 ? 33.719 4.473 10.094 1 96.31 581 SER B O 1
ATOM 13676 N N . GLU B 1 582 ? 32.906 4.125 8.031 1 95.69 582 GLU B N 1
ATOM 13677 C CA . GLU B 1 582 ? 34.094 3.383 7.586 1 95.69 582 GLU B CA 1
ATOM 13678 C C . GLU B 1 582 ? 35.312 4.281 7.551 1 95.69 582 GLU B C 1
ATOM 13680 O O . GLU B 1 582 ? 36.406 3.852 7.918 1 95.69 582 GLU B O 1
ATOM 13685 N N . CYS B 1 583 ? 35.188 5.484 7.125 1 96.12 583 CYS B N 1
ATOM 13686 C CA . CYS B 1 583 ? 36.281 6.441 7.082 1 96.12 583 CYS B CA 1
ATOM 13687 C C . CYS B 1 583 ? 36.719 6.816 8.492 1 96.12 583 CYS B C 1
ATOM 13689 O O . CYS B 1 583 ? 37.938 6.887 8.766 1 96.12 583 CYS B O 1
ATOM 13691 N N . TYR B 1 584 ? 35.812 7 9.406 1 95.75 584 TYR B N 1
ATOM 13692 C CA . TYR B 1 584 ? 36.125 7.383 10.781 1 95.75 584 TYR B CA 1
ATOM 13693 C C . TYR B 1 584 ? 36.844 6.254 11.516 1 95.75 584 TYR B C 1
ATOM 13695 O O . TYR B 1 584 ? 37.75 6.504 12.297 1 95.75 584 TYR B O 1
ATOM 13703 N N . HIS B 1 585 ? 36.469 5.066 11.289 1 93.81 585 HIS B N 1
ATOM 13704 C CA . HIS B 1 585 ? 37.094 3.92 11.93 1 93.81 585 HIS B CA 1
ATOM 13705 C C . HIS B 1 585 ? 38.531 3.744 11.461 1 93.81 585 HIS B C 1
ATOM 13707 O O . HIS B 1 585 ? 39.406 3.268 12.211 1 93.81 585 HIS B O 1
ATOM 13713 N N . ASN B 1 586 ? 38.781 4.121 10.195 1 92.44 586 ASN B N 1
ATOM 13714 C CA . ASN B 1 586 ? 40.125 3.994 9.656 1 92.44 586 ASN B CA 1
ATOM 13715 C C . ASN B 1 586 ? 41.062 5.086 10.195 1 92.44 586 ASN B C 1
ATOM 13717 O O . ASN B 1 586 ? 42.156 4.801 10.648 1 92.44 586 ASN B O 1
ATOM 13721 N N . SER B 1 587 ? 40.562 6.352 10.039 1 93.19 587 SER B N 1
ATOM 13722 C CA . SER B 1 587 ? 41.344 7.477 10.508 1 93.19 587 SER B CA 1
ATOM 13723 C C . SER B 1 587 ? 40.469 8.625 10.984 1 93.19 587 SER B C 1
ATOM 13725 O O . SER B 1 587 ? 39.688 9.172 10.203 1 93.19 587 SER B O 1
ATOM 13727 N N . GLU B 1 588 ? 40.656 9 12.172 1 92.69 588 GLU B N 1
ATOM 13728 C CA . GLU B 1 588 ? 39.875 10.07 12.75 1 92.69 588 GLU B CA 1
ATOM 13729 C C . GLU B 1 588 ? 40.25 11.43 12.164 1 92.69 588 GLU B C 1
ATOM 13731 O O . GLU B 1 588 ? 39.406 12.242 11.828 1 92.69 588 GLU B O 1
ATOM 13736 N N . GLU B 1 589 ? 41.469 11.742 11.93 1 89.31 589 GLU B N 1
ATOM 13737 C CA . GLU B 1 589 ? 41.969 13.023 11.461 1 89.31 589 GLU B CA 1
ATOM 13738 C C . GLU B 1 589 ? 41.562 13.281 10.008 1 89.31 589 GLU B C 1
ATOM 13740 O O . GLU B 1 589 ? 41.125 14.383 9.664 1 89.31 589 GLU B O 1
ATOM 13745 N N . ARG B 1 590 ? 41.719 12.242 9.234 1 92.44 590 ARG B N 1
ATOM 13746 C CA . ARG B 1 590 ? 41.344 12.398 7.84 1 92.44 590 ARG B CA 1
ATOM 13747 C C . ARG B 1 590 ? 39.812 12.555 7.707 1 92.44 590 ARG B C 1
ATOM 13749 O O . ARG B 1 590 ? 39.344 13.273 6.824 1 92.44 590 ARG B O 1
ATOM 13756 N N . ALA B 1 591 ? 39.125 11.898 8.625 1 94.56 591 ALA B N 1
ATOM 13757 C CA . ALA B 1 591 ? 37.656 12.023 8.602 1 94.56 591 ALA B CA 1
ATOM 13758 C C . ALA B 1 591 ? 37.219 13.445 8.945 1 94.56 591 ALA B C 1
ATOM 13760 O O . ALA B 1 591 ? 36.25 13.961 8.367 1 94.56 591 ALA B O 1
ATOM 13761 N N . PHE B 1 592 ? 37.969 14.062 9.875 1 92.5 592 PHE B N 1
ATOM 13762 C CA . PHE B 1 592 ? 37.656 15.445 10.234 1 92.5 592 PHE B CA 1
ATOM 13763 C C . PHE B 1 592 ? 37.938 16.375 9.055 1 92.5 592 PHE B C 1
ATOM 13765 O O . PHE B 1 592 ? 37.156 17.297 8.805 1 92.5 592 PHE B O 1
ATOM 13772 N N . ALA B 1 593 ? 38.969 16.094 8.305 1 90.81 593 ALA B N 1
ATOM 13773 C CA . ALA B 1 593 ? 39.281 16.891 7.133 1 90.81 593 ALA B CA 1
ATOM 13774 C C . ALA B 1 593 ? 38.25 16.734 6.035 1 90.81 593 ALA B C 1
ATOM 13776 O O . ALA B 1 593 ? 37.969 17.672 5.297 1 90.81 593 ALA B O 1
ATOM 13777 N N . LEU B 1 594 ? 37.688 15.57 6 1 93.31 594 LEU B N 1
ATOM 13778 C CA . LEU B 1 594 ? 36.688 15.273 4.988 1 93.31 594 LEU B CA 1
ATOM 13779 C C . LEU B 1 594 ? 35.438 16.094 5.219 1 93.31 594 LEU B C 1
ATOM 13781 O O . LEU B 1 594 ? 34.75 16.5 4.262 1 93.31 594 LEU B O 1
ATOM 13785 N N . LEU B 1 595 ? 35.125 16.375 6.488 1 93.44 595 LEU B N 1
ATOM 13786 C CA . LEU B 1 595 ? 33.906 17.109 6.844 1 93.44 595 LEU B CA 1
ATOM 13787 C C . LEU B 1 595 ? 34.031 18.578 6.453 1 93.44 595 LEU B C 1
ATOM 13789 O O . LEU B 1 595 ? 33.031 19.203 6.062 1 93.44 595 LEU B O 1
ATOM 13793 N N . VAL B 1 596 ? 35.25 19.172 6.449 1 92.12 596 VAL B N 1
ATOM 13794 C CA . VAL B 1 596 ? 35.406 20.609 6.289 1 92.12 596 VAL B CA 1
ATOM 13795 C C . VAL B 1 596 ? 36.062 20.906 4.938 1 92.12 596 VAL B C 1
ATOM 13797 O O . VAL B 1 596 ? 36.062 22.062 4.492 1 92.12 596 VAL B O 1
ATOM 13800 N N . ARG B 1 597 ? 36.375 19.891 4.23 1 91.31 597 ARG B N 1
ATOM 13801 C CA . ARG B 1 597 ? 37.031 20.094 2.943 1 91.31 597 ARG B CA 1
ATOM 13802 C C . ARG B 1 597 ? 36.031 20.594 1.896 1 91.31 597 ARG B C 1
ATOM 13804 O O . ARG B 1 597 ? 34.906 20.156 1.859 1 91.31 597 ARG B O 1
ATOM 13811 N N . LYS B 1 598 ? 36.562 21.547 1.094 1 90.25 598 LYS B N 1
ATOM 13812 C CA . LYS B 1 598 ? 35.75 22 -0.039 1 90.25 598 LYS B CA 1
ATOM 13813 C C . LYS B 1 598 ? 35.812 20.984 -1.183 1 90.25 598 LYS B C 1
ATOM 13815 O O . LYS B 1 598 ? 36.875 20.703 -1.731 1 90.25 598 LYS B O 1
ATOM 13820 N N . ASN B 1 599 ? 34.656 20.531 -1.474 1 90.56 599 ASN B N 1
ATOM 13821 C CA . ASN B 1 599 ? 34.562 19.5 -2.496 1 90.56 599 ASN B CA 1
ATOM 13822 C C . ASN B 1 599 ? 34.781 20.078 -3.895 1 90.56 599 ASN B C 1
ATOM 13824 O O . ASN B 1 599 ? 34.375 21.203 -4.176 1 90.56 599 ASN B O 1
ATOM 13828 N N . GLN B 1 600 ? 35.344 19.328 -4.742 1 86.44 600 GLN B N 1
ATOM 13829 C CA . GLN B 1 600 ? 35.688 19.781 -6.086 1 86.44 600 GLN B CA 1
ATOM 13830 C C . GLN B 1 600 ? 34.5 19.641 -7.031 1 86.44 600 GLN B C 1
ATOM 13832 O O . GLN B 1 600 ? 34.281 20.484 -7.906 1 86.44 600 GLN B O 1
ATOM 13837 N N . TYR B 1 601 ? 33.75 18.703 -6.758 1 86.69 601 TYR B N 1
ATOM 13838 C CA . TYR B 1 601 ? 32.719 18.375 -7.746 1 86.69 601 TYR B CA 1
ATOM 13839 C C . TYR B 1 601 ? 31.359 18.922 -7.32 1 86.69 601 TYR B C 1
ATOM 13841 O O . TYR B 1 601 ? 30.359 18.766 -8.039 1 86.69 601 TYR B O 1
ATOM 13849 N N . TRP B 1 602 ? 31.188 19.5 -6.203 1 90.56 602 TRP B N 1
ATOM 13850 C CA . TRP B 1 602 ? 29.938 20.062 -5.715 1 90.56 602 TRP B CA 1
ATOM 13851 C C . TRP B 1 602 ? 30.078 21.547 -5.379 1 90.56 602 TRP B C 1
ATOM 13853 O O . TRP B 1 602 ? 29.641 21.984 -4.32 1 90.56 602 TRP B O 1
ATOM 13863 N N . SER B 1 603 ? 30.781 22.281 -6.281 1 85.75 603 SER B N 1
ATOM 13864 C CA . SER B 1 603 ? 30.891 23.734 -6.277 1 85.75 603 SER B CA 1
ATOM 13865 C C . SER B 1 603 ? 31.469 24.25 -4.957 1 85.75 603 SER B C 1
ATOM 13867 O O . SER B 1 603 ? 30.922 25.172 -4.359 1 85.75 603 SER B O 1
ATOM 13869 N N . LYS B 1 604 ? 32.406 23.484 -4.348 1 85.94 604 LYS B N 1
ATOM 13870 C CA . LYS B 1 604 ? 33.188 23.906 -3.199 1 85.94 604 LYS B CA 1
ATOM 13871 C C . LYS B 1 604 ? 32.344 23.953 -1.933 1 85.94 604 LYS B C 1
ATOM 13873 O O . LYS B 1 604 ? 32.531 24.844 -1.09 1 85.94 604 LYS B O 1
ATOM 13878 N N . THR B 1 605 ? 31.281 23.172 -1.922 1 89.44 605 THR B N 1
ATOM 13879 C CA . THR B 1 605 ? 30.516 23.031 -0.697 1 89.44 605 THR B CA 1
ATOM 13880 C C . THR B 1 605 ? 31.094 21.922 0.185 1 89.44 605 THR B C 1
ATOM 13882 O O . THR B 1 605 ? 31.719 20.984 -0.314 1 89.44 605 THR B O 1
ATOM 13885 N N . THR B 1 606 ? 31 22.094 1.441 1 92.5 606 THR B N 1
ATOM 13886 C CA . THR B 1 606 ? 31.516 21.094 2.371 1 92.5 606 THR B CA 1
ATOM 13887 C C . THR B 1 606 ? 30.469 20.047 2.686 1 92.5 606 THR B C 1
ATOM 13889 O O . THR B 1 606 ? 29.281 20.234 2.379 1 92.5 606 THR B O 1
ATOM 13892 N N . CYS B 1 607 ? 30.844 18.953 3.262 1 93.75 607 CYS B N 1
ATOM 13893 C CA . CYS B 1 607 ? 29.938 17.891 3.646 1 93.75 607 CYS B CA 1
ATOM 13894 C C . CYS B 1 607 ? 28.984 18.344 4.75 1 93.75 607 CYS B C 1
ATOM 13896 O O . CYS B 1 607 ? 27.812 17.984 4.766 1 93.75 607 CYS B O 1
ATOM 13898 N N . LEU B 1 608 ? 29.484 19.188 5.621 1 92.06 608 LEU B N 1
ATOM 13899 C CA . LEU B 1 608 ? 28.672 19.703 6.711 1 92.06 608 LEU B CA 1
ATOM 13900 C C . LEU B 1 608 ? 27.594 20.641 6.188 1 92.06 608 LEU B C 1
ATOM 13902 O O . LEU B 1 608 ? 26.453 20.609 6.66 1 92.06 608 LEU B O 1
ATOM 13906 N N . GLN B 1 609 ? 27.984 21.453 5.234 1 89.5 609 GLN B N 1
ATOM 13907 C CA . GLN B 1 609 ? 27.016 22.359 4.633 1 89.5 609 GLN B CA 1
ATOM 13908 C C . GLN B 1 609 ? 25.938 21.578 3.873 1 89.5 609 GLN B C 1
ATOM 13910 O O . GLN B 1 609 ? 24.766 21.922 3.947 1 89.5 609 GLN B O 1
ATOM 13915 N N . LEU B 1 610 ? 26.375 20.594 3.137 1 92.5 610 LEU B N 1
ATOM 13916 C CA . LEU B 1 610 ? 25.422 19.766 2.4 1 92.5 610 LEU B CA 1
ATOM 13917 C C . LEU B 1 610 ? 24.5 19.016 3.357 1 92.5 610 LEU B C 1
ATOM 13919 O O . LEU B 1 610 ? 23.312 18.844 3.07 1 92.5 610 LEU B O 1
ATOM 13923 N N . ALA B 1 611 ? 25.016 18.5 4.477 1 93.94 611 ALA B N 1
ATOM 13924 C CA . ALA B 1 611 ? 24.203 17.797 5.473 1 93.94 611 ALA B CA 1
ATOM 13925 C C . ALA B 1 611 ? 23.172 18.719 6.102 1 93.94 611 ALA B C 1
ATOM 13927 O O . ALA B 1 611 ? 22.062 18.297 6.414 1 93.94 611 ALA B O 1
ATOM 13928 N N . THR B 1 612 ? 23.516 20.016 6.289 1 90.12 612 THR B N 1
ATOM 13929 C CA . THR B 1 612 ? 22.594 20.984 6.867 1 90.12 612 THR B CA 1
ATOM 13930 C C . THR B 1 612 ? 21.453 21.297 5.891 1 90.12 612 THR B C 1
ATOM 13932 O O . THR B 1 612 ? 20.297 21.375 6.281 1 90.12 612 THR B O 1
ATOM 13935 N N . GLU B 1 613 ? 21.906 21.453 4.605 1 88.19 613 GLU B N 1
ATOM 13936 C CA . GLU B 1 613 ? 20.891 21.719 3.59 1 88.19 613 GLU B CA 1
ATOM 13937 C C . GLU B 1 613 ? 19.953 20.531 3.416 1 88.19 613 GLU B C 1
ATOM 13939 O O . GLU B 1 613 ? 18.75 20.703 3.148 1 88.19 613 GLU B O 1
ATOM 13944 N N . ALA B 1 614 ? 20.469 19.375 3.582 1 91.19 614 ALA B N 1
ATOM 13945 C CA . ALA B 1 614 ? 19.672 18.172 3.432 1 91.19 614 ALA B CA 1
ATOM 13946 C C . ALA B 1 614 ? 18.953 17.828 4.727 1 91.19 614 ALA B C 1
ATOM 13948 O O . ALA B 1 614 ? 18.078 16.953 4.746 1 91.19 614 ALA B O 1
ATOM 13949 N N . ASP B 1 615 ? 19.109 18.547 5.773 1 89.62 615 ASP B N 1
ATOM 13950 C CA . ASP B 1 615 ? 18.547 18.219 7.082 1 89.62 615 ASP B CA 1
ATOM 13951 C C . ASP B 1 615 ? 18.75 16.75 7.43 1 89.62 615 ASP B C 1
ATOM 13953 O O . ASP B 1 615 ? 17.781 16.047 7.742 1 89.62 615 ASP B O 1
ATOM 13957 N N . ALA B 1 616 ? 20 16.297 7.195 1 93.75 616 ALA B N 1
ATOM 13958 C CA . ALA B 1 616 ? 20.359 14.906 7.48 1 93.75 616 ALA B CA 1
ATOM 13959 C C . ALA B 1 616 ? 20.609 14.703 8.977 1 93.75 616 ALA B C 1
ATOM 13961 O O . ALA B 1 616 ? 21.75 14.75 9.43 1 93.75 616 ALA B O 1
ATOM 13962 N N . LYS B 1 617 ? 19.719 14.297 9.727 1 92.44 617 LYS B N 1
ATOM 13963 C CA . LYS B 1 617 ? 19.766 14.203 11.18 1 92.44 617 LYS B CA 1
ATOM 13964 C C . LYS B 1 617 ? 20.625 13.016 11.625 1 92.44 617 LYS B C 1
ATOM 13966 O O . LYS B 1 617 ? 21.375 13.117 12.602 1 92.44 617 LYS B O 1
ATOM 13971 N N . SER B 1 618 ? 20.531 11.953 10.922 1 92.94 618 SER B N 1
ATOM 13972 C CA . SER B 1 618 ? 21.312 10.773 11.297 1 92.94 618 SER B CA 1
ATOM 13973 C C . SER B 1 618 ? 22.797 11 11.055 1 92.94 618 SER B C 1
ATOM 13975 O O . SER B 1 618 ? 23.641 10.453 11.781 1 92.94 618 SER B O 1
ATOM 13977 N N . PHE B 1 619 ? 23.109 11.789 10.047 1 95.69 619 PHE B N 1
ATOM 13978 C CA . PHE B 1 619 ? 24.5 12.086 9.75 1 95.69 619 PHE B CA 1
ATOM 13979 C C . PHE B 1 619 ? 25.125 12.93 10.859 1 95.69 619 PHE B C 1
ATOM 13981 O O . PHE B 1 619 ? 26.25 12.664 11.289 1 95.69 619 PHE B O 1
ATOM 13988 N N . PHE B 1 620 ? 24.406 13.898 11.398 1 94.5 620 PHE B N 1
ATOM 13989 C CA . PHE B 1 620 ? 24.906 14.75 12.477 1 94.5 620 PHE B CA 1
ATOM 13990 C C . PHE B 1 620 ? 25.016 13.969 13.781 1 94.5 620 PHE B C 1
ATOM 13992 O O . PHE B 1 620 ? 25.859 14.281 14.633 1 94.5 620 PHE B O 1
ATOM 13999 N N . ALA B 1 621 ? 24.188 12.984 13.867 1 94.19 621 ALA B N 1
ATOM 14000 C CA . ALA B 1 621 ? 24.156 12.211 15.102 1 94.19 621 ALA B CA 1
ATOM 14001 C C . ALA B 1 621 ? 25.281 11.188 15.141 1 94.19 621 ALA B C 1
ATOM 14003 O O . ALA B 1 621 ? 25.562 10.586 16.188 1 94.19 621 ALA B O 1
ATOM 14004 N N . HIS B 1 622 ? 26 11.094 14.094 1 94.62 622 HIS B N 1
ATOM 14005 C CA . HIS B 1 622 ? 27.109 10.156 14.055 1 94.62 622 HIS B CA 1
ATOM 14006 C C . HIS B 1 622 ? 28.188 10.555 15.055 1 94.62 622 HIS B C 1
ATOM 14008 O O . HIS B 1 622 ? 28.438 11.742 15.281 1 94.62 622 HIS B O 1
ATOM 14014 N N . ASP B 1 623 ? 28.859 9.641 15.625 1 93.56 623 ASP B N 1
ATOM 14015 C CA . ASP B 1 623 ? 29.859 9.867 16.672 1 93.56 623 ASP B CA 1
ATOM 14016 C C . ASP B 1 623 ? 31.062 10.633 16.125 1 93.56 623 ASP B C 1
ATOM 14018 O O . ASP B 1 623 ? 31.672 11.43 16.828 1 93.56 623 ASP B O 1
ATOM 14022 N N . GLY B 1 624 ? 31.359 10.344 14.859 1 94.94 624 GLY B N 1
ATOM 14023 C CA . GLY B 1 624 ? 32.469 11.062 14.266 1 94.94 624 GLY B CA 1
ATOM 14024 C C . GLY B 1 624 ? 32.219 12.547 14.102 1 94.94 624 GLY B C 1
ATOM 14025 O O . GLY B 1 624 ? 33.094 13.375 14.359 1 94.94 624 GLY B O 1
ATOM 14026 N N . VAL B 1 625 ? 31.078 12.914 13.656 1 95.25 625 VAL B N 1
ATOM 14027 C CA . VAL B 1 625 ? 30.719 14.312 13.477 1 95.25 625 VAL B CA 1
ATOM 14028 C C . VAL B 1 625 ? 30.641 15.008 14.836 1 95.25 625 VAL B C 1
ATOM 14030 O O . VAL B 1 625 ? 31.094 16.141 14.992 1 95.25 625 VAL B O 1
ATOM 14033 N N . GLN B 1 626 ? 30.094 14.289 15.859 1 93 626 GLN B N 1
ATOM 14034 C CA . GLN B 1 626 ? 29.969 14.852 17.203 1 93 626 GLN B CA 1
ATOM 14035 C C . GLN B 1 626 ? 31.328 15.047 17.844 1 93 626 GLN B C 1
ATOM 14037 O O . GLN B 1 626 ? 31.547 16 18.594 1 93 626 GLN B O 1
ATOM 14042 N N . ALA B 1 627 ? 32.188 14.117 17.578 1 93.56 627 ALA B N 1
ATOM 14043 C CA . ALA B 1 627 ? 33.531 14.266 18.078 1 93.56 627 ALA B CA 1
ATOM 14044 C C . ALA B 1 627 ? 34.219 15.492 17.469 1 93.56 627 ALA B C 1
ATOM 14046 O O . ALA B 1 627 ? 34.938 16.219 18.172 1 93.56 627 ALA B O 1
ATOM 14047 N N . PHE B 1 628 ? 34.062 15.68 16.25 1 93.19 628 PHE B N 1
ATOM 14048 C CA . PHE B 1 628 ? 34.594 16.859 15.57 1 93.19 628 PHE B CA 1
ATOM 14049 C C . PHE B 1 628 ? 34.031 18.141 16.156 1 93.19 628 PHE B C 1
ATOM 14051 O O . PHE B 1 628 ? 34.75 19.094 16.406 1 93.19 628 PHE B O 1
ATOM 14058 N N . LEU B 1 629 ? 32.719 18.156 16.406 1 92.31 629 LEU B N 1
ATOM 14059 C CA . LEU B 1 629 ? 32.062 19.344 16.969 1 92.31 629 LEU B CA 1
ATOM 14060 C C . LEU B 1 629 ? 32.531 19.609 18.391 1 92.31 629 LEU B C 1
ATOM 14062 O O . LEU B 1 629 ? 32.625 20.766 18.797 1 92.31 629 LEU B O 1
ATOM 14066 N N . THR B 1 630 ? 32.719 18.594 19.125 1 91.88 630 THR B N 1
ATOM 14067 C CA . THR B 1 630 ? 33.25 18.766 20.469 1 91.88 630 THR B CA 1
ATOM 14068 C C . THR B 1 630 ? 34.625 19.406 20.438 1 91.88 630 THR B C 1
ATOM 14070 O O . THR B 1 630 ? 34.969 20.25 21.266 1 91.88 630 THR B O 1
ATOM 14073 N N . LYS B 1 631 ? 35.375 19.016 19.438 1 89.19 631 LYS B N 1
ATOM 14074 C CA . LYS B 1 631 ? 36.719 19.594 19.281 1 89.19 631 LYS B CA 1
ATOM 14075 C C . LYS B 1 631 ? 36.625 21.078 18.922 1 89.19 631 LYS B C 1
ATOM 14077 O O . LYS B 1 631 ? 37.406 21.891 19.453 1 89.19 631 LYS B O 1
ATOM 14082 N N . ILE B 1 632 ? 35.75 21.391 18.094 1 89.12 632 ILE B N 1
ATOM 14083 C CA . ILE B 1 632 ? 35.594 22.781 17.703 1 89.12 632 ILE B CA 1
ATOM 14084 C C . ILE B 1 632 ? 35 23.594 18.875 1 89.12 632 ILE B C 1
ATOM 14086 O O . ILE B 1 632 ? 35.375 24.75 19.078 1 89.12 632 ILE B O 1
ATOM 14090 N N . TRP B 1 633 ? 34.156 22.984 19.656 1 90.44 633 TRP B N 1
ATOM 14091 C CA . TRP B 1 633 ? 33.5 23.625 20.781 1 90.44 633 TRP B CA 1
ATOM 14092 C C . TRP B 1 633 ? 34.5 24.062 21.828 1 90.44 633 TRP B C 1
ATOM 14094 O O . TRP B 1 633 ? 34.406 25.172 22.375 1 90.44 633 TRP B O 1
ATOM 14104 N N . TRP B 1 634 ? 35.469 23.297 22.062 1 90.06 634 TRP B N 1
ATOM 14105 C CA . TRP B 1 634 ? 36.438 23.578 23.125 1 90.06 634 TRP B CA 1
ATOM 14106 C C . TRP B 1 634 ? 37.688 24.266 22.562 1 90.06 634 TRP B C 1
ATOM 14108 O O . TRP B 1 634 ? 38.5 24.812 23.328 1 90.06 634 TRP B O 1
ATOM 14118 N N . GLY B 1 635 ? 37.688 24.375 21.172 1 86.69 635 GLY B N 1
ATOM 14119 C CA . GLY B 1 635 ? 38.875 25 20.578 1 86.69 635 GLY B CA 1
ATOM 14120 C C . GLY B 1 635 ? 40.156 24.312 20.938 1 86.69 635 GLY B C 1
ATOM 14121 O O . GLY B 1 635 ? 40.312 23.094 20.797 1 86.69 635 GLY B O 1
ATOM 14122 N N . ASP B 1 636 ? 41.062 25.109 21.531 1 85.44 636 ASP B N 1
ATOM 14123 C CA . ASP B 1 636 ? 42.375 24.594 21.891 1 85.44 636 ASP B CA 1
ATOM 14124 C C . ASP B 1 636 ? 42.438 24.172 23.359 1 85.44 636 ASP B C 1
ATOM 14126 O O . ASP B 1 636 ? 43.469 23.75 23.875 1 85.44 636 ASP B O 1
ATOM 14130 N N . MET B 1 637 ? 41.281 24.219 23.953 1 87.31 637 MET B N 1
ATOM 14131 C CA . MET B 1 637 ? 41.219 23.828 25.359 1 87.31 637 MET B CA 1
ATOM 14132 C C . MET B 1 637 ? 40.906 22.328 25.484 1 87.31 637 MET B C 1
ATOM 14134 O O . MET B 1 637 ? 40.312 21.734 24.578 1 87.31 637 MET B O 1
ATOM 14138 N N . SER B 1 638 ? 41.25 21.828 26.547 1 86.56 638 SER B N 1
ATOM 14139 C CA . SER B 1 638 ? 40.969 20.406 26.781 1 86.56 638 SER B CA 1
ATOM 14140 C C . SER B 1 638 ? 39.469 20.141 26.922 1 86.56 638 SER B C 1
ATOM 14142 O O . SER B 1 638 ? 38.75 20.938 27.531 1 86.56 638 SER B O 1
ATOM 14144 N N . THR B 1 639 ? 39.031 19.125 26.422 1 84.12 639 THR B N 1
ATOM 14145 C CA . THR B 1 639 ? 37.625 18.766 26.422 1 84.12 639 THR B CA 1
ATOM 14146 C C . THR B 1 639 ? 37.156 18.375 27.812 1 84.12 639 THR B C 1
ATOM 14148 O O . THR B 1 639 ? 35.938 18.375 28.109 1 84.12 639 THR B O 1
ATOM 14151 N N . ASN B 1 640 ? 38.094 18.094 28.75 1 82.88 640 ASN B N 1
ATOM 14152 C CA . ASN B 1 640 ? 37.719 17.641 30.078 1 82.88 640 ASN B CA 1
ATOM 14153 C C . ASN B 1 640 ? 37.625 18.812 31.062 1 82.88 640 ASN B C 1
ATOM 14155 O O . ASN B 1 640 ? 37.531 18.609 32.281 1 82.88 640 ASN B O 1
ATOM 14159 N N . THR B 1 641 ? 37.719 20.031 30.547 1 86.94 641 THR B N 1
ATOM 14160 C CA . THR B 1 641 ? 37.656 21.188 31.422 1 86.94 641 THR B CA 1
ATOM 14161 C C . THR B 1 641 ? 36.25 21.344 32 1 86.94 641 THR B C 1
ATOM 14163 O O . THR B 1 641 ? 35.25 21.219 31.281 1 86.94 641 THR B O 1
ATOM 14166 N N . ARG B 1 642 ? 36.25 21.484 33.375 1 87.5 642 ARG B N 1
ATOM 14167 C CA . ARG B 1 642 ? 34.969 21.672 34.031 1 87.5 642 ARG B CA 1
ATOM 14168 C C . ARG B 1 642 ? 34.406 23.078 33.812 1 87.5 642 ARG B C 1
ATOM 14170 O O . ARG B 1 642 ? 35.188 24.031 33.688 1 87.5 642 ARG B O 1
ATOM 14177 N N . ILE B 1 643 ? 33.094 23.297 33.625 1 86.5 643 ILE B N 1
ATOM 14178 C CA . ILE B 1 643 ? 32.438 24.547 33.312 1 86.5 643 ILE B CA 1
ATOM 14179 C C . ILE B 1 643 ? 32.656 25.562 34.406 1 86.5 643 ILE B C 1
ATOM 14181 O O . ILE B 1 643 ? 32.781 26.766 34.156 1 86.5 643 ILE B O 1
ATOM 14185 N N . LEU B 1 644 ? 32.844 25.094 35.719 1 87.75 644 LEU B N 1
ATOM 14186 C CA . LEU B 1 644 ? 33.062 26 36.844 1 87.75 644 LEU B CA 1
ATOM 14187 C C . LEU B 1 644 ? 34.406 26.703 36.688 1 87.75 644 LEU B C 1
ATOM 14189 O O . LEU B 1 644 ? 34.562 27.875 37.062 1 87.75 644 LEU B O 1
ATOM 14193 N N . LYS B 1 645 ? 35.406 26.016 36.125 1 88.19 645 LYS B N 1
ATOM 14194 C CA . LYS B 1 645 ? 36.719 26.625 35.906 1 88.19 645 LYS B CA 1
ATOM 14195 C C . LYS B 1 645 ? 36.656 27.688 34.812 1 88.19 645 LYS B C 1
ATOM 14197 O O . LYS B 1 645 ? 37.344 28.688 34.875 1 88.19 645 LYS B O 1
ATOM 14202 N N . LEU B 1 646 ? 35.75 27.453 33.906 1 88.38 646 LEU B N 1
ATOM 14203 C CA . LEU B 1 646 ? 35.594 28.422 32.812 1 88.38 646 LEU B CA 1
ATOM 14204 C C . LEU B 1 646 ? 34.906 29.703 33.344 1 88.38 646 LEU B C 1
ATOM 14206 O O . LEU B 1 646 ? 35.312 30.797 32.938 1 88.38 646 LEU B O 1
ATOM 14210 N N . ILE B 1 647 ? 33.938 29.5 34.25 1 88.12 647 ILE B N 1
ATOM 14211 C CA . ILE B 1 647 ? 33.25 30.656 34.812 1 88.12 647 ILE B CA 1
ATOM 14212 C C . ILE B 1 647 ? 34.188 31.469 35.688 1 88.12 647 ILE B C 1
ATOM 14214 O O . ILE B 1 647 ? 34.156 32.688 35.656 1 88.12 647 ILE B O 1
ATOM 14218 N N . CYS B 1 648 ? 35.062 30.75 36.344 1 87.88 648 CYS B N 1
ATOM 14219 C CA . CYS B 1 648 ? 36.062 31.422 37.156 1 87.88 648 CYS B CA 1
ATOM 14220 C C . CYS B 1 648 ? 37.062 32.188 36.312 1 87.88 648 CYS B C 1
ATOM 14222 O O . CYS B 1 648 ? 37.469 33.281 36.656 1 87.88 648 CYS B O 1
ATOM 14224 N N . GLY B 1 649 ? 37.406 31.641 35.188 1 86.88 649 GLY B N 1
ATOM 14225 C CA . GLY B 1 649 ? 38.281 32.312 34.25 1 86.88 649 GLY B CA 1
ATOM 14226 C C . GLY B 1 649 ? 37.656 33.531 33.625 1 86.88 649 GLY B C 1
ATOM 14227 O O . GLY B 1 649 ? 38.344 34.531 33.375 1 86.88 649 GLY B O 1
ATOM 14228 N N . PHE B 1 650 ? 36.344 33.469 33.5 1 86.62 650 PHE B N 1
ATOM 14229 C CA . PHE B 1 650 ? 35.625 34.594 32.906 1 86.62 650 PHE B CA 1
ATOM 14230 C C . PHE B 1 650 ? 35.562 35.781 33.875 1 86.62 650 PHE B C 1
ATOM 14232 O O . PHE B 1 650 ? 35.75 36.938 33.469 1 86.62 650 PHE B O 1
ATOM 14239 N N . TRP B 1 651 ? 35.406 35.531 35.188 1 86.62 651 TRP B N 1
ATOM 14240 C CA . TRP B 1 651 ? 35.312 36.562 36.188 1 86.62 651 TRP B CA 1
ATOM 14241 C C . TRP B 1 651 ? 36.688 37.125 36.562 1 86.62 651 TRP B C 1
ATOM 14243 O O . TRP B 1 651 ? 36.844 38.312 36.781 1 86.62 651 TRP B O 1
ATOM 14253 N N . CYS B 1 652 ? 37.625 36.125 36.531 1 89.31 652 CYS B N 1
ATOM 14254 C CA . CYS B 1 652 ? 39 36.531 36.781 1 89.31 652 CYS B CA 1
ATOM 14255 C C . CYS B 1 652 ? 39.938 36.031 35.688 1 89.31 652 CYS B C 1
ATOM 14257 O O . CYS B 1 652 ? 40.594 35 35.844 1 89.31 652 CYS B O 1
ATOM 14259 N N . PRO B 1 653 ? 40.156 36.906 34.625 1 87.75 653 PRO B N 1
ATOM 14260 C CA . PRO B 1 653 ? 40.938 36.469 33.438 1 87.75 653 PRO B CA 1
ATOM 14261 C C . PRO B 1 653 ? 42.375 36.156 33.781 1 87.75 653 PRO B C 1
ATOM 14263 O O . PRO B 1 653 ? 43.031 35.438 33.062 1 87.75 653 PRO B O 1
ATOM 14266 N N . PHE B 1 654 ? 42.844 36.469 34.938 1 86.06 654 PHE B N 1
ATOM 14267 C CA . PHE B 1 654 ? 44.219 36.219 35.312 1 86.06 654 PHE B CA 1
ATOM 14268 C C . PHE B 1 654 ? 44.406 34.719 35.625 1 86.06 654 PHE B C 1
ATOM 14270 O O . PHE B 1 654 ? 45.531 34.219 35.562 1 86.06 654 PHE B O 1
ATOM 14277 N N . LEU B 1 655 ? 43.312 34.031 35.812 1 87.06 655 LEU B N 1
ATOM 14278 C CA . LEU B 1 655 ? 43.406 32.625 36.125 1 87.06 655 LEU B CA 1
ATOM 14279 C C . LEU B 1 655 ? 43.688 31.781 34.906 1 87.06 655 LEU B C 1
ATOM 14281 O O . LEU B 1 655 ? 44.094 30.625 35 1 87.06 655 LEU B O 1
ATOM 14285 N N . ILE B 1 656 ? 43.625 32.344 33.656 1 86.38 656 ILE B N 1
ATOM 14286 C CA . ILE B 1 656 ? 43.875 31.641 32.406 1 86.38 656 ILE B CA 1
ATOM 14287 C C . ILE B 1 656 ? 45.375 31.312 32.281 1 86.38 656 ILE B C 1
ATOM 14289 O O . ILE B 1 656 ? 45.75 30.344 31.625 1 86.38 656 ILE B O 1
ATOM 14293 N N . TYR B 1 657 ? 46.125 32.156 33.031 1 83.06 657 TYR B N 1
ATOM 14294 C CA . TYR B 1 657 ? 47.562 31.969 32.938 1 83.06 657 TYR B CA 1
ATOM 14295 C C . TYR B 1 657 ? 48.062 30.922 33.938 1 83.06 657 TYR B C 1
ATOM 14297 O O . TYR B 1 657 ? 49.25 30.578 33.938 1 83.06 657 TYR B O 1
ATOM 14305 N N . THR B 1 658 ? 47.031 30.406 34.625 1 83.19 658 THR B N 1
ATOM 14306 C CA . THR B 1 658 ? 47.375 29.344 35.562 1 83.19 658 THR B CA 1
ATOM 14307 C C . THR B 1 658 ? 47.062 27.969 34.969 1 83.19 658 THR B C 1
ATOM 14309 O O . THR B 1 658 ? 46.625 27.875 33.812 1 83.19 658 THR B O 1
ATOM 14312 N N . ASN B 1 659 ? 47.438 26.891 35.625 1 80.75 659 ASN B N 1
ATOM 14313 C CA . ASN B 1 659 ? 47.219 25.516 35.156 1 80.75 659 ASN B CA 1
ATOM 14314 C C . ASN B 1 659 ? 45.812 25.047 35.438 1 80.75 659 ASN B C 1
ATOM 14316 O O . ASN B 1 659 ? 45.531 23.844 35.406 1 80.75 659 ASN B O 1
ATOM 14320 N N . LEU B 1 660 ? 45 26.016 35.688 1 84 660 LEU B N 1
ATOM 14321 C CA . LEU B 1 660 ? 43.625 25.625 35.906 1 84 660 LEU B CA 1
ATOM 14322 C C . LEU B 1 660 ? 42.969 25.109 34.656 1 84 660 LEU B C 1
ATOM 14324 O O . LEU B 1 660 ? 42.188 24.141 34.688 1 84 660 LEU B O 1
ATOM 14328 N N . ILE B 1 661 ? 43.312 25.703 33.5 1 86.81 661 ILE B N 1
ATOM 14329 C CA . ILE B 1 661 ? 42.781 25.281 32.188 1 86.81 661 ILE B CA 1
ATOM 14330 C C . ILE B 1 661 ? 43.938 24.781 31.328 1 86.81 661 ILE B C 1
ATOM 14332 O O . ILE B 1 661 ? 44.969 25.438 31.188 1 86.81 661 ILE B O 1
ATOM 14336 N N . ALA B 1 662 ? 43.688 23.516 30.906 1 84.56 662 ALA B N 1
ATOM 14337 C CA . ALA B 1 662 ? 44.719 22.891 30.078 1 84.56 662 ALA B CA 1
ATOM 14338 C C . ALA B 1 662 ? 44.531 23.219 28.609 1 84.56 662 ALA B C 1
ATOM 14340 O O . ALA B 1 662 ? 43.406 23.094 28.094 1 84.56 662 ALA B O 1
ATOM 14341 N N . PHE B 1 663 ? 45.5 23.812 28.016 1 84.69 663 PHE B N 1
ATOM 14342 C CA . PHE B 1 663 ? 45.438 24.125 26.578 1 84.69 663 PHE B CA 1
ATOM 14343 C C . PHE B 1 663 ? 46.281 23.156 25.781 1 84.69 663 PHE B C 1
ATOM 14345 O O . PHE B 1 663 ? 47.25 22.609 26.312 1 84.69 663 PHE B O 1
ATOM 14352 N N . SER B 1 664 ? 45.812 22.547 24.797 1 70.88 664 SER B N 1
ATOM 14353 C CA . SER B 1 664 ? 46.531 21.641 23.938 1 70.88 664 SER B CA 1
ATOM 14354 C C . SER B 1 664 ? 47.875 22.25 23.484 1 70.88 664 SER B C 1
ATOM 14356 O O . SER B 1 664 ? 47.938 23.422 23.125 1 70.88 664 SER B O 1
ATOM 14358 N N . GLU B 1 665 ? 48.969 21.891 24.141 1 58.25 665 GLU B N 1
ATOM 14359 C CA . GLU B 1 665 ? 50.312 22.359 23.859 1 58.25 665 GLU B CA 1
ATOM 14360 C C . GLU B 1 665 ? 50.625 22.297 22.359 1 58.25 665 GLU B C 1
ATOM 14362 O O . GLU B 1 665 ? 50.281 21.312 21.688 1 58.25 665 GLU B O 1
ATOM 14367 N N . GLU B 1 666 ? 50.594 23.281 21.656 1 51.41 666 GLU B N 1
ATOM 14368 C CA . GLU B 1 666 ? 51.219 23.312 20.344 1 51.41 666 GLU B CA 1
ATOM 14369 C C . GLU B 1 666 ? 52.531 22.516 20.328 1 51.41 666 GLU B C 1
ATOM 14371 O O . GLU B 1 666 ? 53.438 22.797 21.094 1 51.41 666 GLU B O 1
ATOM 14376 N N . LYS B 1 667 ? 52.531 21.219 20.359 1 43.69 667 LYS B N 1
ATOM 14377 C CA . LYS B 1 667 ? 53.844 20.656 20.125 1 43.69 667 LYS B CA 1
ATOM 14378 C C . LYS B 1 667 ? 54.688 21.562 19.219 1 43.69 667 LYS B C 1
ATOM 14380 O O . LYS B 1 667 ? 54.312 21.828 18.078 1 43.69 667 LYS B O 1
ATOM 14385 N N . GLN B 1 668 ? 55.219 22.562 19.75 1 38.91 668 GLN B N 1
ATOM 14386 C CA . GLN B 1 668 ? 56.25 23.203 18.953 1 38.91 668 GLN B CA 1
ATOM 14387 C C . GLN B 1 668 ? 57.031 22.172 18.156 1 38.91 668 GLN B C 1
ATOM 14389 O O . GLN B 1 668 ? 57.719 21.312 18.719 1 38.91 668 GLN B O 1
ATOM 14394 N N . SER B 1 669 ? 56.438 21.641 17.188 1 37.03 669 SER B N 1
ATOM 14395 C CA . SER B 1 669 ? 57.344 20.922 16.312 1 37.03 669 SER B CA 1
ATOM 14396 C C . SER B 1 669 ? 58.688 21.625 16.219 1 37.03 669 SER B C 1
ATOM 14398 O O . SER B 1 669 ? 58.75 22.797 15.852 1 37.03 669 SER B O 1
ATOM 14400 N N . LYS B 1 670 ? 59.625 21.484 17.094 1 37.47 670 LYS B N 1
ATOM 14401 C CA . LYS B 1 670 ? 60.969 21.781 16.656 1 37.47 670 LYS B CA 1
ATOM 14402 C C . LYS B 1 670 ? 61.156 21.453 15.172 1 37.47 670 LYS B C 1
ATOM 14404 O O . LYS B 1 670 ? 61.156 20.281 14.781 1 37.47 670 LYS B O 1
ATOM 14409 N N . ILE B 1 671 ? 60.625 22.266 14.344 1 36.69 671 ILE B N 1
ATOM 14410 C CA . ILE B 1 671 ? 61.031 22.219 12.945 1 36.69 671 ILE B CA 1
ATOM 14411 C C . ILE B 1 671 ? 62.531 21.953 12.859 1 36.69 671 ILE B C 1
ATOM 14413 O O . ILE B 1 671 ? 63.344 22.844 13.141 1 36.69 671 ILE B O 1
ATOM 14417 N N . GLU B 1 672 ? 63.125 21.047 13.523 1 37.44 672 GLU B N 1
ATOM 14418 C CA . GLU B 1 672 ? 64.438 20.812 12.859 1 37.44 672 GLU B CA 1
ATOM 14419 C C . GLU B 1 672 ? 64.25 20.844 11.336 1 37.44 672 GLU B C 1
ATOM 14421 O O . GLU B 1 672 ? 63.312 20.266 10.805 1 37.44 672 GLU B O 1
ATOM 14426 N N . PRO B 1 673 ? 64.812 21.938 10.68 1 35.62 673 PRO B N 1
ATOM 14427 C CA . PRO B 1 673 ? 64.875 21.969 9.219 1 35.62 673 PRO B CA 1
ATOM 14428 C C . PRO B 1 673 ? 65.125 20.578 8.609 1 35.62 673 PRO B C 1
ATOM 14430 O O . PRO B 1 673 ? 66.312 20.156 8.477 1 35.62 673 PRO B O 1
ATOM 14433 N N . GLU B 1 674 ? 64.875 19.5 9.164 1 37.47 674 GLU B N 1
ATOM 14434 C CA . GLU B 1 674 ? 65.25 18.406 8.289 1 37.47 674 GLU B CA 1
ATOM 14435 C C . GLU B 1 674 ? 64.812 18.641 6.852 1 37.47 674 GLU B C 1
ATOM 14437 O O . GLU B 1 674 ? 63.719 19.219 6.629 1 37.47 674 GLU B O 1
ATOM 14442 N N . PRO B 1 675 ? 65.812 18.5 5.848 1 36.38 675 PRO B N 1
ATOM 14443 C CA . PRO B 1 675 ? 65.562 18.719 4.418 1 36.38 675 PRO B CA 1
ATOM 14444 C C . PRO B 1 675 ? 64.188 18.328 3.984 1 36.38 675 PRO B C 1
ATOM 14446 O O . PRO B 1 675 ? 63.406 17.734 4.766 1 36.38 675 PRO B O 1
ATOM 14449 N N . PHE B 1 676 ? 64.125 17.719 2.686 1 37 676 PHE B N 1
ATOM 14450 C CA . PHE B 1 676 ? 63.031 17.406 1.769 1 37 676 PHE B CA 1
ATOM 14451 C C . PHE B 1 676 ? 62 16.484 2.434 1 37 676 PHE B C 1
ATOM 14453 O O . PHE B 1 676 ? 62.219 15.266 2.498 1 37 676 PHE B O 1
ATOM 14460 N N . ARG B 1 677 ? 61.594 16.688 3.523 1 39.38 677 ARG B N 1
ATOM 14461 C CA . ARG B 1 677 ? 60.562 15.797 4.043 1 39.38 677 ARG B CA 1
ATOM 14462 C C . ARG B 1 677 ? 59.469 15.539 3.002 1 39.38 677 ARG B C 1
ATOM 14464 O O . ARG B 1 677 ? 58.906 16.484 2.445 1 39.38 677 ARG B O 1
ATOM 14471 N N . GLU B 1 678 ? 59.438 14.438 2.322 1 40.66 678 GLU B N 1
ATOM 14472 C CA . GLU B 1 678 ? 58.5 13.938 1.323 1 40.66 678 GLU B CA 1
ATOM 14473 C C . GLU B 1 678 ? 57.062 14.258 1.72 1 40.66 678 GLU B C 1
ATOM 14475 O O . GLU B 1 678 ? 56.688 14.148 2.893 1 40.66 678 GLU B O 1
ATOM 14480 N N . LEU B 1 679 ? 56.344 15.203 1.121 1 42.88 679 LEU B N 1
ATOM 14481 C CA . LEU B 1 679 ? 54.938 15.492 1.17 1 42.88 679 LEU B CA 1
ATOM 14482 C C . LEU B 1 679 ? 54.156 14.273 1.646 1 42.88 679 LEU B C 1
ATOM 14484 O O . LEU B 1 679 ? 52.969 14.391 2.047 1 42.88 679 LEU B O 1
ATOM 14488 N N . ASP B 1 680 ? 54.656 13.008 1.376 1 48.34 680 ASP B N 1
ATOM 14489 C CA . ASP B 1 680 ? 53.844 11.789 1.466 1 48.34 680 ASP B CA 1
ATOM 14490 C C . ASP B 1 680 ? 53.781 11.281 2.902 1 48.34 680 ASP B C 1
ATOM 14492 O O . ASP B 1 680 ? 53.219 10.211 3.162 1 48.34 680 ASP B O 1
ATOM 14496 N N . SER B 1 681 ? 54.469 11.766 3.93 1 52.38 681 SER B N 1
ATOM 14497 C CA . SER B 1 681 ? 54.438 11.062 5.211 1 52.38 681 SER B CA 1
ATOM 14498 C C . SER B 1 681 ? 53.25 11.508 6.059 1 52.38 681 SER B C 1
ATOM 14500 O O . SER B 1 681 ? 52.719 12.609 5.871 1 52.38 681 SER B O 1
ATOM 14502 N N . LEU B 1 682 ? 52.562 10.516 6.789 1 59.12 682 LEU B N 1
ATOM 14503 C CA . LEU B 1 682 ? 51.438 10.664 7.715 1 59.12 682 LEU B CA 1
ATOM 14504 C C . LEU B 1 682 ? 51.656 11.867 8.625 1 59.12 682 LEU B C 1
ATOM 14506 O O . LEU B 1 682 ? 50.719 12.586 8.945 1 59.12 682 LEU B O 1
ATOM 14510 N N . ASP B 1 683 ? 52.875 12.164 9.008 1 55.19 683 ASP B N 1
ATOM 14511 C CA . ASP B 1 683 ? 53.156 13.242 9.953 1 55.19 683 ASP B CA 1
ATOM 14512 C C . ASP B 1 683 ? 53 14.609 9.289 1 55.19 683 ASP B C 1
ATOM 14514 O O . ASP B 1 683 ? 52.531 15.555 9.906 1 55.19 683 ASP B O 1
ATOM 14518 N N . THR B 1 684 ? 53.438 14.703 8.047 1 55.12 684 THR B N 1
ATOM 14519 C CA . THR B 1 684 ? 53.281 15.961 7.328 1 55.12 684 THR B CA 1
ATOM 14520 C C . THR B 1 684 ? 51.812 16.281 7.102 1 55.12 684 THR B C 1
ATOM 14522 O O . THR B 1 684 ? 51.406 17.438 7.152 1 55.12 684 THR B O 1
ATOM 14525 N N . GLU B 1 685 ? 51.094 15.25 6.887 1 61.41 685 GLU B N 1
ATOM 14526 C CA . GLU B 1 685 ? 49.656 15.422 6.699 1 61.41 685 GLU B CA 1
ATOM 14527 C C . GLU B 1 685 ? 49 16.031 7.938 1 61.41 685 GLU B C 1
ATOM 14529 O O . GLU B 1 685 ? 48.156 16.922 7.832 1 61.41 685 GLU B O 1
ATOM 14534 N N . ARG B 1 686 ? 49.5 15.539 9.039 1 60.31 686 ARG B N 1
ATOM 14535 C CA . ARG B 1 686 ? 48.938 16.031 10.289 1 60.31 686 ARG B CA 1
ATOM 14536 C C . ARG B 1 686 ? 49.219 17.5 10.5 1 60.31 686 ARG B C 1
ATOM 14538 O O . ARG B 1 686 ? 48.375 18.25 10.992 1 60.31 686 ARG B O 1
ATOM 14545 N N . THR B 1 687 ? 50.375 17.922 10.078 1 55.34 687 THR B N 1
ATOM 14546 C CA . THR B 1 687 ? 50.75 19.328 10.234 1 55.34 687 THR B CA 1
ATOM 14547 C C . THR B 1 687 ? 49.906 20.203 9.305 1 55.34 687 THR B C 1
ATOM 14549 O O . THR B 1 687 ? 49.531 21.312 9.68 1 55.34 687 THR B O 1
ATOM 14552 N N . LEU B 1 688 ? 49.625 19.594 8.195 1 54.78 688 LEU B N 1
ATOM 14553 C CA . LEU B 1 688 ? 48.906 20.375 7.195 1 54.78 688 LEU B CA 1
ATOM 14554 C C . LEU B 1 688 ? 47.406 20.453 7.543 1 54.78 688 LEU B C 1
ATOM 14556 O O . LEU B 1 688 ? 46.75 21.422 7.191 1 54.78 688 LEU B O 1
ATOM 14560 N N . PHE B 1 689 ? 46.969 19.344 8.156 1 56.91 689 PHE B N 1
ATOM 14561 C CA . PHE B 1 689 ? 45.562 19.344 8.531 1 56.91 689 PHE B CA 1
ATOM 14562 C C . PHE B 1 689 ? 45.281 20.391 9.602 1 56.91 689 PHE B C 1
ATOM 14564 O O . PHE B 1 689 ? 44.188 20.969 9.633 1 56.91 689 PHE B O 1
ATOM 14571 N N . PHE B 1 690 ? 46.344 20.484 10.484 1 54.16 690 PHE B N 1
ATOM 14572 C CA . PHE B 1 690 ? 46.094 21.344 11.633 1 54.16 690 PHE B CA 1
ATOM 14573 C C . PHE B 1 690 ? 46.906 22.625 11.547 1 54.16 690 PHE B C 1
ATOM 14575 O O . PHE B 1 690 ? 46.938 23.406 12.5 1 54.16 690 PHE B O 1
ATOM 14582 N N . SER B 1 691 ? 47.781 22.719 10.5 1 48 691 SER B N 1
ATOM 14583 C CA . SER B 1 691 ? 48.562 23.953 10.461 1 48 691 SER B CA 1
ATOM 14584 C C . SER B 1 691 ? 47.656 25.156 10.203 1 48 691 SER B C 1
ATOM 14586 O O . SER B 1 691 ? 46.906 25.188 9.227 1 48 691 SER B O 1
ATOM 14588 N N . LYS B 1 692 ? 47.219 25.781 11.141 1 45.91 692 LYS B N 1
ATOM 14589 C CA . LYS B 1 692 ? 46.719 27.141 11.047 1 45.91 692 LYS B CA 1
ATOM 14590 C C . LYS B 1 692 ? 47.594 28.016 10.148 1 45.91 692 LYS B C 1
ATOM 14592 O O . LYS B 1 692 ? 48.812 27.953 10.227 1 45.91 692 LYS B O 1
ATOM 14597 N N . GLU B 1 693 ? 47.188 28.328 9.016 1 39 693 GLU B N 1
ATOM 14598 C CA . GLU B 1 693 ? 47.844 29.328 8.18 1 39 693 GLU B CA 1
ATOM 14599 C C . GLU B 1 693 ? 48.5 30.422 9.031 1 39 693 GLU B C 1
ATOM 14601 O O . GLU B 1 693 ? 47.812 31.328 9.523 1 39 693 GLU B O 1
ATOM 14606 N N . GLU B 1 694 ? 49.312 30.25 9.922 1 37.59 694 GLU B N 1
ATOM 14607 C CA . GLU B 1 694 ? 50.094 31.391 10.391 1 37.59 694 GLU B CA 1
ATOM 14608 C C . GLU B 1 694 ? 50.531 32.281 9.227 1 37.59 694 GLU B C 1
ATOM 14610 O O . GLU B 1 694 ? 50.781 31.797 8.125 1 37.59 694 GLU B O 1
ATOM 14615 N N . ASP B 1 695 ? 50.156 33.625 9.258 1 38.03 695 ASP B N 1
ATOM 14616 C CA . ASP B 1 695 ? 50.625 34.75 8.453 1 38.03 695 ASP B CA 1
ATOM 14617 C C . ASP B 1 695 ? 52.094 34.531 8 1 38.03 695 ASP B C 1
ATOM 14619 O O . ASP B 1 695 ? 53 34.5 8.828 1 38.03 695 ASP B O 1
ATOM 14623 N N . ARG B 1 696 ? 52.406 33.781 7.086 1 36.91 696 ARG B N 1
ATOM 14624 C CA . ARG B 1 696 ? 53.719 33.781 6.406 1 36.91 696 ARG B CA 1
ATOM 14625 C C . ARG B 1 696 ? 54.219 35.219 6.227 1 36.91 696 ARG B C 1
ATOM 14627 O O . ARG B 1 696 ? 55.281 35.406 5.594 1 36.91 696 ARG B O 1
ATOM 14634 N N . GLY B 1 697 ? 53.219 36.25 6.363 1 31.91 697 GLY B N 1
ATOM 14635 C CA . GLY B 1 697 ? 53.969 37.438 5.988 1 31.91 697 GLY B CA 1
ATOM 14636 C C . GLY B 1 697 ? 55.344 37.5 6.602 1 31.91 697 GLY B C 1
ATOM 14637 O O . GLY B 1 697 ? 56.344 37.656 5.887 1 31.91 697 GLY B O 1
ATOM 14638 N N . ASN B 1 698 ? 55.375 38.281 7.777 1 30.89 698 ASN B N 1
ATOM 14639 C CA . ASN B 1 698 ? 56.594 38.938 8.25 1 30.89 698 ASN B CA 1
ATOM 14640 C C . ASN B 1 698 ? 57.562 37.906 8.891 1 30.89 698 ASN B C 1
ATOM 14642 O O . ASN B 1 698 ? 57.812 38 10.094 1 30.89 698 ASN B O 1
ATOM 14646 N N . SER B 1 699 ? 57.406 36.688 8.648 1 33.09 699 SER B N 1
ATOM 14647 C CA . SER B 1 699 ? 58.344 35.844 9.391 1 33.09 699 SER B CA 1
ATOM 14648 C C . SER B 1 699 ? 59.781 36.125 8.992 1 33.09 699 SER B C 1
ATOM 14650 O O . SER B 1 699 ? 60.688 35.406 9.367 1 33.09 699 SER B O 1
ATOM 14652 N N . LYS B 1 700 ? 60.094 36.844 7.961 1 33.72 700 LYS B N 1
ATOM 14653 C CA . LYS B 1 700 ? 61.531 37.031 7.793 1 33.72 700 LYS B CA 1
ATOM 14654 C C . LYS B 1 700 ? 62.156 37.688 9.031 1 33.72 700 LYS B C 1
ATOM 14656 O O . LYS B 1 700 ? 63.312 38.062 9.039 1 33.72 700 LYS B O 1
ATOM 14661 N N . LEU B 1 701 ? 61.281 38.469 9.781 1 30.8 701 LEU B N 1
ATOM 14662 C CA . LEU B 1 701 ? 62.156 39.219 10.68 1 30.8 701 LEU B CA 1
ATOM 14663 C C . LEU B 1 701 ? 63.094 38.281 11.445 1 30.8 701 LEU B C 1
ATOM 14665 O O . LEU B 1 701 ? 62.812 37.094 11.555 1 30.8 701 LEU B O 1
ATOM 14669 N N . GLU B 1 702 ? 63.594 38.781 12.758 1 32.72 702 GLU B N 1
ATOM 14670 C CA . GLU B 1 702 ? 64.812 38.75 13.539 1 32.72 702 GLU B CA 1
ATOM 14671 C C . GLU B 1 702 ? 65 37.344 14.156 1 32.72 702 GLU B C 1
ATOM 14673 O O . GLU B 1 702 ? 64.125 36.812 14.812 1 32.72 702 GLU B O 1
ATOM 14678 N N . LYS B 1 703 ? 65.688 36.406 13.648 1 36.62 703 LYS B N 1
ATOM 14679 C CA . LYS B 1 703 ? 66.5 35.344 14.273 1 36.62 703 LYS B CA 1
ATOM 14680 C C . LYS B 1 703 ? 66.938 35.75 15.68 1 36.62 703 LYS B C 1
ATOM 14682 O O . LYS B 1 703 ? 67.812 35.125 16.266 1 36.62 703 LYS B O 1
ATOM 14687 N N . GLN B 1 704 ? 66.875 37.125 15.992 1 35.12 704 GLN B N 1
ATOM 14688 C CA . GLN B 1 704 ? 67.5 37.375 17.281 1 35.12 704 GLN B CA 1
ATOM 14689 C C . GLN B 1 704 ? 66.812 36.625 18.406 1 35.12 704 GLN B C 1
ATOM 14691 O O . GLN B 1 704 ? 65.625 36.281 18.281 1 35.12 704 GLN B O 1
ATOM 14696 N N . ASN B 1 705 ? 67.5 36.031 19.375 1 40.31 705 ASN B N 1
ATOM 14697 C CA . ASN B 1 705 ? 67.125 35.406 20.641 1 40.31 705 ASN B CA 1
ATOM 14698 C C . ASN B 1 705 ? 65.875 36.031 21.188 1 40.31 705 ASN B C 1
ATOM 14700 O O . ASN B 1 705 ? 65.875 37.219 21.562 1 40.31 705 ASN B O 1
ATOM 14704 N N . PRO B 1 706 ? 64.625 35.719 20.672 1 47.03 706 PRO B N 1
ATOM 14705 C CA . PRO B 1 706 ? 63.5 36.438 21.234 1 47.03 706 PRO B CA 1
ATOM 14706 C C . PRO B 1 706 ? 63.625 36.656 22.734 1 47.03 706 PRO B C 1
ATOM 14708 O O . PRO B 1 706 ? 64 35.75 23.469 1 47.03 706 PRO B O 1
ATOM 14711 N N . SER B 1 707 ? 64.125 37.75 23.203 1 53.97 707 SER B N 1
ATOM 14712 C CA . SER B 1 707 ? 64.25 38.094 24.625 1 53.97 707 SER B CA 1
ATOM 14713 C C . SER B 1 707 ? 63.125 37.406 25.422 1 53.97 707 SER B C 1
ATOM 14715 O O . SER B 1 707 ? 62.062 37.094 24.875 1 53.97 707 SER B O 1
ATOM 14717 N N . GLU B 1 708 ? 63.438 36.688 26.547 1 61.66 708 GLU B N 1
ATOM 14718 C CA . GLU B 1 708 ? 62.562 36.062 27.547 1 61.66 708 GLU B CA 1
ATOM 14719 C C . GLU B 1 708 ? 61.219 36.781 27.641 1 61.66 708 GLU B C 1
ATOM 14721 O O . GLU B 1 708 ? 60.156 36.156 27.766 1 61.66 708 GLU B O 1
ATOM 14726 N N . ASN B 1 709 ? 61.281 38.062 27.469 1 66.06 709 ASN B N 1
ATOM 14727 C CA . ASN B 1 709 ? 60.062 38.844 27.609 1 66.06 709 ASN B CA 1
ATOM 14728 C C . ASN B 1 709 ? 59.156 38.688 26.406 1 66.06 709 ASN B C 1
ATOM 14730 O O . ASN B 1 709 ? 57.938 38.656 26.562 1 66.06 709 ASN B O 1
ATOM 14734 N N . THR B 1 710 ? 59.656 38.5 25.25 1 69.62 710 THR B N 1
ATOM 14735 C CA . THR B 1 710 ? 58.812 38.375 24.062 1 69.62 710 THR B CA 1
ATOM 14736 C C . THR B 1 710 ? 58.156 37 24.031 1 69.62 710 THR B C 1
ATOM 14738 O O . THR B 1 710 ? 57 36.844 23.594 1 69.62 710 THR B O 1
ATOM 14741 N N . ALA B 1 711 ? 58.969 36.062 24.453 1 73.44 711 ALA B N 1
ATOM 14742 C CA . ALA B 1 711 ? 58.406 34.719 24.531 1 73.44 711 ALA B CA 1
ATOM 14743 C C . ALA B 1 711 ? 57.25 34.656 25.5 1 73.44 711 ALA B C 1
ATOM 14745 O O . ALA B 1 711 ? 56.219 34 25.234 1 73.44 711 ALA B O 1
ATOM 14746 N N . TRP B 1 712 ? 57.531 35.375 26.578 1 75.06 712 TRP B N 1
ATOM 14747 C CA . TRP B 1 712 ? 56.469 35.406 27.578 1 75.06 712 TRP B CA 1
ATOM 14748 C C . TRP B 1 712 ? 55.25 36.156 27.062 1 75.06 712 TRP B C 1
ATOM 14750 O O . TRP B 1 712 ? 54.125 35.719 27.25 1 75.06 712 TRP B O 1
ATOM 14760 N N . ALA B 1 713 ? 55.5 37.219 26.391 1 74.19 713 ALA B N 1
ATOM 14761 C CA . ALA B 1 713 ? 54.406 37.969 25.828 1 74.19 713 ALA B CA 1
ATOM 14762 C C . ALA B 1 713 ? 53.656 37.156 24.781 1 74.19 713 ALA B C 1
ATOM 14764 O O . ALA B 1 713 ? 52.406 37.219 24.719 1 74.19 713 ALA B O 1
ATOM 14765 N N . THR B 1 714 ? 54.312 36.5 24.062 1 76.19 714 THR B N 1
ATOM 14766 C CA . THR B 1 714 ? 53.656 35.656 23.047 1 76.19 714 THR B CA 1
ATOM 14767 C C . THR B 1 714 ? 52.844 34.562 23.703 1 76.19 714 THR B C 1
ATOM 14769 O O . THR B 1 714 ? 51.75 34.25 23.234 1 76.19 714 THR B O 1
ATOM 14772 N N . PHE B 1 715 ? 53.406 34.031 24.672 1 77.25 715 PHE B N 1
ATOM 14773 C CA . PHE B 1 715 ? 52.719 33 25.422 1 77.25 715 PHE B CA 1
ATOM 14774 C C . PHE B 1 715 ? 51.406 33.562 26.016 1 77.25 715 PHE B C 1
ATOM 14776 O O . PHE B 1 715 ? 50.344 32.938 25.906 1 77.25 715 PHE B O 1
ATOM 14783 N N . MET B 1 716 ? 51.562 34.75 26.625 1 78.38 716 MET B N 1
ATOM 14784 C CA . MET B 1 716 ? 50.406 35.375 27.281 1 78.38 716 MET B CA 1
ATOM 14785 C C . MET B 1 716 ? 49.344 35.75 26.25 1 78.38 716 MET B C 1
ATOM 14787 O O . MET B 1 716 ? 48.156 35.5 26.469 1 78.38 716 MET B O 1
ATOM 14791 N N . PHE B 1 717 ? 49.75 36.188 25.188 1 81.19 717 PHE B N 1
ATOM 14792 C CA . PHE B 1 717 ? 48.812 36.625 24.172 1 81.19 717 PHE B CA 1
ATOM 14793 C C . PHE B 1 717 ? 48.156 35.406 23.484 1 81.19 717 PHE B C 1
ATOM 14795 O O . PHE B 1 717 ? 47 35.469 23.109 1 81.19 717 PHE B O 1
ATOM 14802 N N . THR B 1 718 ? 48.906 34.438 23.312 1 82.62 718 THR B N 1
ATOM 14803 C CA . THR B 1 718 ? 48.344 33.25 22.672 1 82.62 718 THR B CA 1
ATOM 14804 C C . THR B 1 718 ? 47.312 32.562 23.562 1 82.62 718 THR B C 1
ATOM 14806 O O . THR B 1 718 ? 46.25 32.156 23.078 1 82.62 718 THR B O 1
ATOM 14809 N N . ARG B 1 719 ? 47.594 32.5 24.812 1 85.62 719 ARG B N 1
ATOM 14810 C CA . ARG B 1 719 ? 46.625 31.891 25.734 1 85.62 719 ARG B CA 1
ATOM 14811 C C . ARG B 1 719 ? 45.375 32.75 25.859 1 85.62 719 ARG B C 1
ATOM 14813 O O . ARG B 1 719 ? 44.25 32.188 26 1 85.62 719 ARG B O 1
ATOM 14820 N N . TRP B 1 720 ? 45.656 34.062 25.859 1 85.56 720 TRP B N 1
ATOM 14821 C CA . TRP B 1 720 ? 44.5 34.969 25.906 1 85.56 720 TRP B CA 1
ATOM 14822 C C . TRP B 1 720 ? 43.625 34.812 24.688 1 85.56 720 TRP B C 1
ATOM 14824 O O . TRP B 1 720 ? 42.406 34.688 24.812 1 85.56 720 TRP B O 1
ATOM 14834 N N . ARG B 1 721 ? 44.156 34.656 23.594 1 83.38 721 ARG B N 1
ATOM 14835 C CA . ARG B 1 721 ? 43.406 34.5 22.359 1 83.38 721 ARG B CA 1
ATOM 14836 C C . ARG B 1 721 ? 42.719 33.156 22.297 1 83.38 721 ARG B C 1
ATOM 14838 O O . ARG B 1 721 ? 41.594 33.031 21.859 1 83.38 721 ARG B O 1
ATOM 14845 N N . LYS B 1 722 ? 43.375 32.188 22.75 1 87.06 722 LYS B N 1
ATOM 14846 C CA . LYS B 1 722 ? 42.812 30.828 22.703 1 87.06 722 LYS B CA 1
ATOM 14847 C C . LYS B 1 722 ? 41.594 30.703 23.625 1 87.06 722 LYS B C 1
ATOM 14849 O O . LYS B 1 722 ? 40.625 30.031 23.266 1 87.06 722 LYS B O 1
ATOM 14854 N N . PHE B 1 723 ? 41.719 31.359 24.734 1 88.69 723 PHE B N 1
ATOM 14855 C CA . PHE B 1 723 ? 40.625 31.266 25.688 1 88.69 723 PHE B CA 1
ATOM 14856 C C . PHE B 1 723 ? 39.406 32.062 25.203 1 88.69 723 PHE B C 1
ATOM 14858 O O . PHE B 1 723 ? 38.281 31.531 25.219 1 88.69 723 PHE B O 1
ATOM 14865 N N . TRP B 1 724 ? 39.594 33.25 24.734 1 88 724 TRP B N 1
ATOM 14866 C CA . TRP B 1 724 ? 38.469 34.125 24.422 1 88 724 TRP B CA 1
ATOM 14867 C C . TRP B 1 724 ? 37.906 33.812 23.047 1 88 724 TRP B C 1
ATOM 14869 O O . TRP B 1 724 ? 36.781 34.188 22.719 1 88 724 TRP B O 1
ATOM 14879 N N . SER B 1 725 ? 38.562 33.062 22.203 1 86.5 725 SER B N 1
ATOM 14880 C CA . SER B 1 725 ? 38.062 32.75 20.859 1 86.5 725 SER B CA 1
ATOM 14881 C C . SER B 1 725 ? 37.344 31.406 20.828 1 86.5 725 SER B C 1
ATOM 14883 O O . SER B 1 725 ? 36.719 31.047 19.844 1 86.5 725 SER B O 1
ATOM 14885 N N . ALA B 1 726 ? 37.438 30.672 21.938 1 89.94 726 ALA B N 1
ATOM 14886 C CA . ALA B 1 726 ? 36.75 29.391 21.984 1 89.94 726 ALA B CA 1
ATOM 14887 C C . ALA B 1 726 ? 35.25 29.594 22.031 1 89.94 726 ALA B C 1
ATOM 14889 O O . ALA B 1 726 ? 34.75 30.406 22.797 1 89.94 726 ALA B O 1
ATOM 14890 N N . PRO B 1 727 ? 34.5 28.906 21.266 1 91.94 727 PRO B N 1
ATOM 14891 C CA . PRO B 1 727 ? 33.031 29.062 21.219 1 91.94 727 PRO B CA 1
ATOM 14892 C C . PRO B 1 727 ? 32.375 28.797 22.562 1 91.94 727 PRO B C 1
ATOM 14894 O O . PRO B 1 727 ? 31.359 29.422 22.875 1 91.94 727 PRO B O 1
ATOM 14897 N N . VAL B 1 728 ? 32.906 27.953 23.359 1 91.69 728 VAL B N 1
ATOM 14898 C CA . VAL B 1 728 ? 32.312 27.672 24.672 1 91.69 728 VAL B CA 1
ATOM 14899 C C . VAL B 1 728 ? 32.406 28.906 25.562 1 91.69 728 VAL B C 1
ATOM 14901 O O . VAL B 1 728 ? 31.484 29.203 26.312 1 91.69 728 VAL B O 1
ATOM 14904 N N . THR B 1 729 ? 33.562 29.625 25.547 1 92.25 729 THR B N 1
ATOM 14905 C CA . THR B 1 729 ? 33.75 30.844 26.344 1 92.25 729 THR B CA 1
ATOM 14906 C C . THR B 1 729 ? 32.875 31.953 25.828 1 92.25 729 THR B C 1
ATOM 14908 O O . THR B 1 729 ? 32.312 32.75 26.609 1 92.25 729 THR B O 1
ATOM 14911 N N . VAL B 1 730 ? 32.781 32.031 24.516 1 92.31 730 VAL B N 1
ATOM 14912 C CA . VAL B 1 730 ? 31.922 33.031 23.906 1 92.31 730 VAL B CA 1
ATOM 14913 C C . VAL B 1 730 ? 30.469 32.781 24.328 1 92.31 730 VAL B C 1
ATOM 14915 O O . VAL B 1 730 ? 29.734 33.688 24.641 1 92.31 730 VAL B O 1
ATOM 14918 N N . PHE B 1 731 ? 30.062 31.562 24.344 1 92.5 731 PHE B N 1
ATOM 14919 C CA . PHE B 1 731 ? 28.719 31.172 24.734 1 92.5 731 PHE B CA 1
ATOM 14920 C C . PHE B 1 731 ? 28.469 31.531 26.203 1 92.5 731 PHE B C 1
ATOM 14922 O O . PHE B 1 731 ? 27.438 32.125 26.531 1 92.5 731 PHE B O 1
ATOM 14929 N N . MET B 1 732 ? 29.344 31.203 27.062 1 90.88 732 MET B N 1
ATOM 14930 C CA . MET B 1 732 ? 29.203 31.484 28.484 1 90.88 732 MET B CA 1
ATOM 14931 C C . MET B 1 732 ? 29.156 32.969 28.734 1 90.88 732 MET B C 1
ATOM 14933 O O . MET B 1 732 ? 28.391 33.438 29.594 1 90.88 732 MET B O 1
ATOM 14937 N N . GLY B 1 733 ? 30.047 33.719 28.047 1 91.75 733 GLY B N 1
ATOM 14938 C CA . GLY B 1 733 ? 30.016 35.156 28.172 1 91.75 733 GLY B CA 1
ATOM 14939 C C . GLY B 1 733 ? 28.703 35.781 27.734 1 91.75 733 GLY B C 1
ATOM 14940 O O . GLY B 1 733 ? 28.188 36.688 28.406 1 91.75 733 GLY B O 1
ATOM 14941 N N . ASN B 1 734 ? 28.141 35.281 26.688 1 92.06 734 ASN B N 1
ATOM 14942 C CA . ASN B 1 734 ? 26.859 35.781 26.203 1 92.06 734 ASN B CA 1
ATOM 14943 C C . ASN B 1 734 ? 25.719 35.438 27.172 1 92.06 734 ASN B C 1
ATOM 14945 O O . ASN B 1 734 ? 24.781 36.219 27.344 1 92.06 734 ASN B O 1
ATOM 14949 N N . VAL B 1 735 ? 25.812 34.312 27.844 1 92.19 735 VAL B N 1
ATOM 14950 C CA . VAL B 1 735 ? 24.781 33.875 28.781 1 92.19 735 VAL B CA 1
ATOM 14951 C C . VAL B 1 735 ? 24.844 34.75 30.031 1 92.19 735 VAL B C 1
ATOM 14953 O O . VAL B 1 735 ? 23.812 35.25 30.484 1 92.19 735 VAL B O 1
ATOM 14956 N N . ILE B 1 736 ? 25.984 35 30.516 1 91.94 736 ILE B N 1
ATOM 14957 C CA . ILE B 1 736 ? 26.156 35.812 31.734 1 91.94 736 ILE B CA 1
ATOM 14958 C C . ILE B 1 736 ? 25.734 37.25 31.469 1 91.94 736 ILE B C 1
ATOM 14960 O O . ILE B 1 736 ? 25 37.844 32.25 1 91.94 736 ILE B O 1
ATOM 14964 N N . MET B 1 737 ? 26.141 37.781 30.406 1 93.69 737 MET B N 1
ATOM 14965 C CA . MET B 1 737 ? 25.812 39.156 30.094 1 93.69 737 MET B CA 1
ATOM 14966 C C . MET B 1 737 ? 24.328 39.312 29.766 1 93.69 737 MET B C 1
ATOM 14968 O O . MET B 1 737 ? 23.734 40.344 30.047 1 93.69 737 MET B O 1
ATOM 14972 N N . TYR B 1 738 ? 23.719 38.281 29.203 1 93.94 738 TYR B N 1
ATOM 14973 C CA . TYR B 1 738 ? 22.297 38.344 28.922 1 93.94 738 TYR B CA 1
ATOM 14974 C C . TYR B 1 738 ? 21.484 38.375 30.219 1 93.94 738 TYR B C 1
ATOM 14976 O O . TYR B 1 738 ? 20.484 39.125 30.297 1 93.94 738 TYR B O 1
ATOM 14984 N N . PHE B 1 739 ? 21.891 37.625 31.219 1 94.19 739 PHE B N 1
ATOM 14985 C CA . PHE B 1 739 ? 21.234 37.688 32.531 1 94.19 739 PHE B CA 1
ATOM 14986 C C . PHE B 1 739 ? 21.406 39.062 33.156 1 94.19 739 PHE B C 1
ATOM 14988 O O . PHE B 1 739 ? 20.469 39.594 33.781 1 94.19 739 PHE B O 1
ATOM 14995 N N . ALA B 1 740 ? 22.562 39.656 32.906 1 94.75 740 ALA B N 1
ATOM 14996 C CA . ALA B 1 740 ? 22.797 41 33.406 1 94.75 740 ALA B CA 1
ATOM 14997 C C . ALA B 1 740 ? 21.906 42.031 32.688 1 94.75 740 ALA B C 1
ATOM 14999 O O . ALA B 1 740 ? 21.391 42.938 33.312 1 94.75 740 ALA B O 1
ATOM 15000 N N . PHE B 1 741 ? 21.75 41.812 31.469 1 95.44 741 PHE B N 1
ATOM 15001 C CA . PHE B 1 741 ? 20.875 42.656 30.656 1 95.44 741 PHE B CA 1
ATOM 15002 C C . PHE B 1 741 ? 19.438 42.594 31.156 1 95.44 741 PHE B C 1
ATOM 15004 O O . PHE B 1 741 ? 18.781 43.625 31.328 1 95.44 741 PHE B O 1
ATOM 15011 N N . LEU B 1 742 ? 18.953 41.344 31.422 1 94.69 742 LEU B N 1
ATOM 15012 C CA . LEU B 1 742 ? 17.578 41.156 31.906 1 94.69 742 LEU B CA 1
ATOM 15013 C C . LEU B 1 742 ? 17.406 41.75 33.281 1 94.69 742 LEU B C 1
ATOM 15015 O O . LEU B 1 742 ? 16.359 42.344 33.594 1 94.69 742 LEU B O 1
ATOM 15019 N N . PHE B 1 743 ? 18.422 41.75 34.094 1 95.5 743 PHE B N 1
ATOM 15020 C CA . PHE B 1 743 ? 18.359 42.344 35.406 1 95.5 743 PHE B CA 1
ATOM 15021 C C . PHE B 1 743 ? 18.297 43.844 35.344 1 95.5 743 PHE B C 1
ATOM 15023 O O . PHE B 1 743 ? 17.547 44.5 36.062 1 95.5 743 PHE B O 1
ATOM 15030 N N . LEU B 1 744 ? 19.078 44.406 34.438 1 95.5 744 LEU B N 1
ATOM 15031 C CA . LEU B 1 744 ? 19.062 45.844 34.25 1 95.5 744 LEU B CA 1
ATOM 15032 C C . LEU B 1 744 ? 17.719 46.312 33.719 1 95.5 744 LEU B C 1
ATOM 15034 O O . LEU B 1 744 ? 17.172 47.312 34.188 1 95.5 744 LEU B O 1
ATOM 15038 N N . PHE B 1 745 ? 17.156 45.594 32.781 1 95.62 745 PHE B N 1
ATOM 15039 C CA . PHE B 1 745 ? 15.867 45.906 32.188 1 95.62 745 PHE B CA 1
ATOM 15040 C C . PHE B 1 745 ? 14.773 45.875 33.25 1 95.62 745 PHE B C 1
ATOM 15042 O O . PHE B 1 745 ? 13.922 46.781 33.281 1 95.62 745 PHE B O 1
ATOM 15049 N N . THR B 1 746 ? 14.82 44.875 34.125 1 94.62 746 THR B N 1
ATOM 15050 C CA . THR B 1 746 ? 13.844 44.75 35.188 1 94.62 746 THR B CA 1
ATOM 15051 C C . THR B 1 746 ? 13.984 45.906 36.188 1 94.62 746 THR B C 1
ATOM 15053 O O . THR B 1 746 ? 12.984 46.469 36.625 1 94.62 746 THR B O 1
ATOM 15056 N N . TYR B 1 747 ? 15.195 46.281 36.375 1 92.31 747 TYR B N 1
ATOM 15057 C CA . TYR B 1 747 ? 15.461 47.375 37.312 1 92.31 747 TYR B CA 1
ATOM 15058 C C . TYR B 1 747 ? 14.93 48.688 36.781 1 92.31 747 TYR B C 1
ATOM 15060 O O . TYR B 1 747 ? 14.312 49.469 37.531 1 92.31 747 TYR B O 1
ATOM 15068 N N . VAL B 1 748 ? 15.109 48.938 35.562 1 94.5 748 VAL B N 1
ATOM 15069 C CA . VAL B 1 748 ? 14.672 50.188 34.969 1 94.5 748 VAL B CA 1
ATOM 15070 C C . VAL B 1 748 ? 13.148 50.25 34.938 1 94.5 748 VAL B C 1
ATOM 15072 O O . VAL B 1 748 ? 12.555 51.281 35.25 1 94.5 748 VAL B O 1
ATOM 15075 N N . LEU B 1 749 ? 12.438 49.156 34.625 1 93.12 749 LEU B N 1
ATOM 15076 C CA . LEU B 1 749 ? 10.992 49.125 34.438 1 93.12 749 LEU B CA 1
ATOM 15077 C C . LEU B 1 749 ? 10.289 49.25 35.812 1 93.12 749 LEU B C 1
ATOM 15079 O O . LEU B 1 749 ? 9.258 49.906 35.906 1 93.12 749 LEU B O 1
ATOM 15083 N N . LEU B 1 750 ? 10.906 48.719 36.844 1 92.75 750 LEU B N 1
ATOM 15084 C CA . LEU B 1 750 ? 10.195 48.594 38.125 1 92.75 750 LEU B CA 1
ATOM 15085 C C . LEU B 1 750 ? 10.594 49.75 39.062 1 92.75 750 LEU B C 1
ATOM 15087 O O . LEU B 1 750 ? 9.766 50.25 39.812 1 92.75 750 LEU B O 1
ATOM 15091 N N . LEU B 1 751 ? 11.883 50.219 38.906 1 90.62 751 LEU B N 1
ATOM 15092 C CA . LEU B 1 751 ? 12.344 51.125 39.969 1 90.62 751 LEU B CA 1
ATOM 15093 C C . LEU B 1 751 ? 12.711 52.5 39.375 1 90.62 751 LEU B C 1
ATOM 15095 O O . LEU B 1 751 ? 12.547 53.531 40.031 1 90.62 751 LEU B O 1
ATOM 15099 N N . ASP B 1 752 ? 13.281 52.531 38.188 1 88.69 752 ASP B N 1
ATOM 15100 C CA . ASP B 1 752 ? 13.883 53.781 37.719 1 88.69 752 ASP B CA 1
ATOM 15101 C C . ASP B 1 752 ? 13.266 54.219 36.406 1 88.69 752 ASP B C 1
ATOM 15103 O O . ASP B 1 752 ? 13.984 54.531 35.438 1 88.69 752 ASP B O 1
ATOM 15107 N N . PHE B 1 753 ? 11.984 54.125 36.219 1 91.81 753 PHE B N 1
ATOM 15108 C CA . PHE B 1 753 ? 11.352 54.594 35 1 91.81 753 PHE B CA 1
ATOM 15109 C C . PHE B 1 753 ? 10.852 56.031 35.156 1 91.81 753 PHE B C 1
ATOM 15111 O O . PHE B 1 753 ? 9.703 56.25 35.531 1 91.81 753 PHE B O 1
ATOM 15118 N N . LYS B 1 754 ? 11.672 57 34.781 1 90.19 754 LYS B N 1
ATOM 15119 C CA . LYS B 1 754 ? 11.375 58.406 35 1 90.19 754 LYS B CA 1
ATOM 15120 C C . LYS B 1 754 ? 10.523 58.969 33.875 1 90.19 754 LYS B C 1
ATOM 15122 O O . LYS B 1 754 ? 10.445 58.375 32.781 1 90.19 754 LYS B O 1
ATOM 15127 N N . PRO B 1 755 ? 9.891 60 34.031 1 88.94 755 PRO B N 1
ATOM 15128 C CA . PRO B 1 755 ? 9.055 60.656 33 1 88.94 755 PRO B CA 1
ATOM 15129 C C . PRO B 1 755 ? 9.875 61.156 31.812 1 88.94 755 PRO B C 1
ATOM 15131 O O . PRO B 1 755 ? 11.109 61.156 31.859 1 88.94 755 PRO B O 1
ATOM 15134 N N . PRO B 1 756 ? 9.281 61.5 30.656 1 90.38 756 PRO B N 1
ATOM 15135 C CA . PRO B 1 756 ? 9.984 61.906 29.453 1 90.38 756 PRO B CA 1
ATOM 15136 C C . PRO B 1 756 ? 10.891 63.125 29.672 1 90.38 756 PRO B C 1
ATOM 15138 O O . PRO B 1 756 ? 10.828 63.75 30.734 1 90.38 756 PRO B O 1
ATOM 15141 N N . PRO B 1 757 ? 11.797 63.438 28.641 1 85.25 757 PRO B N 1
ATOM 15142 C CA . PRO B 1 757 ? 12.688 64.625 28.781 1 85.25 757 PRO B CA 1
ATOM 15143 C C . PRO B 1 757 ? 11.922 65.938 29 1 85.25 757 PRO B C 1
ATOM 15145 O O . PRO B 1 757 ? 10.836 66.062 28.453 1 85.25 757 PRO B O 1
ATOM 15148 N N . PRO B 1 758 ? 12.727 66.562 29.859 1 84.56 758 PRO B N 1
ATOM 15149 C CA . PRO B 1 758 ? 14.125 66.625 30.281 1 84.56 758 PRO B CA 1
ATOM 15150 C C . PRO B 1 758 ? 14.406 65.875 31.562 1 84.56 758 PRO B C 1
ATOM 15152 O O . PRO B 1 758 ? 15.57 65.75 31.969 1 84.56 758 PRO B O 1
ATOM 15155 N N . GLU B 1 759 ? 13.336 65.5 32.312 1 85.06 759 GLU B N 1
ATOM 15156 C CA . GLU B 1 759 ? 13.57 64.812 33.594 1 85.06 759 GLU B CA 1
ATOM 15157 C C . GLU B 1 759 ? 14.18 63.438 33.375 1 85.06 759 GLU B C 1
ATOM 15159 O O . GLU B 1 759 ? 14.969 62.969 34.219 1 85.06 759 GLU B O 1
ATOM 15164 N N . GLY B 1 760 ? 13.781 62.875 32.344 1 83.25 760 GLY B N 1
ATOM 15165 C CA . GLY B 1 760 ? 14.336 61.594 31.984 1 83.25 760 GLY B CA 1
ATOM 15166 C C . GLY B 1 760 ? 14.883 61.562 30.578 1 83.25 760 GLY B C 1
ATOM 15167 O O . GLY B 1 760 ? 14.812 62.562 29.844 1 83.25 760 GLY B O 1
ATOM 15168 N N . PRO B 1 761 ? 15.492 60.406 30.422 1 90.44 761 PRO B N 1
ATOM 15169 C CA . PRO B 1 761 ? 15.633 59.062 31 1 90.44 761 PRO B CA 1
ATOM 15170 C C . PRO B 1 761 ? 16.734 59 32.031 1 90.44 761 PRO B C 1
ATOM 15172 O O . PRO B 1 761 ? 17.641 59.812 32.062 1 90.44 761 PRO B O 1
ATOM 15175 N N . SER B 1 762 ? 16.672 58.094 32.938 1 91.31 762 SER B N 1
ATOM 15176 C CA . SER B 1 762 ? 17.703 57.875 33.938 1 91.31 762 SER B CA 1
ATOM 15177 C C . SER B 1 762 ? 18.984 57.375 33.281 1 91.31 762 SER B C 1
ATOM 15179 O O . SER B 1 762 ? 18.984 56.906 32.125 1 91.31 762 SER B O 1
ATOM 15181 N N . ALA B 1 763 ? 20.109 57.5 33.969 1 92.94 763 ALA B N 1
ATOM 15182 C CA . ALA B 1 763 ? 21.391 57.031 33.469 1 92.94 763 ALA B CA 1
ATOM 15183 C C . ALA B 1 763 ? 21.375 55.531 33.188 1 92.94 763 ALA B C 1
ATOM 15185 O O . ALA B 1 763 ? 21.969 55.062 32.219 1 92.94 763 ALA B O 1
ATOM 15186 N N . LYS B 1 764 ? 20.703 54.875 34.062 1 93.44 764 LYS B N 1
ATOM 15187 C CA . LYS B 1 764 ? 20.594 53.406 33.875 1 93.44 764 LYS B CA 1
ATOM 15188 C C . LYS B 1 764 ? 19.766 53.062 32.656 1 93.44 764 LYS B C 1
ATOM 15190 O O . LYS B 1 764 ? 20.062 52.094 31.953 1 93.44 764 LYS B O 1
ATOM 15195 N N . GLU B 1 765 ? 18.781 53.875 32.375 1 95.19 765 GLU B N 1
ATOM 15196 C CA . GLU B 1 765 ? 17.969 53.656 31.172 1 95.19 765 GLU B CA 1
ATOM 15197 C C . GLU B 1 765 ? 18.766 53.938 29.906 1 95.19 765 GLU B C 1
ATOM 15199 O O . GLU B 1 765 ? 18.594 53.25 28.891 1 95.19 765 GLU B O 1
ATOM 15204 N N . ILE B 1 766 ? 19.641 54.875 29.969 1 94.38 766 ILE B N 1
ATOM 15205 C CA . ILE B 1 766 ? 20.469 55.188 28.828 1 94.38 766 ILE B CA 1
ATOM 15206 C C . ILE B 1 766 ? 21.438 54.031 28.562 1 94.38 766 ILE B C 1
ATOM 15208 O O . ILE B 1 766 ? 21.75 53.719 27.422 1 94.38 766 ILE B O 1
ATOM 15212 N N . ILE B 1 767 ? 21.906 53.406 29.656 1 95.44 767 ILE B N 1
ATOM 15213 C CA . ILE B 1 767 ? 22.766 52.219 29.5 1 95.44 767 ILE B CA 1
ATOM 15214 C C . ILE B 1 767 ? 21.984 51.125 28.812 1 95.44 767 ILE B C 1
ATOM 15216 O O . ILE B 1 767 ? 22.531 50.375 27.984 1 95.44 767 ILE B O 1
ATOM 15220 N N . LEU B 1 768 ? 20.781 51 29.172 1 95.75 768 LEU B N 1
ATOM 15221 C CA . LEU B 1 768 ? 19.906 50 28.547 1 95.75 768 LEU B CA 1
ATOM 15222 C C . LEU B 1 768 ? 19.766 50.281 27.047 1 95.75 768 LEU B C 1
ATOM 15224 O O . LEU B 1 768 ? 19.797 49.344 26.25 1 95.75 768 LEU B O 1
ATOM 15228 N N . TYR B 1 769 ? 19.547 51.594 26.672 1 95.81 769 TYR B N 1
ATOM 15229 C CA . TYR B 1 769 ? 19.422 51.938 25.266 1 95.81 769 TYR B CA 1
ATOM 15230 C C . TYR B 1 769 ? 20.688 51.594 24.5 1 95.81 769 TYR B C 1
ATOM 15232 O O . TYR B 1 769 ? 20.625 51.062 23.391 1 95.81 769 TYR B O 1
ATOM 15240 N N . PHE B 1 770 ? 21.766 51.781 25.141 1 95.25 770 PHE B N 1
ATOM 15241 C CA . PHE B 1 770 ? 23.047 51.438 24.5 1 95.25 770 PHE B CA 1
ATOM 15242 C C . PHE B 1 770 ? 23.203 49.938 24.344 1 95.25 770 PHE B C 1
ATOM 15244 O O . PHE B 1 770 ? 23.703 49.469 23.328 1 95.25 770 PHE B O 1
ATOM 15251 N N . TRP B 1 771 ? 22.875 49.25 25.328 1 95.62 771 TRP B N 1
ATOM 15252 C CA . TRP B 1 771 ? 22.922 47.781 25.297 1 95.62 771 TRP B CA 1
ATOM 15253 C C . TRP B 1 771 ? 22.125 47.25 24.125 1 95.62 771 TRP B C 1
ATOM 15255 O O . TRP B 1 771 ? 22.609 46.406 23.344 1 95.62 771 TRP B O 1
ATOM 15265 N N . VAL B 1 772 ? 20.891 47.656 23.953 1 95.56 772 VAL B N 1
ATOM 15266 C CA . VAL B 1 772 ? 20.016 47.188 22.875 1 95.56 772 VAL B CA 1
ATOM 15267 C C . VAL B 1 772 ? 20.578 47.625 21.516 1 95.56 772 VAL B C 1
ATOM 15269 O O . VAL B 1 772 ? 20.469 46.906 20.531 1 95.56 772 VAL B O 1
ATOM 15272 N N . PHE B 1 773 ? 21.156 48.812 21.594 1 94.69 773 PHE B N 1
ATOM 15273 C CA . PHE B 1 773 ? 21.797 49.312 20.375 1 94.69 773 PHE B CA 1
ATOM 15274 C C . PHE B 1 773 ? 22.875 48.344 19.891 1 94.69 773 PHE B C 1
ATOM 15276 O O . PHE B 1 773 ? 22.969 48.062 18.703 1 94.69 773 PHE B O 1
ATOM 15283 N N . THR B 1 774 ? 23.672 47.812 20.75 1 94.38 774 THR B N 1
ATOM 15284 C CA . THR B 1 774 ? 24.719 46.875 20.391 1 94.38 774 THR B CA 1
ATOM 15285 C C . THR B 1 774 ? 24.109 45.562 19.922 1 94.38 774 THR B C 1
ATOM 15287 O O . THR B 1 774 ? 24.672 44.875 19.062 1 94.38 774 THR B O 1
ATOM 15290 N N . LEU B 1 775 ? 23.031 45.219 20.516 1 92.38 775 LEU B N 1
ATOM 15291 C CA . LEU B 1 775 ? 22.344 44 20.078 1 92.38 775 LEU B CA 1
ATOM 15292 C C . LEU B 1 775 ? 21.828 44.156 18.641 1 92.38 775 LEU B C 1
ATOM 15294 O O . LEU B 1 775 ? 21.891 43.219 17.844 1 92.38 775 LEU B O 1
ATOM 15298 N N . VAL B 1 776 ? 21.297 45.344 18.312 1 93 776 VAL B N 1
ATOM 15299 C CA . VAL B 1 776 ? 20.781 45.625 16.969 1 93 776 VAL B CA 1
ATOM 15300 C C . VAL B 1 776 ? 21.938 45.594 15.969 1 93 776 VAL B C 1
ATOM 15302 O O . VAL B 1 776 ? 21.781 45.062 14.859 1 93 776 VAL B O 1
ATOM 15305 N N . LEU B 1 777 ? 23.047 46.031 16.359 1 90.31 777 LEU B N 1
ATOM 15306 C CA . LEU B 1 777 ? 24.219 46.031 15.492 1 90.31 777 LEU B CA 1
ATOM 15307 C C . LEU B 1 777 ? 24.656 44.594 15.203 1 90.31 777 LEU B C 1
ATOM 15309 O O . LEU B 1 777 ? 25.078 44.281 14.086 1 90.31 777 LEU B O 1
ATOM 15313 N N . GLU B 1 778 ? 24.641 43.812 16.156 1 88.69 778 GLU B N 1
ATOM 15314 C CA . GLU B 1 778 ? 25 42.406 15.961 1 88.69 778 GLU B CA 1
ATOM 15315 C C . GLU B 1 778 ? 24.031 41.719 15.023 1 88.69 778 GLU B C 1
ATOM 15317 O O . GLU B 1 778 ? 24.438 40.875 14.195 1 88.69 778 GLU B O 1
ATOM 15322 N N . GLU B 1 779 ? 22.734 42 15.133 1 88.5 779 GLU B N 1
ATOM 15323 C CA . GLU B 1 779 ? 21.734 41.406 14.234 1 88.5 779 GLU B CA 1
ATOM 15324 C C . GLU B 1 779 ? 21.953 41.875 12.797 1 88.5 779 GLU B C 1
ATOM 15326 O O . GLU B 1 779 ? 21.734 41.094 11.859 1 88.5 779 GLU B O 1
ATOM 15331 N N . ILE B 1 780 ? 22.344 43.094 12.695 1 85.31 780 ILE B N 1
ATOM 15332 C CA . ILE B 1 780 ? 22.609 43.625 11.359 1 85.31 780 ILE B CA 1
ATOM 15333 C C . ILE B 1 780 ? 23.844 42.938 10.781 1 85.31 780 ILE B C 1
ATOM 15335 O O . ILE B 1 780 ? 23.891 42.594 9.594 1 85.31 780 ILE B O 1
ATOM 15339 N N . ARG B 1 781 ? 24.797 42.688 11.555 1 84.75 781 ARG B N 1
ATOM 15340 C CA . ARG B 1 781 ? 26.016 42 11.109 1 84.75 781 ARG B CA 1
ATOM 15341 C C . ARG B 1 781 ? 25.703 40.594 10.664 1 84.75 781 ARG B C 1
ATOM 15343 O O . ARG B 1 781 ? 26.188 40.125 9.633 1 84.75 781 ARG B O 1
ATOM 15350 N N . GLN B 1 782 ? 24.969 39.875 11.445 1 80 782 GLN B N 1
ATOM 15351 C CA . GLN B 1 782 ? 24.625 38.5 11.133 1 80 782 GLN B CA 1
ATOM 15352 C C . GLN B 1 782 ? 23.844 38.406 9.828 1 80 782 GLN B C 1
ATOM 15354 O O . GLN B 1 782 ? 23.984 37.438 9.07 1 80 782 GLN B O 1
ATOM 15359 N N . SER B 1 783 ? 22.969 39.375 9.555 1 77.25 783 SER B N 1
ATOM 15360 C CA . SER B 1 783 ? 22.125 39.375 8.352 1 77.25 783 SER B CA 1
ATOM 15361 C C . SER B 1 783 ? 22.938 39.719 7.109 1 77.25 783 SER B C 1
ATOM 15363 O O . SER B 1 783 ? 22.734 39.125 6.047 1 77.25 783 SER B O 1
ATOM 15365 N N . PHE B 1 784 ? 23.844 40.594 7.168 1 68.56 784 PHE B N 1
ATOM 15366 C CA . PHE B 1 784 ? 24.453 41.156 5.961 1 68.56 784 PHE B CA 1
ATOM 15367 C C . PHE B 1 784 ? 25.859 40.594 5.781 1 68.56 784 PHE B C 1
ATOM 15369 O O . PHE B 1 784 ? 26.391 40.594 4.668 1 68.56 784 PHE B O 1
ATOM 15376 N N . TYR B 1 785 ? 26.562 40.25 6.754 1 59.66 785 TYR B N 1
ATOM 15377 C CA . TYR B 1 785 ? 27.984 39.969 6.586 1 59.66 785 TYR B CA 1
ATOM 15378 C C . TYR B 1 785 ? 28.219 38.5 6.238 1 59.66 785 TYR B C 1
ATOM 15380 O O . TYR B 1 785 ? 29.328 38 6.379 1 59.66 785 TYR B O 1
ATOM 15388 N N . THR B 1 786 ? 27.125 37.812 5.746 1 55.53 786 THR B N 1
ATOM 15389 C CA . THR B 1 786 ? 27.469 36.5 5.234 1 55.53 786 THR B CA 1
ATOM 15390 C C . THR B 1 786 ? 28.125 36.594 3.857 1 55.53 786 THR B C 1
ATOM 15392 O O . THR B 1 786 ? 27.797 37.5 3.084 1 55.53 786 THR B O 1
ATOM 15395 N N . ASP B 1 787 ? 29.422 36.219 3.752 1 50.69 787 ASP B N 1
ATOM 15396 C CA . ASP B 1 787 ? 30.375 36.344 2.65 1 50.69 787 ASP B CA 1
ATOM 15397 C C . ASP B 1 787 ? 29.688 36.094 1.307 1 50.69 787 ASP B C 1
ATOM 15399 O O . ASP B 1 787 ? 30.266 36.375 0.253 1 50.69 787 ASP B O 1
ATOM 15403 N N . GLU B 1 788 ? 28.594 35.281 1.271 1 52.06 788 GLU B N 1
ATOM 15404 C CA . GLU B 1 788 ? 28.266 34.844 -0.083 1 52.06 788 GLU B CA 1
ATOM 15405 C C . GLU B 1 788 ? 27.609 35.969 -0.884 1 52.06 788 GLU B C 1
ATOM 15407 O O . GLU B 1 788 ? 26.938 36.844 -0.314 1 52.06 788 GLU B O 1
ATOM 15412 N N . ASP B 1 789 ? 28.266 36.281 -1.973 1 50.91 789 ASP B N 1
ATOM 15413 C CA . ASP B 1 789 ? 27.812 37.219 -3.021 1 50.91 789 ASP B CA 1
ATOM 15414 C C . ASP B 1 789 ? 26.312 37.125 -3.221 1 50.91 789 ASP B C 1
ATOM 15416 O O . ASP B 1 789 ? 25.844 36.781 -4.316 1 50.91 789 ASP B O 1
ATOM 15420 N N . THR B 1 790 ? 25.609 36.656 -2.328 1 58.06 790 THR B N 1
ATOM 15421 C CA . THR B 1 790 ? 24.203 36.469 -2.668 1 58.06 790 THR B CA 1
ATOM 15422 C C . THR B 1 790 ? 23.422 37.75 -2.521 1 58.06 790 THR B C 1
ATOM 15424 O O . THR B 1 790 ? 23.875 38.688 -1.867 1 58.06 790 THR B O 1
ATOM 15427 N N .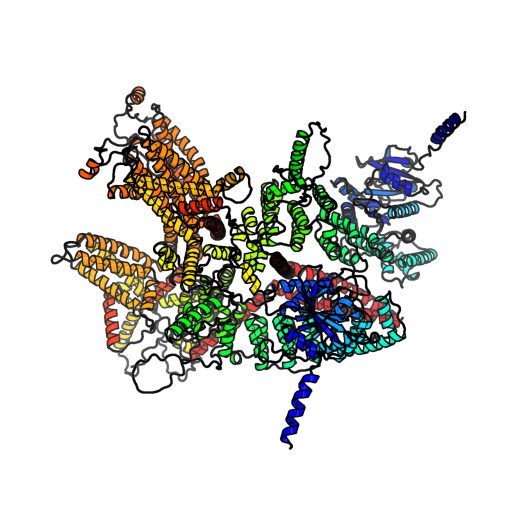 ASN B 1 791 ? 22.438 37.906 -3.352 1 64.5 791 ASN B N 1
ATOM 15428 C CA . ASN B 1 791 ? 21.406 38.938 -3.385 1 64.5 791 ASN B CA 1
ATOM 15429 C C . ASN B 1 791 ? 20.859 39.219 -1.99 1 64.5 791 ASN B C 1
ATOM 15431 O O . ASN B 1 791 ? 20.781 38.312 -1.151 1 64.5 791 ASN B O 1
ATOM 15435 N N . LEU B 1 792 ? 20.984 40.5 -1.5 1 71.31 792 LEU B N 1
ATOM 15436 C CA . LEU B 1 792 ? 20.5 41.031 -0.223 1 71.31 792 LEU B CA 1
ATOM 15437 C C . LEU B 1 792 ? 19.156 40.375 0.145 1 71.31 792 LEU B C 1
ATOM 15439 O O . LEU B 1 792 ? 18.922 40.062 1.309 1 71.31 792 LEU B O 1
ATOM 15443 N N . MET B 1 793 ? 18.406 40.188 -0.838 1 75.38 793 MET B N 1
ATOM 15444 C CA . MET B 1 793 ? 17.078 39.625 -0.576 1 75.38 793 MET B CA 1
ATOM 15445 C C . MET B 1 793 ? 17.172 38.156 -0.156 1 75.38 793 MET B C 1
ATOM 15447 O O . MET B 1 793 ? 16.453 37.719 0.734 1 75.38 793 MET B O 1
ATOM 15451 N N . LYS B 1 794 ? 18.109 37.531 -0.71 1 72.06 794 LYS B N 1
ATOM 15452 C CA . LYS B 1 794 ? 18.266 36.125 -0.344 1 72.06 794 LYS B CA 1
ATOM 15453 C C . LYS B 1 794 ? 18.859 35.969 1.061 1 72.06 794 LYS B C 1
ATOM 15455 O O . LYS B 1 794 ? 18.469 35.094 1.815 1 72.06 794 LYS B O 1
ATOM 15460 N N . LYS B 1 795 ? 19.734 36.938 1.371 1 76 795 LYS B N 1
ATOM 15461 C CA . LYS B 1 795 ? 20.312 36.906 2.713 1 76 795 LYS B CA 1
ATOM 15462 C C . LYS B 1 795 ? 19.25 37.188 3.773 1 76 795 LYS B C 1
ATOM 15464 O O . LYS B 1 795 ? 19.234 36.531 4.82 1 76 795 LYS B O 1
ATOM 15469 N N . PHE B 1 796 ? 18.391 38.031 3.365 1 78.19 796 PHE B N 1
ATOM 15470 C CA . PHE B 1 796 ? 17.312 38.375 4.301 1 78.19 796 PHE B CA 1
ATOM 15471 C C . PHE B 1 796 ? 16.344 37.219 4.453 1 78.19 796 PHE B C 1
ATOM 15473 O O . PHE B 1 796 ? 15.875 36.938 5.555 1 78.19 796 PHE B O 1
ATOM 15480 N N . LYS B 1 797 ? 16.125 36.531 3.438 1 78.5 797 LYS B N 1
ATOM 15481 C CA . LYS B 1 797 ? 15.227 35.406 3.486 1 78.5 797 LYS B CA 1
ATOM 15482 C C . LYS B 1 797 ? 15.82 34.25 4.312 1 78.5 797 LYS B C 1
ATOM 15484 O O . LYS B 1 797 ? 15.109 33.625 5.078 1 78.5 797 LYS B O 1
ATOM 15489 N N . LEU B 1 798 ? 17.094 34.156 4.234 1 75.75 798 LEU B N 1
ATOM 15490 C CA . LEU B 1 798 ? 17.781 33.125 4.996 1 75.75 798 LEU B CA 1
ATOM 15491 C C . LEU B 1 798 ? 17.781 33.438 6.484 1 75.75 798 LEU B C 1
ATOM 15493 O O . LEU B 1 798 ? 17.625 32.562 7.32 1 75.75 798 LEU B O 1
ATOM 15497 N N . TYR B 1 799 ? 17.891 34.75 6.684 1 79.69 799 TYR B N 1
ATOM 15498 C CA . TYR B 1 799 ? 17.891 35.219 8.07 1 79.69 799 TYR B CA 1
ATOM 15499 C C . TYR B 1 799 ? 16.516 34.969 8.711 1 79.69 799 TYR B C 1
ATOM 15501 O O . TYR B 1 799 ? 16.438 34.562 9.867 1 79.69 799 TYR B O 1
ATOM 15509 N N . VAL B 1 800 ? 15.445 35.125 7.934 1 83.06 800 VAL B N 1
ATOM 15510 C CA . VAL B 1 800 ? 14.086 35.062 8.469 1 83.06 800 VAL B CA 1
ATOM 15511 C C . VAL B 1 800 ? 13.625 33.625 8.555 1 83.06 800 VAL B C 1
ATOM 15513 O O . VAL B 1 800 ? 12.633 33.312 9.227 1 83.06 800 VAL B O 1
ATOM 15516 N N . GLU B 1 801 ? 14.391 32.75 8.023 1 78.69 801 GLU B N 1
ATOM 15517 C CA . GLU B 1 801 ? 13.992 31.344 8.047 1 78.69 801 GLU B CA 1
ATOM 15518 C C . GLU B 1 801 ? 14.148 30.75 9.445 1 78.69 801 GLU B C 1
ATOM 15520 O O . GLU B 1 801 ? 13.422 29.812 9.82 1 78.69 801 GLU B O 1
ATOM 15525 N N . ASP B 1 802 ? 15.055 31.359 10.242 1 80.94 802 ASP B N 1
ATOM 15526 C CA . ASP B 1 802 ? 15.234 30.891 11.617 1 80.94 802 ASP B CA 1
ATOM 15527 C C . ASP B 1 802 ? 14.18 31.5 12.539 1 80.94 802 ASP B C 1
ATOM 15529 O O . ASP B 1 802 ? 13.984 32.719 12.539 1 80.94 802 ASP B O 1
ATOM 15533 N N . ASN B 1 803 ? 13.477 30.75 13.297 1 81.88 803 ASN B N 1
ATOM 15534 C CA . ASN B 1 803 ? 12.383 31.203 14.156 1 81.88 803 ASN B CA 1
ATOM 15535 C C . ASN B 1 803 ? 12.891 32.094 15.289 1 81.88 803 ASN B C 1
ATOM 15537 O O . ASN B 1 803 ? 12.18 33 15.742 1 81.88 803 ASN B O 1
ATOM 15541 N N . TRP B 1 804 ? 14.102 31.875 15.742 1 83.19 804 TRP B N 1
ATOM 15542 C CA . TRP B 1 804 ? 14.633 32.688 16.844 1 83.19 804 TRP B CA 1
ATOM 15543 C C . TRP B 1 804 ? 15.023 34.062 16.359 1 83.19 804 TRP B C 1
ATOM 15545 O O . TRP B 1 804 ? 14.938 35.031 17.125 1 83.19 804 TRP B O 1
ATOM 15555 N N . ASN B 1 805 ? 15.391 34.156 15.094 1 87.25 805 ASN B N 1
ATOM 15556 C CA . ASN B 1 805 ? 15.68 35.469 14.523 1 87.25 805 ASN B CA 1
ATOM 15557 C C . ASN B 1 805 ? 14.414 36.281 14.336 1 87.25 805 ASN B C 1
ATOM 15559 O O . ASN B 1 805 ? 14.438 37.5 14.438 1 87.25 805 ASN B O 1
ATOM 15563 N N . LYS B 1 806 ? 13.383 35.625 14.055 1 89.06 806 LYS B N 1
ATOM 15564 C CA . LYS B 1 806 ? 12.102 36.344 13.984 1 89.06 806 LYS B CA 1
ATOM 15565 C C . LYS B 1 806 ? 11.734 36.938 15.328 1 89.06 806 LYS B C 1
ATOM 15567 O O . LYS B 1 806 ? 11.219 38.062 15.391 1 89.06 806 LYS B O 1
ATOM 15572 N N . CYS B 1 807 ? 11.984 36.156 16.375 1 88.25 807 CYS B N 1
ATOM 15573 C CA . CYS B 1 807 ? 11.719 36.656 17.719 1 88.25 807 CYS B CA 1
ATOM 15574 C C . CYS B 1 807 ? 12.586 37.875 18.031 1 88.25 807 CYS B C 1
ATOM 15576 O O . CYS B 1 807 ? 12.117 38.844 18.625 1 88.25 807 CYS B O 1
ATOM 15578 N N . ASP B 1 808 ? 13.805 37.844 17.578 1 91.25 808 ASP B N 1
ATOM 15579 C CA . ASP B 1 808 ? 14.703 38.969 17.812 1 91.25 808 ASP B CA 1
ATOM 15580 C C . ASP B 1 808 ? 14.242 40.188 17.031 1 91.25 808 ASP B C 1
ATOM 15582 O O . ASP B 1 808 ? 14.32 41.312 17.547 1 91.25 808 ASP B O 1
ATOM 15586 N N . MET B 1 809 ? 13.695 40.031 15.852 1 92.06 809 MET B N 1
ATOM 15587 C CA . MET B 1 809 ? 13.195 41.156 15.07 1 92.06 809 MET B CA 1
ATOM 15588 C C . MET B 1 809 ? 11.984 41.781 15.75 1 92.06 809 MET B C 1
ATOM 15590 O O . MET B 1 809 ? 11.852 43.031 15.766 1 92.06 809 MET B O 1
ATOM 15594 N N . VAL B 1 810 ? 11.18 40.938 16.344 1 93.75 810 VAL B N 1
ATOM 15595 C CA . VAL B 1 810 ? 10 41.469 17.031 1 93.75 810 VAL B CA 1
ATOM 15596 C C . VAL B 1 810 ? 10.414 42.25 18.266 1 93.75 810 VAL B C 1
ATOM 15598 O O . VAL B 1 810 ? 9.844 43.312 18.562 1 93.75 810 VAL B O 1
ATOM 15601 N N . THR B 1 811 ? 11.406 41.781 19 1 94.5 811 THR B N 1
ATOM 15602 C CA . THR B 1 811 ? 11.875 42.469 20.203 1 94.5 811 THR B CA 1
ATOM 15603 C C . THR B 1 811 ? 12.461 43.844 19.844 1 94.5 811 THR B C 1
ATOM 15605 O O . THR B 1 811 ? 12.219 44.812 20.547 1 94.5 811 THR B O 1
ATOM 15608 N N . ILE B 1 812 ? 13.195 43.844 18.75 1 94.5 812 ILE B N 1
ATOM 15609 C CA . ILE B 1 812 ? 13.82 45.094 18.344 1 94.5 812 ILE B CA 1
ATOM 15610 C C . ILE B 1 812 ? 12.75 46.094 17.875 1 94.5 812 ILE B C 1
ATOM 15612 O O . ILE B 1 812 ? 12.789 47.281 18.234 1 94.5 812 ILE B O 1
ATOM 15616 N N . PHE B 1 813 ? 11.789 45.594 17.203 1 95.88 813 PHE B N 1
ATOM 15617 C CA . PHE B 1 813 ? 10.711 46.438 16.703 1 95.88 813 PHE B CA 1
ATOM 15618 C C . PHE B 1 813 ? 9.891 47 17.859 1 95.88 813 PHE B C 1
ATOM 15620 O O . PHE B 1 813 ? 9.57 48.188 17.875 1 95.88 813 PHE B O 1
ATOM 15627 N N . LEU B 1 814 ? 9.617 46.125 18.828 1 96.12 814 LEU B N 1
ATOM 15628 C CA . LEU B 1 814 ? 8.859 46.562 19.984 1 96.12 814 LEU B CA 1
ATOM 15629 C C . LEU B 1 814 ? 9.656 47.594 20.812 1 96.12 814 LEU B C 1
ATOM 15631 O O . LEU B 1 814 ? 9.102 48.562 21.312 1 96.12 814 LEU B O 1
ATOM 15635 N N . PHE B 1 815 ? 10.945 47.344 20.891 1 96.31 815 PHE B N 1
ATOM 15636 C CA . PHE B 1 815 ? 11.781 48.25 21.688 1 96.31 815 PHE B CA 1
ATOM 15637 C C . PHE B 1 815 ? 11.859 49.625 21.031 1 96.31 815 PHE B C 1
ATOM 15639 O O . PHE B 1 815 ? 11.766 50.625 21.734 1 96.31 815 PHE B O 1
ATOM 15646 N N . VAL B 1 816 ? 12 49.719 19.719 1 95.81 816 VAL B N 1
ATOM 15647 C CA . VAL B 1 816 ? 12.102 51 19 1 95.81 816 VAL B CA 1
ATOM 15648 C C . VAL B 1 816 ? 10.781 51.75 19.109 1 95.81 816 VAL B C 1
ATOM 15650 O O . VAL B 1 816 ? 10.781 52.969 19.359 1 95.81 816 VAL B O 1
ATOM 15653 N N . ILE B 1 817 ? 9.711 51 19.031 1 96.12 817 ILE B N 1
ATOM 15654 C CA . ILE B 1 817 ? 8.406 51.625 19.156 1 96.12 817 ILE B CA 1
ATOM 15655 C C . ILE B 1 817 ? 8.188 52.094 20.594 1 96.12 817 ILE B C 1
ATOM 15657 O O . ILE B 1 817 ? 7.66 53.188 20.828 1 96.12 817 ILE B O 1
ATOM 15661 N N . GLY B 1 818 ? 8.656 51.281 21.531 1 95.44 818 GLY B N 1
ATOM 15662 C CA . GLY B 1 818 ? 8.5 51.625 22.922 1 95.44 818 GLY B CA 1
ATOM 15663 C C . GLY B 1 818 ? 9.305 52.844 23.328 1 95.44 818 GLY B C 1
ATOM 15664 O O . GLY B 1 818 ? 8.789 53.75 24.016 1 95.44 818 GLY B O 1
ATOM 15665 N N . VAL B 1 819 ? 10.555 53 22.828 1 95 819 VAL B N 1
ATOM 15666 C CA . VAL B 1 819 ? 11.422 54.125 23.172 1 95 819 VAL B CA 1
ATOM 15667 C C . VAL B 1 819 ? 10.906 55.406 22.484 1 95 819 VAL B C 1
ATOM 15669 O O . VAL B 1 819 ? 10.945 56.469 23.078 1 95 819 VAL B O 1
ATOM 15672 N N . THR B 1 820 ? 10.359 55.312 21.297 1 95 820 THR B N 1
ATOM 15673 C CA . THR B 1 820 ? 9.828 56.469 20.578 1 95 820 THR B CA 1
ATOM 15674 C C . THR B 1 820 ? 8.586 57 21.281 1 95 820 THR B C 1
ATOM 15676 O O . THR B 1 820 ? 8.422 58.219 21.422 1 95 820 THR B O 1
ATOM 15679 N N . CYS B 1 821 ? 7.82 56.062 21.812 1 93.88 821 CYS B N 1
ATOM 15680 C CA . CYS B 1 821 ? 6.586 56.469 22.469 1 93.88 821 CYS B CA 1
ATOM 15681 C C . CYS B 1 821 ? 6.875 57.031 23.859 1 93.88 821 CYS B C 1
ATOM 15683 O O . CYS B 1 821 ? 6.223 58 24.281 1 93.88 821 CYS B O 1
ATOM 15685 N N . ARG B 1 822 ? 7.855 56.5 24.531 1 93.75 822 ARG B N 1
ATOM 15686 C CA . ARG B 1 822 ? 8.117 56.938 25.906 1 93.75 822 ARG B CA 1
ATOM 15687 C C . ARG B 1 822 ? 8.734 58.344 25.922 1 93.75 822 ARG B C 1
ATOM 15689 O O . ARG B 1 822 ? 8.625 59.062 26.922 1 93.75 822 ARG B O 1
ATOM 15696 N N . MET B 1 823 ? 9.312 58.875 24.766 1 93.62 823 MET B N 1
ATOM 15697 C CA . MET B 1 823 ? 9.969 60.156 24.719 1 93.62 823 MET B CA 1
ATOM 15698 C C . MET B 1 823 ? 8.945 61.281 24.594 1 93.62 823 MET B C 1
ATOM 15700 O O . MET B 1 823 ? 9.266 62.438 24.859 1 93.62 823 MET B O 1
ATOM 15704 N N . LEU B 1 824 ? 7.723 60.875 24.281 1 92.44 824 LEU B N 1
ATOM 15705 C CA . LEU B 1 824 ? 6.672 61.875 24.125 1 92.44 824 LEU B CA 1
ATOM 15706 C C . LEU B 1 824 ? 5.738 61.875 25.328 1 92.44 824 LEU B C 1
ATOM 15708 O O . LEU B 1 824 ? 5.418 60.812 25.875 1 92.44 824 LEU B O 1
ATOM 15712 N N . ASN B 1 825 ? 5.219 63.062 25.75 1 88.94 825 ASN B N 1
ATOM 15713 C CA . ASN B 1 825 ? 4.367 63.188 26.922 1 88.94 825 ASN B CA 1
ATOM 15714 C C . ASN B 1 825 ? 2.984 62.594 26.703 1 88.94 825 ASN B C 1
ATOM 15716 O O . ASN B 1 825 ? 2.408 62 27.609 1 88.94 825 ASN B O 1
ATOM 15720 N N . SER B 1 826 ? 2.42 62.719 25.516 1 91.12 826 SER B N 1
ATOM 15721 C CA . SER B 1 826 ? 1.076 62.25 25.219 1 91.12 826 SER B CA 1
ATOM 15722 C C . SER B 1 826 ? 1.038 60.719 25.172 1 91.12 826 SER B C 1
ATOM 15724 O O . SER B 1 826 ? 0.014 60.094 25.484 1 91.12 826 SER B O 1
ATOM 15726 N N . THR B 1 827 ? 2.15 60 24.859 1 93.5 827 THR B N 1
ATOM 15727 C CA . THR B 1 827 ? 2.168 58.562 24.672 1 93.5 827 THR B CA 1
ATOM 15728 C C . THR B 1 827 ? 3.078 57.906 25.688 1 93.5 827 THR B C 1
ATOM 15730 O O . THR B 1 827 ? 3.533 56.781 25.484 1 93.5 827 THR B O 1
ATOM 15733 N N . PHE B 1 828 ? 3.32 58.562 26.781 1 91.25 828 PHE B N 1
ATOM 15734 C CA . PHE B 1 828 ? 4.254 58.062 27.781 1 91.25 828 PHE B CA 1
ATOM 15735 C C . PHE B 1 828 ? 3.764 56.75 28.375 1 91.25 828 PHE B C 1
ATOM 15737 O O . PHE B 1 828 ? 4.539 55.781 28.516 1 91.25 828 PHE B O 1
ATOM 15744 N N . GLN B 1 829 ? 2.439 56.625 28.734 1 90.94 829 GLN B N 1
ATOM 15745 C CA . GLN B 1 829 ? 1.897 55.406 29.328 1 90.94 829 GLN B CA 1
ATOM 15746 C C . GLN B 1 829 ? 1.9 54.25 28.328 1 90.94 829 GLN B C 1
ATOM 15748 O O . GLN B 1 829 ? 2.119 53.125 28.703 1 90.94 829 GLN B O 1
ATOM 15753 N N . ALA B 1 830 ? 1.685 54.594 27.078 1 92 830 ALA B N 1
ATOM 15754 C CA . ALA B 1 830 ? 1.773 53.594 26.047 1 92 830 ALA B CA 1
ATOM 15755 C C . ALA B 1 830 ? 3.203 53.062 25.906 1 92 830 ALA B C 1
ATOM 15757 O O . ALA B 1 830 ? 3.418 51.875 25.656 1 92 830 ALA B O 1
ATOM 15758 N N . GLY B 1 831 ? 4.109 53.969 26.078 1 92.81 831 GLY B N 1
ATOM 15759 C CA . GLY B 1 831 ? 5.508 53.562 26.031 1 92.81 831 GLY B CA 1
ATOM 15760 C C . GLY B 1 831 ? 5.879 52.594 27.125 1 92.81 831 GLY B C 1
ATOM 15761 O O . GLY B 1 831 ? 6.574 51.594 26.859 1 92.81 831 GLY B O 1
ATOM 15762 N N . ARG B 1 832 ? 5.375 52.781 28.281 1 91.5 832 ARG B N 1
ATOM 15763 C CA . ARG B 1 832 ? 5.637 51.844 29.391 1 91.5 832 ARG B CA 1
ATOM 15764 C C . ARG B 1 832 ? 5.023 50.5 29.125 1 91.5 832 ARG B C 1
ATOM 15766 O O . ARG B 1 832 ? 5.652 49.469 29.391 1 91.5 832 ARG B O 1
ATOM 15773 N N . THR B 1 833 ? 3.803 50.469 28.547 1 94.69 833 THR B N 1
ATOM 15774 C CA . THR B 1 833 ? 3.109 49.219 28.266 1 94.69 833 THR B CA 1
ATOM 15775 C C . THR B 1 833 ? 3.852 48.438 27.188 1 94.69 833 THR B C 1
ATOM 15777 O O . THR B 1 833 ? 4.035 47.219 27.328 1 94.69 833 THR B O 1
ATOM 15780 N N . ILE B 1 834 ? 4.348 49.062 26.219 1 94.94 834 ILE B N 1
ATOM 15781 C CA . ILE B 1 834 ? 5.023 48.406 25.109 1 94.94 834 ILE B CA 1
ATOM 15782 C C . ILE B 1 834 ? 6.375 47.875 25.594 1 94.94 834 ILE B C 1
ATOM 15784 O O . ILE B 1 834 ? 6.773 46.75 25.234 1 94.94 834 ILE B O 1
ATOM 15788 N N . LEU B 1 835 ? 7.078 48.625 26.391 1 93.5 835 LEU B N 1
ATOM 15789 C CA . LEU B 1 835 ? 8.375 48.188 26.906 1 93.5 835 LEU B CA 1
ATOM 15790 C C . LEU B 1 835 ? 8.211 47 27.859 1 93.5 835 LEU B C 1
ATOM 15792 O O . LEU B 1 835 ? 9.078 46.125 27.922 1 93.5 835 LEU B O 1
ATOM 15796 N N . ALA B 1 836 ? 7.105 47 28.594 1 94.81 836 ALA B N 1
ATOM 15797 C CA . ALA B 1 836 ? 6.84 45.875 29.469 1 94.81 836 ALA B CA 1
ATOM 15798 C C . ALA B 1 836 ? 6.594 44.594 28.672 1 94.81 836 ALA B C 1
ATOM 15800 O O . ALA B 1 836 ? 7.078 43.531 29.016 1 94.81 836 ALA B O 1
ATOM 15801 N N . ILE B 1 837 ? 5.867 44.688 27.578 1 95.06 837 ILE B N 1
ATOM 15802 C CA . ILE B 1 837 ? 5.648 43.562 26.703 1 95.06 837 ILE B CA 1
ATOM 15803 C C . ILE B 1 837 ? 6.969 43.125 26.062 1 95.06 837 ILE B C 1
ATOM 15805 O O . ILE B 1 837 ? 7.223 41.938 25.875 1 95.06 837 ILE B O 1
ATOM 15809 N N . ASP B 1 838 ? 7.75 44.094 25.703 1 94.88 838 ASP B N 1
ATOM 15810 C CA . ASP B 1 838 ? 9.062 43.812 25.125 1 94.88 838 ASP B CA 1
ATOM 15811 C C . ASP B 1 838 ? 9.93 43.031 26.109 1 94.88 838 ASP B C 1
ATOM 15813 O O . ASP B 1 838 ? 10.648 42.125 25.703 1 94.88 838 ASP B O 1
ATOM 15817 N N . PHE B 1 839 ? 9.891 43.438 27.375 1 93.75 839 PHE B N 1
ATOM 15818 C CA . PHE B 1 839 ? 10.641 42.719 28.391 1 93.75 839 PHE B CA 1
ATOM 15819 C C . PHE B 1 839 ? 10.188 41.25 28.453 1 93.75 839 PHE B C 1
ATOM 15821 O O . PHE B 1 839 ? 11.008 40.344 28.594 1 93.75 839 PHE B O 1
ATOM 15828 N N . MET B 1 840 ? 8.906 41.062 28.344 1 93.38 840 MET B N 1
ATOM 15829 C CA . MET B 1 840 ? 8.367 39.688 28.359 1 93.38 840 MET B CA 1
ATOM 15830 C C . MET B 1 840 ? 8.938 38.875 27.203 1 93.38 840 MET B C 1
ATOM 15832 O O . MET B 1 840 ? 9.32 37.719 27.391 1 93.38 840 MET B O 1
ATOM 15836 N N . VAL B 1 841 ? 9.016 39.438 26.047 1 93.19 841 VAL B N 1
ATOM 15837 C CA . VAL B 1 841 ? 9.508 38.75 24.875 1 93.19 841 VAL B CA 1
ATOM 15838 C C . VAL B 1 841 ? 11 38.469 25.016 1 93.19 841 VAL B C 1
ATOM 15840 O O . VAL B 1 841 ? 11.484 37.406 24.656 1 93.19 841 VAL B O 1
ATOM 15843 N N . PHE B 1 842 ? 11.789 39.406 25.609 1 93.31 842 PHE B N 1
ATOM 15844 C CA . PHE B 1 842 ? 13.211 39.188 25.844 1 93.31 842 PHE B CA 1
ATOM 15845 C C . PHE B 1 842 ? 13.43 38.062 26.828 1 93.31 842 PHE B C 1
ATOM 15847 O O . PHE B 1 842 ? 14.391 37.281 26.688 1 93.31 842 PHE B O 1
ATOM 15854 N N . THR B 1 843 ? 12.57 38.031 27.828 1 92.44 843 THR B N 1
ATOM 15855 C CA . THR B 1 843 ? 12.711 36.969 28.828 1 92.44 843 THR B CA 1
ATOM 15856 C C . THR B 1 843 ? 12.422 35.594 28.219 1 92.44 843 THR B C 1
ATOM 15858 O O . THR B 1 843 ? 13.094 34.625 28.531 1 92.44 843 THR B O 1
ATOM 15861 N N . LEU B 1 844 ? 11.461 35.531 27.312 1 90.88 844 LEU B N 1
ATOM 15862 C CA . LEU B 1 844 ? 11.141 34.25 26.656 1 90.88 844 LEU B CA 1
ATOM 15863 C C . LEU B 1 844 ? 12.289 33.812 25.75 1 90.88 844 LEU B C 1
ATOM 15865 O O . LEU B 1 844 ? 12.461 32.625 25.516 1 90.88 844 LEU B O 1
ATOM 15869 N N . ARG B 1 845 ? 13.055 34.719 25.25 1 90.94 845 ARG B N 1
ATOM 15870 C CA . ARG B 1 845 ? 14.195 34.406 24.391 1 90.94 845 ARG B CA 1
ATOM 15871 C C . ARG B 1 845 ? 15.258 33.625 25.156 1 90.94 845 ARG B C 1
ATOM 15873 O O . ARG B 1 845 ? 16.094 32.938 24.547 1 90.94 845 ARG B O 1
ATOM 15880 N N . LEU B 1 846 ? 15.195 33.562 26.547 1 87.19 846 LEU B N 1
ATOM 15881 C CA . LEU B 1 846 ? 16.125 32.844 27.391 1 87.19 846 LEU B CA 1
ATOM 15882 C C . LEU B 1 846 ? 16.031 31.344 27.156 1 87.19 846 LEU B C 1
ATOM 15884 O O . LEU B 1 846 ? 17 30.609 27.375 1 87.19 846 LEU B O 1
ATOM 15888 N N . ILE B 1 847 ? 14.945 30.891 26.641 1 88.5 847 ILE B N 1
ATOM 15889 C CA . ILE B 1 847 ? 14.727 29.469 26.438 1 88.5 847 ILE B CA 1
ATOM 15890 C C . ILE B 1 847 ? 15.711 28.922 25.406 1 88.5 847 ILE B C 1
ATOM 15892 O O . ILE B 1 847 ? 16.172 27.781 25.5 1 88.5 847 ILE B O 1
ATOM 15896 N N . HIS B 1 848 ? 16.109 29.75 24.438 1 86.5 848 HIS B N 1
ATOM 15897 C CA . HIS B 1 848 ? 17.016 29.344 23.375 1 86.5 848 HIS B CA 1
ATOM 15898 C C . HIS B 1 848 ? 18.375 28.938 23.938 1 86.5 848 HIS B C 1
ATOM 15900 O O . HIS B 1 848 ? 19.031 28.031 23.406 1 86.5 848 HIS B O 1
ATOM 15906 N N . ILE B 1 849 ? 18.828 29.547 25.078 1 85.62 849 ILE B N 1
ATOM 15907 C CA . ILE B 1 849 ? 20.141 29.297 25.672 1 85.62 849 ILE B CA 1
ATOM 15908 C C . ILE B 1 849 ? 20.188 27.891 26.234 1 85.62 849 ILE B C 1
ATOM 15910 O O . ILE B 1 849 ? 21.25 27.25 26.234 1 85.62 849 ILE B O 1
ATOM 15914 N N . PHE B 1 850 ? 19.125 27.359 26.562 1 85.12 850 PHE B N 1
ATOM 15915 C CA . PHE B 1 850 ? 19.094 26.062 27.219 1 85.12 850 PHE B CA 1
ATOM 15916 C C . PHE B 1 850 ? 19.062 24.938 26.188 1 85.12 850 PHE B C 1
ATOM 15918 O O . PHE B 1 850 ? 19 23.766 26.547 1 85.12 850 PHE B O 1
ATOM 15925 N N . ALA B 1 851 ? 19.172 25.25 24.922 1 85.81 851 ALA B N 1
ATOM 15926 C CA . ALA B 1 851 ? 19.125 24.266 23.859 1 85.81 851 ALA B CA 1
ATOM 15927 C C . ALA B 1 851 ? 20.375 23.391 23.875 1 85.81 851 ALA B C 1
ATOM 15929 O O . ALA B 1 851 ? 20.359 22.25 23.391 1 85.81 851 ALA B O 1
ATOM 15930 N N . ILE B 1 852 ? 21.469 23.828 24.438 1 85.19 852 ILE B N 1
ATOM 15931 C CA . ILE B 1 852 ? 22.734 23.109 24.406 1 85.19 852 ILE B CA 1
ATOM 15932 C C . ILE B 1 852 ? 22.719 22 25.453 1 85.19 852 ILE B C 1
ATOM 15934 O O . ILE B 1 852 ? 23.469 21.016 25.344 1 85.19 852 ILE B O 1
ATOM 15938 N N . HIS B 1 853 ? 21.828 22.141 26.438 1 86.44 853 HIS B N 1
ATOM 15939 C CA . HIS B 1 853 ? 21.797 21.156 27.5 1 86.44 853 HIS B CA 1
ATOM 15940 C C . HIS B 1 853 ? 21.141 19.859 27.031 1 86.44 853 HIS B C 1
ATOM 15942 O O . HIS B 1 853 ? 20.094 19.875 26.391 1 86.44 853 HIS B O 1
ATOM 15948 N N . LYS B 1 854 ? 21.766 18.734 27.281 1 87.69 854 LYS B N 1
ATOM 15949 C CA . LYS B 1 854 ? 21.375 17.422 26.781 1 87.69 854 LYS B CA 1
ATOM 15950 C C . LYS B 1 854 ? 19.953 17.047 27.219 1 87.69 854 LYS B C 1
ATOM 15952 O O . LYS B 1 854 ? 19.219 16.406 26.484 1 87.69 854 LYS B O 1
ATOM 15957 N N . GLN B 1 855 ? 19.5 17.547 28.438 1 87.62 855 GLN B N 1
ATOM 15958 C CA . GLN B 1 855 ? 18.188 17.156 28.953 1 87.62 855 GLN B CA 1
ATOM 15959 C C . GLN B 1 855 ? 17.125 18.172 28.562 1 87.62 855 GLN B C 1
ATOM 15961 O O . GLN B 1 855 ? 15.984 17.812 28.25 1 87.62 855 GLN B O 1
ATOM 15966 N N . LEU B 1 856 ? 17.5 19.5 28.547 1 88.88 856 LEU B N 1
ATOM 15967 C CA . LEU B 1 856 ? 16.516 20.562 28.281 1 88.88 856 LEU B CA 1
ATOM 15968 C C . LEU B 1 856 ? 16.359 20.797 26.797 1 88.88 856 LEU B C 1
ATOM 15970 O O . LEU B 1 856 ? 15.305 21.266 26.344 1 88.88 856 LEU B O 1
ATOM 15974 N N . GLY B 1 857 ? 17.344 20.438 26.047 1 88.12 857 GLY B N 1
ATOM 15975 C CA . GLY B 1 857 ? 17.281 20.656 24.609 1 88.12 857 GLY B CA 1
ATOM 15976 C C . GLY B 1 857 ? 16.109 19.969 23.953 1 88.12 857 GLY B C 1
ATOM 15977 O O . GLY B 1 857 ? 15.25 20.625 23.344 1 88.12 857 GLY B O 1
ATOM 15978 N N . PRO B 1 858 ? 15.984 18.688 24.078 1 88.56 858 PRO B N 1
ATOM 15979 C CA . PRO B 1 858 ? 14.875 17.984 23.453 1 88.56 858 PRO B CA 1
ATOM 15980 C C . PRO B 1 858 ? 13.516 18.438 23.984 1 88.56 858 PRO B C 1
ATOM 15982 O O . PRO B 1 858 ? 12.516 18.375 23.25 1 88.56 858 PRO B O 1
ATOM 15985 N N . LYS B 1 859 ? 13.492 18.891 25.266 1 90.81 859 LYS B N 1
ATOM 15986 C CA . LYS B 1 859 ? 12.227 19.344 25.828 1 90.81 859 LYS B CA 1
ATOM 15987 C C . LYS B 1 859 ? 11.75 20.641 25.156 1 90.81 859 LYS B C 1
ATOM 15989 O O . LYS B 1 859 ? 10.547 20.875 25.062 1 90.81 859 LYS B O 1
ATOM 15994 N N . ILE B 1 860 ? 12.656 21.453 24.672 1 88.69 860 ILE B N 1
ATOM 15995 C CA . ILE B 1 860 ? 12.289 22.656 23.953 1 88.69 860 ILE B CA 1
ATOM 15996 C C . ILE B 1 860 ? 11.664 22.297 22.609 1 88.69 860 ILE B C 1
ATOM 15998 O O . ILE B 1 860 ? 10.703 22.922 22.156 1 88.69 860 ILE B O 1
ATOM 16002 N N . ILE B 1 861 ? 12.125 21.281 21.938 1 89.56 861 ILE B N 1
ATOM 16003 C CA . ILE B 1 861 ? 11.562 20.828 20.672 1 89.56 861 ILE B CA 1
ATOM 16004 C C . ILE B 1 861 ? 10.172 20.234 20.906 1 89.56 861 ILE B C 1
ATOM 16006 O O . ILE B 1 861 ? 9.273 20.422 20.094 1 89.56 861 ILE B O 1
ATOM 16010 N N . ILE B 1 862 ? 10.055 19.5 22.031 1 92.25 862 ILE B N 1
ATOM 16011 C CA . ILE B 1 862 ? 8.758 18.922 22.391 1 92.25 862 ILE B CA 1
ATOM 16012 C C . ILE B 1 862 ? 7.727 20.047 22.547 1 92.25 862 ILE B C 1
ATOM 16014 O O . ILE B 1 862 ? 6.617 19.953 22.016 1 92.25 862 ILE B O 1
ATOM 16018 N N . VAL B 1 863 ? 8.148 21.172 23.234 1 90.25 863 VAL B N 1
ATOM 16019 C CA . VAL B 1 863 ? 7.238 22.281 23.484 1 90.25 863 VAL B CA 1
ATOM 16020 C C . VAL B 1 863 ? 6.871 22.953 22.172 1 90.25 863 VAL B C 1
ATOM 16022 O O . VAL B 1 863 ? 5.719 23.344 21.953 1 90.25 863 VAL B O 1
ATOM 16025 N N . GLU B 1 864 ? 7.777 23.078 21.297 1 88.31 864 GLU B N 1
ATOM 16026 C CA . GLU B 1 864 ? 7.52 23.688 19.984 1 88.31 864 GLU B CA 1
ATOM 16027 C C . GLU B 1 864 ? 6.52 22.859 19.188 1 88.31 864 GLU B C 1
ATOM 16029 O O . GLU B 1 864 ? 5.613 23.406 18.562 1 88.31 864 GLU B O 1
ATOM 16034 N N . ARG B 1 865 ? 6.637 21.656 19.188 1 89.81 865 ARG B N 1
ATOM 16035 C CA . ARG B 1 865 ? 5.727 20.797 18.453 1 89.81 865 ARG B CA 1
ATOM 16036 C C . ARG B 1 865 ? 4.355 20.75 19.109 1 89.81 865 ARG B C 1
ATOM 16038 O O . ARG B 1 865 ? 3.332 20.656 18.422 1 89.81 865 ARG B O 1
ATOM 16045 N N . MET B 1 866 ? 4.387 20.766 20.438 1 91.94 866 MET B N 1
ATOM 16046 C CA . MET B 1 866 ? 3.131 20.766 21.172 1 91.94 866 MET B CA 1
ATOM 16047 C C . MET B 1 866 ? 2.354 22.062 20.938 1 91.94 866 MET B C 1
ATOM 16049 O O . MET B 1 866 ? 1.125 22.078 21.031 1 91.94 866 MET B O 1
ATOM 16053 N N . MET B 1 867 ? 3.041 23.219 20.609 1 89.56 867 MET B N 1
ATOM 16054 C CA . MET B 1 867 ? 2.375 24.484 20.328 1 89.56 867 MET B CA 1
ATOM 16055 C C . MET B 1 867 ? 1.499 24.359 19.078 1 89.56 867 MET B C 1
ATOM 16057 O O . MET B 1 867 ? 0.446 25 19 1 89.56 867 MET B O 1
ATOM 16061 N N . LYS B 1 868 ? 1.814 23.562 18.156 1 87.62 868 LYS B N 1
ATOM 16062 C CA . LYS B 1 868 ? 0.968 23.312 16.984 1 87.62 868 LYS B CA 1
ATOM 16063 C C . LYS B 1 868 ? -0.32 22.609 17.391 1 87.62 868 LYS B C 1
ATOM 16065 O O . LYS B 1 868 ? -1.394 22.906 16.859 1 87.62 868 LYS B O 1
ATOM 16070 N N . ASP B 1 869 ? -0.186 21.703 18.266 1 88.19 869 ASP B N 1
ATOM 16071 C CA . ASP B 1 869 ? -1.361 21 18.781 1 88.19 869 ASP B CA 1
ATOM 16072 C C . ASP B 1 869 ? -2.301 21.969 19.5 1 88.19 869 ASP B C 1
ATOM 16074 O O . ASP B 1 869 ? -3.523 21.844 19.391 1 88.19 869 ASP B O 1
ATOM 16078 N N . VAL B 1 870 ? -1.677 22.922 20.281 1 91.94 870 VAL B N 1
ATOM 16079 C CA . VAL B 1 870 ? -2.48 23.906 21.016 1 91.94 870 VAL B CA 1
ATOM 16080 C C . VAL B 1 870 ? -3.266 24.766 20.031 1 91.94 870 VAL B C 1
ATOM 16082 O O . VAL B 1 870 ? -4.41 25.141 20.297 1 91.94 870 VAL B O 1
ATOM 16085 N N . PHE B 1 871 ? -2.721 25.047 18.906 1 89.38 871 PHE B N 1
ATOM 16086 C CA . PHE B 1 871 ? -3.408 25.859 17.891 1 89.38 871 PHE B CA 1
ATOM 16087 C C . PHE B 1 871 ? -4.656 25.141 17.391 1 89.38 871 PHE B C 1
ATOM 16089 O O . PHE B 1 871 ? -5.703 25.766 17.203 1 89.38 871 PHE B O 1
ATOM 16096 N N . PHE B 1 872 ? -4.578 23.891 17.203 1 87.25 872 PHE B N 1
ATOM 16097 C CA . PHE B 1 872 ? -5.742 23.125 16.781 1 87.25 872 PHE B CA 1
ATOM 16098 C C . PHE B 1 872 ? -6.785 23.062 17.891 1 87.25 872 PHE B C 1
ATOM 16100 O O . PHE B 1 872 ? -7.984 23.172 17.641 1 87.25 872 PHE B O 1
ATOM 16107 N N . PHE B 1 873 ? -6.312 22.828 19.078 1 88.12 873 PHE B N 1
ATOM 16108 C CA . PHE B 1 873 ? -7.188 22.828 20.25 1 88.12 873 PHE B CA 1
ATOM 16109 C C . PHE B 1 873 ? -7.926 24.156 20.375 1 88.12 873 PHE B C 1
ATOM 16111 O O . PHE B 1 873 ? -9.133 24.188 20.641 1 88.12 873 PHE B O 1
ATOM 16118 N N . LEU B 1 874 ? -7.168 25.312 20.188 1 90.31 874 LEU B N 1
ATOM 16119 C CA . LEU B 1 874 ? -7.77 26.641 20.297 1 90.31 874 LEU B CA 1
ATOM 16120 C C . LEU B 1 874 ? -8.836 26.828 19.219 1 90.31 874 LEU B C 1
ATOM 16122 O O . LEU B 1 874 ? -9.836 27.516 19.453 1 90.31 874 LEU B O 1
ATOM 16126 N N . PHE B 1 875 ? -8.633 26.234 18.203 1 88.25 875 PHE B N 1
ATOM 16127 C CA . PHE B 1 875 ? -9.625 26.328 17.125 1 88.25 875 PHE B CA 1
ATOM 16128 C C . PHE B 1 875 ? -10.93 25.672 17.547 1 88.25 875 PHE B C 1
ATOM 16130 O O . PHE B 1 875 ? -12 26.266 17.422 1 88.25 875 PHE B O 1
ATOM 16137 N N . PHE B 1 876 ? -10.922 24.469 18.031 1 89.44 876 PHE B N 1
ATOM 16138 C CA . PHE B 1 876 ? -12.109 23.781 18.5 1 89.44 876 PHE B CA 1
ATOM 16139 C C . PHE B 1 876 ? -12.727 24.516 19.688 1 89.44 876 PHE B C 1
ATOM 16141 O O . PHE B 1 876 ? -13.953 24.625 19.781 1 89.44 876 PHE B O 1
ATOM 16148 N N . LEU B 1 877 ? -11.836 24.953 20.594 1 91.81 877 LEU B N 1
ATOM 16149 C CA . LEU B 1 877 ? -12.297 25.672 21.781 1 91.81 877 LEU B CA 1
ATOM 16150 C C . LEU B 1 877 ? -13.023 26.953 21.391 1 91.81 877 LEU B C 1
ATOM 16152 O O . LEU B 1 877 ? -14.039 27.312 21.984 1 91.81 877 LEU B O 1
ATOM 16156 N N . SER B 1 878 ? -12.547 27.688 20.344 1 92 878 SER B N 1
ATOM 16157 C CA . SER B 1 878 ? -13.156 28.938 19.922 1 92 878 SER B CA 1
ATOM 16158 C C . SER B 1 878 ? -14.586 28.719 19.438 1 92 878 SER B C 1
ATOM 16160 O O . SER B 1 878 ? -15.469 29.547 19.688 1 92 878 SER B O 1
ATOM 16162 N N . VAL B 1 879 ? -14.82 27.609 18.766 1 90.19 879 VAL B N 1
ATOM 16163 C CA . VAL B 1 879 ? -16.156 27.328 18.266 1 90.19 879 VAL B CA 1
ATOM 16164 C C . VAL B 1 879 ? -17.125 27.141 19.438 1 90.19 879 VAL B C 1
ATOM 16166 O O . VAL B 1 879 ? -18.219 27.703 19.453 1 90.19 879 VAL B O 1
ATOM 16169 N N . TRP B 1 880 ? -16.703 26.438 20.469 1 91.5 880 TRP B N 1
ATOM 16170 C CA . TRP B 1 880 ? -17.562 26.156 21.625 1 91.5 880 TRP B CA 1
ATOM 16171 C C . TRP B 1 880 ? -17.719 27.406 22.5 1 91.5 880 TRP B C 1
ATOM 16173 O O . TRP B 1 880 ? -18.781 27.641 23.062 1 91.5 880 TRP B O 1
ATOM 16183 N N . LEU B 1 881 ? -16.641 28.156 22.578 1 93.56 881 LEU B N 1
ATOM 16184 C CA . LEU B 1 881 ? -16.672 29.375 23.375 1 93.56 881 LEU B CA 1
ATOM 16185 C C . LEU B 1 881 ? -17.656 30.391 22.797 1 93.56 881 LEU B C 1
ATOM 16187 O O . LEU B 1 881 ? -18.438 30.984 23.531 1 93.56 881 LEU B O 1
ATOM 16191 N N . ILE B 1 882 ? -17.688 30.531 21.516 1 92.5 882 ILE B N 1
ATOM 16192 C CA . ILE B 1 882 ? -18.578 31.484 20.859 1 92.5 882 ILE B CA 1
ATOM 16193 C C . ILE B 1 882 ? -20.016 31 20.953 1 92.5 882 ILE B C 1
ATOM 16195 O O . ILE B 1 882 ? -20.938 31.781 21.219 1 92.5 882 ILE B O 1
ATOM 16199 N N . ALA B 1 883 ? -20.172 29.672 20.734 1 93 883 ALA B N 1
ATOM 16200 C CA . ALA B 1 883 ? -21.516 29.094 20.828 1 93 883 ALA B CA 1
ATOM 16201 C C . ALA B 1 883 ? -22.109 29.312 22.219 1 93 883 ALA B C 1
ATOM 16203 O O . ALA B 1 883 ? -23.234 29.781 22.344 1 93 883 ALA B O 1
ATOM 16204 N N . TYR B 1 884 ? -21.375 29.031 23.297 1 94.38 884 TYR B N 1
ATOM 16205 C CA . TYR B 1 884 ? -21.828 29.156 24.672 1 94.38 884 TYR B CA 1
ATOM 16206 C C . TYR B 1 884 ? -21.938 30.625 25.078 1 94.38 884 TYR B C 1
ATOM 16208 O O . TYR B 1 884 ? -22.922 31.047 25.672 1 94.38 884 TYR B O 1
ATOM 16216 N N . GLY B 1 885 ? -20.953 31.469 24.75 1 93.94 885 GLY B N 1
ATOM 16217 C CA . GLY B 1 885 ? -20.906 32.875 25.172 1 93.94 885 GLY B CA 1
ATOM 16218 C C . GLY B 1 885 ? -22.031 33.719 24.594 1 93.94 885 GLY B C 1
ATOM 16219 O O . GLY B 1 885 ? -22.703 34.438 25.312 1 93.94 885 GLY B O 1
ATOM 16220 N N . VAL B 1 886 ? -22.266 33.562 23.344 1 92.44 886 VAL B N 1
ATOM 16221 C CA . VAL B 1 886 ? -23.297 34.375 22.688 1 92.44 886 VAL B CA 1
ATOM 16222 C C . VAL B 1 886 ? -24.672 33.938 23.219 1 92.44 886 VAL B C 1
ATOM 16224 O O . VAL B 1 886 ? -25.531 34.781 23.484 1 92.44 886 VAL B O 1
ATOM 16227 N N . THR B 1 887 ? -24.875 32.625 23.422 1 92.75 887 THR B N 1
ATOM 16228 C CA . THR B 1 887 ? -26.156 32.125 23.906 1 92.75 887 THR B CA 1
ATOM 16229 C C . THR B 1 887 ? -26.422 32.625 25.328 1 92.75 887 THR B C 1
ATOM 16231 O O . THR B 1 887 ? -27.516 33.094 25.625 1 92.75 887 THR B O 1
ATOM 16234 N N . THR B 1 888 ? -25.438 32.531 26.188 1 92.56 888 THR B N 1
ATOM 16235 C CA . THR B 1 888 ? -25.641 32.938 27.578 1 92.56 888 THR B CA 1
ATOM 16236 C C . THR B 1 888 ? -25.828 34.438 27.688 1 92.56 888 THR B C 1
ATOM 16238 O O . THR B 1 888 ? -26.625 34.906 28.5 1 92.56 888 THR B O 1
ATOM 16241 N N . GLN B 1 889 ? -25.141 35.156 26.844 1 91.44 889 GLN B N 1
ATOM 16242 C CA . GLN B 1 889 ? -25.328 36.625 26.859 1 91.44 889 GLN B CA 1
ATOM 16243 C C . GLN B 1 889 ? -26.719 37 26.359 1 91.44 889 GLN B C 1
ATOM 16245 O O . GLN B 1 889 ? -27.344 37.906 26.922 1 91.44 889 GLN B O 1
ATOM 16250 N N . ALA B 1 890 ? -27.234 36.312 25.391 1 90.81 890 ALA B N 1
ATOM 16251 C CA . ALA B 1 890 ? -28.562 36.594 24.828 1 90.81 890 ALA B CA 1
ATOM 16252 C C . ALA B 1 890 ? -29.656 36.281 25.828 1 90.81 890 ALA B C 1
ATOM 16254 O O . ALA B 1 890 ? -30.719 36.906 25.828 1 90.81 890 ALA B O 1
ATOM 16255 N N . LEU B 1 891 ? -29.406 35.344 26.75 1 90.62 891 LEU B N 1
ATOM 16256 C CA . LEU B 1 891 ? -30.422 34.875 27.688 1 90.62 891 LEU B CA 1
ATOM 16257 C C . LEU B 1 891 ? -30.328 35.656 29 1 90.62 891 LEU B C 1
ATOM 16259 O O . LEU B 1 891 ? -31.359 36.031 29.578 1 90.62 891 LEU B O 1
ATOM 16263 N N . LEU B 1 892 ? -29.172 35.969 29.453 1 89.31 892 LEU B N 1
ATOM 16264 C CA . LEU B 1 892 ? -28.984 36.594 30.75 1 89.31 892 LEU B CA 1
ATOM 16265 C C . LEU B 1 892 ? -29.141 38.094 30.656 1 89.31 892 LEU B C 1
ATOM 16267 O O . LEU B 1 892 ? -29.75 38.719 31.531 1 89.31 892 LEU B O 1
ATOM 16271 N N . HIS B 1 893 ? -28.547 38.656 29.609 1 87.31 893 HIS B N 1
ATOM 16272 C CA . HIS B 1 893 ? -28.609 40.125 29.484 1 87.31 893 HIS B CA 1
ATOM 16273 C C . HIS B 1 893 ? -29.047 40.531 28.078 1 87.31 893 HIS B C 1
ATOM 16275 O O . HIS B 1 893 ? -28.266 41.094 27.312 1 87.31 893 HIS B O 1
ATOM 16281 N N . PRO B 1 894 ? -30.312 40.344 27.797 1 83.75 894 PRO B N 1
ATOM 16282 C CA . PRO B 1 894 ? -30.797 40.625 26.453 1 83.75 894 PRO B CA 1
ATOM 16283 C C . PRO B 1 894 ? -30.781 42.125 26.156 1 83.75 894 PRO B C 1
ATOM 16285 O O . PRO B 1 894 ? -30.734 42.531 24.984 1 83.75 894 PRO B O 1
ATOM 16288 N N . ASN B 1 895 ? -30.828 42.969 27.219 1 80.19 895 ASN B N 1
ATOM 16289 C CA . ASN B 1 895 ? -31.016 44.406 26.969 1 80.19 895 ASN B CA 1
ATOM 16290 C C . ASN B 1 895 ? -29.703 45.188 27.062 1 80.19 895 ASN B C 1
ATOM 16292 O O . ASN B 1 895 ? -29.688 46.406 26.969 1 80.19 895 ASN B O 1
ATOM 16296 N N . ASP B 1 896 ? -28.719 44.594 27.328 1 84 896 ASP B N 1
ATOM 16297 C CA . ASP B 1 896 ? -27.422 45.25 27.406 1 84 896 ASP B CA 1
ATOM 16298 C C . ASP B 1 896 ? -26.766 45.344 26.031 1 84 896 ASP B C 1
ATOM 16300 O O . ASP B 1 896 ? -26.328 44.344 25.469 1 84 896 ASP B O 1
ATOM 16304 N N . SER B 1 897 ? -26.656 46.531 25.422 1 81.19 897 SER B N 1
ATOM 16305 C CA . SER B 1 897 ? -26.141 46.688 24.062 1 81.19 897 SER B CA 1
ATOM 16306 C C . SER B 1 897 ? -24.719 47.25 24.078 1 81.19 897 SER B C 1
ATOM 16308 O O . SER B 1 897 ? -24.172 47.594 23.031 1 81.19 897 SER B O 1
ATOM 16310 N N . ARG B 1 898 ? -24.188 47.438 25.25 1 87.69 898 ARG B N 1
ATOM 16311 C CA . ARG B 1 898 ? -22.812 47.938 25.312 1 87.69 898 ARG B CA 1
ATOM 16312 C C . ARG B 1 898 ? -21.828 46.906 24.781 1 87.69 898 ARG B C 1
ATOM 16314 O O . ARG B 1 898 ? -21.719 45.812 25.312 1 87.69 898 ARG B O 1
ATOM 16321 N N . VAL B 1 899 ? -21 47.312 23.797 1 86.12 899 VAL B N 1
ATOM 16322 C CA . VAL B 1 899 ? -20.156 46.375 23.047 1 86.12 899 VAL B CA 1
ATOM 16323 C C . VAL B 1 899 ? -19.047 45.844 23.938 1 86.12 899 VAL B C 1
ATOM 16325 O O . VAL B 1 899 ? -18.672 44.688 23.859 1 86.12 899 VAL B O 1
ATOM 16328 N N . GLU B 1 900 ? -18.375 46.656 24.75 1 85.94 900 GLU B N 1
ATOM 16329 C CA . GLU B 1 900 ? -17.281 46.25 25.625 1 85.94 900 GLU B CA 1
ATOM 16330 C C . GLU B 1 900 ? -17.734 45.156 26.609 1 85.94 900 GLU B C 1
ATOM 16332 O O . GLU B 1 900 ? -17.016 44.188 26.844 1 85.94 900 GLU B O 1
ATOM 16337 N N . TRP B 1 901 ? -18.859 45.344 27.156 1 85.56 901 TRP B N 1
ATOM 16338 C CA . TRP B 1 901 ? -19.375 44.375 28.125 1 85.56 901 TRP B CA 1
ATOM 16339 C C . TRP B 1 901 ? -19.828 43.094 27.438 1 85.56 901 TRP B C 1
ATOM 16341 O O . TRP B 1 901 ? -19.719 42 28 1 85.56 901 TRP B O 1
ATOM 16351 N N . ILE B 1 902 ? -20.297 43.281 26.219 1 88.19 902 ILE B N 1
ATOM 16352 C CA . ILE B 1 902 ? -20.688 42.094 25.453 1 88.19 902 ILE B CA 1
ATOM 16353 C C . ILE B 1 902 ? -19.453 41.219 25.188 1 88.19 902 ILE B C 1
ATOM 16355 O O . ILE B 1 902 ? -19.5 40 25.359 1 88.19 902 ILE B O 1
ATOM 16359 N N . PHE B 1 903 ? -18.359 41.844 24.766 1 89.62 903 PHE B N 1
ATOM 16360 C CA . PHE B 1 903 ? -17.141 41.094 24.484 1 89.62 903 PHE B CA 1
ATOM 16361 C C . PHE B 1 903 ? -16.625 40.406 25.75 1 89.62 903 PHE B C 1
ATOM 16363 O O . PHE B 1 903 ? -16.156 39.281 25.703 1 89.62 903 PHE B O 1
ATOM 16370 N N . ARG B 1 904 ? -16.672 41.031 26.859 1 88.81 904 ARG B N 1
ATOM 16371 C CA . ARG B 1 904 ? -16.219 40.5 28.125 1 88.81 904 ARG B CA 1
ATOM 16372 C C . ARG B 1 904 ? -17.062 39.281 28.547 1 88.81 904 ARG B C 1
ATOM 16374 O O . ARG B 1 904 ? -16.547 38.281 28.984 1 88.81 904 ARG B O 1
ATOM 16381 N N . ARG B 1 905 ? -18.312 39.406 28.328 1 89.38 905 ARG B N 1
ATOM 16382 C CA . ARG B 1 905 ? -19.203 38.344 28.812 1 89.38 905 ARG B CA 1
ATOM 16383 C C . ARG B 1 905 ? -19.281 37.219 27.812 1 89.38 905 ARG B C 1
ATOM 16385 O O . ARG B 1 905 ? -19.531 36.062 28.188 1 89.38 905 ARG B O 1
ATOM 16392 N N . VAL B 1 906 ? -19 37.5 26.531 1 90.44 906 VAL B N 1
ATOM 16393 C CA . VAL B 1 906 ? -19.109 36.469 25.516 1 90.44 906 VAL B CA 1
ATOM 16394 C C . VAL B 1 906 ? -17.797 35.688 25.406 1 90.44 906 VAL B C 1
ATOM 16396 O O . VAL B 1 906 ? -17.812 34.469 25.203 1 90.44 906 VAL B O 1
ATOM 16399 N N . LEU B 1 907 ? -16.672 36.281 25.531 1 91.75 907 LEU B N 1
ATOM 16400 C CA . LEU B 1 907 ? -15.398 35.594 25.312 1 91.75 907 LEU B CA 1
ATOM 16401 C C . LEU B 1 907 ? -14.617 35.469 26.609 1 91.75 907 LEU B C 1
ATOM 16403 O O . LEU B 1 907 ? -14.227 34.344 26.984 1 91.75 907 LEU B O 1
ATOM 16407 N N . TYR B 1 908 ? -14.484 36.531 27.422 1 89.38 908 TYR B N 1
ATOM 16408 C CA . TYR B 1 908 ? -13.617 36.562 28.594 1 89.38 908 TYR B CA 1
ATOM 16409 C C . TYR B 1 908 ? -14.188 35.688 29.719 1 89.38 908 TYR B C 1
ATOM 16411 O O . TYR B 1 908 ? -13.477 34.875 30.281 1 89.38 908 TYR B O 1
ATOM 16419 N N . ARG B 1 909 ? -15.406 35.844 30.062 1 90.5 909 ARG B N 1
ATOM 16420 C CA . ARG B 1 909 ? -16.016 35.125 31.188 1 90.5 909 ARG B CA 1
ATOM 16421 C C . ARG B 1 909 ? -16 33.625 30.938 1 90.5 909 ARG B C 1
ATOM 16423 O O . ARG B 1 909 ? -15.516 32.844 31.766 1 90.5 909 ARG B O 1
ATOM 16430 N N . PRO B 1 910 ? -16.453 33.188 29.719 1 91.69 910 PRO B N 1
ATOM 16431 C CA . PRO B 1 910 ? -16.406 31.734 29.5 1 91.69 910 PRO B CA 1
ATOM 16432 C C . PRO B 1 910 ? -14.984 31.188 29.484 1 91.69 910 PRO B C 1
ATOM 16434 O O . PRO B 1 910 ? -14.75 30.047 29.922 1 91.69 910 PRO B O 1
ATOM 16437 N N . TYR B 1 911 ? -14.094 31.859 29.016 1 91.88 911 TYR B N 1
ATOM 16438 C CA . TYR B 1 911 ? -12.711 31.391 29 1 91.88 911 TYR B CA 1
ATOM 16439 C C . TYR B 1 911 ? -12.188 31.172 30.406 1 91.88 911 TYR B C 1
ATOM 16441 O O . TYR B 1 911 ? -11.508 30.188 30.688 1 91.88 911 TYR B O 1
ATOM 16449 N N . LEU B 1 912 ? -12.469 32.062 31.359 1 89.5 912 LEU B N 1
ATOM 16450 C CA . LEU B 1 912 ? -12.031 31.953 32.75 1 89.5 912 LEU B CA 1
ATOM 16451 C C . LEU B 1 912 ? -12.766 30.828 33.469 1 89.5 912 LEU B C 1
ATOM 16453 O O . LEU B 1 912 ? -12.25 30.25 34.438 1 89.5 912 LEU B O 1
ATOM 16457 N N . GLN B 1 913 ? -13.961 30.547 32.969 1 90 913 GLN B N 1
ATOM 16458 C CA . GLN B 1 913 ? -14.719 29.469 33.562 1 90 913 GLN B CA 1
ATOM 16459 C C . GLN B 1 913 ? -14.023 28.125 33.375 1 90 913 GLN B C 1
ATOM 16461 O O . GLN B 1 913 ? -14.133 27.219 34.219 1 90 913 GLN B O 1
ATOM 16466 N N . ILE B 1 914 ? -13.289 28.047 32.281 1 89 914 ILE B N 1
ATOM 16467 C CA . ILE B 1 914 ? -12.578 26.812 31.984 1 89 914 ILE B CA 1
ATOM 16468 C C . ILE B 1 914 ? -11.516 26.547 33.062 1 89 914 ILE B C 1
ATOM 16470 O O . ILE B 1 914 ? -11.227 25.391 33.375 1 89 914 ILE B O 1
ATOM 16474 N N . PHE B 1 915 ? -10.953 27.641 33.594 1 84.56 915 PHE B N 1
ATOM 16475 C CA . PHE B 1 915 ? -9.883 27.5 34.594 1 84.56 915 PHE B CA 1
ATOM 16476 C C . PHE B 1 915 ? -10.438 27.5 36 1 84.56 915 PHE B C 1
ATOM 16478 O O . PHE B 1 915 ? -9.688 27.625 36.969 1 84.56 915 PHE B O 1
ATOM 16485 N N . GLY B 1 916 ? -11.703 27.469 36.188 1 84.06 916 GLY B N 1
ATOM 16486 C CA . GLY B 1 916 ? -12.281 27.281 37.531 1 84.06 916 GLY B CA 1
ATOM 16487 C C . GLY B 1 916 ? -12.883 28.547 38.094 1 84.06 916 GLY B C 1
ATOM 16488 O O . GLY B 1 916 ? -13.5 28.516 39.156 1 84.06 916 GLY B O 1
ATOM 16489 N N . GLN B 1 917 ? -12.797 29.672 37.281 1 86.25 917 GLN B N 1
ATOM 16490 C CA . GLN B 1 917 ? -13.391 30.906 37.781 1 86.25 917 GLN B CA 1
ATOM 16491 C C . GLN B 1 917 ? -14.828 31.062 37.312 1 86.25 917 GLN B C 1
ATOM 16493 O O . GLN B 1 917 ? -15.094 31.781 36.344 1 86.25 917 GLN B O 1
ATOM 16498 N N . ILE B 1 918 ? -15.664 30.391 38 1 89.69 918 ILE B N 1
ATOM 16499 C CA . ILE B 1 918 ? -17.078 30.422 37.656 1 89.69 918 ILE B CA 1
ATOM 16500 C C . ILE B 1 918 ? -17.828 31.344 38.625 1 89.69 918 ILE B C 1
ATOM 16502 O O . ILE B 1 918 ? -18.016 31.016 39.781 1 89.69 918 ILE B O 1
ATOM 16506 N N . PRO B 1 919 ? -18.141 32.531 38.031 1 85.5 919 PRO B N 1
ATOM 16507 C CA . PRO B 1 919 ? -18.906 33.438 38.906 1 85.5 919 PRO B CA 1
ATOM 16508 C C . PRO B 1 919 ? -20.359 33 39.062 1 85.5 919 PRO B C 1
ATOM 16510 O O . PRO B 1 919 ? -21.25 33.531 38.406 1 85.5 919 PRO B O 1
ATOM 16513 N N . LEU B 1 920 ? -20.625 32.188 39.969 1 84.25 920 LEU B N 1
ATOM 16514 C CA . LEU B 1 920 ? -21.953 31.641 40.188 1 84.25 920 LEU B CA 1
ATOM 16515 C C . LEU B 1 920 ? -22.922 32.719 40.688 1 84.25 920 LEU B C 1
ATOM 16517 O O . LEU B 1 920 ? -24.125 32.656 40.406 1 84.25 920 LEU B O 1
ATOM 16521 N N . ASP B 1 921 ? -22.391 33.719 41.281 1 80.69 921 ASP B N 1
ATOM 16522 C CA . ASP B 1 921 ? -23.219 34.812 41.812 1 80.69 921 ASP B CA 1
ATOM 16523 C C . ASP B 1 921 ? -23.75 35.688 40.688 1 80.69 921 ASP B C 1
ATOM 16525 O O . ASP B 1 921 ? -24.75 36.375 40.844 1 80.69 921 ASP B O 1
ATOM 16529 N N . GLU B 1 922 ? -23.141 35.562 39.562 1 82.19 922 GLU B N 1
ATOM 16530 C CA . GLU B 1 922 ? -23.578 36.375 38.438 1 82.19 922 GLU B CA 1
ATOM 16531 C C . GLU B 1 922 ? -24.391 35.562 37.438 1 82.19 922 GLU B C 1
ATOM 16533 O O . GLU B 1 922 ? -25.188 36.125 36.688 1 82.19 922 GLU B O 1
ATOM 16538 N N . ILE B 1 923 ? -24.281 34.281 37.5 1 85.94 923 ILE B N 1
ATOM 16539 C CA . ILE B 1 923 ? -24.891 33.438 36.5 1 85.94 923 ILE B CA 1
ATOM 16540 C C . ILE B 1 923 ? -26.156 32.781 37.062 1 85.94 923 ILE B C 1
ATOM 16542 O O . ILE B 1 923 ? -27.188 32.75 36.406 1 85.94 923 ILE B O 1
ATOM 16546 N N . ASP B 1 924 ? -26.016 32.406 38.312 1 79.69 924 ASP B N 1
ATOM 16547 C CA . ASP B 1 924 ? -27.156 31.797 38.969 1 79.69 924 ASP B CA 1
ATOM 16548 C C . ASP B 1 924 ? -28 32.844 39.719 1 79.69 924 ASP B C 1
ATOM 16550 O O . ASP B 1 924 ? -27.578 33.344 40.781 1 79.69 924 ASP B O 1
ATOM 16554 N N . THR B 1 925 ? -29.219 33.125 39.281 1 79.62 925 THR B N 1
ATOM 16555 C CA . THR B 1 925 ? -30.078 34.156 39.812 1 79.62 925 THR B CA 1
ATOM 16556 C C . THR B 1 925 ? -30.484 33.844 41.25 1 79.62 925 THR B C 1
ATOM 16558 O O . THR B 1 925 ? -30.812 34.719 42.031 1 79.62 925 THR B O 1
ATOM 16561 N N . SER B 1 926 ? -30.5 32.531 41.562 1 74.69 926 SER B N 1
ATOM 16562 C CA . SER B 1 926 ? -30.922 32.156 42.906 1 74.69 926 SER B CA 1
ATOM 16563 C C . SER B 1 926 ? -29.859 32.5 43.938 1 74.69 926 SER B C 1
ATOM 16565 O O . SER B 1 926 ? -30.172 32.656 45.125 1 74.69 926 SER B O 1
ATOM 16567 N N . ARG B 1 927 ? -28.703 32.719 43.438 1 72.75 927 ARG B N 1
ATOM 16568 C CA . ARG B 1 927 ? -27.609 33.031 44.344 1 72.75 927 ARG B CA 1
ATOM 16569 C C . ARG B 1 927 ? -27.234 34.5 44.312 1 72.75 927 ARG B C 1
ATOM 16571 O O . ARG B 1 927 ? -26.312 34.938 45 1 72.75 927 ARG B O 1
ATOM 16578 N N . MET B 1 928 ? -27.969 35.188 43.562 1 71.38 928 MET B N 1
ATOM 16579 C CA . MET B 1 928 ? -27.578 36.594 43.344 1 71.38 928 MET B CA 1
ATOM 16580 C C . MET B 1 928 ? -28.016 37.469 44.5 1 71.38 928 MET B C 1
ATOM 16582 O O . MET B 1 928 ? -29.109 37.312 45.031 1 71.38 928 MET B O 1
ATOM 16586 N N . TYR B 1 929 ? -27 38.188 44.906 1 64.19 929 TYR B N 1
ATOM 16587 C CA . TYR B 1 929 ? -27.312 39.156 45.969 1 64.19 929 TYR B CA 1
ATOM 16588 C C . TYR B 1 929 ? -28.047 40.344 45.375 1 64.19 929 TYR B C 1
ATOM 16590 O O . TYR B 1 929 ? -27.828 40.719 44.219 1 64.19 929 TYR B O 1
ATOM 16598 N N . PRO B 1 930 ? -29.094 40.719 46.094 1 65.94 930 PRO B N 1
ATOM 16599 C CA . PRO B 1 930 ? -29.844 41.875 45.594 1 65.94 930 PRO B CA 1
ATOM 16600 C C . PRO B 1 930 ? -28.953 43.094 45.281 1 65.94 930 PRO B C 1
ATOM 16602 O O . PRO B 1 930 ? -28.234 43.562 46.156 1 65.94 930 PRO B O 1
ATOM 16605 N N . ARG B 1 931 ? -28.5 43.219 44.062 1 68.88 931 ARG B N 1
ATOM 16606 C CA . ARG B 1 931 ? -27.703 44.344 43.625 1 68.88 931 ARG B CA 1
ATOM 16607 C C . ARG B 1 931 ? -28.578 45.406 42.938 1 68.88 931 ARG B C 1
ATOM 16609 O O . ARG B 1 931 ? -29.703 45.125 42.562 1 68.88 931 ARG B O 1
ATOM 16616 N N . ASN B 1 932 ? -28.109 46.688 42.969 1 70.75 932 ASN B N 1
ATOM 16617 C CA . ASN B 1 932 ? -28.766 47.812 42.281 1 70.75 932 ASN B CA 1
ATOM 16618 C C . ASN B 1 932 ? -28.641 47.688 40.75 1 70.75 932 ASN B C 1
ATOM 16620 O O . ASN B 1 932 ? -27.594 47.969 40.188 1 70.75 932 ASN B O 1
ATOM 16624 N N . CYS B 1 933 ? -29.562 46.812 40.094 1 78.5 933 CYS B N 1
ATOM 16625 C CA . CYS B 1 933 ? -29.547 46.656 38.656 1 78.5 933 CYS B CA 1
ATOM 16626 C C . CYS B 1 933 ? -30.812 47.219 38.031 1 78.5 933 CYS B C 1
ATOM 16628 O O . CYS B 1 933 ? -31.75 47.594 38.719 1 78.5 933 CYS B O 1
ATOM 16630 N N . THR B 1 934 ? -30.641 47.688 36.812 1 77.38 934 THR B N 1
ATOM 16631 C CA . THR B 1 934 ? -31.766 48.281 36.094 1 77.38 934 THR B CA 1
ATOM 16632 C C . THR B 1 934 ? -32.094 47.438 34.844 1 77.38 934 THR B C 1
ATOM 16634 O O . THR B 1 934 ? -31.203 46.844 34.25 1 77.38 934 THR B O 1
ATOM 16637 N N . PHE B 1 935 ? -33.406 47.219 34.438 1 78.31 935 PHE B N 1
ATOM 16638 C CA . PHE B 1 935 ? -33.844 46.531 33.219 1 78.31 935 PHE B CA 1
ATOM 16639 C C . PHE B 1 935 ? -34 47.5 32.062 1 78.31 935 PHE B C 1
ATOM 16641 O O . PHE B 1 935 ? -34.156 47.062 30.922 1 78.31 935 PHE B O 1
ATOM 16648 N N . ASN B 1 936 ? -33.812 48.781 32.375 1 76.06 936 ASN B N 1
ATOM 16649 C CA . ASN B 1 936 ? -34.031 49.781 31.328 1 76.06 936 ASN B CA 1
ATOM 16650 C C . ASN B 1 936 ? -32.781 50 30.484 1 76.06 936 ASN B C 1
ATOM 16652 O O . ASN B 1 936 ? -31.734 50.406 31.016 1 76.06 936 ASN B O 1
ATOM 16656 N N . PRO B 1 937 ? -32.875 49.719 29.25 1 79.69 937 PRO B N 1
ATOM 16657 C CA . PRO B 1 937 ? -31.719 49.812 28.359 1 79.69 937 PRO B CA 1
ATOM 16658 C C . PRO B 1 937 ? -31.141 51.25 28.297 1 79.69 937 PRO B C 1
ATOM 16660 O O . PRO B 1 937 ? -29.938 51.406 28.156 1 79.69 937 PRO B O 1
ATOM 16663 N N . LEU B 1 938 ? -32.062 52.219 28.375 1 77.44 938 LEU B N 1
ATOM 16664 C CA . LEU B 1 938 ? -31.609 53.625 28.281 1 77.44 938 LEU B CA 1
ATOM 16665 C C . LEU B 1 938 ? -30.781 54 29.516 1 77.44 938 LEU B C 1
ATOM 16667 O O . LEU B 1 938 ? -29.766 54.688 29.391 1 77.44 938 LEU B O 1
ATOM 16671 N N . GLN B 1 939 ? -31.234 53.469 30.609 1 77.38 939 GLN B N 1
ATOM 16672 C CA . GLN B 1 939 ? -30.5 53.75 31.844 1 77.38 939 GLN B CA 1
ATOM 16673 C C . GLN B 1 939 ? -29.156 53.031 31.859 1 77.38 939 GLN B C 1
ATOM 16675 O O . GLN B 1 939 ? -28.156 53.562 32.344 1 77.38 939 GLN B O 1
ATOM 16680 N N . ILE B 1 940 ? -29.172 51.938 31.266 1 78.94 940 ILE B N 1
ATOM 16681 C CA . ILE B 1 940 ? -27.953 51.156 31.188 1 78.94 940 ILE B CA 1
ATOM 16682 C C . ILE B 1 940 ? -26.906 51.906 30.359 1 78.94 940 ILE B C 1
ATOM 16684 O O . ILE B 1 940 ? -25.734 51.938 30.734 1 78.94 940 ILE B O 1
ATOM 16688 N N . MET B 1 941 ? -27.312 52.469 29.281 1 77.44 941 MET B N 1
ATOM 16689 C CA . MET B 1 941 ? -26.406 53.156 28.359 1 77.44 941 MET B CA 1
ATOM 16690 C C . MET B 1 941 ? -25.953 54.5 28.922 1 77.44 941 MET B C 1
ATOM 16692 O O . MET B 1 941 ? -24.781 54.844 28.812 1 77.44 941 MET B O 1
ATOM 16696 N N . GLN B 1 942 ? -26.922 55.156 29.625 1 74.56 942 GLN B N 1
ATOM 16697 C CA . GLN B 1 942 ? -26.641 56.531 30.062 1 74.56 942 GLN B CA 1
ATOM 16698 C C . GLN B 1 942 ? -25.938 56.531 31.422 1 74.56 942 GLN B C 1
ATOM 16700 O O . GLN B 1 942 ? -24.984 57.281 31.625 1 74.56 942 GLN B O 1
ATOM 16705 N N . GLU B 1 943 ? -26.422 55.688 32.406 1 75.81 943 GLU B N 1
ATOM 16706 C CA . GLU B 1 943 ? -25.906 55.75 33.75 1 75.81 943 GLU B CA 1
ATOM 16707 C C . GLU B 1 943 ? -24.906 54.625 34.031 1 75.81 943 GLU B C 1
ATOM 16709 O O . GLU B 1 943 ? -24.25 54.594 35.062 1 75.81 943 GLU B O 1
ATOM 16714 N N . ASN B 1 944 ? -24.594 53.844 33.125 1 77.56 944 ASN B N 1
ATOM 16715 C CA . ASN B 1 944 ? -23.672 52.719 33.219 1 77.56 944 ASN B CA 1
ATOM 16716 C C . ASN B 1 944 ? -24.016 51.812 34.406 1 77.56 944 ASN B C 1
ATOM 16718 O O . ASN B 1 944 ? -23.109 51.406 35.156 1 77.56 944 ASN B O 1
ATOM 16722 N N . LEU B 1 945 ? -25.234 51.688 34.688 1 76.5 945 LEU B N 1
ATOM 16723 C CA . LEU B 1 945 ? -25.672 50.781 35.75 1 76.5 945 LEU B CA 1
ATOM 16724 C C . LEU B 1 945 ? -25.672 49.344 35.25 1 76.5 945 LEU B C 1
ATOM 16726 O O . LEU B 1 945 ? -25.891 49.094 34.062 1 76.5 945 LEU B O 1
ATOM 16730 N N . PRO B 1 946 ? -25.312 48.438 36.188 1 81.75 946 PRO B N 1
ATOM 16731 C CA . PRO B 1 946 ? -25.312 47.031 35.75 1 81.75 946 PRO B CA 1
ATOM 16732 C C . PRO B 1 946 ? -26.688 46.531 35.344 1 81.75 946 PRO B C 1
ATOM 16734 O O . PRO B 1 946 ? -27.703 47 35.844 1 81.75 946 PRO B O 1
ATOM 16737 N N . SER B 1 947 ? -26.719 45.781 34.25 1 82.06 947 SER B N 1
ATOM 16738 C CA . SER B 1 947 ? -27.953 45.219 33.75 1 82.06 947 SER B CA 1
ATOM 16739 C C . SER B 1 947 ? -28.438 44.062 34.625 1 82.06 947 SER B C 1
ATOM 16741 O O . SER B 1 947 ? -27.641 43.25 35.062 1 82.06 947 SER B O 1
ATOM 16743 N N . CYS B 1 948 ? -29.719 44.188 34.969 1 80 948 CYS B N 1
ATOM 16744 C CA . CYS B 1 948 ? -30.312 43.094 35.75 1 80 948 CYS B CA 1
ATOM 16745 C C . CYS B 1 948 ? -30.453 41.812 34.906 1 80 948 CYS B C 1
ATOM 16747 O O . CYS B 1 948 ? -30.812 41.875 33.75 1 80 948 CYS B O 1
ATOM 16749 N N . PRO B 1 949 ? -30.047 40.656 35.469 1 86.38 949 PRO B N 1
ATOM 16750 C CA . PRO B 1 949 ? -30.141 39.406 34.75 1 86.38 949 PRO B CA 1
ATOM 16751 C C . PRO B 1 949 ? -31.578 38.906 34.562 1 86.38 949 PRO B C 1
ATOM 16753 O O . PRO B 1 949 ? -32.438 39.188 35.438 1 86.38 949 PRO B O 1
ATOM 16756 N N . ASN B 1 950 ? -31.859 38.406 33.406 1 84.31 950 ASN B N 1
ATOM 16757 C CA . ASN B 1 950 ? -33.156 37.781 33.125 1 84.31 950 ASN B CA 1
ATOM 16758 C C . ASN B 1 950 ? -33.312 36.438 33.781 1 84.31 950 ASN B C 1
ATOM 16760 O O . ASN B 1 950 ? -32.469 35.562 33.625 1 84.31 950 ASN B O 1
ATOM 16764 N N . SER B 1 951 ? -34.281 36.219 34.688 1 82.19 951 SER B N 1
ATOM 16765 C CA . SER B 1 951 ? -34.438 35 35.469 1 82.19 951 SER B CA 1
ATOM 16766 C C . SER B 1 951 ? -35.312 34 34.719 1 82.19 951 SER B C 1
ATOM 16768 O O . SER B 1 951 ? -35.438 32.844 35.156 1 82.19 951 SER B O 1
ATOM 16770 N N . TYR B 1 952 ? -35.875 34.344 33.562 1 82.12 952 TYR B N 1
ATOM 16771 C CA . TYR B 1 952 ? -36.812 33.469 32.875 1 82.12 952 TYR B CA 1
ATOM 16772 C C . TYR B 1 952 ? -36.125 32.125 32.531 1 82.12 952 TYR B C 1
ATOM 16774 O O . TYR B 1 952 ? -36.656 31.062 32.844 1 82.12 952 TYR B O 1
ATOM 16782 N N . ALA B 1 953 ? -35.094 32.188 31.875 1 87.88 953 ALA B N 1
ATOM 16783 C CA . ALA B 1 953 ? -34.438 30.969 31.391 1 87.88 953 ALA B CA 1
ATOM 16784 C C . ALA B 1 953 ? -33.156 30.703 32.156 1 87.88 953 ALA B C 1
ATOM 16786 O O . ALA B 1 953 ? -32.125 30.281 31.578 1 87.88 953 ALA B O 1
ATOM 16787 N N . ASN B 1 954 ? -33.125 30.938 33.438 1 87.44 954 ASN B N 1
ATOM 16788 C CA . ASN B 1 954 ? -31.922 30.75 34.219 1 87.44 954 ASN B CA 1
ATOM 16789 C C . ASN B 1 954 ? -31.594 29.266 34.375 1 87.44 954 ASN B C 1
ATOM 16791 O O . ASN B 1 954 ? -30.422 28.891 34.438 1 87.44 954 ASN B O 1
ATOM 16795 N N . TRP B 1 955 ? -32.656 28.391 34.438 1 84.62 955 TRP B N 1
ATOM 16796 C CA . TRP B 1 955 ? -32.438 26.953 34.562 1 84.62 955 TRP B CA 1
ATOM 16797 C C . TRP B 1 955 ? -31.672 26.438 33.344 1 84.62 955 TRP B C 1
ATOM 16799 O O . TRP B 1 955 ? -30.812 25.562 33.469 1 84.62 955 TRP B O 1
ATOM 16809 N N . LEU B 1 956 ? -31.875 26.984 32.188 1 88.81 956 LEU B N 1
ATOM 16810 C CA . LEU B 1 956 ? -31.203 26.578 30.969 1 88.81 956 LEU B CA 1
ATOM 16811 C C . LEU B 1 956 ? -29.75 27.016 30.969 1 88.81 956 LEU B C 1
ATOM 16813 O O . LEU B 1 956 ? -28.875 26.297 30.469 1 88.81 956 LEU B O 1
ATOM 16817 N N . ILE B 1 957 ? -29.547 28.172 31.5 1 90.44 957 ILE B N 1
ATOM 16818 C CA . ILE B 1 957 ? -28.188 28.688 31.562 1 90.44 957 ILE B CA 1
ATOM 16819 C C . ILE B 1 957 ? -27.328 27.781 32.438 1 90.44 957 ILE B C 1
ATOM 16821 O O . ILE B 1 957 ? -26.172 27.5 32.094 1 90.44 957 ILE B O 1
ATOM 16825 N N . ILE B 1 958 ? -27.859 27.297 33.531 1 88.5 958 ILE B N 1
ATOM 16826 C CA . ILE B 1 958 ? -27.141 26.391 34.406 1 88.5 958 ILE B CA 1
ATOM 16827 C C . ILE B 1 958 ? -26.859 25.078 33.688 1 88.5 958 ILE B C 1
ATOM 16829 O O . ILE B 1 958 ? -25.75 24.531 33.781 1 88.5 958 ILE B O 1
ATOM 16833 N N . LEU B 1 959 ? -27.797 24.609 32.938 1 90.31 959 LEU B N 1
ATOM 16834 C CA . LEU B 1 959 ? -27.594 23.391 32.156 1 90.31 959 LEU B CA 1
ATOM 16835 C C . LEU B 1 959 ? -26.516 23.594 31.094 1 90.31 959 LEU B C 1
ATOM 16837 O O . LEU B 1 959 ? -25.703 22.703 30.844 1 90.31 959 LEU B O 1
ATOM 16841 N N . LEU B 1 960 ? -26.547 24.75 30.406 1 92.44 960 LEU B N 1
ATOM 16842 C CA . LEU B 1 960 ? -25.547 25.047 29.391 1 92.44 960 LEU B CA 1
ATOM 16843 C C . LEU B 1 960 ? -24.156 25.156 30 1 92.44 960 LEU B C 1
ATOM 16845 O O . LEU B 1 960 ? -23.172 24.75 29.375 1 92.44 960 LEU B O 1
ATOM 16849 N N . LEU B 1 961 ? -24.109 25.688 31.172 1 91.75 961 LEU B N 1
ATOM 16850 C CA . LEU B 1 961 ? -22.844 25.781 31.875 1 91.75 961 LEU B CA 1
ATOM 16851 C C . LEU B 1 961 ? -22.281 24.391 32.156 1 91.75 961 LEU B C 1
ATOM 16853 O O . LEU B 1 961 ? -21.094 24.141 31.953 1 91.75 961 LEU B O 1
ATOM 16857 N N . VAL B 1 962 ? -23.156 23.453 32.594 1 89.19 962 VAL B N 1
ATOM 16858 C CA . VAL B 1 962 ? -22.75 22.094 32.906 1 89.19 962 VAL B CA 1
ATOM 16859 C C . VAL B 1 962 ? -22.219 21.422 31.641 1 89.19 962 VAL B C 1
ATOM 16861 O O . VAL B 1 962 ? -21.172 20.766 31.656 1 89.19 962 VAL B O 1
ATOM 16864 N N . ILE B 1 963 ? -22.844 21.609 30.516 1 90.5 963 ILE B N 1
ATOM 16865 C CA . ILE B 1 963 ? -22.453 21.016 29.25 1 90.5 963 ILE B CA 1
ATOM 16866 C C . ILE B 1 963 ? -21.156 21.641 28.766 1 90.5 963 ILE B C 1
ATOM 16868 O O . ILE B 1 963 ? -20.266 20.953 28.25 1 90.5 963 ILE B O 1
ATOM 16872 N N . PHE B 1 964 ? -21.125 22.938 28.906 1 92.06 964 PHE B N 1
ATOM 16873 C CA . PHE B 1 964 ? -19.938 23.672 28.484 1 92.06 964 PHE B CA 1
ATOM 16874 C C . PHE B 1 964 ? -18.703 23.172 29.219 1 92.06 964 PHE B C 1
ATOM 16876 O O . PHE B 1 964 ? -17.656 22.922 28.609 1 92.06 964 PHE B O 1
ATOM 16883 N N . LEU B 1 965 ? -18.781 22.938 30.5 1 91.06 965 LEU B N 1
ATOM 16884 C CA . LEU B 1 965 ? -17.656 22.453 31.297 1 91.06 965 LEU B CA 1
ATOM 16885 C C . LEU B 1 965 ? -17.328 21.016 30.938 1 91.06 965 LEU B C 1
ATOM 16887 O O . LEU B 1 965 ? -16.172 20.609 30.969 1 91.06 965 LEU B O 1
ATOM 16891 N N . LEU B 1 966 ? -18.344 20.266 30.656 1 89 966 LEU B N 1
ATOM 16892 C CA . LEU B 1 966 ? -18.125 18.891 30.234 1 89 966 LEU B CA 1
ATOM 16893 C C . LEU B 1 966 ? -17.328 18.828 28.938 1 89 966 LEU B C 1
ATOM 16895 O O . LEU B 1 966 ? -16.391 18.047 28.828 1 89 966 LEU B O 1
ATOM 16899 N N . VAL B 1 967 ? -17.672 19.641 28 1 90.56 967 VAL B N 1
ATOM 16900 C CA . VAL B 1 967 ? -17.047 19.594 26.672 1 90.56 967 VAL B CA 1
ATOM 16901 C C . VAL B 1 967 ? -15.648 20.203 26.75 1 90.56 967 VAL B C 1
ATOM 16903 O O . VAL B 1 967 ? -14.688 19.641 26.219 1 90.56 967 VAL B O 1
ATOM 16906 N N . THR B 1 968 ? -15.438 21.344 27.359 1 91.06 968 THR B N 1
ATOM 16907 C CA . THR B 1 968 ? -14.156 22.062 27.359 1 91.06 968 THR B CA 1
ATOM 16908 C C . THR B 1 968 ? -13.18 21.422 28.328 1 91.06 968 THR B C 1
ATOM 16910 O O . THR B 1 968 ? -12.047 21.094 27.969 1 91.06 968 THR B O 1
ATOM 16913 N N . ASN B 1 969 ? -13.594 21.062 29.578 1 88.75 969 ASN B N 1
ATOM 16914 C CA . ASN B 1 969 ? -12.664 20.578 30.594 1 88.75 969 ASN B CA 1
ATOM 16915 C C . ASN B 1 969 ? -12.508 19.062 30.547 1 88.75 969 ASN B C 1
ATOM 16917 O O . ASN B 1 969 ? -11.445 18.531 30.875 1 88.75 969 ASN B O 1
ATOM 16921 N N . VAL B 1 970 ? -13.531 18.406 30.141 1 87 970 VAL B N 1
ATOM 16922 C CA . VAL B 1 970 ? -13.438 16.953 30.141 1 87 970 VAL B CA 1
ATOM 16923 C C . VAL B 1 970 ? -13.086 16.453 28.75 1 87 970 VAL B C 1
ATOM 16925 O O . VAL B 1 970 ? -12.133 15.688 28.578 1 87 970 VAL B O 1
ATOM 16928 N N . LEU B 1 971 ? -13.734 16.891 27.797 1 88.44 971 LEU B N 1
ATOM 16929 C CA . LEU B 1 971 ? -13.516 16.359 26.453 1 88.44 971 LEU B CA 1
ATOM 16930 C C . LEU B 1 971 ? -12.312 17.016 25.797 1 88.44 971 LEU B C 1
ATOM 16932 O O . LEU B 1 971 ? -11.336 16.344 25.453 1 88.44 971 LEU B O 1
ATOM 16936 N N . LEU B 1 972 ? -12.305 18.344 25.609 1 89.5 972 LEU B N 1
ATOM 16937 C CA . LEU B 1 972 ? -11.297 19.047 24.812 1 89.5 972 LEU B CA 1
ATOM 16938 C C . LEU B 1 972 ? -9.953 19.047 25.547 1 89.5 972 LEU B C 1
ATOM 16940 O O . LEU B 1 972 ? -8.906 18.891 24.922 1 89.5 972 LEU B O 1
ATOM 16944 N N . MET B 1 973 ? -9.922 19.234 26.812 1 89.19 973 MET B N 1
ATOM 16945 C CA . MET B 1 973 ? -8.664 19.219 27.547 1 89.19 973 MET B CA 1
ATOM 16946 C C . MET B 1 973 ? -8.016 17.844 27.5 1 89.19 973 MET B C 1
ATOM 16948 O O . MET B 1 973 ? -6.793 17.734 27.359 1 89.19 973 MET B O 1
ATOM 16952 N N . ASN B 1 974 ? -8.828 16.891 27.609 1 85.81 974 ASN B N 1
ATOM 16953 C CA . ASN B 1 974 ? -8.266 15.547 27.562 1 85.81 974 ASN B CA 1
ATOM 16954 C C . ASN B 1 974 ? -7.836 15.18 26.141 1 85.81 974 ASN B C 1
ATOM 16956 O O . ASN B 1 974 ? -6.914 14.383 25.953 1 85.81 974 ASN B O 1
ATOM 16960 N N . LEU B 1 975 ? -8.523 15.688 25.219 1 87.31 975 LEU B N 1
ATOM 16961 C CA . LEU B 1 975 ? -8.047 15.539 23.844 1 87.31 975 LEU B CA 1
ATOM 16962 C C . LEU B 1 975 ? -6.664 16.172 23.688 1 87.31 975 LEU B C 1
ATOM 16964 O O . LEU B 1 975 ? -5.785 15.578 23.047 1 87.31 975 LEU B O 1
ATOM 16968 N N . LEU B 1 976 ? -6.477 17.297 24.219 1 88.31 976 LEU B N 1
ATOM 16969 C CA . LEU B 1 976 ? -5.195 17.984 24.156 1 88.31 976 LEU B CA 1
ATOM 16970 C C . LEU B 1 976 ? -4.105 17.172 24.859 1 88.31 976 LEU B C 1
ATOM 16972 O O . LEU B 1 976 ? -2.992 17.047 24.344 1 88.31 976 LEU B O 1
ATOM 16976 N N . ILE B 1 977 ? -4.426 16.625 25.953 1 90.19 977 ILE B N 1
ATOM 16977 C CA . ILE B 1 977 ? -3.463 15.836 26.719 1 90.19 977 ILE B CA 1
ATOM 16978 C C . ILE B 1 977 ? -3.088 14.586 25.922 1 90.19 977 ILE B C 1
ATOM 16980 O O . ILE B 1 977 ? -1.921 14.188 25.891 1 90.19 977 ILE B O 1
ATOM 16984 N N . ALA B 1 978 ? -4.07 14.023 25.297 1 87.44 978 ALA B N 1
ATOM 16985 C CA . ALA B 1 978 ? -3.791 12.859 24.469 1 87.44 978 ALA B CA 1
ATOM 16986 C C . ALA B 1 978 ? -2.877 13.227 23.297 1 87.44 978 ALA B C 1
ATOM 16988 O O . ALA B 1 978 ? -1.95 12.477 22.969 1 87.44 978 ALA B O 1
ATOM 16989 N N . MET B 1 979 ? -3.111 14.273 22.672 1 89.19 979 MET B N 1
ATOM 16990 C CA . MET B 1 979 ? -2.264 14.75 21.578 1 89.19 979 MET B CA 1
ATOM 16991 C C . MET B 1 979 ? -0.847 15.023 22.078 1 89.19 979 MET B C 1
ATOM 16993 O O . MET B 1 979 ? 0.125 14.656 21.406 1 89.19 979 MET B O 1
ATOM 16997 N N . PHE B 1 980 ? -0.74 15.617 23.281 1 90.31 980 PHE B N 1
ATOM 16998 C CA . PHE B 1 980 ? 0.555 15.922 23.875 1 90.31 980 PHE B CA 1
ATOM 16999 C C . PHE B 1 980 ? 1.313 14.641 24.203 1 90.31 980 PHE B C 1
ATOM 17001 O O . PHE B 1 980 ? 2.527 14.562 24 1 90.31 980 PHE B O 1
ATOM 17008 N N . SER B 1 981 ? 0.565 13.68 24.656 1 87.25 981 SER B N 1
ATOM 17009 C CA . SER B 1 981 ? 1.211 12.414 25 1 87.25 981 SER B CA 1
ATOM 17010 C C . SER B 1 981 ? 1.784 11.734 23.766 1 87.25 981 SER B C 1
ATOM 17012 O O . SER B 1 981 ? 2.861 11.133 23.812 1 87.25 981 SER B O 1
ATOM 17014 N N . TYR B 1 982 ? 1.077 11.805 22.719 1 88.12 982 TYR B N 1
ATOM 17015 C CA . TYR B 1 982 ? 1.55 11.203 21.469 1 88.12 982 TYR B CA 1
ATOM 17016 C C . TYR B 1 982 ? 2.781 11.93 20.953 1 88.12 982 TYR B C 1
ATOM 17018 O O . TYR B 1 982 ? 3.77 11.297 20.562 1 88.12 982 TYR B O 1
ATOM 17026 N N . THR B 1 983 ? 2.697 13.203 20.859 1 88.62 983 THR B N 1
ATOM 17027 C CA . THR B 1 983 ? 3.811 14.008 20.359 1 88.62 983 THR B CA 1
ATOM 17028 C C . THR B 1 983 ? 5.043 13.82 21.25 1 88.62 983 THR B C 1
ATOM 17030 O O . THR B 1 983 ? 6.164 13.727 20.75 1 88.62 983 THR B O 1
ATOM 17033 N N . PHE B 1 984 ? 4.805 13.711 22.547 1 90.25 984 PHE B N 1
ATOM 17034 C CA . PHE B 1 984 ? 5.891 13.492 23.5 1 90.25 984 PHE B CA 1
ATOM 17035 C C . PHE B 1 984 ? 6.586 12.164 23.219 1 90.25 984 PHE B C 1
ATOM 17037 O O . PHE B 1 984 ? 7.816 12.086 23.203 1 90.25 984 PHE B O 1
ATOM 17044 N N . GLN B 1 985 ? 5.809 11.211 22.938 1 88.94 985 GLN B N 1
ATOM 17045 C CA . GLN B 1 985 ? 6.363 9.883 22.719 1 88.94 985 GLN B CA 1
ATOM 17046 C C . GLN B 1 985 ? 7.164 9.828 21.422 1 88.94 985 GLN B C 1
ATOM 17048 O O . GLN B 1 985 ? 8.234 9.219 21.375 1 88.94 985 GLN B O 1
ATOM 17053 N N . VAL B 1 986 ? 6.707 10.461 20.438 1 87.31 986 VAL B N 1
ATOM 17054 C CA . VAL B 1 986 ? 7.371 10.445 19.141 1 87.31 986 VAL B CA 1
ATOM 17055 C C . VAL B 1 986 ? 8.695 11.195 19.234 1 87.31 986 VAL B C 1
ATOM 17057 O O . VAL B 1 986 ? 9.711 10.734 18.703 1 87.31 986 VAL B O 1
ATOM 17060 N N . VAL B 1 987 ? 8.836 12.328 19.875 1 88.75 987 VAL B N 1
ATOM 17061 C CA . VAL B 1 987 ? 10.047 13.133 19.953 1 88.75 987 VAL B CA 1
ATOM 17062 C C . VAL B 1 987 ? 11.008 12.516 20.969 1 88.75 987 VAL B C 1
ATOM 17064 O O . VAL B 1 987 ? 12.219 12.492 20.75 1 88.75 987 VAL B O 1
ATOM 17067 N N . GLN B 1 988 ? 10.406 11.906 22.062 1 88.06 988 GLN B N 1
ATOM 17068 C CA . GLN B 1 988 ? 11.242 11.305 23.094 1 88.06 988 GLN B CA 1
ATOM 17069 C C . GLN B 1 988 ? 11.945 10.055 22.562 1 88.06 988 GLN B C 1
ATOM 17071 O O . GLN B 1 988 ? 13.078 9.758 22.969 1 88.06 988 GLN B O 1
ATOM 17076 N N . GLY B 1 989 ? 11.359 9.406 21.719 1 87.19 989 GLY B N 1
ATOM 17077 C CA . GLY B 1 989 ? 12 8.242 21.125 1 87.19 989 GLY B CA 1
ATOM 17078 C C . GLY B 1 989 ? 13.219 8.586 20.297 1 87.19 989 GLY B C 1
ATOM 17079 O O . GLY B 1 989 ? 14.156 7.789 20.203 1 87.19 989 GLY B O 1
ATOM 17080 N N . ASN B 1 990 ? 13.281 9.805 19.734 1 89.62 990 ASN B N 1
ATOM 17081 C CA . ASN B 1 990 ? 14.406 10.273 18.922 1 89.62 990 ASN B CA 1
ATOM 17082 C C . ASN B 1 990 ? 15.062 11.5 19.531 1 89.62 990 ASN B C 1
ATOM 17084 O O . ASN B 1 990 ? 15.539 12.375 18.812 1 89.62 990 ASN B O 1
ATOM 17088 N N . ALA B 1 991 ? 15.031 11.586 20.844 1 89.81 991 ALA B N 1
ATOM 17089 C CA . ALA B 1 991 ? 15.477 12.781 21.547 1 89.81 991 ALA B CA 1
ATOM 17090 C C . ALA B 1 991 ? 16.969 13.016 21.328 1 89.81 991 ALA B C 1
ATOM 17092 O O . ALA B 1 991 ? 17.406 14.156 21.141 1 89.81 991 ALA B O 1
ATOM 17093 N N . ASP B 1 992 ? 17.719 11.977 21.281 1 90.31 992 ASP B N 1
ATOM 17094 C CA . ASP B 1 992 ? 19.156 12.102 21.125 1 90.31 992 ASP B CA 1
ATOM 17095 C C . ASP B 1 992 ? 19.516 12.664 19.75 1 90.31 992 ASP B C 1
ATOM 17097 O O . ASP B 1 992 ? 20.406 13.516 19.641 1 90.31 992 ASP B O 1
ATOM 17101 N N . ILE B 1 993 ? 18.906 12.312 18.766 1 91.81 993 ILE B N 1
ATOM 17102 C CA . ILE B 1 993 ? 19.172 12.766 17.406 1 91.81 993 ILE B CA 1
ATOM 17103 C C . ILE B 1 993 ? 18.812 14.25 17.297 1 91.81 993 ILE B C 1
ATOM 17105 O O . ILE B 1 993 ? 19.562 15.031 16.703 1 91.81 993 ILE B O 1
ATOM 17109 N N . PHE B 1 994 ? 17.766 14.656 17.906 1 90.06 994 PHE B N 1
ATOM 17110 C CA . PHE B 1 994 ? 17.328 16.047 17.844 1 90.06 994 PHE B CA 1
ATOM 17111 C C . PHE B 1 994 ? 18.281 16.953 18.625 1 90.06 994 PHE B C 1
ATOM 17113 O O . PHE B 1 994 ? 18.578 18.062 18.188 1 90.06 994 PHE B O 1
ATOM 17120 N N . TRP B 1 995 ? 18.688 16.453 19.719 1 90.62 995 TRP B N 1
ATOM 17121 C CA . TRP B 1 995 ? 19.609 17.234 20.531 1 90.62 995 TRP B CA 1
ATOM 17122 C C . TRP B 1 995 ? 20.922 17.453 19.797 1 90.62 995 TRP B C 1
ATOM 17124 O O . TRP B 1 995 ? 21.484 18.562 19.812 1 90.62 995 TRP B O 1
ATOM 17134 N N . LYS B 1 996 ? 21.422 16.5 19.125 1 92.19 996 LYS B N 1
ATOM 17135 C CA . LYS B 1 996 ? 22.703 16.578 18.438 1 92.19 996 LYS B CA 1
ATOM 17136 C C . LYS B 1 996 ? 22.625 17.562 17.266 1 92.19 996 LYS B C 1
ATOM 17138 O O . LYS B 1 996 ? 23.594 18.25 16.969 1 92.19 996 LYS B O 1
ATOM 17143 N N . ILE B 1 997 ? 21.547 17.625 16.672 1 90.88 997 ILE B N 1
ATOM 17144 C CA . ILE B 1 997 ? 21.391 18.594 15.586 1 90.88 997 ILE B CA 1
ATOM 17145 C C . ILE B 1 997 ? 21.312 20 16.172 1 90.88 997 ILE B C 1
ATOM 17147 O O . ILE B 1 997 ? 21.844 20.953 15.586 1 90.88 997 ILE B O 1
ATOM 17151 N N . GLN B 1 998 ? 20.594 20.141 17.219 1 88.44 998 GLN B N 1
ATOM 17152 C CA . GLN B 1 998 ? 20.516 21.438 17.875 1 88.44 998 GLN B CA 1
ATOM 17153 C C . GLN B 1 998 ? 21.891 21.891 18.359 1 88.44 998 GLN B C 1
ATOM 17155 O O . GLN B 1 998 ? 22.203 23.078 18.297 1 88.44 998 GLN B O 1
ATOM 17160 N N . ARG B 1 999 ? 22.562 20.938 18.812 1 89.88 999 ARG B N 1
ATOM 17161 C CA . ARG B 1 999 ? 23.922 21.234 19.266 1 89.88 999 ARG B CA 1
ATOM 17162 C C . ARG B 1 999 ? 24.781 21.75 18.109 1 89.88 999 ARG B C 1
ATOM 17164 O O . ARG B 1 999 ? 25.531 22.703 18.266 1 89.88 999 ARG B O 1
ATOM 17171 N N . TYR B 1 1000 ? 24.656 21.156 16.969 1 90.81 1000 TYR B N 1
ATOM 17172 C CA . TYR B 1 1000 ? 25.391 21.594 15.797 1 90.81 1000 TYR B CA 1
ATOM 17173 C C . TYR B 1 1000 ? 25.031 23.047 15.461 1 90.81 1000 TYR B C 1
ATOM 17175 O O . TYR B 1 1000 ? 25.922 23.859 15.227 1 90.81 1000 TYR B O 1
ATOM 17183 N N . ASN B 1 1001 ? 23.797 23.375 15.469 1 87.75 1001 ASN B N 1
ATOM 17184 C CA . ASN B 1 1001 ? 23.359 24.719 15.117 1 87.75 1001 ASN B CA 1
ATOM 17185 C C . ASN B 1 1001 ? 23.891 25.75 16.109 1 87.75 1001 ASN B C 1
ATOM 17187 O O . ASN B 1 1001 ? 24.266 26.859 15.703 1 87.75 1001 ASN B O 1
ATOM 17191 N N . LEU B 1 1002 ? 23.859 25.391 17.297 1 88.44 1002 LEU B N 1
ATOM 17192 C CA . LEU B 1 1002 ? 24.328 26.312 18.328 1 88.44 1002 LEU B CA 1
ATOM 17193 C C . LEU B 1 1002 ? 25.844 26.516 18.219 1 88.44 1002 LEU B C 1
ATOM 17195 O O . LEU B 1 1002 ? 26.328 27.641 18.375 1 88.44 1002 LEU B O 1
ATOM 17199 N N . ILE B 1 1003 ? 26.562 25.469 17.938 1 89.62 1003 ILE B N 1
ATOM 17200 C CA . ILE B 1 1003 ? 28.016 25.562 17.859 1 89.62 1003 ILE B CA 1
ATOM 17201 C C . ILE B 1 1003 ? 28.406 26.406 16.641 1 89.62 1003 ILE B C 1
ATOM 17203 O O . ILE B 1 1003 ? 29.312 27.234 16.719 1 89.62 1003 ILE B O 1
ATOM 17207 N N . VAL B 1 1004 ? 27.719 26.219 15.523 1 87.56 1004 VAL B N 1
ATOM 17208 C CA . VAL B 1 1004 ? 28.016 26.969 14.312 1 87.56 1004 VAL B CA 1
ATOM 17209 C C . VAL B 1 1004 ? 27.703 28.453 14.531 1 87.56 1004 VAL B C 1
ATOM 17211 O O . VAL B 1 1004 ? 28.438 29.328 14.062 1 87.56 1004 VAL B O 1
ATOM 17214 N N . GLU B 1 1005 ? 26.672 28.75 15.242 1 84.56 1005 GLU B N 1
ATOM 17215 C CA . GLU B 1 1005 ? 26.281 30.141 15.516 1 84.56 1005 GLU B CA 1
ATOM 17216 C C . GLU B 1 1005 ? 27.344 30.828 16.375 1 84.56 1005 GLU B C 1
ATOM 17218 O O . GLU B 1 1005 ? 27.75 31.953 16.078 1 84.56 1005 GLU B O 1
ATOM 17223 N N . TYR B 1 1006 ? 27.844 30.172 17.422 1 88 1006 TYR B N 1
ATOM 17224 C CA . TYR B 1 1006 ? 28.75 30.828 18.359 1 88 1006 TYR B CA 1
ATOM 17225 C C . TYR B 1 1006 ? 30.188 30.75 17.859 1 88 1006 TYR B C 1
ATOM 17227 O O . TYR B 1 1006 ? 31.062 31.469 18.359 1 88 1006 TYR B O 1
ATOM 17235 N N . HIS B 1 1007 ? 30.375 29.828 16.969 1 85.75 1007 HIS B N 1
ATOM 17236 C CA . HIS B 1 1007 ? 31.688 29.844 16.312 1 85.75 1007 HIS B CA 1
ATOM 17237 C C . HIS B 1 1007 ? 31.844 31.062 15.422 1 85.75 1007 HIS B C 1
ATOM 17239 O O . HIS B 1 1007 ? 32.938 31.594 15.281 1 85.75 1007 HIS B O 1
ATOM 17245 N N . GLY B 1 1008 ? 30.766 31.531 14.859 1 81.62 1008 GLY B N 1
ATOM 17246 C CA . GLY B 1 1008 ? 30.812 32.688 13.977 1 81.62 1008 GLY B CA 1
ATOM 17247 C C . GLY B 1 1008 ? 30.641 34 14.703 1 81.62 1008 GLY B C 1
ATOM 17248 O O . GLY B 1 1008 ? 30.969 35.062 14.172 1 81.62 1008 GLY B O 1
ATOM 17249 N N . ARG B 1 1009 ? 30.312 33.938 15.969 1 85.81 1009 ARG B N 1
ATOM 17250 C CA . ARG B 1 1009 ? 30.109 35.156 16.75 1 85.81 1009 ARG B CA 1
ATOM 17251 C C . ARG B 1 1009 ? 31.422 35.719 17.281 1 85.81 1009 ARG B C 1
ATOM 17253 O O . ARG B 1 1009 ? 32.344 34.969 17.562 1 85.81 1009 ARG B O 1
ATOM 17260 N N . PRO B 1 1010 ? 31.453 37 17.297 1 86.88 1010 PRO B N 1
ATOM 17261 C CA . PRO B 1 1010 ? 32.688 37.594 17.859 1 86.88 1010 PRO B CA 1
ATOM 17262 C C . PRO B 1 1010 ? 32.906 37.188 19.312 1 86.88 1010 PRO B C 1
ATOM 17264 O O .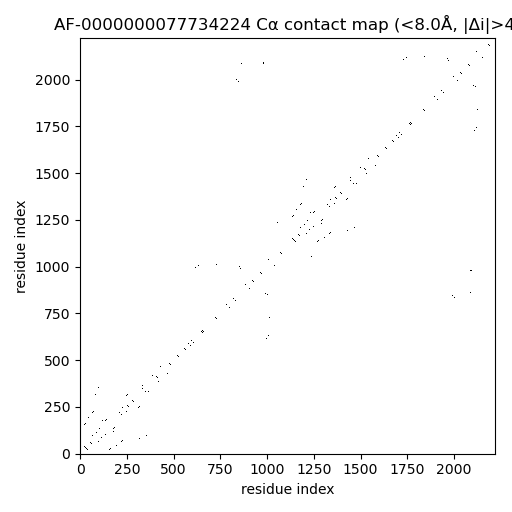 PRO B 1 1010 ? 31.984 36.719 19.984 1 86.88 1010 PRO B O 1
ATOM 17267 N N . ALA B 1 1011 ? 34.062 37.469 19.844 1 86.5 1011 ALA B N 1
ATOM 17268 C CA . ALA B 1 1011 ? 34.531 36.969 21.141 1 86.5 1011 ALA B CA 1
ATOM 17269 C C . ALA B 1 1011 ? 33.812 37.688 22.281 1 86.5 1011 ALA B C 1
ATOM 17271 O O . ALA B 1 1011 ? 33.469 37.062 23.297 1 86.5 1011 ALA B O 1
ATOM 17272 N N . LEU B 1 1012 ? 33.531 38.969 22.156 1 89.62 1012 LEU B N 1
ATOM 17273 C CA . LEU B 1 1012 ? 32.938 39.719 23.25 1 89.62 1012 LEU B CA 1
ATOM 17274 C C . LEU B 1 1012 ? 31.422 39.688 23.172 1 89.62 1012 LEU B C 1
ATOM 17276 O O . LEU B 1 1012 ? 30.859 39.594 22.078 1 89.62 1012 LEU B O 1
ATOM 17280 N N . ALA B 1 1013 ? 30.828 39.656 24.312 1 91.25 1013 ALA B N 1
ATOM 17281 C CA . ALA B 1 1013 ? 29.359 39.656 24.406 1 91.25 1013 ALA B CA 1
ATOM 17282 C C . ALA B 1 1013 ? 28.828 41.094 24.438 1 91.25 1013 ALA B C 1
ATOM 17284 O O . ALA B 1 1013 ? 29.562 42.031 24.766 1 91.25 1013 ALA B O 1
ATOM 17285 N N . PRO B 1 1014 ? 27.672 41.344 24.062 1 92 1014 PRO B N 1
ATOM 17286 C CA . PRO B 1 1014 ? 27.078 42.688 24.203 1 92 1014 PRO B CA 1
ATOM 17287 C C . PRO B 1 1014 ? 27 43.156 25.656 1 92 1014 PRO B C 1
ATOM 17289 O O . PRO B 1 1014 ? 26.688 42.344 26.547 1 92 1014 PRO B O 1
ATOM 17292 N N . PRO B 1 1015 ? 27.25 44.406 25.859 1 93 1015 PRO B N 1
ATOM 17293 C CA . PRO B 1 1015 ? 27.406 45.562 24.984 1 93 1015 PRO B CA 1
ATOM 17294 C C . PRO B 1 1015 ? 28.844 45.781 24.531 1 93 1015 PRO B C 1
ATOM 17296 O O . PRO B 1 1015 ? 29.094 46.625 23.688 1 93 1015 PRO B O 1
ATOM 17299 N N . PHE B 1 1016 ? 29.719 44.938 25.047 1 91.38 1016 PHE B N 1
ATOM 17300 C CA . PHE B 1 1016 ? 31.125 45.125 24.75 1 91.38 1016 PHE B CA 1
ATOM 17301 C C . PHE B 1 1016 ? 31.453 44.656 23.328 1 91.38 1016 PHE B C 1
ATOM 17303 O O . PHE B 1 1016 ? 32.562 44.812 22.859 1 91.38 1016 PHE B O 1
ATOM 17310 N N . ILE B 1 1017 ? 30.5 44.062 22.688 1 92.25 1017 ILE B N 1
ATOM 17311 C CA . ILE B 1 1017 ? 30.688 43.562 21.328 1 92.25 1017 ILE B CA 1
ATOM 17312 C C . ILE B 1 1017 ? 31 44.688 20.375 1 92.25 1017 ILE B C 1
ATOM 17314 O O . ILE B 1 1017 ? 31.547 44.469 19.297 1 92.25 1017 ILE B O 1
ATOM 17318 N N . ILE B 1 1018 ? 30.688 45.938 20.719 1 90.12 1018 ILE B N 1
ATOM 17319 C CA . ILE B 1 1018 ? 30.906 47.125 19.891 1 90.12 1018 ILE B CA 1
ATOM 17320 C C . ILE B 1 1018 ? 32.375 47.281 19.594 1 90.12 1018 ILE B C 1
ATOM 17322 O O . ILE B 1 1018 ? 32.75 47.75 18.5 1 90.12 1018 ILE B O 1
ATOM 17326 N N . ILE B 1 1019 ? 33.188 46.812 20.516 1 89.19 1019 ILE B N 1
ATOM 17327 C CA . ILE B 1 1019 ? 34.625 46.875 20.312 1 89.19 1019 ILE B CA 1
ATOM 17328 C C . ILE B 1 1019 ? 35.031 46 19.141 1 89.19 1019 ILE B C 1
ATOM 17330 O O . ILE B 1 1019 ? 35.844 46.375 18.297 1 89.19 1019 ILE B O 1
ATOM 17334 N N . ASN B 1 1020 ? 34.469 44.875 19.109 1 88 1020 ASN B N 1
ATOM 17335 C CA . ASN B 1 1020 ? 34.75 43.969 18 1 88 1020 ASN B CA 1
ATOM 17336 C C . ASN B 1 1020 ? 34.219 44.5 16.672 1 88 1020 ASN B C 1
ATOM 17338 O O . ASN B 1 1020 ? 34.844 44.344 15.633 1 88 1020 ASN B O 1
ATOM 17342 N N . HIS B 1 1021 ? 33.125 45.156 16.688 1 87.19 1021 HIS B N 1
ATOM 17343 C CA . HIS B 1 1021 ? 32.562 45.719 15.461 1 87.19 1021 HIS B CA 1
ATOM 17344 C C . HIS B 1 1021 ? 33.406 46.875 14.953 1 87.19 1021 HIS B C 1
ATOM 17346 O O . HIS B 1 1021 ? 33.594 47.031 13.75 1 87.19 1021 HIS B O 1
ATOM 17352 N N . ILE B 1 1022 ? 33.844 47.688 15.891 1 87.69 1022 ILE B N 1
ATOM 17353 C CA . ILE B 1 1022 ? 34.688 48.812 15.516 1 87.69 1022 ILE B CA 1
ATOM 17354 C C . ILE B 1 1022 ? 36 48.312 14.93 1 87.69 1022 ILE B C 1
ATOM 17356 O O . ILE B 1 1022 ? 36.5 48.844 13.938 1 87.69 1022 ILE B O 1
ATOM 17360 N N . THR B 1 1023 ? 36.469 47.219 15.492 1 85.12 1023 THR B N 1
ATOM 17361 C CA . THR B 1 1023 ? 37.719 46.594 14.977 1 85.12 1023 THR B CA 1
ATOM 17362 C C . THR B 1 1023 ? 37.469 46.031 13.578 1 85.12 1023 THR B C 1
ATOM 17364 O O . THR B 1 1023 ? 38.375 46.094 12.727 1 85.12 1023 THR B O 1
ATOM 17367 N N . LEU B 1 1024 ? 36.375 45.438 13.383 1 83 1024 LEU B N 1
ATOM 17368 C CA . LEU B 1 1024 ? 36.062 44.875 12.078 1 83 1024 LEU B CA 1
ATOM 17369 C C . LEU B 1 1024 ? 35.938 45.969 11.023 1 83 1024 LEU B C 1
ATOM 17371 O O . LEU B 1 1024 ? 36.438 45.781 9.898 1 83 1024 LEU B O 1
ATOM 17375 N N . VAL B 1 1025 ? 35.344 47.125 11.367 1 83.25 1025 VAL B N 1
ATOM 17376 C CA . VAL B 1 1025 ? 35.219 48.25 10.438 1 83.25 1025 VAL B CA 1
ATOM 17377 C C . VAL B 1 1025 ? 36.562 48.875 10.148 1 83.25 1025 VAL B C 1
ATOM 17379 O O . VAL B 1 1025 ? 36.875 49.219 9.008 1 83.25 1025 VAL B O 1
ATOM 17382 N N . LEU B 1 1026 ? 37.375 48.875 11.156 1 83.19 1026 LEU B N 1
ATOM 17383 C CA . LEU B 1 1026 ? 38.719 49.438 10.984 1 83.19 1026 LEU B CA 1
ATOM 17384 C C . LEU B 1 1026 ? 39.562 48.531 10.094 1 83.19 1026 LEU B C 1
ATOM 17386 O O . LEU B 1 1026 ? 40.312 49 9.25 1 83.19 1026 LEU B O 1
ATOM 17390 N N . ARG B 1 1027 ? 39.344 47.219 10.305 1 80.19 1027 ARG B N 1
ATOM 17391 C CA . ARG B 1 1027 ? 40.094 46.281 9.469 1 80.19 1027 ARG B CA 1
ATOM 17392 C C . ARG B 1 1027 ? 39.625 46.375 8.016 1 80.19 1027 ARG B C 1
ATOM 17394 O O . ARG B 1 1027 ? 40.438 46.219 7.094 1 80.19 1027 ARG B O 1
ATOM 17401 N N . ARG B 1 1028 ? 38.344 46.562 7.742 1 75.56 1028 ARG B N 1
ATOM 17402 C CA . ARG B 1 1028 ? 37.812 46.688 6.391 1 75.56 1028 ARG B CA 1
ATOM 17403 C C . ARG B 1 1028 ? 38.344 47.969 5.73 1 75.56 1028 ARG B C 1
ATOM 17405 O O . ARG B 1 1028 ? 38.656 47.969 4.539 1 75.56 1028 ARG B O 1
ATOM 17412 N N . ILE B 1 1029 ? 38.406 49.062 6.531 1 76.25 1029 ILE B N 1
ATOM 17413 C CA . ILE B 1 1029 ? 38.875 50.344 6.004 1 76.25 1029 ILE B CA 1
ATOM 17414 C C . ILE B 1 1029 ? 40.375 50.25 5.676 1 76.25 1029 ILE B C 1
ATOM 17416 O O . ILE B 1 1029 ? 40.812 50.781 4.652 1 76.25 1029 ILE B O 1
ATOM 17420 N N . PHE B 1 1030 ? 41.094 49.562 6.473 1 72.81 1030 PHE B N 1
ATOM 17421 C CA . PHE B 1 1030 ? 42.531 49.469 6.25 1 72.81 1030 PHE B CA 1
ATOM 17422 C C . PHE B 1 1030 ? 42.906 48.312 5.324 1 72.81 1030 PHE B C 1
ATOM 17424 O O . PHE B 1 1030 ? 44.062 48 5.137 1 72.81 1030 PHE B O 1
ATOM 17431 N N . ASN B 1 1031 ? 41.906 47.812 4.348 1 61 1031 ASN B N 1
ATOM 17432 C CA . ASN B 1 1031 ? 42.031 46.781 3.316 1 61 1031 ASN B CA 1
ATOM 17433 C C . ASN B 1 1031 ? 42.75 45.531 3.84 1 61 1031 ASN B C 1
ATOM 17435 O O . ASN B 1 1031 ? 43.531 44.938 3.121 1 61 1031 ASN B O 1
ATOM 17439 N N . LYS B 1 1032 ? 42.906 45.375 4.977 1 55 1032 LYS B N 1
ATOM 17440 C CA . LYS B 1 1032 ? 43.5 44.156 5.516 1 55 1032 LYS B CA 1
ATOM 17441 C C . LYS B 1 1032 ? 42.438 43.062 5.734 1 55 1032 LYS B C 1
ATOM 17443 O O . LYS B 1 1032 ? 42.188 42.688 6.871 1 55 1032 LYS B O 1
ATOM 17448 N N . THR B 1 1033 ? 41.531 43.094 4.84 1 51.66 1033 THR B N 1
ATOM 17449 C CA . THR B 1 1033 ? 40.375 42.188 5.008 1 51.66 1033 THR B CA 1
ATOM 17450 C C . THR B 1 1033 ? 40.875 40.75 5.074 1 51.66 1033 THR B C 1
ATOM 17452 O O . THR B 1 1033 ? 41.375 40.219 4.082 1 51.66 1033 THR B O 1
ATOM 17455 N N . GLU B 1 1034 ? 41.562 40.406 6.074 1 46.84 1034 GLU B N 1
ATOM 17456 C CA . GLU B 1 1034 ? 41.75 38.969 6.238 1 46.84 1034 GLU B CA 1
ATOM 17457 C C . GLU B 1 1034 ? 40.438 38.219 6.066 1 46.84 1034 GLU B C 1
ATOM 17459 O O . GLU B 1 1034 ? 39.406 38.594 6.688 1 46.84 1034 GLU B O 1
ATOM 17464 N N . HIS B 1 1035 ? 40.062 37.938 4.879 1 42.78 1035 HIS B N 1
ATOM 17465 C CA . HIS B 1 1035 ? 38.875 37.125 4.684 1 42.78 1035 HIS B CA 1
ATOM 17466 C C . HIS B 1 1035 ? 38.688 36.125 5.844 1 42.78 1035 HIS B C 1
ATOM 17468 O O . HIS B 1 1035 ? 39.594 35.375 6.168 1 42.78 1035 HIS B O 1
ATOM 17474 N N . LYS B 1 1036 ? 38.281 36.594 6.875 1 43.38 1036 LYS B N 1
ATOM 17475 C CA . LYS B 1 1036 ? 37.938 35.594 7.902 1 43.38 1036 LYS B CA 1
ATOM 17476 C C . LYS B 1 1036 ? 37.5 34.281 7.281 1 43.38 1036 LYS B C 1
ATOM 17478 O O . LYS B 1 1036 ? 36.562 34.25 6.48 1 43.38 1036 LYS B O 1
ATOM 17483 N N . LYS B 1 1037 ? 38.375 33.406 6.848 1 43.53 1037 LYS B N 1
ATOM 17484 C CA . LYS B 1 1037 ? 38.125 32.031 6.441 1 43.53 1037 LYS B CA 1
ATOM 17485 C C . LYS B 1 1037 ? 36.906 31.453 7.203 1 43.53 1037 LYS B C 1
ATOM 17487 O O . LYS B 1 1037 ? 36.906 31.453 8.438 1 43.53 1037 LYS B O 1
ATOM 17492 N N . GLU B 1 1038 ? 35.812 31.609 6.82 1 51.62 1038 GLU B N 1
ATOM 17493 C CA . GLU B 1 1038 ? 34.625 30.922 7.336 1 51.62 1038 GLU B CA 1
ATOM 17494 C C . GLU B 1 1038 ? 35 29.531 7.859 1 51.62 1038 GLU B C 1
ATOM 17496 O O . GLU B 1 1038 ? 35.562 28.719 7.129 1 51.62 1038 GLU B O 1
ATOM 17501 N N . HIS B 1 1039 ? 35.344 29.344 9.203 1 55.81 1039 HIS B N 1
ATOM 17502 C CA . HIS B 1 1039 ? 36 28.375 10.062 1 55.81 1039 HIS B CA 1
ATOM 17503 C C . HIS B 1 1039 ? 35.531 26.969 9.781 1 55.81 1039 HIS B C 1
ATOM 17505 O O . HIS B 1 1039 ? 36.219 26 10.055 1 55.81 1039 HIS B O 1
ATOM 17511 N N . LEU B 1 1040 ? 34.344 26.734 9.156 1 75.94 1040 LEU B N 1
ATOM 17512 C CA . LEU B 1 1040 ? 34.062 25.297 8.969 1 75.94 1040 LEU B CA 1
ATOM 17513 C C . LEU B 1 1040 ? 34.281 24.906 7.512 1 75.94 1040 LEU B C 1
ATOM 17515 O O . LEU B 1 1040 ? 33.594 24.016 7 1 75.94 1040 LEU B O 1
ATOM 17519 N N . GLU B 1 1041 ? 35.219 25.766 6.781 1 81.81 1041 GLU B N 1
ATOM 17520 C CA . GLU B 1 1041 ? 35.625 25.453 5.414 1 81.81 1041 GLU B CA 1
ATOM 17521 C C . GLU B 1 1041 ? 37.125 25.531 5.25 1 81.81 1041 GLU B C 1
ATOM 17523 O O . GLU B 1 1041 ? 37.75 26.5 5.691 1 81.81 1041 GLU B O 1
ATOM 17528 N N . ARG B 1 1042 ? 37.688 24.516 4.816 1 82.19 1042 ARG B N 1
ATOM 17529 C CA . ARG B 1 1042 ? 39.156 24.469 4.609 1 82.19 1042 ARG B CA 1
ATOM 17530 C C . ARG B 1 1042 ? 39.469 24.141 3.158 1 82.19 1042 ARG B C 1
ATOM 17532 O O . ARG B 1 1042 ? 38.875 23.234 2.57 1 82.19 1042 ARG B O 1
ATOM 17539 N N . ASP B 1 1043 ? 40.312 24.938 2.559 1 83.31 1043 ASP B N 1
ATOM 17540 C CA . ASP B 1 1043 ? 40.844 24.641 1.235 1 83.31 1043 ASP B CA 1
ATOM 17541 C C . ASP B 1 1043 ? 42.156 23.875 1.338 1 83.31 1043 ASP B C 1
ATOM 17543 O O . ASP B 1 1043 ? 43.156 24.406 1.839 1 83.31 1043 ASP B O 1
ATOM 17547 N N . LEU B 1 1044 ? 42.156 22.719 1.028 1 85.94 1044 LEU B N 1
ATOM 17548 C CA . LEU B 1 1044 ? 43.344 21.891 1.085 1 85.94 1044 LEU B CA 1
ATOM 17549 C C . LEU B 1 1044 ? 44.188 22.031 -0.188 1 85.94 1044 LEU B C 1
ATOM 17551 O O . LEU B 1 1044 ? 43.625 22.25 -1.27 1 85.94 1044 LEU B O 1
ATOM 17555 N N . PRO B 1 1045 ? 45.469 22.016 -0.057 1 85.19 1045 PRO B N 1
ATOM 17556 C CA . PRO B 1 1045 ? 46.312 22 -1.258 1 85.19 1045 PRO B CA 1
ATOM 17557 C C . PRO B 1 1045 ? 46 20.828 -2.191 1 85.19 1045 PRO B C 1
ATOM 17559 O O . PRO B 1 1045 ? 45.531 19.797 -1.74 1 85.19 1045 PRO B O 1
ATOM 17562 N N . VAL B 1 1046 ? 46.281 20.984 -3.426 1 87.31 1046 VAL B N 1
ATOM 17563 C CA . VAL B 1 1046 ? 45.875 20.062 -4.484 1 87.31 1046 VAL B CA 1
ATOM 17564 C C . VAL B 1 1046 ? 46.406 18.672 -4.203 1 87.31 1046 VAL B C 1
ATOM 17566 O O . VAL B 1 1046 ? 45.719 17.672 -4.387 1 87.31 1046 VAL B O 1
ATOM 17569 N N . GLY B 1 1047 ? 47.656 18.547 -3.727 1 84.38 1047 GLY B N 1
ATOM 17570 C CA . GLY B 1 1047 ? 48.25 17.25 -3.455 1 84.38 1047 GLY B CA 1
ATOM 17571 C C . GLY B 1 1047 ? 47.562 16.516 -2.311 1 84.38 1047 GLY B C 1
ATOM 17572 O O . GLY B 1 1047 ? 47.281 15.32 -2.406 1 84.38 1047 GLY B O 1
ATOM 17573 N N . LEU B 1 1048 ? 47.281 17.234 -1.28 1 87.69 1048 LEU B N 1
ATOM 17574 C CA . LEU B 1 1048 ? 46.625 16.641 -0.125 1 87.69 1048 LEU B CA 1
ATOM 17575 C C . LEU B 1 1048 ? 45.156 16.344 -0.434 1 87.69 1048 LEU B C 1
ATOM 17577 O O . LEU B 1 1048 ? 44.594 15.344 0.042 1 87.69 1048 LEU B O 1
ATOM 17581 N N . ASP B 1 1049 ? 44.625 17.156 -1.223 1 90.69 1049 ASP B N 1
ATOM 17582 C CA . ASP B 1 1049 ? 43.219 16.953 -1.609 1 90.69 1049 ASP B CA 1
ATOM 17583 C C . ASP B 1 1049 ? 43.062 15.664 -2.42 1 90.69 1049 ASP B C 1
ATOM 17585 O O . ASP B 1 1049 ? 42.094 14.906 -2.215 1 90.69 1049 ASP B O 1
ATOM 17589 N N . GLN B 1 1050 ? 43.938 15.453 -3.303 1 90.44 1050 GLN B N 1
ATOM 17590 C CA . GLN B 1 1050 ? 43.875 14.242 -4.117 1 90.44 1050 GLN B CA 1
ATOM 17591 C C . GLN B 1 1050 ? 44.094 12.992 -3.264 1 90.44 1050 GLN B C 1
ATOM 17593 O O . GLN B 1 1050 ? 43.531 11.938 -3.531 1 90.44 1050 GLN B O 1
ATOM 17598 N N . LYS B 1 1051 ? 44.875 13.195 -2.232 1 89.88 1051 LYS B N 1
ATOM 17599 C CA . LYS B 1 1051 ? 45.125 12.07 -1.335 1 89.88 1051 LYS B CA 1
ATOM 17600 C C . LYS B 1 1051 ? 43.875 11.719 -0.548 1 89.88 1051 LYS B C 1
ATOM 17602 O O . LYS B 1 1051 ? 43.562 10.539 -0.341 1 89.88 1051 LYS B O 1
ATOM 17607 N N . ILE B 1 1052 ? 43.219 12.703 -0.1 1 92.69 1052 ILE B N 1
ATOM 17608 C CA . ILE B 1 1052 ? 42 12.469 0.672 1 92.69 1052 ILE B CA 1
ATOM 17609 C C . ILE B 1 1052 ? 40.906 11.867 -0.229 1 92.69 1052 ILE B C 1
ATOM 17611 O O . ILE B 1 1052 ? 40.156 10.984 0.194 1 92.69 1052 ILE B O 1
ATOM 17615 N N . ILE B 1 1053 ? 40.875 12.289 -1.444 1 93.38 1053 ILE B N 1
ATOM 17616 C CA . ILE B 1 1053 ? 39.875 11.773 -2.389 1 93.38 1053 ILE B CA 1
ATOM 17617 C C . ILE B 1 1053 ? 40.156 10.305 -2.676 1 93.38 1053 ILE B C 1
ATOM 17619 O O . ILE B 1 1053 ? 39.25 9.484 -2.697 1 93.38 1053 ILE B O 1
ATOM 17623 N N . THR B 1 1054 ? 41.438 9.992 -2.904 1 93.12 1054 THR B N 1
ATOM 17624 C CA . THR B 1 1054 ? 41.812 8.609 -3.18 1 93.12 1054 THR B CA 1
ATOM 17625 C C . THR B 1 1054 ? 41.594 7.73 -1.955 1 93.12 1054 THR B C 1
ATOM 17627 O O . THR B 1 1054 ? 41.156 6.582 -2.08 1 93.12 1054 THR B O 1
ATOM 17630 N N . TRP B 1 1055 ? 41.969 8.336 -0.772 1 94.38 1055 TRP B N 1
ATOM 17631 C CA . TRP B 1 1055 ? 41.719 7.613 0.475 1 94.38 1055 TRP B CA 1
ATOM 17632 C C . TRP B 1 1055 ? 40.25 7.309 0.648 1 94.38 1055 TRP B C 1
ATOM 17634 O O . TRP B 1 1055 ? 39.875 6.191 1.014 1 94.38 1055 TRP B O 1
ATOM 17644 N N . GLU B 1 1056 ? 39.344 8.188 0.434 1 96.12 1056 GLU B N 1
ATOM 17645 C CA . GLU B 1 1056 ? 37.906 7.98 0.531 1 96.12 1056 GLU B CA 1
ATOM 17646 C C . GLU B 1 1056 ? 37.438 6.934 -0.472 1 96.12 1056 GLU B C 1
ATOM 17648 O O . GLU B 1 1056 ? 36.562 6.121 -0.163 1 96.12 1056 GLU B O 1
ATOM 17653 N N . LEU B 1 1057 ? 38 6.945 -1.658 1 94.88 1057 LEU B N 1
ATOM 17654 C CA . LEU B 1 1057 ? 37.625 5.996 -2.705 1 94.88 1057 LEU B CA 1
ATOM 17655 C C . LEU B 1 1057 ? 37.969 4.57 -2.297 1 94.88 1057 LEU B C 1
ATOM 17657 O O . LEU B 1 1057 ? 37.219 3.639 -2.555 1 94.88 1057 LEU B O 1
ATOM 17661 N N . VAL B 1 1058 ? 39.156 4.41 -1.665 1 94.88 1058 VAL B N 1
ATOM 17662 C CA . VAL B 1 1058 ? 39.594 3.088 -1.224 1 94.88 1058 VAL B CA 1
ATOM 17663 C C . VAL B 1 1058 ? 38.656 2.596 -0.105 1 94.88 1058 VAL B C 1
ATOM 17665 O O . VAL B 1 1058 ? 38.312 1.417 -0.064 1 94.88 1058 VAL B O 1
ATOM 17668 N N . GLN B 1 1059 ? 38.344 3.48 0.813 1 95.81 1059 GLN B N 1
ATOM 17669 C CA . GLN B 1 1059 ? 37.438 3.09 1.895 1 95.81 1059 GLN B CA 1
ATOM 17670 C C . GLN B 1 1059 ? 36.031 2.752 1.358 1 95.81 1059 GLN B C 1
ATOM 17672 O O . GLN B 1 1059 ? 35.375 1.874 1.896 1 95.81 1059 GLN B O 1
ATOM 17677 N N . LYS B 1 1060 ? 35.562 3.424 0.387 1 96.06 1060 LYS B N 1
ATOM 17678 C CA . LYS B 1 1060 ? 34.281 3.115 -0.262 1 96.06 1060 LYS B CA 1
ATOM 17679 C C . LYS B 1 1060 ? 34.312 1.717 -0.875 1 96.06 1060 LYS B C 1
ATOM 17681 O O . LYS B 1 1060 ? 33.344 0.97 -0.763 1 96.06 1060 LYS B O 1
ATOM 17686 N N . GLU B 1 1061 ? 35.406 1.348 -1.523 1 94.31 1061 GLU B N 1
ATOM 17687 C CA . GLU B 1 1061 ? 35.562 0.016 -2.105 1 94.31 1061 GLU B CA 1
ATOM 17688 C C . GLU B 1 1061 ? 35.531 -1.063 -1.027 1 94.31 1061 GLU B C 1
ATOM 17690 O O . GLU B 1 1061 ? 34.938 -2.131 -1.228 1 94.31 1061 GLU B O 1
ATOM 17695 N N . ASN B 1 1062 ? 36.188 -0.706 0.071 1 93 1062 ASN B N 1
ATOM 17696 C CA . ASN B 1 1062 ? 36.156 -1.65 1.183 1 93 1062 ASN B CA 1
ATOM 17697 C C . ASN B 1 1062 ? 34.75 -1.833 1.727 1 93 1062 ASN B C 1
ATOM 17699 O O . ASN B 1 1062 ? 34.344 -2.949 2.059 1 93 1062 ASN B O 1
ATOM 17703 N N . TYR B 1 1063 ? 34.156 -0.783 1.859 1 95.12 1063 TYR B N 1
ATOM 17704 C CA . TYR B 1 1063 ? 32.781 -0.831 2.324 1 95.12 1063 TYR B CA 1
ATOM 17705 C C . TYR B 1 1063 ? 31.906 -1.663 1.385 1 95.12 1063 TYR B C 1
ATOM 17707 O O . TYR B 1 1063 ? 31.125 -2.506 1.833 1 95.12 1063 TYR B O 1
ATOM 17715 N N . LEU B 1 1064 ? 32 -1.502 0.083 1 95.12 1064 LEU B N 1
ATOM 17716 C CA . LEU B 1 1064 ? 31.203 -2.199 -0.912 1 95.12 1064 LEU B CA 1
ATOM 17717 C C . LEU B 1 1064 ? 31.531 -3.689 -0.926 1 95.12 1064 LEU B C 1
ATOM 17719 O O . LEU B 1 1064 ? 30.641 -4.52 -1.135 1 95.12 1064 LEU B O 1
ATOM 17723 N N . VAL B 1 1065 ? 32.781 -4.043 -0.718 1 93.62 1065 VAL B N 1
ATOM 17724 C CA . VAL B 1 1065 ? 33.188 -5.445 -0.656 1 93.62 1065 VAL B CA 1
ATOM 17725 C C . VAL B 1 1065 ? 32.531 -6.113 0.552 1 93.62 1065 VAL B C 1
ATOM 17727 O O . VAL B 1 1065 ? 32.062 -7.25 0.459 1 93.62 1065 VAL B O 1
ATOM 17730 N N . ASN B 1 1066 ? 32.5 -5.34 1.611 1 92.12 1066 ASN B N 1
ATOM 17731 C CA . ASN B 1 1066 ? 31.875 -5.879 2.812 1 92.12 1066 ASN B CA 1
ATOM 17732 C C . ASN B 1 1066 ? 30.375 -6.078 2.623 1 92.12 1066 ASN B C 1
ATOM 17734 O O . ASN B 1 1066 ? 29.812 -7.047 3.123 1 92.12 1066 ASN B O 1
ATOM 17738 N N . VAL B 1 1067 ? 29.781 -5.188 1.989 1 92.88 1067 VAL B N 1
ATOM 17739 C CA . VAL B 1 1067 ? 28.359 -5.277 1.733 1 92.88 1067 VAL B CA 1
ATOM 17740 C C . VAL B 1 1067 ? 28.062 -6.453 0.807 1 92.88 1067 VAL B C 1
ATOM 17742 O O . VAL B 1 1067 ? 27.078 -7.172 0.994 1 92.88 1067 VAL B O 1
ATOM 17745 N N . GLU B 1 1068 ? 28.828 -6.703 -0.182 1 90 1068 GLU B N 1
ATOM 17746 C CA . GLU B 1 1068 ? 28.656 -7.812 -1.115 1 90 1068 GLU B CA 1
ATOM 17747 C C . GLU B 1 1068 ? 28.875 -9.156 -0.423 1 90 1068 GLU B C 1
ATOM 17749 O O . GLU B 1 1068 ? 28.188 -10.133 -0.721 1 90 1068 GLU B O 1
ATOM 17754 N N . GLN B 1 1069 ? 29.797 -9.156 0.469 1 89.75 1069 GLN B N 1
ATOM 17755 C CA . GLN B 1 1069 ? 30.062 -10.383 1.217 1 89.75 1069 GLN B CA 1
ATOM 17756 C C . GLN B 1 1069 ? 28.891 -10.734 2.127 1 89.75 1069 GLN B C 1
ATOM 17758 O O . GLN B 1 1069 ? 28.516 -11.906 2.24 1 89.75 1069 GLN B O 1
ATOM 17763 N N . GLU B 1 1070 ? 28.375 -9.758 2.715 1 91.5 1070 GLU B N 1
ATOM 17764 C CA . GLU B 1 1070 ? 27.203 -9.977 3.557 1 91.5 1070 GLU B CA 1
ATOM 17765 C C . GLU B 1 1070 ? 26 -10.461 2.73 1 91.5 1070 GLU B C 1
ATOM 17767 O O . GLU B 1 1070 ? 25.219 -11.281 3.193 1 91.5 1070 GLU B O 1
ATOM 17772 N N . ARG B 1 1071 ? 25.797 -10.016 1.556 1 90.56 1071 ARG B N 1
ATOM 17773 C CA . ARG B 1 1071 ? 24.734 -10.43 0.657 1 90.56 1071 ARG B CA 1
ATOM 17774 C C . ARG B 1 1071 ? 24.906 -11.875 0.22 1 90.56 1071 ARG B C 1
ATOM 17776 O O . ARG B 1 1071 ? 23.938 -12.648 0.187 1 90.56 1071 ARG B O 1
ATOM 17783 N N . LYS B 1 1072 ? 26.109 -12.273 -0.14 1 87.38 1072 LYS B N 1
ATOM 17784 C CA . LYS B 1 1072 ? 26.406 -13.633 -0.574 1 87.38 1072 LYS B CA 1
ATOM 17785 C C . LYS B 1 1072 ? 26.172 -14.641 0.552 1 87.38 1072 LYS B C 1
ATOM 17787 O O . LYS B 1 1072 ? 25.797 -15.781 0.302 1 87.38 1072 LYS B O 1
ATOM 17792 N N . GLU B 1 1073 ? 26.266 -14.07 1.708 1 87.75 1073 GLU B N 1
ATOM 17793 C CA . GLU B 1 1073 ? 26.109 -14.953 2.859 1 87.75 1073 GLU B CA 1
ATOM 17794 C C . GLU B 1 1073 ? 24.672 -14.969 3.352 1 87.75 1073 GLU B C 1
ATOM 17796 O O . GLU B 1 1073 ? 24.328 -15.711 4.277 1 87.75 1073 GLU B O 1
ATOM 17801 N N . SER B 1 1074 ? 23.922 -14.367 2.627 1 88.88 1074 SER B N 1
ATOM 17802 C CA . SER B 1 1074 ? 22.516 -14.352 3.002 1 88.88 1074 SER B CA 1
ATOM 17803 C C . SER B 1 1074 ? 21.844 -15.664 2.635 1 88.88 1074 SER B C 1
ATOM 17805 O O . SER B 1 1074 ? 22.25 -16.344 1.69 1 88.88 1074 SER B O 1
ATOM 17807 N N . ASN B 1 1075 ? 20.812 -16.062 3.307 1 85.69 1075 ASN B N 1
ATOM 17808 C CA . ASN B 1 1075 ? 20.078 -17.312 3.107 1 85.69 1075 ASN B CA 1
ATOM 17809 C C . ASN B 1 1075 ? 19.406 -17.344 1.744 1 85.69 1075 ASN B C 1
ATOM 17811 O O . ASN B 1 1075 ? 19.328 -18.406 1.112 1 85.69 1075 ASN B O 1
ATOM 17815 N N . GLU B 1 1076 ? 18.969 -16.312 1.341 1 86.69 1076 GLU B N 1
ATOM 17816 C CA . GLU B 1 1076 ? 18.297 -16.25 0.049 1 86.69 1076 GLU B CA 1
ATOM 17817 C C . GLU B 1 1076 ? 19.266 -16.531 -1.097 1 86.69 1076 GLU B C 1
ATOM 17819 O O . GLU B 1 1076 ? 18.938 -17.312 -2.006 1 86.69 1076 GLU B O 1
ATOM 17824 N N . GLU B 1 1077 ? 20.406 -15.906 -1.03 1 86.56 1077 GLU B N 1
ATOM 17825 C CA . GLU B 1 1077 ? 21.375 -16.109 -2.102 1 86.56 1077 GLU B CA 1
ATOM 17826 C C . GLU B 1 1077 ? 21.969 -17.516 -2.051 1 86.56 1077 GLU B C 1
ATOM 17828 O O . GLU B 1 1077 ? 22.281 -18.109 -3.09 1 86.56 1077 GLU B O 1
ATOM 17833 N N . ARG B 1 1078 ? 22.172 -18.062 -0.901 1 86.06 1078 ARG B N 1
ATOM 17834 C CA . ARG B 1 1078 ? 22.656 -19.438 -0.76 1 86.06 1078 ARG B CA 1
ATOM 17835 C C . ARG B 1 1078 ? 21.641 -20.438 -1.333 1 86.06 1078 ARG B C 1
ATOM 17837 O O . ARG B 1 1078 ? 22.031 -21.406 -1.977 1 86.06 1078 ARG B O 1
ATOM 17844 N N . LEU B 1 1079 ? 20.484 -20.25 -1.091 1 87.38 1079 LEU B N 1
ATOM 17845 C CA . LEU B 1 1079 ? 19.438 -21.109 -1.628 1 87.38 1079 LEU B CA 1
ATOM 17846 C C . LEU B 1 1079 ? 19.391 -21.031 -3.15 1 87.38 1079 LEU B C 1
ATOM 17848 O O . LEU B 1 1079 ? 19.203 -22.031 -3.828 1 87.38 1079 LEU B O 1
ATOM 17852 N N . LYS B 1 1080 ? 19.516 -19.875 -3.652 1 86 1080 LYS B N 1
ATOM 17853 C CA . LYS B 1 1080 ? 19.531 -19.703 -5.102 1 86 1080 LYS B CA 1
ATOM 17854 C C . LYS B 1 1080 ? 20.719 -20.438 -5.727 1 86 1080 LYS B C 1
ATOM 17856 O O . LYS B 1 1080 ? 20.562 -21.109 -6.754 1 86 1080 LYS B O 1
ATOM 17861 N N . ALA B 1 1081 ? 21.844 -20.281 -5.148 1 85.62 1081 ALA B N 1
ATOM 17862 C CA . ALA B 1 1081 ? 23.047 -20.953 -5.652 1 85.62 1081 ALA B CA 1
ATOM 17863 C C . ALA B 1 1081 ? 22.906 -22.469 -5.598 1 85.62 1081 ALA B C 1
ATOM 17865 O O . ALA B 1 1081 ? 23.328 -23.172 -6.52 1 85.62 1081 ALA B O 1
ATOM 17866 N N . THR B 1 1082 ? 22.328 -22.938 -4.574 1 85.75 1082 THR B N 1
ATOM 17867 C CA . THR B 1 1082 ? 22.125 -24.375 -4.422 1 85.75 1082 THR B CA 1
ATOM 17868 C C . THR B 1 1082 ? 21.109 -24.891 -5.438 1 85.75 1082 THR B C 1
ATOM 17870 O O . THR B 1 1082 ? 21.281 -25.984 -6 1 85.75 1082 THR B O 1
ATOM 17873 N N . SER B 1 1083 ? 20.125 -24.156 -5.66 1 85.94 1083 SER B N 1
ATOM 17874 C CA . SER B 1 1083 ? 19.109 -24.547 -6.641 1 85.94 1083 SER B CA 1
ATOM 17875 C C . SER B 1 1083 ? 19.703 -24.641 -8.039 1 85.94 1083 SER B C 1
ATOM 17877 O O . SER B 1 1083 ? 19.375 -25.562 -8.797 1 85.94 1083 SER B O 1
ATOM 17879 N N . ASN B 1 1084 ? 20.531 -23.734 -8.312 1 82.19 1084 ASN B N 1
ATOM 17880 C CA . ASN B 1 1084 ? 21.172 -23.75 -9.617 1 82.19 1084 ASN B CA 1
ATOM 17881 C C . ASN B 1 1084 ? 22.109 -24.953 -9.758 1 82.19 1084 ASN B C 1
ATOM 17883 O O . ASN B 1 1084 ? 22.219 -25.547 -10.828 1 82.19 1084 ASN B O 1
ATOM 17887 N N . LYS B 1 1085 ? 22.812 -25.312 -8.727 1 84.19 1085 LYS B N 1
ATOM 17888 C CA . LYS B 1 1085 ? 23.688 -26.469 -8.742 1 84.19 1085 LYS B CA 1
ATOM 17889 C C . LYS B 1 1085 ? 22.891 -27.766 -8.945 1 84.19 1085 LYS B C 1
ATOM 17891 O O . LYS B 1 1085 ? 23.328 -28.656 -9.672 1 84.19 1085 LYS B O 1
ATOM 17896 N N . VAL B 1 1086 ? 21.781 -27.734 -8.367 1 85.88 1086 VAL B N 1
ATOM 17897 C CA . VAL B 1 1086 ? 20.938 -28.922 -8.5 1 85.88 1086 VAL B CA 1
ATOM 17898 C C . VAL B 1 1086 ? 20.375 -29 -9.922 1 85.88 1086 VAL B C 1
ATOM 17900 O O . VAL B 1 1086 ? 20.25 -30.094 -10.484 1 85.88 1086 VAL B O 1
ATOM 17903 N N . ASP B 1 1087 ? 20.031 -27.922 -10.461 1 79.88 1087 ASP B N 1
ATOM 17904 C CA . ASP B 1 1087 ? 19.562 -27.891 -11.836 1 79.88 1087 ASP B CA 1
ATOM 17905 C C . ASP B 1 1087 ? 20.641 -28.391 -12.805 1 79.88 1087 ASP B C 1
ATOM 17907 O O . ASP B 1 1087 ? 20.344 -29.125 -13.75 1 79.88 1087 ASP B O 1
ATOM 17911 N N . ASN B 1 1088 ? 21.844 -28 -12.578 1 79.5 1088 ASN B N 1
ATOM 17912 C CA . ASN B 1 1088 ? 22.953 -28.453 -13.414 1 79.5 1088 ASN B CA 1
ATOM 17913 C C . ASN B 1 1088 ? 23.203 -29.938 -13.266 1 79.5 1088 ASN B C 1
ATOM 17915 O O . ASN B 1 1088 ? 23.516 -30.625 -14.242 1 79.5 1088 ASN B O 1
ATOM 17919 N N . LEU B 1 1089 ? 23.047 -30.344 -12.047 1 81.12 1089 LEU B N 1
ATOM 17920 C CA . LEU B 1 1089 ? 23.203 -31.781 -11.797 1 81.12 1089 LEU B CA 1
ATOM 17921 C C . LEU B 1 1089 ? 22.109 -32.562 -12.492 1 81.12 1089 LEU B C 1
ATOM 17923 O O . LEU B 1 1089 ? 22.359 -33.656 -13 1 81.12 1089 LEU B O 1
ATOM 17927 N N . SER B 1 1090 ? 20.938 -32.031 -12.5 1 77.69 1090 SER B N 1
ATOM 17928 C CA . SER B 1 1090 ? 19.812 -32.719 -13.148 1 77.69 1090 SER B CA 1
ATOM 17929 C C . SER B 1 1090 ? 20.016 -32.781 -14.664 1 77.69 1090 SER B C 1
ATOM 17931 O O . SER B 1 1090 ? 19.656 -33.781 -15.297 1 77.69 1090 SER B O 1
ATOM 17933 N N . LYS B 1 1091 ? 20.562 -31.75 -15.203 1 73.88 1091 LYS B N 1
ATOM 17934 C CA . LYS B 1 1091 ? 20.844 -31.75 -16.641 1 73.88 1091 LYS B CA 1
ATOM 17935 C C . LYS B 1 1091 ? 21.922 -32.75 -16.984 1 73.88 1091 LYS B C 1
ATOM 17937 O O . LYS B 1 1091 ? 21.844 -33.438 -18.016 1 73.88 1091 LYS B O 1
ATOM 17942 N N . TYR B 1 1092 ? 22.906 -32.875 -16.125 1 74.69 1092 TYR B N 1
ATOM 17943 C CA . TYR B 1 1092 ? 23.984 -33.844 -16.344 1 74.69 1092 TYR B CA 1
ATOM 17944 C C . TYR B 1 1092 ? 23.453 -35.25 -16.266 1 74.69 1092 TYR B C 1
ATOM 17946 O O . TYR B 1 1092 ? 23.859 -36.125 -17.047 1 74.69 1092 TYR B O 1
ATOM 17954 N N . LEU B 1 1093 ? 22.516 -35.375 -15.422 1 74.44 1093 LEU B N 1
ATOM 17955 C CA . LEU B 1 1093 ? 21.969 -36.719 -15.227 1 74.44 1093 LEU B CA 1
ATOM 17956 C C . LEU B 1 1093 ? 21.062 -37.125 -16.391 1 74.44 1093 LEU B C 1
ATOM 17958 O O . LEU B 1 1093 ? 20.969 -38.281 -16.734 1 74.44 1093 LEU B O 1
ATOM 17962 N N . SER B 1 1094 ? 20.453 -36.156 -16.891 1 70.56 1094 SER B N 1
ATOM 17963 C CA . SER B 1 1094 ? 19.656 -36.438 -18.078 1 70.56 1094 SER B CA 1
ATOM 17964 C C . SER B 1 1094 ? 20.516 -36.875 -19.25 1 70.56 1094 SER B C 1
ATOM 17966 O O . SER B 1 1094 ? 20.109 -37.719 -20.062 1 70.56 1094 SER B O 1
ATOM 17968 N N . GLY B 1 1095 ? 21.719 -36.375 -19.297 1 65.44 1095 GLY B N 1
ATOM 17969 C CA . GLY B 1 1095 ? 22.672 -36.812 -20.297 1 65.44 1095 GLY B CA 1
ATOM 17970 C C . GLY B 1 1095 ? 23.141 -38.25 -20.078 1 65.44 1095 GLY B C 1
ATOM 17971 O O . GLY B 1 1095 ? 23.297 -39 -21.047 1 65.44 1095 GLY B O 1
ATOM 17972 N N . LEU B 1 1096 ? 23.141 -38.562 -18.797 1 72 1096 LEU B N 1
ATOM 17973 C CA . LEU B 1 1096 ? 23.562 -39.938 -18.469 1 72 1096 LEU B CA 1
ATOM 17974 C C . LEU B 1 1096 ? 22.453 -40.938 -18.828 1 72 1096 LEU B C 1
ATOM 17976 O O . LEU B 1 1096 ? 22.75 -42.062 -19.203 1 72 1096 LEU B O 1
ATOM 17980 N N . LYS B 1 1097 ? 21.219 -40.531 -18.781 1 68.5 1097 LYS B N 1
ATOM 17981 C CA . LYS B 1 1097 ? 20.094 -41.375 -19.172 1 68.5 1097 LYS B CA 1
ATOM 17982 C C . LYS B 1 1097 ? 20.156 -41.719 -20.656 1 68.5 1097 LYS B C 1
ATOM 17984 O O . LYS B 1 1097 ? 19.844 -42.844 -21.062 1 68.5 1097 LYS B O 1
ATOM 17989 N N . GLU B 1 1098 ? 20.547 -40.719 -21.312 1 64.5 1098 GLU B N 1
ATOM 17990 C CA . GLU B 1 1098 ? 20.672 -40.938 -22.75 1 64.5 1098 GLU B CA 1
ATOM 17991 C C . GLU B 1 1098 ? 21.812 -41.906 -23.078 1 64.5 1098 GLU B C 1
ATOM 17993 O O . GLU B 1 1098 ? 21.688 -42.75 -23.984 1 64.5 1098 GLU B O 1
ATOM 17998 N N . GLN B 1 1099 ? 22.844 -41.844 -22.266 1 65.06 1099 GLN B N 1
ATOM 17999 C CA . GLN B 1 1099 ? 23.953 -42.781 -22.453 1 65.06 1099 GLN B CA 1
ATOM 18000 C C . GLN B 1 1099 ? 23.547 -44.188 -22.094 1 65.06 1099 GLN B C 1
ATOM 18002 O O . GLN B 1 1099 ? 23.969 -45.156 -22.75 1 65.06 1099 GLN B O 1
ATOM 18007 N N . GLU B 1 1100 ? 22.672 -44.25 -21.141 1 67.44 1100 GLU B N 1
ATOM 18008 C CA . GLU B 1 1100 ? 22.188 -45.562 -20.734 1 67.44 1100 GLU B CA 1
ATOM 18009 C C . GLU B 1 1100 ? 21.359 -46.219 -21.844 1 67.44 1100 GLU B C 1
ATOM 18011 O O . GLU B 1 1100 ? 21.453 -47.438 -22.078 1 67.44 1100 GLU B O 1
ATOM 18016 N N . ARG B 1 1101 ? 20.641 -45.5 -22.531 1 65.25 1101 ARG B N 1
ATOM 18017 C CA . ARG B 1 1101 ? 19.844 -46.031 -23.625 1 65.25 1101 ARG B CA 1
ATOM 18018 C C . ARG B 1 1101 ? 20.734 -46.531 -24.766 1 65.25 1101 ARG B C 1
ATOM 18020 O O . ARG B 1 1101 ? 20.438 -47.562 -25.375 1 65.25 1101 ARG B O 1
ATOM 18027 N N . ARG B 1 1102 ? 21.75 -45.906 -24.875 1 62.94 1102 ARG B N 1
ATOM 18028 C CA . ARG B 1 1102 ? 22.688 -46.344 -25.906 1 62.94 1102 ARG B CA 1
ATOM 18029 C C . ARG B 1 1102 ? 23.359 -47.656 -25.531 1 62.94 1102 ARG B C 1
ATOM 18031 O O . ARG B 1 1102 ? 23.562 -48.531 -26.391 1 62.94 1102 ARG B O 1
ATOM 18038 N N . PHE B 1 1103 ? 23.547 -47.656 -24.281 1 66.06 1103 PHE B N 1
ATOM 18039 C CA . PHE B 1 1103 ? 24.188 -48.875 -23.812 1 66.06 1103 PHE B CA 1
ATOM 18040 C C . PHE B 1 1103 ? 23.25 -50.062 -23.953 1 66.06 1103 PHE B C 1
ATOM 18042 O O . PHE B 1 1103 ? 23.703 -51.188 -24.281 1 66.06 1103 PHE B O 1
ATOM 18049 N N . LYS B 1 1104 ? 22 -49.875 -23.75 1 65.31 1104 LYS B N 1
ATOM 18050 C CA . LYS B 1 1104 ? 21.031 -50.938 -23.891 1 65.31 1104 LYS B CA 1
ATOM 18051 C C . LYS B 1 1104 ? 20.922 -51.438 -25.328 1 65.31 1104 LYS B C 1
ATOM 18053 O O . LYS B 1 1104 ? 20.812 -52.625 -25.578 1 65.31 1104 LYS B O 1
ATOM 18058 N N . VAL B 1 1105 ? 21.078 -50.562 -26.203 1 62.59 1105 VAL B N 1
ATOM 18059 C CA . VAL B 1 1105 ? 21.016 -50.906 -27.625 1 62.59 1105 VAL B CA 1
ATOM 18060 C C . VAL B 1 1105 ? 22.281 -51.688 -28.016 1 62.59 1105 VAL B C 1
ATOM 18062 O O . VAL B 1 1105 ? 22.203 -52.656 -28.75 1 62.59 1105 VAL B O 1
ATOM 18065 N N . MET B 1 1106 ? 23.344 -51.312 -27.422 1 63.38 1106 MET B N 1
ATOM 18066 C CA . MET B 1 1106 ? 24.594 -52 -27.719 1 63.38 1106 MET B CA 1
ATOM 18067 C C . MET B 1 1106 ? 24.578 -53.406 -27.141 1 63.38 1106 MET B C 1
ATOM 18069 O O . MET B 1 1106 ? 25.078 -54.344 -27.766 1 63.38 1106 MET B O 1
ATOM 18073 N N . GLU B 1 1107 ? 23.953 -53.5 -26.016 1 65.19 1107 GLU B N 1
ATOM 18074 C CA . GLU B 1 1107 ? 23.844 -54.812 -25.375 1 65.19 1107 GLU B CA 1
ATOM 18075 C C . GLU B 1 1107 ? 22.984 -55.75 -26.203 1 65.19 1107 GLU B C 1
ATOM 18077 O O . GLU B 1 1107 ? 23.328 -56.938 -26.359 1 65.19 1107 GLU B O 1
ATOM 18082 N N . ALA B 1 1108 ? 21.984 -55.25 -26.781 1 60.38 1108 ALA B N 1
ATOM 18083 C CA . ALA B 1 1108 ? 21.109 -56.062 -27.609 1 60.38 1108 ALA B CA 1
ATOM 18084 C C . ALA B 1 1108 ? 21.812 -56.5 -28.891 1 60.38 1108 ALA B C 1
ATOM 18086 O O . ALA B 1 1108 ? 21.578 -57.625 -29.375 1 60.38 1108 ALA B O 1
ATOM 18087 N N . GLN B 1 1109 ? 22.703 -55.719 -29.297 1 56.22 1109 GLN B N 1
ATOM 18088 C CA . GLN B 1 1109 ? 23.438 -56.094 -30.5 1 56.22 1109 GLN B CA 1
ATOM 18089 C C . GLN B 1 1109 ? 24.469 -57.156 -30.219 1 56.22 1109 GLN B C 1
ATOM 18091 O O . GLN B 1 1109 ? 24.703 -58.062 -31.062 1 56.22 1109 GLN B O 1
ATOM 18096 N N . VAL B 1 1110 ? 24.969 -57.156 -29.078 1 60 1110 VAL B N 1
ATOM 18097 C CA . VAL B 1 1110 ? 26 -58.125 -28.734 1 60 1110 VAL B CA 1
ATOM 18098 C C . VAL B 1 1110 ? 25.359 -59.469 -28.375 1 60 1110 VAL B C 1
ATOM 18100 O O . VAL B 1 1110 ? 25.891 -60.531 -28.703 1 60 1110 VAL B O 1
ATOM 18103 N N . SER B 1 1111 ? 24.188 -59.469 -27.906 1 53.31 1111 SER B N 1
ATOM 18104 C CA . SER B 1 1111 ? 23.547 -60.719 -27.547 1 53.31 1111 SER B CA 1
ATOM 18105 C C . SER B 1 1111 ? 23 -61.438 -28.781 1 53.31 1111 SER B C 1
ATOM 18107 O O . SER B 1 1111 ? 22.984 -62.688 -28.828 1 53.31 1111 SER B O 1
#

Organism: NCBI:txid321084